Protein 8K98 (pdb70)

Solvent-accessible surface area: 76800 Å² total; per-residue (Å²): 146,40,116,66,68,4,61,0,62,0,48,46,48,87,93,36,90,62,0,1,30,6,59,4,59,24,0,15,47,42,64,67,55,43,93,42,91,60,44,7,34,0,13,0,79,84,21,138,29,28,141,84,35,90,130,156,86,56,18,44,2,23,1,95,20,49,32,214,105,31,56,5,61,1,31,12,6,30,23,32,23,114,24,60,6,25,5,73,113,104,104,99,92,7,50,0,29,1,18,7,36,50,107,64,46,57,5,2,21,6,28,58,169,61,28,100,4,0,58,129,2,73,50,69,0,42,22,0,76,64,19,118,9,2,15,22,32,4,0,52,50,13,6,113,121,38,13,66,17,62,16,23,1,13,2,64,155,144,124,142,31,24,0,62,51,4,19,84,1,51,146,31,84,117,75,44,81,100,17,67,167,115,24,101,111,49,5,75,44,0,79,93,11,8,121,77,12,24,8,95,26,11,42,168,109,40,58,140,58,141,83,98,18,84,1,95,12,52,11,0,32,21,74,26,102,67,2,56,130,54,18,124,79,169,57,122,50,18,105,43,31,21,80,30,0,6,1,10,1,24,7,3,85,5,87,76,0,1,54,40,0,17,78,9,18,132,87,0,118,122,97,105,33,26,11,16,61,2,5,0,17,9,1,32,30,13,0,33,9,0,0,33,20,0,16,91,49,5,62,36,48,3,34,8,32,42,52,148,94,30,109,55,12,76,100,139,21,41,50,85,0,78,179,89,7,92,154,41,105,10,56,98,30,15,96,63,24,92,161,110,28,36,146,75,29,75,3,4,58,61,7,14,60,60,88,15,14,30,46,21,24,7,64,8,13,49,18,9,45,101,0,74,37,29,35,52,65,23,10,24,37,20,30,88,21,16,22,68,22,4,44,14,58,1,23,11,7,1,39,2,13,26,14,10,15,16,11,17,46,3,4,44,39,5,24,44,16,0,30,29,1,0,26,5,10,0,50,19,17,40,49,87,100,23,59,64,65,31,47,28,0,114,30,14,57,62,171,78,62,98,0,40,6,14,6,0,0,1,0,0,32,5,8,60,37,75,33,0,70,24,7,50,120,66,10,35,4,75,139,20,158,16,14,88,65,151,90,0,37,114,14,0,23,33,9,2,82,14,1,38,113,30,18,66,68,123,32,21,46,6,6,7,6,14,40,5,14,60,16,0,33,2,0,7,10,0,0,39,24,0,122,11,58,106,133,4,7,13,93,1,1,99,3,2,3,58,67,3,0,33,79,30,1,22,16,0,56,14,28,37,10,1,75,29,4,18,107,42,12,112,18,39,169,52,1,11,55,22,0,17,38,10,1,19,77,12,1,89,69,8,93,86,109,144,53,62,14,10,0,6,11,24,30,13,0,44,19,0,8,65,14,1,41,131,67,69,150,125,41,105,1,174,127,1,15,102,31,0,92,76,14,54,126,91,78,81,59,3,6,43,9,0,6,31,3,8,46,3,0,26,101,118,0,57,76,70,0,54,75,80,24,75,40,144,67,39,38,10,3,27,11,0,28,81,35,41,76,34,125,144,50,62,109,88,3,58,90,27,2,27,88,67,12,68,83,58,67,96,94,51,98,94,19,134,149,105,27,49,66,30,72,41,17,41,44,35,12,19,8,4,1,32,24,43,28,83,108,85,3,81,61,100,108,5,64,113,15,64,14,58,44,40,0,7,22,16,3,34,50,44,113,118,50,98,151,22,4,57,12,38,33,43,7,107,98,34,93,87,147,10,11,35,92,9,29,54,52,92,101,15,60,97,56,7,36,92,29,4,83,67,38,14,135,50,30,110,62,156,79,14,26,56,5,6,62,100,56,28,157,86,122,73,96,10,64,0,53,0,60,54,78,74,104,50,56,48,0,0,20,5,67,5,57,22,4,21,78,79,79,42,94,59,94,63,38,13,40,0,13,0,67,85,19,136,37,20,170,130,38,90,131,68,13,125,38,64,73,206,74,82,65,21,57,2,37,6,92,19,132,26,63,28,60,6,32,10,4,32,25,35,46,110,33,57,7,35,2,90,67,93,129,90,9,55,0,25,1,15,5,25,44,73,97,60,65,6,16,19,24,27,98,174,58,27,99,8,0,59,128,6,72,47,72,0,37,22,1,77,62,20,117,9,3,16,22,28,4,0,54,49,11,10,115,120,37,14,69,18,64,18,25,1,12,2,65,157,132,193,26,30,8,55,55,6,20,84,0,52,149,29,82,116,73,44,80,101,17,66,167,114,23,102,112,46,5,75,47,0,79,93,11,15,120,80,11,24,8,95,28,12,41,172,108,41,57,140,61,140,83,99,17,82,2,94,11,52,12,0,32,22,72,28,101,68,2,59,132,57,18,125,77,167,56,125,49,17,106,42,32,21,80,31,0,5,2,10,2,25,8,4,85,4,86,77,0,1,55,41,0,16,80,9,17,133,86,0,116,124,98,99,31,30,11,15,60,2,6,0,17,9,1,31,32,13,0,41,19,0,0,34,21,0,16,89,37,6,69,31,25,2,42,7,31,35,56,163,91,34,108,54,13,75,102,140,21,41,51,84,1,76,178,90,7,90,154,40,110,11,61,102,29,18,94,66,23,95,159,112,27,36,149,72,28,74,2,4,58,60,8,14,61,55,82,15,13,29,51,18,24,8,61,7,12,49,18,9,45,103,0,73,36,28,36,53,65,24,5,40,42,39,31,94,20,14,21,67,21,4,41,15,57,0,22,10,8,1,38,2,12,26,15,10,15,17,9,19,50,3,5,41,43,7,26,46,17,0,30,29,1,0,26,6,10,0,51,16,18,37,42,76,78,24,34,59,64,43,54,67,7,122,59,57,105,43,210,115,89,67,57,99,0,39,7,14,6,0,0,1,0,0,34,5,8,71,37,78,32,0,63,22,6,51,119,64,8,35,3,73,137,21,158,15,13,90,63,150,90,0,38,116,13,0,23,33,8,2,85,14,1,38,107,34,49,67,73,155,41,104,53,26,6,11,12,16,44,8,15,66,16,0,32,1,0,8,10,0,0,38,24,0,119,10,60,106,134,3,7,14,94,1,0,98,3,4,4,60,72,6,14,110,123,32,1,33,19,0,58,15,29,40,10,1,78,31,4,18,112,41,12,113,19,39,168,52,1,10,54,22,0,18,39,11,1,19,79,12,0,89,69,7,92,88,109,143,65,53,20,28,0,9,11,19,28,14,1,46,19,0,7,63,12,0,42,132,63,69,150,132,46,103,1,178,124,0,15,100,34,0,95,79,16,60,141,107,71,82,60,3,7,54,10,0,6,37,3,8,44,4,1,28,103,119,0,60,77,65,0,56,86,63,24,76,40,141,68,37,52,9,3,32,13,0,29,84,34,40,72,32,127,146,55,62,107,88,3,66,98,33,2,33,99,65,11,80,82,84,72,93,95,41,97,95,22,126,150,101,26,52,68,52,48,39,19,43,45,30,13,20,8,3,0,16,13,37,29,57,105,85,3,86,34,85,119,5,69,125,15,73,16,87,35,34,3,7,30,18,1,40,48,37,112,119,52,97,159,25,5,43,12,28,23,42,4,94,66,33,81,87,142,12,6,36,99,11,30,54,55,91,102,12,59,94,58,6,37,93,31,0,81,73,27,16,137,49,38,109,62,154,76,13,25,52,6,7,60,98,53,26,155

InterPro domains:
  IPR059931 YomU/Tube protein family [PF27173] (4-236)

Radius of gyration: 38.04 Å; Cα contacts (8 Å, |Δi|>4): 1964; chains: 4; bounding box: 80×105×86 Å

Structure (mmCIF, N/CA/C/O backbone):
data_8K98
#
_entry.id   8K98
#
_cell.length_a   1.00
_cell.length_b   1.00
_cell.length_c   1.00
_cell.angle_alpha   90.00
_cell.angle_beta   90.00
_cell.angle_gamma   90.00
#
_symmetry.space_group_name_H-M   'P 1'
#
loop_
_entity.id
_entity.type
_entity.pdbx_description
1 polymer 'a protein'
2 polymer 'a protein'
#
loop_
_atom_site.group_PDB
_atom_site.id
_atom_site.type_symbol
_atom_site.label_atom_id
_atom_site.label_alt_id
_atom_site.label_comp_id
_atom_site.label_asym_id
_atom_site.label_entity_id
_atom_site.label_seq_id
_atom_site.pdbx_PDB_ins_code
_atom_site.Cartn_x
_atom_site.Cartn_y
_atom_site.Cartn_z
_atom_site.occupancy
_atom_site.B_iso_or_equiv
_atom_site.auth_seq_id
_atom_site.auth_comp_id
_atom_site.auth_asym_id
_atom_site.auth_atom_id
_atom_site.pdbx_PDB_model_num
ATOM 1 N N . VAL A 1 4 ? 129.109 82.751 121.303 1.00 99.72 4 VAL A N 1
ATOM 2 C CA . VAL A 1 4 ? 127.971 83.635 121.082 1.00 101.23 4 VAL A CA 1
ATOM 3 C C . VAL A 1 4 ? 127.051 83.061 120.010 1.00 99.28 4 VAL A C 1
ATOM 4 O O . VAL A 1 4 ? 127.496 82.341 119.116 1.00 100.11 4 VAL A O 1
ATOM 8 N N . ILE A 1 5 ? 125.762 83.389 120.109 1.00 87.89 5 ILE A N 1
ATOM 9 C CA . ILE A 1 5 ? 124.785 82.909 119.141 1.00 87.36 5 ILE A CA 1
ATOM 10 C C . ILE A 1 5 ? 125.007 83.605 117.804 1.00 88.09 5 ILE A C 1
ATOM 11 O O . ILE A 1 5 ? 125.239 84.820 117.745 1.00 91.05 5 ILE A O 1
ATOM 16 N N . GLN A 1 6 ? 124.939 82.831 116.716 1.00 80.62 6 GLN A N 1
ATOM 17 C CA . GLN A 1 6 ? 125.190 83.365 115.382 1.00 83.19 6 GLN A CA 1
ATOM 18 C C . GLN A 1 6 ? 124.151 84.386 114.939 1.00 83.64 6 GLN A C 1
ATOM 19 O O . GLN A 1 6 ? 124.376 85.065 113.932 1.00 85.05 6 GLN A O 1
ATOM 25 N N . ASP A 1 7 ? 123.024 84.493 115.647 1.00 75.93 7 ASP A N 1
ATOM 26 C CA . ASP A 1 7 ? 121.940 85.415 115.300 1.00 77.43 7 ASP A CA 1
ATOM 27 C C . ASP A 1 7 ? 121.326 85.077 113.944 1.00 75.06 7 ASP A C 1
ATOM 28 O O . ASP A 1 7 ? 120.767 85.943 113.268 1.00 74.17 7 ASP A O 1
ATOM 33 N N . THR A 1 8 ? 121.431 83.811 113.537 1.00 74.99 8 THR A N 1
ATOM 34 C CA . THR A 1 8 ? 120.818 83.343 112.295 1.00 78.30 8 THR A CA 1
ATOM 35 C C . THR A 1 8 ? 120.511 81.859 112.478 1.00 76.45 8 THR A C 1
ATOM 36 O O . THR A 1 8 ? 121.400 81.015 112.323 1.00 77.65 8 THR A O 1
ATOM 40 N N . ALA A 1 9 ? 119.262 81.552 112.808 1.00 63.10 9 ALA A N 1
ATOM 41 C CA . ALA A 1 9 ? 118.822 80.187 113.047 1.00 62.50 9 ALA A CA 1
ATOM 42 C C . ALA A 1 9 ? 118.097 79.640 111.822 1.00 64.27 9 ALA A C 1
ATOM 43 O O . ALA A 1 9 ? 117.820 80.357 110.858 1.00 59.54 9 ALA A O 1
ATOM 45 N N . ASP A 1 10 ? 117.792 78.345 111.869 1.00 67.85 10 ASP A N 1
ATOM 46 C CA . ASP A 1 10 ? 117.041 77.683 110.809 1.00 62.88 10 ASP A CA 1
ATOM 47 C C . ASP A 1 10 ? 115.770 77.087 111.395 1.00 61.73 10 ASP A C 1
ATOM 48 O O . ASP A 1 10 ? 115.817 76.423 112.435 1.00 57.68 10 ASP A O 1
ATOM 53 N N . VAL A 1 11 ? 114.639 77.320 110.734 1.00 60.00 11 VAL A N 1
ATOM 54 C CA . VAL A 1 11 ? 113.336 76.896 111.230 1.00 57.69 11 VAL A CA 1
ATOM 55 C C . VAL A 1 11 ? 112.829 75.752 110.363 1.00 57.92 11 VAL A C 1
ATOM 56 O O . VAL A 1 11 ? 112.975 75.768 109.133 1.00 60.63 11 VAL A O 1
ATOM 60 N N . TYR A 1 12 ? 112.270 74.741 111.021 1.00 55.73 12 TYR A N 1
ATOM 61 C CA . TYR A 1 12 ? 111.698 73.565 110.381 1.00 53.88 12 TYR A CA 1
ATOM 62 C C . TYR A 1 12 ? 110.236 73.484 110.792 1.00 58.87 12 TYR A C 1
ATOM 63 O O . TYR A 1 12 ? 109.932 73.427 111.988 1.00 62.36 12 TYR A O 1
ATOM 72 N N . PHE A 1 13 ? 109.339 73.488 109.811 1.00 59.49 13 PHE A N 1
ATOM 73 C CA . PHE A 1 13 ? 107.903 73.418 110.044 1.00 58.47 13 PHE A CA 1
ATOM 74 C C . PHE A 1 13 ? 107.424 72.046 109.596 1.00 58.92 13 PHE A C 1
ATOM 75 O O . PHE A 1 13 ? 107.565 71.697 108.417 1.00 62.58 13 PHE A O 1
ATOM 83 N N . LYS A 1 14 ? 106.869 71.272 110.531 1.00 60.87 14 LYS A N 1
ATOM 84 C CA . LYS A 1 14 ? 106.456 69.901 110.264 1.00 62.22 14 LYS A CA 1
ATOM 85 C C . LYS A 1 14 ? 105.039 69.674 110.776 1.00 65.73 14 LYS A C 1
ATOM 86 O O . LYS A 1 14 ? 104.504 70.460 111.560 1.00 66.86 14 LYS A O 1
ATOM 92 N N . ARG A 1 15 ? 104.442 68.586 110.334 1.00 76.29 15 ARG A N 1
ATOM 93 C CA . ARG A 1 15 ? 103.076 68.270 110.678 1.00 74.93 15 ARG A CA 1
ATOM 94 C C . ARG A 1 15 ? 103.098 67.465 111.886 1.00 76.48 15 ARG A C 1
ATOM 95 O O . ARG A 1 15 ? 103.965 66.645 112.078 1.00 79.86 15 ARG A O 1
ATOM 103 N N . LYS A 1 16 ? 102.134 67.662 112.734 1.00 74.65 16 LYS A N 1
ATOM 104 C CA . LYS A 1 16 ? 102.155 66.982 113.960 1.00 74.95 16 LYS A CA 1
ATOM 105 C C . LYS A 1 16 ? 101.542 65.713 113.521 1.00 78.10 16 LYS A C 1
ATOM 106 O O . LYS A 1 16 ? 101.694 65.321 112.376 1.00 74.17 16 LYS A O 1
ATOM 112 N N . SER A 1 17 ? 100.851 65.019 114.402 1.00 88.43 17 SER A N 1
ATOM 113 C CA . SER A 1 17 ? 100.129 63.820 114.007 1.00 87.90 17 SER A CA 1
ATOM 114 C C . SER A 1 17 ? 100.580 63.108 112.727 1.00 88.10 17 SER A C 1
ATOM 115 O O . SER A 1 17 ? 99.730 62.808 111.894 1.00 86.31 17 SER A O 1
ATOM 118 N N . ASP A 1 18 ? 101.872 62.793 112.589 1.00 88.75 18 ASP A N 1
ATOM 119 C CA . ASP A 1 18 ? 102.413 62.175 111.384 1.00 89.11 18 ASP A CA 1
ATOM 120 C C . ASP A 1 18 ? 103.880 62.418 111.380 1.00 88.07 18 ASP A C 1
ATOM 121 O O . ASP A 1 18 ? 104.657 61.474 111.409 1.00 86.89 18 ASP A O 1
ATOM 126 N N . GLY A 1 19 ? 104.275 63.681 111.304 1.00 83.75 19 GLY A N 1
ATOM 127 C CA . GLY A 1 19 ? 105.678 64.036 111.391 1.00 82.60 19 GLY A CA 1
ATOM 128 C C . GLY A 1 19 ? 106.363 64.487 110.138 1.00 78.67 19 GLY A C 1
ATOM 129 O O . GLY A 1 19 ? 107.495 64.918 110.172 1.00 76.73 19 GLY A O 1
ATOM 130 N N . LYS A 1 20 ? 105.691 64.355 109.023 1.00 80.38 20 LYS A N 1
ATOM 131 C CA . LYS A 1 20 ? 106.308 64.715 107.754 1.00 80.83 20 LYS A CA 1
ATOM 132 C C . LYS A 1 20 ? 106.672 66.194 107.747 1.00 78.30 20 LYS A C 1
ATOM 133 O O . LYS A 1 20 ? 105.855 67.047 108.107 1.00 80.28 20 LYS A O 1
ATOM 139 N N . LEU A 1 21 ? 107.903 66.494 107.341 1.00 70.54 21 LEU A N 1
ATOM 140 C CA . LEU A 1 21 ? 108.347 67.878 107.245 1.00 70.64 21 LEU A CA 1
ATOM 141 C C . LEU A 1 21 ? 107.522 68.624 106.205 1.00 70.52 21 LEU A C 1
ATOM 142 O O . LEU A 1 21 ? 107.308 68.130 105.094 1.00 73.97 21 LEU A O 1
ATOM 147 N N . VAL A 1 22 ? 107.057 69.817 106.564 1.00 67.94 22 VAL A N 1
ATOM 148 C CA . VAL A 1 22 ? 106.259 70.619 105.643 1.00 67.27 22 VAL A CA 1
ATOM 149 C C . VAL A 1 22 ? 107.126 71.610 104.878 1.00 65.94 22 VAL A C 1
ATOM 150 O O . VAL A 1 22 ? 107.080 71.660 103.647 1.00 70.53 22 VAL A O 1
ATOM 154 N N . PHE A 1 23 ? 107.939 72.404 105.575 1.00 57.44 23 PHE A N 1
ATOM 155 C CA . PHE A 1 23 ? 108.872 73.276 104.868 1.00 59.48 23 PHE A CA 1
ATOM 156 C C . PHE A 1 23 ? 110.005 73.705 105.792 1.00 57.11 23 PHE A C 1
ATOM 157 O O . PHE A 1 23 ? 110.026 73.392 106.985 1.00 61.78 23 PHE A O 1
ATOM 165 N N . THR A 1 24 ? 110.963 74.422 105.202 1.00 59.48 24 THR A N 1
ATOM 166 C CA . THR A 1 24 ? 112.137 74.934 105.892 1.00 63.59 24 THR A CA 1
ATOM 167 C C . THR A 1 24 ? 112.240 76.429 105.625 1.00 63.70 24 THR A C 1
ATOM 168 O O . THR A 1 24 ? 111.822 76.908 104.569 1.00 68.92 24 THR A O 1
ATOM 172 N N . ALA A 1 25 ? 112.806 77.166 106.578 1.00 56.44 25 ALA A N 1
ATOM 173 C CA . ALA A 1 25 ? 112.891 78.613 106.427 1.00 59.29 25 ALA A CA 1
ATOM 174 C C . ALA A 1 25 ? 114.020 79.158 107.289 1.00 62.52 25 ALA A C 1
ATOM 175 O O . ALA A 1 25 ? 114.647 78.434 108.066 1.00 64.43 25 ALA A O 1
ATOM 177 N N . GLU A 1 26 ? 114.266 80.458 107.139 1.00 62.63 26 GLU A N 1
ATOM 178 C CA . GLU A 1 26 ? 115.246 81.188 107.932 1.00 63.15 26 GLU A CA 1
ATOM 179 C C . GLU A 1 26 ? 114.519 82.137 108.874 1.00 63.02 26 GLU A C 1
ATOM 180 O O . GLU A 1 26 ? 113.628 82.879 108.447 1.00 66.66 26 GLU A O 1
ATOM 186 N N . ALA A 1 27 ? 114.899 82.110 110.150 1.00 53.46 27 ALA A N 1
ATOM 187 C CA . ALA A 1 27 ? 114.250 82.954 111.143 1.00 51.37 27 ALA A CA 1
ATOM 188 C C . ALA A 1 27 ? 114.477 84.428 110.834 1.00 48.08 27 ALA A C 1
ATOM 189 O O . ALA A 1 27 ? 115.581 84.842 110.470 1.00 49.32 27 ALA A O 1
ATOM 191 N N . GLN A 1 28 ? 113.417 85.222 110.973 1.00 46.20 28 GLN A N 1
ATOM 192 C CA . GLN A 1 28 ? 113.482 86.659 110.738 1.00 39.82 28 GLN A CA 1
ATOM 193 C C . GLN A 1 28 ? 113.101 87.474 111.963 1.00 40.20 28 GLN A C 1
ATOM 194 O O . GLN A 1 28 ? 113.812 88.423 112.314 1.00 53.38 28 GLN A O 1
ATOM 200 N N . THR A 1 29 ? 111.999 87.136 112.628 1.00 34.73 29 THR A N 1
ATOM 201 C CA . THR A 1 29 ? 111.505 87.940 113.737 1.00 36.70 29 THR A CA 1
ATOM 202 C C . THR A 1 29 ? 110.833 87.034 114.758 1.00 37.29 29 THR A C 1
ATOM 203 O O . THR A 1 29 ? 110.085 86.126 114.392 1.00 41.93 29 THR A O 1
ATOM 207 N N . ALA A 1 30 ? 111.112 87.280 116.037 1.00 41.75 30 ALA A N 1
ATOM 208 C CA . ALA A 1 30 ? 110.461 86.572 117.133 1.00 40.44 30 ALA A CA 1
ATOM 209 C C . ALA A 1 30 ? 109.982 87.596 118.149 1.00 43.12 30 ALA A C 1
ATOM 210 O O . ALA A 1 30 ? 110.793 88.345 118.704 1.00 42.88 30 ALA A O 1
ATOM 212 N N . SER A 1 31 ? 108.674 87.632 118.391 1.00 45.56 31 SER A N 1
ATOM 213 C CA . SER A 1 31 ? 108.075 88.570 119.329 1.00 41.77 31 SER A CA 1
ATOM 214 C C . SER A 1 31 ? 107.375 87.799 120.437 1.00 42.56 31 SER A C 1
ATOM 215 O O . SER A 1 31 ? 106.610 86.868 120.164 1.00 48.18 31 SER A O 1
ATOM 218 N N . PHE A 1 32 ? 107.643 88.183 121.682 1.00 53.78 32 PHE A N 1
ATOM 219 C CA . PHE A 1 32 ? 107.020 87.580 122.852 1.00 54.55 32 PHE A CA 1
ATOM 220 C C . PHE A 1 32 ? 106.360 88.675 123.675 1.00 62.24 32 PHE A C 1
ATOM 221 O O . PHE A 1 32 ? 107.016 89.650 124.056 1.00 61.92 32 PHE A O 1
ATOM 229 N N . SER A 1 33 ? 105.069 88.512 123.952 1.00 66.32 33 SER A N 1
ATOM 230 C CA . SER A 1 33 ? 104.291 89.504 124.679 1.00 58.59 33 SER A CA 1
ATOM 231 C C . SER A 1 33 ? 103.710 88.883 125.941 1.00 60.03 33 SER A C 1
ATOM 232 O O . SER A 1 33 ? 103.302 87.717 125.941 1.00 65.82 33 SER A O 1
ATOM 235 N N . GLN A 1 34 ? 103.678 89.669 127.013 1.00 61.22 34 GLN A N 1
ATOM 236 C CA . GLN A 1 34 ? 103.137 89.215 128.288 1.00 62.40 34 GLN A CA 1
ATOM 237 C C . GLN A 1 34 ? 102.400 90.345 128.998 1.00 60.83 34 GLN A C 1
ATOM 238 O O . GLN A 1 34 ? 102.529 90.517 130.210 1.00 53.45 34 GLN A O 1
ATOM 240 N N . TYR A 1 51 ? 96.900 85.151 144.380 1.00 64.66 51 TYR A N 1
ATOM 241 C CA . TYR A 1 51 ? 96.894 83.762 144.822 1.00 66.08 51 TYR A CA 1
ATOM 242 C C . TYR A 1 51 ? 96.750 82.818 143.634 1.00 67.65 51 TYR A C 1
ATOM 243 O O . TYR A 1 51 ? 97.732 82.244 143.164 1.00 66.42 51 TYR A O 1
ATOM 245 N N . ILE A 1 52 ? 95.517 82.663 143.151 1.00 73.64 52 ILE A N 1
ATOM 246 C CA . ILE A 1 52 ? 95.251 81.820 141.991 1.00 71.20 52 ILE A CA 1
ATOM 247 C C . ILE A 1 52 ? 95.721 82.519 140.724 1.00 68.11 52 ILE A C 1
ATOM 248 O O . ILE A 1 52 ? 94.935 83.189 140.048 1.00 71.97 52 ILE A O 1
ATOM 250 N N . LEU A 1 53 ? 97.001 82.362 140.396 1.00 63.60 53 LEU A N 1
ATOM 251 C CA . LEU A 1 53 ? 97.606 83.110 139.306 1.00 68.46 53 LEU A CA 1
ATOM 252 C C . LEU A 1 53 ? 97.050 82.650 137.959 1.00 69.82 53 LEU A C 1
ATOM 253 O O . LEU A 1 53 ? 96.267 81.702 137.859 1.00 67.38 53 LEU A O 1
ATOM 255 N N . LYS A 1 54 ? 97.473 83.346 136.906 1.00 71.69 54 LYS A N 1
ATOM 256 C CA . LYS A 1 54 ? 97.053 83.040 135.548 1.00 68.86 54 LYS A CA 1
ATOM 257 C C . LYS A 1 54 ? 98.157 83.463 134.592 1.00 68.86 54 LYS A C 1
ATOM 258 O O . LYS A 1 54 ? 99.048 84.239 134.948 1.00 70.76 54 LYS A O 1
ATOM 260 N N . SER A 1 55 ? 98.090 82.943 133.372 1.00 72.04 55 SER A N 1
ATOM 261 C CA . SER A 1 55 ? 99.092 83.204 132.350 1.00 72.62 55 SER A CA 1
ATOM 262 C C . SER A 1 55 ? 98.481 84.010 131.212 1.00 75.51 55 SER A C 1
ATOM 263 O O . SER A 1 55 ? 97.332 83.783 130.822 1.00 74.29 55 SER A O 1
ATOM 266 N N . GLU A 1 56 ? 99.259 84.957 130.687 1.00 87.60 56 GLU A N 1
ATOM 267 C CA . GLU A 1 56 ? 98.817 85.795 129.574 1.00 87.85 56 GLU A CA 1
ATOM 268 C C . GLU A 1 56 ? 100.058 86.149 128.759 1.00 85.07 56 GLU A C 1
ATOM 269 O O . GLU A 1 56 ? 100.766 87.104 129.090 1.00 86.23 56 GLU A O 1
ATOM 275 N N . LYS A 1 57 ? 100.316 85.377 127.706 1.00 75.72 57 LYS A N 1
ATOM 276 C CA . LYS A 1 57 ? 101.504 85.590 126.892 1.00 74.40 57 LYS A CA 1
ATOM 277 C C . LYS A 1 57 ? 101.276 85.007 125.506 1.00 74.30 57 LYS A C 1
ATOM 278 O O . LYS A 1 57 ? 100.632 83.965 125.363 1.00 79.30 57 LYS A O 1
ATOM 284 N N . GLU A 1 58 ? 101.805 85.689 124.493 1.00 57.70 58 GLU A N 1
ATOM 285 C CA . GLU A 1 58 ? 101.683 85.262 123.108 1.00 56.90 58 GLU A CA 1
ATOM 286 C C . GLU A 1 58 ? 103.050 85.294 122.441 1.00 56.72 58 GLU A C 1
ATOM 287 O O . GLU A 1 58 ? 103.899 86.128 122.766 1.00 63.78 58 GLU A O 1
ATOM 293 N N . ILE A 1 59 ? 103.256 84.371 121.505 1.00 50.32 59 ILE A N 1
ATOM 294 C CA . ILE A 1 59 ? 104.513 84.256 120.775 1.00 49.48 59 ILE A CA 1
ATOM 295 C C . ILE A 1 59 ? 104.202 84.289 119.286 1.00 51.04 59 ILE A C 1
ATOM 296 O O . ILE A 1 59 ? 103.474 83.425 118.779 1.00 58.30 59 ILE A O 1
ATOM 301 N N . ASN A 1 60 ? 104.753 85.280 118.589 1.00 45.10 60 ASN A N 1
ATOM 302 C CA . ASN A 1 60 ? 104.575 85.443 117.153 1.00 38.76 60 ASN A CA 1
ATOM 303 C C . ASN A 1 60 ? 105.918 85.275 116.462 1.00 42.29 60 ASN A C 1
ATOM 304 O O . ASN A 1 60 ? 106.906 85.909 116.848 1.00 51.49 60 ASN A O 1
ATOM 309 N N . LEU A 1 61 ? 105.954 84.427 115.441 1.00 38.03 61 LEU A N 1
ATOM 310 C CA . LEU A 1 61 ? 107.170 84.150 114.693 1.00 40.03 61 LEU A CA 1
ATOM 311 C C . LEU A 1 61 ? 106.975 84.542 113.237 1.00 37.31 61 LEU A C 1
ATOM 312 O O . LEU A 1 61 ? 105.925 84.273 112.648 1.00 41.87 61 LEU A O 1
ATOM 317 N N . THR A 1 62 ? 107.987 85.183 112.661 1.00 42.49 62 THR A N 1
ATOM 318 C CA . THR A 1 62 ? 107.998 85.538 111.251 1.00 42.49 62 THR A CA 1
ATOM 319 C C . THR A 1 62 ? 109.274 84.994 110.633 1.00 44.80 62 THR A C 1
ATOM 320 O O . THR A 1 62 ? 110.365 85.206 111.172 1.00 52.06 62 THR A O 1
ATOM 324 N N . VAL A 1 63 ? 109.137 84.308 109.502 1.00 43.14 63 VAL A N 1
ATOM 325 C CA . VAL A 1 63 ? 110.269 83.670 108.842 1.00 43.66 63 VAL A CA 1
ATOM 326 C C . VAL A 1 63 ? 110.491 84.328 107.488 1.00 52.25 63 VAL A C 1
ATOM 327 O O . VAL A 1 63 ? 109.785 85.273 107.120 1.00 52.88 63 VAL A O 1
ATOM 331 N N . LYS A 1 64 ? 111.468 83.831 106.742 1.00 65.53 64 LYS A N 1
ATOM 332 C CA . LYS A 1 64 ? 111.896 84.413 105.483 1.00 63.46 64 LYS A CA 1
ATOM 333 C C . LYS A 1 64 ? 111.619 83.430 104.349 1.00 66.34 64 LYS A C 1
ATOM 334 O O . LYS A 1 64 ? 110.914 82.431 104.531 1.00 69.23 64 LYS A O 1
ATOM 340 N N . ASN A 1 65 ? 112.154 83.740 103.168 1.00 78.19 65 ASN A N 1
ATOM 341 C CA . ASN A 1 65 ? 111.928 82.973 101.948 1.00 78.81 65 ASN A CA 1
ATOM 342 C C . ASN A 1 65 ? 112.021 81.475 102.197 1.00 78.60 65 ASN A C 1
ATOM 343 O O . ASN A 1 65 ? 113.067 80.962 102.610 1.00 78.67 65 ASN A O 1
ATOM 348 N N . ALA A 1 66 ? 110.920 80.772 101.941 1.00 74.92 66 ALA A N 1
ATOM 349 C CA . ALA A 1 66 ? 110.800 79.358 102.256 1.00 76.46 66 ALA A CA 1
ATOM 350 C C . ALA A 1 66 ? 110.266 78.598 101.052 1.00 77.22 66 ALA A C 1
ATOM 351 O O . ALA A 1 66 ? 109.484 79.128 100.258 1.00 75.39 66 ALA A O 1
ATOM 353 N N . PHE A 1 67 ? 110.696 77.346 100.928 1.00 77.87 67 PHE A N 1
ATOM 354 C CA . PHE A 1 67 ? 110.212 76.444 99.896 1.00 75.50 67 PHE A CA 1
ATOM 355 C C . PHE A 1 67 ? 109.596 75.215 100.548 1.00 76.71 67 PHE A C 1
ATOM 356 O O . PHE A 1 67 ? 110.131 74.682 101.525 1.00 76.26 67 PHE A O 1
ATOM 364 N N . PHE A 1 68 ? 108.463 74.779 100.008 1.00 71.00 68 PHE A N 1
ATOM 365 C CA . PHE A 1 68 ? 107.720 73.670 100.582 1.00 69.77 68 PHE A CA 1
ATOM 366 C C . PHE A 1 68 ? 108.348 72.337 100.188 1.00 70.97 68 PHE A C 1
ATOM 367 O O . PHE A 1 68 ? 109.112 72.237 99.224 1.00 75.96 68 PHE A O 1
ATOM 375 N N . ASP A 1 69 ? 108.014 71.304 100.956 1.00 73.94 69 ASP A N 1
ATOM 376 C CA . ASP A 1 69 ? 108.521 69.968 100.680 1.00 73.48 69 ASP A CA 1
ATOM 377 C C . ASP A 1 69 ? 107.944 69.439 99.373 1.00 76.36 69 ASP A C 1
ATOM 378 O O . ASP A 1 69 ? 106.764 69.637 99.069 1.00 79.17 69 ASP A O 1
ATOM 383 N N . LEU A 1 70 ? 108.791 68.764 98.592 1.00 84.80 70 LEU A N 1
ATOM 384 C CA . LEU A 1 70 ? 108.342 68.202 97.322 1.00 86.18 70 LEU A CA 1
ATOM 385 C C . LEU A 1 70 ? 107.275 67.135 97.534 1.00 86.87 70 LEU A C 1
ATOM 386 O O . LEU A 1 70 ? 106.289 67.076 96.791 1.00 86.40 70 LEU A O 1
ATOM 391 N N . GLU A 1 71 ? 107.453 66.281 98.545 1.00 78.61 71 GLU A N 1
ATOM 392 C CA . GLU A 1 71 ? 106.488 65.213 98.788 1.00 75.80 71 GLU A CA 1
ATOM 393 C C . GLU A 1 71 ? 105.202 65.748 99.405 1.00 75.71 71 GLU A C 1
ATOM 394 O O . GLU A 1 71 ? 104.126 65.183 99.176 1.00 77.46 71 GLU A O 1
ATOM 400 N N . TRP A 1 72 ? 105.287 66.831 100.178 1.00 73.89 72 TRP A N 1
ATOM 401 C CA . TRP A 1 72 ? 104.106 67.351 100.859 1.00 75.75 72 TRP A CA 1
ATOM 402 C C . TRP A 1 72 ? 103.163 68.079 99.910 1.00 76.27 72 TRP A C 1
ATOM 403 O O . TRP A 1 72 ? 101.952 68.112 100.156 1.00 76.72 72 TRP A O 1
ATOM 414 N N . LEU A 1 73 ? 103.689 68.663 98.831 1.00 73.18 73 LEU A N 1
ATOM 415 C CA . LEU A 1 73 ? 102.847 69.405 97.899 1.00 71.11 73 LEU A CA 1
ATOM 416 C C . LEU A 1 73 ? 101.835 68.512 97.194 1.00 71.27 73 LEU A C 1
ATOM 417 O O . LEU A 1 73 ? 100.824 69.017 96.695 1.00 73.93 73 LEU A O 1
ATOM 422 N N . ALA A 1 74 ? 102.079 67.206 97.142 1.00 68.50 74 ALA A N 1
ATOM 423 C CA . ALA A 1 74 ? 101.148 66.278 96.511 1.00 69.24 74 ALA A CA 1
ATOM 424 C C . ALA A 1 74 ? 100.578 65.300 97.532 1.00 67.02 74 ALA A C 1
ATOM 425 O O . ALA A 1 74 ? 99.476 65.496 98.045 1.00 69.50 74 ALA A O 1
ATOM 427 N N . SER A 1 168 ? 90.615 69.653 111.457 1.00 92.16 168 SER A N 1
ATOM 428 C CA . SER A 1 168 ? 91.746 70.570 111.534 1.00 91.84 168 SER A CA 1
ATOM 429 C C . SER A 1 168 ? 93.068 69.810 111.520 1.00 93.42 168 SER A C 1
ATOM 430 O O . SER A 1 168 ? 93.087 68.580 111.473 1.00 93.43 168 SER A O 1
ATOM 433 N N . GLU A 1 169 ? 94.174 70.551 111.561 1.00 89.77 169 GLU A N 1
ATOM 434 C CA . GLU A 1 169 ? 95.503 69.961 111.553 1.00 88.83 169 GLU A CA 1
ATOM 435 C C . GLU A 1 169 ? 96.377 70.672 112.575 1.00 87.14 169 GLU A C 1
ATOM 436 O O . GLU A 1 169 ? 96.165 71.847 112.887 1.00 89.50 169 GLU A O 1
ATOM 442 N N . ARG A 1 170 ? 97.365 69.946 113.093 1.00 79.98 170 ARG A N 1
ATOM 443 C CA . ARG A 1 170 ? 98.309 70.469 114.068 1.00 83.02 170 ARG A CA 1
ATOM 444 C C . ARG A 1 170 ? 99.719 70.396 113.497 1.00 82.49 170 ARG A C 1
ATOM 445 O O . ARG A 1 170 ? 100.024 69.535 112.667 1.00 81.99 170 ARG A O 1
ATOM 453 N N . TYR A 1 171 ? 100.582 71.308 113.946 1.00 70.91 171 TYR A N 1
ATOM 454 C CA . TYR A 1 171 ? 101.923 71.413 113.386 1.00 71.49 171 TYR A CA 1
ATOM 455 C C . TYR A 1 171 ? 102.913 71.800 114.476 1.00 71.05 171 TYR A C 1
ATOM 456 O O . TYR A 1 171 ? 102.547 72.389 115.495 1.00 68.78 171 TYR A O 1
ATOM 465 N N . GLU A 1 172 ? 104.184 71.471 114.237 1.00 66.72 172 GLU A N 1
ATOM 466 C CA . GLU A 1 172 ? 105.277 71.800 115.140 1.00 59.76 172 GLU A CA 1
ATOM 467 C C . GLU A 1 172 ? 106.333 72.627 114.418 1.00 62.06 172 GLU A C 1
ATOM 468 O O . GLU A 1 172 ? 106.492 72.537 113.192 1.00 69.61 172 GLU A O 1
ATOM 474 N N . VAL A 1 173 ? 107.069 73.419 115.199 1.00 54.69 173 VAL A N 1
ATOM 475 C CA . VAL A 1 173 ? 108.127 74.285 114.689 1.00 57.00 173 VAL A CA 1
ATOM 476 C C . VAL A 1 173 ? 109.393 74.043 115.500 1.00 57.23 173 VAL A C 1
ATOM 477 O O . VAL A 1 173 ? 109.343 73.977 116.734 1.00 58.76 173 VAL A O 1
ATOM 481 N N . GLU A 1 174 ? 110.526 73.909 114.810 1.00 56.83 174 GLU A N 1
ATOM 482 C CA . GLU A 1 174 ? 111.811 73.693 115.463 1.00 55.67 174 GLU A CA 1
ATOM 483 C C . GLU A 1 174 ? 112.821 74.725 114.980 1.00 58.96 174 GLU A C 1
ATOM 484 O O . GLU A 1 174 ? 113.041 74.864 113.775 1.00 62.91 174 GLU A O 1
ATOM 490 N N . TYR A 1 175 ? 113.437 75.432 115.921 1.00 54.18 175 TYR A N 1
ATOM 491 C CA . TYR A 1 175 ? 114.502 76.386 115.641 1.00 51.06 175 TYR A CA 1
ATOM 492 C C . TYR A 1 175 ? 115.840 75.763 116.014 1.00 56.36 175 TYR A C 1
ATOM 493 O O . TYR A 1 175 ? 116.020 75.302 117.146 1.00 58.75 175 TYR A O 1
ATOM 502 N N . ARG A 1 176 ? 116.773 75.765 115.067 1.00 61.76 176 ARG A N 1
ATOM 503 C CA . ARG A 1 176 ? 118.108 75.212 115.248 1.00 62.60 176 ARG A CA 1
ATOM 504 C C . ARG A 1 176 ? 119.125 76.342 115.177 1.00 66.61 176 ARG A C 1
ATOM 505 O O . ARG A 1 176 ? 119.126 77.114 114.209 1.00 69.95 176 ARG A O 1
ATOM 513 N N . THR A 1 177 ? 119.983 76.441 116.194 1.00 73.22 177 THR A N 1
ATOM 514 C CA . THR A 1 177 ? 121.064 77.419 116.174 1.00 73.75 177 THR A CA 1
ATOM 515 C C . THR A 1 177 ? 122.176 76.926 117.090 1.00 75.54 177 THR A C 1
ATOM 516 O O . THR A 1 177 ? 121.985 76.007 117.888 1.00 76.72 177 THR A O 1
ATOM 520 N N . ILE A 1 178 ? 123.351 77.540 116.952 1.00 86.42 178 ILE A N 1
ATOM 521 C CA . ILE A 1 178 ? 124.531 77.164 117.722 1.00 88.58 178 ILE A CA 1
ATOM 522 C C . ILE A 1 178 ? 125.166 78.425 118.295 1.00 86.10 178 ILE A C 1
ATOM 523 O O . ILE A 1 178 ? 125.129 79.491 117.671 1.00 84.02 178 ILE A O 1
ATOM 528 N N . ALA A 1 179 ? 125.730 78.306 119.496 1.00 93.54 179 ALA A N 1
ATOM 529 C CA . ALA A 1 179 ? 126.371 79.418 120.195 1.00 94.25 179 ALA A CA 1
ATOM 530 C C . ALA A 1 179 ? 127.849 79.088 120.379 1.00 93.59 179 ALA A C 1
ATOM 531 O O . ALA A 1 179 ? 128.213 78.319 121.274 1.00 94.91 179 ALA A O 1
ATOM 533 N N . TYR A 1 180 ? 128.696 79.673 119.538 1.00 95.34 180 TYR A N 1
ATOM 534 C CA . TYR A 1 180 ? 130.139 79.478 119.635 1.00 95.80 180 TYR A CA 1
ATOM 535 C C . TYR A 1 180 ? 130.891 80.660 119.032 1.00 96.32 180 TYR A C 1
ATOM 536 O O . TYR A 1 180 ? 130.606 81.084 117.913 1.00 95.53 180 TYR A O 1
ATOM 545 N N . ASP A 1 190 ? 124.577 72.517 121.216 1.00 90.31 190 ASP A N 1
ATOM 546 C CA . ASP A 1 190 ? 123.528 72.877 120.269 1.00 89.65 190 ASP A CA 1
ATOM 547 C C . ASP A 1 190 ? 122.346 73.527 120.980 1.00 86.65 190 ASP A C 1
ATOM 548 O O . ASP A 1 190 ? 121.955 73.104 122.066 1.00 86.19 190 ASP A O 1
ATOM 553 N N . ILE A 1 191 ? 121.780 74.555 120.357 1.00 79.44 191 ILE A N 1
ATOM 554 C CA . ILE A 1 191 ? 120.658 75.306 120.909 1.00 79.68 191 ILE A CA 1
ATOM 555 C C . ILE A 1 191 ? 119.423 74.999 120.073 1.00 78.35 191 ILE A C 1
ATOM 556 O O . ILE A 1 191 ? 119.421 75.192 118.847 1.00 76.72 191 ILE A O 1
ATOM 561 N N . TYR A 1 192 ? 118.371 74.527 120.742 1.00 72.35 192 TYR A N 1
ATOM 562 C CA . TYR A 1 192 ? 117.160 74.064 120.087 1.00 70.04 192 TYR A CA 1
ATOM 563 C C . TYR A 1 192 ? 115.968 74.771 120.713 1.00 67.86 192 TYR A C 1
ATOM 564 O O . TYR A 1 192 ? 115.909 74.934 121.934 1.00 70.62 192 TYR A O 1
ATOM 573 N N . ILE A 1 193 ? 115.023 75.196 119.882 1.00 53.57 193 ILE A N 1
ATOM 574 C CA . ILE A 1 193 ? 113.786 75.807 120.354 1.00 54.69 193 ILE A CA 1
ATOM 575 C C . ILE A 1 193 ? 112.619 75.030 119.764 1.00 57.28 193 ILE A C 1
ATOM 576 O O . ILE A 1 193 ? 112.564 74.811 118.551 1.00 61.70 193 ILE A O 1
ATOM 581 N N . GLN A 1 194 ? 111.695 74.606 120.619 1.00 55.17 194 GLN A N 1
ATOM 582 C CA . GLN A 1 194 ? 110.574 73.776 120.207 1.00 52.98 194 GLN A CA 1
ATOM 583 C C . GLN A 1 194 ? 109.268 74.509 120.464 1.00 55.43 194 GLN A C 1
ATOM 584 O O . GLN A 1 194 ? 109.026 74.983 121.580 1.00 58.86 194 GLN A O 1
ATOM 590 N N . PHE A 1 195 ? 108.438 74.606 119.432 1.00 60.82 195 PHE A N 1
ATOM 591 C CA . PHE A 1 195 ? 107.052 75.044 119.573 1.00 62.97 195 PHE A CA 1
ATOM 592 C C . PHE A 1 195 ? 106.161 73.882 119.162 1.00 60.32 195 PHE A C 1
ATOM 593 O O . PHE A 1 195 ? 106.055 73.582 117.956 1.00 61.57 195 PHE A O 1
ATOM 601 N N . PRO A 1 196 ? 105.532 73.186 120.113 1.00 60.00 196 PRO A N 1
ATOM 602 C CA . PRO A 1 196 ? 104.762 71.988 119.742 1.00 60.36 196 PRO A CA 1
ATOM 603 C C . PRO A 1 196 ? 103.477 72.301 119.000 1.00 63.52 196 PRO A C 1
ATOM 604 O O . PRO A 1 196 ? 103.125 71.583 118.057 1.00 67.50 196 PRO A O 1
ATOM 608 N N . ASN A 1 197 ? 102.756 73.345 119.402 1.00 60.46 197 ASN A N 1
ATOM 609 C CA . ASN A 1 197 ? 101.503 73.729 118.765 1.00 58.90 197 ASN A CA 1
ATOM 610 C C . ASN A 1 197 ? 101.664 75.117 118.166 1.00 62.77 197 ASN A C 1
ATOM 611 O O . ASN A 1 197 ? 101.936 76.081 118.890 1.00 59.20 197 ASN A O 1
ATOM 616 N N . VAL A 1 198 ? 101.495 75.218 116.847 1.00 62.63 198 VAL A N 1
ATOM 617 C CA . VAL A 1 198 ? 101.592 76.484 116.136 1.00 57.12 198 VAL A CA 1
ATOM 618 C C . VAL A 1 198 ? 100.413 76.609 115.183 1.00 59.51 198 VAL A C 1
ATOM 619 O O . VAL A 1 198 ? 99.799 75.620 114.778 1.00 65.99 198 VAL A O 1
ATOM 623 N N . SER A 1 199 ? 100.103 77.850 114.827 1.00 48.47 199 SER A N 1
ATOM 624 C CA . SER A 1 199 ? 99.041 78.122 113.871 1.00 47.50 199 SER A CA 1
ATOM 625 C C . SER A 1 199 ? 99.507 79.168 112.867 1.00 53.20 199 SER A C 1
ATOM 626 O O . SER A 1 199 ? 99.909 80.271 113.261 1.00 58.78 199 SER A O 1
ATOM 629 N N . PRO A 1 200 ? 99.504 78.850 111.574 1.00 51.30 200 PRO A N 1
ATOM 630 C CA . PRO A 1 200 ? 99.853 79.857 110.568 1.00 52.99 200 PRO A CA 1
ATOM 631 C C . PRO A 1 200 ? 98.792 80.942 110.481 1.00 53.34 200 PRO A C 1
ATOM 632 O O . PRO A 1 200 ? 97.604 80.705 110.708 1.00 49.45 200 PRO A O 1
ATOM 636 N N . SER A 1 201 ? 99.239 82.148 110.143 1.00 57.17 201 SER A N 1
ATOM 637 C CA . SER A 1 201 ? 98.361 83.310 110.060 1.00 55.77 201 SER A CA 1
ATOM 638 C C . SER A 1 201 ? 98.688 84.129 108.817 1.00 55.94 201 SER A C 1
ATOM 639 O O . SER A 1 201 ? 98.798 85.355 108.861 1.00 59.00 201 SER A O 1
ATOM 642 N N . GLY A 1 202 ? 98.862 83.447 107.689 1.00 63.28 202 GLY A N 1
ATOM 643 C CA . GLY A 1 202 ? 99.114 84.157 106.447 1.00 62.54 202 GLY A CA 1
ATOM 644 C C . GLY A 1 202 ? 97.921 85.006 106.043 1.00 64.66 202 GLY A C 1
ATOM 645 O O . GLY A 1 202 ? 96.765 84.599 106.184 1.00 63.45 202 GLY A O 1
ATOM 646 N N . GLU A 1 203 ? 98.211 86.202 105.534 1.00 70.46 203 GLU A N 1
ATOM 647 C CA . GLU A 1 203 ? 97.188 87.143 105.105 1.00 66.16 203 GLU A CA 1
ATOM 648 C C . GLU A 1 203 ? 97.436 87.537 103.657 1.00 69.01 203 GLU A C 1
ATOM 649 O O . GLU A 1 203 ? 98.585 87.694 103.235 1.00 70.35 203 GLU A O 1
ATOM 655 N N . PHE A 1 204 ? 96.353 87.696 102.903 1.00 61.70 204 PHE A N 1
ATOM 656 C CA . PHE A 1 204 ? 96.435 88.031 101.488 1.00 58.86 204 PHE A CA 1
ATOM 657 C C . PHE A 1 204 ? 96.536 89.543 101.333 1.00 62.10 204 PHE A C 1
ATOM 658 O O . PHE A 1 204 ? 95.638 90.276 101.761 1.00 64.07 204 PHE A O 1
ATOM 666 N N . GLU A 1 205 ? 97.626 90.008 100.720 1.00 58.82 205 GLU A N 1
ATOM 667 C CA . GLU A 1 205 ? 97.829 91.435 100.454 1.00 53.53 205 GLU A CA 1
ATOM 668 C C . GLU A 1 205 ? 98.441 91.568 99.060 1.00 55.02 205 GLU A C 1
ATOM 669 O O . GLU A 1 205 ? 99.664 91.548 98.901 1.00 57.69 205 GLU A O 1
ATOM 675 N N . MET A 1 206 ? 97.576 91.696 98.058 1.00 50.12 206 MET A N 1
ATOM 676 C CA . MET A 1 206 ? 98.025 91.971 96.701 1.00 43.46 206 MET A CA 1
ATOM 677 C C . MET A 1 206 ? 98.617 93.371 96.615 1.00 45.79 206 MET A C 1
ATOM 678 O O . MET A 1 206 ? 98.086 94.324 97.191 1.00 49.94 206 MET A O 1
ATOM 683 N N . SER A 1 207 ? 99.731 93.491 95.896 1.00 47.14 207 SER A N 1
ATOM 684 C CA . SER A 1 207 ? 100.561 94.685 95.943 1.00 44.15 207 SER A CA 1
ATOM 685 C C . SER A 1 207 ? 100.929 95.150 94.540 1.00 47.50 207 SER A C 1
ATOM 686 O O . SER A 1 207 ? 100.690 94.468 93.541 1.00 41.20 207 SER A O 1
ATOM 689 N N . LEU A 1 208 ? 101.515 96.344 94.490 1.00 55.76 208 LEU A N 1
ATOM 690 C CA . LEU A 1 208 ? 102.016 96.933 93.258 1.00 54.12 208 LEU A CA 1
ATOM 691 C C . LEU A 1 208 ? 103.298 96.231 92.812 1.00 56.57 208 LEU A C 1
ATOM 692 O O . LEU A 1 208 ? 104.015 95.620 93.610 1.00 58.40 208 LEU A O 1
ATOM 697 N N . GLU A 1 209 ? 103.573 96.324 91.509 1.00 61.32 209 GLU A N 1
ATOM 698 C CA . GLU A 1 209 ? 104.765 95.748 90.894 1.00 68.17 209 GLU A CA 1
ATOM 699 C C . GLU A 1 209 ? 104.789 94.235 91.060 1.00 72.14 209 GLU A C 1
ATOM 700 O O . GLU A 1 209 ? 104.078 93.518 90.347 1.00 71.53 209 GLU A O 1
ATOM 706 N N . ASN A 1 210 ? 105.608 93.747 91.995 1.00 80.15 210 ASN A N 1
ATOM 707 C CA . ASN A 1 210 ? 105.760 92.318 92.251 1.00 80.35 210 ASN A CA 1
ATOM 708 C C . ASN A 1 210 ? 106.240 91.587 91.003 1.00 82.11 210 ASN A C 1
ATOM 709 O O . ASN A 1 210 ? 106.826 92.198 90.103 1.00 79.20 210 ASN A O 1
ATOM 714 N N . GLY A 1 211 ? 106.004 90.281 90.942 1.00 98.31 211 GLY A N 1
ATOM 715 C CA . GLY A 1 211 ? 106.417 89.485 89.802 1.00 98.12 211 GLY A CA 1
ATOM 716 C C . GLY A 1 211 ? 105.257 89.009 88.949 1.00 97.49 211 GLY A C 1
ATOM 717 O O . GLY A 1 211 ? 105.310 87.931 88.357 1.00 96.99 211 GLY A O 1
ATOM 718 N N . ALA A 1 215 ? 110.233 85.368 97.405 1.00 95.57 215 ALA A N 1
ATOM 719 C CA . ALA A 1 215 ? 109.331 84.616 98.269 1.00 97.21 215 ALA A CA 1
ATOM 720 C C . ALA A 1 215 ? 108.879 85.470 99.451 1.00 96.09 215 ALA A C 1
ATOM 721 O O . ALA A 1 215 ? 109.668 86.233 100.007 1.00 95.60 215 ALA A O 1
ATOM 723 N N . PRO A 1 216 ? 107.613 85.346 99.830 1.00 86.55 216 PRO A N 1
ATOM 724 C CA . PRO A 1 216 ? 107.070 86.155 100.925 1.00 84.07 216 PRO A CA 1
ATOM 725 C C . PRO A 1 216 ? 107.394 85.533 102.280 1.00 85.61 216 PRO A C 1
ATOM 726 O O . PRO A 1 216 ? 108.085 84.522 102.384 1.00 86.43 216 PRO A O 1
ATOM 730 N N . GLU A 1 217 ? 106.876 86.165 103.328 1.00 71.96 217 GLU A N 1
ATOM 731 C CA . GLU A 1 217 ? 107.066 85.714 104.697 1.00 66.91 217 GLU A CA 1
ATOM 732 C C . GLU A 1 217 ? 105.816 85.004 105.205 1.00 65.01 217 GLU A C 1
ATOM 733 O O . GLU A 1 217 ? 104.706 85.212 104.709 1.00 64.18 217 GLU A O 1
ATOM 739 N N . ILE A 1 218 ? 106.013 84.151 106.207 1.00 54.21 218 ILE A N 1
ATOM 740 C CA . ILE A 1 218 ? 104.942 83.357 106.796 1.00 49.70 218 ILE A CA 1
ATOM 741 C C . ILE A 1 218 ? 104.948 83.598 108.299 1.00 50.43 218 ILE A C 1
ATOM 742 O O . ILE A 1 218 ? 106.013 83.591 108.926 1.00 57.59 218 ILE A O 1
ATOM 747 N N . LYS A 1 219 ? 103.768 83.813 108.872 1.00 41.82 219 LYS A N 1
ATOM 748 C CA . LYS A 1 219 ? 103.627 84.152 110.281 1.00 44.52 219 LYS A CA 1
ATOM 749 C C . LYS A 1 219 ? 102.993 83.000 111.048 1.00 41.55 219 LYS A C 1
ATOM 750 O O . LYS A 1 219 ? 102.033 82.381 110.580 1.00 44.52 219 LYS A O 1
ATOM 756 N N . PHE A 1 220 ? 103.540 82.718 112.227 1.00 48.86 220 PHE A N 1
ATOM 757 C CA . PHE A 1 220 ? 103.041 81.683 113.117 1.00 47.21 220 PHE A CA 1
ATOM 758 C C . PHE A 1 220 ? 102.688 82.293 114.464 1.00 49.21 220 PHE A C 1
ATOM 759 O O . PHE A 1 220 ? 103.360 83.213 114.940 1.00 57.76 220 PHE A O 1
ATOM 767 N N . GLU A 1 221 ? 101.636 81.766 115.083 1.00 44.34 221 GLU A N 1
ATOM 768 C CA . GLU A 1 221 ? 101.302 82.074 116.467 1.00 47.80 221 GLU A CA 1
ATOM 769 C C . GLU A 1 221 ? 101.387 80.801 117.292 1.00 49.52 221 GLU A C 1
ATOM 770 O O . GLU A 1 221 ? 100.883 79.753 116.875 1.00 52.75 221 GLU A O 1
ATOM 776 N N . ALA A 1 222 ? 102.028 80.890 118.454 1.00 45.03 222 ALA A N 1
ATOM 777 C CA . ALA A 1 222 ? 102.169 79.732 119.325 1.00 50.75 222 ALA A CA 1
ATOM 778 C C . ALA A 1 222 ? 100.861 79.461 120.058 1.00 51.73 222 ALA A C 1
ATOM 779 O O . ALA A 1 222 ? 100.298 80.357 120.694 1.00 49.63 222 ALA A O 1
ATOM 781 N N . LEU A 1 223 ? 100.383 78.223 119.970 1.00 55.38 223 LEU A N 1
ATOM 782 C CA . LEU A 1 223 ? 99.153 77.803 120.620 1.00 52.05 223 LEU A CA 1
ATOM 783 C C . LEU A 1 223 ? 99.473 77.096 121.935 1.00 57.35 223 LEU A C 1
ATOM 784 O O . LEU A 1 223 ? 100.633 76.920 122.314 1.00 64.86 223 LEU A O 1
ATOM 789 N N . ALA A 1 224 ? 98.422 76.679 122.640 1.00 58.49 224 ALA A N 1
ATOM 790 C CA . ALA A 1 224 ? 98.593 75.986 123.915 1.00 60.85 224 ALA A CA 1
ATOM 791 C C . ALA A 1 224 ? 97.325 75.196 124.210 1.00 62.10 224 ALA A C 1
ATOM 792 O O . ALA A 1 224 ? 96.261 75.790 124.410 1.00 61.66 224 ALA A O 1
ATOM 794 N N . ASP A 1 225 ? 97.441 73.872 124.241 1.00 74.53 225 ASP A N 1
ATOM 795 C CA . ASP A 1 225 ? 96.314 73.033 124.614 1.00 74.22 225 ASP A CA 1
ATOM 796 C C . ASP A 1 225 ? 96.052 73.137 126.115 1.00 77.26 225 ASP A C 1
ATOM 797 O O . ASP A 1 225 ? 96.940 73.456 126.910 1.00 77.41 225 ASP A O 1
ATOM 802 N N . THR A 1 226 ? 94.807 72.859 126.500 1.00 76.92 226 THR A N 1
ATOM 803 C CA . THR A 1 226 ? 94.363 73.097 127.868 1.00 76.80 226 THR A CA 1
ATOM 804 C C . THR A 1 226 ? 94.831 72.036 128.857 1.00 76.05 226 THR A C 1
ATOM 805 O O . THR A 1 226 ? 94.693 72.244 130.067 1.00 74.19 226 THR A O 1
ATOM 809 N N . ASP A 1 227 ? 95.376 70.913 128.387 1.00 80.66 227 ASP A N 1
ATOM 810 C CA . ASP A 1 227 ? 95.839 69.881 129.309 1.00 82.46 227 ASP A CA 1
ATOM 811 C C . ASP A 1 227 ? 97.220 70.219 129.863 1.00 80.00 227 ASP A C 1
ATOM 812 O O . ASP A 1 227 ? 97.399 70.350 131.078 1.00 82.17 227 ASP A O 1
ATOM 817 N N . THR A 1 228 ? 98.206 70.367 128.983 1.00 79.03 228 THR A N 1
ATOM 818 C CA . THR A 1 228 ? 99.567 70.742 129.361 1.00 80.12 228 THR A CA 1
ATOM 819 C C . THR A 1 228 ? 99.821 72.153 128.841 1.00 82.05 228 THR A C 1
ATOM 820 O O . THR A 1 228 ? 100.053 72.352 127.645 1.00 84.75 228 THR A O 1
ATOM 822 N N . ASP A 1 229 ? 99.785 73.132 129.746 1.00 81.67 229 ASP A N 1
ATOM 823 C CA . ASP A 1 229 ? 99.895 74.545 129.378 1.00 83.24 229 ASP A CA 1
ATOM 824 C C . ASP A 1 229 ? 101.354 74.894 129.081 1.00 82.43 229 ASP A C 1
ATOM 825 O O . ASP A 1 229 ? 102.034 75.600 129.828 1.00 80.09 229 ASP A O 1
ATOM 827 N N . GLU A 1 230 ? 101.833 74.380 127.950 1.00 80.66 230 GLU A N 1
ATOM 828 C CA . GLU A 1 230 ? 103.182 74.651 127.471 1.00 79.72 230 GLU A CA 1
ATOM 829 C C . GLU A 1 230 ? 103.109 75.131 126.030 1.00 81.92 230 GLU A C 1
ATOM 830 O O . GLU A 1 230 ? 102.437 74.511 125.200 1.00 79.00 230 GLU A O 1
ATOM 836 N N . MET A 1 231 ? 103.798 76.235 125.735 1.00 76.27 231 MET A N 1
ATOM 837 C CA . MET A 1 231 ? 103.802 76.798 124.394 1.00 71.55 231 MET A CA 1
ATOM 838 C C . MET A 1 231 ? 105.197 77.074 123.847 1.00 74.43 231 MET A C 1
ATOM 839 O O . MET A 1 231 ? 105.313 77.486 122.688 1.00 78.66 231 MET A O 1
ATOM 844 N N . ALA A 1 232 ? 106.250 76.853 124.632 1.00 71.56 232 ALA A N 1
ATOM 845 C CA . ALA A 1 232 ? 107.613 77.061 124.160 1.00 73.59 232 ALA A CA 1
ATOM 846 C C . ALA A 1 232 ? 108.568 76.258 125.030 1.00 71.67 232 ALA A C 1
ATOM 847 O O . ALA A 1 232 ? 108.423 76.232 126.254 1.00 74.85 232 ALA A O 1
ATOM 849 N N . VAL A 1 233 ? 109.536 75.600 124.391 1.00 67.34 233 VAL A N 1
ATOM 850 C CA . VAL A 1 233 ? 110.551 74.811 125.081 1.00 66.30 233 VAL A CA 1
ATOM 851 C C . VAL A 1 233 ? 111.919 75.195 124.535 1.00 65.18 233 VAL A C 1
ATOM 852 O O . VAL A 1 233 ? 112.066 75.454 123.337 1.00 70.87 233 VAL A O 1
ATOM 856 N N . VAL A 1 234 ? 112.922 75.236 125.413 1.00 74.09 234 VAL A N 1
ATOM 857 C CA . VAL A 1 234 ? 114.297 75.541 125.030 1.00 76.78 234 VAL A CA 1
ATOM 858 C C . VAL A 1 234 ? 115.197 74.409 125.506 1.00 76.41 234 VAL A C 1
ATOM 859 O O . VAL A 1 234 ? 115.105 73.984 126.662 1.00 80.57 234 VAL A O 1
ATOM 863 N N . ILE A 1 235 ? 116.066 73.927 124.621 1.00 77.47 235 ILE A N 1
ATOM 864 C CA . ILE A 1 235 ? 117.030 72.879 124.935 1.00 79.75 235 ILE A CA 1
ATOM 865 C C . ILE A 1 235 ? 118.424 73.429 124.662 1.00 82.19 235 ILE A C 1
ATOM 866 O O . ILE A 1 235 ? 118.678 73.993 123.589 1.00 82.68 235 ILE A O 1
ATOM 871 N N . GLU A 1 236 ? 119.317 73.280 125.635 1.00 91.37 236 GLU A N 1
ATOM 872 C CA . GLU A 1 236 ? 120.681 73.781 125.507 1.00 92.60 236 GLU A CA 1
ATOM 873 C C . GLU A 1 236 ? 121.640 72.682 125.059 1.00 91.80 236 GLU A C 1
ATOM 874 O O . GLU A 1 236 ? 121.227 71.685 124.467 1.00 90.65 236 GLU A O 1
ATOM 876 N N . LYS B 2 304 ? 130.393 74.648 78.150 1.00 102.66 304 LYS C N 1
ATOM 877 C CA . LYS B 2 304 ? 131.830 74.731 78.383 1.00 105.56 304 LYS C CA 1
ATOM 878 C C . LYS B 2 304 ? 132.139 75.623 79.581 1.00 107.18 304 LYS C C 1
ATOM 879 O O . LYS B 2 304 ? 131.575 76.708 79.719 1.00 104.82 304 LYS C O 1
ATOM 885 N N . ASP B 2 305 ? 133.039 75.155 80.448 1.00 107.70 305 ASP C N 1
ATOM 886 C CA . ASP B 2 305 ? 133.412 75.931 81.625 1.00 106.44 305 ASP C CA 1
ATOM 887 C C . ASP B 2 305 ? 134.196 77.187 81.269 1.00 106.32 305 ASP C C 1
ATOM 888 O O . ASP B 2 305 ? 134.225 78.129 82.067 1.00 104.96 305 ASP C O 1
ATOM 893 N N . ASP B 2 306 ? 134.834 77.221 80.099 1.00 106.90 306 ASP C N 1
ATOM 894 C CA . ASP B 2 306 ? 135.524 78.421 79.644 1.00 107.51 306 ASP C CA 1
ATOM 895 C C . ASP B 2 306 ? 134.578 79.457 79.051 1.00 107.34 306 ASP C C 1
ATOM 896 O O . ASP B 2 306 ? 134.999 80.594 78.817 1.00 105.87 306 ASP C O 1
ATOM 901 N N . GLU B 2 307 ? 133.322 79.093 78.807 1.00 105.05 307 GLU C N 1
ATOM 902 C CA . GLU B 2 307 ? 132.350 79.980 78.184 1.00 104.32 307 GLU C CA 1
ATOM 903 C C . GLU B 2 307 ? 131.532 80.778 79.192 1.00 103.23 307 GLU C C 1
ATOM 904 O O . GLU B 2 307 ? 130.658 81.550 78.785 1.00 101.39 307 GLU C O 1
ATOM 910 N N . VAL B 2 308 ? 131.790 80.614 80.491 1.00 98.51 308 VAL C N 1
ATOM 911 C CA . VAL B 2 308 ? 130.990 81.308 81.496 1.00 96.99 308 VAL C CA 1
ATOM 912 C C . VAL B 2 308 ? 131.227 82.813 81.433 1.00 98.31 308 VAL C C 1
ATOM 913 O O . VAL B 2 308 ? 130.284 83.607 81.540 1.00 99.59 308 VAL C O 1
ATOM 917 N N . ILE B 2 309 ? 132.481 83.234 81.244 1.00 94.62 309 ILE C N 1
ATOM 918 C CA . ILE B 2 309 ? 132.808 84.657 81.313 1.00 93.16 309 ILE C CA 1
ATOM 919 C C . ILE B 2 309 ? 132.459 85.418 80.046 1.00 91.36 309 ILE C C 1
ATOM 920 O O . ILE B 2 309 ? 132.542 86.652 80.038 1.00 89.18 309 ILE C O 1
ATOM 925 N N . ASP B 2 310 ? 132.081 84.725 78.971 1.00 93.10 310 ASP C N 1
ATOM 926 C CA . ASP B 2 310 ? 131.647 85.427 77.768 1.00 93.40 310 ASP C CA 1
ATOM 927 C C . ASP B 2 310 ? 130.362 86.207 78.016 1.00 90.72 310 ASP C C 1
ATOM 928 O O . ASP B 2 310 ? 130.223 87.346 77.557 1.00 87.38 310 ASP C O 1
ATOM 933 N N . TYR B 2 311 ? 129.416 85.617 78.750 1.00 89.96 311 TYR C N 1
ATOM 934 C CA . TYR B 2 311 ? 128.131 86.273 78.975 1.00 88.88 311 TYR C CA 1
ATOM 935 C C . TYR B 2 311 ? 128.261 87.448 79.940 1.00 88.76 311 TYR C C 1
ATOM 936 O O . TYR B 2 311 ? 127.694 88.525 79.699 1.00 89.31 311 TYR C O 1
ATOM 945 N N . ILE B 2 312 ? 129.002 87.265 81.037 1.00 87.14 312 ILE C N 1
ATOM 946 C CA . ILE B 2 312 ? 129.152 88.351 82.002 1.00 87.56 312 ILE C CA 1
ATOM 947 C C . ILE B 2 312 ? 129.878 89.527 81.363 1.00 86.91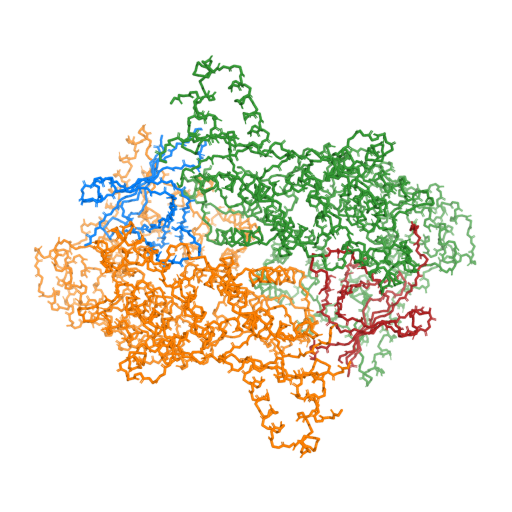 312 ILE C C 1
ATOM 948 O O . ILE B 2 312 ? 129.504 90.685 81.567 1.00 87.55 312 ILE C O 1
ATOM 953 N N . TYR B 2 313 ? 130.916 89.254 80.569 1.00 87.27 313 TYR C N 1
ATOM 954 C CA . TYR B 2 313 ? 131.595 90.330 79.855 1.00 85.90 313 TYR C CA 1
ATOM 955 C C . TYR B 2 313 ? 130.676 90.967 78.819 1.00 85.38 313 TYR C C 1
ATOM 956 O O . TYR B 2 313 ? 130.643 92.194 78.684 1.00 80.47 313 TYR C O 1
ATOM 965 N N . GLY B 2 314 ? 129.904 90.156 78.096 1.00 88.71 314 GLY C N 1
ATOM 966 C CA . GLY B 2 314 ? 129.027 90.698 77.077 1.00 87.53 314 GLY C CA 1
ATOM 967 C C . GLY B 2 314 ? 127.866 91.503 77.614 1.00 86.50 314 GLY C C 1
ATOM 968 O O . GLY B 2 314 ? 127.238 92.237 76.842 1.00 86.02 314 GLY C O 1
ATOM 969 N N . LYS B 2 315 ? 127.566 91.388 78.909 1.00 81.99 315 LYS C N 1
ATOM 970 C CA . LYS B 2 315 ? 126.535 92.221 79.513 1.00 83.20 315 LYS C CA 1
ATOM 971 C C . LYS B 2 315 ? 127.062 93.310 80.440 1.00 85.51 315 LYS C C 1
ATOM 972 O O . LYS B 2 315 ? 126.328 94.265 80.711 1.00 83.62 315 LYS C O 1
ATOM 978 N N . ILE B 2 316 ? 128.298 93.204 80.929 1.00 77.57 316 ILE C N 1
ATOM 979 C CA . ILE B 2 316 ? 128.824 94.141 81.917 1.00 73.69 316 ILE C CA 1
ATOM 980 C C . ILE B 2 316 ? 130.020 94.930 81.402 1.00 77.13 316 ILE C C 1
ATOM 981 O O . ILE B 2 316 ? 130.542 95.788 82.131 1.00 76.31 316 ILE C O 1
ATOM 986 N N . SER B 2 317 ? 130.453 94.690 80.165 1.00 80.82 317 SER C N 1
ATOM 987 C CA . SER B 2 317 ? 131.599 95.408 79.607 1.00 78.86 317 SER C CA 1
ATOM 988 C C . SER B 2 317 ? 131.496 96.930 79.681 1.00 75.94 317 SER C C 1
ATOM 989 O O . SER B 2 317 ? 132.528 97.573 79.936 1.00 69.95 317 SER C O 1
ATOM 992 N N . PRO B 2 318 ? 130.346 97.569 79.443 1.00 69.71 318 PRO C N 1
ATOM 993 C CA . PRO B 2 318 ? 130.309 99.040 79.498 1.00 65.99 318 PRO C CA 1
ATOM 994 C C . PRO B 2 318 ? 130.583 99.638 80.876 1.00 68.15 318 PRO C C 1
ATOM 995 O O . PRO B 2 318 ? 130.845 100.845 80.954 1.00 70.95 318 PRO C O 1
ATOM 999 N N . LEU B 2 319 ? 130.539 98.852 81.951 1.00 65.39 319 LEU C N 1
ATOM 1000 C CA . LEU B 2 319 ? 130.493 99.405 83.302 1.00 61.08 319 LEU C CA 1
ATOM 1001 C C . LEU B 2 319 ? 131.862 99.674 83.921 1.00 64.20 319 LEU C C 1
ATOM 1002 O O . LEU B 2 319 ? 131.916 100.112 85.075 1.00 63.81 319 LEU C O 1
ATOM 1007 N N . PHE B 2 320 ? 132.962 99.430 83.210 1.00 66.00 320 PHE C N 1
ATOM 1008 C CA . PHE B 2 320 ? 134.272 99.861 83.686 1.00 62.83 320 PHE C CA 1
ATOM 1009 C C . PHE B 2 320 ? 134.640 101.262 83.214 1.00 56.97 320 PHE C C 1
ATOM 1010 O O . PHE B 2 320 ? 135.802 101.659 83.337 1.00 58.66 320 PHE C O 1
ATOM 1018 N N . ALA B 2 321 ? 133.684 102.013 82.677 1.00 52.27 321 ALA C N 1
ATOM 1019 C CA . ALA B 2 321 ? 133.893 103.413 82.338 1.00 51.16 321 ALA C CA 1
ATOM 1020 C C . ALA B 2 321 ? 133.545 104.354 83.485 1.00 53.36 321 ALA C C 1
ATOM 1021 O O . ALA B 2 321 ? 133.662 105.574 83.325 1.00 54.65 321 ALA C O 1
ATOM 1023 N N . LEU B 2 322 ? 133.122 103.822 84.627 1.00 50.59 322 LEU C N 1
ATOM 1024 C CA . LEU B 2 322 ? 132.747 104.611 85.789 1.00 44.81 322 LEU C CA 1
ATOM 1025 C C . LEU B 2 322 ? 133.708 104.329 86.936 1.00 40.10 322 LEU C C 1
ATOM 1026 O O . LEU B 2 322 ? 134.587 103.468 86.847 1.00 46.55 322 LEU C O 1
ATOM 1031 N N . GLN B 2 323 ? 133.530 105.071 88.029 1.00 28.73 323 GLN C N 1
ATOM 1032 C CA . GLN B 2 323 ? 134.375 104.917 89.204 1.00 32.51 323 GLN C CA 1
ATOM 1033 C C . GLN B 2 323 ? 133.706 104.149 90.333 1.00 31.44 323 GLN C C 1
ATOM 1034 O O . GLN B 2 323 ? 134.410 103.571 91.167 1.00 39.45 323 GLN C O 1
ATOM 1040 N N . TYR B 2 324 ? 132.377 104.131 90.384 1.00 37.65 324 TYR C N 1
ATOM 1041 C CA . TYR B 2 324 ? 131.665 103.334 91.373 1.00 43.61 324 TYR C CA 1
ATOM 1042 C C . TYR B 2 324 ? 130.233 103.132 90.901 1.00 42.26 324 TYR C C 1
ATOM 1043 O O . TYR B 2 324 ? 129.601 104.065 90.400 1.00 44.56 324 TYR C O 1
ATOM 1052 N N . ILE B 2 325 ? 129.734 101.906 91.063 1.00 35.21 325 ILE C N 1
ATOM 1053 C CA . ILE B 2 325 ? 128.353 101.567 90.751 1.00 42.97 325 ILE C CA 1
ATOM 1054 C C . ILE B 2 325 ? 127.723 100.947 91.991 1.00 43.44 325 ILE C C 1
ATOM 1055 O O . ILE B 2 325 ? 128.406 100.401 92.860 1.00 39.55 325 ILE C O 1
ATOM 1060 N N . ARG B 2 326 ? 126.400 101.048 92.068 1.00 41.81 326 ARG C N 1
ATOM 1061 C CA . ARG B 2 326 ? 125.660 100.572 93.227 1.00 41.77 326 ARG C CA 1
ATOM 1062 C C . ARG B 2 326 ? 125.271 99.110 93.052 1.00 50.90 326 ARG C C 1
ATOM 1063 O O . ARG B 2 326 ? 124.884 98.684 91.960 1.00 52.54 326 ARG C O 1
ATOM 1071 N N . LYS B 2 327 ? 125.383 98.343 94.141 1.00 56.76 327 LYS C N 1
ATOM 1072 C CA . LYS B 2 327 ? 124.993 96.937 94.100 1.00 50.87 327 LYS C CA 1
ATOM 1073 C C . LYS B 2 327 ? 123.513 96.788 93.776 1.00 44.14 327 LYS C C 1
ATOM 1074 O O . LYS B 2 327 ? 123.124 95.910 92.997 1.00 46.00 327 LYS C O 1
ATOM 1080 N N . ILE B 2 328 ? 122.671 97.639 94.367 1.00 39.12 328 ILE C N 1
ATOM 1081 C CA . ILE B 2 328 ? 121.253 97.652 94.033 1.00 41.80 328 ILE C CA 1
ATOM 1082 C C . ILE B 2 328 ? 120.992 98.166 92.628 1.00 45.59 328 ILE C C 1
ATOM 1083 O O . ILE B 2 328 ? 119.880 98.004 92.115 1.00 51.30 328 ILE C O 1
ATOM 1088 N N . ASP B 2 329 ? 121.986 98.785 91.994 1.00 47.77 329 ASP C N 1
ATOM 1089 C CA . ASP B 2 329 ? 121.874 99.251 90.621 1.00 48.95 329 ASP C CA 1
ATOM 1090 C C . ASP B 2 329 ? 122.441 98.255 89.619 1.00 49.00 329 ASP C C 1
ATOM 1091 O O . ASP B 2 329 ? 122.477 98.553 88.422 1.00 52.77 329 ASP C O 1
ATOM 1096 N N . LEU B 2 330 ? 122.890 97.086 90.080 1.00 60.56 330 LEU C N 1
ATOM 1097 C CA . LEU B 2 330 ? 123.361 96.030 89.193 1.00 57.68 330 LEU C CA 1
ATOM 1098 C C . LEU B 2 330 ? 122.226 95.189 88.627 1.00 53.80 330 LEU C C 1
ATOM 1099 O O . LEU B 2 330 ? 122.477 94.334 87.771 1.00 51.03 330 LEU C O 1
ATOM 1104 N N . LYS B 2 331 ? 120.994 95.406 89.089 1.00 61.78 331 LYS C N 1
ATOM 1105 C CA . LYS B 2 331 ? 119.865 94.627 88.598 1.00 61.04 331 LYS C CA 1
ATOM 1106 C C . LYS B 2 331 ? 119.573 94.915 87.132 1.00 67.79 331 LYS C C 1
ATOM 1107 O O . LYS B 2 331 ? 119.143 94.017 86.400 1.00 74.16 331 LYS C O 1
ATOM 1113 N N . HIS B 2 332 ? 119.795 96.152 86.685 1.00 74.44 332 HIS C N 1
ATOM 1114 C CA . HIS B 2 332 ? 119.475 96.515 85.310 1.00 76.27 332 HIS C CA 1
ATOM 1115 C C . HIS B 2 332 ? 120.499 95.982 84.316 1.00 75.38 332 HIS C C 1
ATOM 1116 O O . HIS B 2 332 ? 120.138 95.658 83.179 1.00 72.69 332 HIS C O 1
ATOM 1123 N N . VAL B 2 333 ? 121.770 95.888 84.715 1.00 77.12 333 VAL C N 1
ATOM 1124 C CA . VAL B 2 333 ? 122.803 95.449 83.782 1.00 77.07 333 VAL C CA 1
ATOM 1125 C C . VAL B 2 333 ? 122.630 93.976 83.422 1.00 79.46 333 VAL C C 1
ATOM 1126 O O . VAL B 2 333 ? 122.988 93.557 82.315 1.00 81.24 333 VAL C O 1
ATOM 1130 N N . PHE B 2 334 ? 122.087 93.169 84.332 1.00 78.35 334 PHE C N 1
ATOM 1131 C CA . PHE B 2 334 ? 121.820 91.763 84.064 1.00 78.78 334 PHE C CA 1
ATOM 1132 C C . PHE B 2 334 ? 120.375 91.503 83.662 1.00 80.31 334 PHE C C 1
ATOM 1133 O O . PHE B 2 334 ? 120.000 90.344 83.461 1.00 79.37 334 PHE C O 1
ATOM 1141 N N . GLU B 2 335 ? 119.562 92.555 83.546 1.00 84.35 335 GLU C N 1
ATOM 1142 C CA . GLU B 2 335 ? 118.184 92.460 83.062 1.00 83.13 335 GLU C CA 1
ATOM 1143 C C . GLU B 2 335 ? 117.341 91.520 83.923 1.00 83.67 335 GLU C C 1
ATOM 1144 O O . GLU B 2 335 ? 116.632 90.646 83.419 1.00 85.17 335 GLU C O 1
ATOM 1150 N N . TYR B 2 336 ? 117.426 91.710 85.241 1.00 81.09 336 TYR C N 1
ATOM 1151 C CA . TYR B 2 336 ? 116.555 91.043 86.210 1.00 81.24 336 TYR C CA 1
ATOM 1152 C C . TYR B 2 336 ? 116.670 89.519 86.117 1.00 83.49 336 TYR C C 1
ATOM 1153 O O . TYR B 2 336 ? 115.701 88.806 85.850 1.00 85.35 336 TYR C O 1
ATOM 1162 N N . ASP B 2 337 ? 117.886 89.028 86.347 1.00 80.54 337 ASP C N 1
ATOM 1163 C CA . ASP B 2 337 ? 118.155 87.597 86.410 1.00 76.37 337 ASP C CA 1
ATOM 1164 C C . ASP B 2 337 ? 118.445 87.127 87.826 1.00 73.91 337 ASP C C 1
ATOM 1165 O O . ASP B 2 337 ? 117.882 86.126 88.279 1.00 80.84 337 ASP C O 1
ATOM 1167 N N . TYR B 2 338 ? 119.318 87.828 88.536 1.00 74.14 338 TYR C N 1
ATOM 1168 C CA . TYR B 2 338 ? 119.622 87.581 89.937 1.00 74.04 338 TYR C CA 1
ATOM 1169 C C . TYR B 2 338 ? 119.353 88.859 90.727 1.00 80.26 338 TYR C C 1
ATOM 1170 O O . TYR B 2 338 ? 119.032 89.908 90.162 1.00 84.77 338 TYR C O 1
ATOM 1179 N N . HIS B 2 339 ? 119.485 88.772 92.049 1.00 62.19 339 HIS C N 1
ATOM 1180 C CA . HIS B 2 339 ? 119.325 89.930 92.920 1.00 62.40 339 HIS C CA 1
ATOM 1181 C C . HIS B 2 339 ? 120.485 89.971 93.900 1.00 63.73 339 HIS C C 1
ATOM 1182 O O . HIS B 2 339 ? 120.733 88.994 94.612 1.00 62.30 339 HIS C O 1
ATOM 1189 N N . PHE B 2 340 ? 121.190 91.098 93.934 1.00 55.26 340 PHE C N 1
ATOM 1190 C CA . PHE B 2 340 ? 122.343 91.289 94.804 1.00 56.30 340 PHE C CA 1
ATOM 1191 C C . PHE B 2 340 ? 121.893 92.064 96.036 1.00 57.50 340 PHE C C 1
ATOM 1192 O O . PHE B 2 340 ? 121.385 93.184 95.913 1.00 52.96 340 PHE C O 1
ATOM 1200 N N . GLU B 2 341 ? 122.074 91.477 97.217 1.00 54.59 341 GLU C N 1
ATOM 1201 C CA . GLU B 2 341 ? 121.716 92.195 98.429 1.00 51.22 341 GLU C CA 1
ATOM 1202 C C . GLU B 2 341 ? 122.723 93.309 98.696 1.00 47.98 341 GLU C C 1
ATOM 1203 O O . GLU B 2 341 ? 123.824 93.336 98.139 1.00 51.28 341 GLU C O 1
ATOM 1209 N N . VAL B 2 342 ? 122.329 94.243 99.564 1.00 52.25 342 VAL C N 1
ATOM 1210 C CA . VAL B 2 342 ? 123.149 95.410 99.858 1.00 55.34 342 VAL C CA 1
ATOM 1211 C C . VAL B 2 342 ? 124.477 95.052 100.505 1.00 53.01 342 VAL C C 1
ATOM 1212 O O . VAL B 2 342 ? 125.339 95.922 100.652 1.00 50.66 342 VAL C O 1
ATOM 1216 N N . ASN B 2 343 ? 124.667 93.795 100.895 1.00 58.46 343 ASN C N 1
ATOM 1217 C CA . ASN B 2 343 ? 125.877 93.346 101.572 1.00 56.35 343 ASN C CA 1
ATOM 1218 C C . ASN B 2 343 ? 126.427 92.139 100.810 1.00 54.57 343 ASN C C 1
ATOM 1219 O O . ASN B 2 343 ? 126.566 91.035 101.337 1.00 62.38 343 ASN C O 1
ATOM 1224 N N . GLY B 2 344 ? 126.617 92.298 99.503 1.00 51.80 344 GLY C N 1
ATOM 1225 C CA . GLY B 2 344 ? 127.232 91.219 98.757 1.00 55.91 344 GLY C CA 1
ATOM 1226 C C . GLY B 2 344 ? 126.263 90.222 98.153 1.00 64.30 344 GLY C C 1
ATOM 1227 O O . GLY B 2 344 ? 125.791 90.394 97.025 1.00 65.84 344 GLY C O 1
ATOM 1228 N N . THR B 2 345 ? 125.978 89.171 98.923 1.00 59.22 345 THR C N 1
ATOM 1229 C CA . THR B 2 345 ? 125.367 87.913 98.501 1.00 52.09 345 THR C CA 1
ATOM 1230 C C . THR B 2 345 ? 124.327 88.017 97.390 1.00 57.26 345 THR C C 1
ATOM 1231 O O . THR B 2 345 ? 123.442 88.881 97.415 1.00 59.49 345 THR C O 1
ATOM 1235 N N . VAL B 2 346 ? 124.452 87.132 96.399 1.00 62.28 346 VAL C N 1
ATOM 1236 C CA . VAL B 2 346 ? 123.565 87.061 95.246 1.00 62.03 346 VAL C CA 1
ATOM 1237 C C . VAL B 2 346 ? 122.532 85.968 95.484 1.00 64.35 346 VAL C C 1
ATOM 1238 O O . VAL B 2 346 ? 122.823 84.931 96.091 1.00 64.98 346 VAL C O 1
ATOM 1242 N N . VAL B 2 347 ? 121.312 86.197 95.001 1.00 61.42 347 VAL C N 1
ATOM 1243 C CA . VAL B 2 347 ? 120.206 85.259 95.160 1.00 61.06 347 VAL C CA 1
ATOM 1244 C C . VAL B 2 347 ? 119.508 85.105 93.816 1.00 66.89 347 VAL C C 1
ATOM 1245 O O . VAL B 2 347 ? 119.234 86.100 93.136 1.00 68.97 347 VAL C O 1
ATOM 1249 N N . ARG B 2 348 ? 119.226 83.862 93.431 1.00 68.85 348 ARG C N 1
ATOM 1250 C CA . ARG B 2 348 ? 118.522 83.606 92.184 1.00 67.57 348 ARG C CA 1
ATOM 1251 C C . ARG B 2 348 ? 117.067 84.053 92.282 1.00 64.26 348 ARG C C 1
ATOM 1252 O O . ARG B 2 348 ? 116.424 83.934 93.328 1.00 64.44 348 ARG C O 1
ATOM 1260 N N . HIS B 2 349 ? 116.549 84.572 91.174 1.00 62.10 349 HIS C N 1
ATOM 1261 C CA . HIS B 2 349 ? 115.165 85.023 91.108 1.00 62.72 349 HIS C CA 1
ATOM 1262 C C . HIS B 2 349 ? 114.647 84.814 89.690 1.00 60.09 349 HIS C C 1
ATOM 1263 O O . HIS B 2 349 ? 115.128 83.942 88.967 1.00 58.44 349 HIS C O 1
ATOM 1270 N N . GLY B 2 353 ? 118.024 79.791 82.157 1.00 93.46 353 GLY C N 1
ATOM 1271 C CA . GLY B 2 353 ? 117.796 78.432 82.610 1.00 94.25 353 GLY C CA 1
ATOM 1272 C C . GLY B 2 353 ? 119.075 77.638 82.799 1.00 94.22 353 GLY C C 1
ATOM 1273 O O . GLY B 2 353 ? 119.054 76.409 82.841 1.00 91.13 353 GLY C O 1
ATOM 1274 N N . PHE B 2 354 ? 120.194 78.350 82.911 1.00 95.93 354 PHE C N 1
ATOM 1275 C CA . PHE B 2 354 ? 121.508 77.747 83.084 1.00 96.35 354 PHE C CA 1
ATOM 1276 C C . PHE B 2 354 ? 122.182 78.469 84.240 1.00 96.35 354 PHE C C 1
ATOM 1277 O O . PHE B 2 354 ? 122.106 79.699 84.327 1.00 96.16 354 PHE C O 1
ATOM 1285 N N . GLY B 2 355 ? 122.821 77.710 85.132 1.00 96.60 355 GLY C N 1
ATOM 1286 C CA . GLY B 2 355 ? 123.519 78.307 86.255 1.00 95.49 355 GLY C CA 1
ATOM 1287 C C . GLY B 2 355 ? 124.561 79.300 85.787 1.00 98.19 355 GLY C C 1
ATOM 1288 O O . GLY B 2 355 ? 125.606 78.919 85.253 1.00 98.39 355 GLY C O 1
ATOM 1289 N N . TYR B 2 356 ? 124.287 80.585 86.001 1.00 91.78 356 TYR C N 1
ATOM 1290 C CA . TYR B 2 356 ? 125.013 81.657 85.331 1.00 86.72 356 TYR C CA 1
ATOM 1291 C C . TYR B 2 356 ? 125.999 82.355 86.263 1.00 87.06 356 TYR C C 1
ATOM 1292 O O . TYR B 2 356 ? 127.195 82.423 85.964 1.00 87.62 356 TYR C O 1
ATOM 1301 N N . MET B 2 357 ? 125.521 82.871 87.394 1.00 86.06 357 MET C N 1
ATOM 1302 C CA . MET B 2 357 ? 126.394 83.535 88.353 1.00 85.47 357 MET C CA 1
ATOM 1303 C C . MET B 2 357 ? 127.038 82.577 89.345 1.00 85.95 357 MET C C 1
ATOM 1304 O O . MET B 2 357 ? 127.957 82.982 90.065 1.00 86.07 357 MET C O 1
ATOM 1309 N N . GLU B 2 358 ? 126.584 81.326 89.408 1.00 87.27 358 GLU C N 1
ATOM 1310 C CA . GLU B 2 358 ? 127.187 80.372 90.330 1.00 89.78 358 GLU C CA 1
ATOM 1311 C C . GLU B 2 358 ? 128.541 79.886 89.827 1.00 88.71 358 GLU C C 1
ATOM 1312 O O . GLU B 2 358 ? 129.479 79.724 90.617 1.00 83.87 358 GLU C O 1
ATOM 1318 N N . ARG B 2 359 ? 128.660 79.657 88.516 1.00 91.73 359 ARG C N 1
ATOM 1319 C CA . ARG B 2 359 ? 129.887 79.092 87.964 1.00 91.68 359 ARG C CA 1
ATOM 1320 C C . ARG B 2 359 ? 131.069 80.037 88.146 1.00 90.04 359 ARG C C 1
ATOM 1321 O O . ARG B 2 359 ? 132.165 79.604 88.523 1.00 92.35 359 ARG C O 1
ATOM 1329 N N . PHE B 2 360 ? 130.866 81.332 87.889 1.00 85.33 360 PHE C N 1
ATOM 1330 C CA . PHE B 2 360 ? 131.964 82.287 87.995 1.00 85.80 360 PHE C CA 1
ATOM 1331 C C . PHE B 2 360 ? 132.511 82.343 89.415 1.00 86.10 360 PHE C C 1
ATOM 1332 O O . PHE B 2 360 ? 133.729 82.324 89.626 1.00 88.19 360 PHE C O 1
ATOM 1340 N N . PHE B 2 361 ? 131.621 82.416 90.407 1.00 83.68 361 PHE C N 1
ATOM 1341 C CA . PHE B 2 361 ? 132.067 82.405 91.793 1.00 82.34 361 PHE C CA 1
ATOM 1342 C C . PHE B 2 361 ? 132.625 81.049 92.200 1.00 84.35 361 PHE C C 1
ATOM 1343 O O . PHE B 2 361 ? 133.408 80.976 93.153 1.00 86.67 361 PHE C O 1
ATOM 1351 N N . GLU B 2 362 ? 132.237 79.977 91.505 1.00 87.24 362 GLU C N 1
ATOM 1352 C CA . GLU B 2 362 ? 132.882 78.688 91.725 1.00 88.53 362 GLU C CA 1
ATOM 1353 C C . GLU B 2 362 ? 134.335 78.713 91.263 1.00 88.09 362 GLU C C 1
ATOM 1354 O O . GLU B 2 362 ? 135.208 78.127 91.913 1.00 86.59 362 GLU C O 1
ATOM 1360 N N . LEU B 2 363 ? 134.613 79.384 90.139 1.00 88.77 363 LEU C N 1
ATOM 1361 C CA . LEU B 2 363 ? 135.996 79.495 89.677 1.00 85.39 363 LEU C CA 1
ATOM 1362 C C . LEU B 2 363 ? 136.875 80.228 90.682 1.00 86.07 363 LEU C C 1
ATOM 1363 O O . LEU B 2 363 ? 138.088 79.993 90.730 1.00 90.33 363 LEU C O 1
ATOM 1368 N N . LYS B 2 364 ? 136.292 81.121 91.483 1.00 87.48 364 LYS C N 1
ATOM 1369 C CA . LYS B 2 364 ? 137.095 81.911 92.411 1.00 89.24 364 LYS C CA 1
ATOM 1370 C C . LYS B 2 364 ? 137.698 81.041 93.509 1.00 88.63 364 LYS C C 1
ATOM 1371 O O . LYS B 2 364 ? 138.859 81.231 93.890 1.00 87.63 364 LYS C O 1
ATOM 1377 N N . GLU B 2 365 ? 136.935 80.079 94.021 1.00 92.87 365 GLU C N 1
ATOM 1378 C CA . GLU B 2 365 ? 137.400 79.255 95.129 1.00 95.53 365 GLU C CA 1
ATOM 1379 C C . GLU B 2 365 ? 138.254 78.075 94.683 1.00 95.04 365 GLU C C 1
ATOM 1380 O O . GLU B 2 365 ? 138.759 77.342 95.540 1.00 92.42 365 GLU C O 1
ATOM 1386 N N . SER B 2 366 ? 138.432 77.874 93.379 1.00 106.48 366 SER C N 1
ATOM 1387 C CA . SER B 2 366 ? 139.235 76.773 92.850 1.00 106.41 366 SER C CA 1
ATOM 1388 C C . SER B 2 366 ? 140.163 77.325 91.772 1.00 105.93 366 SER C C 1
ATOM 1389 O O . SER B 2 366 ? 139.746 77.517 90.626 1.00 106.06 366 SER C O 1
ATOM 1392 N N . CYS B 2 367 ? 141.421 77.578 92.141 1.00 113.55 367 CYS C N 1
ATOM 1393 C CA . CYS B 2 367 ? 142.402 78.042 91.167 1.00 115.51 367 CYS C CA 1
ATOM 1394 C C . CYS B 2 367 ? 142.701 76.990 90.109 1.00 116.55 367 CYS C C 1
ATOM 1395 O O . CYS B 2 367 ? 143.123 77.341 89.002 1.00 113.85 367 CYS C O 1
ATOM 1398 N N . ASP B 2 368 ? 142.497 75.709 90.427 1.00 116.78 368 ASP C N 1
ATOM 1399 C CA . ASP B 2 368 ? 142.733 74.650 89.452 1.00 116.08 368 ASP C CA 1
ATOM 1400 C C . ASP B 2 368 ? 141.786 74.769 88.264 1.00 116.56 368 ASP C C 1
ATOM 1401 O O . ASP B 2 368 ? 142.192 74.565 87.114 1.00 116.00 368 ASP C O 1
ATOM 1406 N N . GLU B 2 369 ? 140.518 75.096 88.523 1.00 110.88 369 GLU C N 1
ATOM 1407 C CA . GLU B 2 369 ? 139.526 75.124 87.454 1.00 111.01 369 GLU C CA 1
ATOM 1408 C C . GLU B 2 369 ? 139.731 76.301 86.509 1.00 111.88 369 GLU C C 1
ATOM 1409 O O . GLU B 2 369 ? 139.439 76.189 85.313 1.00 110.90 369 GLU C O 1
ATOM 1415 N N . ARG B 2 370 ? 140.226 77.429 87.014 1.00 106.28 370 ARG C N 1
ATOM 1416 C CA . ARG B 2 370 ? 140.436 78.610 86.187 1.00 104.52 370 ARG C CA 1
ATOM 1417 C C . ARG B 2 370 ? 141.809 78.637 85.528 1.00 103.06 370 ARG C C 1
ATOM 1418 O O . ARG B 2 370 ? 142.116 79.594 84.810 1.00 101.14 370 ARG C O 1
ATOM 1426 N N . SER B 2 371 ? 142.638 77.617 85.751 1.00 104.74 371 SER C N 1
ATOM 1427 C CA . SER B 2 371 ? 143.953 77.552 85.128 1.00 106.60 371 SER C CA 1
ATOM 1428 C C . SER B 2 371 ? 143.901 77.095 83.676 1.00 105.63 371 SER C C 1
ATOM 1429 O O . SER B 2 371 ? 144.904 77.228 82.967 1.00 105.38 371 SER C O 1
ATOM 1432 N N . LYS B 2 372 ? 142.768 76.566 83.221 1.00 105.42 372 LYS C N 1
ATOM 1433 C CA . LYS B 2 372 ? 142.617 76.101 81.850 1.00 107.11 372 LYS C CA 1
ATOM 1434 C C . LYS B 2 372 ? 142.219 77.209 80.884 1.00 107.37 372 LYS C C 1
ATOM 1435 O O . LYS B 2 372 ? 142.147 76.961 79.676 1.00 106.43 372 LYS C O 1
ATOM 1441 N N . LEU B 2 373 ? 141.958 78.415 81.380 1.00 104.37 373 LEU C N 1
ATOM 1442 C CA . LEU B 2 373 ? 141.567 79.515 80.513 1.00 103.00 373 LEU C CA 1
ATOM 1443 C C . LEU B 2 373 ? 142.762 80.020 79.707 1.00 103.41 373 LEU C C 1
ATOM 1444 O O . LEU B 2 373 ? 143.924 79.853 80.091 1.00 101.31 373 LEU C O 1
ATOM 1449 N N . SER B 2 374 ? 142.461 80.646 78.573 1.00 108.22 374 SER C N 1
ATOM 1450 C CA . SER B 2 374 ? 143.488 81.220 77.715 1.00 107.38 374 SER C CA 1
ATOM 1451 C C . SER B 2 374 ? 143.928 82.567 78.289 1.00 106.47 374 SER C C 1
ATOM 1452 O O . SER B 2 374 ? 143.515 82.971 79.379 1.00 106.07 374 SER C O 1
ATOM 1455 N N . LYS B 2 375 ? 144.784 83.281 77.554 1.00 102.68 375 LYS C N 1
ATOM 1456 C CA . LYS B 2 375 ? 145.261 84.574 78.034 1.00 103.12 375 LYS C CA 1
ATOM 1457 C C . LYS B 2 375 ? 144.145 85.612 78.044 1.00 104.28 375 LYS C C 1
ATOM 1458 O O . LYS B 2 375 ? 143.997 86.362 79.016 1.00 104.77 375 LYS C O 1
ATOM 1464 N N . LYS B 2 376 ? 143.353 85.676 76.970 1.00 101.34 376 LYS C N 1
ATOM 1465 C CA . LYS B 2 376 ? 142.246 86.627 76.927 1.00 101.81 376 LYS C CA 1
ATOM 1466 C C . LYS B 2 376 ? 141.199 86.303 77.985 1.00 99.75 376 LYS C C 1
ATOM 1467 O O . LYS B 2 376 ? 140.681 87.205 78.656 1.00 99.19 376 LYS C O 1
ATOM 1473 N N . GLN B 2 377 ? 140.873 85.019 78.148 1.00 97.06 377 GLN C N 1
ATOM 1474 C CA . GLN B 2 377 ? 139.920 84.624 79.179 1.00 97.51 377 GLN C CA 1
ATOM 1475 C C . GLN B 2 377 ? 140.451 84.942 80.570 1.00 97.92 377 GLN C C 1
ATOM 1476 O O . GLN B 2 377 ? 139.698 85.389 81.443 1.00 101.15 377 GLN C O 1
ATOM 1482 N N . TYR B 2 378 ? 141.747 84.715 80.799 1.00 92.40 378 TYR C N 1
ATOM 1483 C CA . TYR B 2 378 ? 142.329 85.043 82.095 1.00 93.24 378 TYR C CA 1
ATOM 1484 C C . TYR B 2 378 ? 142.289 86.545 82.350 1.00 95.23 378 TYR C C 1
ATOM 1485 O O . TYR B 2 378 ? 142.031 86.983 83.476 1.00 95.51 378 TYR C O 1
ATOM 1494 N N . GLU B 2 379 ? 142.547 87.351 81.317 1.00 97.24 379 GLU C N 1
ATOM 1495 C CA . GLU B 2 379 ? 142.458 88.800 81.474 1.00 97.40 379 GLU C CA 1
ATOM 1496 C C . GLU B 2 379 ? 141.034 89.235 81.797 1.00 95.53 379 GLU C C 1
ATOM 1497 O O . GLU B 2 379 ? 140.819 90.098 82.658 1.00 94.54 379 GLU C O 1
ATOM 1503 N N . ARG B 2 380 ? 140.047 88.648 81.113 1.00 90.96 380 ARG C N 1
ATOM 1504 C CA . ARG B 2 380 ? 138.653 88.963 81.412 1.00 88.03 380 ARG C CA 1
ATOM 1505 C C . ARG B 2 380 ? 138.306 88.591 82.847 1.00 86.68 380 ARG C C 1
ATOM 1506 O O . ARG B 2 380 ? 137.641 89.358 83.555 1.00 87.49 380 ARG C O 1
ATOM 1514 N N . PHE B 2 381 ? 138.749 87.413 83.292 1.00 88.61 381 PHE C N 1
ATOM 1515 C CA . PHE B 2 381 ? 138.482 86.984 84.659 1.00 88.89 381 PHE C CA 1
ATOM 1516 C C . PHE B 2 381 ? 139.139 87.917 85.668 1.00 85.86 381 PHE C C 1
ATOM 1517 O O . PHE B 2 381 ? 138.535 88.259 86.689 1.00 86.78 381 PHE C O 1
ATOM 1525 N N . ASN B 2 382 ? 140.381 88.327 85.404 1.00 88.66 382 ASN C N 1
ATOM 1526 C CA . ASN B 2 382 ? 141.069 89.235 86.315 1.00 91.76 382 ASN C CA 1
ATOM 1527 C C . ASN B 2 382 ? 140.353 90.575 86.399 1.00 89.40 382 ASN C C 1
ATOM 1528 O O . ASN B 2 382 ? 140.177 91.124 87.493 1.00 85.99 382 ASN C O 1
ATOM 1533 N N . ALA B 2 383 ? 139.926 91.113 85.255 1.00 84.16 383 ALA C N 1
ATOM 1534 C CA . ALA B 2 383 ? 139.206 92.383 85.261 1.00 82.55 383 ALA C CA 1
ATOM 1535 C C . ALA B 2 383 ? 137.894 92.264 86.026 1.00 81.61 383 ALA C C 1
ATOM 1536 O O . ALA B 2 383 ? 137.563 93.125 86.850 1.00 81.54 383 ALA C O 1
ATOM 1538 N N . LEU B 2 384 ? 137.139 91.190 85.778 1.00 82.71 384 LEU C N 1
ATOM 1539 C CA . LEU B 2 384 ? 135.864 91.005 86.466 1.00 79.54 384 LEU C CA 1
ATOM 1540 C C . LEU B 2 384 ? 136.062 90.845 87.968 1.00 78.80 384 LEU C C 1
ATOM 1541 O O . LEU B 2 384 ? 135.320 91.432 88.764 1.00 80.28 384 LEU C O 1
ATOM 1546 N N . PHE B 2 385 ? 137.058 90.055 88.375 1.00 80.46 385 PHE C N 1
ATOM 1547 C CA . PHE B 2 385 ? 137.314 89.848 89.796 1.00 83.34 385 PHE C CA 1
ATOM 1548 C C . PHE B 2 385 ? 137.753 91.139 90.474 1.00 84.96 385 PHE C C 1
ATOM 1549 O O . PHE B 2 385 ? 137.288 91.455 91.575 1.00 82.92 385 PHE C O 1
ATOM 1557 N N . ASN B 2 386 ? 138.638 91.905 89.830 1.00 79.21 386 ASN C N 1
ATOM 1558 C CA . ASN B 2 386 ? 139.087 93.164 90.414 1.00 77.36 386 ASN C CA 1
ATOM 1559 C C . ASN B 2 386 ? 137.942 94.163 90.522 1.00 78.23 386 ASN C C 1
ATOM 1560 O O . ASN B 2 386 ? 137.836 94.890 91.514 1.00 80.57 386 ASN C O 1
ATOM 1565 N N . PHE B 2 387 ? 137.067 94.204 89.516 1.00 74.65 387 PHE C N 1
ATOM 1566 C CA . PHE B 2 387 ? 135.965 95.161 89.523 1.00 72.24 387 PHE C CA 1
ATOM 1567 C C . PHE B 2 387 ? 134.917 94.774 90.568 1.00 72.69 387 PHE C C 1
ATOM 1568 O O . PHE B 2 387 ? 134.377 95.641 91.271 1.00 74.00 387 PHE C O 1
ATOM 1576 N N . PHE B 2 388 ? 134.660 93.469 90.723 1.00 78.65 388 PHE C N 1
ATOM 1577 C CA . PHE B 2 388 ? 133.809 92.995 91.813 1.00 77.23 388 PHE C CA 1
ATOM 1578 C C . PHE B 2 388 ? 134.405 93.337 93.173 1.00 77.91 388 PHE C C 1
ATOM 1579 O O . PHE B 2 388 ? 133.689 93.780 94.078 1.00 79.76 388 PHE C O 1
ATOM 1587 N N . GLU B 2 389 ? 135.713 93.126 93.339 1.00 83.78 389 GLU C N 1
ATOM 1588 C CA . GLU B 2 389 ? 136.367 93.459 94.600 1.00 81.18 389 GLU C CA 1
ATOM 1589 C C . GLU B 2 389 ? 136.278 94.951 94.882 1.00 81.67 389 GLU C C 1
ATOM 1590 O O . GLU B 2 389 ? 136.116 95.367 96.036 1.00 83.52 389 GLU C O 1
ATOM 1596 N N . LYS B 2 390 ? 136.393 95.772 93.838 1.00 77.35 390 LYS C N 1
ATOM 1597 C CA . LYS B 2 390 ? 136.251 97.213 94.001 1.00 73.23 390 LYS C CA 1
ATOM 1598 C C . LYS B 2 390 ? 134.843 97.579 94.452 1.00 72.23 390 LYS C C 1
ATOM 1599 O O . LYS B 2 390 ? 134.666 98.481 95.279 1.00 71.98 390 LYS C O 1
ATOM 1605 N N . ASN B 2 391 ? 133.826 96.887 93.931 1.00 68.19 391 ASN C N 1
ATOM 1606 C CA . ASN B 2 391 ? 132.461 97.192 94.356 1.00 66.58 391 ASN C CA 1
ATOM 1607 C C . ASN B 2 391 ? 132.142 96.584 95.717 1.00 68.03 391 ASN C C 1
ATOM 1608 O O . ASN B 2 391 ? 131.848 97.303 96.677 1.00 65.61 391 ASN C O 1
ATOM 1613 N N . GLY B 2 392 ? 132.193 95.258 95.818 1.00 68.39 392 GLY C N 1
ATOM 1614 C CA . GLY B 2 392 ? 131.798 94.596 97.045 1.00 69.38 392 GLY C CA 1
ATOM 1615 C C . GLY B 2 392 ? 131.025 93.305 96.856 1.00 72.71 392 GLY C C 1
ATOM 1616 O O . GLY B 2 392 ? 130.631 92.672 97.838 1.00 72.86 392 GLY C O 1
ATOM 1617 N N . VAL B 2 393 ? 130.781 92.912 95.605 1.00 70.66 393 VAL C N 1
ATOM 1618 C CA . VAL B 2 393 ? 130.131 91.633 95.338 1.00 63.82 393 VAL C CA 1
ATOM 1619 C C . VAL B 2 393 ? 131.081 90.503 95.710 1.00 66.51 393 VAL C C 1
ATOM 1620 O O . VAL B 2 393 ? 132.240 90.478 95.275 1.00 66.27 393 VAL C O 1
ATOM 1624 N N . ILE B 2 394 ? 130.594 89.555 96.512 1.00 72.76 394 ILE C N 1
ATOM 1625 C CA . ILE B 2 394 ? 131.467 88.538 97.090 1.00 74.94 394 ILE C CA 1
ATOM 1626 C C . ILE B 2 394 ? 131.102 87.136 96.617 1.00 76.36 394 ILE C C 1
ATOM 1627 O O . ILE B 2 394 ? 131.908 86.466 95.962 1.00 75.54 394 ILE C O 1
ATOM 1632 N N . CYS B 2 395 ? 129.900 86.675 96.947 1.00 75.67 395 CYS C N 1
ATOM 1633 C CA . CYS B 2 395 ? 129.537 85.280 96.715 1.00 73.22 395 CYS C CA 1
ATOM 1634 C C . CYS B 2 395 ? 128.017 85.152 96.730 1.00 75.91 395 CYS C C 1
ATOM 1635 O O . CYS B 2 395 ? 127.290 86.146 96.637 1.00 75.84 395 CYS C O 1
ATOM 1638 N N . MET B 2 396 ? 127.539 83.914 96.833 1.00 79.30 396 MET C N 1
ATOM 1639 C CA . MET B 2 396 ? 126.120 83.611 96.930 1.00 73.11 396 MET C CA 1
ATOM 1640 C C . MET B 2 396 ? 125.664 83.620 98.386 1.00 74.95 396 MET C C 1
ATOM 1641 O O . MET B 2 396 ? 126.463 83.493 99.317 1.00 73.50 396 MET C O 1
ATOM 1646 N N . ALA B 2 397 ? 124.351 83.771 98.572 1.00 78.93 397 ALA C N 1
ATOM 1647 C CA . ALA B 2 397 ? 123.790 83.773 99.919 1.00 81.36 397 ALA C CA 1
ATOM 1648 C C . ALA B 2 397 ? 123.876 82.395 100.560 1.00 84.73 397 ALA C C 1
ATOM 1649 O O . ALA B 2 397 ? 124.110 82.280 101.769 1.00 81.81 397 ALA C O 1
ATOM 1651 N N . LYS B 2 398 ? 123.683 81.336 99.769 1.00 90.12 398 LYS C N 1
ATOM 1652 C CA . LYS B 2 398 ? 123.751 79.983 100.311 1.00 86.69 398 LYS C CA 1
ATOM 1653 C C . LYS B 2 398 ? 125.150 79.647 100.811 1.00 86.69 398 LYS C C 1
ATOM 1654 O O . LYS B 2 398 ? 125.306 78.790 101.688 1.00 85.19 398 LYS C O 1
ATOM 1660 N N . ASP B 2 399 ? 126.176 80.308 100.272 1.00 91.02 399 ASP C N 1
ATOM 1661 C CA . ASP B 2 399 ? 127.554 80.111 100.701 1.00 91.85 399 ASP C CA 1
ATOM 1662 C C . ASP B 2 399 ? 128.095 81.312 101.471 1.00 90.90 399 ASP C C 1
ATOM 1663 O O . ASP B 2 399 ? 129.312 81.441 101.637 1.00 88.69 399 ASP C O 1
ATOM 1668 N N . ALA B 2 400 ? 127.214 82.191 101.941 1.00 89.66 400 ALA C N 1
ATOM 1669 C CA . ALA B 2 400 ? 127.642 83.376 102.667 1.00 92.15 400 ALA C CA 1
ATOM 1670 C C . ALA B 2 400 ? 128.129 83.011 104.068 1.00 93.96 400 ALA C C 1
ATOM 1671 O O . ALA B 2 400 ? 127.769 81.976 104.635 1.00 92.06 400 ALA C O 1
ATOM 1673 N N . GLY B 2 401 ? 128.962 83.886 104.624 1.00 92.55 401 GLY C N 1
ATOM 1674 C CA . GLY B 2 401 ? 129.488 83.692 105.961 1.00 92.85 401 GLY C CA 1
ATOM 1675 C C . GLY B 2 401 ? 129.553 84.981 106.753 1.00 92.49 401 GLY C C 1
ATOM 1676 O O . GLY B 2 401 ? 128.622 85.791 106.705 1.00 93.49 401 GLY C O 1
ATOM 1677 N N . THR B 2 402 ? 130.642 85.183 107.490 1.00 97.34 402 THR C N 1
ATOM 1678 C CA . THR B 2 402 ? 130.823 86.427 108.224 1.00 100.35 402 THR C CA 1
ATOM 1679 C C . THR B 2 402 ? 131.049 87.574 107.248 1.00 101.40 402 THR C C 1
ATOM 1680 O O . THR B 2 402 ? 131.907 87.491 106.364 1.00 100.67 402 THR C O 1
ATOM 1684 N N . LEU B 2 403 ? 130.277 88.647 107.407 1.00 98.25 403 LEU C N 1
ATOM 1685 C CA . LEU B 2 403 ? 130.322 89.784 106.496 1.00 95.37 403 LEU C CA 1
ATOM 1686 C C . LEU B 2 403 ? 130.424 91.069 107.301 1.00 97.08 403 LEU C C 1
ATOM 1687 O O . LEU B 2 403 ? 129.533 91.377 108.099 1.00 97.43 403 LEU C O 1
ATOM 1692 N N . ASN B 2 404 ? 131.507 91.813 107.090 1.00 96.51 404 ASN C N 1
ATOM 1693 C CA . ASN B 2 404 ? 131.686 93.136 107.673 1.00 95.86 404 ASN C CA 1
ATOM 1694 C C . ASN B 2 404 ? 132.012 94.113 106.554 1.00 95.53 404 ASN C C 1
ATOM 1695 O O . ASN B 2 404 ? 132.932 93.874 105.765 1.00 92.52 404 ASN C O 1
ATOM 1700 N N . THR B 2 405 ? 131.257 95.204 106.483 1.00 83.73 405 THR C N 1
ATOM 1701 C CA . THR B 2 405 ? 131.382 96.177 105.407 1.00 86.15 405 THR C CA 1
ATOM 1702 C C . THR B 2 405 ? 131.877 97.503 105.965 1.00 80.18 405 THR C C 1
ATOM 1703 O O . THR B 2 405 ? 131.296 98.040 106.914 1.00 78.23 405 THR C O 1
ATOM 1707 N N . SER B 2 406 ? 132.948 98.026 105.372 1.00 54.11 406 SER C N 1
ATOM 1708 C CA . SER B 2 406 ? 133.517 99.311 105.748 1.00 56.89 406 SER C CA 1
ATOM 1709 C C . SER B 2 406 ? 133.475 100.251 104.553 1.00 54.92 406 SER C C 1
ATOM 1710 O O . SER B 2 406 ? 133.788 99.854 103.426 1.00 55.36 406 SER C O 1
ATOM 1713 N N . ILE B 2 407 ? 133.087 101.494 104.803 1.00 40.79 407 ILE C N 1
ATOM 1714 C CA . ILE B 2 407 ? 132.951 102.499 103.756 1.00 36.31 407 ILE C CA 1
ATOM 1715 C C . ILE B 2 407 ? 134.269 103.244 103.604 1.00 39.96 407 ILE C C 1
ATOM 1716 O O . ILE B 2 407 ? 134.917 103.607 104.594 1.00 38.19 407 ILE C O 1
ATOM 1721 N N . GLU B 2 408 ? 134.680 103.461 102.355 1.00 35.44 408 GLU C N 1
ATOM 1722 C CA . GLU B 2 408 ? 135.912 104.186 102.046 1.00 32.54 408 GLU C CA 1
ATOM 1723 C C . GLU B 2 408 ? 135.669 104.996 100.776 1.00 36.47 408 GLU C C 1
ATOM 1724 O O . GLU B 2 408 ? 135.714 104.451 99.669 1.00 37.09 408 GLU C O 1
ATOM 1730 N N . ILE B 2 409 ? 135.415 106.289 100.938 1.00 29.25 409 ILE C N 1
ATOM 1731 C CA . ILE B 2 409 ? 135.182 107.186 99.812 1.00 25.45 409 ILE C CA 1
ATOM 1732 C C . ILE B 2 409 ? 136.503 107.842 99.433 1.00 36.31 409 ILE C C 1
ATOM 1733 O O . ILE B 2 409 ? 137.133 108.513 100.256 1.00 33.21 409 ILE C O 1
ATOM 1738 N N . ASN B 2 410 ? 136.922 107.648 98.183 1.00 42.48 410 ASN C N 1
ATOM 1739 C CA . ASN B 2 410 ? 138.159 108.233 97.670 1.00 34.08 410 ASN C CA 1
ATOM 1740 C C . ASN B 2 410 ? 137.799 109.476 96.861 1.00 34.45 410 ASN C C 1
ATOM 1741 O O . ASN B 2 410 ? 137.709 109.455 95.634 1.00 34.48 410 ASN C O 1
ATOM 1746 N N . SER B 2 411 ? 137.588 110.579 97.575 1.00 25.33 411 SER C N 1
ATOM 1747 C CA . SER B 2 411 ? 137.250 111.847 96.945 1.00 24.08 411 SER C CA 1
ATOM 1748 C C . SER B 2 411 ? 137.869 112.977 97.749 1.00 31.39 411 SER C C 1
ATOM 1749 O O . SER B 2 411 ? 137.670 113.053 98.965 1.00 36.49 411 SER C O 1
ATOM 1752 N N . LEU B 2 412 ? 138.616 113.850 97.071 1.00 37.14 412 LEU C N 1
ATOM 1753 C CA . LEU B 2 412 ? 139.205 114.998 97.750 1.00 33.72 412 LEU C CA 1
ATOM 1754 C C . LEU B 2 412 ? 138.137 115.962 98.250 1.00 25.57 412 LEU C C 1
ATOM 1755 O O . LEU B 2 412 ? 138.339 116.635 99.266 1.00 37.64 412 LEU C O 1
ATOM 1760 N N . ALA B 2 413 ? 137.003 116.044 97.551 1.00 20.24 413 ALA C N 1
ATOM 1761 C CA . ALA B 2 413 ? 135.934 116.948 97.962 1.00 25.61 413 ALA C CA 1
ATOM 1762 C C . ALA B 2 413 ? 135.338 116.539 99.303 1.00 28.86 413 ALA C C 1
ATOM 1763 O O . ALA B 2 413 ? 135.028 117.398 100.136 1.00 34.48 413 ALA C O 1
ATOM 1765 N N . TYR B 2 414 ? 135.160 115.234 99.526 1.00 29.43 414 TYR C N 1
ATOM 1766 C CA . TYR B 2 414 ? 134.539 114.770 100.763 1.00 31.97 414 TYR C CA 1
ATOM 1767 C C . TYR B 2 414 ? 135.361 115.163 101.983 1.00 29.44 414 TYR C C 1
ATOM 1768 O O . TYR B 2 414 ? 134.809 115.600 103.000 1.00 15.74 414 TYR C O 1
ATOM 1777 N N . HIS B 2 415 ? 136.681 115.023 101.902 1.00 26.49 415 HIS C N 1
ATOM 1778 C CA . HIS B 2 415 ? 137.551 115.296 103.037 1.00 16.93 415 HIS C CA 1
ATOM 1779 C C . HIS B 2 415 ? 137.896 116.771 103.184 1.00 35.43 415 HIS C C 1
ATOM 1780 O O . HIS B 2 415 ? 138.576 117.134 104.150 1.00 43.44 415 HIS C O 1
ATOM 1787 N N . GLY B 2 416 ? 137.447 117.624 102.268 1.00 34.95 416 GLY C N 1
ATOM 1788 C CA . GLY B 2 416 ? 137.655 119.054 102.392 1.00 25.62 416 GLY C CA 1
ATOM 1789 C C . GLY B 2 416 ? 139.104 119.486 102.330 1.00 30.68 416 GLY C C 1
ATOM 1790 O O . GLY B 2 416 ? 139.550 120.301 103.142 1.00 42.51 416 GLY C O 1
ATOM 1791 N N . LYS B 2 417 ? 139.854 118.943 101.373 1.00 32.71 417 LYS C N 1
ATOM 1792 C CA . LYS B 2 417 ? 141.252 119.324 101.175 1.00 39.27 417 LYS C CA 1
ATOM 1793 C C . LYS B 2 417 ? 141.320 120.488 100.185 1.00 37.06 417 LYS C C 1
ATOM 1794 O O . LYS B 2 417 ? 141.689 120.347 99.019 1.00 36.51 417 LYS C O 1
ATOM 1800 N N . TYR B 2 418 ? 140.945 121.667 100.688 1.00 36.11 418 TYR C N 1
ATOM 1801 C CA . TYR B 2 418 ? 140.830 122.840 99.828 1.00 39.48 418 TYR C CA 1
ATOM 1802 C C . TYR B 2 418 ? 142.177 123.238 99.235 1.00 42.72 418 TYR C C 1
ATOM 1803 O O . TYR B 2 418 ? 142.259 123.594 98.054 1.00 50.33 418 TYR C O 1
ATOM 1812 N N . ASP B 2 419 ? 143.242 123.192 100.036 1.00 43.48 419 ASP C N 1
ATOM 1813 C CA . ASP B 2 419 ? 144.567 123.515 99.513 1.00 46.42 419 ASP C CA 1
ATOM 1814 C C . ASP B 2 419 ? 145.014 122.500 98.466 1.00 43.12 419 ASP C C 1
ATOM 1815 O O . ASP B 2 419 ? 145.595 122.871 97.438 1.00 44.24 419 ASP C O 1
ATOM 1820 N N . VAL B 2 420 ? 144.744 121.214 98.704 1.00 43.53 420 VAL C N 1
ATOM 1821 C CA . VAL B 2 420 ? 145.083 120.193 97.717 1.00 43.39 420 VAL C CA 1
ATOM 1822 C C . VAL B 2 420 ? 144.266 120.384 96.445 1.00 47.35 420 VAL C C 1
ATOM 1823 O O . VAL B 2 420 ? 144.776 120.210 95.333 1.00 47.40 420 VAL C O 1
ATOM 1827 N N . MET B 2 421 ? 142.985 120.734 96.585 1.00 46.79 421 MET C N 1
ATOM 1828 C CA . MET B 2 421 ? 142.160 120.988 95.407 1.00 41.57 421 MET C CA 1
ATOM 1829 C C . MET B 2 421 ? 142.678 122.185 94.619 1.00 42.68 421 MET C C 1
ATOM 1830 O O . MET B 2 421 ? 142.698 122.161 93.384 1.00 51.35 421 MET C O 1
ATOM 1835 N N . LYS B 2 422 ? 143.100 123.242 95.315 1.00 43.43 422 LYS C N 1
ATOM 1836 C CA . LYS B 2 422 ? 143.675 124.395 94.629 1.00 47.81 422 LYS C CA 1
ATOM 1837 C C . LYS B 2 422 ? 144.953 124.014 93.893 1.00 50.02 422 LYS C C 1
ATOM 1838 O O . LYS B 2 422 ? 145.166 124.428 92.747 1.00 51.46 422 LYS C O 1
ATOM 1844 N N . LYS B 2 423 ? 145.812 123.218 94.535 1.00 58.67 423 LYS C N 1
ATOM 1845 C CA . LYS B 2 423 ? 147.039 122.774 93.880 1.00 56.96 423 LYS C CA 1
ATOM 1846 C C . LYS B 2 423 ? 146.733 121.936 92.645 1.00 60.38 423 LYS C C 1
ATOM 1847 O O . LYS B 2 423 ? 147.399 122.070 91.613 1.00 59.38 423 LYS C O 1
ATOM 1853 N N . PHE B 2 424 ? 145.727 121.063 92.735 1.00 64.96 424 PHE C N 1
ATOM 1854 C CA . PHE B 2 424 ? 145.346 120.239 91.593 1.00 63.47 424 PHE C CA 1
ATOM 1855 C C . PHE B 2 424 ? 144.742 121.074 90.470 1.00 61.16 424 PHE C C 1
ATOM 1856 O O . PHE B 2 424 ? 144.918 120.745 89.292 1.00 62.24 424 PHE C O 1
ATOM 1864 N N . ILE B 2 425 ? 144.020 122.142 90.813 1.00 60.04 425 ILE C N 1
ATOM 1865 C CA . ILE B 2 425 ? 143.451 123.015 89.792 1.00 60.14 425 ILE C CA 1
ATOM 1866 C C . ILE B 2 425 ? 144.549 123.806 89.090 1.00 64.64 425 ILE C C 1
ATOM 1867 O O . ILE B 2 425 ? 144.525 123.976 87.865 1.00 63.75 425 ILE C O 1
ATOM 1872 N N . GLU B 2 426 ? 145.533 124.295 89.849 1.00 71.92 426 GLU C N 1
ATOM 1873 C CA . GLU B 2 426 ? 146.636 125.028 89.238 1.00 66.41 426 GLU C CA 1
ATOM 1874 C C . GLU B 2 426 ? 147.512 124.141 88.361 1.00 69.34 426 GLU C C 1
ATOM 1875 O O . GLU B 2 426 ? 148.262 124.664 87.531 1.00 71.67 426 GLU C O 1
ATOM 1881 N N . GLU B 2 427 ? 147.436 122.823 88.524 1.00 78.16 427 GLU C N 1
ATOM 1882 C CA . GLU B 2 427 ? 148.261 121.919 87.736 1.00 78.17 427 GLU C CA 1
ATOM 1883 C C . GLU B 2 427 ? 147.764 121.842 86.295 1.00 80.17 427 GLU C C 1
ATOM 1884 O O . GLU B 2 427 ? 146.622 122.186 85.978 1.00 78.47 427 GLU C O 1
ATOM 1890 N N . GLN B 2 428 ? 148.649 121.381 85.416 1.00 101.43 428 GLN C N 1
ATOM 1891 C CA . GLN B 2 428 ? 148.338 121.291 83.997 1.00 101.98 428 GLN C CA 1
ATOM 1892 C C . GLN B 2 428 ? 147.311 120.195 83.729 1.00 102.14 428 GLN C C 1
ATOM 1893 O O . GLN B 2 428 ? 147.226 119.199 84.452 1.00 102.28 428 GLN C O 1
ATOM 1899 N N . SER B 2 429 ? 146.523 120.394 82.675 1.00 103.59 429 SER C N 1
ATOM 1900 C CA . SER B 2 429 ? 145.520 119.421 82.272 1.00 104.27 429 SER C CA 1
ATOM 1901 C C . SER B 2 429 ? 146.172 118.228 81.579 1.00 102.99 429 SER C C 1
ATOM 1902 O O . SER B 2 429 ? 147.279 118.314 81.041 1.00 102.34 429 SER C O 1
ATOM 1905 N N . VAL B 2 430 ? 145.465 117.099 81.600 1.00 90.43 430 VAL C N 1
ATOM 1906 C CA . VAL B 2 430 ? 145.962 115.868 80.993 1.00 88.64 430 VAL C CA 1
ATOM 1907 C C . VAL B 2 430 ? 144.958 115.331 79.980 1.00 88.49 430 VAL C C 1
ATOM 1908 O O . VAL B 2 430 ? 145.302 115.101 78.815 1.00 89.04 430 VAL C O 1
ATOM 1912 N N . SER B 2 431 ? 143.718 115.130 80.408 1.00 85.65 431 SER C N 1
ATOM 1913 C CA . SER B 2 431 ? 142.718 114.478 79.569 1.00 84.80 431 SER C CA 1
ATOM 1914 C C . SER B 2 431 ? 141.350 115.076 79.888 1.00 85.78 431 SER C C 1
ATOM 1915 O O . SER B 2 431 ? 141.252 116.142 80.504 1.00 85.76 431 SER C O 1
ATOM 1918 N N . ILE B 2 432 ? 140.290 114.392 79.455 1.00 79.38 432 ILE C N 1
ATOM 1919 C CA . ILE B 2 432 ? 138.937 114.906 79.638 1.00 78.57 432 ILE C CA 1
ATOM 1920 C C . ILE B 2 432 ? 138.425 114.615 81.046 1.00 78.14 432 ILE C C 1
ATOM 1921 O O . ILE B 2 432 ? 137.745 115.450 81.654 1.00 79.16 432 ILE C O 1
ATOM 1926 N N . GLU B 2 433 ? 138.737 113.436 81.588 1.00 73.80 433 GLU C N 1
ATOM 1927 C CA . GLU B 2 433 ? 138.321 113.115 82.949 1.00 78.22 433 GLU C CA 1
ATOM 1928 C C . GLU B 2 433 ? 138.994 114.025 83.967 1.00 72.41 433 GLU C C 1
ATOM 1929 O O . GLU B 2 433 ? 138.386 114.374 84.990 1.00 69.45 433 GLU C O 1
ATOM 1935 N N . ASP B 2 434 ? 140.244 114.414 83.710 1.00 66.16 434 ASP C N 1
ATOM 1936 C CA . ASP B 2 434 ? 140.915 115.358 84.593 1.00 68.61 434 ASP C CA 1
ATOM 1937 C C . ASP B 2 434 ? 140.196 116.700 84.604 1.00 72.98 434 ASP C C 1
ATOM 1938 O O . ASP B 2 434 ? 140.057 117.326 85.659 1.00 68.69 434 ASP C O 1
ATOM 1943 N N . ASP B 2 435 ? 139.711 117.150 83.444 1.00 73.83 435 ASP C N 1
ATOM 1944 C CA . ASP B 2 435 ? 138.948 118.393 83.408 1.00 69.97 435 ASP C CA 1
ATOM 1945 C C . ASP B 2 435 ? 137.567 118.226 84.030 1.00 73.66 435 ASP C C 1
ATOM 1946 O O . ASP B 2 435 ? 137.018 119.187 84.574 1.00 74.83 435 ASP C O 1
ATOM 1951 N N . TYR B 2 436 ? 136.994 117.024 83.963 1.00 67.63 436 TYR C N 1
ATOM 1952 C CA . TYR B 2 436 ? 135.754 116.740 84.685 1.00 61.15 436 TYR C CA 1
ATOM 1953 C C . TYR B 2 436 ? 135.949 116.926 86.187 1.00 64.30 436 TYR C C 1
ATOM 1954 O O . TYR B 2 436 ? 135.179 117.636 86.856 1.00 65.65 436 TYR C O 1
ATOM 1963 N N . LYS B 2 437 ? 137.001 116.310 86.727 1.00 63.65 437 LYS C N 1
ATOM 1964 C CA . LYS B 2 437 ? 137.326 116.481 88.139 1.00 56.40 437 LYS C CA 1
ATOM 1965 C C . LYS B 2 437 ? 137.663 117.935 88.455 1.00 49.54 437 LYS C C 1
ATOM 1966 O O . LYS B 2 437 ? 137.324 118.438 89.531 1.00 55.85 437 LYS C O 1
ATOM 1972 N N . LYS B 2 438 ? 138.338 118.622 87.529 1.00 41.10 438 LYS C N 1
ATOM 1973 C CA . LYS B 2 438 ? 138.674 120.028 87.728 1.00 52.66 438 LYS C CA 1
ATOM 1974 C C . LYS B 2 438 ? 137.423 120.891 87.824 1.00 55.03 438 LYS C C 1
ATOM 1975 O O . LYS B 2 438 ? 137.343 121.795 88.664 1.00 59.82 438 LYS C O 1
ATOM 1981 N N . ALA B 2 439 ? 136.443 120.638 86.955 1.00 54.70 439 ALA C N 1
ATOM 1982 C CA . ALA B 2 439 ? 135.187 121.375 87.011 1.00 52.30 439 ALA C CA 1
ATOM 1983 C C . ALA B 2 439 ? 134.461 121.115 88.320 1.00 49.52 439 ALA C C 1
ATOM 1984 O O . ALA B 2 439 ? 133.924 122.043 88.936 1.00 49.70 439 ALA C O 1
ATOM 1986 N N . PHE B 2 440 ? 134.440 119.855 88.766 1.00 49.80 440 PHE C N 1
ATOM 1987 C CA . PHE B 2 440 ? 133.819 119.561 90.055 1.00 46.05 440 PHE C CA 1
ATOM 1988 C C . PHE B 2 440 ? 134.527 120.292 91.190 1.00 34.37 440 PHE C C 1
ATOM 1989 O O . PHE B 2 440 ? 133.877 120.844 92.086 1.00 32.43 440 PHE C O 1
ATOM 1997 N N . PHE B 2 441 ? 135.860 120.309 91.167 1.00 40.39 441 PHE C N 1
ATOM 1998 C CA . PHE B 2 441 ? 136.615 120.957 92.233 1.00 36.25 441 PHE C CA 1
ATOM 1999 C C . PHE B 2 441 ? 136.412 122.466 92.224 1.00 44.19 441 PHE C C 1
ATOM 2000 O O . PHE B 2 441 ? 136.385 123.093 93.289 1.00 50.63 441 PHE C O 1
ATOM 2008 N N . LEU B 2 442 ? 136.277 123.064 91.040 1.00 43.42 442 LEU C N 1
ATOM 2009 C CA . LEU B 2 442 ? 136.025 124.498 90.961 1.00 35.42 442 LEU C CA 1
ATOM 2010 C C . LEU B 2 442 ? 134.611 124.837 91.419 1.00 40.51 442 LEU C C 1
ATOM 2011 O O . LEU B 2 442 ? 134.387 125.887 92.031 1.00 37.06 442 LEU C O 1
ATOM 2016 N N . ALA B 2 443 ? 133.641 123.967 91.123 1.00 45.03 443 ALA C N 1
ATOM 2017 C CA . ALA B 2 443 ? 132.291 124.171 91.640 1.00 37.00 443 ALA C CA 1
ATOM 2018 C C . ALA B 2 443 ? 132.264 124.065 93.160 1.00 33.32 443 ALA C C 1
ATOM 2019 O O . ALA B 2 443 ? 131.586 124.850 93.833 1.00 29.49 443 ALA C O 1
ATOM 2021 N N . CYS B 2 444 ? 132.992 123.094 93.717 1.00 45.90 444 CYS C N 1
ATOM 2022 C CA . CYS B 2 444 ? 133.054 122.950 95.168 1.00 39.96 444 CYS C CA 1
ATOM 2023 C C . CYS B 2 444 ? 133.711 124.161 95.821 1.00 27.06 444 CYS C C 1
ATOM 2024 O O . CYS B 2 444 ? 133.270 124.619 96.881 1.00 24.52 444 CYS C O 1
ATOM 2027 N N . LEU B 2 445 ? 134.765 124.692 95.204 1.00 21.35 445 LEU C N 1
ATOM 2028 C CA . LEU B 2 445 ? 135.576 125.747 95.798 1.00 37.38 445 LEU C CA 1
ATOM 2029 C C . LEU B 2 445 ? 134.962 127.136 95.661 1.00 44.07 445 LEU C C 1
ATOM 2030 O O . LEU B 2 445 ? 135.629 128.123 95.989 1.00 37.92 445 LEU C O 1
ATOM 2035 N N . GLY B 2 446 ? 133.724 127.245 95.184 1.00 37.98 446 GLY C N 1
ATOM 2036 C CA . GLY B 2 446 ? 133.052 128.520 95.086 1.00 24.79 446 GLY C CA 1
ATOM 2037 C C . GLY B 2 446 ? 133.320 129.300 93.818 1.00 39.59 446 GLY C C 1
ATOM 2038 O O . GLY B 2 446 ? 132.630 130.295 93.567 1.00 48.67 446 GLY C O 1
ATOM 2039 N N . ARG B 2 447 ? 134.290 128.884 93.008 1.00 47.43 447 ARG C N 1
ATOM 2040 C CA . ARG B 2 447 ? 134.570 129.536 91.729 1.00 47.10 447 ARG C CA 1
ATOM 2041 C C . ARG B 2 447 ? 133.613 128.956 90.695 1.00 49.04 447 ARG C C 1
ATOM 2042 O O . ARG B 2 447 ? 133.878 127.927 90.073 1.00 52.40 447 ARG C O 1
ATOM 2050 N N . TRP B 2 448 ? 132.482 129.636 90.507 1.00 47.03 448 TRP C N 1
ATOM 2051 C CA . TRP B 2 448 ? 131.368 129.075 89.753 1.00 51.11 448 TRP C CA 1
ATOM 2052 C C . TRP B 2 448 ? 131.408 129.408 88.268 1.00 56.59 448 TRP C C 1
ATOM 2053 O O . TRP B 2 448 ? 130.998 128.575 87.449 1.00 59.38 448 TRP C O 1
ATOM 2064 N N . GLU B 2 449 ? 131.877 130.600 87.894 1.00 49.72 449 GLU C N 1
ATOM 2065 C CA . GLU B 2 449 ? 131.919 130.963 86.479 1.00 48.49 449 GLU C CA 1
ATOM 2066 C C . GLU B 2 449 ? 132.887 130.073 85.708 1.00 53.00 449 GLU C C 1
ATOM 2067 O O . GLU B 2 449 ? 132.557 129.563 84.628 1.00 53.84 449 GLU C O 1
ATOM 2073 N N . GLU B 2 450 ? 134.093 129.882 86.246 1.00 55.98 450 GLU C N 1
ATOM 2074 C CA . GLU B 2 450 ? 135.053 128.992 85.603 1.00 53.54 450 GLU C CA 1
ATOM 2075 C C . GLU B 2 450 ? 134.527 127.566 85.565 1.00 44.85 450 GLU C C 1
ATOM 2076 O O . GLU B 2 450 ? 134.771 126.832 84.602 1.00 52.72 450 GLU C O 1
ATOM 2082 N N . SER B 2 451 ? 133.801 127.156 86.606 1.00 43.09 451 SER C N 1
ATOM 2083 C CA . SER B 2 451 ? 133.178 125.839 86.605 1.00 51.53 451 SER C CA 1
ATOM 2084 C C . SER B 2 451 ? 132.201 125.698 85.444 1.00 56.41 451 SER C C 1
ATOM 2085 O O . SER B 2 451 ? 132.234 124.707 84.706 1.00 61.43 451 SER C O 1
ATOM 2088 N N . TYR B 2 452 ? 131.331 126.694 85.262 1.00 54.00 452 TYR C N 1
ATOM 2089 C CA . TYR B 2 452 ? 130.365 126.650 84.168 1.00 50.64 452 TYR C CA 1
ATOM 2090 C C . TYR B 2 452 ? 131.067 126.608 82.816 1.00 57.91 452 TYR C C 1
ATOM 2091 O O . TYR B 2 452 ? 130.678 125.837 81.928 1.00 60.05 452 TYR C O 1
ATOM 2100 N N . ASP B 2 453 ? 132.109 127.426 82.645 1.00 53.77 453 ASP C N 1
ATOM 2101 C CA . ASP B 2 453 ? 132.828 127.450 81.374 1.00 53.23 453 ASP C CA 1
ATOM 2102 C C . ASP B 2 453 ? 133.510 126.115 81.091 1.00 59.07 453 ASP C C 1
ATOM 2103 O O . ASP B 2 453 ? 133.464 125.611 79.960 1.00 63.29 453 ASP C O 1
ATOM 2108 N N . LEU B 2 454 ? 134.151 125.528 82.105 1.00 60.80 454 LEU C N 1
ATOM 2109 C CA . LEU B 2 454 ? 134.803 124.236 81.926 1.00 51.22 454 LEU C CA 1
ATOM 2110 C C . LEU B 2 454 ? 133.789 123.152 81.595 1.00 45.07 454 LEU C C 1
ATOM 2111 O O . LEU B 2 454 ? 134.045 122.293 80.744 1.00 43.88 454 LEU C O 1
ATOM 2116 N N . TYR B 2 455 ? 132.633 123.171 82.262 1.00 45.79 455 TYR C N 1
ATOM 2117 C CA . TYR B 2 455 ? 131.590 122.200 81.950 1.00 53.89 455 TYR C CA 1
ATOM 2118 C C . TYR B 2 455 ? 131.115 122.353 80.509 1.00 58.84 455 TYR C C 1
ATOM 2119 O O . TYR B 2 455 ? 130.912 121.355 79.804 1.00 61.42 455 TYR C O 1
ATOM 2128 N N . SER B 2 456 ? 130.937 123.596 80.051 1.00 56.46 456 SER C N 1
ATOM 2129 C CA . SER B 2 456 ? 130.512 123.819 78.671 1.00 58.53 456 SER C CA 1
ATOM 2130 C C . SER B 2 456 ? 131.549 123.306 77.678 1.00 61.79 456 SER C C 1
ATOM 2131 O O . SER B 2 456 ? 131.199 122.672 76.675 1.00 61.89 456 SER C O 1
ATOM 2134 N N . ASN B 2 457 ? 132.833 123.565 77.941 1.00 64.31 457 ASN C N 1
ATOM 2135 C CA . ASN B 2 457 ? 133.879 123.077 77.044 1.00 62.94 457 ASN C CA 1
ATOM 2136 C C . ASN B 2 457 ? 133.935 121.552 77.034 1.00 63.64 457 ASN C C 1
ATOM 2137 O O . ASN B 2 457 ? 134.153 120.935 75.981 1.00 63.86 457 ASN C O 1
ATOM 2142 N N . ILE B 2 458 ? 133.753 120.929 78.200 1.00 70.81 458 ILE C N 1
ATOM 2143 C CA . ILE B 2 458 ? 133.734 119.471 78.274 1.00 68.19 458 ILE C CA 1
ATOM 2144 C C . ILE B 2 458 ? 132.586 118.918 77.441 1.00 69.55 458 ILE C C 1
ATOM 2145 O O . ILE B 2 458 ? 132.748 117.947 76.693 1.00 75.42 458 ILE C O 1
ATOM 2150 N N . ILE B 2 459 ? 131.405 119.528 77.563 1.00 67.93 459 ILE C N 1
ATOM 2151 C CA . ILE B 2 459 ? 130.261 119.086 76.768 1.00 71.97 459 ILE C CA 1
ATOM 2152 C C . ILE B 2 459 ? 130.547 119.264 75.283 1.00 73.71 459 ILE C C 1
ATOM 2153 O O . ILE B 2 459 ? 130.163 118.428 74.456 1.00 74.04 459 ILE C O 1
ATOM 2158 N N . LEU B 2 460 ? 131.231 120.352 74.923 1.00 73.01 460 LEU C N 1
ATOM 2159 C CA . LEU B 2 460 ? 131.553 120.599 73.520 1.00 76.47 460 LEU C CA 1
ATOM 2160 C C . LEU B 2 460 ? 132.464 119.513 72.959 1.00 79.54 460 LEU C C 1
ATOM 2161 O O . LEU B 2 460 ? 132.207 118.967 71.879 1.00 79.36 460 LEU C O 1
ATOM 2166 N N . ASN B 2 461 ? 133.534 119.183 73.679 1.00 85.36 461 ASN C N 1
ATOM 2167 C CA . ASN B 2 461 ? 134.560 118.292 73.143 1.00 85.64 461 ASN C CA 1
ATOM 2168 C C . ASN B 2 461 ? 134.327 116.817 73.458 1.00 84.34 461 ASN C C 1
ATOM 2169 O O . ASN B 2 461 ? 135.080 115.970 72.961 1.00 84.46 461 ASN C O 1
ATOM 2174 N N . SER B 2 462 ? 133.310 116.482 74.257 1.00 92.09 462 SER C N 1
ATOM 2175 C CA . SER B 2 462 ? 133.054 115.078 74.569 1.00 92.54 462 SER C CA 1
ATOM 2176 C C . SER B 2 462 ? 132.653 114.291 73.326 1.00 94.07 462 SER C C 1
ATOM 2177 O O . SER B 2 462 ? 133.061 113.136 73.157 1.00 92.74 462 SER C O 1
ATOM 2180 N N . ILE B 2 463 ? 131.844 114.894 72.452 1.00 106.09 463 ILE C N 1
ATOM 2181 C CA . ILE B 2 463 ? 131.445 114.214 71.222 1.00 107.27 463 ILE C CA 1
ATOM 2182 C C . ILE B 2 463 ? 132.661 113.949 70.343 1.00 107.06 463 ILE C C 1
ATOM 2183 O O . ILE B 2 463 ? 132.813 112.859 69.777 1.00 104.51 463 ILE C O 1
ATOM 2188 N N . ASP B 2 464 ? 133.552 114.936 70.222 1.00 108.76 464 ASP C N 1
ATOM 2189 C CA . ASP B 2 464 ? 134.757 114.750 69.421 1.00 108.51 464 ASP C CA 1
ATOM 2190 C C . ASP B 2 464 ? 135.703 113.733 70.047 1.00 109.76 464 ASP C C 1
ATOM 2191 O O . ASP B 2 464 ? 136.470 113.081 69.329 1.00 109.31 464 ASP C O 1
ATOM 2196 N N . GLU B 2 465 ? 135.671 113.581 71.370 1.00 108.74 465 GLU C N 1
ATOM 2197 C CA . GLU B 2 465 ? 136.505 112.591 72.038 1.00 106.39 465 GLU C CA 1
ATOM 2198 C C . GLU B 2 465 ? 135.859 111.211 72.104 1.00 106.72 465 GLU C C 1
ATOM 2199 O O . GLU B 2 465 ? 136.481 110.279 72.625 1.00 108.28 465 GLU C O 1
ATOM 2205 N N . SER B 2 466 ? 134.631 111.066 71.601 1.00 104.16 466 SER C N 1
ATOM 2206 C CA . SER B 2 466 ? 133.977 109.764 71.444 1.00 104.64 466 SER C CA 1
ATOM 2207 C C . SER B 2 466 ? 133.759 109.060 72.784 1.00 105.07 466 SER C C 1
ATOM 2208 O O . SER B 2 466 ? 133.985 107.855 72.915 1.00 100.80 466 SER C O 1
ATOM 2211 N N . ASN B 2 467 ? 133.316 109.814 73.788 1.00 98.82 467 ASN C N 1
ATOM 2212 C CA . ASN B 2 467 ? 132.900 109.251 75.069 1.00 95.56 467 ASN C CA 1
ATOM 2213 C C . ASN B 2 467 ? 131.523 109.801 75.410 1.00 95.27 467 ASN C C 1
ATOM 2214 O O . ASN B 2 467 ? 131.332 111.020 75.448 1.00 94.12 467 ASN C O 1
ATOM 2219 N N . GLY B 2 468 ? 130.571 108.905 75.661 1.00 85.24 468 GLY C N 1
ATOM 2220 C CA . GLY B 2 468 ? 129.196 109.306 75.891 1.00 84.48 468 GLY C CA 1
ATOM 2221 C C . GLY B 2 468 ? 128.834 109.511 77.348 1.00 86.65 468 GLY C C 1
ATOM 2222 O O . GLY B 2 468 ? 128.015 110.378 77.671 1.00 83.96 468 GLY C O 1
ATOM 2223 N N . CYS B 2 469 ? 129.424 108.707 78.237 1.00 76.15 469 CYS C N 1
ATOM 2224 C CA . CYS B 2 469 ? 129.161 108.868 79.663 1.00 64.95 469 CYS C CA 1
ATOM 2225 C C . CYS B 2 469 ? 129.603 110.239 80.148 1.00 65.13 469 CYS C C 1
ATOM 2226 O O . CYS B 2 469 ? 128.888 110.895 80.915 1.00 74.33 469 CYS C O 1
ATOM 2229 N N . VAL B 2 470 ? 130.782 110.686 79.712 1.00 65.13 470 VAL C N 1
ATOM 2230 C CA . VAL B 2 470 ? 131.253 112.018 80.074 1.00 73.00 470 VAL C CA 1
ATOM 2231 C C . VAL B 2 470 ? 130.298 113.076 79.544 1.00 74.11 470 VAL C C 1
ATOM 2232 O O . VAL B 2 470 ? 129.961 114.034 80.246 1.00 67.36 470 VAL C O 1
ATOM 2236 N N . TYR B 2 471 ? 129.837 112.910 78.303 1.00 74.25 471 TYR C N 1
ATOM 2237 C CA . TYR B 2 471 ? 128.891 113.852 77.710 1.00 69.78 471 TYR C CA 1
ATOM 2238 C C . TYR B 2 471 ? 127.627 113.968 78.554 1.00 66.91 471 TYR C C 1
ATOM 2239 O O . TYR B 2 471 ? 127.210 115.072 78.925 1.00 65.52 471 TYR C O 1
ATOM 2248 N N . TYR B 2 472 ? 127.021 112.829 78.891 1.00 59.62 472 TYR C N 1
ATOM 2249 C CA . TYR B 2 472 ? 125.759 112.827 79.626 1.00 58.91 472 TYR C CA 1
ATOM 2250 C C . TYR B 2 472 ? 125.934 113.393 81.034 1.00 64.31 472 TYR C C 1
ATOM 2251 O O . TYR B 2 472 ? 125.153 114.251 81.478 1.00 68.21 472 TYR C O 1
ATOM 2260 N N . LEU B 2 473 ? 126.965 112.932 81.750 1.00 59.15 473 LEU C N 1
ATOM 2261 C CA . LEU B 2 473 ? 127.200 113.427 83.100 1.00 48.69 473 LEU C CA 1
ATOM 2262 C C . LEU B 2 473 ? 127.534 114.910 83.098 1.00 55.46 473 LEU C C 1
ATOM 2263 O O . LEU B 2 473 ? 127.149 115.631 84.024 1.00 69.63 473 LEU C O 1
ATOM 2268 N N . SER B 2 474 ? 128.228 115.392 82.064 1.00 59.03 474 SER C N 1
ATOM 2269 C CA . SER B 2 474 ? 128.549 116.810 81.986 1.00 68.34 474 SER C CA 1
ATOM 2270 C C . SER B 2 474 ? 127.309 117.642 81.692 1.00 64.82 474 SER C C 1
ATOM 2271 O O . SER B 2 474 ? 127.165 118.749 82.221 1.00 65.68 474 SER C O 1
ATOM 2274 N N . GLN B 2 475 ? 126.397 117.129 80.860 1.00 56.96 475 GLN C N 1
ATOM 2275 C CA . GLN B 2 475 ? 125.120 117.813 80.675 1.00 54.59 475 GLN C CA 1
ATOM 2276 C C . GLN B 2 475 ? 124.382 117.944 81.999 1.00 49.19 475 GLN C C 1
ATOM 2277 O O . GLN B 2 475 ? 123.886 119.024 82.349 1.00 57.89 475 GLN C O 1
ATOM 2283 N N . ILE B 2 476 ? 124.307 116.845 82.754 1.00 27.82 476 ILE C N 1
ATOM 2284 C CA . ILE B 2 476 ? 123.575 116.872 84.018 1.00 30.28 476 ILE C CA 1
ATOM 2285 C C . ILE B 2 476 ? 124.237 117.832 85.001 1.00 23.59 476 ILE C C 1
ATOM 2286 O O . ILE B 2 476 ? 123.561 118.621 85.677 1.00 38.12 476 ILE C O 1
ATOM 2291 N N . ASN B 2 477 ? 125.568 117.792 85.084 1.00 36.16 477 ASN C N 1
ATOM 2292 C CA . ASN B 2 477 ? 126.285 118.664 86.007 1.00 43.80 477 ASN C CA 1
ATOM 2293 C C . ASN B 2 477 ? 126.118 120.132 85.632 1.00 52.39 477 ASN C C 1
ATOM 2294 O O . ASN B 2 477 ? 125.950 120.988 86.509 1.00 48.03 477 ASN C O 1
ATOM 2299 N N . ARG B 2 478 ? 126.167 120.447 84.334 1.00 60.04 478 ARG C N 1
ATOM 2300 C CA . ARG B 2 478 ? 125.996 121.833 83.914 1.00 48.80 478 ARG C CA 1
ATOM 2301 C C . ARG B 2 478 ? 124.581 122.320 84.189 1.00 51.41 478 ARG C C 1
ATOM 2302 O O . ARG B 2 478 ? 124.389 123.468 84.601 1.00 59.30 478 ARG C O 1
ATOM 2310 N N . TYR B 2 479 ? 123.574 121.464 83.987 1.00 42.47 479 TYR C N 1
ATOM 2311 C CA . TYR B 2 479 ? 122.211 121.868 84.323 1.00 47.89 479 TYR C CA 1
ATOM 2312 C C . TYR B 2 479 ? 122.062 122.136 85.817 1.00 52.44 479 TYR C C 1
ATOM 2313 O O . TYR B 2 479 ? 121.449 123.134 86.224 1.00 57.60 479 TYR C O 1
ATOM 2322 N N . ARG B 2 480 ? 122.617 121.256 86.653 1.00 46.63 480 ARG C N 1
ATOM 2323 C CA . ARG B 2 480 ? 122.464 121.438 88.092 1.00 34.31 480 ARG C CA 1
ATOM 2324 C C . ARG B 2 480 ? 123.228 122.659 88.589 1.00 33.54 480 ARG C C 1
ATOM 2325 O O . ARG B 2 480 ? 122.731 123.392 89.454 1.00 40.61 480 ARG C O 1
ATOM 2333 N N . ILE B 2 481 ? 124.409 122.931 88.031 1.00 35.83 481 ILE C N 1
ATOM 2334 C CA . ILE B 2 481 ? 125.107 124.146 88.430 1.00 42.88 481 ILE C CA 1
ATOM 2335 C C . ILE B 2 481 ? 124.391 125.385 87.891 1.00 43.76 481 ILE C C 1
ATOM 2336 O O . ILE B 2 481 ? 124.420 126.443 88.526 1.00 43.92 481 ILE C O 1
ATOM 2341 N N . TYR B 2 482 ? 123.719 125.280 86.739 1.00 49.21 482 TYR C N 1
ATOM 2342 C CA . TYR B 2 482 ? 122.902 126.388 86.256 1.00 45.30 482 TYR C CA 1
ATOM 2343 C C . TYR B 2 482 ? 121.781 126.703 87.236 1.00 43.57 482 TYR C C 1
ATOM 2344 O O . TYR B 2 482 ? 121.526 127.875 87.549 1.00 42.45 482 TYR C O 1
ATOM 2353 N N . GLN B 2 483 ? 121.113 125.664 87.742 1.00 39.24 483 GLN C N 1
ATOM 2354 C CA . GLN B 2 483 ? 120.149 125.866 88.819 1.00 33.25 483 GLN C CA 1
ATOM 2355 C C . GLN B 2 483 ? 120.813 126.527 90.020 1.00 32.39 483 GLN C C 1
ATOM 2356 O O . GLN B 2 483 ? 120.216 127.392 90.678 1.00 36.15 483 GLN C O 1
ATOM 2362 N N . SER B 2 484 ? 122.052 126.128 90.318 1.00 27.66 484 SER C N 1
ATOM 2363 C CA . SER B 2 484 ? 122.768 126.700 91.455 1.00 27.27 484 SER C CA 1
ATOM 2364 C C . SER B 2 484 ? 122.935 128.210 91.309 1.00 42.95 484 SER C C 1
ATOM 2365 O O . SER B 2 484 ? 122.570 128.969 92.212 1.00 49.46 484 SER C O 1
ATOM 2368 N N . ILE B 2 485 ? 123.477 128.668 90.174 1.00 51.17 485 ILE C N 1
ATOM 2369 C CA . ILE B 2 485 ? 123.653 130.114 89.990 1.00 40.75 485 ILE C CA 1
ATOM 2370 C C . ILE B 2 485 ? 122.306 130.830 89.949 1.00 43.69 485 ILE C C 1
ATOM 2371 O O . ILE B 2 485 ? 122.174 131.948 90.463 1.00 42.70 485 ILE C O 1
ATOM 2376 N N . THR B 2 486 ? 121.290 130.218 89.330 1.00 48.13 486 THR C N 1
ATOM 2377 C CA . THR B 2 486 ? 119.985 130.873 89.270 1.00 40.23 486 THR C CA 1
ATOM 2378 C C . THR B 2 486 ? 119.441 131.147 90.669 1.00 41.60 486 THR C C 1
ATOM 2379 O O . THR B 2 486 ? 119.106 132.292 91.009 1.00 48.93 486 THR C O 1
ATOM 2383 N N . GLN B 2 487 ? 119.378 130.111 91.509 1.00 35.64 487 GLN C N 1
ATOM 2384 C CA . GLN B 2 487 ? 118.884 130.318 92.865 1.00 21.54 487 GLN C CA 1
ATOM 2385 C C . GLN B 2 487 ? 119.825 131.197 93.675 1.00 21.85 487 GLN C C 1
ATOM 2386 O O . GLN B 2 487 ? 119.374 131.927 94.564 1.00 22.51 487 GLN C O 1
ATOM 2392 N N . ALA B 2 488 ? 121.123 131.174 93.363 1.00 45.77 488 ALA C N 1
ATOM 2393 C CA . ALA B 2 488 ? 122.076 131.997 94.097 1.00 46.05 488 ALA C CA 1
ATOM 2394 C C . ALA B 2 488 ? 121.823 133.479 93.863 1.00 47.92 488 ALA C C 1
ATOM 2395 O O . ALA B 2 488 ? 121.765 134.263 94.815 1.00 46.71 488 ALA C O 1
ATOM 2397 N N . VAL B 2 489 ? 121.668 133.886 92.601 1.00 52.46 489 VAL C N 1
ATOM 2398 C CA . VAL B 2 489 ? 121.395 135.295 92.333 1.00 44.83 489 VAL C CA 1
ATOM 2399 C C . VAL B 2 489 ? 120.009 135.673 92.843 1.00 42.62 489 VAL C C 1
ATOM 2400 O O . VAL B 2 489 ? 119.805 136.784 93.351 1.00 42.55 489 VAL C O 1
ATOM 2404 N N . THR B 2 490 ? 119.039 134.754 92.739 1.00 50.51 490 THR C N 1
ATOM 2405 C CA . THR B 2 490 ? 117.702 135.050 93.250 1.00 47.88 490 THR C CA 1
ATOM 2406 C C . THR B 2 490 ? 117.726 135.326 94.750 1.00 46.66 490 THR C C 1
ATOM 2407 O O . THR B 2 490 ? 117.072 136.260 95.227 1.00 47.73 490 THR C O 1
ATOM 2411 N N . GLN B 2 491 ? 118.479 134.530 95.512 1.00 63.61 491 GLN C N 1
ATOM 2412 C CA . GLN B 2 491 ? 118.567 134.748 96.951 1.00 54.54 491 GLN C CA 1
ATOM 2413 C C . GLN B 2 491 ? 119.465 135.926 97.309 1.00 49.09 491 GLN C C 1
ATOM 2414 O O . GLN B 2 491 ? 119.229 136.589 98.324 1.00 56.20 491 GLN C O 1
ATOM 2420 N N . PHE B 2 492 ? 120.495 136.202 96.504 1.00 52.82 492 PHE C N 1
ATOM 2421 C CA . PHE B 2 492 ? 121.389 137.316 96.801 1.00 56.84 492 PHE C CA 1
ATOM 2422 C C . PHE B 2 492 ? 120.728 138.658 96.525 1.00 55.47 492 PHE C C 1
ATOM 2423 O O . PHE B 2 492 ? 121.078 139.660 97.159 1.00 54.13 492 PHE C O 1
ATOM 2431 N N . ASN B 2 493 ? 119.783 138.705 95.586 1.00 61.26 493 ASN C N 1
ATOM 2432 C CA . ASN B 2 493 ? 119.166 139.978 95.229 1.00 64.80 493 ASN C CA 1
ATOM 2433 C C . ASN B 2 493 ? 118.122 140.404 96.256 1.00 66.22 493 ASN C C 1
ATOM 2434 O O . ASN B 2 493 ? 118.245 141.462 96.881 1.00 66.72 493 ASN C O 1
ATOM 2439 N N . GLY B 2 494 ? 117.088 139.585 96.449 1.00 69.54 494 GLY C N 1
ATOM 2440 C CA . GLY B 2 494 ? 115.954 139.990 97.259 1.00 69.51 494 GLY C CA 1
ATOM 2441 C C . GLY B 2 494 ? 116.096 139.800 98.753 1.00 70.62 494 GLY C C 1
ATOM 2442 O O . GLY B 2 494 ? 115.257 140.309 99.502 1.00 76.00 494 GLY C O 1
ATOM 2443 N N . LEU B 2 495 ? 117.126 139.094 99.214 1.00 70.23 495 LEU C N 1
ATOM 2444 C CA . LEU B 2 495 ? 117.291 138.827 100.639 1.00 67.67 495 LEU C CA 1
ATOM 2445 C C . LEU B 2 495 ? 118.680 139.138 101.174 1.00 69.68 495 LEU C C 1
ATOM 2446 O O . LEU B 2 495 ? 118.812 139.369 102.382 1.00 71.85 495 LEU C O 1
ATOM 2451 N N . GLY B 2 496 ? 119.712 139.166 100.333 1.00 68.52 496 GLY C N 1
ATOM 2452 C CA . GLY B 2 496 ? 121.041 139.514 100.801 1.00 61.59 496 GLY C CA 1
ATOM 2453 C C . GLY B 2 496 ? 121.186 140.949 101.259 1.00 67.35 496 GLY C C 1
ATOM 2454 O O . GLY B 2 496 ? 122.175 141.269 101.928 1.00 63.92 496 GLY C O 1
ATOM 2455 N N . LEU B 2 497 ? 120.231 141.816 100.913 1.00 74.87 497 LEU C N 1
ATOM 2456 C CA . LEU B 2 497 ? 120.276 143.202 101.367 1.00 70.48 497 LEU C CA 1
ATOM 2457 C C . LEU B 2 497 ? 120.184 143.289 102.884 1.00 69.31 497 LEU C C 1
ATOM 2458 O O . LEU B 2 497 ? 120.910 144.065 103.516 1.00 66.98 497 LEU C O 1
ATOM 2463 N N . LEU B 2 498 ? 119.297 142.500 103.485 1.00 69.98 498 LEU C N 1
ATOM 2464 C CA . LEU B 2 498 ? 119.068 142.552 104.922 1.00 67.09 498 LEU C CA 1
ATOM 2465 C C . LEU B 2 498 ? 120.018 141.655 105.704 1.00 65.60 498 LEU C C 1
ATOM 2466 O O . LEU B 2 498 ? 120.428 142.019 106.812 1.00 65.21 498 LEU C O 1
ATOM 2471 N N . THR B 2 499 ? 120.391 140.501 105.149 1.00 60.65 499 THR C N 1
ATOM 2472 C CA . THR B 2 499 ? 121.254 139.568 105.867 1.00 59.63 499 THR C CA 1
ATOM 2473 C C . THR B 2 499 ? 122.710 140.023 105.839 1.00 59.71 499 THR C C 1
ATOM 2474 O O . THR B 2 499 ? 123.322 140.249 106.888 1.00 55.15 499 THR C O 1
ATOM 2478 N N . PHE B 2 500 ? 123.282 140.161 104.643 1.00 62.84 500 PHE C N 1
ATOM 2479 C CA . PHE B 2 500 ? 124.666 140.597 104.511 1.00 62.60 500 PHE C CA 1
ATOM 2480 C C . PHE B 2 500 ? 124.841 142.093 104.730 1.00 69.79 500 PHE C C 1
ATOM 2481 O O . PHE B 2 500 ? 125.983 142.558 104.814 1.00 70.59 500 PHE C O 1
ATOM 2489 N N . GLY B 2 501 ? 123.751 142.851 104.825 1.00 68.18 501 GLY C N 1
ATOM 2490 C CA . GLY B 2 501 ? 123.854 144.292 104.971 1.00 62.95 501 GLY C CA 1
ATOM 2491 C C . GLY B 2 501 ? 124.466 144.980 103.773 1.00 63.67 501 GLY C C 1
ATOM 2492 O O . GLY B 2 501 ? 125.156 145.992 103.931 1.00 66.30 501 GLY C O 1
ATOM 2493 N N . ARG B 2 502 ? 124.223 144.459 102.575 1.00 66.33 502 ARG C N 1
ATOM 2494 C CA . ARG B 2 502 ? 124.817 144.976 101.349 1.00 63.34 502 ARG C CA 1
ATOM 2495 C C . ARG B 2 502 ? 124.096 144.340 100.171 1.00 62.69 502 ARG C C 1
ATOM 2496 O O . ARG B 2 502 ? 123.354 143.366 100.324 1.00 67.47 502 ARG C O 1
ATOM 2504 N N . HIS B 2 503 ? 124.324 144.902 98.989 1.00 70.25 503 HIS C N 1
ATOM 2505 C CA . HIS B 2 503 ? 123.944 144.270 97.734 1.00 72.40 503 HIS C CA 1
ATOM 2506 C C . HIS B 2 503 ? 125.214 143.750 97.080 1.00 74.15 503 HIS C C 1
ATOM 2507 O O . HIS B 2 503 ? 126.156 144.516 96.851 1.00 71.24 503 HIS C O 1
ATOM 2514 N N . TYR B 2 504 ? 125.239 142.455 96.787 1.00 66.83 504 TYR C N 1
ATOM 2515 C CA . TYR B 2 504 ? 126.435 141.792 96.283 1.00 64.18 504 TYR C CA 1
ATOM 2516 C C . TYR B 2 504 ? 126.001 140.911 95.121 1.00 65.78 504 TYR C C 1
ATOM 2517 O O . TYR B 2 504 ? 125.259 139.943 95.315 1.00 67.91 504 TYR C O 1
ATOM 2526 N N . LYS B 2 505 ? 126.441 141.255 93.912 1.00 75.58 505 LYS C N 1
ATOM 2527 C CA . LYS B 2 505 ? 126.079 140.524 92.699 1.00 75.76 505 LYS C CA 1
ATOM 2528 C C . LYS B 2 505 ? 127.363 140.136 91.979 1.00 73.26 505 LYS C C 1
ATOM 2529 O O . LYS B 2 505 ? 127.887 140.902 91.158 1.00 76.97 505 LYS C O 1
ATOM 2535 N N . PRO B 2 506 ? 127.904 138.953 92.268 1.00 66.39 506 PRO C N 1
ATOM 2536 C CA . PRO B 2 506 ? 129.195 138.565 91.684 1.00 71.98 506 PRO C CA 1
ATOM 2537 C C . PRO B 2 506 ? 129.118 138.330 90.184 1.00 76.68 506 PRO C C 1
ATOM 2538 O O . PRO B 2 506 ? 129.921 138.876 89.421 1.00 75.09 506 PRO C O 1
ATOM 2542 N N . PHE B 2 507 ? 128.156 137.517 89.754 1.00 68.82 507 PHE C N 1
ATOM 2543 C CA . PHE B 2 507 ? 127.984 137.244 88.335 1.00 67.63 507 PHE C CA 1
ATOM 2544 C C . PHE B 2 507 ? 127.347 138.447 87.652 1.00 71.19 507 PHE C C 1
ATOM 2545 O O . PHE B 2 507 ? 126.333 138.975 88.118 1.00 69.02 507 PHE C O 1
ATOM 2553 N N . THR B 2 508 ? 127.941 138.878 86.543 1.00 77.55 508 THR C N 1
ATOM 2554 C CA . THR B 2 508 ? 127.478 140.066 85.847 1.00 74.19 508 THR C CA 1
ATOM 2555 C C . THR B 2 508 ? 126.251 139.741 84.996 1.00 75.27 508 THR C C 1
ATOM 2556 O O . THR B 2 508 ? 125.803 138.595 84.906 1.00 74.91 508 THR C O 1
ATOM 2560 N N . ASP B 2 509 ? 125.697 140.779 84.364 1.00 77.55 509 ASP C N 1
ATOM 2561 C CA . ASP B 2 509 ? 124.510 140.604 83.535 1.00 76.09 509 ASP C CA 1
ATOM 2562 C C . ASP B 2 509 ? 124.794 139.747 82.308 1.00 76.75 509 ASP C C 1
ATOM 2563 O O . ASP B 2 509 ? 123.912 139.010 81.853 1.00 72.38 509 ASP C O 1
ATOM 2568 N N . GLU B 2 510 ? 126.008 139.835 81.759 1.00 81.00 510 GLU C N 1
ATOM 2569 C CA . GLU B 2 510 ? 126.343 139.066 80.564 1.00 77.52 510 GLU C CA 1
ATOM 2570 C C . GLU B 2 510 ? 126.273 137.568 80.831 1.00 80.71 510 GLU C C 1
ATOM 2571 O O . GLU B 2 510 ? 125.749 136.807 80.008 1.00 82.59 510 GLU C O 1
ATOM 2577 N N . PHE B 2 511 ? 126.793 137.129 81.979 1.00 66.48 511 PHE C N 1
ATOM 2578 C CA . PHE B 2 511 ? 126.799 135.706 82.304 1.00 64.03 511 PHE C CA 1
ATOM 2579 C C . PHE B 2 511 ? 125.382 135.150 82.366 1.00 62.11 511 PHE C C 1
ATOM 2580 O O . PHE B 2 511 ? 125.064 134.153 81.707 1.00 57.79 511 PHE C O 1
ATOM 2588 N N . LEU B 2 512 ? 124.514 135.792 83.151 1.00 65.97 512 LEU C N 1
ATOM 2589 C CA . LEU B 2 512 ? 123.139 135.321 83.269 1.00 65.13 512 LEU C CA 1
ATOM 2590 C C . LEU B 2 512 ? 122.410 135.411 81.936 1.00 65.01 512 LEU C C 1
ATOM 2591 O O . LEU B 2 512 ? 121.661 134.500 81.568 1.00 69.71 512 LEU C O 1
ATOM 2596 N N . ALA B 2 513 ? 122.622 136.500 81.192 1.00 70.07 513 ALA C N 1
ATOM 2597 C CA . ALA B 2 513 ? 121.977 136.638 79.891 1.00 69.85 513 ALA C CA 1
ATOM 2598 C C . ALA B 2 513 ? 122.356 135.488 78.968 1.00 71.23 513 ALA C C 1
ATOM 2599 O O . ALA B 2 513 ? 121.510 134.965 78.234 1.00 68.87 513 ALA C O 1
ATOM 2601 N N . ARG B 2 514 ? 123.625 135.078 78.993 1.00 70.53 514 ARG C N 1
ATOM 2602 C CA . ARG B 2 514 ? 124.051 133.947 78.177 1.00 71.08 514 ARG C CA 1
ATOM 2603 C C . ARG B 2 514 ? 123.418 132.643 78.656 1.00 72.44 514 ARG C C 1
ATOM 2604 O O . ARG B 2 514 ? 122.837 131.895 77.857 1.00 70.40 514 ARG C O 1
ATOM 2612 N N . ILE B 2 515 ? 123.512 132.357 79.959 1.00 69.19 515 ILE C N 1
ATOM 2613 C CA . ILE B 2 515 ? 123.110 131.033 80.438 1.00 66.62 515 ILE C CA 1
ATOM 2614 C C . ILE B 2 515 ? 121.597 130.837 80.379 1.00 67.55 515 ILE C C 1
ATOM 2615 O O . ILE B 2 515 ? 121.132 129.717 80.136 1.00 67.36 515 ILE C O 1
ATOM 2620 N N . GLU B 2 516 ? 120.799 131.888 80.595 1.00 62.91 516 GLU C N 1
ATOM 2621 C CA . GLU B 2 516 ? 119.353 131.713 80.476 1.00 66.49 516 GLU C CA 1
ATOM 2622 C C . GLU B 2 516 ? 118.953 131.383 79.044 1.00 70.44 516 GLU C C 1
ATOM 2623 O O . GLU B 2 516 ? 118.062 130.556 78.818 1.00 65.56 516 GLU C O 1
ATOM 2629 N N . ARG B 2 517 ? 119.593 132.023 78.063 1.00 76.85 517 ARG C N 1
ATOM 2630 C CA . ARG B 2 517 ? 119.327 131.686 76.668 1.00 75.71 517 ARG C CA 1
ATOM 2631 C C . ARG B 2 517 ? 119.773 130.265 76.346 1.00 73.82 517 ARG C C 1
ATOM 2632 O O . ARG B 2 517 ? 119.060 129.528 75.655 1.00 72.79 517 ARG C O 1
ATOM 2640 N N . GLU B 2 518 ? 120.949 129.862 76.835 1.00 74.12 518 GLU C N 1
ATOM 2641 C CA . GLU B 2 518 ? 121.458 128.533 76.505 1.00 72.56 518 GLU C CA 1
ATOM 2642 C C . GLU B 2 518 ? 120.626 127.429 77.151 1.00 73.45 518 GLU C C 1
ATOM 2643 O O . GLU B 2 518 ? 120.420 126.369 76.549 1.00 77.11 518 GLU C O 1
ATOM 2649 N N . MET B 2 519 ? 120.141 127.653 78.370 1.00 67.92 519 MET C N 1
ATOM 2650 C CA . MET B 2 519 ? 119.468 126.613 79.139 1.00 72.78 519 MET C CA 1
ATOM 2651 C C . MET B 2 519 ? 117.968 126.539 78.884 1.00 73.97 519 MET C C 1
ATOM 2652 O O . MET B 2 519 ? 117.298 125.692 79.483 1.00 71.20 519 MET C O 1
ATOM 2657 N N . THR B 2 520 ? 117.425 127.398 78.026 1.00 84.42 520 THR C N 1
ATOM 2658 C CA . THR B 2 520 ? 116.001 127.346 77.725 1.00 81.44 520 THR C CA 1
ATOM 2659 C C . THR B 2 520 ? 115.662 126.063 76.974 1.00 77.68 520 THR C C 1
ATOM 2660 O O . THR B 2 520 ? 116.425 125.606 76.117 1.00 79.24 520 THR C O 1
ATOM 2664 N N . ASN B 2 521 ? 114.507 125.484 77.307 1.00 85.08 521 ASN C N 1
ATOM 2665 C CA . ASN B 2 521 ? 114.035 124.238 76.697 1.00 91.92 521 ASN C CA 1
ATOM 2666 C C . ASN B 2 521 ? 115.044 123.105 76.879 1.00 92.48 521 ASN C C 1
ATOM 2667 O O . ASN B 2 521 ? 115.296 122.319 75.964 1.00 91.40 521 ASN C O 1
ATOM 2672 N N . PHE B 2 522 ? 115.628 123.021 78.072 1.00 83.96 522 PHE C N 1
ATOM 2673 C CA . PHE B 2 522 ? 116.580 121.970 78.429 1.00 80.74 522 PHE C CA 1
ATOM 2674 C C . PHE B 2 522 ? 115.950 121.170 79.565 1.00 79.77 522 PHE C C 1
ATOM 2675 O O . PHE B 2 522 ? 116.169 121.464 80.743 1.00 82.20 522 PHE C O 1
ATOM 2683 N N . ASN B 2 523 ? 115.165 120.158 79.209 1.00 80.02 523 ASN C N 1
ATOM 2684 C CA . ASN B 2 523 ? 114.550 119.290 80.202 1.00 81.22 523 ASN C CA 1
ATOM 2685 C C . ASN B 2 523 ? 115.560 118.278 80.726 1.00 77.77 523 ASN C C 1
ATOM 2686 O O . ASN B 2 523 ? 116.379 117.750 79.970 1.00 78.52 523 ASN C O 1
ATOM 2691 N N . ILE B 2 524 ? 115.504 118.016 82.034 1.00 64.85 524 ILE C N 1
ATOM 2692 C CA . ILE B 2 524 ? 116.310 116.936 82.598 1.00 63.68 524 ILE C CA 1
ATOM 2693 C C . ILE B 2 524 ? 115.861 115.598 82.030 1.00 64.65 524 ILE C C 1
ATOM 2694 O O . ILE B 2 524 ? 116.684 114.744 81.679 1.00 65.37 524 ILE C O 1
ATOM 2699 N N . ASP B 2 525 ? 114.551 115.395 81.931 1.00 68.48 525 ASP C N 1
ATOM 2700 C CA . ASP B 2 525 ? 114.020 114.185 81.333 1.00 69.05 525 ASP C CA 1
ATOM 2701 C C . ASP B 2 525 ? 114.267 114.193 79.826 1.00 71.60 525 ASP C C 1
ATOM 2702 O O . ASP B 2 525 ? 114.673 115.200 79.238 1.00 70.44 525 ASP C O 1
ATOM 2707 N N . ASP B 2 526 ? 114.036 113.036 79.206 1.00 87.46 526 ASP C N 1
ATOM 2708 C CA . ASP B 2 526 ? 114.168 112.788 77.772 1.00 86.78 526 ASP C CA 1
ATOM 2709 C C . ASP B 2 526 ? 115.614 112.837 77.294 1.00 84.16 526 ASP C C 1
ATOM 2710 O O . ASP B 2 526 ? 115.864 112.595 76.108 1.00 86.06 526 ASP C O 1
ATOM 2715 N N . LEU B 2 527 ? 116.574 113.143 78.170 1.00 73.68 527 LEU C N 1
ATOM 2716 C CA . LEU B 2 527 ? 117.978 113.107 77.772 1.00 74.81 527 LEU C CA 1
ATOM 2717 C C . LEU B 2 527 ? 118.413 111.689 77.431 1.00 73.92 527 LEU C C 1
ATOM 2718 O O . LEU B 2 527 ? 119.180 111.476 76.485 1.00 74.80 527 LEU C O 1
ATOM 2723 N N . PHE B 2 528 ? 117.944 110.707 78.202 1.00 72.54 528 PHE C N 1
ATOM 2724 C CA . PHE B 2 528 ? 118.266 109.313 77.914 1.00 78.56 528 PHE C CA 1
ATOM 2725 C C . PHE B 2 528 ? 117.672 108.878 76.580 1.00 81.36 528 PHE C C 1
ATOM 2726 O O . PHE B 2 528 ? 118.342 108.226 75.770 1.00 85.78 528 PHE C O 1
ATOM 2734 N N . ASN B 2 529 ? 116.407 109.228 76.336 1.00 81.16 529 ASN C N 1
ATOM 2735 C CA . ASN B 2 529 ? 115.762 108.838 75.086 1.00 83.06 529 ASN C CA 1
ATOM 2736 C C . ASN B 2 529 ? 116.391 109.545 73.892 1.00 82.95 529 ASN C C 1
ATOM 2737 O O . ASN B 2 529 ? 116.604 108.929 72.841 1.00 81.69 529 ASN C O 1
ATOM 2742 N N . GLY B 2 530 ? 116.701 110.832 74.033 1.00 84.33 530 GLY C N 1
ATOM 2743 C CA . GLY B 2 530 ? 117.345 111.573 72.966 1.00 85.41 530 GLY C CA 1
ATOM 2744 C C . GLY B 2 530 ? 118.827 111.279 72.867 1.00 85.84 530 GLY C C 1
ATOM 2745 O O . GLY B 2 530 ? 119.656 112.190 72.947 1.00 85.08 530 GLY C O 1
ATOM 2746 N N . MET B 2 531 ? 119.168 110.007 72.686 1.00 88.61 531 MET C N 1
ATOM 2747 C CA . MET B 2 531 ? 120.551 109.555 72.691 1.00 89.65 531 MET C CA 1
ATOM 2748 C C . MET B 2 531 ? 120.624 108.240 71.925 1.00 90.18 531 MET C C 1
ATOM 2749 O O . MET B 2 531 ? 119.595 107.583 71.724 1.00 86.50 531 MET C O 1
ATOM 2754 N N . PRO B 2 532 ? 121.814 107.842 71.467 1.00 91.08 532 PRO C N 1
ATOM 2755 C CA . PRO B 2 532 ? 121.920 106.617 70.662 1.00 87.81 532 PRO C CA 1
ATOM 2756 C C . PRO B 2 532 ? 121.391 105.396 71.400 1.00 90.39 532 PRO C C 1
ATOM 2757 O O . PRO B 2 532 ? 121.547 105.261 72.615 1.00 93.73 532 PRO C O 1
ATOM 2761 N N . PHE B 2 533 ? 120.754 104.500 70.639 1.00 93.46 533 PHE C N 1
ATOM 2762 C CA . PHE B 2 533 ? 120.127 103.321 71.229 1.00 93.80 533 PHE C CA 1
ATOM 2763 C C . PHE B 2 533 ? 121.160 102.353 71.793 1.00 92.81 533 PHE C C 1
ATOM 2764 O O . PHE B 2 533 ? 120.867 101.621 72.747 1.00 92.22 533 PHE C O 1
ATOM 2772 N N . GLU B 2 534 ? 122.365 102.329 71.219 1.00 93.41 534 GLU C N 1
ATOM 2773 C CA . GLU B 2 534 ? 123.430 101.515 71.794 1.00 94.63 534 GLU C CA 1
ATOM 2774 C C . GLU B 2 534 ? 123.786 102.000 73.192 1.00 95.35 534 GLU C C 1
ATOM 2775 O O . GLU B 2 534 ? 123.978 101.193 74.108 1.00 94.30 534 GLU C O 1
ATOM 2781 N N . PHE B 2 535 ? 123.867 103.319 73.378 1.00 90.17 535 PHE C N 1
ATOM 2782 C CA . PHE B 2 535 ? 124.055 103.866 74.716 1.00 86.50 535 PHE C CA 1
ATOM 2783 C C . PHE B 2 535 ? 122.854 103.579 75.605 1.00 86.54 535 PHE C C 1
ATOM 2784 O O . PHE B 2 535 ? 123.010 103.410 76.820 1.00 88.62 535 PHE C O 1
ATOM 2792 N N . GLN B 2 536 ? 121.653 103.523 75.024 1.00 85.98 536 GLN C N 1
ATOM 2793 C CA . GLN B 2 536 ? 120.472 103.167 75.802 1.00 85.36 536 GLN C CA 1
ATOM 2794 C C . GLN B 2 536 ? 120.592 101.759 76.368 1.00 85.40 536 GLN C C 1
ATOM 2795 O O . GLN B 2 536 ? 120.238 101.514 77.526 1.00 86.55 536 GLN C O 1
ATOM 2801 N N . LYS B 2 537 ? 121.086 100.818 75.562 1.00 87.45 537 LYS C N 1
ATOM 2802 C CA . LYS B 2 537 ? 121.238 99.448 76.043 1.00 89.46 537 LYS C CA 1
ATOM 2803 C C . LYS B 2 537 ? 122.419 99.316 77.000 1.00 89.28 537 LYS C C 1
ATOM 2804 O O . LYS B 2 537 ? 122.332 98.603 78.006 1.00 86.30 537 LYS C O 1
ATOM 2810 N N . LYS B 2 538 ? 123.532 99.993 76.705 1.00 84.66 538 LYS C N 1
ATOM 2811 C CA . LYS B 2 538 ? 124.757 99.772 77.469 1.00 83.65 538 LYS C CA 1
ATOM 2812 C C . LYS B 2 538 ? 124.696 100.420 78.849 1.00 85.36 538 LYS C C 1
ATOM 2813 O O . LYS B 2 538 ? 125.118 99.815 79.841 1.00 86.81 538 LYS C O 1
ATOM 2819 N N . TYR B 2 539 ? 124.181 101.647 78.940 1.00 76.47 539 TYR C N 1
ATOM 2820 C CA . TYR B 2 539 ? 124.229 102.382 80.201 1.00 72.11 539 TYR C CA 1
ATOM 2821 C C . TYR B 2 539 ? 122.840 102.620 80.780 1.00 70.58 539 TYR C C 1
ATOM 2822 O O . TYR B 2 539 ? 122.522 103.738 81.196 1.00 71.09 539 TYR C O 1
ATOM 2831 N N . LYS B 2 540 ? 122.003 101.580 80.802 1.00 61.72 540 LYS C N 1
ATOM 2832 C CA . LYS B 2 540 ? 120.694 101.695 81.436 1.00 58.42 540 LYS C CA 1
ATOM 2833 C C . LYS B 2 540 ? 120.811 102.049 82.916 1.00 57.23 540 LYS C C 1
ATOM 2834 O O . LYS B 2 540 ? 119.891 102.649 83.484 1.00 57.15 540 LYS C O 1
ATOM 2840 N N . ILE B 2 541 ? 121.937 101.707 83.549 1.00 55.82 541 ILE C N 1
ATOM 2841 C CA . ILE B 2 541 ? 122.109 101.972 84.976 1.00 48.41 541 ILE C CA 1
ATOM 2842 C C . ILE B 2 541 ? 122.088 103.467 85.268 1.00 51.84 541 ILE C C 1
ATOM 2843 O O . ILE B 2 541 ? 121.703 103.885 86.367 1.00 55.20 541 ILE C O 1
ATOM 2848 N N . LEU B 2 542 ? 122.504 104.295 84.308 1.00 57.60 542 LEU C N 1
ATOM 2849 C CA . LEU B 2 542 ? 122.464 105.742 84.482 1.00 47.92 542 LEU C CA 1
ATOM 2850 C C . LEU B 2 542 ? 121.103 106.341 84.154 1.00 49.20 542 LEU C C 1
ATOM 2851 O O . LEU B 2 542 ? 120.902 107.539 84.388 1.00 56.63 542 LEU C O 1
ATOM 2856 N N . GLU B 2 543 ? 120.170 105.538 83.635 1.00 46.54 543 GLU C N 1
ATOM 2857 C CA . GLU B 2 543 ? 118.895 106.071 83.166 1.00 42.17 543 GLU C CA 1
ATOM 2858 C C . GLU B 2 543 ? 118.151 106.807 84.273 1.00 49.71 543 GLU C C 1
ATOM 2859 O O . GLU B 2 543 ? 117.480 107.813 84.015 1.00 53.84 543 GLU C O 1
ATOM 2865 N N . PHE B 2 544 ? 118.259 106.326 85.512 1.00 38.60 544 PHE C N 1
ATOM 2866 C CA . PHE B 2 544 ? 117.525 106.941 86.610 1.00 38.24 544 PHE C CA 1
ATOM 2867 C C . PHE B 2 544 ? 118.071 108.308 87.002 1.00 46.90 544 PHE C C 1
ATOM 2868 O O . PHE B 2 544 ? 117.403 109.025 87.753 1.00 48.08 544 PHE C O 1
ATOM 2876 N N . LEU B 2 545 ? 119.258 108.689 86.519 1.00 50.48 545 LEU C N 1
ATOM 2877 C CA . LEU B 2 545 ? 119.773 110.021 86.821 1.00 37.02 545 LEU C CA 1
ATOM 2878 C C . LEU B 2 545 ? 118.952 111.103 86.130 1.00 33.14 545 LEU C C 1
ATOM 2879 O O . LEU B 2 545 ? 118.721 112.175 86.700 1.00 34.29 545 LEU C O 1
ATOM 2884 N N . SER B 2 546 ? 118.502 110.841 84.902 1.00 46.61 546 SER C N 1
ATOM 2885 C CA . SER B 2 546 ? 117.763 111.823 84.109 1.00 49.24 546 SER C CA 1
ATOM 2886 C C . SER B 2 546 ? 116.294 111.784 84.520 1.00 56.06 546 SER C C 1
ATOM 2887 O O . SER B 2 546 ? 115.449 111.143 83.889 1.00 53.03 546 SER C O 1
ATOM 2890 N N . ASP B 2 547 ? 115.990 112.493 85.605 1.00 56.64 547 ASP C N 1
ATOM 2891 C CA . ASP B 2 547 ? 114.629 112.554 86.123 1.00 51.23 547 ASP C CA 1
ATOM 2892 C C . ASP B 2 547 ? 114.509 113.767 87.030 1.00 46.24 547 ASP C C 1
ATOM 2893 O O . ASP B 2 547 ? 115.355 113.972 87.905 1.00 48.57 547 ASP C O 1
ATOM 2898 N N . ASN B 2 548 ? 113.464 114.570 86.815 1.00 46.23 548 ASN C N 1
ATOM 2899 C CA . ASN B 2 548 ? 113.241 115.732 87.669 1.00 56.50 548 ASN C CA 1
ATOM 2900 C C . ASN B 2 548 ? 112.939 115.307 89.100 1.00 52.78 548 ASN C C 1
ATOM 2901 O O . ASN B 2 548 ? 113.530 115.824 90.053 1.00 42.57 548 ASN C O 1
ATOM 2906 N N . GLN B 2 549 ? 112.025 114.351 89.269 1.00 53.82 549 GLN C N 1
ATOM 2907 C CA . GLN B 2 549 ? 111.711 113.800 90.587 1.00 43.84 549 GLN C CA 1
ATOM 2908 C C . GLN B 2 549 ? 112.780 112.772 90.957 1.00 46.73 549 GLN C C 1
ATOM 2909 O O . GLN B 2 549 ? 112.558 111.560 90.994 1.00 46.28 549 GLN C O 1
ATOM 2915 N N . PHE B 2 550 ? 113.971 113.290 91.232 1.00 38.44 550 PHE C N 1
ATOM 2916 C CA . PHE B 2 550 ? 115.144 112.487 91.528 1.00 42.54 550 PHE C CA 1
ATOM 2917 C C . PHE B 2 550 ? 115.257 112.246 93.032 1.00 48.70 550 PHE C C 1
ATOM 2918 O O . PHE B 2 550 ? 114.713 112.995 93.847 1.00 53.88 550 PHE C O 1
ATOM 2926 N N . LEU B 2 551 ? 115.972 111.176 93.391 1.00 28.85 551 LEU C N 1
ATOM 2927 C CA . LEU B 2 551 ? 116.147 110.764 94.786 1.00 27.70 551 LEU C CA 1
ATOM 2928 C C . LEU B 2 551 ? 114.804 110.481 95.455 1.00 35.31 551 LEU C C 1
ATOM 2929 O O . LEU B 2 551 ? 114.602 110.787 96.632 1.00 37.71 551 LEU C O 1
ATOM 2934 N N . TYR B 2 552 ? 113.879 109.887 94.701 1.00 33.57 552 TYR C N 1
ATOM 2935 C CA . TYR B 2 552 ? 112.534 109.604 95.190 1.00 22.92 552 TYR C CA 1
ATOM 2936 C C . TYR B 2 552 ? 112.344 108.161 95.633 1.00 27.27 552 TYR C C 1
ATOM 2937 O O . TYR B 2 552 ? 111.684 107.916 96.647 1.00 40.99 552 TYR C O 1
ATOM 2946 N N . ASP B 2 553 ? 112.895 107.194 94.895 1.00 25.08 553 ASP C N 1
ATOM 2947 C CA . ASP B 2 553 ? 112.790 105.799 95.312 1.00 28.78 553 ASP C CA 1
ATOM 2948 C C . ASP B 2 553 ? 113.528 105.562 96.623 1.00 32.64 553 ASP C C 1
ATOM 2949 O O . ASP B 2 553 ? 113.052 104.818 97.489 1.00 31.57 553 ASP C O 1
ATOM 2954 N N . ASP B 2 554 ? 114.697 106.187 96.782 1.00 35.02 554 ASP C N 1
ATOM 2955 C CA . ASP B 2 554 ? 115.439 106.063 98.031 1.00 29.45 554 ASP C CA 1
ATOM 2956 C C . ASP B 2 554 ? 114.624 106.593 99.201 1.00 36.40 554 ASP C C 1
ATOM 2957 O O . ASP B 2 554 ? 114.634 106.008 100.288 1.00 31.57 554 ASP C O 1
ATOM 2962 N N . THR B 2 555 ? 113.905 107.697 98.992 1.00 38.09 555 THR C N 1
ATOM 2963 C CA . THR B 2 555 ? 113.069 108.254 100.049 1.00 23.34 555 THR C CA 1
ATOM 2964 C C . THR B 2 555 ? 111.936 107.305 100.423 1.00 23.82 555 THR C C 1
ATOM 2965 O O . THR B 2 555 ? 111.624 107.142 101.607 1.00 42.20 555 THR C O 1
ATOM 2969 N N . VAL B 2 556 ? 111.313 106.665 99.432 1.00 25.86 556 VAL C N 1
ATOM 2970 C CA . VAL B 2 556 ? 110.222 105.735 99.718 1.00 33.12 556 VAL C CA 1
ATOM 2971 C C . VAL B 2 556 ? 110.738 104.513 100.471 1.00 34.41 556 VAL C C 1
ATOM 2972 O O . VAL B 2 556 ? 110.115 104.052 101.439 1.00 39.08 556 VAL C O 1
ATOM 2976 N N . LYS B 2 557 ? 111.879 103.967 100.043 1.00 25.03 557 LYS C N 1
ATOM 2977 C CA . LYS B 2 557 ? 112.453 102.824 100.748 1.00 20.75 557 LYS C CA 1
ATOM 2978 C C . LYS B 2 557 ? 112.869 103.203 102.163 1.00 24.28 557 LYS C C 1
ATOM 2979 O O . LYS B 2 557 ? 112.704 102.413 103.100 1.00 20.68 557 LYS C O 1
ATOM 2985 N N . LEU B 2 558 ? 113.412 104.410 102.338 1.00 29.38 558 LEU C N 1
ATOM 2986 C CA . LEU B 2 558 ? 113.760 104.884 103.670 1.00 22.68 558 LEU C CA 1
ATOM 2987 C C . LEU B 2 558 ? 112.522 105.023 104.544 1.00 24.40 558 LEU C C 1
ATOM 2988 O O . LEU B 2 558 ? 112.559 104.700 105.734 1.00 30.56 558 LEU C O 1
ATOM 2993 N N . PHE B 2 559 ? 111.415 105.504 103.973 1.00 21.17 559 PHE C N 1
ATOM 2994 C CA . PHE B 2 559 ? 110.170 105.605 104.731 1.00 26.75 559 PHE C CA 1
ATOM 2995 C C . PHE B 2 559 ? 109.669 104.232 105.161 1.00 36.18 559 PHE C C 1
ATOM 2996 O O . PHE B 2 559 ? 109.250 104.046 106.311 1.00 42.90 559 PHE C O 1
ATOM 3004 N N . GLU B 2 560 ? 109.704 103.256 104.251 1.00 34.86 560 GLU C N 1
ATOM 3005 C CA . GLU B 2 560 ? 109.262 101.908 104.601 1.00 19.86 560 GLU C CA 1
ATOM 3006 C C . GLU B 2 560 ? 110.144 101.298 105.686 1.00 27.83 560 GLU C C 1
ATOM 3007 O O . GLU B 2 560 ? 109.641 100.690 106.641 1.00 36.69 560 GLU C O 1
ATOM 3013 N N . LEU B 2 561 ? 111.464 101.456 105.561 1.00 25.45 561 LEU C N 1
ATOM 3014 C CA . LEU B 2 561 ? 112.372 100.917 106.568 1.00 18.68 561 LEU C CA 1
ATOM 3015 C C . LEU B 2 561 ? 112.208 101.634 107.902 1.00 23.41 561 LEU C C 1
ATOM 3016 O O . LEU B 2 561 ? 112.319 101.011 108.963 1.00 22.36 561 LEU C O 1
ATOM 3021 N N . THR B 2 562 ? 111.942 102.941 107.871 1.00 29.29 562 THR C N 1
ATOM 3022 C CA . THR B 2 562 ? 111.670 103.681 109.097 1.00 24.93 562 THR C CA 1
ATOM 3023 C C . THR B 2 562 ? 110.414 103.164 109.780 1.00 22.39 562 THR C C 1
ATOM 3024 O O . THR B 2 562 ? 110.384 103.009 111.005 1.00 31.50 562 THR C O 1
ATOM 3028 N N . ASN B 2 563 ? 109.364 102.897 109.001 1.00 23.04 563 ASN C N 1
ATOM 3029 C CA . ASN B 2 563 ? 108.146 102.339 109.578 1.00 24.60 563 ASN C CA 1
ATOM 3030 C C . ASN B 2 563 ? 108.407 100.970 110.191 1.00 29.72 563 ASN C C 1
ATOM 3031 O O . ASN B 2 563 ? 107.925 100.673 111.290 1.00 37.76 563 ASN C O 1
ATOM 3036 N N . LYS B 2 564 ? 109.175 100.126 109.498 1.00 30.21 564 LYS C N 1
ATOM 3037 C CA . LYS B 2 564 ? 109.504 98.809 110.040 1.00 28.08 564 LYS C CA 1
ATOM 3038 C C . LYS B 2 564 ? 110.284 98.927 111.345 1.00 32.68 564 LYS C C 1
ATOM 3039 O O . LYS B 2 564 ? 109.987 98.235 112.326 1.00 33.89 564 LYS C O 1
ATOM 3045 N N . VAL B 2 565 ? 111.284 99.811 111.375 1.00 28.06 565 VAL C N 1
ATOM 3046 C CA . VAL B 2 565 ? 112.113 99.973 112.567 1.00 20.90 565 VAL C CA 1
ATOM 3047 C C . VAL B 2 565 ? 111.284 100.506 113.727 1.00 25.32 565 VAL C C 1
ATOM 3048 O O . VAL B 2 565 ? 111.421 100.049 114.868 1.00 26.36 565 VAL C O 1
ATOM 3052 N N . ARG B 2 566 ? 110.414 101.482 113.460 1.00 25.16 566 ARG C N 1
ATOM 3053 C CA . ARG B 2 566 ? 109.584 102.040 114.521 1.00 26.36 566 ARG C CA 1
ATOM 3054 C C . ARG B 2 566 ? 108.585 101.014 115.043 1.00 34.22 566 ARG C C 1
ATOM 3055 O O . ARG B 2 566 ? 108.327 100.951 116.251 1.00 43.10 566 ARG C O 1
ATOM 3063 N N . SER B 2 567 ? 108.014 100.198 114.153 1.00 26.76 567 SER C N 1
ATOM 3064 C CA . SER B 2 567 ? 107.108 99.146 114.598 1.00 12.99 567 SER C CA 1
ATOM 3065 C C . SER B 2 567 ? 107.835 98.119 115.457 1.00 23.58 567 SER C C 1
ATOM 3066 O O . SER B 2 567 ? 107.301 97.663 116.474 1.00 21.80 567 SER C O 1
ATOM 3069 N N . GLU B 2 568 ? 109.056 97.741 115.064 1.00 39.15 568 GLU C N 1
ATOM 3070 C CA . GLU B 2 568 ? 109.827 96.804 115.877 1.00 40.70 568 GLU C CA 1
ATOM 3071 C C . GLU B 2 568 ? 110.225 97.413 117.216 1.00 36.73 568 GLU C C 1
ATOM 3072 O O . GLU B 2 568 ? 110.298 96.699 118.222 1.00 44.85 568 GLU C O 1
ATOM 3078 N N . MET B 2 569 ? 110.498 98.719 117.247 1.00 28.57 569 MET C N 1
ATOM 3079 C CA . MET B 2 569 ? 110.773 99.390 118.512 1.00 31.08 569 MET C CA 1
ATOM 3080 C C . MET B 2 569 ? 109.546 99.387 119.414 1.00 34.46 569 MET C C 1
ATOM 3081 O O . MET B 2 569 ? 109.660 99.180 120.628 1.00 40.00 569 MET C O 1
ATOM 3086 N N . SER B 2 570 ? 108.365 99.624 118.840 1.00 32.11 570 SER C N 1
ATOM 3087 C CA . SER B 2 570 ? 107.139 99.632 119.632 1.00 33.50 570 SER C CA 1
ATOM 3088 C C . SER B 2 570 ? 106.824 98.244 120.178 1.00 37.60 570 SER C C 1
ATOM 3089 O O . SER B 2 570 ? 106.566 98.082 121.376 1.00 45.14 570 SER C O 1
ATOM 3092 N N . GLU B 2 571 ? 106.834 97.230 119.309 1.00 34.48 571 GLU C N 1
ATOM 3093 C CA . GLU B 2 571 ? 106.529 95.873 119.752 1.00 26.53 571 GLU C CA 1
ATOM 3094 C C . GLU B 2 571 ? 107.585 95.348 120.714 1.00 35.49 571 GLU C C 1
ATOM 3095 O O . GLU B 2 571 ? 107.256 94.689 121.707 1.00 40.65 571 GLU C O 1
ATOM 3101 N N . GLY B 2 572 ? 108.856 95.627 120.440 1.00 45.95 572 GLY C N 1
ATOM 3102 C CA . GLY B 2 572 ? 109.935 95.029 121.194 1.00 39.52 572 GLY C CA 1
ATOM 3103 C C . GLY B 2 572 ? 110.416 93.709 120.641 1.00 37.03 572 GLY C C 1
ATOM 3104 O O . GLY B 2 572 ? 110.829 92.838 121.415 1.00 45.74 572 GLY C O 1
ATOM 3105 N N . SER B 2 573 ? 110.374 93.531 119.324 1.00 28.90 573 SER C N 1
ATOM 3106 C CA . SER B 2 573 ? 110.734 92.271 118.700 1.00 39.16 573 SER C CA 1
ATOM 3107 C C . SER B 2 573 ? 112.251 92.117 118.619 1.00 43.91 573 SER C C 1
ATOM 3108 O O . SER B 2 573 ? 113.017 93.044 118.895 1.00 46.39 573 SER C O 1
ATOM 3111 N N . TYR B 2 574 ? 112.681 90.917 118.234 1.00 45.63 574 TYR C N 1
ATOM 3112 C CA . TYR B 2 574 ? 114.093 90.584 118.075 1.00 41.02 574 TYR C CA 1
ATOM 3113 C C . TYR B 2 574 ? 114.324 90.158 116.632 1.00 39.24 574 TYR C C 1
ATOM 3114 O O . TYR B 2 574 ? 113.893 89.075 116.225 1.00 49.70 574 TYR C O 1
ATOM 3123 N N . SER B 2 575 ? 115.003 91.003 115.863 1.00 43.60 575 SER C N 1
ATOM 3124 C CA . SER B 2 575 ? 115.295 90.677 114.478 1.00 46.31 575 SER C CA 1
ATOM 3125 C C . SER B 2 575 ? 116.473 89.710 114.393 1.00 52.62 575 SER C C 1
ATOM 3126 O O . SER B 2 575 ? 117.286 89.592 115.314 1.00 54.50 575 SER C O 1
ATOM 3129 N N . PHE B 2 576 ? 116.556 89.011 113.264 1.00 55.20 576 PHE C N 1
ATOM 3130 C CA . PHE B 2 576 ? 117.588 88.011 113.029 1.00 54.41 576 PHE C CA 1
ATOM 3131 C C . PHE B 2 576 ? 118.435 88.410 111.830 1.00 56.41 576 PHE C C 1
ATOM 3132 O O . PHE B 2 576 ? 117.906 88.828 110.795 1.00 52.45 576 PHE C O 1
ATOM 3140 N N . GLY B 2 577 ? 119.749 88.265 111.975 1.00 55.02 577 GLY C N 1
ATOM 3141 C CA . GLY B 2 577 ? 120.651 88.542 110.869 1.00 51.29 577 GLY C CA 1
ATOM 3142 C C . GLY B 2 577 ? 120.612 89.997 110.450 1.00 49.10 577 GLY C C 1
ATOM 3143 O O . GLY B 2 577 ? 120.702 90.913 111.276 1.00 48.23 577 GLY C O 1
ATOM 3144 N N . MET B 2 578 ? 120.475 90.217 109.146 1.00 46.33 578 MET C N 1
ATOM 3145 C CA . MET B 2 578 ? 120.503 91.556 108.564 1.00 46.83 578 MET C CA 1
ATOM 3146 C C . MET B 2 578 ? 119.195 92.271 108.876 1.00 49.01 578 MET C C 1
ATOM 3147 O O . MET B 2 578 ? 118.180 92.062 108.209 1.00 51.34 578 MET C O 1
ATOM 3152 N N . SER B 2 579 ? 119.219 93.125 109.896 1.00 39.66 579 SER C N 1
ATOM 3153 C CA . SER B 2 579 ? 118.045 93.881 110.301 1.00 30.64 579 SER C CA 1
ATOM 3154 C C . SER B 2 579 ? 117.798 95.037 109.334 1.00 35.66 579 SER C C 1
ATOM 3155 O O . SER B 2 579 ? 118.519 95.230 108.352 1.00 45.39 579 SER C O 1
ATOM 3158 N N . SER B 2 580 ? 116.758 95.824 109.621 1.00 33.27 580 SER C N 1
ATOM 3159 C CA . SER B 2 580 ? 116.409 96.937 108.745 1.00 35.36 580 SER C CA 1
ATOM 3160 C C . SER B 2 580 ? 117.376 98.105 108.894 1.00 34.45 580 SER C C 1
ATOM 3161 O O . SER B 2 580 ? 117.659 98.800 107.911 1.00 34.47 580 SER C O 1
ATOM 3164 N N . ASP B 2 581 ? 117.885 98.344 110.105 1.00 30.82 581 ASP C N 1
ATOM 3165 C CA . ASP B 2 581 ? 118.824 99.445 110.303 1.00 34.85 581 ASP C CA 1
ATOM 3166 C C . ASP B 2 581 ? 120.136 99.190 109.571 1.00 36.46 581 ASP C C 1
ATOM 3167 O O . ASP B 2 581 ? 120.760 100.126 109.058 1.00 44.65 581 ASP C O 1
ATOM 3172 N N . ILE B 2 582 ? 120.571 97.929 109.515 1.00 26.55 582 ILE C N 1
ATOM 3173 C CA . ILE B 2 582 ? 121.757 97.589 108.737 1.00 35.32 582 ILE C CA 1
ATOM 3174 C C . ILE B 2 582 ? 121.521 97.882 107.261 1.00 38.17 582 ILE C C 1
ATOM 3175 O O . ILE B 2 582 ? 122.408 98.389 106.562 1.00 46.38 582 ILE C O 1
ATOM 3180 N N . VAL B 2 583 ? 120.318 97.580 106.767 1.00 36.16 583 VAL C N 1
ATOM 3181 C CA . VAL B 2 583 ? 119.975 97.899 105.383 1.00 31.24 583 VAL C CA 1
ATOM 3182 C C . VAL B 2 583 ? 120.017 99.404 105.158 1.00 24.03 583 VAL C C 1
ATOM 3183 O O . VAL B 2 583 ? 120.522 99.879 104.134 1.00 31.73 583 VAL C O 1
ATOM 3187 N N . VAL B 2 584 ? 119.483 100.176 106.107 1.00 19.97 584 VAL C N 1
ATOM 3188 C CA . VAL B 2 584 ? 119.488 101.632 105.978 1.00 29.00 584 VAL C CA 1
ATOM 3189 C C . VAL B 2 584 ? 120.918 102.153 105.906 1.00 29.45 584 VAL C C 1
ATOM 3190 O O . VAL B 2 584 ? 121.256 102.982 105.052 1.00 31.97 584 VAL C O 1
ATOM 3194 N N . LEU B 2 585 ? 121.780 101.666 106.801 1.00 32.94 585 LEU C N 1
ATOM 3195 C CA . LEU B 2 585 ? 123.168 102.115 106.819 1.00 31.37 585 LEU C CA 1
ATOM 3196 C C . LEU B 2 585 ? 123.889 101.750 105.527 1.00 21.01 585 LEU C C 1
ATOM 3197 O O . LEU B 2 585 ? 124.614 102.576 104.955 1.00 34.96 585 LEU C O 1
ATOM 3202 N N . LEU B 2 586 ? 123.700 100.518 105.050 1.00 16.94 586 LEU C N 1
ATOM 3203 C CA . LEU B 2 586 ? 124.370 100.090 103.827 1.00 20.21 586 LEU C CA 1
ATOM 3204 C C . LEU B 2 586 ? 123.891 100.890 102.623 1.00 25.42 586 LEU C C 1
ATOM 3205 O O . LEU B 2 586 ? 124.699 101.291 101.778 1.00 30.28 586 LEU C O 1
ATOM 3210 N N . ARG B 2 587 ? 122.582 101.141 102.529 1.00 28.43 587 ARG C N 1
ATOM 3211 C CA . ARG B 2 587 ? 122.058 101.932 101.420 1.00 23.44 587 ARG C CA 1
ATOM 3212 C C . ARG B 2 587 ? 12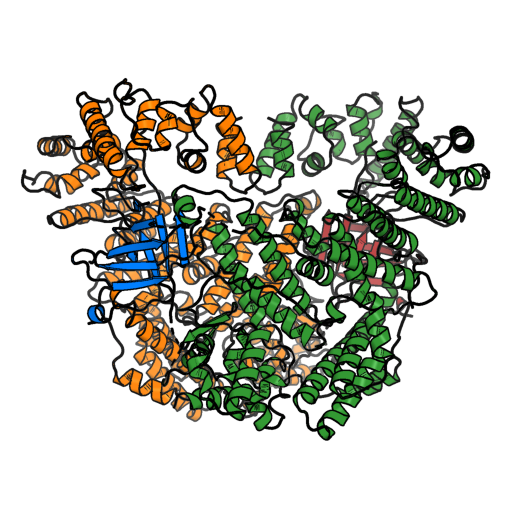2.568 103.366 101.471 1.00 33.47 587 ARG C C 1
ATOM 3213 O O . ARG B 2 587 ? 122.909 103.946 100.432 1.00 42.85 587 ARG C O 1
ATOM 3221 N N . LEU B 2 588 ? 122.622 103.957 102.668 1.00 30.72 588 LEU C N 1
ATOM 3222 C CA . LEU B 2 588 ? 123.138 105.315 102.804 1.00 30.80 588 LEU C CA 1
ATOM 3223 C C . LEU B 2 588 ? 124.593 105.395 102.364 1.00 26.53 588 LEU C C 1
ATOM 3224 O O . LEU B 2 588 ? 124.976 106.291 101.601 1.00 27.36 588 LEU C O 1
ATOM 3229 N N . TYR B 2 589 ? 125.420 104.455 102.830 1.00 30.29 589 TYR C N 1
ATOM 3230 C CA . TYR B 2 589 ? 126.825 104.453 102.437 1.00 17.27 589 TYR C CA 1
ATOM 3231 C C . TYR B 2 589 ? 126.978 104.237 100.938 1.00 23.38 589 TYR C C 1
ATOM 3232 O O . TYR B 2 589 ? 127.821 104.873 100.294 1.00 41.28 589 TYR C O 1
ATOM 3241 N N . ASP B 2 590 ? 126.172 103.341 100.366 1.00 22.28 590 ASP C N 1
ATOM 3242 C CA . ASP B 2 590 ? 126.252 103.069 98.936 1.00 27.60 590 ASP C CA 1
ATOM 3243 C C . ASP B 2 590 ? 125.911 104.311 98.121 1.00 30.71 590 ASP C C 1
ATOM 3244 O O . ASP B 2 590 ? 126.630 104.666 97.180 1.00 35.02 590 ASP C O 1
ATOM 3249 N N . ASN B 2 591 ? 124.818 104.992 98.476 1.00 36.00 591 ASN C N 1
ATOM 3250 C CA . ASN B 2 591 ? 124.438 106.203 97.753 1.00 28.82 591 ASN C CA 1
ATOM 3251 C C . ASN B 2 591 ? 125.490 107.293 97.908 1.00 25.39 591 ASN C C 1
ATOM 3252 O O . ASN B 2 591 ? 125.818 107.991 96.940 1.00 32.97 591 ASN C O 1
ATOM 3257 N N . LEU B 2 592 ? 126.030 107.456 99.121 1.00 33.23 592 LEU C N 1
ATOM 3258 C CA . LEU B 2 592 ? 127.066 108.459 99.348 1.00 31.88 592 LEU C CA 1
ATOM 3259 C C . LEU B 2 592 ? 128.284 108.199 98.475 1.00 24.85 592 LEU C C 1
ATOM 3260 O O . LEU B 2 592 ? 128.786 109.106 97.798 1.00 28.87 592 LEU C O 1
ATOM 3265 N N . ARG B 2 593 ? 128.778 106.959 98.482 1.00 19.60 593 ARG C N 1
ATOM 3266 C CA . ARG B 2 593 ? 129.950 106.625 97.682 1.00 22.03 593 ARG C CA 1
ATOM 3267 C C . ARG B 2 593 ? 129.671 106.804 96.197 1.00 30.86 593 ARG C C 1
ATOM 3268 O O . ARG B 2 593 ? 130.512 107.332 95.460 1.00 40.09 593 ARG C O 1
ATOM 3276 N N . PHE B 2 594 ? 128.487 106.384 95.740 1.00 29.86 594 PHE C N 1
ATOM 3277 C CA . PHE B 2 594 ? 128.143 106.523 94.328 1.00 28.38 594 PHE C CA 1
ATOM 3278 C C . PHE B 2 594 ? 128.148 107.984 93.900 1.00 37.38 594 PHE C C 1
ATOM 3279 O O . PHE B 2 594 ? 128.754 108.343 92.884 1.00 36.71 594 PHE C O 1
ATOM 3287 N N . LEU B 2 595 ? 127.477 108.846 94.667 1.00 41.23 595 LEU C N 1
ATOM 3288 C CA . LEU B 2 595 ? 127.381 110.245 94.265 1.00 25.75 595 LEU C CA 1
ATOM 3289 C C . LEU B 2 595 ? 128.726 110.952 94.365 1.00 35.92 595 LEU C C 1
ATOM 3290 O O . LEU B 2 595 ? 129.095 111.714 93.465 1.00 41.52 595 LEU C O 1
ATOM 3295 N N . TYR B 2 596 ? 129.474 110.723 95.447 1.00 41.47 596 TYR C N 1
ATOM 3296 C CA . TYR B 2 596 ? 130.705 111.482 95.643 1.00 28.35 596 TYR C CA 1
ATOM 3297 C C . TYR B 2 596 ? 131.835 110.998 94.741 1.00 27.20 596 TYR C C 1
ATOM 3298 O O . TYR B 2 596 ? 132.579 111.817 94.192 1.00 34.60 596 TYR C O 1
ATOM 3307 N N . GLU B 2 597 ? 131.988 109.682 94.574 1.00 27.47 597 GLU C N 1
ATOM 3308 C CA . GLU B 2 597 ? 133.110 109.170 93.797 1.00 33.33 597 GLU C CA 1
ATOM 3309 C C . GLU B 2 597 ? 132.959 109.428 92.304 1.00 41.65 597 GLU C C 1
ATOM 3310 O O . GLU B 2 597 ? 133.957 109.378 91.578 1.00 41.33 597 GLU C O 1
ATOM 3316 N N . ASN B 2 598 ? 131.746 109.702 91.831 1.00 43.84 598 ASN C N 1
ATOM 3317 C CA . ASN B 2 598 ? 131.499 109.956 90.419 1.00 34.95 598 ASN C CA 1
ATOM 3318 C C . ASN B 2 598 ? 131.521 111.440 90.071 1.00 40.03 598 ASN C C 1
ATOM 3319 O O . ASN B 2 598 ? 131.190 111.800 88.937 1.00 44.98 598 ASN C O 1
ATOM 3324 N N . CYS B 2 599 ? 131.895 112.301 91.021 1.00 42.57 599 CYS C N 1
ATOM 3325 C CA . CYS B 2 599 ? 132.035 113.740 90.792 1.00 37.44 599 CYS C CA 1
ATOM 3326 C C . CYS B 2 599 ? 130.730 114.354 90.289 1.00 37.67 599 CYS C C 1
ATOM 3327 O O . CYS B 2 599 ? 130.687 115.024 89.256 1.00 41.40 599 CYS C O 1
ATOM 3330 N N . LEU B 2 600 ? 129.657 114.122 91.037 1.00 41.49 600 LEU C N 1
ATOM 3331 C CA . LEU B 2 600 ? 128.339 114.638 90.700 1.00 42.55 600 LEU C CA 1
ATOM 3332 C C . LEU B 2 600 ? 127.997 115.826 91.589 1.00 37.80 600 LEU C C 1
ATOM 3333 O O . LEU B 2 600 ? 128.237 115.803 92.799 1.00 50.57 600 LEU C O 1
ATOM 3338 N N . TRP B 2 601 ? 127.437 116.865 90.977 1.00 18.24 601 TRP C N 1
ATOM 3339 C CA . TRP B 2 601 ? 127.092 118.096 91.683 1.00 21.94 601 TRP C CA 1
ATOM 3340 C C . TRP B 2 601 ? 125.793 117.874 92.446 1.00 31.28 601 TRP C C 1
ATOM 3341 O O . TRP B 2 601 ? 124.700 118.006 91.891 1.00 38.38 601 TRP C O 1
ATOM 3352 N N . SER B 2 602 ? 125.906 117.529 93.732 1.00 43.42 602 SER C N 1
ATOM 3353 C CA . SER B 2 602 ? 124.735 117.364 94.586 1.00 39.74 602 SER C CA 1
ATOM 3354 C C . SER B 2 602 ? 124.882 118.117 95.902 1.00 45.13 602 SER C C 1
ATOM 3355 O O . SER B 2 602 ? 124.168 117.819 96.865 1.00 40.88 602 SER C O 1
ATOM 3358 N N . VAL B 2 603 ? 125.810 119.075 95.969 1.00 35.00 603 VAL C N 1
ATOM 3359 C CA . VAL B 2 603 ? 125.798 120.038 97.063 1.00 28.99 603 VAL C CA 1
ATOM 3360 C C . VAL B 2 603 ? 124.594 120.960 96.923 1.00 33.32 603 VAL C C 1
ATOM 3361 O O . VAL B 2 603 ? 124.025 121.416 97.924 1.00 33.71 603 VAL C O 1
ATOM 3365 N N . SER B 2 604 ? 124.153 121.204 95.687 1.00 43.02 604 SER C N 1
ATOM 3366 C CA . SER B 2 604 ? 123.039 122.076 95.320 1.00 46.69 604 SER C CA 1
ATOM 3367 C C . SER B 2 604 ? 121.702 121.509 95.685 1.00 35.01 604 SER C C 1
ATOM 3368 O O . SER B 2 604 ? 120.687 122.059 95.242 1.00 42.66 604 SER C O 1
ATOM 3371 N N . PHE B 2 605 ? 121.642 120.432 96.460 1.00 13.76 605 PHE C N 1
ATOM 3372 C CA . PHE B 2 605 ? 120.387 119.786 96.803 1.00 34.42 605 PHE C CA 1
ATOM 3373 C C . PHE B 2 605 ? 120.171 119.846 98.307 1.00 34.13 605 PHE C C 1
ATOM 3374 O O . PHE B 2 605 ? 121.061 119.482 99.082 1.00 21.77 605 PHE C O 1
ATOM 3382 N N . HIS B 2 606 ? 118.995 120.322 98.711 1.00 50.08 606 HIS C N 1
ATOM 3383 C CA . HIS B 2 606 ? 118.520 120.115 100.070 1.00 45.15 606 HIS C CA 1
ATOM 3384 C C . HIS B 2 606 ? 117.943 118.719 100.255 1.00 48.89 606 HIS C C 1
ATOM 3385 O O . HIS B 2 606 ? 117.788 118.265 101.394 1.00 58.14 606 HIS C O 1
ATOM 3392 N N . GLU B 2 607 ? 117.650 118.024 99.155 1.00 36.76 607 GLU C N 1
ATOM 3393 C CA . GLU B 2 607 ? 117.048 116.698 99.218 1.00 34.40 607 GLU C CA 1
ATOM 3394 C C . GLU B 2 607 ? 118.057 115.635 99.640 1.00 33.14 607 GLU C C 1
ATOM 3395 O O . GLU B 2 607 ? 117.729 114.752 100.438 1.00 44.60 607 GLU C O 1
ATOM 3401 N N . PHE B 2 608 ? 119.283 115.696 99.115 1.00 28.11 608 PHE C N 1
ATOM 3402 C CA . PHE B 2 608 ? 120.320 114.773 99.567 1.00 27.50 608 PHE C CA 1
ATOM 3403 C C . PHE B 2 608 ? 120.655 115.008 101.034 1.00 29.42 608 PHE C C 1
ATOM 3404 O O . PHE B 2 608 ? 120.857 114.053 101.800 1.00 38.85 608 PHE C O 1
ATOM 3412 N N . HIS B 2 609 ? 120.718 116.276 101.443 1.00 28.67 609 HIS C N 1
ATOM 3413 C CA . HIS B 2 609 ? 120.930 116.593 102.849 1.00 21.29 609 HIS C CA 1
ATOM 3414 C C . HIS B 2 609 ? 119.807 116.031 103.707 1.00 23.76 609 HIS C C 1
ATOM 3415 O O . HIS B 2 609 ? 120.059 115.471 104.778 1.00 27.12 609 HIS C O 1
ATOM 3422 N N . GLN B 2 610 ? 118.560 116.164 103.246 1.00 30.22 610 GLN C N 1
ATOM 3423 C CA . GLN B 2 610 ? 117.425 115.608 103.977 1.00 24.38 610 GLN C CA 1
ATOM 3424 C C . GLN B 2 610 ? 117.525 114.093 104.092 1.00 34.85 610 GLN C C 1
ATOM 3425 O O . GLN B 2 610 ? 117.262 113.523 105.156 1.00 40.81 610 GLN C O 1
ATOM 3431 N N . TYR B 2 611 ? 117.898 113.425 102.999 1.00 37.28 611 TYR C N 1
ATOM 3432 C CA . TYR B 2 611 ? 118.010 111.970 103.002 1.00 20.95 611 TYR C CA 1
ATOM 3433 C C . TYR B 2 611 ? 119.063 111.501 104.001 1.00 28.76 611 TYR C C 1
ATOM 3434 O O . TYR B 2 611 ? 118.812 110.600 104.814 1.00 35.35 611 TYR C O 1
ATOM 3443 N N . ILE B 2 612 ? 120.246 112.119 103.967 1.00 40.49 612 ILE C N 1
ATOM 3444 C CA . ILE B 2 612 ? 121.314 111.717 104.881 1.00 40.73 612 ILE C CA 1
ATOM 3445 C C . ILE B 2 612 ? 120.945 112.054 106.321 1.00 33.77 612 ILE C C 1
ATOM 3446 O O . ILE B 2 612 ? 121.219 111.276 107.245 1.00 42.20 612 ILE C O 1
ATOM 3451 N N . ARG B 2 613 ? 120.318 113.211 106.535 1.00 20.59 613 ARG C N 1
ATOM 3452 C CA . ARG B 2 613 ? 119.857 113.590 107.864 1.00 16.78 613 ARG C CA 1
ATOM 3453 C C . ARG B 2 613 ? 118.894 112.556 108.426 1.00 26.70 613 ARG C C 1
ATOM 3454 O O . ARG B 2 613 ? 119.031 112.121 109.575 1.00 39.33 613 ARG C O 1
ATOM 3462 N N . ASN B 2 614 ? 117.907 112.151 107.623 1.00 20.33 614 ASN C N 1
ATOM 3463 C CA . ASN B 2 614 ? 116.919 111.186 108.089 1.00 17.37 614 ASN C CA 1
ATOM 3464 C C . ASN B 2 614 ? 117.560 109.838 108.383 1.00 20.58 614 ASN C C 1
ATOM 3465 O O . ASN B 2 614 ? 117.259 109.211 109.406 1.00 32.33 614 ASN C O 1
ATOM 3470 N N . SER B 2 615 ? 118.452 109.377 107.502 1.00 21.51 615 SER C N 1
ATOM 3471 C CA . SER B 2 615 ? 119.107 108.092 107.728 1.00 20.17 615 SER C CA 1
ATOM 3472 C C . SER B 2 615 ? 119.919 108.108 109.018 1.00 18.17 615 SER C C 1
ATOM 3473 O O . SER B 2 615 ? 119.820 107.190 109.843 1.00 19.89 615 SER C O 1
ATOM 3476 N N . MET B 2 616 ? 120.718 109.160 109.220 1.00 31.71 616 MET C N 1
ATOM 3477 C CA . MET B 2 616 ? 121.553 109.233 110.414 1.00 26.43 616 MET C CA 1
ATOM 3478 C C . MET B 2 616 ? 120.710 109.363 111.676 1.00 28.42 616 MET C C 1
ATOM 3479 O O . MET B 2 616 ? 121.027 108.753 112.704 1.00 28.90 616 MET C O 1
ATOM 3484 N N . SER B 2 617 ? 119.633 110.152 111.624 1.00 30.88 617 SER C N 1
ATOM 3485 C CA . SER B 2 617 ? 118.771 110.300 112.791 1.00 30.25 617 SER C CA 1
ATOM 3486 C C . SER B 2 617 ? 118.100 108.982 113.150 1.00 34.72 617 SER C C 1
ATOM 3487 O O . SER B 2 617 ? 118.003 108.628 114.332 1.00 49.76 617 SER C O 1
ATOM 3490 N N . LEU B 2 618 ? 117.632 108.239 112.144 1.00 23.86 618 LEU C N 1
ATOM 3491 C CA . LEU B 2 618 ? 117.034 106.936 112.408 1.00 26.28 618 LEU C CA 1
ATOM 3492 C C . LEU B 2 618 ? 118.051 105.979 113.015 1.00 20.61 618 LEU C C 1
ATOM 3493 O O . LEU B 2 618 ? 117.733 105.235 113.952 1.00 21.80 618 LEU C O 1
ATOM 3498 N N . LEU B 2 619 ? 119.284 105.987 112.499 1.00 30.80 619 LEU C N 1
ATOM 3499 C CA . LEU B 2 619 ? 120.317 105.117 113.055 1.00 30.32 619 LEU C CA 1
ATOM 3500 C C . LEU B 2 619 ? 120.618 105.467 114.508 1.00 33.39 619 LEU C C 1
ATOM 3501 O O . LEU B 2 619 ? 120.760 104.575 115.353 1.00 28.52 619 LEU C O 1
ATOM 3506 N N . ILE B 2 620 ? 120.716 106.763 114.819 1.00 35.98 620 ILE C N 1
ATOM 3507 C CA . ILE B 2 620 ? 121.003 107.180 116.190 1.00 28.26 620 ILE C CA 1
ATOM 3508 C C . ILE B 2 620 ? 119.861 106.789 117.121 1.00 32.07 620 ILE C C 1
ATOM 3509 O O . ILE B 2 620 ? 120.089 106.304 118.237 1.00 30.37 620 ILE C O 1
ATOM 3514 N N . GLU B 2 621 ? 118.616 106.997 116.684 1.00 35.13 621 GLU C N 1
ATOM 3515 C CA . GLU B 2 621 ? 117.473 106.625 117.513 1.00 30.40 621 GLU C CA 1
ATOM 3516 C C . GLU B 2 621 ? 117.438 105.122 117.765 1.00 33.25 621 GLU C C 1
ATOM 3517 O O . GLU B 2 621 ? 117.177 104.677 118.890 1.00 41.29 621 GLU C O 1
ATOM 3523 N N . LYS B 2 622 ? 117.703 104.323 116.730 1.00 35.16 622 LYS C N 1
ATOM 3524 C CA . LYS B 2 622 ? 117.732 102.876 116.908 1.00 32.62 622 LYS C CA 1
ATOM 3525 C C . LYS B 2 622 ? 118.830 102.469 117.885 1.00 37.48 622 LYS C C 1
ATOM 3526 O O . LYS B 2 622 ? 118.606 101.641 118.776 1.00 44.21 622 LYS C O 1
ATOM 3532 N N . ALA B 2 623 ? 120.024 103.051 117.737 1.00 35.47 623 ALA C N 1
ATOM 3533 C CA . ALA B 2 623 ? 121.120 102.728 118.644 1.00 31.47 623 ALA C CA 1
ATOM 3534 C C . ALA B 2 623 ? 120.762 103.080 120.080 1.00 42.60 623 ALA C C 1
ATOM 3535 O O . ALA B 2 623 ? 121.061 102.320 121.008 1.00 47.31 623 ALA C O 1
ATOM 3537 N N . GLU B 2 624 ? 120.105 104.224 120.278 1.00 47.04 624 GLU C N 1
ATOM 3538 C CA . GLU B 2 624 ? 119.629 104.585 121.608 1.00 42.38 624 GLU C CA 1
ATOM 3539 C C . GLU B 2 624 ? 118.637 103.553 122.134 1.00 42.95 624 GLU C C 1
ATOM 3540 O O . GLU B 2 624 ? 118.657 103.208 123.323 1.00 42.71 624 GLU C O 1
ATOM 3546 N N . TYR B 2 625 ? 117.762 103.046 121.261 1.00 47.59 625 TYR C N 1
ATOM 3547 C CA . TYR B 2 625 ? 116.784 102.054 121.697 1.00 44.61 625 TYR C CA 1
ATOM 3548 C C . TYR B 2 625 ? 117.463 100.774 122.171 1.00 42.68 625 TYR C C 1
ATOM 3549 O O . TYR B 2 625 ? 117.156 100.266 123.255 1.00 47.98 625 TYR C O 1
ATOM 3558 N N . GLU B 2 626 ? 118.385 100.227 121.371 1.00 42.60 626 GLU C N 1
ATOM 3559 C CA . GLU B 2 626 ? 119.104 99.042 121.847 1.00 43.24 626 GLU C CA 1
ATOM 3560 C C . GLU B 2 626 ? 119.980 99.342 123.057 1.00 43.13 626 GLU C C 1
ATOM 3561 O O . GLU B 2 626 ? 120.293 98.427 123.826 1.00 44.85 626 GLU C O 1
ATOM 3567 N N . ARG B 2 627 ? 120.392 100.595 123.251 1.00 42.73 627 ARG C N 1
ATOM 3568 C CA . ARG B 2 627 ? 121.175 100.897 124.444 1.00 47.91 627 ARG C CA 1
ATOM 3569 C C . ARG B 2 627 ? 120.302 100.885 125.693 1.00 42.91 627 ARG C C 1
ATOM 3570 O O . ARG B 2 627 ? 120.728 100.402 126.749 1.00 40.50 627 ARG C O 1
ATOM 3578 N N . THR B 2 628 ? 119.080 101.402 125.595 1.00 50.78 628 THR C N 1
ATOM 3579 C CA . THR B 2 628 ? 118.140 101.430 126.716 1.00 54.17 628 THR C CA 1
ATOM 3580 C C . THR B 2 628 ? 116.945 100.543 126.371 1.00 59.98 628 THR C C 1
ATOM 3581 O O . THR B 2 628 ? 115.957 101.002 125.796 1.00 64.09 628 THR C O 1
ATOM 3585 N N . ARG B 2 629 ? 117.040 99.265 126.733 1.00 57.61 629 ARG C N 1
ATOM 3586 C CA . ARG B 2 629 ? 115.946 98.330 126.515 1.00 56.49 629 ARG C CA 1
ATOM 3587 C C . ARG B 2 629 ? 116.035 97.213 127.542 1.00 62.09 629 ARG C C 1
ATOM 3588 O O . ARG B 2 629 ? 117.099 96.941 128.105 1.00 57.55 629 ARG C O 1
ATOM 3596 N N . ASP B 2 630 ? 114.899 96.569 127.782 1.00 76.05 630 ASP C N 1
ATOM 3597 C CA . ASP B 2 630 ? 114.815 95.445 128.702 1.00 71.58 630 ASP C CA 1
ATOM 3598 C C . ASP B 2 630 ? 114.936 94.132 127.939 1.00 71.45 630 ASP C C 1
ATOM 3599 O O . ASP B 2 630 ? 114.828 94.078 126.713 1.00 71.70 630 ASP C O 1
ATOM 3604 N N . ILE B 2 631 ? 115.160 93.059 128.691 1.00 77.14 631 ILE C N 1
ATOM 3605 C CA . ILE B 2 631 ? 115.273 91.721 128.141 1.00 79.20 631 ILE C CA 1
ATOM 3606 C C . ILE B 2 631 ? 114.434 90.763 128.983 1.00 79.18 631 ILE C C 1
ATOM 3607 O O . ILE B 2 631 ? 113.803 91.153 129.965 1.00 78.62 631 ILE C O 1
ATOM 3612 N N . ASP B 2 632 ? 114.439 89.496 128.583 1.00 85.92 632 ASP C N 1
ATOM 3613 C CA . ASP B 2 632 ? 113.705 88.451 129.279 1.00 86.98 632 ASP C CA 1
ATOM 3614 C C . ASP B 2 632 ? 114.558 87.189 129.254 1.00 89.44 632 ASP C C 1
ATOM 3615 O O . ASP B 2 632 ? 115.733 87.218 128.878 1.00 91.30 632 ASP C O 1
ATOM 3620 N N . GLU B 2 633 ? 113.965 86.067 129.659 1.00 90.95 633 GLU C N 1
ATOM 3621 C CA . GLU B 2 633 ? 114.699 84.808 129.638 1.00 90.25 633 GLU C CA 1
ATOM 3622 C C . GLU B 2 633 ? 114.653 84.171 128.253 1.00 88.93 633 GLU C C 1
ATOM 3623 O O . GLU B 2 633 ? 115.675 83.695 127.746 1.00 89.73 633 GLU C O 1
ATOM 3629 N N . LEU B 2 634 ? 113.478 84.168 127.618 1.00 86.41 634 LEU C N 1
ATOM 3630 C CA . LEU B 2 634 ? 113.401 83.765 126.217 1.00 86.59 634 LEU C CA 1
ATOM 3631 C C . LEU B 2 634 ? 114.218 84.706 125.341 1.00 87.09 634 LEU C C 1
ATOM 3632 O O . LEU B 2 634 ? 114.994 84.264 124.483 1.00 88.11 634 LEU C O 1
ATOM 3637 N N . GLY B 2 635 ? 114.076 86.014 125.564 1.00 86.64 635 GLY C N 1
ATOM 3638 C CA . GLY B 2 635 ? 114.868 86.969 124.809 1.00 87.20 635 GLY C CA 1
ATOM 3639 C C . GLY B 2 635 ? 116.356 86.725 124.960 1.00 88.90 635 GLY C C 1
ATOM 3640 O O . GLY B 2 635 ? 117.105 86.779 123.983 1.00 87.86 635 GLY C O 1
ATOM 3641 N N . PHE B 2 636 ? 116.799 86.424 126.183 1.00 91.53 636 PHE C N 1
ATOM 3642 C CA . PHE B 2 636 ? 118.197 86.065 126.394 1.00 88.53 636 PHE C CA 1
ATOM 3643 C C . PHE B 2 636 ? 118.553 84.774 125.670 1.00 91.19 636 PHE C C 1
ATOM 3644 O O . PHE B 2 636 ? 119.689 84.615 125.208 1.00 94.18 636 PHE C O 1
ATOM 3652 N N . SER B 2 637 ? 117.605 83.839 125.566 1.00 89.73 637 SER C N 1
ATOM 3653 C CA . SER B 2 637 ? 117.849 82.619 124.805 1.00 89.77 637 SER C CA 1
ATOM 3654 C C . SER B 2 637 ? 118.018 82.891 123.315 1.00 88.65 637 SER C C 1
ATOM 3655 O O . SER B 2 637 ? 118.690 82.114 122.630 1.00 86.28 637 SER C O 1
ATOM 3658 N N . PHE B 2 638 ? 117.423 83.966 122.798 1.00 87.47 638 PHE C N 1
ATOM 3659 C CA . PHE B 2 638 ? 117.730 84.421 121.443 1.00 86.09 638 PHE C CA 1
ATOM 3660 C C . PHE B 2 638 ? 118.804 85.504 121.407 1.00 87.91 638 PHE C C 1
ATOM 3661 O O . PHE B 2 638 ? 119.788 85.364 120.675 1.00 88.37 638 PHE C O 1
ATOM 3669 N N . PHE B 2 639 ? 118.640 86.586 122.173 1.00 92.93 639 PHE C N 1
ATOM 3670 C CA . PHE B 2 639 ? 119.625 87.666 122.146 1.00 94.40 639 PHE C CA 1
ATOM 3671 C C . PHE B 2 639 ? 120.985 87.186 122.640 1.00 91.93 639 PHE C C 1
ATOM 3672 O O . PHE B 2 639 ? 121.974 87.204 121.898 1.00 89.80 639 PHE C O 1
ATOM 3674 N N . GLY B 2 640 ? 121.053 86.750 123.893 1.00 88.06 640 GLY C N 1
ATOM 3675 C CA . GLY B 2 640 ? 122.302 86.283 124.466 1.00 88.45 640 GLY C CA 1
ATOM 3676 C C . GLY B 2 640 ? 123.200 87.407 124.943 1.00 91.18 640 GLY C C 1
ATOM 3677 O O . GLY B 2 640 ? 124.095 87.195 125.761 1.00 91.81 640 GLY C O 1
ATOM 3678 N N . SER B 2 643 ? 126.794 93.776 119.620 1.00 74.29 643 SER C N 1
ATOM 3679 C CA . SER B 2 643 ? 127.115 94.557 118.431 1.00 72.44 643 SER C CA 1
ATOM 3680 C C . SER B 2 643 ? 126.624 95.993 118.572 1.00 71.90 643 SER C C 1
ATOM 3681 O O . SER B 2 643 ? 125.689 96.409 117.888 1.00 75.04 643 SER C O 1
ATOM 3684 N N . GLY B 2 644 ? 127.262 96.747 119.464 1.00 68.95 644 GLY C N 1
ATOM 3685 C CA . GLY B 2 644 ? 126.865 98.120 119.687 1.00 68.50 644 GLY C CA 1
ATOM 3686 C C . GLY B 2 644 ? 127.206 99.022 118.517 1.00 65.24 644 GLY C C 1
ATOM 3687 O O . GLY B 2 644 ? 128.020 98.700 117.651 1.00 64.12 644 GLY C O 1
ATOM 3688 N N . PHE B 2 645 ? 126.556 100.182 118.498 1.00 51.71 645 PHE C N 1
ATOM 3689 C CA . PHE B 2 645 ? 126.768 101.189 117.468 1.00 52.82 645 PHE C CA 1
ATOM 3690 C C . PHE B 2 645 ? 127.681 102.278 118.014 1.00 52.16 645 PHE C C 1
ATOM 3691 O O . PHE B 2 645 ? 127.411 102.844 119.078 1.00 45.52 645 PHE C O 1
ATOM 3699 N N . PHE B 2 646 ? 128.758 102.565 117.287 1.00 43.76 646 PHE C N 1
ATOM 3700 C CA . PHE B 2 646 ? 129.715 103.588 117.678 1.00 45.37 646 PHE C CA 1
ATOM 3701 C C . PHE B 2 646 ? 130.054 104.459 116.476 1.00 48.96 646 PHE C C 1
ATOM 3702 O O . PHE B 2 646 ? 129.966 104.021 115.325 1.00 44.05 646 PHE C O 1
ATOM 3710 N N . MET B 2 647 ? 130.440 105.700 116.758 1.00 51.36 647 MET C N 1
ATOM 3711 C CA . MET B 2 647 ? 130.639 106.707 115.726 1.00 44.98 647 MET C CA 1
ATOM 3712 C C . MET B 2 647 ? 132.096 106.756 115.287 1.00 45.97 647 MET C C 1
ATOM 3713 O O . MET B 2 647 ? 133.011 106.696 116.112 1.00 44.05 647 MET C O 1
ATOM 3718 N N . GLU B 2 648 ? 132.301 106.872 113.980 1.00 43.01 648 GLU C N 1
ATOM 3719 C CA . GLU B 2 648 ? 133.622 106.905 113.369 1.00 37.92 648 GLU C CA 1
ATOM 3720 C C . GLU B 2 648 ? 133.814 108.229 112.623 1.00 46.17 648 GLU C C 1
ATOM 3721 O O . GLU B 2 648 ? 132.971 109.128 112.680 1.00 42.68 648 GLU C O 1
ATOM 3727 N N . TYR B 2 649 ? 134.950 108.342 111.927 1.00 47.92 649 TYR C N 1
ATOM 3728 C CA . TYR B 2 649 ? 135.279 109.572 111.210 1.00 36.50 649 TYR C CA 1
ATOM 3729 C C . TYR B 2 649 ? 134.248 109.888 110.132 1.00 34.22 649 TYR C C 1
ATOM 3730 O O . TYR B 2 649 ? 133.821 111.041 109.989 1.00 52.34 649 TYR C O 1
ATOM 3739 N N . TYR B 2 650 ? 133.829 108.876 109.368 1.00 24.25 650 TYR C N 1
ATOM 3740 C CA . TYR B 2 650 ? 132.881 109.114 108.284 1.00 35.04 650 TYR C CA 1
ATOM 3741 C C . TYR B 2 650 ? 131.533 109.587 108.815 1.00 33.62 650 TYR C C 1
ATOM 3742 O O . TYR B 2 650 ? 130.920 110.496 108.243 1.00 22.30 650 TYR C O 1
ATOM 3751 N N . ASP B 2 651 ? 131.057 108.986 109.906 1.00 36.90 651 ASP C N 1
ATOM 3752 C CA . ASP B 2 651 ? 129.801 109.429 110.501 1.00 29.83 651 ASP C CA 1
ATOM 3753 C C . ASP B 2 651 ? 129.917 110.852 111.031 1.00 38.35 651 ASP C C 1
ATOM 3754 O O . ASP B 2 651 ? 128.975 111.646 110.917 1.00 43.77 651 ASP C O 1
ATOM 3759 N N . PHE B 2 652 ? 131.069 111.192 111.616 1.00 35.60 652 PHE C N 1
ATOM 3760 C CA . PHE B 2 652 ? 131.291 112.552 112.096 1.00 26.40 652 PHE C CA 1
ATOM 3761 C C . PHE B 2 652 ? 131.222 113.553 110.950 1.00 28.79 652 PHE C C 1
ATOM 3762 O O . PHE B 2 652 ? 130.580 114.603 111.066 1.00 33.09 652 PHE C O 1
ATOM 3770 N N . VAL B 2 653 ? 131.870 113.237 109.826 1.00 26.49 653 VAL C N 1
ATOM 3771 C CA . VAL B 2 653 ? 131.847 114.147 108.685 1.00 17.67 653 VAL C CA 1
ATOM 3772 C C . VAL B 2 653 ? 130.441 114.249 108.104 1.00 27.94 653 VAL C C 1
ATOM 3773 O O . VAL B 2 653 ? 130.001 115.331 107.699 1.00 34.03 653 VAL C O 1
ATOM 3777 N N . ASN B 2 654 ? 129.711 113.131 108.057 1.00 41.50 654 ASN C N 1
ATOM 3778 C CA . ASN B 2 654 ? 128.339 113.156 107.553 1.00 37.43 654 ASN C CA 1
ATOM 3779 C C . ASN B 2 654 ? 127.455 114.057 108.406 1.00 28.58 654 ASN C C 1
ATOM 3780 O O . ASN B 2 654 ? 126.709 114.895 107.883 1.00 22.79 654 ASN C O 1
ATOM 3785 N N . ILE B 2 655 ? 127.532 113.900 109.730 1.00 26.94 655 ILE C N 1
ATOM 3786 C CA . ILE B 2 655 ? 126.721 114.718 110.625 1.00 22.68 655 ILE C CA 1
ATOM 3787 C C . ILE B 2 655 ? 127.125 116.184 110.528 1.00 31.29 655 ILE C C 1
ATOM 3788 O O . ILE B 2 655 ? 126.270 117.077 110.523 1.00 36.95 655 ILE C O 1
ATOM 3793 N N . SER B 2 656 ? 128.428 116.460 110.449 1.00 25.91 656 SER C N 1
ATOM 3794 C CA . SER B 2 656 ? 128.883 117.842 110.359 1.00 19.02 656 SER C CA 1
ATOM 3795 C C . SER B 2 656 ? 128.391 118.505 109.078 1.00 30.00 656 SER C C 1
ATOM 3796 O O . SER B 2 656 ? 127.892 119.634 109.102 1.00 44.62 656 SER C O 1
ATOM 3799 N N . ARG B 2 657 ? 128.516 117.815 107.945 1.00 19.01 657 ARG C N 1
ATOM 3800 C CA . ARG B 2 657 ? 128.198 118.449 106.672 1.00 15.26 657 ARG C CA 1
ATOM 3801 C C . ARG B 2 657 ? 126.695 118.549 106.431 1.00 30.81 657 ARG C C 1
ATOM 3802 O O . ARG B 2 657 ? 126.222 119.553 105.888 1.00 29.56 657 ARG C O 1
ATOM 3810 N N . HIS B 2 658 ? 125.924 117.537 106.830 1.00 65.50 658 HIS C N 1
ATOM 3811 C CA . HIS B 2 658 ? 124.540 117.426 106.386 1.00 52.77 658 HIS C CA 1
ATOM 3812 C C . HIS B 2 658 ? 123.512 117.845 107.430 1.00 48.51 658 HIS C C 1
ATOM 3813 O O . HIS B 2 658 ? 122.316 117.851 107.125 1.00 46.59 658 HIS C O 1
ATOM 3820 N N . PHE B 2 659 ? 123.932 118.202 108.638 1.00 38.06 659 PHE C N 1
ATOM 3821 C CA . PHE B 2 659 ? 123.012 118.606 109.690 1.00 28.74 659 PHE C CA 1
ATOM 3822 C C . PHE B 2 659 ? 123.116 120.102 109.953 1.00 36.14 659 PHE C C 1
ATOM 3823 O O . PHE B 2 659 ? 124.188 120.701 109.825 1.00 42.73 659 PHE C O 1
ATOM 3831 N N . LYS B 2 660 ? 121.988 120.698 110.318 1.00 37.35 660 LYS C N 1
ATOM 3832 C CA . LYS B 2 660 ? 121.947 122.055 110.840 1.00 28.83 660 LYS C CA 1
ATOM 3833 C C . LYS B 2 660 ? 121.926 122.013 112.364 1.00 39.02 660 LYS C C 1
ATOM 3834 O O . LYS B 2 660 ? 121.795 120.953 112.978 1.00 47.07 660 LYS C O 1
ATOM 3840 N N . ILE B 2 661 ? 122.063 123.190 112.976 1.00 38.84 661 ILE C N 1
ATOM 3841 C CA . ILE B 2 661 ? 122.148 123.253 114.431 1.00 37.01 661 ILE C CA 1
ATOM 3842 C C . ILE B 2 661 ? 120.843 122.790 115.067 1.00 39.84 661 ILE C C 1
ATOM 3843 O O . ILE B 2 661 ? 120.847 122.119 116.107 1.00 47.43 661 ILE C O 1
ATOM 3848 N N . ASP B 2 662 ? 119.708 123.131 114.454 1.00 36.85 662 ASP C N 1
ATOM 3849 C CA . ASP B 2 662 ? 118.420 122.697 114.986 1.00 35.49 662 ASP C CA 1
ATOM 3850 C C . ASP B 2 662 ? 118.294 121.179 114.964 1.00 37.84 662 ASP C C 1
ATOM 3851 O O . ASP B 2 662 ? 117.775 120.577 115.911 1.00 43.01 662 ASP C O 1
ATOM 3856 N N . ASP B 2 663 ? 118.760 120.542 113.888 1.00 32.28 663 ASP C N 1
ATOM 3857 C CA . ASP B 2 663 ? 118.691 119.087 113.802 1.00 34.47 663 ASP C CA 1
ATOM 3858 C C . ASP B 2 663 ? 119.561 118.426 114.864 1.00 37.17 663 ASP C C 1
ATOM 3859 O O . ASP B 2 663 ? 119.154 117.435 115.483 1.00 48.17 663 ASP C O 1
ATOM 3864 N N . ILE B 2 664 ? 120.761 118.961 115.095 1.00 30.49 664 ILE C N 1
ATOM 3865 C CA . ILE B 2 664 ? 121.637 118.399 116.119 1.00 31.35 664 ILE C CA 1
ATOM 3866 C C . ILE B 2 664 ? 121.038 118.601 117.505 1.00 38.40 664 ILE C C 1
ATOM 3867 O O . ILE B 2 664 ? 121.146 117.730 118.376 1.00 37.45 664 ILE C O 1
ATOM 3872 N N . LYS B 2 665 ? 120.398 119.750 117.735 1.00 37.45 665 LYS C N 1
ATOM 3873 C CA . LYS B 2 665 ? 119.736 119.977 119.015 1.00 29.85 665 LYS C CA 1
ATOM 3874 C C . LYS B 2 665 ? 118.572 119.014 119.216 1.00 35.75 665 LYS C C 1
ATOM 3875 O O . LYS B 2 665 ? 118.358 118.516 120.326 1.00 40.26 665 LYS C O 1
ATOM 3881 N N . ASN B 2 666 ? 117.809 118.740 118.155 1.00 41.90 666 ASN C N 1
ATOM 3882 C CA . ASN B 2 666 ? 116.741 117.749 118.250 1.00 30.80 666 ASN C CA 1
ATOM 3883 C C . ASN B 2 666 ? 117.302 116.364 118.551 1.00 32.76 666 ASN C C 1
ATOM 3884 O O . ASN B 2 666 ? 116.725 115.609 119.343 1.00 38.24 666 ASN C O 1
ATOM 3889 N N . LEU B 2 667 ? 118.424 116.014 117.918 1.00 36.17 667 LEU C N 1
ATOM 3890 C CA . LEU B 2 667 ? 119.073 114.737 118.201 1.00 35.97 667 LEU C CA 1
ATOM 3891 C C . LEU B 2 667 ? 119.509 114.651 119.657 1.00 34.73 667 LEU C C 1
ATOM 3892 O O . LEU B 2 667 ? 119.346 113.609 120.303 1.00 36.23 667 LEU C O 1
ATOM 3897 N N . GLU B 2 668 ? 120.075 115.735 120.189 1.00 38.04 668 GLU C N 1
ATOM 3898 C CA . GLU B 2 668 ? 120.481 115.748 121.590 1.00 41.68 668 GLU C CA 1
ATOM 3899 C C . GLU B 2 668 ? 119.281 115.664 122.524 1.00 39.89 668 GLU C C 1
ATOM 3900 O O . GLU B 2 668 ? 119.376 115.062 123.599 1.00 37.05 668 GLU C O 1
ATOM 3906 N N . ARG B 2 669 ? 118.157 116.274 122.145 1.00 46.61 669 ARG C N 1
ATOM 3907 C CA . ARG B 2 669 ? 116.944 116.158 122.948 1.00 41.11 669 ARG C CA 1
ATOM 3908 C C . ARG B 2 669 ? 116.450 114.717 122.986 1.00 40.93 669 ARG C C 1
ATOM 3909 O O . ARG B 2 669 ? 116.209 114.158 124.062 1.00 40.44 669 ARG C O 1
ATOM 3917 N N . SER B 2 670 ? 116.294 114.099 121.813 1.00 46.58 670 SER C N 1
ATOM 3918 C CA . SER B 2 670 ? 115.699 112.767 121.755 1.00 48.29 670 SER C CA 1
ATOM 3919 C C . SER B 2 670 ? 116.670 111.694 122.234 1.00 51.27 670 SER C C 1
ATOM 3920 O O . SER B 2 670 ? 116.282 110.791 122.984 1.00 52.21 670 SER C O 1
ATOM 3923 N N . CYS B 2 671 ? 117.928 111.775 121.820 1.00 58.78 671 CYS C N 1
ATOM 3924 C CA . CYS B 2 671 ? 118.919 110.742 122.084 1.00 53.94 671 CYS C CA 1
ATOM 3925 C C . CYS B 2 671 ? 119.944 111.240 123.098 1.00 52.76 671 CYS C C 1
ATOM 3926 O O . CYS B 2 671 ? 119.837 112.340 123.644 1.00 58.34 671 CYS C O 1
ATOM 3929 N N . SER B 2 672 ? 120.949 110.403 123.352 1.00 47.61 672 SER C N 1
ATOM 3930 C CA . SER B 2 672 ? 122.036 110.713 124.281 1.00 49.31 672 SER C CA 1
ATOM 3931 C C . SER B 2 672 ? 123.348 110.346 123.594 1.00 53.77 672 SER C C 1
ATOM 3932 O O . SER B 2 672 ? 123.831 109.218 123.722 1.00 52.80 672 SER C O 1
ATOM 3935 N N . ILE B 2 673 ? 123.924 111.306 122.867 1.00 50.95 673 ILE C N 1
ATOM 3936 C CA . ILE B 2 673 ? 125.161 111.062 122.133 1.00 50.45 673 ILE C CA 1
ATOM 3937 C C . ILE B 2 673 ? 126.374 110.982 123.047 1.00 50.48 673 ILE C C 1
ATOM 3938 O O . ILE B 2 673 ? 127.440 110.531 122.614 1.00 49.04 673 ILE C O 1
ATOM 3943 N N . ASP B 2 674 ? 126.236 111.395 124.309 1.00 51.52 674 ASP C N 1
ATOM 3944 C CA . ASP B 2 674 ? 127.339 111.262 125.254 1.00 51.46 674 ASP C CA 1
ATOM 3945 C C . ASP B 2 674 ? 127.683 109.797 125.498 1.00 55.57 674 ASP C C 1
ATOM 3946 O O . ASP B 2 674 ? 128.860 109.438 125.609 1.00 52.12 674 ASP C O 1
ATOM 3951 N N . LYS B 2 675 ? 126.666 108.937 125.585 1.00 58.44 675 LYS C N 1
ATOM 3952 C CA . LYS B 2 675 ? 126.887 107.513 125.809 1.00 54.57 675 LYS C CA 1
ATOM 3953 C C . LYS B 2 675 ? 127.441 106.797 124.585 1.00 53.24 675 LYS C C 1
ATOM 3954 O O . LYS B 2 675 ? 127.857 105.640 124.704 1.00 53.88 675 LYS C O 1
ATOM 3960 N N . ILE B 2 676 ? 127.453 107.444 123.424 1.00 50.33 676 ILE C N 1
ATOM 3961 C CA . ILE B 2 676 ? 127.993 106.838 122.212 1.00 47.32 676 ILE C CA 1
ATOM 3962 C C . ILE B 2 676 ? 129.500 107.057 122.179 1.00 57.71 676 ILE C C 1
ATOM 3963 O O . ILE B 2 676 ? 129.984 108.172 122.404 1.00 61.16 676 ILE C O 1
ATOM 3968 N N . ARG B 2 677 ? 130.246 105.991 121.902 1.00 50.83 677 ARG C N 1
ATOM 3969 C CA . ARG B 2 677 ? 131.698 106.057 121.850 1.00 52.96 677 ARG C CA 1
ATOM 3970 C C . ARG B 2 677 ? 132.162 106.507 120.471 1.00 51.77 677 ARG C C 1
ATOM 3971 O O . ARG B 2 677 ? 131.620 106.077 119.448 1.00 49.77 677 ARG C O 1
ATOM 3979 N N . PHE B 2 678 ? 133.169 107.375 120.451 1.00 45.37 678 PHE C N 1
ATOM 3980 C CA . PHE B 2 678 ? 133.724 107.922 119.221 1.00 45.86 678 PHE C CA 1
ATOM 3981 C C . PHE B 2 678 ? 135.111 107.341 118.984 1.00 51.05 678 PHE C C 1
ATOM 3982 O O . PHE B 2 678 ? 135.951 107.339 119.889 1.00 52.15 678 PHE C O 1
ATOM 3990 N N . GLY B 2 679 ? 135.347 106.850 117.764 1.00 57.17 679 GLY C N 1
ATOM 3991 C CA . GLY B 2 679 ? 136.620 106.279 117.391 1.00 58.08 679 GLY C CA 1
ATOM 3992 C C . GLY B 2 679 ? 137.282 107.075 116.275 1.00 59.90 679 GLY C C 1
ATOM 3993 O O . GLY B 2 679 ? 136.703 108.013 115.716 1.00 60.33 679 GLY C O 1
ATOM 3994 N N . GLU B 2 680 ? 138.515 106.677 115.956 1.00 53.67 680 GLU C N 1
ATOM 3995 C CA . GLU B 2 680 ? 139.320 107.328 114.922 1.00 52.75 680 GLU C CA 1
ATOM 3996 C C . GLU B 2 680 ? 139.448 108.826 115.188 1.00 51.73 680 GLU C C 1
ATOM 3997 O O . GLU B 2 680 ? 139.298 109.661 114.294 1.00 55.33 680 GLU C O 1
ATOM 4003 N N . GLN B 2 681 ? 139.736 109.163 116.447 1.00 43.69 681 GLN C N 1
ATOM 4004 C CA . GLN B 2 681 ? 139.752 110.560 116.863 1.00 39.26 681 GLN C CA 1
ATOM 4005 C C . GLN B 2 681 ? 140.896 111.352 116.243 1.00 38.45 681 GLN C C 1
ATOM 4006 O O . GLN B 2 681 ? 140.805 112.581 116.166 1.00 52.57 681 GLN C O 1
ATOM 4012 N N . GLU B 2 682 ? 141.967 110.687 115.803 1.00 43.20 682 GLU C N 1
ATOM 4013 C CA . GLU B 2 682 ? 143.055 111.406 115.146 1.00 48.51 682 GLU C CA 1
ATOM 4014 C C . GLU B 2 682 ? 142.598 112.021 113.828 1.00 46.46 682 GLU C C 1
ATOM 4015 O O . GLU B 2 682 ? 142.924 113.177 113.529 1.00 49.02 682 GLU C O 1
ATOM 4021 N N . LYS B 2 683 ? 141.835 111.269 113.032 1.00 33.14 683 LYS C N 1
ATOM 4022 C CA . LYS B 2 683 ? 141.320 111.807 111.778 1.00 30.49 683 LYS C CA 1
ATOM 4023 C C . LYS B 2 683 ? 140.333 112.941 112.027 1.00 38.62 683 LYS C C 1
ATOM 4024 O O . LYS B 2 683 ? 140.307 113.923 111.277 1.00 43.93 683 LYS C O 1
ATOM 4030 N N . ILE B 2 684 ? 139.511 112.822 113.070 1.00 35.42 684 ILE C N 1
ATOM 4031 C CA . ILE B 2 684 ? 138.571 113.889 113.399 1.00 32.29 684 ILE C CA 1
ATOM 4032 C C . ILE B 2 684 ? 139.318 115.147 113.824 1.00 38.73 684 ILE C C 1
ATOM 4033 O O . ILE B 2 684 ? 138.942 116.266 113.451 1.00 43.32 684 ILE C O 1
ATOM 4038 N N . GLU B 2 685 ? 140.383 114.988 114.615 1.00 39.03 685 GLU C N 1
ATOM 4039 C CA . GLU B 2 685 ? 141.201 116.135 114.992 1.00 28.60 685 GLU C CA 1
ATOM 4040 C C . GLU B 2 685 ? 141.846 116.773 113.771 1.00 27.60 685 GLU C C 1
ATOM 4041 O O . GLU B 2 685 ? 141.915 118.002 113.669 1.00 38.33 685 GLU C O 1
ATOM 4047 N N . GLU B 2 686 ? 142.328 115.953 112.835 1.00 31.66 686 GLU C N 1
ATOM 4048 C CA . GLU B 2 686 ? 142.893 116.490 111.600 1.00 28.16 686 GLU C CA 1
ATOM 4049 C C . GLU B 2 686 ? 141.851 117.274 110.811 1.00 26.61 686 GLU C C 1
ATOM 4050 O O . GLU B 2 686 ? 142.140 118.357 110.290 1.00 35.90 686 GLU C O 1
ATOM 4056 N N . TYR B 2 687 ? 140.633 116.740 110.717 1.00 26.40 687 TYR C N 1
ATOM 4057 C CA . TYR B 2 687 ? 139.557 117.413 109.995 1.00 32.43 687 TYR C CA 1
ATOM 4058 C C . TYR B 2 687 ? 139.207 118.752 110.638 1.00 32.11 687 TYR C C 1
ATOM 4059 O O . TYR B 2 687 ? 139.055 119.768 109.944 1.00 33.52 687 TYR C O 1
ATOM 4068 N N . LEU B 2 688 ? 139.092 118.776 111.967 1.00 28.09 688 LEU C N 1
ATOM 4069 C CA . LEU B 2 688 ? 138.772 120.018 112.665 1.00 27.29 688 LEU C CA 1
ATOM 4070 C C . LEU B 2 688 ? 139.898 121.038 112.536 1.00 23.06 688 LEU C C 1
ATOM 4071 O O . LEU B 2 688 ? 139.642 122.236 112.356 1.00 20.51 688 LEU C O 1
ATOM 4076 N N . VAL B 2 689 ? 141.150 120.586 112.635 1.00 22.30 689 VAL C N 1
ATOM 4077 C CA . VAL B 2 689 ? 142.286 121.488 112.476 1.00 25.57 689 VAL C CA 1
ATOM 4078 C C . VAL B 2 689 ? 142.313 122.059 111.065 1.00 36.51 689 VAL C C 1
ATOM 4079 O O . VAL B 2 689 ? 142.611 123.240 110.867 1.00 43.70 689 VAL C O 1
ATOM 4083 N N . GLY B 2 690 ? 141.999 121.234 110.065 1.00 27.15 690 GLY C N 1
ATOM 4084 C CA . GLY B 2 690 ? 141.918 121.741 108.706 1.00 25.52 690 GLY C CA 1
ATOM 4085 C C . GLY B 2 690 ? 140.833 122.787 108.540 1.00 32.35 690 GLY C C 1
ATOM 4086 O O . GLY B 2 690 ? 141.039 123.808 107.878 1.00 40.53 690 GLY C O 1
ATOM 4087 N N . ILE B 2 691 ? 139.665 122.550 109.143 1.00 26.01 691 ILE C N 1
ATOM 4088 C CA . ILE B 2 691 ? 138.576 123.525 109.067 1.00 31.27 691 ILE C CA 1
ATOM 4089 C C . ILE B 2 691 ? 138.999 124.846 109.701 1.00 23.05 691 ILE C C 1
ATOM 4090 O O . ILE B 2 691 ? 138.791 125.929 109.134 1.00 19.60 691 ILE C O 1
ATOM 4095 N N . ALA B 2 692 ? 139.605 124.775 110.890 1.00 32.51 692 ALA C N 1
ATOM 4096 C CA . ALA B 2 692 ? 140.034 125.990 111.579 1.00 27.91 692 ALA C CA 1
ATOM 4097 C C . ALA B 2 692 ? 141.124 126.718 110.801 1.00 26.06 692 ALA C C 1
ATOM 4098 O O . ALA B 2 692 ? 141.115 127.951 110.716 1.00 32.10 692 ALA C O 1
ATOM 4100 N N . GLU B 2 693 ? 142.076 125.975 110.232 1.00 36.63 693 GLU C N 1
ATOM 4101 C CA . GLU B 2 693 ? 143.123 126.598 109.433 1.00 40.45 693 GLU C CA 1
ATOM 4102 C C . GLU B 2 693 ? 142.539 127.293 108.213 1.00 35.36 693 GLU C C 1
ATOM 4103 O O . GLU B 2 693 ? 142.941 128.412 107.877 1.00 41.88 693 GLU C O 1
ATOM 4109 N N . GLU B 2 694 ? 141.579 126.651 107.543 1.00 35.05 694 GLU C N 1
ATOM 4110 C CA . GLU B 2 694 ? 140.938 127.278 106.394 1.00 30.70 694 GLU C CA 1
ATOM 4111 C C . GLU B 2 694 ? 140.229 128.565 106.795 1.00 35.56 694 GLU C C 1
ATOM 4112 O O . GLU B 2 694 ? 140.376 129.599 106.131 1.00 47.35 694 GLU C O 1
ATOM 4118 N N . ILE B 2 695 ? 139.468 128.528 107.893 1.00 39.65 695 ILE C N 1
ATOM 4119 C CA . ILE B 2 695 ? 138.699 129.712 108.270 1.00 37.29 695 ILE C CA 1
ATOM 4120 C C . ILE B 2 695 ? 139.630 130.853 108.673 1.00 40.42 695 ILE C C 1
ATOM 4121 O O . ILE B 2 695 ? 139.415 132.007 108.280 1.00 45.53 695 ILE C O 1
ATOM 4126 N N . THR B 2 696 ? 140.700 130.556 109.422 1.00 39.40 696 THR C N 1
ATOM 4127 C CA . THR B 2 696 ? 141.597 131.628 109.846 1.00 37.83 696 THR C CA 1
ATOM 4128 C C . THR B 2 696 ? 142.399 132.175 108.672 1.00 35.19 696 THR C C 1
ATOM 4129 O O . THR B 2 696 ? 142.620 133.388 108.582 1.00 40.83 696 THR C O 1
ATOM 4133 N N . LYS B 2 697 ? 142.823 131.307 107.748 1.00 39.32 697 LYS C N 1
ATOM 4134 C CA . LYS B 2 697 ? 143.555 131.776 106.579 1.00 44.23 697 LYS C CA 1
ATOM 4135 C C . LYS B 2 697 ? 142.679 132.654 105.700 1.00 46.99 697 LYS C C 1
ATOM 4136 O O . LYS B 2 697 ? 143.136 133.678 105.179 1.00 47.37 697 LYS C O 1
ATOM 4142 N N . GLN B 2 698 ? 141.413 132.274 105.524 1.00 49.50 698 GLN C N 1
ATOM 4143 C CA . GLN B 2 698 ? 140.548 133.032 104.631 1.00 51.84 698 GLN C CA 1
ATOM 4144 C C . GLN B 2 698 ? 140.090 134.345 105.258 1.00 53.69 698 GLN C C 1
ATOM 4145 O O . GLN B 2 698 ? 140.005 135.363 104.562 1.00 56.80 698 GLN C O 1
ATOM 4151 N N . PHE B 2 699 ? 139.794 134.355 106.559 1.00 48.55 699 PHE C N 1
ATOM 4152 C CA . PHE B 2 699 ? 139.276 135.553 107.208 1.00 45.05 699 PHE C CA 1
ATOM 4153 C C . PHE B 2 699 ? 140.349 136.387 107.896 1.00 53.62 699 PHE C C 1
ATOM 4154 O O . PHE B 2 699 ? 140.017 137.397 108.523 1.00 57.43 699 PHE C O 1
ATOM 4162 N N . SER B 2 700 ? 141.620 135.999 107.799 1.00 59.71 700 SER C N 1
ATOM 4163 C CA . SER B 2 700 ? 142.702 136.820 108.324 1.00 56.56 700 SER C CA 1
ATOM 4164 C C . SER B 2 700 ? 143.233 137.821 107.307 1.00 57.26 700 SER C C 1
ATOM 4165 O O . SER B 2 700 ? 144.025 138.695 107.677 1.00 54.22 700 SER C O 1
ATOM 4168 N N . ALA B 2 701 ? 142.820 137.718 106.049 1.00 77.18 701 ALA C N 1
ATOM 4169 C CA . ALA B 2 701 ? 143.258 138.605 104.983 1.00 76.76 701 ALA C CA 1
ATOM 4170 C C . ALA B 2 701 ? 142.075 139.415 104.462 1.00 81.15 701 ALA C C 1
ATOM 4171 O O . ALA B 2 701 ? 140.958 139.343 104.982 1.00 79.57 701 ALA C O 1
ATOM 4173 N N . ASN B 2 702 ? 142.335 140.200 103.421 1.00 101.86 702 ASN C N 1
ATOM 4174 C CA . ASN B 2 702 ? 141.311 141.040 102.800 1.00 99.25 702 ASN C CA 1
ATOM 4175 C C . ASN B 2 702 ? 140.629 140.328 101.636 1.00 97.88 702 ASN C C 1
ATOM 4176 O O . ASN B 2 702 ? 140.555 140.847 100.523 1.00 96.71 702 ASN C O 1
ATOM 4181 N N . GLY B 2 703 ? 140.114 139.128 101.885 1.00 89.34 703 GLY C N 1
ATOM 4182 C CA . GLY B 2 703 ? 139.477 138.360 100.834 1.00 88.80 703 GLY C CA 1
ATOM 4183 C C . GLY B 2 703 ? 138.509 137.349 101.395 1.00 86.50 703 GLY C C 1
ATOM 4184 O O . GLY B 2 703 ? 138.662 136.877 102.526 1.00 84.51 703 GLY C O 1
ATOM 4185 N N . MET B 2 704 ? 137.502 137.012 100.591 1.00 70.67 704 MET C N 1
ATOM 4186 C CA . MET B 2 704 ? 136.502 136.013 100.941 1.00 68.02 704 MET C CA 1
ATOM 4187 C C . MET B 2 704 ? 135.684 135.695 99.699 1.00 70.97 704 MET C C 1
ATOM 4188 O O . MET B 2 704 ? 135.393 136.588 98.901 1.00 74.39 704 MET C O 1
ATOM 4193 N N . ASN B 2 705 ? 135.325 134.425 99.541 1.00 50.27 705 ASN C N 1
ATOM 4194 C CA . ASN B 2 705 ? 134.442 133.986 98.468 1.00 41.65 705 ASN C CA 1
ATOM 4195 C C . ASN B 2 705 ? 133.044 133.841 99.054 1.00 46.71 705 ASN C C 1
ATOM 4196 O O . ASN B 2 705 ? 132.779 132.908 99.819 1.00 61.01 705 ASN C O 1
ATOM 4201 N N . VAL B 2 706 ? 132.151 134.765 98.694 1.00 44.47 706 VAL C N 1
ATOM 4202 C CA . VAL B 2 706 ? 130.857 134.855 99.363 1.00 50.18 706 VAL C CA 1
ATOM 4203 C C . VAL B 2 706 ? 130.001 133.628 99.072 1.00 52.41 706 VAL C C 1
ATOM 4204 O O . VAL B 2 706 ? 129.311 133.116 99.961 1.00 54.31 706 VAL C O 1
ATOM 4208 N N . VAL B 2 707 ? 130.006 133.150 97.828 1.00 42.22 707 VAL C N 1
ATOM 4209 C CA . VAL B 2 707 ? 129.266 131.931 97.509 1.00 36.29 707 VAL C CA 1
ATOM 4210 C C . VAL B 2 707 ? 129.852 130.746 98.269 1.00 42.73 707 VAL C C 1
ATOM 4211 O O . VAL B 2 707 ? 129.128 129.963 98.901 1.00 54.57 707 VAL C O 1
ATOM 4215 N N . PHE B 2 708 ? 131.180 130.612 98.240 1.00 41.27 708 PHE C N 1
ATOM 4216 C CA . PHE B 2 708 ? 131.829 129.583 99.042 1.00 39.65 708 PHE C CA 1
ATOM 4217 C C . PHE B 2 708 ? 131.608 129.825 100.528 1.00 41.55 708 PHE C C 1
ATOM 4218 O O . PHE B 2 708 ? 131.539 128.871 101.308 1.00 46.56 708 PHE C O 1
ATOM 4226 N N . TYR B 2 709 ? 131.475 131.089 100.936 1.00 44.32 709 TYR C N 1
ATOM 4227 C CA . TYR B 2 709 ? 131.125 131.389 102.320 1.00 43.95 709 TYR C CA 1
ATOM 4228 C C . TYR B 2 709 ? 129.779 130.778 102.682 1.00 40.31 709 TYR C C 1
ATOM 4229 O O . TYR B 2 709 ? 129.640 130.124 103.721 1.00 45.28 709 TYR C O 1
ATOM 4238 N N . THR B 2 710 ? 128.776 130.969 101.823 1.00 34.80 710 THR C N 1
ATOM 4239 C CA . THR B 2 710 ? 127.452 130.422 102.101 1.00 44.31 710 THR C CA 1
ATOM 4240 C C . THR B 2 710 ? 127.454 128.900 102.075 1.00 50.84 710 THR C C 1
ATOM 4241 O O . THR B 2 710 ? 126.698 128.270 102.823 1.00 53.17 710 THR C O 1
ATOM 4245 N N . GLN B 2 711 ? 128.283 128.291 101.227 1.00 51.52 711 GLN C N 1
ATOM 4246 C CA . GLN B 2 711 ? 128.326 126.832 101.188 1.00 36.59 711 GLN C CA 1
ATOM 4247 C C . GLN B 2 711 ? 129.241 126.217 102.243 1.00 29.54 711 GLN C C 1
ATOM 4248 O O . GLN B 2 711 ? 129.199 124.997 102.431 1.00 43.56 711 GLN C O 1
ATOM 4254 N N . PHE B 2 712 ? 130.059 127.011 102.934 1.00 34.35 712 PHE C N 1
ATOM 4255 C CA . PHE B 2 712 ? 131.061 126.477 103.850 1.00 38.50 712 PHE C CA 1
ATOM 4256 C C . PHE B 2 712 ? 130.840 126.841 105.313 1.00 39.44 712 PHE C C 1
ATOM 4257 O O . PHE B 2 712 ? 131.208 126.052 106.191 1.00 27.26 712 PHE C O 1
ATOM 4265 N N . ILE B 2 713 ? 130.256 128.008 105.600 1.00 45.09 713 ILE C N 1
ATOM 4266 C CA . ILE B 2 713 ? 130.139 128.458 106.982 1.00 35.96 713 ILE C CA 1
ATOM 4267 C C . ILE B 2 713 ? 129.196 127.562 107.775 1.00 39.11 713 ILE C C 1
ATOM 4268 O O . ILE B 2 713 ? 129.407 127.341 108.972 1.00 45.14 713 ILE C O 1
ATOM 4273 N N . SER B 2 714 ? 128.148 127.032 107.139 1.00 38.12 714 SER C N 1
ATOM 4274 C CA . SER B 2 714 ? 127.234 126.143 107.848 1.00 28.78 714 SER C CA 1
ATOM 4275 C C . SER B 2 714 ? 127.939 124.865 108.284 1.00 27.71 714 SER C C 1
ATOM 4276 O O . SER B 2 714 ? 127.776 124.414 109.425 1.00 41.25 714 SER C O 1
ATOM 4279 N N . GLU B 2 715 ? 128.736 124.274 107.392 1.00 31.92 715 GLU C N 1
ATOM 4280 C CA . GLU B 2 715 ? 129.483 123.076 107.753 1.00 35.00 715 GLU C CA 1
ATOM 4281 C C . GLU B 2 715 ? 130.526 123.375 108.821 1.00 36.42 715 GLU C C 1
ATOM 4282 O O . GLU B 2 715 ? 130.741 122.561 109.725 1.00 33.28 715 GLU C O 1
ATOM 4288 N N . ALA B 2 716 ? 131.188 124.532 108.733 1.00 32.51 716 ALA C N 1
ATOM 4289 C CA . ALA B 2 716 ? 132.156 124.896 109.764 1.00 30.70 716 ALA C CA 1
ATOM 4290 C C . ALA B 2 716 ? 131.483 125.046 111.124 1.00 31.66 716 ALA C C 1
ATOM 4291 O O . ALA B 2 716 ? 131.997 124.559 112.141 1.00 34.94 716 ALA C O 1
ATOM 4293 N N . LYS B 2 717 ? 130.322 125.703 111.155 1.00 30.54 717 LYS C N 1
ATOM 4294 C CA . LYS B 2 717 ? 129.574 125.856 112.397 1.00 15.57 717 LYS C CA 1
ATOM 4295 C C . LYS B 2 717 ? 129.169 124.503 112.963 1.00 34.55 717 LYS C C 1
ATOM 4296 O O . LYS B 2 717 ? 129.338 124.240 114.158 1.00 54.97 717 LYS C O 1
ATOM 4302 N N . ALA B 2 718 ? 128.632 123.625 112.113 1.00 30.64 718 ALA C N 1
ATOM 4303 C CA . ALA B 2 718 ? 128.182 122.323 112.594 1.00 14.70 718 ALA C CA 1
ATOM 4304 C C . ALA B 2 718 ? 129.347 121.483 113.101 1.00 16.00 718 ALA C C 1
ATOM 4305 O O . ALA B 2 718 ? 129.220 120.783 114.112 1.00 22.87 718 ALA C O 1
ATOM 4307 N N . ALA B 2 719 ? 130.490 121.534 112.412 1.00 14.22 719 ALA C N 1
ATOM 4308 C CA . ALA B 2 719 ? 131.656 120.781 112.860 1.00 24.38 719 ALA C CA 1
ATOM 4309 C C . ALA B 2 719 ? 132.169 121.294 114.199 1.00 36.52 719 ALA C C 1
ATOM 4310 O O . ALA B 2 719 ? 132.493 120.500 115.092 1.00 47.25 719 ALA C O 1
ATOM 4312 N N . LEU B 2 720 ? 132.245 122.617 114.366 1.00 33.14 720 LEU C N 1
ATOM 4313 C CA . LEU B 2 720 ? 132.691 123.159 115.644 1.00 23.60 720 LEU C CA 1
ATOM 4314 C C . LEU B 2 720 ? 131.678 122.921 116.756 1.00 23.64 720 LEU C C 1
ATOM 4315 O O . LEU B 2 720 ? 132.062 122.879 117.929 1.00 19.60 720 LEU C O 1
ATOM 4320 N N . TYR B 2 721 ? 130.397 122.765 116.417 1.00 31.54 721 TYR C N 1
ATOM 4321 C CA . TYR B 2 721 ? 129.393 122.440 117.423 1.00 22.48 721 TYR C CA 1
ATOM 4322 C C . TYR B 2 721 ? 129.459 120.973 117.829 1.00 28.62 721 TYR C C 1
ATOM 4323 O O . TYR B 2 721 ? 129.251 120.640 119.001 1.00 42.39 721 TYR C O 1
ATOM 4332 N N . PHE B 2 722 ? 129.738 120.083 116.877 1.00 31.18 722 PHE C N 1
ATOM 4333 C CA . PHE B 2 722 ? 129.815 118.657 117.167 1.00 18.99 722 PHE C CA 1
ATOM 4334 C C . PHE B 2 722 ? 131.179 118.226 117.687 1.00 21.57 722 PHE C C 1
ATOM 4335 O O . PHE B 2 722 ? 131.321 117.078 118.121 1.00 32.07 722 PHE C O 1
ATOM 4343 N N . ALA B 2 723 ? 132.178 119.104 117.657 1.00 25.95 723 ALA C N 1
ATOM 4344 C CA . ALA B 2 723 ? 133.472 118.762 118.247 1.00 23.74 723 ALA C CA 1
ATOM 4345 C C . ALA B 2 723 ? 133.430 118.634 119.772 1.00 31.07 723 ALA C C 1
ATOM 4346 O O . ALA B 2 723 ? 134.492 118.445 120.378 1.00 29.74 723 ALA C O 1
ATOM 4348 N N . LYS B 2 724 ? 132.254 118.738 120.395 1.00 32.99 724 LYS C N 1
ATOM 4349 C CA . LYS B 2 724 ? 132.157 118.625 121.847 1.00 28.07 724 LYS C CA 1
ATOM 4350 C C . LYS B 2 724 ? 132.507 117.222 122.328 1.00 30.87 724 LYS C C 1
ATOM 4351 O O . LYS B 2 724 ? 133.135 117.060 123.380 1.00 43.05 724 LYS C O 1
ATOM 4357 N N . TYR B 2 725 ? 132.115 116.199 121.574 1.00 36.22 725 TYR C N 1
ATOM 4358 C CA . TYR B 2 725 ? 132.261 114.813 121.998 1.00 36.13 725 TYR C CA 1
ATOM 4359 C C . TYR B 2 725 ? 133.600 114.200 121.609 1.00 36.01 725 TYR C C 1
ATOM 4360 O O . TYR B 2 725 ? 133.815 113.012 121.869 1.00 40.48 725 TYR C O 1
ATOM 4369 N N . VAL B 2 726 ? 134.500 114.968 121.003 1.00 42.34 726 VAL C N 1
ATOM 4370 C CA . VAL B 2 726 ? 135.770 114.459 120.499 1.00 46.13 726 VAL C CA 1
ATOM 4371 C C . VAL B 2 726 ? 136.896 115.035 121.345 1.00 44.63 726 VAL C C 1
ATOM 4372 O O . VAL B 2 726 ? 136.947 116.248 121.578 1.00 45.21 726 VAL C O 1
ATOM 4376 N N . LYS B 2 727 ? 137.793 114.165 121.805 1.00 48.73 727 LYS C N 1
ATOM 4377 C CA . LYS B 2 727 ? 138.946 114.591 122.585 1.00 46.76 727 LYS C CA 1
ATOM 4378 C C . LYS B 2 727 ? 140.067 115.037 121.654 1.00 46.57 727 LYS C C 1
ATOM 4379 O O . LYS B 2 727 ? 140.451 114.306 120.735 1.00 41.24 727 LYS C O 1
ATOM 4385 N N . LEU B 2 728 ? 140.590 116.234 121.893 1.00 57.78 728 LEU C N 1
ATOM 4386 C CA . LEU B 2 728 ? 141.604 116.842 121.044 1.00 57.01 728 LEU C CA 1
ATOM 4387 C C . LEU B 2 728 ? 142.914 116.998 121.806 1.00 52.57 728 LEU C C 1
ATOM 4388 O O . LEU B 2 728 ? 142.988 116.794 123.020 1.00 55.53 728 LEU C O 1
ATOM 4393 N N . SER B 2 729 ? 143.959 117.365 121.067 1.00 52.40 729 SER C N 1
ATOM 4394 C CA . SER B 2 729 ? 145.267 117.616 121.648 1.00 54.18 729 SER C CA 1
ATOM 4395 C C . SER B 2 729 ? 145.395 119.091 122.022 1.00 58.49 729 SER C C 1
ATOM 4396 O O . SER B 2 729 ? 144.477 119.890 121.828 1.00 63.30 729 SER C O 1
ATOM 4399 N N . GLU B 2 730 ? 146.555 119.460 122.571 1.00 61.24 730 GLU C N 1
ATOM 4400 C CA . GLU B 2 730 ? 146.762 120.837 123.011 1.00 60.58 730 GLU C CA 1
ATOM 4401 C C . GLU B 2 730 ? 146.892 121.788 121.826 1.00 62.02 730 GLU C C 1
ATOM 4402 O O . GLU B 2 730 ? 146.254 122.847 121.794 1.00 64.12 730 GLU C O 1
ATOM 4408 N N . GLU B 2 731 ? 147.715 121.425 120.838 1.00 61.66 731 GLU C N 1
ATOM 4409 C CA . GLU B 2 731 ? 147.951 122.317 119.706 1.00 61.40 731 GLU C CA 1
ATOM 4410 C C . GLU B 2 731 ? 146.705 122.464 118.842 1.00 61.42 731 GLU C C 1
ATOM 4411 O O . GLU B 2 731 ? 146.371 123.573 118.406 1.00 61.64 731 GLU C O 1
ATOM 4417 N N . GLY B 2 732 ? 146.012 121.356 118.576 1.00 55.54 732 GLY C N 1
ATOM 4418 C CA . GLY B 2 732 ? 144.785 121.434 117.801 1.00 58.47 732 GLY C CA 1
ATOM 4419 C C . GLY B 2 732 ? 143.714 122.251 118.495 1.00 61.27 732 GLY C C 1
ATOM 4420 O O . GLY B 2 732 ? 143.028 123.059 117.863 1.00 63.00 732 GLY C O 1
ATOM 4421 N N . LEU B 2 733 ? 143.559 122.057 119.807 1.00 50.61 733 LEU C N 1
ATOM 4422 C CA . LEU B 2 733 ? 142.598 122.851 120.564 1.00 48.18 733 LEU C CA 1
ATOM 4423 C C . LEU B 2 733 ? 142.964 124.328 120.537 1.00 50.75 733 LEU C C 1
ATOM 4424 O O . LEU B 2 733 ? 142.087 125.187 120.392 1.00 51.71 733 LEU C O 1
ATOM 4429 N N . GLY B 2 734 ? 144.252 124.644 120.677 1.00 46.69 734 GLY C N 1
ATOM 4430 C CA . GLY B 2 734 ? 144.667 126.036 120.614 1.00 50.27 734 GLY C CA 1
ATOM 4431 C C . GLY B 2 734 ? 144.359 126.670 119.271 1.00 49.36 734 GLY C C 1
ATOM 4432 O O . GLY B 2 734 ? 143.837 127.787 119.201 1.00 47.89 734 GLY C O 1
ATOM 4433 N N . LYS B 2 735 ? 144.671 125.958 118.184 1.00 42.25 735 LYS C N 1
ATOM 4434 C CA . LYS B 2 735 ? 144.375 126.478 116.852 1.00 40.68 735 LYS C CA 1
ATOM 4435 C C . LYS B 2 735 ? 142.878 126.680 116.659 1.00 48.22 735 LYS C C 1
ATOM 4436 O O . LYS B 2 735 ? 142.445 127.718 116.139 1.00 55.33 735 LYS C O 1
ATOM 4442 N N . ILE B 2 736 ? 142.073 125.700 117.077 1.00 45.91 736 ILE C N 1
ATOM 4443 C CA . ILE B 2 736 ? 140.626 125.792 116.903 1.00 41.72 736 ILE C CA 1
ATOM 4444 C C . ILE B 2 736 ? 140.070 126.972 117.688 1.00 44.46 736 ILE C C 1
ATOM 4445 O O . ILE B 2 736 ? 139.256 127.751 117.180 1.00 48.95 736 ILE C O 1
ATOM 4450 N N . VAL B 2 737 ? 140.511 127.129 118.939 1.00 45.76 737 VAL C N 1
ATOM 4451 C CA . VAL B 2 737 ? 140.007 128.212 119.776 1.00 40.82 737 VAL C CA 1
ATOM 4452 C C . VAL B 2 737 ? 140.412 129.566 119.210 1.00 38.33 737 VAL C C 1
ATOM 4453 O O . VAL B 2 737 ? 139.608 130.505 119.184 1.00 46.29 737 VAL C O 1
ATOM 4457 N N . LYS B 2 738 ? 141.661 129.696 118.753 1.00 44.94 738 LYS C N 1
ATOM 4458 C CA . LYS B 2 738 ? 142.101 130.965 118.182 1.00 49.85 738 LYS C CA 1
ATOM 4459 C C . LYS B 2 738 ? 141.301 131.316 116.933 1.00 48.73 738 LYS C C 1
ATOM 4460 O O . LYS B 2 738 ? 140.854 132.460 116.774 1.00 52.91 738 LYS C O 1
ATOM 4466 N N . ALA B 2 739 ? 141.092 130.340 116.044 1.00 37.82 739 ALA C N 1
ATOM 4467 C CA . ALA B 2 739 ? 140.330 130.607 114.829 1.00 33.98 739 ALA C CA 1
ATOM 4468 C C . ALA B 2 739 ? 138.863 130.885 115.129 1.00 44.81 739 ALA C C 1
ATOM 4469 O O . ALA B 2 739 ? 138.209 131.622 114.383 1.00 54.36 739 ALA C O 1
ATOM 4471 N N . LEU B 2 740 ? 138.327 130.306 116.204 1.00 35.86 740 LEU C N 1
ATOM 4472 C CA . LEU B 2 740 ? 136.936 130.547 116.567 1.00 35.86 740 LEU C CA 1
ATOM 4473 C C . LEU B 2 740 ? 136.750 131.917 117.207 1.00 32.85 740 LEU C C 1
ATOM 4474 O O . LEU B 2 740 ? 135.731 132.576 116.982 1.00 42.10 740 LEU C O 1
ATOM 4479 N N . LEU B 2 741 ? 137.721 132.361 118.002 1.00 23.37 741 LEU C N 1
ATOM 4480 C CA . LEU B 2 741 ? 137.568 133.596 118.758 1.00 27.18 741 LEU C CA 1
ATOM 4481 C C . LEU B 2 741 ? 138.016 134.834 117.995 1.00 41.69 741 LEU C C 1
ATOM 4482 O O . LEU B 2 741 ? 137.487 135.923 118.244 1.00 45.76 741 LEU C O 1
ATOM 4487 N N . PHE B 2 742 ? 138.972 134.708 117.070 1.00 51.84 742 PHE C N 1
ATOM 4488 C CA . PHE B 2 742 ? 139.564 135.885 116.451 1.00 50.18 742 PHE C CA 1
ATOM 4489 C C . PHE B 2 742 ? 139.141 136.132 115.011 1.00 47.87 742 PHE C C 1
ATOM 4490 O O . PHE B 2 742 ? 139.306 137.256 114.528 1.00 49.32 742 PHE C O 1
ATOM 4498 N N . TYR B 2 743 ? 138.606 135.131 114.311 1.00 37.06 743 TYR C N 1
ATOM 4499 C CA . TYR B 2 743 ? 138.373 135.265 112.881 1.00 29.63 743 TYR C CA 1
ATOM 4500 C C . TYR B 2 743 ? 137.008 134.792 112.405 1.00 31.77 743 TYR C C 1
ATOM 4501 O O . TYR B 2 743 ? 136.679 135.021 111.236 1.00 38.94 743 TYR C O 1
ATOM 4510 N N . PHE B 2 744 ? 136.213 134.146 113.248 1.00 41.17 744 PHE C N 1
ATOM 4511 C CA . PHE B 2 744 ? 134.880 133.739 112.832 1.00 45.72 744 PHE C CA 1
ATOM 4512 C C . PHE B 2 744 ? 134.003 134.973 112.625 1.00 48.77 744 PHE C C 1
ATOM 4513 O O . PHE B 2 744 ? 134.073 135.921 113.413 1.00 53.56 744 PHE C O 1
ATOM 4521 N N . PRO B 2 745 ? 133.188 135.002 111.570 1.00 47.11 745 PRO C N 1
ATOM 4522 C CA . PRO B 2 745 ? 132.348 136.179 111.320 1.00 47.33 745 PRO C CA 1
ATOM 4523 C C . PRO B 2 745 ? 131.384 136.445 112.467 1.00 47.30 745 PRO C C 1
ATOM 4524 O O . PRO B 2 745 ? 130.882 135.525 113.114 1.00 46.99 745 PRO C O 1
ATOM 4528 N N . GLU B 2 746 ? 131.134 137.732 112.716 1.00 59.59 746 GLU C N 1
ATOM 4529 C CA . GLU B 2 746 ? 130.259 138.135 113.809 1.00 56.44 746 GLU C CA 1
ATOM 4530 C C . GLU B 2 746 ? 128.782 138.060 113.449 1.00 62.58 746 GLU C C 1
ATOM 4531 O O . GLU B 2 746 ? 127.940 138.060 114.353 1.00 66.42 746 GLU C O 1
ATOM 4537 N N . ARG B 2 747 ? 128.444 137.999 112.160 1.00 51.67 747 ARG C N 1
ATOM 4538 C CA . ARG B 2 747 ? 127.044 137.901 111.767 1.00 47.68 747 ARG C CA 1
ATOM 4539 C C . ARG B 2 747 ? 126.481 136.500 111.958 1.00 50.49 747 ARG C C 1
ATOM 4540 O O . ARG B 2 747 ? 125.257 136.342 112.019 1.00 54.84 747 ARG C O 1
ATOM 4548 N N . ASP B 2 748 ? 127.339 135.486 112.054 1.00 48.58 748 ASP C N 1
ATOM 4549 C CA . ASP B 2 748 ? 126.911 134.112 112.282 1.00 43.54 748 ASP C CA 1
ATOM 4550 C C . ASP B 2 748 ? 126.991 133.708 113.745 1.00 47.48 748 ASP C C 1
ATOM 4551 O O . ASP B 2 748 ? 126.123 132.976 114.230 1.00 49.45 748 ASP C O 1
ATOM 4556 N N . LEU B 2 749 ? 128.014 134.169 114.460 1.00 48.60 749 LEU C N 1
ATOM 4557 C CA . LEU B 2 749 ? 128.189 133.871 115.877 1.00 49.34 749 LEU C CA 1
ATOM 4558 C C . LEU B 2 749 ? 128.326 135.186 116.629 1.00 45.83 749 LEU C C 1
ATOM 4559 O O . LEU B 2 749 ? 129.332 135.887 116.481 1.00 45.93 749 LEU C O 1
ATOM 4564 N N . ASP B 2 750 ? 127.320 135.522 117.430 1.00 44.12 750 ASP C N 1
ATOM 4565 C CA . ASP B 2 750 ? 127.401 136.678 118.311 1.00 42.33 750 ASP C CA 1
ATOM 4566 C C . ASP B 2 750 ? 128.232 136.300 119.535 1.00 45.11 750 ASP C C 1
ATOM 4567 O O . ASP B 2 750 ? 128.836 135.226 119.595 1.00 56.72 750 ASP C O 1
ATOM 4572 N N . ILE B 2 751 ? 128.273 137.180 120.536 1.00 43.36 751 ILE C N 1
ATOM 4573 C CA . ILE B 2 751 ? 129.103 136.915 121.707 1.00 44.60 751 ILE C CA 1
ATOM 4574 C C . ILE B 2 751 ? 128.538 135.752 122.522 1.00 41.52 751 ILE C C 1
ATOM 4575 O O . ILE B 2 751 ? 129.293 134.922 123.045 1.00 38.99 751 ILE C O 1
ATOM 4580 N N . GLY B 2 752 ? 127.211 135.658 122.629 1.00 38.02 752 GLY C N 1
ATOM 4581 C CA . GLY B 2 752 ? 126.618 134.572 123.395 1.00 40.75 752 GLY C CA 1
ATOM 4582 C C . GLY B 2 752 ? 126.831 133.214 122.752 1.00 44.67 752 GLY C C 1
ATOM 4583 O O . GLY B 2 752 ? 127.199 132.244 123.423 1.00 53.11 752 GLY C O 1
ATOM 4584 N N . LYS B 2 753 ? 126.604 133.127 121.439 1.00 39.90 753 LYS C N 1
ATOM 4585 C CA . LYS B 2 753 ? 126.832 131.871 120.732 1.00 39.45 753 LYS C CA 1
ATOM 4586 C C . LYS B 2 753 ? 128.307 131.496 120.753 1.00 41.38 753 LYS C C 1
ATOM 4587 O O . LYS B 2 753 ? 128.658 130.320 120.913 1.00 38.01 753 LYS C O 1
ATOM 4593 N N . ARG B 2 754 ? 129.184 132.488 120.593 1.00 35.57 754 ARG C N 1
ATOM 4594 C CA . ARG B 2 754 ? 130.617 132.236 120.670 1.00 34.86 754 ARG C CA 1
ATOM 4595 C C . ARG B 2 754 ? 130.991 131.652 122.024 1.00 34.49 754 ARG C C 1
ATOM 4596 O O . ARG B 2 754 ? 131.734 130.666 122.105 1.00 42.77 754 ARG C O 1
ATOM 4604 N N . TYR B 2 755 ? 130.475 132.244 123.105 1.00 35.16 755 TYR C N 1
ATOM 4605 C CA . TYR B 2 755 ? 130.802 131.737 124.432 1.00 32.22 755 TYR C CA 1
ATOM 4606 C C . TYR B 2 755 ? 130.249 130.335 124.641 1.00 28.57 755 TYR C C 1
ATOM 4607 O O . TYR B 2 755 ? 130.918 129.488 125.238 1.00 43.32 755 TYR C O 1
ATOM 4616 N N . VAL B 2 756 ? 129.026 130.074 124.175 1.00 29.84 756 VAL C N 1
ATOM 4617 C CA . VAL B 2 756 ? 128.440 128.746 124.353 1.00 40.03 756 VAL C CA 1
ATOM 4618 C C . VAL B 2 756 ? 129.268 127.695 123.626 1.00 41.32 756 VAL C C 1
ATOM 4619 O O . VAL B 2 756 ? 129.557 126.620 124.169 1.00 35.19 756 VAL C O 1
ATOM 4623 N N . TRP B 2 757 ? 129.675 127.994 122.390 1.00 43.06 757 TRP C N 1
ATOM 4624 C CA . TRP B 2 757 ? 130.432 127.023 121.609 1.00 34.68 757 TRP C CA 1
ATOM 4625 C C . TRP B 2 757 ? 131.843 126.837 122.152 1.00 26.86 757 TRP C C 1
ATOM 4626 O O . TRP B 2 757 ? 132.397 125.736 122.063 1.00 22.73 757 TRP C O 1
ATOM 4637 N N . LEU B 2 758 ? 132.445 127.892 122.708 1.00 38.89 758 LEU C N 1
ATOM 4638 C CA . LEU B 2 758 ? 133.734 127.732 123.371 1.00 32.33 758 LEU C CA 1
ATOM 4639 C C . LEU B 2 758 ? 133.599 126.898 124.640 1.00 35.12 758 LEU C C 1
ATOM 4640 O O . LEU B 2 758 ? 134.434 126.028 124.910 1.00 43.15 758 LEU C O 1
ATOM 4645 N N . GLU B 2 759 ? 132.552 127.150 125.430 1.00 39.21 759 GLU C N 1
ATOM 4646 C CA . GLU B 2 759 ? 132.379 126.454 126.699 1.00 37.48 759 GLU C CA 1
ATOM 4647 C C . GLU B 2 759 ? 132.094 124.974 126.491 1.00 38.10 759 GLU C C 1
ATOM 4648 O O . GLU B 2 759 ? 132.594 124.131 127.244 1.00 46.29 759 GLU C O 1
ATOM 4654 N N . ARG B 2 760 ? 131.291 124.636 125.479 1.00 44.86 760 ARG C N 1
ATOM 4655 C CA . ARG B 2 760 ? 130.986 123.230 125.236 1.00 40.12 760 ARG C CA 1
ATOM 4656 C C . ARG B 2 760 ? 132.209 122.447 124.778 1.00 40.20 760 ARG C C 1
ATOM 4657 O O . ARG B 2 760 ? 132.204 121.214 124.854 1.00 33.19 760 ARG C O 1
ATOM 4665 N N . LEU B 2 761 ? 133.261 123.131 124.329 1.00 52.93 761 LEU C N 1
ATOM 4666 C CA . LEU B 2 761 ? 134.486 122.474 123.896 1.00 42.43 761 LEU C CA 1
ATOM 4667 C C . LEU B 2 761 ? 135.392 122.079 125.054 1.00 39.65 761 LEU C C 1
ATOM 4668 O O . LEU B 2 761 ? 136.397 121.398 124.827 1.00 47.47 761 LEU C O 1
ATOM 4673 N N . THR B 2 762 ? 135.069 122.487 126.280 1.00 48.88 762 THR C N 1
ATOM 4674 C CA . THR B 2 762 ? 135.875 122.173 127.451 1.00 50.75 762 THR C CA 1
ATOM 4675 C C . THR B 2 762 ? 135.328 120.991 128.241 1.00 47.20 762 THR C C 1
ATOM 4676 O O . THR B 2 762 ? 135.802 120.726 129.350 1.00 48.01 762 THR C O 1
ATOM 4680 N N . LYS B 2 763 ? 134.339 120.278 127.698 1.00 49.62 763 LYS C N 1
ATOM 4681 C CA . LYS B 2 763 ? 133.759 119.148 128.414 1.00 51.25 763 LYS C CA 1
ATOM 4682 C C . LYS B 2 763 ? 134.745 117.993 128.542 1.00 54.22 763 LYS C C 1
ATOM 4683 O O . LYS B 2 763 ? 134.694 117.244 129.523 1.00 53.80 763 LYS C O 1
ATOM 4689 N N . CYS B 2 764 ? 135.642 117.830 127.568 1.00 62.14 764 CYS C N 1
ATOM 4690 C CA . CYS B 2 764 ? 136.617 116.751 127.598 1.00 57.57 764 CYS C CA 1
ATOM 4691 C C . CYS B 2 764 ? 138.054 117.221 127.415 1.00 58.41 764 CYS C C 1
ATOM 4692 O O . CYS B 2 764 ? 138.969 116.396 127.501 1.00 62.51 764 CYS C O 1
ATOM 4695 N N . ASN B 2 765 ? 138.281 118.509 127.164 1.00 56.31 765 ASN C N 1
ATOM 4696 C CA . ASN B 2 765 ? 139.617 119.032 126.923 1.00 60.49 765 ASN C CA 1
ATOM 4697 C C . ASN B 2 765 ? 140.123 119.931 128.042 1.00 62.04 765 ASN C C 1
ATOM 4698 O O . ASN B 2 765 ? 141.280 120.362 127.991 1.00 62.14 765 ASN C O 1
ATOM 4703 N N . GLU B 2 766 ? 139.297 120.218 129.043 1.00 64.55 766 GLU C N 1
ATOM 4704 C CA . GLU B 2 766 ? 139.654 121.106 130.158 1.00 65.65 766 GLU C CA 1
ATOM 4705 C C . GLU B 2 766 ? 140.079 122.459 129.579 1.00 69.09 766 GLU C C 1
ATOM 4706 O O . GLU B 2 766 ? 139.595 122.873 128.518 1.00 69.96 766 GLU C O 1
ATOM 4712 N N . LEU B 2 767 ? 140.978 123.166 130.263 1.00 69.73 767 LEU C N 1
ATOM 4713 C CA . LEU B 2 767 ? 141.404 124.499 129.841 1.00 65.17 767 LEU C CA 1
ATOM 4714 C C . LEU B 2 767 ? 142.876 124.698 130.172 1.00 66.34 767 LEU C C 1
ATOM 4715 O O . LEU B 2 767 ? 143.228 125.144 131.271 1.00 69.29 767 LEU C O 1
ATOM 4720 N N . PRO B 2 768 ? 143.771 124.372 129.237 1.00 68.40 768 PRO C N 1
ATOM 4721 C CA . PRO B 2 768 ? 145.202 124.629 129.460 1.00 67.21 768 PRO C CA 1
ATOM 4722 C C . PRO B 2 768 ? 145.547 126.111 129.440 1.00 67.31 768 PRO C C 1
ATOM 4723 O O . PRO B 2 768 ? 144.664 126.965 129.314 1.00 71.78 768 PRO C O 1
ATOM 4727 N N . LYS B 2 769 ? 146.839 126.422 129.567 1.00 67.17 769 LYS C N 1
ATOM 4728 C CA . LYS B 2 769 ? 147.268 127.812 129.696 1.00 69.46 769 LYS C CA 1
ATOM 4729 C C . LYS B 2 769 ? 147.146 128.569 128.376 1.00 70.08 769 LYS C C 1
ATOM 4730 O O . LYS B 2 769 ? 146.831 129.766 128.368 1.00 71.55 769 LYS C O 1
ATOM 4736 N N . SER B 2 770 ? 147.396 127.893 127.251 1.00 69.03 770 SER C N 1
ATOM 4737 C CA . SER B 2 770 ? 147.357 128.567 125.956 1.00 65.67 770 SER C CA 1
ATOM 4738 C C . SER B 2 770 ? 145.962 129.095 125.643 1.00 73.08 770 SER C C 1
ATOM 4739 O O . SER B 2 770 ? 145.811 130.212 125.130 1.00 78.15 770 SER C O 1
ATOM 4742 N N . ILE B 2 771 ? 144.931 128.302 125.940 1.00 65.64 771 ILE C N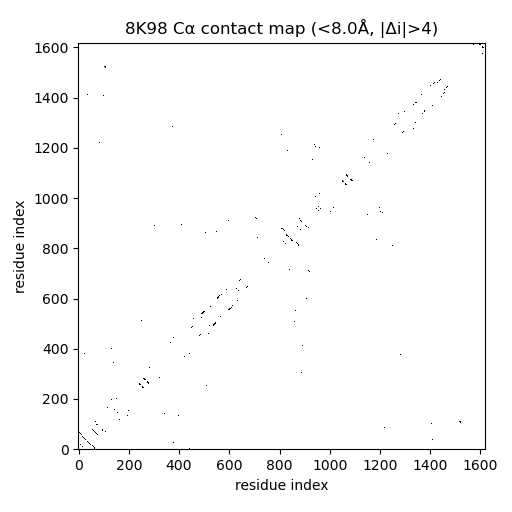 1
ATOM 4743 C CA . ILE B 2 771 ? 143.559 128.750 125.716 1.00 62.73 771 ILE C CA 1
ATOM 4744 C C . ILE B 2 771 ? 143.254 129.968 126.577 1.00 62.11 771 ILE C C 1
ATOM 4745 O O . ILE B 2 771 ? 142.580 130.909 126.137 1.00 63.01 771 ILE C O 1
ATOM 4750 N N . ILE B 2 772 ? 143.745 129.970 127.816 1.00 56.18 772 ILE C N 1
ATOM 4751 C CA . ILE B 2 772 ? 143.536 131.110 128.702 1.00 58.19 772 ILE C CA 1
ATOM 4752 C C . ILE B 2 772 ? 144.210 132.354 128.138 1.00 59.20 772 ILE C C 1
ATOM 4753 O O . ILE B 2 772 ? 143.651 133.455 128.181 1.00 60.32 772 ILE C O 1
ATOM 4758 N N . SER B 2 773 ? 145.418 132.199 127.591 1.00 62.15 773 SER C N 1
ATOM 4759 C CA . SER B 2 773 ? 146.097 133.337 126.977 1.00 67.11 773 SER C CA 1
ATOM 4760 C C . SER B 2 773 ? 145.319 133.865 125.776 1.00 67.78 773 SER C C 1
ATOM 4761 O O . SER B 2 773 ? 145.202 135.084 125.587 1.00 69.98 773 SER C O 1
ATOM 4764 N N . ILE B 2 774 ? 144.780 132.962 124.951 1.00 57.51 774 ILE C N 1
ATOM 4765 C CA . ILE B 2 774 ? 143.990 133.387 123.796 1.00 57.89 774 ILE C CA 1
ATOM 4766 C C . ILE B 2 774 ? 142.751 134.152 124.249 1.00 62.39 774 ILE C C 1
ATOM 4767 O O . ILE B 2 774 ? 142.391 135.187 123.669 1.00 59.43 774 ILE C O 1
ATOM 4772 N N . ILE B 2 775 ? 142.080 133.657 125.291 1.00 58.78 775 ILE C N 1
ATOM 4773 C CA . ILE B 2 775 ? 140.920 134.364 125.829 1.00 53.98 775 ILE C CA 1
ATOM 4774 C C . ILE B 2 775 ? 141.336 135.724 126.377 1.00 57.13 775 ILE C C 1
ATOM 4775 O O . ILE B 2 775 ? 140.585 136.703 126.287 1.00 65.32 775 ILE C O 1
ATOM 4780 N N . ASP B 2 776 ? 142.537 135.808 126.953 1.00 57.24 776 ASP C N 1
ATOM 4781 C CA . ASP B 2 776 ? 143.039 137.087 127.446 1.00 57.19 776 ASP C CA 1
ATOM 4782 C C . ASP B 2 776 ? 143.197 138.087 126.307 1.00 56.66 776 ASP C C 1
ATOM 4783 O O . ASP B 2 776 ? 142.799 139.253 126.428 1.00 57.75 776 ASP C O 1
ATOM 4788 N N . ASP B 2 777 ? 143.778 137.651 125.185 1.00 57.38 777 ASP C N 1
ATOM 4789 C CA . ASP B 2 777 ? 143.905 138.561 124.046 1.00 58.73 777 ASP C CA 1
ATOM 4790 C C . ASP B 2 777 ? 142.537 138.955 123.502 1.00 57.66 777 ASP C C 1
ATOM 4791 O O . ASP B 2 777 ? 142.330 140.105 123.097 1.00 66.97 777 ASP C O 1
ATOM 4796 N N . PHE B 2 778 ? 141.592 138.012 123.477 1.00 48.90 778 PHE C N 1
ATOM 4797 C CA . PHE B 2 778 ? 140.240 138.335 123.023 1.00 58.71 778 PHE C CA 1
ATOM 4798 C C . PHE B 2 778 ? 139.598 139.396 123.912 1.00 56.22 778 PHE C C 1
ATOM 4799 O O . PHE B 2 778 ? 138.964 140.337 123.416 1.00 51.50 778 PHE C O 1
ATOM 4807 N N . LEU B 2 779 ? 139.757 139.260 125.229 1.00 59.00 779 LEU C N 1
ATOM 4808 C CA . LEU B 2 779 ? 139.201 140.239 126.157 1.00 57.14 779 LEU C CA 1
ATOM 4809 C C . LEU B 2 779 ? 139.869 141.599 125.997 1.00 57.21 779 LEU C C 1
ATOM 4810 O O . LEU B 2 779 ? 139.203 142.637 126.085 1.00 57.23 779 LEU C O 1
ATOM 4815 N N . VAL B 2 780 ? 141.185 141.617 125.771 1.00 63.71 780 VAL C N 1
ATOM 4816 C CA . VAL B 2 780 ? 141.875 142.885 125.536 1.00 63.97 780 VAL C CA 1
ATOM 4817 C C . VAL B 2 780 ? 141.345 143.552 124.272 1.00 64.72 780 VAL C C 1
ATOM 4818 O O . VAL B 2 780 ? 141.125 144.771 124.237 1.00 66.86 780 VAL C O 1
ATOM 4822 N N . LEU B 2 781 ? 141.135 142.765 123.213 1.00 63.25 781 LEU C N 1
ATOM 4823 C CA . LEU B 2 781 ? 140.585 143.322 121.981 1.00 63.29 781 LEU C CA 1
ATOM 4824 C C . LEU B 2 781 ? 139.186 143.882 122.208 1.00 68.57 781 LEU C C 1
ATOM 4825 O O . LEU B 2 781 ? 138.852 144.957 121.699 1.00 67.41 781 LEU C O 1
ATOM 4830 N N . GLN B 2 782 ? 138.355 143.170 122.975 1.00 69.65 782 GLN C N 1
ATOM 4831 C CA . GLN B 2 782 ? 137.020 143.681 123.282 1.00 67.48 782 GLN C CA 1
ATOM 4832 C C . GLN B 2 782 ? 137.096 144.986 124.068 1.00 66.15 782 GLN C C 1
ATOM 4833 O O . GLN B 2 782 ? 136.331 145.925 123.811 1.00 65.20 782 GLN C O 1
ATOM 4839 N N . ALA B 2 783 ? 138.019 145.062 125.030 1.00 69.41 783 ALA C N 1
ATOM 4840 C CA . ALA B 2 783 ? 138.190 146.288 125.802 1.00 66.94 783 ALA C CA 1
ATOM 4841 C C . ALA B 2 783 ? 138.590 147.449 124.904 1.00 68.41 783 ALA C C 1
ATOM 4842 O O . ALA B 2 783 ? 138.101 148.571 125.073 1.00 73.53 783 ALA C O 1
ATOM 4844 N N . GLU B 2 784 ? 139.484 147.199 123.945 1.00 71.06 784 GLU C N 1
ATOM 4845 C CA . GLU B 2 784 ? 139.854 148.253 123.004 1.00 70.31 784 GLU C CA 1
ATOM 4846 C C . GLU B 2 784 ? 138.676 148.642 122.116 1.00 69.02 784 GLU C C 1
ATOM 4847 O O . GLU B 2 784 ? 138.524 149.816 121.759 1.00 69.77 784 GLU C O 1
ATOM 4853 N N . LYS B 2 785 ? 137.837 147.671 121.744 1.00 71.22 785 LYS C N 1
ATOM 4854 C CA . LYS B 2 785 ? 136.633 147.991 120.980 1.00 75.09 785 LYS C CA 1
ATOM 4855 C C . LYS B 2 785 ? 135.667 148.850 121.784 1.00 77.10 785 LYS C C 1
ATOM 4856 O O . LYS B 2 785 ? 134.909 149.638 121.207 1.00 71.88 785 LYS C O 1
ATOM 4862 N N . HIS B 2 786 ? 135.674 148.713 123.109 1.00 85.52 786 HIS C N 1
ATOM 4863 C CA . HIS B 2 786 ? 134.789 149.509 123.952 1.00 81.70 786 HIS C CA 1
ATOM 4864 C C . HIS B 2 786 ? 135.306 150.920 124.203 1.00 80.81 786 HIS C C 1
ATOM 4865 O O . HIS B 2 786 ? 134.670 151.666 124.956 1.00 78.27 786 HIS C O 1
ATOM 4872 N N . ILE B 2 787 ? 136.437 151.302 123.605 1.00 84.74 787 ILE C N 1
ATOM 4873 C CA . ILE B 2 787 ? 136.932 152.669 123.750 1.00 86.89 787 ILE C CA 1
ATOM 4874 C C . ILE B 2 787 ? 135.947 153.659 123.140 1.00 86.98 787 ILE C C 1
ATOM 4875 O O . ILE B 2 787 ? 135.655 154.709 123.725 1.00 86.23 787 ILE C O 1
ATOM 4880 N N . ASP B 2 788 ? 135.417 153.339 121.961 1.00 98.88 788 ASP C N 1
ATOM 4881 C CA . ASP B 2 788 ? 134.436 154.203 121.321 1.00 102.58 788 ASP C CA 1
ATOM 4882 C C . ASP B 2 788 ? 133.166 154.272 122.160 1.00 103.27 788 ASP C C 1
ATOM 4883 O O . ASP B 2 788 ? 132.724 153.272 122.732 1.00 102.32 788 ASP C O 1
ATOM 4888 N N . GLN B 2 789 ? 132.576 155.467 122.228 1.00 107.00 789 GLN C N 1
ATOM 4889 C CA . GLN B 2 789 ? 131.389 155.711 123.038 1.00 106.23 789 GLN C CA 1
ATOM 4890 C C . GLN B 2 789 ? 130.095 155.485 122.268 1.00 105.02 789 GLN C C 1
ATOM 4891 O O . GLN B 2 789 ? 129.061 156.076 122.608 1.00 105.42 789 GLN C O 1
ATOM 4897 N N . ASN B 2 790 ? 130.124 154.642 121.233 1.00 100.81 790 ASN C N 1
ATOM 4898 C CA . ASN B 2 790 ? 128.925 154.305 120.476 1.00 102.15 790 ASN C CA 1
ATOM 4899 C C . ASN B 2 790 ? 128.864 152.812 120.178 1.00 101.21 790 ASN C C 1
ATOM 4900 O O . ASN B 2 790 ? 128.287 152.399 119.165 1.00 100.38 790 ASN C O 1
ATOM 4905 N N . TYR B 2 791 ? 129.451 151.993 121.045 1.00 87.03 791 TYR C N 1
ATOM 4906 C CA . TYR B 2 791 ? 129.490 150.549 120.873 1.00 84.84 791 TYR C CA 1
ATOM 4907 C C . TYR B 2 791 ? 128.634 149.873 121.934 1.00 85.16 791 TYR C C 1
ATOM 4908 O O . TYR B 2 791 ? 128.573 150.328 123.081 1.00 85.24 791 TYR C O 1
ATOM 4917 N N . SER B 2 792 ? 127.972 148.786 121.543 1.00 84.00 792 SER C N 1
ATOM 4918 C CA . SER B 2 792 ? 127.164 148.000 122.466 1.00 84.82 792 SER C CA 1
ATOM 4919 C C . SER B 2 792 ? 126.950 146.624 121.859 1.00 83.01 792 SER C C 1
ATOM 4920 O O . SER B 2 792 ? 126.454 146.514 120.734 1.00 83.06 792 SER C O 1
ATOM 4923 N N . GLU B 2 793 ? 127.326 145.584 122.598 1.00 73.47 793 GLU C N 1
ATOM 4924 C CA . GLU B 2 793 ? 127.199 144.216 122.117 1.00 71.92 793 GLU C CA 1
ATOM 4925 C C . GLU B 2 793 ? 125.828 143.656 122.470 1.00 72.02 793 GLU C C 1
ATOM 4926 O O . GLU B 2 793 ? 125.296 143.912 123.553 1.00 75.29 793 GLU C O 1
ATOM 4932 N N . VAL B 2 794 ? 125.259 142.892 121.541 1.00 68.39 794 VAL C N 1
ATOM 4933 C CA . VAL B 2 794 ? 123.948 142.277 121.706 1.00 70.31 794 VAL C CA 1
ATOM 4934 C C . VAL B 2 794 ? 124.103 140.773 121.538 1.00 64.55 794 VAL C C 1
ATOM 4935 O O . VAL B 2 794 ? 124.785 140.313 120.615 1.00 69.43 794 VAL C O 1
ATOM 4939 N N . SER B 2 795 ? 123.481 140.012 122.432 1.00 45.51 795 SER C N 1
ATOM 4940 C CA . SER B 2 795 ? 123.581 138.561 122.435 1.00 51.65 795 SER C CA 1
ATOM 4941 C C . SER B 2 795 ? 122.194 137.941 122.370 1.00 56.61 795 SER C C 1
ATOM 4942 O O . SER B 2 795 ? 121.268 138.393 123.051 1.00 65.32 795 SER C O 1
ATOM 4945 N N . SER B 2 796 ? 122.057 136.901 121.550 1.00 50.23 796 SER C N 1
ATOM 4946 C CA . SER B 2 796 ? 120.815 136.149 121.438 1.00 47.34 796 SER C CA 1
ATOM 4947 C C . SER B 2 796 ? 120.671 135.091 122.520 1.00 45.04 796 SER C C 1
ATOM 4948 O O . SER B 2 796 ? 119.795 134.228 122.410 1.00 52.56 796 SER C O 1
ATOM 4951 N N . ASN B 2 797 ? 121.506 135.137 123.555 1.00 52.17 797 ASN C N 1
ATOM 4952 C CA . ASN B 2 797 ? 121.529 134.102 124.573 1.00 57.88 797 ASN C CA 1
ATOM 4953 C C . ASN B 2 797 ? 121.497 134.636 125.996 1.00 64.14 797 ASN C C 1
ATOM 4954 O O . ASN B 2 797 ? 121.264 133.849 126.920 1.00 65.30 797 ASN C O 1
ATOM 4959 N N . GLY B 2 798 ? 121.714 135.932 126.205 1.00 53.80 798 GLY C N 1
ATOM 4960 C CA . GLY B 2 798 ? 121.850 136.476 127.537 1.00 49.76 798 GLY C CA 1
ATOM 4961 C C . GLY B 2 798 ? 123.235 136.357 128.127 1.00 52.28 798 GLY C C 1
ATOM 4962 O O . GLY B 2 798 ? 123.449 136.806 129.260 1.00 57.64 798 GLY C O 1
ATOM 4963 N N . LEU B 2 799 ? 124.181 135.771 127.399 1.00 52.55 799 LEU C N 1
ATOM 4964 C CA . LEU B 2 799 ? 125.556 135.622 127.852 1.00 51.01 799 LEU C CA 1
ATOM 4965 C C . LEU B 2 799 ? 126.417 136.650 127.131 1.00 47.74 799 LEU C C 1
ATOM 4966 O O . LEU B 2 799 ? 126.435 136.695 125.897 1.00 55.08 799 LEU C O 1
ATOM 4971 N N . TYR B 2 800 ? 127.123 137.468 127.899 1.00 47.45 800 TYR C N 1
ATOM 4972 C CA . TYR B 2 800 ? 127.877 138.599 127.379 1.00 51.11 800 TYR C CA 1
ATOM 4973 C C . TYR B 2 800 ? 129.360 138.411 127.690 1.00 49.90 800 TYR C C 1
ATOM 4974 O O . TYR B 2 800 ? 129.800 137.335 128.104 1.00 54.78 800 TYR C O 1
ATOM 4983 N N . SER B 2 801 ? 130.135 139.474 127.467 1.00 43.55 801 SER C N 1
ATOM 4984 C CA . SER B 2 801 ? 131.573 139.415 127.691 1.00 43.11 801 SER C CA 1
ATOM 4985 C C . SER B 2 801 ? 131.925 139.084 129.135 1.00 54.51 801 SER C C 1
ATOM 4986 O O . SER B 2 801 ? 133.040 138.621 129.394 1.00 61.19 801 SER C O 1
ATOM 4989 N N . ARG B 2 802 ? 131.010 139.305 130.080 1.00 59.12 802 ARG C N 1
ATOM 4990 C CA . ARG B 2 802 ? 131.273 138.927 131.463 1.00 53.77 802 ARG C CA 1
ATOM 4991 C C . ARG B 2 802 ? 130.963 137.451 131.682 1.00 53.28 802 ARG C C 1
ATOM 4992 O O . ARG B 2 802 ? 130.313 137.078 132.663 1.00 55.86 802 ARG C O 1
ATOM 5000 N N . ASP B 2 803 ? 131.448 136.604 130.777 1.00 49.20 803 ASP C N 1
ATOM 5001 C CA . ASP B 2 803 ? 131.394 135.156 130.946 1.00 46.50 803 ASP C CA 1
ATOM 5002 C C . ASP B 2 803 ? 132.697 134.462 130.597 1.00 48.13 803 ASP C C 1
ATOM 5003 O O . ASP B 2 803 ? 132.930 133.352 131.088 1.00 44.31 803 ASP C O 1
ATOM 5008 N N . TYR B 2 804 ? 133.554 135.064 129.770 1.00 50.59 804 TYR C N 1
ATOM 5009 C CA . TYR B 2 804 ? 134.911 134.560 129.613 1.00 48.30 804 TYR C CA 1
ATOM 5010 C C . TYR B 2 804 ? 135.686 134.679 130.915 1.00 53.18 804 TYR C C 1
ATOM 5011 O O . TYR B 2 804 ? 136.519 133.820 131.223 1.00 59.59 804 TYR C O 1
ATOM 5020 N N . GLY B 2 805 ? 135.424 135.732 131.692 1.00 58.26 805 GLY C N 1
ATOM 5021 C CA . GLY B 2 805 ? 136.058 135.856 132.994 1.00 59.83 805 GLY C CA 1
ATOM 5022 C C . GLY B 2 805 ? 135.635 134.767 133.962 1.00 61.64 805 GLY C C 1
ATOM 5023 O O . GLY B 2 805 ? 136.470 134.189 134.661 1.00 59.17 805 GLY C O 1
ATOM 5024 N N . ALA B 2 806 ? 134.333 134.473 134.019 1.00 55.32 806 ALA C N 1
ATOM 5025 C CA . ALA B 2 806 ? 133.857 133.400 134.887 1.00 53.43 806 ALA C CA 1
ATOM 5026 C C . ALA B 2 806 ? 134.389 132.045 134.437 1.00 59.01 806 ALA C C 1
ATOM 5027 O O . ALA B 2 806 ? 134.768 131.211 135.269 1.00 63.71 806 ALA C O 1
ATOM 5029 N N . LEU B 2 807 ? 134.424 131.808 133.124 1.00 58.68 807 LEU C N 1
ATOM 5030 C CA . LEU B 2 807 ? 134.979 130.560 132.609 1.00 59.51 807 LEU C CA 1
ATOM 5031 C C . LEU B 2 807 ? 136.459 130.436 132.947 1.00 57.69 807 LEU C C 1
ATOM 5032 O O . LEU B 2 807 ? 136.940 129.346 133.279 1.00 56.51 807 LEU C O 1
ATOM 5037 N N . ILE B 2 808 ? 137.197 131.543 132.861 1.00 53.24 808 ILE C N 1
ATOM 5038 C CA . ILE B 2 808 ? 138.610 131.533 133.222 1.00 57.36 808 ILE C CA 1
ATOM 5039 C C . ILE B 2 808 ? 138.780 131.248 134.709 1.00 63.50 808 ILE C C 1
ATOM 5040 O O . ILE B 2 808 ? 139.639 130.453 135.110 1.00 66.93 808 ILE C O 1
ATOM 5045 N N . LYS B 2 809 ? 137.960 131.883 135.550 1.00 60.24 809 LYS C N 1
ATOM 5046 C CA . LYS B 2 809 ? 138.101 131.721 136.992 1.00 62.34 809 LYS C CA 1
ATOM 5047 C C . LYS B 2 809 ? 137.683 130.331 137.455 1.00 60.49 809 LYS C C 1
ATOM 5048 O O . LYS B 2 809 ? 138.171 129.852 138.484 1.00 62.69 809 LYS C O 1
ATOM 5054 N N . HIS B 2 810 ? 136.781 129.673 136.724 1.00 63.72 810 HIS C N 1
ATOM 5055 C CA . HIS B 2 810 ? 136.372 128.328 137.111 1.00 64.06 810 HIS C CA 1
ATOM 5056 C C . HIS B 2 810 ? 137.516 127.325 137.025 1.00 65.35 810 HIS C C 1
ATOM 5057 O O . HIS B 2 810 ? 137.485 126.308 137.726 1.00 63.35 810 HIS C O 1
ATOM 5064 N N . PHE B 2 811 ? 138.521 127.586 136.190 1.00 69.19 811 PHE C N 1
ATOM 5065 C CA . PHE B 2 811 ? 139.670 126.702 136.049 1.00 68.36 811 PHE C CA 1
ATOM 5066 C C . PHE B 2 811 ? 140.952 127.269 136.635 1.00 69.25 811 PHE C C 1
ATOM 5067 O O . PHE B 2 811 ? 141.834 126.499 137.017 1.00 70.19 811 PHE C O 1
ATOM 5075 N N . GLU B 2 812 ? 141.074 128.590 136.711 1.00 73.35 812 GLU C N 1
ATOM 5076 C CA . GLU B 2 812 ? 142.289 129.273 137.143 1.00 76.09 812 GLU C CA 1
ATOM 5077 C C . GLU B 2 812 ? 141.922 130.372 138.142 1.00 79.16 812 GLU C C 1
ATOM 5078 O O . GLU B 2 812 ? 142.204 131.557 137.949 1.00 78.16 812 GLU C O 1
ATOM 5084 N N . LYS B 2 813 ? 141.190 129.973 139.189 1.00 76.15 813 LYS C N 1
ATOM 5085 C CA . LYS B 2 813 ? 140.651 130.890 140.194 1.00 74.57 813 LYS C CA 1
ATOM 5086 C C . LYS B 2 813 ? 141.600 132.035 140.539 1.00 74.02 813 LYS C C 1
ATOM 5087 O O . LYS B 2 813 ? 141.191 133.199 140.594 1.00 75.98 813 LYS C O 1
ATOM 5093 N N . ASN B 2 814 ? 142.872 131.725 140.773 1.00 77.07 814 ASN C N 1
ATOM 5094 C CA . ASN B 2 814 ? 143.890 132.751 140.975 1.00 77.72 814 ASN C CA 1
ATOM 5095 C C . ASN B 2 814 ? 144.493 133.149 139.626 1.00 80.56 814 ASN C C 1
ATOM 5096 O O . ASN B 2 814 ? 145.255 132.392 139.017 1.00 80.28 814 ASN C O 1
ATOM 5101 N N . PHE B 2 815 ? 144.134 134.340 139.151 1.00 83.34 815 PHE C N 1
ATOM 5102 C CA . PHE B 2 815 ? 144.555 134.786 137.828 1.00 84.67 815 PHE C CA 1
ATOM 5103 C C . PHE B 2 815 ? 144.354 136.289 137.718 1.00 84.09 815 PHE C C 1
ATOM 5104 O O . PHE B 2 815 ? 143.297 136.804 138.094 1.00 85.82 815 PHE C O 1
ATOM 5112 N N . ILE B 2 816 ? 145.369 136.983 137.208 1.00 78.96 816 ILE C N 1
ATOM 5113 C CA . ILE B 2 816 ? 145.269 138.396 136.874 1.00 80.66 816 ILE C CA 1
ATOM 5114 C C . ILE B 2 816 ? 145.818 138.592 135.469 1.00 81.87 816 ILE C C 1
ATOM 5115 O O . ILE B 2 816 ? 146.703 137.858 135.019 1.00 82.00 816 ILE C O 1
ATOM 5120 N N . SER B 2 817 ? 145.277 139.584 134.770 1.00 81.70 817 SER C N 1
ATOM 5121 C CA . SER B 2 817 ? 145.681 139.891 133.406 1.00 79.74 817 SER C CA 1
ATOM 5122 C C . SER B 2 817 ? 146.666 141.051 133.418 1.00 80.97 817 SER C C 1
ATOM 5123 O O . SER B 2 817 ? 146.399 142.094 134.023 1.00 76.74 817 SER C O 1
ATOM 5126 N N . LYS B 2 818 ? 147.802 140.864 132.748 1.00 88.51 818 LYS C N 1
ATOM 5127 C CA . LYS B 2 818 ? 148.849 141.876 132.721 1.00 87.16 818 LYS C CA 1
ATOM 5128 C C . LYS B 2 818 ? 148.581 142.989 131.717 1.00 89.40 818 LYS C C 1
ATOM 5129 O O . LYS B 2 818 ? 149.235 144.033 131.793 1.00 89.09 818 LYS C O 1
ATOM 5135 N N . ARG B 2 819 ? 147.640 142.804 130.791 1.00 81.58 819 ARG C N 1
ATOM 5136 C CA . ARG B 2 819 ? 147.371 143.801 129.762 1.00 82.20 819 ARG C CA 1
ATOM 5137 C C . ARG B 2 819 ? 146.151 144.663 130.053 1.00 81.46 819 ARG C C 1
ATOM 5138 O O . ARG B 2 819 ? 146.111 145.820 129.622 1.00 79.30 819 ARG C O 1
ATOM 5146 N N . LEU B 2 820 ? 145.157 144.135 130.769 1.00 80.71 820 LEU C N 1
ATOM 5147 C CA . LEU B 2 820 ? 143.974 144.925 131.087 1.00 80.33 820 LEU C CA 1
ATOM 5148 C C . LEU B 2 820 ? 144.259 145.994 132.134 1.00 83.16 820 LEU C C 1
ATOM 5149 O O . LEU B 2 820 ? 143.510 146.974 132.226 1.00 83.59 820 LEU C O 1
ATOM 5154 N N . SER B 2 821 ? 145.326 145.830 132.919 1.00 86.79 821 SER C N 1
ATOM 5155 C CA . SER B 2 821 ? 145.627 146.797 133.969 1.00 85.72 821 SER C CA 1
ATOM 5156 C C . SER B 2 821 ? 145.962 148.165 133.388 1.00 85.79 821 SER C C 1
ATOM 5157 O O . SER B 2 821 ? 145.494 149.190 133.897 1.00 88.78 821 SER C O 1
ATOM 5160 N N . GLU B 2 822 ? 146.764 148.205 132.319 1.00 88.34 822 GLU C N 1
ATOM 5161 C CA . GLU B 2 822 ? 147.159 149.490 131.748 1.00 91.68 822 GLU C CA 1
ATOM 5162 C C . GLU B 2 822 ? 145.955 150.262 131.225 1.00 91.66 822 GLU C C 1
ATOM 5163 O O . GLU B 2 822 ? 145.845 151.473 131.445 1.00 89.61 822 GLU C O 1
ATOM 5169 N N . ILE B 2 823 ? 145.043 149.583 130.526 1.00 86.95 823 ILE C N 1
ATOM 5170 C CA . ILE B 2 823 ? 143.843 150.268 130.059 1.00 87.64 823 ILE C CA 1
ATOM 5171 C C . ILE B 2 823 ? 142.948 150.633 131.237 1.00 89.53 823 ILE C C 1
ATOM 5172 O O . ILE B 2 823 ? 142.201 151.617 131.174 1.00 88.88 823 ILE C O 1
ATOM 5177 N N . THR B 2 824 ? 143.006 149.861 132.326 1.00 89.37 824 THR C N 1
ATOM 5178 C CA . THR B 2 824 ? 142.277 150.242 133.532 1.00 88.46 824 THR C CA 1
ATOM 5179 C C . THR B 2 824 ? 142.971 151.387 134.261 1.00 88.04 824 THR C C 1
ATOM 5180 O O . THR B 2 824 ? 142.308 152.289 134.787 1.00 84.67 824 THR C O 1
ATOM 5184 N N . LEU B 2 825 ? 144.304 151.374 134.299 1.00 92.40 825 LEU C N 1
ATOM 5185 C CA . LEU B 2 825 ? 145.074 152.420 134.962 1.00 90.68 825 LEU C CA 1
ATOM 5186 C C . LEU B 2 825 ? 145.325 153.630 134.069 1.00 92.76 825 LEU C C 1
ATOM 5187 O O . LEU B 2 825 ? 146.173 154.463 134.406 1.00 93.86 825 LEU C O 1
ATOM 5192 N N . CYS B 2 826 ? 144.618 153.743 132.949 1.00 97.22 826 CYS C N 1
ATOM 5193 C CA . CYS B 2 826 ? 144.685 154.903 132.066 1.00 97.38 826 CYS C CA 1
ATOM 5194 C C . CYS B 2 826 ? 143.279 155.412 131.780 1.00 97.49 826 CYS C C 1
ATOM 5195 O O . CYS B 2 826 ? 142.903 155.695 130.641 1.00 97.28 826 CYS C O 1
ATOM 5198 N N . LEU B 2 827 ? 142.477 155.525 132.832 1.00 96.25 827 LEU C N 1
ATOM 5199 C CA . LEU B 2 827 ? 141.080 155.911 132.725 1.00 97.18 827 LEU C CA 1
ATOM 5200 C C . LEU B 2 827 ? 140.870 157.315 133.277 1.00 99.55 827 LEU C C 1
ATOM 5201 O O . LEU B 2 827 ? 141.740 157.898 133.930 1.00 99.00 827 LEU C O 1
ATOM 5206 N N . THR B 2 828 ? 139.686 157.853 132.996 1.00 99.02 828 THR C N 1
ATOM 5207 C CA . THR B 2 828 ? 139.281 159.168 133.470 1.00 99.52 828 THR C CA 1
ATOM 5208 C C . THR B 2 828 ? 137.759 159.197 133.450 1.00 99.47 828 THR C C 1
ATOM 5209 O O . THR B 2 828 ? 137.122 158.443 132.710 1.00 99.84 828 THR C O 1
ATOM 5213 N N . GLN B 2 829 ? 137.180 160.067 134.285 1.00 105.13 829 GLN C N 1
ATOM 5214 C CA . GLN B 2 829 ? 135.728 160.097 134.448 1.00 104.61 829 GLN C CA 1
ATOM 5215 C C . GLN B 2 829 ? 135.003 160.340 133.129 1.00 104.57 829 GLN C C 1
ATOM 5216 O O . GLN B 2 829 ? 133.843 159.938 132.980 1.00 102.20 829 GLN C O 1
ATOM 5222 N N . ASP B 2 830 ? 135.657 160.991 132.166 1.00 103.64 830 ASP C N 1
ATOM 5223 C CA . ASP B 2 830 ? 135.045 161.214 130.862 1.00 101.62 830 ASP C CA 1
ATOM 5224 C C . ASP B 2 830 ? 135.146 160.003 129.944 1.00 102.56 830 ASP C C 1
ATOM 5225 O O . ASP B 2 830 ? 134.509 159.996 128.885 1.00 101.53 830 ASP C O 1
ATOM 5230 N N . LYS B 2 831 ? 135.925 158.989 130.317 1.00 102.84 831 LYS C N 1
ATOM 5231 C CA . LYS B 2 831 ? 136.093 157.792 129.493 1.00 101.08 831 LYS C CA 1
ATOM 5232 C C . LYS B 2 831 ? 135.011 156.760 129.814 1.00 97.93 831 LYS C C 1
ATOM 5233 O O . LYS B 2 831 ? 135.281 155.619 130.187 1.00 97.05 831 LYS C O 1
ATOM 5239 N N . GLN B 2 832 ? 133.760 157.185 129.658 1.00 100.74 832 GLN C N 1
ATOM 5240 C CA . GLN B 2 832 ? 132.644 156.281 129.874 1.00 101.04 832 GLN C CA 1
ATOM 5241 C C . GLN B 2 832 ? 132.543 155.282 128.722 1.00 103.78 832 GLN C C 1
ATOM 5242 O O . GLN B 2 832 ? 133.242 155.382 127.710 1.00 105.50 832 GLN C O 1
ATOM 5248 N N . LYS B 2 833 ? 131.666 154.294 128.903 1.00 97.65 833 LYS C N 1
ATOM 5249 C CA . LYS B 2 833 ? 131.480 153.129 128.040 1.00 95.39 833 LYS C CA 1
ATOM 5250 C C . LYS B 2 833 ? 132.686 152.201 128.062 1.00 94.51 833 LYS C C 1
ATOM 5251 O O . LYS B 2 833 ? 132.659 151.155 127.404 1.00 97.74 833 LYS C O 1
ATOM 5257 N N . GLN B 2 834 ? 133.743 152.549 128.790 1.00 83.97 834 GLN C N 1
ATOM 5258 C CA . GLN B 2 834 ? 134.854 151.656 129.086 1.00 85.45 834 GLN C CA 1
ATOM 5259 C C . GLN B 2 834 ? 134.920 151.283 130.556 1.00 90.31 834 GLN C C 1
ATOM 5260 O O . GLN B 2 834 ? 135.256 150.145 130.888 1.00 91.06 834 GLN C O 1
ATOM 5266 N N . ILE B 2 835 ? 134.598 152.227 131.443 1.00 90.25 835 ILE C N 1
ATOM 5267 C CA . ILE B 2 835 ? 134.491 151.921 132.866 1.00 88.99 835 ILE C CA 1
ATOM 5268 C C . ILE B 2 835 ? 133.365 150.925 133.108 1.00 87.06 835 ILE C C 1
ATOM 5269 O O . ILE B 2 835 ? 133.496 149.998 133.918 1.00 88.21 835 ILE C O 1
ATOM 5274 N N . ASP B 2 836 ? 132.241 151.099 132.407 1.00 86.50 836 ASP C N 1
ATOM 5275 C CA . ASP B 2 836 ? 131.128 150.165 132.540 1.00 87.52 836 ASP C CA 1
ATOM 5276 C C . ASP B 2 836 ? 131.532 148.757 132.122 1.00 86.57 836 ASP C C 1
ATOM 5277 O O . ASP B 2 836 ? 131.194 147.779 132.800 1.00 83.02 836 ASP C O 1
ATOM 5282 N N . PHE B 2 837 ? 132.250 148.633 131.003 1.00 75.67 837 PHE C N 1
ATOM 5283 C CA . PHE B 2 837 ? 132.687 147.316 130.551 1.00 70.95 837 PHE C CA 1
ATOM 5284 C C . PHE B 2 837 ? 133.725 146.722 131.493 1.00 68.87 837 PHE C C 1
ATOM 5285 O O . PHE B 2 837 ? 133.733 145.511 131.731 1.00 71.82 837 PHE C O 1
ATOM 5293 N N . LEU B 2 838 ? 134.626 147.551 132.022 1.00 78.12 838 LEU C N 1
ATOM 5294 C CA . LEU B 2 838 ? 135.632 147.035 132.943 1.00 81.19 838 LEU C CA 1
ATOM 5295 C C . LEU B 2 838 ? 135.016 146.615 134.272 1.00 82.65 838 LEU C C 1
ATOM 5296 O O . LEU B 2 838 ? 135.574 145.760 134.969 1.00 76.79 838 LEU C O 1
ATOM 5301 N N . PHE B 2 839 ? 133.872 147.200 134.640 1.00 82.87 839 PHE C N 1
ATOM 5302 C CA . PHE B 2 839 ? 133.169 146.748 135.837 1.00 77.03 839 PHE C CA 1
ATOM 5303 C C . PHE B 2 839 ? 132.660 145.320 135.675 1.00 74.34 839 PHE C C 1
ATOM 5304 O O . PHE B 2 839 ? 132.533 144.589 136.665 1.00 73.28 839 PHE C O 1
ATOM 5312 N N . LYS B 2 840 ? 132.349 144.917 134.440 1.00 76.28 840 LYS C N 1
ATOM 5313 C CA . LYS B 2 840 ? 132.054 143.516 134.152 1.00 76.01 840 LYS C CA 1
ATOM 5314 C C . LYS B 2 840 ? 133.218 142.619 134.559 1.00 77.08 840 LYS C C 1
ATOM 5315 O O . LYS B 2 840 ? 133.017 141.516 135.081 1.00 69.20 840 LYS C O 1
ATOM 5321 N N . LEU B 2 841 ? 134.448 143.086 134.326 1.00 75.46 841 LEU C N 1
ATOM 5322 C CA . LEU B 2 841 ? 135.658 142.276 134.392 1.00 67.59 841 LEU C CA 1
ATOM 5323 C C . LEU B 2 841 ? 136.524 142.625 135.600 1.00 70.08 841 LEU C C 1
ATOM 5324 O O . LEU B 2 841 ? 137.749 142.496 135.547 1.00 74.67 841 LEU C O 1
ATOM 5329 N N . LEU B 2 842 ? 135.902 143.078 136.688 1.00 76.93 842 LEU C N 1
ATOM 5330 C CA . LEU B 2 842 ? 136.668 143.483 137.867 1.00 78.43 842 LEU C CA 1
ATOM 5331 C C . LEU B 2 842 ? 137.502 142.360 138.475 1.00 79.19 842 LEU C C 1
ATOM 5332 O O . LEU B 2 842 ? 138.684 142.601 138.777 1.00 79.59 842 LEU C O 1
ATOM 5337 N N . PRO B 2 843 ? 136.988 141.142 138.691 1.00 69.70 843 PRO C N 1
ATOM 5338 C CA . PRO B 2 843 ? 137.814 140.108 139.336 1.00 72.11 843 PRO C CA 1
ATOM 5339 C C . PRO B 2 843 ? 139.000 139.636 138.508 1.00 72.00 843 PRO C C 1
ATOM 5340 O O . PRO B 2 843 ? 139.735 138.755 138.968 1.00 69.29 843 PRO C O 1
ATOM 5344 N N . LEU B 2 844 ? 139.218 140.180 137.311 1.00 76.79 844 LEU C N 1
ATOM 5345 C CA . LEU B 2 844 ? 140.279 139.711 136.431 1.00 77.05 844 LEU C CA 1
ATOM 5346 C C . LEU B 2 844 ? 141.563 140.527 136.525 1.00 75.94 844 LEU C C 1
ATOM 5347 O O . LEU B 2 844 ? 142.572 140.123 135.937 1.00 76.21 844 LEU C O 1
ATOM 5352 N N . LEU B 2 845 ? 141.562 141.648 137.238 1.00 79.10 845 LEU C N 1
ATOM 5353 C CA . LEU B 2 845 ? 142.714 142.537 137.283 1.00 79.11 845 LEU C CA 1
ATOM 5354 C C . LEU B 2 845 ? 143.337 142.536 138.676 1.00 79.83 845 LEU C C 1
ATOM 5355 O O . LEU B 2 845 ? 142.914 141.808 139.578 1.00 81.79 845 LEU C O 1
ATOM 5360 N N . SER B 2 846 ? 144.363 143.368 138.839 1.00 84.28 846 SER C N 1
ATOM 5361 C CA . SER B 2 846 ? 145.064 143.477 140.108 1.00 87.61 846 SER C CA 1
ATOM 5362 C C . SER B 2 846 ? 144.221 144.232 141.133 1.00 89.60 846 SER C C 1
ATOM 5363 O O . SER B 2 846 ? 143.312 144.995 140.792 1.00 89.52 846 SER C O 1
ATOM 5366 N N . THR B 2 847 ? 144.542 144.011 142.411 1.00 92.99 847 THR C N 1
ATOM 5367 C CA . THR B 2 847 ? 143.803 144.662 143.490 1.00 90.78 847 THR C CA 1
ATOM 5368 C C . THR B 2 847 ? 143.956 146.178 143.431 1.00 91.73 847 THR C C 1
ATOM 5369 O O . THR B 2 847 ? 142.987 146.916 143.651 1.00 91.22 847 THR C O 1
ATOM 5373 N N . ASN B 2 848 ? 145.169 146.660 143.146 1.00 91.36 848 ASN C N 1
ATOM 5374 C CA . ASN B 2 848 ? 145.368 148.096 142.982 1.00 91.82 848 ASN C CA 1
ATOM 5375 C C . ASN B 2 848 ? 144.531 148.632 141.829 1.00 92.38 848 ASN C C 1
ATOM 5376 O O . ASN B 2 848 ? 143.871 149.671 141.958 1.00 91.33 848 ASN C O 1
ATOM 5381 N N . ALA B 2 849 ? 144.534 147.923 140.697 1.00 87.34 849 ALA C N 1
ATOM 5382 C CA . ALA B 2 849 ? 143.692 148.313 139.572 1.00 87.51 849 ALA C CA 1
ATOM 5383 C C . ALA B 2 849 ? 142.218 148.214 139.934 1.00 86.75 849 ALA C C 1
ATOM 5384 O O . ALA B 2 849 ? 141.412 149.054 139.517 1.00 82.21 849 ALA C O 1
ATOM 5386 N N . LYS B 2 850 ? 141.846 147.199 140.717 1.00 85.19 850 LYS C N 1
ATOM 5387 C CA . LYS B 2 850 ? 140.460 147.072 141.158 1.00 81.88 850 LYS C CA 1
ATOM 5388 C C . LYS B 2 850 ? 140.017 148.312 141.922 1.00 81.40 850 LYS C C 1
ATOM 5389 O O . LYS B 2 850 ? 138.997 148.927 141.590 1.00 82.69 850 LYS C O 1
ATOM 5395 N N . SER B 2 851 ? 140.788 148.701 142.942 1.00 87.44 851 SER C N 1
ATOM 5396 C CA . SER B 2 851 ? 140.425 149.858 143.756 1.00 90.19 851 SER C CA 1
ATOM 5397 C C . SER B 2 851 ? 140.446 151.142 142.936 1.00 91.58 851 SER C C 1
ATOM 5398 O O . SER B 2 851 ? 139.574 152.005 143.100 1.00 90.72 851 SER C O 1
ATOM 5401 N N . HIS B 2 852 ? 141.434 151.285 142.048 1.00 87.01 852 HIS C N 1
ATOM 5402 C CA . HIS B 2 852 ? 141.466 152.439 141.157 1.00 85.76 852 HIS C CA 1
ATOM 5403 C C . HIS B 2 852 ? 140.210 152.489 140.295 1.00 87.78 852 HIS C C 1
ATOM 5404 O O . HIS B 2 852 ? 139.719 153.573 139.962 1.00 83.67 852 HIS C O 1
ATOM 5411 N N . LEU B 2 853 ? 139.680 151.323 139.922 1.00 89.64 853 LEU C N 1
ATOM 5412 C CA . LEU B 2 853 ? 138.474 151.287 139.103 1.00 86.66 853 LEU C CA 1
ATOM 5413 C C . LEU B 2 853 ? 137.243 151.675 139.917 1.00 86.11 853 LEU C C 1
ATOM 5414 O O . LEU B 2 853 ? 136.432 152.497 139.473 1.00 86.40 853 LEU C O 1
ATOM 5419 N N . LEU B 2 854 ? 137.041 151.045 141.061 1.00 86.19 854 LEU C N 1
ATOM 5420 C CA . LEU B 2 854 ? 135.892 151.262 141.877 1.00 87.42 854 LEU C CA 1
ATOM 5421 C C . LEU B 2 854 ? 135.905 152.575 142.548 1.00 87.88 854 LEU C C 1
ATOM 5422 O O . LEU B 2 854 ? 135.084 152.832 143.416 1.00 88.68 854 LEU C O 1
ATOM 5427 N N . SER B 2 855 ? 136.855 153.421 142.188 1.00 93.39 855 SER C N 1
ATOM 5428 C CA . SER B 2 855 ? 136.903 154.756 142.742 1.00 95.05 855 SER C CA 1
ATOM 5429 C C . SER B 2 855 ? 136.088 155.572 141.807 1.00 95.15 855 SER C C 1
ATOM 5430 O O . SER B 2 855 ? 135.138 156.236 142.183 1.00 92.96 855 SER C O 1
ATOM 5433 N N . PHE B 2 856 ? 136.443 155.488 140.536 1.00 98.97 856 PHE C N 1
ATOM 5434 C CA . PHE B 2 856 ? 135.710 156.290 139.561 1.00 98.41 856 PHE C CA 1
ATOM 5435 C C . PHE B 2 856 ? 134.208 156.032 139.633 1.00 96.75 856 PHE C C 1
ATOM 5436 O O . PHE B 2 856 ? 133.408 156.974 139.649 1.00 97.02 856 PHE C O 1
ATOM 5444 N N . LYS B 2 857 ? 133.806 154.765 139.678 1.00 90.64 857 LYS C N 1
ATOM 5445 C CA . LYS B 2 857 ? 132.406 154.381 139.550 1.00 91.96 857 LYS C CA 1
ATOM 5446 C C . LYS B 2 857 ? 131.873 153.870 140.881 1.00 95.46 857 LYS C C 1
ATOM 5447 O O . LYS B 2 857 ? 132.500 153.020 141.522 1.00 95.90 857 LYS C O 1
ATOM 5453 N N . SER B 2 858 ? 130.715 154.384 141.284 1.00 105.73 858 SER C N 1
ATOM 5454 C CA . SER B 2 858 ? 130.022 153.944 142.481 1.00 105.04 858 SER C CA 1
ATOM 5455 C C . SER B 2 858 ? 128.935 152.934 142.111 1.00 103.25 858 SER C C 1
ATOM 5456 O O . SER B 2 858 ? 128.859 152.450 140.978 1.00 104.78 858 SER C O 1
ATOM 5459 N N . VAL B 2 859 ? 128.080 152.615 143.076 1.00 101.52 859 VAL C N 1
ATOM 5460 C CA . VAL B 2 859 ? 127.015 151.637 142.896 1.00 103.45 859 VAL C CA 1
ATOM 5461 C C . VAL B 2 859 ? 125.662 152.321 142.662 1.00 103.68 859 VAL C C 1
ATOM 5462 O O . VAL B 2 859 ? 124.610 151.714 142.866 1.00 103.74 859 VAL C O 1
ATOM 5466 N N . GLU B 2 860 ? 125.678 153.564 142.181 1.00 103.33 860 GLU C N 1
ATOM 5467 C CA . GLU B 2 860 ? 124.511 154.441 142.161 1.00 104.00 860 GLU C CA 1
ATOM 5468 C C . GLU B 2 860 ? 123.389 153.971 141.236 1.00 104.22 860 GLU C C 1
ATOM 5469 O O . GLU B 2 860 ? 122.389 154.687 141.120 1.00 102.94 860 GLU C O 1
ATOM 5475 N N . ASN B 2 861 ? 123.507 152.819 140.579 1.00 102.39 861 ASN C N 1
ATOM 5476 C CA . ASN B 2 861 ? 122.437 152.331 139.718 1.00 101.40 861 ASN C CA 1
ATOM 5477 C C . ASN B 2 861 ? 122.207 150.846 139.972 1.00 100.05 861 ASN C C 1
ATOM 5478 O O . ASN B 2 861 ? 123.080 150.135 140.476 1.00 99.98 861 ASN C O 1
ATOM 5483 N N . ILE B 2 862 ? 121.003 150.390 139.614 1.00 91.63 862 ILE C N 1
ATOM 5484 C CA . ILE B 2 862 ? 120.582 149.024 139.917 1.00 94.15 862 ILE C CA 1
ATOM 5485 C C . ILE B 2 862 ? 121.440 148.009 139.169 1.00 94.12 862 ILE C C 1
ATOM 5486 O O . ILE B 2 862 ? 121.801 146.957 139.714 1.00 88.17 862 ILE C O 1
ATOM 5491 N N . ASN B 2 863 ? 121.761 148.295 137.904 1.00 94.05 863 ASN C N 1
ATOM 5492 C CA . ASN B 2 863 ? 122.595 147.381 137.130 1.00 91.50 863 ASN C CA 1
ATOM 5493 C C . ASN B 2 863 ? 123.962 147.205 137.776 1.00 91.45 863 ASN C C 1
ATOM 5494 O O . ASN B 2 863 ? 124.473 146.083 137.864 1.00 93.18 863 ASN C O 1
ATOM 5499 N N . ASP B 2 864 ? 124.564 148.301 138.245 1.00 91.00 864 ASP C N 1
ATOM 5500 C CA . ASP B 2 864 ? 125.829 148.195 138.965 1.00 92.68 864 ASP C CA 1
ATOM 5501 C C . ASP B 2 864 ? 125.662 147.398 140.251 1.00 94.46 864 ASP C C 1
ATOM 5502 O O . ASP B 2 864 ? 126.566 146.657 140.653 1.00 94.51 864 ASP C O 1
ATOM 5507 N N . LEU B 2 865 ? 124.512 147.539 140.914 1.00 89.24 865 LEU C N 1
ATOM 5508 C CA . LEU B 2 865 ? 124.265 146.778 142.134 1.00 89.88 865 LEU C CA 1
ATOM 5509 C C . LEU B 2 865 ? 124.267 145.280 141.858 1.00 87.98 865 LEU C C 1
ATOM 5510 O O . LEU B 2 865 ? 124.969 144.510 142.529 1.00 88.97 865 LEU C O 1
ATOM 5515 N N . MET B 2 866 ? 123.489 144.845 140.864 1.00 77.45 866 MET C N 1
ATOM 5516 C CA . MET B 2 866 ? 123.445 143.417 140.568 1.00 79.65 866 MET C CA 1
ATOM 5517 C C . MET B 2 866 ? 124.757 142.929 139.971 1.00 79.86 866 MET C C 1
ATOM 5518 O O . MET B 2 866 ? 125.092 141.747 140.104 1.00 78.59 866 MET C O 1
ATOM 5523 N N . ASN B 2 867 ? 125.512 143.812 139.316 1.00 78.92 867 ASN C N 1
ATOM 5524 C CA . ASN B 2 867 ? 126.833 143.432 138.831 1.00 74.88 867 ASN C CA 1
ATOM 5525 C C . ASN B 2 867 ? 127.780 143.161 139.989 1.00 74.86 867 ASN C C 1
ATOM 5526 O O . ASN B 2 867 ? 128.467 142.134 140.017 1.00 72.46 867 ASN C O 1
ATOM 5531 N N . GLY B 2 868 ? 127.824 144.077 140.959 1.00 85.95 868 GLY C N 1
ATOM 5532 C CA . GLY B 2 868 ? 128.673 143.873 142.119 1.00 87.21 868 GLY C CA 1
ATOM 5533 C C . GLY B 2 868 ? 128.271 142.652 142.920 1.00 85.95 868 GLY C C 1
ATOM 5534 O O . GLY B 2 868 ? 129.121 141.957 143.480 1.00 86.26 868 GLY C O 1
ATOM 5535 N N . ILE B 2 869 ? 126.967 142.377 142.990 1.00 80.38 869 ILE C N 1
ATOM 5536 C CA . ILE B 2 869 ? 126.516 141.140 143.621 1.00 81.17 869 ILE C CA 1
ATOM 5537 C C . ILE B 2 869 ? 126.971 139.932 142.804 1.00 79.79 869 ILE C C 1
ATOM 5538 O O . ILE B 2 869 ? 127.336 138.889 143.360 1.00 76.31 869 ILE C O 1
ATOM 5543 N N . ARG B 2 870 ? 126.983 140.065 141.475 1.00 79.67 870 ARG C N 1
ATOM 5544 C CA . ARG B 2 870 ? 127.283 138.930 140.606 1.00 76.05 870 ARG C CA 1
ATOM 5545 C C . ARG B 2 870 ? 128.760 138.556 140.648 1.00 78.46 870 ARG C C 1
ATOM 5546 O O . ARG B 2 870 ? 129.101 137.371 140.744 1.00 77.23 870 ARG C O 1
ATOM 5554 N N . ILE B 2 871 ? 129.652 139.545 140.584 1.00 82.40 871 ILE C N 1
ATOM 5555 C CA . ILE B 2 871 ? 131.085 139.280 140.497 1.00 78.01 871 ILE C CA 1
ATOM 5556 C C . ILE B 2 871 ? 131.658 139.048 141.889 1.00 78.36 871 ILE C C 1
ATOM 5557 O O . ILE B 2 871 ? 132.878 138.937 142.058 1.00 78.30 871 ILE C O 1
ATOM 5562 N N . GLY B 2 872 ? 130.787 138.977 142.892 1.00 86.45 872 GLY C N 1
ATOM 5563 C CA . GLY B 2 872 ? 131.223 138.743 144.252 1.00 88.39 872 GLY C CA 1
ATOM 5564 C C . GLY B 2 872 ? 131.815 139.942 144.953 1.00 91.25 872 GLY C C 1
ATOM 5565 O O . GLY B 2 872 ? 132.404 139.779 146.028 1.00 90.96 872 GLY C O 1
ATOM 5566 N N . LEU B 2 873 ? 131.688 141.140 144.378 1.00 94.33 873 LEU C N 1
ATOM 5567 C CA . LEU B 2 873 ? 132.211 142.334 145.033 1.00 94.83 873 LEU C CA 1
ATOM 5568 C C . LEU B 2 873 ? 131.503 142.591 146.357 1.00 95.81 873 LEU C C 1
ATOM 5569 O O . LEU B 2 873 ? 132.144 142.943 147.355 1.00 96.50 873 LEU C O 1
ATOM 5574 N N . ILE B 2 874 ? 130.187 142.418 146.387 1.00 98.15 874 ILE C N 1
ATOM 5575 C CA . ILE B 2 874 ? 129.385 142.636 147.584 1.00 100.23 874 ILE C CA 1
ATOM 5576 C C . ILE B 2 874 ? 128.909 141.276 148.074 1.00 101.60 874 ILE C C 1
ATOM 5577 O O . ILE B 2 874 ? 128.112 140.607 147.404 1.00 102.00 874 ILE C O 1
ATOM 5582 N N . ASP B 2 875 ? 129.395 140.864 149.244 1.00 112.14 875 ASP C N 1
ATOM 5583 C CA . ASP B 2 875 ? 128.949 139.628 149.873 1.00 112.86 875 ASP C CA 1
ATOM 5584 C C . ASP B 2 875 ? 127.805 139.882 150.848 1.00 112.64 875 ASP C C 1
ATOM 5585 O O . ASP B 2 875 ? 126.758 139.233 150.767 1.00 111.80 875 ASP C O 1
ATOM 5590 N N . GLU B 2 876 ? 127.992 140.825 151.766 1.00 112.18 876 GLU C N 1
ATOM 5591 C CA . GLU B 2 876 ? 126.959 141.232 152.706 1.00 111.17 876 GLU C CA 1
ATOM 5592 C C . GLU B 2 876 ? 126.265 142.476 152.170 1.00 109.96 876 GLU C C 1
ATOM 5593 O O . GLU B 2 876 ? 126.930 143.425 151.743 1.00 108.27 876 GLU C O 1
ATOM 5599 N N . PHE B 2 877 ? 124.935 142.469 152.194 1.00 101.14 877 PHE C N 1
ATOM 5600 C CA . PHE B 2 877 ? 124.186 143.609 151.693 1.00 101.22 877 PHE C CA 1
ATOM 5601 C C . PHE B 2 877 ? 124.442 144.848 152.546 1.00 101.97 877 PHE C C 1
ATOM 5602 O O . PHE B 2 877 ? 124.896 144.774 153.691 1.00 101.02 877 PHE C O 1
ATOM 5610 N N . THR B 2 878 ? 124.139 146.000 151.962 1.00 103.05 878 THR C N 1
ATOM 5611 C CA . THR B 2 878 ? 124.449 147.309 152.507 1.00 102.07 878 THR C CA 1
ATOM 5612 C C . THR B 2 878 ? 123.173 148.134 152.571 1.00 101.21 878 THR C C 1
ATOM 5613 O O . THR B 2 878 ? 122.245 147.903 151.789 1.00 101.37 878 THR C O 1
ATOM 5617 N N . PRO B 2 879 ? 123.082 149.083 153.515 1.00 103.31 879 PRO C N 1
ATOM 5618 C CA . PRO B 2 879 ? 121.954 150.025 153.509 1.00 103.21 879 PRO C CA 1
ATOM 5619 C C . PRO B 2 879 ? 121.769 150.745 152.181 1.00 104.74 879 PRO C C 1
ATOM 5620 O O . PRO B 2 879 ? 122.602 150.631 151.278 1.00 104.76 879 PRO C O 1
ATOM 5624 N N . GLU B 2 880 ? 120.645 151.454 152.056 1.00 101.84 880 GLU C N 1
ATOM 5625 C CA . GLU B 2 880 ? 120.209 152.184 150.855 1.00 100.89 880 GLU C CA 1
ATOM 5626 C C . GLU B 2 880 ? 120.259 151.330 149.585 1.00 99.57 880 GLU C C 1
ATOM 5627 O O . GLU B 2 880 ? 120.206 151.859 148.471 1.00 98.85 880 GLU C O 1
ATOM 5633 N N . HIS B 2 881 ? 120.267 150.005 149.730 1.00 95.75 881 HIS C N 1
ATOM 5634 C CA . HIS B 2 881 ? 120.062 149.110 148.596 1.00 95.63 881 HIS C CA 1
ATOM 5635 C C . HIS B 2 881 ? 118.588 148.740 148.464 1.00 95.94 881 HIS C C 1
ATOM 5636 O O . HIS B 2 881 ? 118.022 148.771 147.362 1.00 92.98 881 HIS C O 1
ATOM 5643 N N . GLU B 2 882 ? 117.953 148.406 149.590 1.00 97.24 882 GLU C N 1
ATOM 5644 C CA . GLU B 2 882 ? 116.502 148.294 149.614 1.00 97.76 882 GLU C CA 1
ATOM 5645 C C . GLU B 2 882 ? 115.837 149.605 149.229 1.00 100.08 882 GLU C C 1
ATOM 5646 O O . GLU B 2 882 ? 114.695 149.591 148.768 1.00 99.03 882 GLU C O 1
ATOM 5652 N N . GLU B 2 883 ? 116.533 150.733 149.388 1.00 101.56 883 GLU C N 1
ATOM 5653 C CA . GLU B 2 883 ? 116.031 151.997 148.859 1.00 99.47 883 GLU C CA 1
ATOM 5654 C C . GLU B 2 883 ? 115.836 151.916 147.350 1.00 100.29 883 GLU C C 1
ATOM 5655 O O . GLU B 2 883 ? 114.763 152.245 146.831 1.00 96.97 883 GLU C O 1
ATOM 5661 N N . LEU B 2 884 ? 116.865 151.461 146.628 1.00 99.39 884 LEU C N 1
ATOM 5662 C CA . LEU B 2 884 ? 116.747 151.314 145.180 1.00 96.37 884 LEU C CA 1
ATOM 5663 C C . LEU B 2 884 ? 115.710 150.260 144.815 1.00 96.94 884 LEU C C 1
ATOM 5664 O O . LEU B 2 884 ? 114.939 150.438 143.861 1.00 98.96 884 LEU C O 1
ATOM 5669 N N . ILE B 2 885 ? 115.680 149.151 145.559 1.00 90.86 885 ILE C N 1
ATOM 5670 C CA . ILE B 2 885 ? 114.715 148.091 145.269 1.00 91.90 885 ILE C CA 1
ATOM 5671 C C . ILE B 2 885 ? 113.288 148.613 145.407 1.00 92.85 885 ILE C C 1
ATOM 5672 O O . ILE B 2 885 ? 112.433 148.380 144.542 1.00 93.52 885 ILE C O 1
ATOM 5677 N N . ILE B 2 886 ? 113.012 149.336 146.495 1.00 94.53 886 ILE C N 1
ATOM 5678 C CA . ILE B 2 886 ? 111.672 149.859 146.724 1.00 94.20 886 ILE C CA 1
ATOM 5679 C C . ILE B 2 886 ? 111.345 150.963 145.729 1.00 92.42 886 ILE C C 1
ATOM 5680 O O . ILE B 2 886 ? 110.193 151.093 145.305 1.00 89.95 886 ILE C O 1
ATOM 5685 N N . GLU B 2 887 ? 112.336 151.758 145.316 1.00 93.66 887 GLU C N 1
ATOM 5686 C CA . GLU B 2 887 ? 112.075 152.772 144.300 1.00 96.40 887 GLU C CA 1
ATOM 5687 C C . GLU B 2 887 ? 111.660 152.130 142.984 1.00 96.67 887 GLU C C 1
ATOM 5688 O O . GLU B 2 887 ? 110.705 152.580 142.338 1.00 98.77 887 GLU C O 1
ATOM 5694 N N . TYR B 2 888 ? 112.356 151.066 142.576 1.00 85.13 888 TYR C N 1
ATOM 5695 C CA . TYR B 2 888 ? 111.984 150.380 141.343 1.00 81.81 888 TYR C CA 1
ATOM 5696 C C . TYR B 2 888 ? 110.608 149.735 141.464 1.00 83.55 888 TYR C C 1
ATOM 5697 O O . TYR B 2 888 ? 109.767 149.866 140.564 1.00 86.46 888 TYR C O 1
ATOM 5706 N N . LEU B 2 889 ? 110.357 149.039 142.576 1.00 91.16 889 LEU C N 1
ATOM 5707 C CA . LEU B 2 889 ? 109.082 148.351 142.746 1.00 96.95 889 LEU C CA 1
ATOM 5708 C C . LEU B 2 889 ? 107.926 149.316 142.972 1.00 96.13 889 LEU C C 1
ATOM 5709 O O . LEU B 2 889 ? 106.765 148.914 142.837 1.00 92.57 889 LEU C O 1
ATOM 5714 N N . GLU B 2 890 ? 108.212 150.571 143.316 1.00 95.85 890 GLU C N 1
ATOM 5715 C CA . GLU B 2 890 ? 107.179 151.588 143.444 1.00 95.20 890 GLU C CA 1
ATOM 5716 C C . GLU B 2 890 ? 106.912 152.290 142.121 1.00 94.10 890 GLU C C 1
ATOM 5717 O O . GLU B 2 890 ? 105.756 152.574 141.797 1.00 92.52 890 GLU C O 1
ATOM 5723 N N . THR B 2 891 ? 107.963 152.570 141.345 1.00 90.50 891 THR C N 1
ATOM 5724 C CA . THR B 2 891 ? 107.769 153.133 140.014 1.00 88.08 891 THR C CA 1
ATOM 5725 C C . THR B 2 891 ? 107.048 152.151 139.099 1.00 88.76 891 THR C C 1
ATOM 5726 O O . THR B 2 891 ? 106.231 152.565 138.264 1.00 93.73 891 THR C O 1
ATOM 5730 N N . ARG B 2 892 ? 107.314 150.851 139.254 1.00 86.82 892 ARG C N 1
ATOM 5731 C CA . ARG B 2 892 ? 106.614 149.861 138.441 1.00 88.51 892 ARG C CA 1
ATOM 5732 C C . ARG B 2 892 ? 105.108 149.910 138.684 1.00 92.29 892 ARG C C 1
ATOM 5733 O O . ARG B 2 892 ? 104.318 149.879 137.734 1.00 91.14 892 ARG C O 1
ATOM 5741 N N . LYS B 2 893 ? 104.690 150.013 139.949 1.00 96.14 893 LYS C N 1
ATOM 5742 C CA . LYS B 2 893 ? 103.262 150.125 140.234 1.00 95.66 893 LYS C CA 1
ATOM 5743 C C . LYS B 2 893 ? 102.717 151.499 139.862 1.00 93.29 893 LYS C C 1
ATOM 5744 O O . LYS B 2 893 ? 101.549 151.614 139.474 1.00 91.85 893 LYS C O 1
ATOM 5750 N N . VAL B 2 894 ? 103.539 152.547 139.974 1.00 93.83 894 VAL C N 1
ATOM 5751 C CA . VAL B 2 894 ? 103.106 153.882 139.572 1.00 93.41 894 VAL C CA 1
ATOM 5752 C C . VAL B 2 894 ? 102.767 153.899 138.088 1.00 93.15 894 VAL C C 1
ATOM 5753 O O . VAL B 2 894 ? 101.814 154.559 137.658 1.00 93.48 894 VAL C O 1
ATOM 5757 N N . ASN B 2 895 ? 103.540 153.172 137.283 1.00 94.66 895 ASN C N 1
ATOM 5758 C CA . ASN B 2 895 ? 103.181 152.987 135.884 1.00 93.27 895 ASN C CA 1
ATOM 5759 C C . ASN B 2 895 ? 102.059 151.971 135.704 1.00 93.79 895 ASN C C 1
ATOM 5760 O O . ASN B 2 895 ? 101.335 152.037 134.704 1.00 97.64 895 ASN C O 1
ATOM 5765 N N . TYR B 2 896 ? 101.888 151.047 136.654 1.00 88.78 896 TYR C N 1
ATOM 5766 C CA . TYR B 2 896 ? 100.896 149.986 136.496 1.00 92.33 896 TYR C CA 1
ATOM 5767 C C . TYR B 2 896 ? 99.470 150.525 136.550 1.00 94.08 896 TYR C C 1
ATOM 5768 O O . TYR B 2 896 ? 98.648 150.209 135.682 1.00 92.66 896 TYR C O 1
ATOM 5777 N N . ILE B 2 897 ? 99.148 151.338 137.562 1.00 94.84 897 ILE C N 1
ATOM 5778 C CA . ILE B 2 897 ? 97.760 151.766 137.735 1.00 93.77 897 ILE C CA 1
ATOM 5779 C C . ILE B 2 897 ? 97.328 152.824 136.731 1.00 95.76 897 ILE C C 1
ATOM 5780 O O . ILE B 2 897 ? 96.136 153.153 136.672 1.00 96.97 897 ILE C O 1
ATOM 5785 N N . VAL B 2 898 ? 98.253 153.365 135.937 1.00 95.83 898 VAL C N 1
ATOM 5786 C CA . VAL B 2 898 ? 97.867 154.210 134.813 1.00 96.68 898 VAL C CA 1
ATOM 5787 C C . VAL B 2 898 ? 97.642 153.399 133.541 1.00 94.80 898 VAL C C 1
ATOM 5788 O O . VAL B 2 898 ? 96.915 153.854 132.647 1.00 94.12 898 VAL C O 1
ATOM 5792 N N . GLU B 2 899 ? 98.234 152.211 133.438 1.00 93.12 899 GLU C N 1
ATOM 5793 C CA . GLU B 2 899 ? 98.087 151.377 132.255 1.00 95.56 899 GLU C CA 1
ATOM 5794 C C . GLU B 2 899 ? 96.941 150.380 132.364 1.00 98.14 899 GLU C C 1
ATOM 5795 O O . GLU B 2 899 ? 96.651 149.689 131.381 1.00 99.38 899 GLU C O 1
ATOM 5801 N N . LYS B 2 900 ? 96.284 150.290 133.524 1.00 95.45 900 LYS C N 1
ATOM 5802 C CA . LYS B 2 900 ? 95.142 149.390 133.652 1.00 95.56 900 LYS C CA 1
ATOM 5803 C C . LYS B 2 900 ? 94.008 149.806 132.724 1.00 96.05 900 LYS C C 1
ATOM 5804 O O . LYS B 2 900 ? 93.378 148.958 132.082 1.00 96.00 900 LYS C O 1
ATOM 5810 N N . GLU B 2 901 ? 93.731 151.109 132.644 1.00 93.62 901 GLU C N 1
ATOM 5811 C CA . GLU B 2 901 ? 92.776 151.596 131.654 1.00 92.47 901 GLU C CA 1
ATOM 5812 C C . GLU B 2 901 ? 93.312 151.404 130.241 1.00 91.19 901 GLU C C 1
ATOM 5813 O O . GLU B 2 901 ? 92.550 151.100 129.316 1.00 89.76 901 GLU C O 1
ATOM 5819 N N . LYS B 2 902 ? 94.622 151.581 130.055 1.00 95.03 902 LYS C N 1
ATOM 5820 C CA . LYS B 2 902 ? 95.224 151.346 128.748 1.00 95.64 902 LYS C CA 1
ATOM 5821 C C . LYS B 2 902 ? 95.216 149.863 128.400 1.00 96.09 902 LYS C C 1
ATOM 5822 O O . LYS B 2 902 ? 95.038 149.492 127.234 1.00 98.44 902 LYS C O 1
ATOM 5828 N N . GLY B 2 903 ? 95.397 149.001 129.398 1.00 94.70 903 GLY C N 1
ATOM 5829 C CA . GLY B 2 903 ? 95.377 147.571 129.172 1.00 95.36 903 GLY C CA 1
ATOM 5830 C C . GLY B 2 903 ? 96.624 147.052 128.490 1.00 93.94 903 GLY C C 1
ATOM 5831 O O . GLY B 2 903 ? 96.564 146.573 127.354 1.00 92.76 903 GLY C O 1
ATOM 5832 N N . ILE B 2 904 ? 97.764 147.144 129.170 1.00 94.64 904 ILE C N 1
ATOM 5833 C CA . ILE B 2 904 ? 99.039 146.668 128.648 1.00 95.70 904 ILE C CA 1
ATOM 5834 C C . ILE B 2 904 ? 99.509 145.520 129.529 1.00 92.79 904 ILE C C 1
ATOM 5835 O O . ILE B 2 904 ? 99.676 145.689 130.744 1.00 93.32 904 ILE C O 1
ATOM 5840 N N . GLN B 2 905 ? 99.718 144.353 128.918 1.00 90.77 905 GLN C N 1
ATOM 5841 C CA . GLN B 2 905 ? 100.160 143.181 129.665 1.00 92.92 905 GLN C CA 1
ATOM 5842 C C . GLN B 2 905 ? 101.637 143.266 130.036 1.00 91.95 905 GLN C C 1
ATOM 5843 O O . GLN B 2 905 ? 102.029 142.779 131.103 1.00 91.16 905 GLN C O 1
ATOM 5849 N N . THR B 2 906 ? 102.448 143.886 129.175 1.00 93.24 906 THR C N 1
ATOM 5850 C CA . THR B 2 906 ? 103.874 144.178 129.398 1.00 94.86 906 THR C CA 1
ATOM 5851 C C . THR B 2 906 ? 104.604 143.055 130.138 1.00 93.26 906 THR C C 1
ATOM 5852 O O . THR B 2 906 ? 105.276 143.265 131.151 1.00 95.58 906 THR C O 1
ATOM 5856 N N . PHE B 2 907 ? 104.487 141.841 129.601 1.00 90.55 907 PHE C N 1
ATOM 5857 C CA . PHE B 2 907 ? 105.325 140.726 130.044 1.00 92.00 907 PHE C CA 1
ATOM 5858 C C . PHE B 2 907 ? 106.698 140.869 129.395 1.00 92.54 907 PHE C C 1
ATOM 5859 O O . PHE B 2 907 ? 107.035 140.214 128.405 1.00 92.69 907 PHE C O 1
ATOM 5867 N N . SER B 2 908 ? 107.503 141.756 129.972 1.00 92.55 908 SER C N 1
ATOM 5868 C CA . SER B 2 908 ? 108.865 141.942 129.507 1.00 93.29 908 SER C CA 1
ATOM 5869 C C . SER B 2 908 ? 109.724 140.741 129.896 1.00 92.29 908 SER C C 1
ATOM 5870 O O . SER B 2 908 ? 109.331 139.886 130.695 1.00 92.59 908 SER C O 1
ATOM 5873 N N . SER B 2 909 ? 110.918 140.684 129.315 1.00 90.26 909 SER C N 1
ATOM 5874 C CA . SER B 2 909 ? 111.870 139.623 129.604 1.00 89.68 909 SER C CA 1
ATOM 5875 C C . SER B 2 909 ? 112.763 139.947 130.792 1.00 90.09 909 SER C C 1
ATOM 5876 O O . SER B 2 909 ? 113.657 139.156 131.112 1.00 88.69 909 SER C O 1
ATOM 5879 N N . ASN B 2 910 ? 112.545 141.084 131.444 1.00 83.57 910 ASN C N 1
ATOM 5880 C CA . ASN B 2 910 ? 113.354 141.464 132.593 1.00 83.74 910 ASN C CA 1
ATOM 5881 C C . ASN B 2 910 ? 113.036 140.560 133.778 1.00 82.40 910 ASN C C 1
ATOM 5882 O O . ASN B 2 910 ? 111.866 140.329 134.099 1.00 82.78 910 ASN C O 1
ATOM 5887 N N . ASP B 2 911 ? 114.081 140.050 134.431 1.00 80.78 911 ASP C N 1
ATOM 5888 C CA . ASP B 2 911 ? 113.934 139.099 135.527 1.00 81.61 911 ASP C CA 1
ATOM 5889 C C . ASP B 2 911 ? 114.316 139.696 136.878 1.00 80.49 911 ASP C C 1
ATOM 5890 O O . ASP B 2 911 ? 114.688 138.955 137.794 1.00 79.27 911 ASP C O 1
ATOM 5892 N N . TYR B 2 912 ? 114.237 141.022 137.020 1.00 82.81 912 TYR C N 1
ATOM 5893 C CA . TYR B 2 912 ? 114.617 141.658 138.279 1.00 82.83 912 TYR C CA 1
ATOM 5894 C C . TYR B 2 912 ? 113.678 141.264 139.413 1.00 80.87 912 TYR C C 1
ATOM 5895 O O . TYR B 2 912 ? 114.121 141.040 140.544 1.00 82.12 912 TYR C O 1
ATOM 5904 N N . MET B 2 913 ? 112.377 141.183 139.132 1.00 70.97 913 MET C N 1
ATOM 5905 C CA . MET B 2 913 ? 111.391 141.034 140.197 1.00 72.87 913 MET C CA 1
ATOM 5906 C C . MET B 2 913 ? 111.390 139.619 140.769 1.00 75.49 913 MET C C 1
ATOM 5907 O O . MET B 2 913 ? 111.302 139.433 141.991 1.00 77.79 913 MET C O 1
ATOM 5912 N N . SER B 2 914 ? 111.496 138.605 139.907 1.00 72.51 914 SER C N 1
ATOM 5913 C CA . SER B 2 914 ? 111.623 137.237 140.400 1.00 68.67 914 SER C CA 1
ATOM 5914 C C . SER B 2 914 ? 112.911 137.059 141.195 1.00 75.13 914 SER C C 1
ATOM 5915 O O . SER B 2 914 ? 112.933 136.352 142.210 1.00 74.99 914 SER C O 1
ATOM 5918 N N . THR B 2 915 ? 113.997 137.697 140.749 1.00 75.34 915 THR C N 1
ATOM 5919 C CA . THR B 2 915 ? 115.243 137.659 141.507 1.00 71.78 915 THR C CA 1
ATOM 5920 C C . THR B 2 915 ? 115.080 138.327 142.866 1.00 79.56 915 THR C C 1
ATOM 5921 O O . THR B 2 915 ? 115.635 137.859 143.866 1.00 80.88 915 THR C O 1
ATOM 5925 N N . PHE B 2 916 ? 114.329 139.429 142.920 1.00 84.15 916 PHE C N 1
ATOM 5926 C CA . PHE B 2 916 ? 114.052 140.077 144.199 1.00 81.62 916 PHE C CA 1
ATOM 5927 C C . PHE B 2 916 ? 113.267 139.153 145.119 1.00 84.70 916 PHE C C 1
ATOM 5928 O O . PHE B 2 916 ? 113.524 139.096 146.327 1.00 85.86 916 PHE C O 1
ATOM 5936 N N . GLY B 2 917 ? 112.301 138.422 144.564 1.00 77.03 917 GLY C N 1
ATOM 5937 C CA . GLY B 2 917 ? 111.595 137.432 145.363 1.00 72.98 917 GLY C CA 1
ATOM 5938 C C . GLY B 2 917 ? 112.522 136.361 145.909 1.00 77.79 917 GLY C C 1
ATOM 5939 O O . GLY B 2 917 ? 112.461 136.006 147.091 1.00 81.58 917 GLY C O 1
ATOM 5940 N N . ILE B 2 918 ? 113.402 135.834 145.052 1.00 80.19 918 ILE C N 1
ATOM 5941 C CA . ILE B 2 918 ? 114.350 134.813 145.495 1.00 79.76 918 ILE C CA 1
ATOM 5942 C C . ILE B 2 918 ? 115.247 135.362 146.598 1.00 79.01 918 ILE C C 1
ATOM 5943 O O . ILE B 2 918 ? 115.561 134.664 147.569 1.00 77.03 918 ILE C O 1
ATOM 5948 N N . TRP B 2 919 ? 115.669 136.621 146.469 1.00 82.25 919 TRP C N 1
ATOM 5949 C CA . TRP B 2 919 ? 116.433 137.260 147.537 1.00 82.47 919 TRP C CA 1
ATOM 5950 C C . TRP B 2 919 ? 115.615 137.348 148.817 1.00 85.68 919 TRP C C 1
ATOM 5951 O O . TRP B 2 919 ? 116.150 137.185 149.920 1.00 87.98 919 TRP C O 1
ATOM 5962 N N . TYR B 2 920 ? 114.314 137.618 148.688 1.00 84.79 920 TYR C N 1
ATOM 5963 C CA . TYR B 2 920 ? 113.437 137.662 149.854 1.00 85.51 920 TYR C CA 1
ATOM 5964 C C . TYR B 2 920 ? 113.397 136.318 150.569 1.00 84.54 920 TYR C C 1
ATOM 5965 O O . TYR B 2 920 ? 113.433 136.263 151.804 1.00 85.83 920 TYR C O 1
ATOM 5974 N N . PHE B 2 921 ? 113.315 135.221 149.812 1.00 87.10 921 PHE C N 1
ATOM 5975 C CA . PHE B 2 921 ? 113.188 133.910 150.447 1.00 86.29 921 PHE C CA 1
ATOM 5976 C C . PHE B 2 921 ? 114.446 133.514 151.213 1.00 87.15 921 PHE C C 1
ATOM 5977 O O . PHE B 2 921 ? 114.366 132.719 152.155 1.00 86.37 921 PHE C O 1
ATOM 5985 N N . LEU B 2 922 ? 115.607 134.044 150.831 1.00 91.12 922 LEU C N 1
ATOM 5986 C CA . LEU B 2 922 ? 116.841 133.787 151.565 1.00 89.94 922 LEU C CA 1
ATOM 5987 C C . LEU B 2 922 ? 117.045 134.748 152.730 1.00 89.46 922 LEU C C 1
ATOM 5988 O O . LEU B 2 922 ? 118.117 134.731 153.347 1.00 91.10 922 LEU C O 1
ATOM 5993 N N . GLU B 2 923 ? 116.054 135.594 153.017 1.00 88.61 923 GLU C N 1
ATOM 5994 C CA . GLU B 2 923 ? 116.024 136.438 154.207 1.00 90.27 923 GLU C CA 1
ATOM 5995 C C . GLU B 2 923 ? 117.126 137.492 154.224 1.00 92.55 923 GLU C C 1
ATOM 5996 O O . GLU B 2 923 ? 117.272 138.215 155.215 1.00 92.33 923 GLU C O 1
ATOM 6002 N N . GLU B 2 924 ? 117.911 137.592 153.148 1.00 96.06 924 GLU C N 1
ATOM 6003 C CA . GLU B 2 924 ? 118.890 138.671 153.070 1.00 96.53 924 GLU C CA 1
ATOM 6004 C C . GLU B 2 924 ? 118.199 140.026 153.002 1.00 96.94 924 GLU C C 1
ATOM 6005 O O . GLU B 2 924 ? 118.643 140.990 153.638 1.00 97.62 924 GLU C O 1
ATOM 6011 N N . ILE B 2 925 ? 117.115 140.119 152.238 1.00 93.92 925 ILE C N 1
ATOM 6012 C CA . ILE B 2 925 ? 116.257 141.297 152.213 1.00 94.59 925 ILE C CA 1
ATOM 6013 C C . ILE B 2 925 ? 114.952 140.910 152.896 1.00 92.67 925 ILE C C 1
ATOM 6014 O O . ILE B 2 925 ? 114.306 139.926 152.513 1.00 90.88 925 ILE C O 1
ATOM 6019 N N . ASN B 2 926 ? 114.588 141.658 153.934 1.00 95.90 926 ASN C N 1
ATOM 6020 C CA . ASN B 2 926 ? 113.367 141.396 154.686 1.00 95.88 926 ASN C CA 1
ATOM 6021 C C . ASN B 2 926 ? 112.901 142.710 155.289 1.00 96.67 926 ASN C C 1
ATOM 6022 O O . ASN B 2 926 ? 113.624 143.316 156.086 1.00 92.59 926 ASN C O 1
ATOM 6027 N N . ASN B 2 927 ? 111.700 143.140 154.914 1.00 94.23 927 ASN C N 1
ATOM 6028 C CA . ASN B 2 927 ? 111.195 144.446 155.310 1.00 93.63 927 ASN C CA 1
ATOM 6029 C C . ASN B 2 927 ? 109.712 144.508 154.981 1.00 93.67 927 ASN C C 1
ATOM 6030 O O . ASN B 2 927 ? 109.262 143.923 153.993 1.00 94.69 927 ASN C O 1
ATOM 6035 N N . SER B 2 928 ? 108.959 145.217 155.825 1.00 88.26 928 SER C N 1
ATOM 6036 C CA . SER B 2 928 ? 107.512 145.292 155.644 1.00 86.76 928 SER C CA 1
ATOM 6037 C C . SER B 2 928 ? 107.144 146.059 154.380 1.00 86.70 928 SER C C 1
ATOM 6038 O O . SER B 2 928 ? 106.165 145.719 153.705 1.00 87.52 928 SER C O 1
ATOM 6041 N N . LYS B 2 929 ? 107.913 147.096 154.043 1.00 89.75 929 LYS C N 1
ATOM 6042 C CA . LYS B 2 929 ? 107.592 147.930 152.892 1.00 89.90 929 LYS C CA 1
ATOM 6043 C C . LYS B 2 929 ? 107.753 147.201 151.565 1.00 90.15 929 LYS C C 1
ATOM 6044 O O . LYS B 2 929 ? 107.257 147.695 150.548 1.00 90.98 929 LYS C O 1
ATOM 6050 N N . MET B 2 930 ? 108.422 146.046 151.546 1.00 87.26 930 MET C N 1
ATOM 6051 C CA . MET B 2 930 ? 108.615 145.326 150.290 1.00 88.84 930 MET C CA 1
ATOM 6052 C C . MET B 2 930 ? 107.284 144.885 149.694 1.00 88.48 930 MET C C 1
ATOM 6053 O O . MET B 2 930 ? 107.096 144.933 148.473 1.00 88.49 930 MET C O 1
ATOM 6058 N N . GLU B 2 931 ? 106.346 144.456 150.539 1.00 88.29 931 GLU C N 1
ATOM 6059 C CA . GLU B 2 931 ? 105.023 144.044 150.095 1.00 87.93 931 GLU C CA 1
ATOM 6060 C C . GLU B 2 931 ? 104.021 145.193 150.090 1.00 89.86 931 GLU C C 1
ATOM 6061 O O . GLU B 2 931 ? 102.809 144.948 150.091 1.00 90.33 931 GLU C O 1
ATOM 6067 N N . GLU B 2 932 ? 104.499 146.440 150.085 1.00 95.42 932 GLU C N 1
ATOM 6068 C CA . GLU B 2 932 ? 103.593 147.583 150.112 1.00 94.42 932 GLU C CA 1
ATOM 6069 C C . GLU B 2 932 ? 102.819 147.731 148.809 1.00 93.02 932 GLU C C 1
ATOM 6070 O O . GLU B 2 932 ? 101.659 148.159 148.828 1.00 93.39 932 GLU C O 1
ATOM 6076 N N . PHE B 2 933 ? 103.431 147.392 147.675 1.00 91.55 933 PHE C N 1
ATOM 6077 C CA . PHE B 2 933 ? 102.848 147.683 146.372 1.00 92.68 933 PHE C CA 1
ATOM 6078 C C . PHE B 2 933 ? 102.428 146.429 145.616 1.00 91.46 933 PHE C C 1
ATOM 6079 O O . PHE B 2 933 ? 101.250 146.290 145.276 1.00 89.73 933 PHE C O 1
ATOM 6081 N N . ILE B 2 934 ? 103.360 145.504 145.365 1.00 86.38 934 ILE C N 1
ATOM 6082 C CA . ILE B 2 934 ? 103.151 144.321 144.527 1.00 85.64 934 ILE C CA 1
ATOM 6083 C C . ILE B 2 934 ? 102.843 144.745 143.094 1.00 87.04 934 ILE C C 1
ATOM 6084 O O . ILE B 2 934 ? 101.941 145.551 142.843 1.00 85.81 934 ILE C O 1
ATOM 6089 N N . GLY B 2 935 ? 103.602 144.211 142.142 1.00 82.66 935 GLY C N 1
ATOM 6090 C CA . GLY B 2 935 ? 103.465 144.568 140.746 1.00 78.40 935 GLY C CA 1
ATOM 6091 C C . GLY B 2 935 ? 102.529 143.654 139.984 1.00 77.98 935 GLY C C 1
ATOM 6092 O O . GLY B 2 935 ? 101.759 142.880 140.557 1.00 77.27 935 GLY C O 1
ATOM 6093 N N . MET B 2 936 ? 102.606 143.756 138.655 1.00 82.94 936 MET C N 1
ATOM 6094 C CA . MET B 2 936 ? 101.753 142.950 137.787 1.00 83.71 936 MET C CA 1
ATOM 6095 C C . MET B 2 936 ? 102.134 141.478 137.824 1.00 84.02 936 MET C C 1
ATOM 6096 O O . MET B 2 936 ? 101.275 140.612 137.623 1.00 83.39 936 MET C O 1
ATOM 6101 N N . ASP B 2 937 ? 103.406 141.179 138.074 1.00 82.79 937 ASP C N 1
ATOM 6102 C CA . ASP B 2 937 ? 103.922 139.834 137.873 1.00 83.63 937 ASP C CA 1
ATOM 6103 C C . ASP B 2 937 ? 103.286 138.849 138.847 1.00 82.07 937 ASP C C 1
ATOM 6104 O O . ASP B 2 937 ? 102.953 139.186 139.986 1.00 82.44 937 ASP C O 1
ATOM 6109 N N . ASP B 2 938 ? 103.111 137.618 138.374 1.00 79.54 938 ASP C N 1
ATOM 6110 C CA . ASP B 2 938 ? 102.501 136.557 139.161 1.00 76.38 938 ASP C CA 1
ATOM 6111 C C . ASP B 2 938 ? 103.487 135.848 140.080 1.00 78.83 938 ASP C C 1
ATOM 6112 O O . ASP B 2 938 ? 103.051 135.102 140.963 1.00 79.78 938 ASP C O 1
ATOM 6117 N N . GLN B 2 939 ? 104.790 136.066 139.908 1.00 83.31 939 GLN C N 1
ATOM 6118 C CA . GLN B 2 939 ? 105.798 135.315 140.648 1.00 80.84 939 GLN C CA 1
ATOM 6119 C C . GLN B 2 939 ? 105.931 135.746 142.101 1.00 81.46 939 GLN C C 1
ATOM 6120 O O . GLN B 2 939 ? 106.671 135.100 142.850 1.00 80.31 939 GLN C O 1
ATOM 6122 N N . TYR B 2 940 ? 105.250 136.808 142.523 1.00 79.20 940 TYR C N 1
ATOM 6123 C CA . TYR B 2 940 ? 105.296 137.190 143.927 1.00 75.69 940 TYR C CA 1
ATOM 6124 C C . TYR B 2 940 ? 104.327 136.394 144.790 1.00 77.24 940 TYR C C 1
ATOM 6125 O O . TYR B 2 940 ? 104.350 136.545 146.014 1.00 81.46 940 TYR C O 1
ATOM 6134 N N . ASP B 2 941 ? 103.488 135.544 144.195 1.00 84.21 941 ASP C N 1
ATOM 6135 C CA . ASP B 2 941 ? 102.744 134.583 144.999 1.00 84.58 941 ASP C CA 1
ATOM 6136 C C . ASP B 2 941 ? 103.656 133.535 145.620 1.00 85.02 941 ASP C C 1
ATOM 6137 O O . ASP B 2 941 ? 103.210 132.778 146.487 1.00 84.78 941 ASP C O 1
ATOM 6142 N N . PHE B 2 942 ? 104.913 133.473 145.181 1.00 88.83 942 PHE C N 1
ATOM 6143 C CA . PHE B 2 942 ? 105.903 132.584 145.775 1.00 88.14 942 PHE C CA 1
ATOM 6144 C C . PHE B 2 942 ? 106.548 133.234 146.995 1.00 87.33 942 PHE C C 1
ATOM 6145 O O . PHE B 2 942 ? 106.484 132.696 148.105 1.00 88.79 942 PHE C O 1
ATOM 6153 N N . PHE B 2 943 ? 107.169 134.397 146.810 1.00 82.12 943 PHE C N 1
ATOM 6154 C CA . PHE B 2 943 ? 108.031 134.976 147.830 1.00 84.86 943 PHE C CA 1
ATOM 6155 C C . PHE B 2 943 ? 107.399 136.149 148.572 1.00 85.56 943 PHE C C 1
ATOM 6156 O O . PHE B 2 943 ? 108.099 136.831 149.326 1.00 87.08 943 PHE C O 1
ATOM 6164 N N . VAL B 2 944 ? 106.109 136.413 148.378 1.00 84.89 944 VAL C N 1
ATOM 6165 C CA . VAL B 2 944 ? 105.461 137.493 149.116 1.00 86.12 944 VAL C CA 1
ATOM 6166 C C . VAL B 2 944 ? 104.245 136.941 149.851 1.00 87.93 944 VAL C C 1
ATOM 6167 O O . VAL B 2 944 ? 103.876 137.431 150.925 1.00 87.91 944 VAL C O 1
ATOM 6171 N N . ASP B 2 945 ? 103.651 135.883 149.309 1.00 87.70 945 ASP C N 1
ATOM 6172 C CA . ASP B 2 945 ? 102.473 135.281 149.918 1.00 88.21 945 ASP C CA 1
ATOM 6173 C C . ASP B 2 945 ? 102.280 133.865 149.392 1.00 89.57 945 ASP C C 1
ATOM 6174 O O . ASP B 2 945 ? 101.469 133.646 148.483 1.00 89.86 945 ASP C O 1
ATOM 6179 N N . PRO B 2 946 ? 102.998 132.877 149.936 1.00 89.26 946 PRO C N 1
ATOM 6180 C CA . PRO B 2 946 ? 102.853 131.496 149.452 1.00 90.09 946 PRO C CA 1
ATOM 6181 C C . PRO B 2 946 ? 101.485 130.884 149.712 1.00 89.42 946 PRO C C 1
ATOM 6182 O O . PRO B 2 946 ? 101.258 129.736 149.311 1.00 88.33 946 PRO C O 1
ATOM 6186 N N . GLU B 2 947 ? 100.569 131.600 150.363 1.00 87.18 947 GLU C N 1
ATOM 6187 C CA . GLU B 2 947 ? 99.244 131.072 150.661 1.00 88.81 947 GLU C CA 1
ATOM 6188 C C . GLU B 2 947 ? 98.160 131.597 149.731 1.00 89.81 947 GLU C C 1
ATOM 6189 O O . GLU B 2 947 ? 97.152 130.911 149.529 1.00 88.91 947 GLU C O 1
ATOM 6195 N N . ASN B 2 948 ? 98.334 132.792 149.162 1.00 91.33 948 ASN C N 1
ATOM 6196 C CA . ASN B 2 948 ? 97.349 133.316 148.221 1.00 89.92 948 ASN C CA 1
ATOM 6197 C C . ASN B 2 948 ? 97.349 132.505 146.931 1.00 89.32 948 ASN C C 1
ATOM 6198 O O . ASN B 2 948 ? 96.329 131.916 146.553 1.00 91.71 948 ASN C O 1
ATOM 6203 N N . PHE B 2 949 ? 98.487 132.480 146.235 1.00 83.53 949 PHE C N 1
ATOM 6204 C CA . PHE B 2 949 ? 98.729 131.575 145.117 1.00 84.20 949 PHE C CA 1
ATOM 6205 C C . PHE B 2 949 ? 97.789 131.869 143.950 1.00 81.48 949 PHE C C 1
ATOM 6206 O O . PHE B 2 949 ? 97.022 132.837 143.983 1.00 77.76 949 PHE C O 1
ATOM 6214 N N . ASP B 2 950 ? 97.864 131.047 142.911 1.00 87.26 950 ASP C N 1
ATOM 6215 C CA . ASP B 2 950 ? 97.031 131.137 141.718 1.00 88.04 950 ASP C CA 1
ATOM 6216 C C . ASP B 2 950 ? 97.059 129.757 141.062 1.00 87.60 950 ASP C C 1
ATOM 6217 O O . ASP B 2 950 ? 97.426 128.768 141.706 1.00 86.33 950 ASP C O 1
ATOM 6222 N N . TYR B 2 951 ? 96.646 129.679 139.797 1.00 79.17 951 TYR C N 1
ATOM 6223 C CA . TYR B 2 951 ? 96.851 128.457 139.032 1.00 76.49 951 TYR C CA 1
ATOM 6224 C C . TYR B 2 951 ? 98.345 128.155 139.028 1.00 82.81 951 TYR C C 1
ATOM 6225 O O . TYR B 2 951 ? 98.784 127.161 139.614 1.00 80.28 951 TYR C O 1
ATOM 6234 N N . LYS B 2 952 ? 99.125 129.024 138.389 1.00 86.51 952 LYS C N 1
ATOM 6235 C CA . LYS B 2 952 ? 100.581 128.960 138.371 1.00 81.39 952 LYS C CA 1
ATOM 6236 C C . LYS B 2 952 ? 101.096 130.342 138.005 1.00 76.80 952 LYS C C 1
ATOM 6237 O O . LYS B 2 952 ? 100.410 131.106 137.320 1.00 70.17 952 LYS C O 1
ATOM 6243 N N . LYS B 2 953 ? 102.303 130.669 138.470 1.00 81.32 953 LYS C N 1
ATOM 6244 C CA . LYS B 2 953 ? 102.909 131.915 138.016 1.00 84.77 953 LYS C CA 1
ATOM 6245 C C . LYS B 2 953 ? 103.838 131.660 136.837 1.00 80.96 953 LYS C C 1
ATOM 6246 O O . LYS B 2 953 ? 103.536 132.044 135.703 1.00 80.29 953 LYS C O 1
ATOM 6248 N N . PHE B 2 954 ? 104.974 131.008 137.098 1.00 61.64 954 PHE C N 1
ATOM 6249 C CA . PHE B 2 954 ? 105.710 130.294 136.061 1.00 60.19 954 PHE C CA 1
ATOM 6250 C C . PHE B 2 954 ? 106.417 129.079 136.642 1.00 62.76 954 PHE C C 1
ATOM 6251 O O . PHE B 2 954 ? 107.478 128.684 136.146 1.00 63.35 954 PHE C O 1
ATOM 6259 N N . ILE B 2 955 ? 105.857 128.500 137.705 1.00 63.75 955 ILE C N 1
ATOM 6260 C CA . ILE B 2 955 ? 106.527 127.397 138.395 1.00 68.44 955 ILE C CA 1
ATOM 6261 C C . ILE B 2 955 ? 106.866 126.237 137.463 1.00 69.41 955 ILE C C 1
ATOM 6262 O O . ILE B 2 955 ? 108.024 125.789 137.473 1.00 64.36 955 ILE C O 1
ATOM 6267 N N . PRO B 2 956 ? 105.945 125.732 136.616 1.00 66.73 956 PRO C N 1
ATOM 6268 C CA . PRO B 2 956 ? 106.248 124.492 135.872 1.00 65.10 956 PRO C CA 1
ATOM 6269 C C . PRO B 2 956 ? 107.540 124.541 135.073 1.00 65.38 956 PRO C C 1
ATOM 6270 O O . PRO B 2 956 ? 108.246 123.529 134.988 1.00 59.56 956 PRO C O 1
ATOM 6274 N N . SER B 2 957 ? 107.872 125.690 134.487 1.00 73.42 957 SER C N 1
ATOM 6275 C CA . SER B 2 957 ? 109.174 125.850 133.854 1.00 71.02 957 SER C CA 1
ATOM 6276 C C . SER B 2 957 ? 110.266 126.221 134.850 1.00 71.08 957 SER C C 1
ATOM 6277 O O . SER B 2 957 ? 111.446 125.969 134.584 1.00 70.95 957 SER C O 1
ATOM 6280 N N . TRP B 2 958 ? 109.909 126.802 135.996 1.00 68.19 958 TRP C N 1
ATOM 6281 C CA . TRP B 2 958 ? 110.942 127.256 136.916 1.00 67.43 958 TRP C CA 1
ATOM 6282 C C . TRP B 2 958 ? 111.490 126.155 137.814 1.00 72.58 958 TRP C C 1
ATOM 6283 O O . TRP B 2 958 ? 112.577 126.334 138.372 1.00 78.21 958 TRP C O 1
ATOM 6294 N N . LEU B 2 959 ? 110.801 125.018 137.962 1.00 66.67 959 LEU C N 1
ATOM 6295 C CA . LEU B 2 959 ? 111.455 123.899 138.640 1.00 72.58 959 LEU C CA 1
ATOM 6296 C C . LEU B 2 959 ? 112.692 123.453 137.872 1.00 68.43 959 LEU C C 1
ATOM 6297 O O . LEU B 2 959 ? 113.731 123.155 138.473 1.00 55.86 959 LEU C O 1
ATOM 6302 N N . LYS B 2 960 ? 112.599 123.393 136.543 1.00 64.94 960 LYS C N 1
ATOM 6303 C CA . LYS B 2 960 ? 113.778 123.122 135.734 1.00 62.74 960 LYS C CA 1
ATOM 6304 C C . LYS B 2 960 ? 114.671 124.346 135.585 1.00 72.41 960 LYS C C 1
ATOM 6305 O O . LYS B 2 960 ? 115.869 124.191 135.323 1.00 78.32 960 LYS C O 1
ATOM 6311 N N . ASN B 2 961 ? 114.122 125.554 135.745 1.00 71.39 961 ASN C N 1
ATOM 6312 C CA . ASN B 2 961 ? 114.953 126.752 135.674 1.00 63.10 961 ASN C CA 1
ATOM 6313 C C . ASN B 2 961 ? 115.750 126.978 136.956 1.00 61.65 961 ASN C C 1
ATOM 6314 O O . ASN B 2 961 ? 116.883 127.466 136.900 1.00 68.42 961 ASN C O 1
ATOM 6319 N N . TYR B 2 962 ? 115.186 126.635 138.113 1.00 63.57 962 TYR C N 1
ATOM 6320 C CA . TYR B 2 962 ? 115.852 126.908 139.381 1.00 67.50 962 TYR C CA 1
ATOM 6321 C C . TYR B 2 962 ? 117.105 126.048 139.539 1.00 69.19 962 TYR C C 1
ATOM 6322 O O . TYR B 2 962 ? 117.447 125.219 138.691 1.00 66.81 962 TYR C O 1
ATOM 6331 N N . ASN B 2 963 ? 117.797 126.258 140.655 1.00 68.94 963 ASN C N 1
ATOM 6332 C CA . ASN B 2 963 ? 118.972 125.493 141.039 1.00 67.88 963 ASN C CA 1
ATOM 6333 C C . ASN B 2 963 ? 118.630 124.584 142.216 1.00 68.91 963 ASN C C 1
ATOM 6334 O O . ASN B 2 963 ? 117.501 124.569 142.715 1.00 73.93 963 ASN C O 1
ATOM 6339 N N . ASP B 2 964 ? 119.629 123.820 142.662 1.00 74.53 964 ASP C N 1
ATOM 6340 C CA . ASP B 2 964 ? 119.393 122.799 143.679 1.00 80.67 964 ASP C CA 1
ATOM 6341 C C . ASP B 2 964 ? 118.961 123.408 145.009 1.00 80.67 964 ASP C C 1
ATOM 6342 O O . ASP B 2 964 ? 118.058 122.885 145.673 1.00 77.11 964 ASP C O 1
ATOM 6347 N N . LYS B 2 965 ? 119.602 124.504 145.422 1.00 79.32 965 LYS C N 1
ATOM 6348 C CA . LYS B 2 965 ? 119.364 125.053 146.755 1.00 76.69 965 LYS C CA 1
ATOM 6349 C C . LYS B 2 965 ? 117.922 125.520 146.921 1.00 75.63 965 LYS C C 1
ATOM 6350 O O . LYS B 2 965 ? 117.268 125.220 147.930 1.00 78.89 965 LYS C O 1
ATOM 6356 N N . LEU B 2 966 ? 117.406 126.257 145.937 1.00 74.97 966 LEU C N 1
ATOM 6357 C CA . LEU B 2 966 ? 116.062 126.802 146.070 1.00 76.92 966 LEU C CA 1
ATOM 6358 C C . LEU B 2 966 ? 115.013 125.699 145.988 1.00 77.79 966 LEU C C 1
ATOM 6359 O O . LEU B 2 966 ? 114.000 125.761 146.688 1.00 74.52 966 LEU C O 1
ATOM 6364 N N . LEU B 2 967 ? 115.248 124.673 145.167 1.00 80.79 967 LEU C N 1
ATOM 6365 C CA . LEU B 2 967 ? 114.335 123.534 145.131 1.00 79.33 967 LEU C CA 1
ATOM 6366 C C . LEU B 2 967 ? 114.339 122.782 146.458 1.00 83.50 967 LEU C C 1
ATOM 6367 O O . LEU B 2 967 ? 113.281 122.368 146.954 1.00 86.29 967 LEU C O 1
ATOM 6372 N N . GLY B 2 968 ? 115.521 122.596 147.049 1.00 86.53 968 GLY C N 1
ATOM 6373 C CA . GLY B 2 968 ? 115.591 121.957 148.352 1.00 88.41 968 GLY C CA 1
ATOM 6374 C C . GLY B 2 968 ? 114.853 122.740 149.420 1.00 89.14 968 GLY C C 1
ATOM 6375 O O . GLY B 2 968 ? 114.174 122.160 150.271 1.00 87.50 968 GLY C O 1
ATOM 6376 N N . LYS B 2 969 ? 114.977 124.069 149.391 1.00 87.89 969 LYS C N 1
ATOM 6377 C CA . LYS B 2 969 ? 114.199 124.896 150.309 1.00 86.33 969 LYS C CA 1
ATOM 6378 C C . LYS B 2 969 ? 112.706 124.820 150.005 1.00 84.34 969 LYS C C 1
ATOM 6379 O O . LYS B 2 969 ? 111.883 124.911 150.924 1.00 83.66 969 LYS C O 1
ATOM 6385 N N . ILE B 2 970 ? 112.343 124.662 148.730 1.00 88.50 970 ILE C N 1
ATOM 6386 C CA . ILE B 2 970 ? 110.943 124.482 148.354 1.00 92.54 970 ILE C CA 1
ATOM 6387 C C . ILE B 2 970 ? 110.383 123.227 149.004 1.00 91.51 970 ILE C C 1
ATOM 6388 O O . ILE B 2 970 ? 109.258 123.221 149.518 1.00 91.46 970 ILE C O 1
ATOM 6393 N N . ALA B 2 971 ? 111.162 122.143 148.994 1.00 98.99 971 ALA C N 1
ATOM 6394 C CA . ALA B 2 971 ? 110.749 120.934 149.696 1.00 101.78 971 ALA C CA 1
ATOM 6395 C C . ALA B 2 971 ? 110.609 121.159 151.196 1.00 101.58 971 ALA C C 1
ATOM 6396 O O . ALA B 2 971 ? 109.925 120.380 151.867 1.00 98.88 971 ALA C O 1
ATOM 6398 N N . GLY B 2 972 ? 111.267 122.180 151.741 1.00 99.91 972 GLY C N 1
ATOM 6399 C CA . GLY B 2 972 ? 111.131 122.527 153.142 1.00 99.94 972 GLY C CA 1
ATOM 6400 C C . GLY B 2 972 ? 110.138 123.634 153.441 1.00 100.33 972 GLY C C 1
ATOM 6401 O O . GLY B 2 972 ? 110.540 124.704 153.907 1.00 99.44 972 GLY C O 1
ATOM 6402 N N . ASN B 2 973 ? 108.850 123.413 153.186 1.00 101.60 973 ASN C N 1
ATOM 6403 C CA . ASN B 2 973 ? 107.843 124.434 153.461 1.00 102.90 973 ASN C CA 1
ATOM 6404 C C . ASN B 2 973 ? 106.566 123.754 153.948 1.00 103.57 973 ASN C C 1
ATOM 6405 O O . ASN B 2 973 ? 106.553 122.561 154.263 1.00 101.39 973 ASN C O 1
ATOM 6410 N N . LYS B 2 974 ? 105.481 124.530 154.022 1.00 107.32 974 LYS C N 1
ATOM 6411 C CA . LYS B 2 974 ? 104.269 124.118 154.724 1.00 105.66 974 LYS C CA 1
ATOM 6412 C C . LYS B 2 974 ? 103.200 123.523 153.809 1.00 107.02 974 LYS C C 1
ATOM 6413 O O . LYS B 2 974 ? 102.829 122.357 153.969 1.00 107.66 974 LYS C O 1
ATOM 6415 N N . HIS B 2 975 ? 102.696 124.300 152.852 1.00 112.18 975 HIS C N 1
ATOM 6416 C CA . HIS B 2 975 ? 101.462 123.929 152.162 1.00 114.86 975 HIS C CA 1
ATOM 6417 C C . HIS B 2 975 ? 101.607 123.760 150.659 1.00 113.63 975 HIS C C 1
ATOM 6418 O O . HIS B 2 975 ? 100.967 122.874 150.087 1.00 112.80 975 HIS C O 1
ATOM 6425 N N . MET B 2 976 ? 102.425 124.579 149.995 1.00 104.42 976 MET C N 1
ATOM 6426 C CA . MET B 2 976 ? 102.543 124.481 148.543 1.00 105.79 976 MET C CA 1
ATOM 6427 C C . MET B 2 976 ? 103.213 123.189 148.094 1.00 106.21 976 MET C C 1
ATOM 6428 O O . MET B 2 976 ? 103.241 122.910 146.889 1.00 104.58 976 MET C O 1
ATOM 6433 N N . LYS B 2 977 ? 103.752 122.405 149.032 1.00 109.64 977 LYS C N 1
ATOM 6434 C CA . LYS B 2 977 ? 104.391 121.142 148.680 1.00 109.26 977 LYS C CA 1
ATOM 6435 C C . LYS B 2 977 ? 103.409 120.188 148.014 1.00 107.89 977 LYS C C 1
ATOM 6436 O O . LYS B 2 977 ? 103.761 119.502 147.049 1.00 107.22 977 LYS C O 1
ATOM 6442 N N . HIS B 2 978 ? 102.175 120.117 148.521 1.00 107.61 978 HIS C N 1
ATOM 6443 C CA . HIS B 2 978 ? 101.200 119.204 147.932 1.00 108.58 978 HIS C CA 1
ATOM 6444 C C . HIS B 2 978 ? 100.783 119.658 146.536 1.00 106.59 978 HIS C C 1
ATOM 6445 O O . HIS B 2 978 ? 100.603 118.829 145.637 1.00 105.37 978 HIS C O 1
ATOM 6452 N N . HIS B 2 979 ? 100.641 120.967 146.324 1.00 100.09 979 HIS C N 1
ATOM 6453 C CA . HIS B 2 979 ? 100.350 121.459 144.983 1.00 100.77 979 HIS C CA 1
ATOM 6454 C C . HIS B 2 979 ? 101.494 121.137 144.031 1.00 102.50 979 HIS C C 1
ATOM 6455 O O . HIS B 2 979 ? 101.269 120.729 142.882 1.00 100.78 979 HIS C O 1
ATOM 6462 N N . VAL B 2 980 ? 102.733 121.302 144.502 1.00 100.24 980 VAL C N 1
ATOM 6463 C CA . VAL B 2 980 ? 103.897 120.986 143.679 1.00 98.15 980 VAL C CA 1
ATOM 6464 C C . VAL B 2 980 ? 103.926 119.500 143.343 1.00 101.02 980 VAL C C 1
ATOM 6465 O O . VAL B 2 980 ? 104.226 119.113 142.209 1.00 101.90 980 VAL C O 1
ATOM 6469 N N . ILE B 2 981 ? 103.614 118.644 144.317 1.00 103.36 981 ILE C N 1
ATOM 6470 C CA . ILE B 2 981 ? 103.647 117.208 144.059 1.00 102.37 981 ILE C CA 1
ATOM 6471 C C . ILE B 2 981 ? 102.541 116.818 143.082 1.00 102.00 981 ILE C C 1
ATOM 6472 O O . ILE B 2 981 ? 102.741 115.958 142.216 1.00 100.14 981 ILE C O 1
ATOM 6477 N N . GLU B 2 982 ? 101.373 117.463 143.178 1.00 99.32 982 GLU C N 1
ATOM 6478 C CA . GLU B 2 982 ? 100.298 117.188 142.227 1.00 99.07 982 GLU C CA 1
ATOM 6479 C C . GLU B 2 982 ? 100.706 117.575 140.811 1.00 96.48 982 GLU C C 1
ATOM 6480 O O . GLU B 2 982 ? 100.549 116.787 139.869 1.00 99.09 982 GLU C O 1
ATOM 6486 N N . VAL B 2 983 ? 101.240 118.788 140.640 1.00 88.84 983 VAL C N 1
ATOM 6487 C CA . VAL B 2 983 ? 101.619 119.218 139.297 1.00 91.70 983 VAL C CA 1
ATOM 6488 C C . VAL B 2 983 ? 102.766 118.365 138.764 1.00 92.44 983 VAL C C 1
ATOM 6489 O O . VAL B 2 983 ? 102.815 118.054 137.570 1.00 93.44 983 VAL C O 1
ATOM 6493 N N . LEU B 2 984 ? 103.686 117.943 139.637 1.00 88.19 984 LEU C N 1
ATOM 6494 C CA . LEU B 2 984 ? 104.810 117.132 139.181 1.00 86.75 984 LEU C CA 1
ATOM 6495 C C . LEU B 2 984 ? 104.359 115.736 138.770 1.00 88.63 984 LEU C C 1
ATOM 6496 O O . LEU B 2 984 ? 104.851 115.191 137.775 1.00 89.75 984 LEU C O 1
ATOM 6501 N N . LYS B 2 985 ? 103.427 115.140 139.521 1.00 90.78 985 LYS C N 1
ATOM 6502 C CA . LYS B 2 985 ? 102.871 113.854 139.112 1.00 89.06 985 LYS C CA 1
ATOM 6503 C C . LYS B 2 985 ? 102.130 113.978 137.788 1.00 87.46 985 LYS C C 1
ATOM 6504 O O . LYS B 2 985 ? 102.247 113.107 136.917 1.00 80.54 985 LYS C O 1
ATOM 6510 N N . GLU B 2 986 ? 101.369 115.063 137.616 1.00 93.53 986 GLU C N 1
ATOM 6511 C CA . GLU B 2 986 ? 100.685 115.283 136.347 1.00 90.21 986 GLU C CA 1
ATOM 6512 C C . GLU B 2 986 ? 101.680 115.401 135.199 1.00 88.21 986 GLU C C 1
ATOM 6513 O O . GLU B 2 986 ? 101.465 114.834 134.121 1.00 88.53 986 GLU C O 1
ATOM 6519 N N . ARG B 2 987 ? 102.780 116.128 135.412 1.00 84.22 987 ARG C N 1
ATOM 6520 C CA . ARG B 2 987 ? 103.759 116.303 134.344 1.00 83.38 987 ARG C CA 1
ATOM 6521 C C . ARG B 2 987 ? 104.448 114.987 134.004 1.00 86.41 987 ARG C C 1
ATOM 6522 O O . ARG B 2 987 ? 104.576 114.632 132.827 1.00 86.40 987 ARG C O 1
ATOM 6530 N N . VAL B 2 988 ? 104.902 114.245 135.018 1.00 92.20 988 VAL C N 1
ATOM 6531 C CA . VAL B 2 988 ? 105.629 113.009 134.737 1.00 90.82 988 VAL C CA 1
ATOM 6532 C C . VAL B 2 988 ? 104.709 111.968 134.112 1.00 89.46 988 VAL C C 1
ATOM 6533 O O . VAL B 2 988 ? 105.144 111.180 133.264 1.00 87.33 988 VAL C O 1
ATOM 6537 N N . LYS B 2 989 ? 103.436 111.938 134.510 1.00 89.31 989 LYS C N 1
ATOM 6538 C CA . LYS B 2 989 ? 102.509 110.970 133.933 1.00 89.19 989 LYS C CA 1
ATOM 6539 C C . LYS B 2 989 ? 102.170 111.326 132.489 1.00 88.71 989 LYS C C 1
ATOM 6540 O O . LYS B 2 989 ? 102.338 110.509 131.577 1.00 86.21 989 LYS C O 1
ATOM 6546 N N . ASN B 2 990 ? 101.693 112.547 132.262 1.00 90.35 990 ASN C N 1
ATOM 6547 C CA . ASN B 2 990 ? 101.258 112.975 130.932 1.00 85.87 990 ASN C CA 1
ATOM 6548 C C . ASN B 2 990 ? 102.368 113.689 130.163 1.00 88.83 990 ASN C C 1
ATOM 6549 O O . ASN B 2 990 ? 102.149 114.750 129.581 1.00 88.82 990 ASN C O 1
ATOM 6554 N N . SER B 2 991 ? 103.563 113.091 130.135 1.00 89.04 991 SER C N 1
ATOM 6555 C CA . SER B 2 991 ? 104.690 113.608 129.363 1.00 88.52 991 SER C CA 1
ATOM 6556 C C . SER B 2 991 ? 105.887 112.672 129.465 1.00 86.89 991 SER C C 1
ATOM 6557 O O . SER B 2 991 ? 105.853 111.684 130.206 1.00 83.82 991 SER C O 1
ATOM 6560 N N . ASN B 2 992 ? 106.948 112.978 128.721 1.00 90.85 992 ASN C N 1
ATOM 6561 C CA . ASN B 2 992 ? 108.213 112.250 128.801 1.00 91.27 992 ASN C CA 1
ATOM 6562 C C . ASN B 2 992 ? 109.339 113.276 128.871 1.00 93.04 992 ASN C C 1
ATOM 6563 O O . ASN B 2 992 ? 109.686 113.898 127.862 1.00 90.54 992 ASN C O 1
ATOM 6568 N N . ASP B 2 993 ? 109.903 113.455 130.063 1.00 97.00 993 ASP C N 1
ATOM 6569 C CA . ASP B 2 993 ? 111.006 114.383 130.260 1.00 95.35 993 ASP C CA 1
ATOM 6570 C C . ASP B 2 993 ? 111.813 113.933 131.467 1.00 93.89 993 ASP C C 1
ATOM 6571 O O . ASP B 2 993 ? 111.243 113.615 132.515 1.00 94.60 993 ASP C O 1
ATOM 6576 N N . LYS B 2 994 ? 113.138 113.908 131.313 1.00 92.47 994 LYS C N 1
ATOM 6577 C CA . LYS B 2 994 ? 114.003 113.453 132.396 1.00 96.07 994 LYS C CA 1
ATOM 6578 C C . LYS B 2 994 ? 114.040 114.445 133.552 1.00 94.75 994 LYS C C 1
ATOM 6579 O O . LYS B 2 994 ? 114.178 114.036 134.711 1.00 93.45 994 LYS C O 1
ATOM 6585 N N . ARG B 2 995 ? 113.930 115.744 133.260 1.00 88.14 995 ARG C N 1
ATOM 6586 C CA . ARG B 2 995 ? 114.053 116.750 134.310 1.00 88.09 995 ARG C CA 1
ATOM 6587 C C . ARG B 2 995 ? 112.922 116.643 135.326 1.00 84.37 995 ARG C C 1
ATOM 6588 O O . ARG B 2 995 ? 113.162 116.735 136.534 1.00 84.46 995 ARG C O 1
ATOM 6596 N N . TYR B 2 996 ? 111.686 116.446 134.860 1.00 85.15 996 TYR C N 1
ATOM 6597 C CA . TYR B 2 996 ? 110.569 116.286 135.784 1.00 89.88 996 TYR C CA 1
ATOM 6598 C C . TYR B 2 996 ? 110.704 115.033 136.637 1.00 87.64 996 TYR C C 1
ATOM 6599 O O . TYR B 2 996 ? 110.111 114.965 137.718 1.00 86.20 996 TYR C O 1
ATOM 6608 N N . LEU B 2 997 ? 111.462 114.039 136.173 1.00 89.91 997 LEU C N 1
ATOM 6609 C CA . LEU B 2 997 ? 111.700 112.848 136.978 1.00 87.97 997 LEU C CA 1
ATOM 6610 C C . LEU B 2 997 ? 112.821 113.070 137.986 1.00 89.96 997 LEU C C 1
ATOM 6611 O O . LEU B 2 997 ? 112.756 112.559 139.110 1.00 90.52 997 LEU C O 1
ATOM 6616 N N . GLU B 2 998 ? 113.855 113.825 137.603 1.00 91.13 998 GLU C N 1
ATOM 6617 C CA . GLU B 2 998 ? 114.972 114.057 138.515 1.00 88.11 998 GLU C CA 1
ATOM 6618 C C . GLU B 2 998 ? 114.550 114.886 139.721 1.00 91.59 998 GLU C C 1
ATOM 6619 O O . GLU B 2 998 ? 114.954 114.591 140.852 1.00 92.00 998 GLU C O 1
ATOM 6625 N N . ILE B 2 999 ? 113.743 115.929 139.508 1.00 92.90 999 ILE C N 1
ATOM 6626 C CA . ILE B 2 999 ? 113.253 116.723 140.630 1.00 91.62 999 ILE C CA 1
ATOM 6627 C C . ILE B 2 999 ? 112.197 115.987 141.434 1.00 89.75 999 ILE C C 1
ATOM 6628 O O . ILE B 2 999 ? 111.876 116.403 142.552 1.00 90.73 999 ILE C O 1
ATOM 6633 N N . LEU B 2 1000 ? 111.647 114.904 140.887 1.00 95.42 1000 LEU C N 1
ATOM 6634 C CA . LEU B 2 1000 ? 110.720 114.053 141.617 1.00 99.21 1000 LEU C CA 1
ATOM 6635 C C . LEU B 2 1000 ? 111.419 112.961 142.414 1.00 98.18 1000 LEU C C 1
ATOM 6636 O O . LEU B 2 1000 ? 110.853 112.475 143.399 1.00 94.34 1000 LEU C O 1
ATOM 6641 N N . MET B 2 1001 ? 112.625 112.563 142.009 1.00 101.51 1001 MET C N 1
ATOM 6642 C CA . MET B 2 1001 ? 113.370 111.517 142.695 1.00 102.06 1001 MET C CA 1
ATOM 6643 C C . MET B 2 1001 ? 114.385 112.048 143.699 1.00 101.26 1001 MET C C 1
ATOM 6644 O O . MET B 2 1001 ? 114.776 111.305 144.606 1.00 101.62 1001 MET C O 1
ATOM 6649 N N . ASN B 2 1002 ? 114.817 113.302 143.567 1.00 99.17 1002 ASN C N 1
ATOM 6650 C CA . ASN B 2 1002 ? 115.917 113.828 144.365 1.00 100.16 1002 ASN C CA 1
ATOM 6651 C C . ASN B 2 1002 ? 115.449 114.779 145.460 1.00 99.04 1002 ASN C C 1
ATOM 6652 O O . ASN B 2 1002 ? 115.738 114.552 146.638 1.00 98.91 1002 ASN C O 1
ATOM 6657 N N . TYR B 2 1003 ? 114.730 115.842 145.107 1.00 98.07 1003 TYR C N 1
ATOM 6658 C CA . TYR B 2 1003 ? 114.339 116.853 146.080 1.00 97.82 1003 TYR C CA 1
ATOM 6659 C C . TYR B 2 1003 ? 112.947 116.633 146.655 1.00 98.89 1003 TYR C C 1
ATOM 6660 O O . TYR B 2 1003 ? 112.615 117.242 147.677 1.00 99.87 1003 TYR C O 1
ATOM 6669 N N . PHE B 2 1004 ? 112.133 115.785 146.035 1.00 106.36 1004 PHE C N 1
ATOM 6670 C CA . PHE B 2 1004 ? 110.784 115.516 146.508 1.00 106.26 1004 PHE C CA 1
ATOM 6671 C C . PHE B 2 1004 ? 110.599 114.015 146.669 1.00 108.35 1004 PHE C C 1
ATOM 6672 O O . PHE B 2 1004 ? 111.217 113.218 145.959 1.00 108.24 1004 PHE C O 1
ATOM 6680 N N . ILE B 2 1005 ? 109.759 113.634 147.625 1.00 111.01 1005 ILE C N 1
ATOM 6681 C CA . ILE B 2 1005 ? 109.472 112.225 147.867 1.00 111.68 1005 ILE C CA 1
ATOM 6682 C C . ILE B 2 1005 ? 107.968 112.009 147.963 1.00 110.84 1005 ILE C C 1
ATOM 6683 O O . ILE B 2 1005 ? 107.273 112.729 148.680 1.00 110.95 1005 ILE C O 1
ATOM 6688 N N . ILE C 1 5 ? 92.329 134.205 120.940 1.00 84.02 5 ILE D N 1
ATOM 6689 C CA . ILE C 1 5 ? 92.862 135.167 119.985 1.00 83.93 5 ILE D CA 1
ATOM 6690 C C . ILE C 1 5 ? 92.863 134.545 118.593 1.00 84.95 5 ILE D C 1
ATOM 6691 O O . ILE C 1 5 ? 92.918 133.323 118.452 1.00 88.36 5 ILE D O 1
ATOM 6696 N N . GLN C 1 6 ? 92.788 135.395 117.570 1.00 78.89 6 GLN D N 1
ATOM 6697 C CA . GLN C 1 6 ? 92.814 134.924 116.192 1.00 76.88 6 GLN D CA 1
ATOM 6698 C C . GLN C 1 6 ? 94.110 134.173 115.910 1.00 75.89 6 GLN D C 1
ATOM 6699 O O . GLN C 1 6 ? 95.185 134.557 116.377 1.00 78.55 6 GLN D O 1
ATOM 6705 N N . ASP C 1 7 ? 94.000 133.091 115.138 1.00 81.27 7 ASP D N 1
ATOM 6706 C CA . ASP C 1 7 ? 95.130 132.201 114.907 1.00 85.14 7 ASP D CA 1
ATOM 6707 C C . ASP C 1 7 ? 96.120 132.729 113.876 1.00 83.83 7 ASP D C 1
ATOM 6708 O O . ASP C 1 7 ? 97.202 132.149 113.734 1.00 83.57 7 ASP D O 1
ATOM 6713 N N . THR C 1 8 ? 95.787 133.797 113.157 1.00 84.56 8 THR D N 1
ATOM 6714 C CA . THR C 1 8 ? 96.664 134.369 112.144 1.00 85.79 8 THR D CA 1
ATOM 6715 C C . THR C 1 8 ? 97.015 135.799 112.529 1.00 85.44 8 THR D C 1
ATOM 6716 O O . THR C 1 8 ? 96.123 136.609 112.801 1.00 87.61 8 THR D O 1
ATOM 6720 N N . ALA C 1 9 ? 98.309 136.102 112.549 1.00 71.40 9 ALA D N 1
ATOM 6721 C CA . ALA C 1 9 ? 98.813 137.424 112.883 1.00 71.75 9 ALA D CA 1
ATOM 6722 C C . ALA C 1 9 ? 99.521 138.026 111.675 1.00 73.46 9 ALA D C 1
ATOM 6723 O O . ALA C 1 9 ? 99.690 137.379 110.638 1.00 71.79 9 ALA D O 1
ATOM 6725 N N . ASP C 1 10 ? 99.935 139.282 111.818 1.00 72.41 10 ASP D N 1
ATOM 6726 C CA . ASP C 1 10 ? 100.680 139.981 110.779 1.00 67.74 10 ASP D CA 1
ATOM 6727 C C . ASP C 1 10 ? 101.991 140.500 111.352 1.00 68.20 10 ASP D C 1
ATOM 6728 O O . ASP C 1 10 ? 102.030 140.999 112.479 1.00 65.93 10 ASP D O 1
ATOM 6733 N N . VAL C 1 11 ? 103.064 140.385 110.573 1.00 67.48 11 VAL D N 1
ATOM 6734 C CA . VAL C 1 11 ? 104.412 140.719 111.017 1.00 65.78 11 VAL D CA 1
ATOM 6735 C C . VAL C 1 11 ? 104.908 141.910 110.212 1.00 65.32 11 VAL D C 1
ATOM 6736 O O . VAL C 1 11 ? 104.845 141.903 108.976 1.00 68.50 11 VAL D O 1
ATOM 6740 N N . TYR C 1 12 ? 105.401 142.927 110.914 1.00 59.80 12 TYR D N 1
ATOM 6741 C CA . TYR C 1 12 ? 105.978 144.119 110.308 1.00 57.98 12 TYR D CA 1
ATOM 6742 C C . TYR C 1 12 ? 107.437 144.224 110.726 1.00 63.97 12 TYR D C 1
ATOM 6743 O O . TYR C 1 12 ? 107.753 144.091 111.915 1.00 68.47 12 TYR D O 1
ATOM 6752 N N . PHE C 1 13 ? 108.319 144.467 109.756 1.00 64.68 13 PHE D N 1
ATOM 6753 C CA . PHE C 1 13 ? 109.753 144.568 109.992 1.00 63.54 13 PHE D CA 1
ATOM 6754 C C . PHE C 1 13 ? 110.193 146.010 109.778 1.00 64.33 13 PHE D C 1
ATOM 6755 O O . PHE C 1 13 ? 109.942 146.585 108.714 1.00 66.43 13 PHE D O 1
ATOM 6763 N N . LYS C 1 14 ? 110.849 146.593 110.781 1.00 65.38 14 LYS D N 1
ATOM 6764 C CA . LYS C 1 14 ? 111.254 147.990 110.724 1.00 64.59 14 LYS D CA 1
ATOM 6765 C C . LYS C 1 14 ? 112.727 148.125 111.084 1.00 68.59 14 LYS D C 1
ATOM 6766 O O . LYS C 1 14 ? 113.314 147.252 111.723 1.00 72.27 14 LYS D O 1
ATOM 6772 N N . ARG C 1 15 ? 113.312 149.249 110.678 1.00 82.86 15 ARG D N 1
ATOM 6773 C CA . ARG C 1 15 ? 114.719 149.545 110.910 1.00 82.40 15 ARG D CA 1
ATOM 6774 C C . ARG C 1 15 ? 114.868 150.498 112.090 1.00 84.25 15 ARG D C 1
ATOM 6775 O O . ARG C 1 15 ? 114.061 151.416 112.263 1.00 85.16 15 ARG D O 1
ATOM 6783 N N . LYS C 1 16 ? 115.902 150.279 112.900 1.00 86.35 16 LYS D N 1
ATOM 6784 C CA . LYS C 1 16 ? 116.121 151.100 114.093 1.00 86.25 16 LYS D CA 1
ATOM 6785 C C . LYS C 1 16 ? 117.026 152.296 113.811 1.00 87.56 16 LYS D C 1
ATOM 6786 O O . LYS C 1 16 ? 117.971 152.571 114.549 1.00 84.93 16 LYS D O 1
ATOM 6792 N N . SER C 1 17 ? 116.742 153.021 112.733 1.00 104.64 17 SER D N 1
ATOM 6793 C CA . SER C 1 17 ? 117.341 154.335 112.520 1.00 105.36 17 SER D CA 1
ATOM 6794 C C . SER C 1 17 ? 116.358 155.388 112.029 1.00 106.55 17 SER D C 1
ATOM 6795 O O . SER C 1 17 ? 116.600 156.578 112.254 1.00 107.39 17 SER D O 1
ATOM 6798 N N . ASP C 1 18 ? 115.261 155.002 111.377 1.00 104.71 18 ASP D N 1
ATOM 6799 C CA . ASP C 1 18 ? 114.256 155.948 110.920 1.00 104.69 18 ASP D CA 1
ATOM 6800 C C . ASP C 1 18 ? 112.835 155.471 111.176 1.00 105.38 18 ASP D C 1
ATOM 6801 O O . ASP C 1 18 ? 111.895 156.227 110.912 1.00 104.67 18 ASP D O 1
ATOM 6806 N N . GLY C 1 19 ? 112.647 154.255 111.679 1.00 94.56 19 GLY D N 1
ATOM 6807 C CA . GLY C 1 19 ? 111.315 153.689 111.802 1.00 91.65 19 GLY D CA 1
ATOM 6808 C C . GLY C 1 19 ? 110.662 153.421 110.465 1.00 88.64 19 GLY D C 1
ATOM 6809 O O . GLY C 1 19 ? 109.443 153.585 110.329 1.00 88.97 19 GLY D O 1
ATOM 6810 N N . LYS C 1 20 ? 111.445 153.010 109.471 1.00 80.62 20 LYS D N 1
ATOM 6811 C CA . LYS C 1 20 ? 110.958 152.799 108.116 1.00 81.84 20 LYS D CA 1
ATOM 6812 C C . LYS C 1 20 ? 110.700 151.315 107.893 1.00 81.52 20 LYS D C 1
ATOM 6813 O O . LYS C 1 20 ? 111.550 150.478 108.215 1.00 84.36 20 LYS D O 1
ATOM 6819 N N . LEU C 1 21 ? 109.528 150.998 107.346 1.00 75.52 21 LEU D N 1
ATOM 6820 C CA . LEU C 1 21 ? 109.165 149.611 107.092 1.00 75.90 21 LEU D CA 1
ATOM 6821 C C . LEU C 1 21 ? 110.139 148.964 106.117 1.00 77.37 21 LEU D C 1
ATOM 6822 O O . LEU C 1 21 ? 110.583 149.587 105.149 1.00 77.49 21 LEU D O 1
ATOM 6827 N N . VAL C 1 22 ? 110.474 147.705 106.382 1.00 73.42 22 VAL D N 1
ATOM 6828 C CA . VAL C 1 22 ? 111.326 146.910 105.508 1.00 71.91 22 VAL D CA 1
ATOM 6829 C C . VAL C 1 22 ? 110.512 145.880 104.733 1.00 72.34 22 VAL D C 1
ATOM 6830 O O . VAL C 1 22 ? 110.593 145.810 103.506 1.00 78.70 22 VAL D O 1
ATOM 6834 N N . PHE C 1 23 ? 109.715 145.075 105.433 1.00 62.24 23 PHE D N 1
ATOM 6835 C CA . PHE C 1 23 ? 108.797 144.165 104.760 1.00 64.42 23 PHE D CA 1
ATOM 6836 C C . PHE C 1 23 ? 107.654 143.803 105.700 1.00 61.82 23 PHE D C 1
ATOM 6837 O O . PHE C 1 23 ? 107.673 144.106 106.898 1.00 64.75 23 PHE D O 1
ATOM 6845 N N . THR C 1 24 ? 106.641 143.165 105.119 1.00 62.61 24 THR D N 1
ATOM 6846 C CA . THR C 1 24 ? 105.439 142.746 105.824 1.00 66.72 24 THR D CA 1
ATOM 6847 C C . THR C 1 24 ? 105.154 141.300 105.449 1.00 67.05 24 THR D C 1
ATOM 6848 O O . THR C 1 24 ? 105.213 140.942 104.268 1.00 71.71 24 THR D O 1
ATOM 6852 N N . ALA C 1 25 ? 104.852 140.470 106.446 1.00 63.85 25 ALA D N 1
ATOM 6853 C CA . ALA C 1 25 ? 104.633 139.049 106.218 1.00 67.12 25 ALA D CA 1
ATOM 6854 C C . ALA C 1 25 ? 103.521 138.553 107.131 1.00 70.47 25 ALA D C 1
ATOM 6855 O O . ALA C 1 25 ? 102.933 139.314 107.905 1.00 71.52 25 ALA D O 1
ATOM 6857 N N . GLU C 1 26 ? 103.235 137.258 107.036 1.00 66.65 26 GLU D N 1
ATOM 6858 C CA . GLU C 1 26 ? 102.286 136.588 107.913 1.00 66.84 26 GLU D CA 1
ATOM 6859 C C . GLU C 1 26 ? 103.022 135.517 108.707 1.00 67.41 26 GLU D C 1
ATOM 6860 O O . GLU C 1 26 ? 103.820 134.757 108.147 1.00 72.05 26 GLU D O 1
ATOM 6866 N N . ALA C 1 27 ? 102.775 135.483 110.013 1.00 54.06 27 ALA D N 1
ATOM 6867 C CA . ALA C 1 27 ? 103.542 134.631 110.908 1.00 56.64 27 ALA D CA 1
ATOM 6868 C C . ALA C 1 27 ? 103.230 133.157 110.676 1.00 50.84 27 ALA D C 1
ATOM 6869 O O . ALA C 1 27 ? 102.097 132.775 110.374 1.00 50.68 27 ALA D O 1
ATOM 6871 N N . GLN C 1 28 ? 104.260 132.324 110.821 1.00 45.17 28 GLN D N 1
ATOM 6872 C CA . GLN C 1 28 ? 104.130 130.881 110.670 1.00 40.10 28 GLN D CA 1
ATOM 6873 C C . GLN C 1 28 ? 104.503 130.118 111.931 1.00 42.20 28 GLN D C 1
ATOM 6874 O O . GLN C 1 28 ? 103.778 129.199 112.327 1.00 53.99 28 GLN D O 1
ATOM 6880 N N . THR C 1 29 ? 105.613 130.468 112.578 1.00 35.79 29 THR D N 1
ATOM 6881 C CA . THR C 1 29 ? 106.114 129.678 113.693 1.00 35.65 29 THR D CA 1
ATOM 6882 C C . THR C 1 29 ? 106.777 130.593 114.712 1.00 33.12 29 THR D C 1
ATOM 6883 O O . THR C 1 29 ? 107.511 131.513 114.343 1.00 41.77 29 THR D O 1
ATOM 6887 N N . ALA C 1 30 ? 106.511 130.339 115.991 1.00 35.66 30 ALA D N 1
ATOM 6888 C CA . ALA C 1 30 ? 107.156 131.052 117.087 1.00 36.11 30 ALA D CA 1
ATOM 6889 C C . ALA C 1 30 ? 107.627 130.034 118.112 1.00 42.21 30 ALA D C 1
ATOM 6890 O O . ALA C 1 30 ? 106.809 129.314 118.693 1.00 41.35 30 ALA D O 1
ATOM 6892 N N . SER C 1 31 ? 108.938 129.969 118.332 1.00 43.96 31 SER D N 1
ATOM 6893 C CA . SER C 1 31 ? 109.533 129.042 119.284 1.00 39.20 31 SER D CA 1
ATOM 6894 C C . SER C 1 31 ? 110.182 129.830 120.412 1.00 39.12 31 SER D C 1
ATOM 6895 O O . SER C 1 31 ? 110.966 130.752 120.160 1.00 46.84 31 SER D O 1
ATOM 6898 N N . PHE C 1 32 ? 109.852 129.467 121.648 1.00 47.64 32 PHE D N 1
ATOM 6899 C CA . PHE C 1 32 ? 110.374 130.124 122.845 1.00 47.42 32 PHE D CA 1
ATOM 6900 C C . PHE C 1 32 ? 111.064 129.066 123.698 1.00 55.00 32 PHE D C 1
ATOM 6901 O O . PHE C 1 32 ? 110.399 128.277 124.377 1.00 55.72 32 PHE D O 1
ATOM 6909 N N . SER C 1 33 ? 112.392 129.049 123.668 1.00 64.61 33 SER D N 1
ATOM 6910 C CA . SER C 1 33 ? 113.157 128.084 124.446 1.00 59.95 33 SER D CA 1
ATOM 6911 C C . SER C 1 33 ? 113.815 128.755 125.646 1.00 59.29 33 SER D C 1
ATOM 6912 O O . SER C 1 33 ? 113.963 129.977 125.680 1.00 64.14 33 SER D O 1
ATOM 6915 N N . ILE C 1 52 ? 124.086 135.360 142.427 1.00 71.08 52 ILE D N 1
ATOM 6916 C CA . ILE C 1 52 ? 123.055 136.102 141.715 1.00 69.18 52 ILE D CA 1
ATOM 6917 C C . ILE C 1 52 ? 122.344 135.195 140.723 1.00 70.73 52 ILE D C 1
ATOM 6918 O O . ILE C 1 52 ? 122.921 134.230 140.227 1.00 77.31 52 ILE D O 1
ATOM 6920 N N . LEU C 1 53 ? 121.086 135.512 140.435 1.00 62.42 53 LEU D N 1
ATOM 6921 C CA . LEU C 1 53 ? 120.318 134.739 139.476 1.00 64.81 53 LEU D CA 1
ATOM 6922 C C . LEU C 1 53 ? 120.729 135.099 138.051 1.00 66.40 53 LEU D C 1
ATOM 6923 O O . LEU C 1 53 ? 121.457 136.064 137.805 1.00 65.97 53 LEU D O 1
ATOM 6925 N N . LYS C 1 54 ? 120.249 134.301 137.102 1.00 64.73 54 LYS D N 1
ATOM 6926 C CA . LYS C 1 54 ? 120.540 134.519 135.692 1.00 62.01 54 LYS D CA 1
ATOM 6927 C C . LYS C 1 54 ? 119.468 133.820 134.869 1.00 62.29 54 LYS D C 1
ATOM 6928 O O . LYS C 1 54 ? 118.609 133.114 135.401 1.00 65.27 54 LYS D O 1
ATOM 6930 N N . SER C 1 55 ? 119.531 134.028 133.556 1.00 62.66 55 SER D N 1
ATOM 6931 C CA . SER C 1 55 ? 118.587 133.404 132.644 1.00 66.87 55 SER D CA 1
ATOM 6932 C C . SER C 1 55 ? 119.264 133.179 131.302 1.00 66.90 55 SER D C 1
ATOM 6933 O O . SER C 1 55 ? 120.255 133.833 130.965 1.00 65.26 55 SER D O 1
ATOM 6936 N N . GLU C 1 56 ? 118.713 132.238 130.537 1.00 83.81 56 GLU D N 1
ATOM 6937 C CA . GLU C 1 56 ? 119.246 131.905 129.217 1.00 81.11 56 GLU D CA 1
ATOM 6938 C C . GLU C 1 56 ? 118.082 131.381 128.381 1.00 82.28 56 GLU D C 1
ATOM 6939 O O . GLU C 1 56 ? 117.716 130.207 128.490 1.00 80.56 56 GLU D O 1
ATOM 6945 N N . LYS C 1 57 ? 117.511 132.251 127.552 1.00 74.48 57 LYS D N 1
ATOM 6946 C CA . LYS C 1 57 ? 116.340 131.912 126.758 1.00 73.46 57 LYS D CA 1
ATOM 6947 C C . LYS C 1 57 ? 116.511 132.445 125.344 1.00 71.82 57 LYS D C 1
ATOM 6948 O O . LYS C 1 57 ? 117.244 133.409 125.111 1.00 76.69 57 LYS D O 1
ATOM 6954 N N . GLU C 1 58 ? 115.825 131.804 124.400 1.00 58.26 58 GLU D N 1
ATOM 6955 C CA . GLU C 1 58 ? 115.885 132.184 122.998 1.00 56.40 58 GLU D CA 1
ATOM 6956 C C . GLU C 1 58 ? 114.476 132.290 122.435 1.00 59.66 58 GLU D C 1
ATOM 6957 O O . GLU C 1 58 ? 113.565 131.574 122.859 1.00 65.06 58 GLU D O 1
ATOM 6963 N N . ILE C 1 59 ? 114.305 133.193 121.474 1.00 53.74 59 ILE D N 1
ATOM 6964 C CA . ILE C 1 59 ? 113.033 133.395 120.791 1.00 49.76 59 ILE D CA 1
ATOM 6965 C C . ILE C 1 59 ? 113.313 133.394 119.295 1.00 50.80 59 ILE D C 1
ATOM 6966 O O . ILE C 1 59 ? 113.956 134.317 118.778 1.00 60.75 59 ILE D O 1
ATOM 6971 N N . ASN C 1 60 ? 112.836 132.365 118.601 1.00 42.44 60 ASN D N 1
ATOM 6972 C CA . ASN C 1 60 ? 113.019 132.228 117.163 1.00 39.64 60 ASN D CA 1
ATOM 6973 C C . ASN C 1 60 ? 111.676 132.385 116.465 1.00 44.05 60 ASN D C 1
ATOM 6974 O O . ASN C 1 60 ? 110.705 131.706 116.815 1.00 51.67 60 ASN D O 1
ATOM 6979 N N . LEU C 1 61 ? 111.621 133.274 115.480 1.00 41.55 61 LEU D N 1
ATOM 6980 C CA . LEU C 1 61 ? 110.401 133.531 114.733 1.00 42.49 61 LEU D CA 1
ATOM 6981 C C . LEU C 1 61 ? 110.622 133.198 113.266 1.00 40.91 61 LEU D C 1
ATOM 6982 O O . LEU C 1 61 ? 111.649 133.561 112.681 1.00 46.33 61 LEU D O 1
ATOM 6987 N N . THR C 1 62 ? 109.655 132.498 112.680 1.00 44.04 62 THR D N 1
ATOM 6988 C CA . THR C 1 62 ? 109.677 132.119 111.276 1.00 44.34 62 THR D CA 1
ATOM 6989 C C . THR C 1 62 ? 108.401 132.622 110.622 1.00 46.14 62 THR D C 1
ATOM 6990 O O . THR C 1 62 ? 107.300 132.351 111.114 1.00 52.43 62 THR D O 1
ATOM 6994 N N . VAL C 1 63 ? 108.548 133.342 109.512 1.00 45.51 63 VAL D N 1
ATOM 6995 C CA . VAL C 1 63 ? 107.395 133.911 108.823 1.00 44.28 63 VAL D CA 1
ATOM 6996 C C . VAL C 1 63 ? 107.277 133.279 107.444 1.00 51.79 63 VAL D C 1
ATOM 6997 O O . VAL C 1 63 ? 108.080 132.417 107.073 1.00 50.83 63 VAL D O 1
ATOM 7001 N N . LYS C 1 64 ? 106.281 133.706 106.678 1.00 65.90 64 LYS D N 1
ATOM 7002 C CA . LYS C 1 64 ? 105.973 133.147 105.372 1.00 64.83 64 LYS D CA 1
ATOM 7003 C C . LYS C 1 64 ? 106.179 134.214 104.301 1.00 67.86 64 LYS D C 1
ATOM 7004 O O . LYS C 1 64 ? 106.766 135.271 104.562 1.00 70.63 64 LYS D O 1
ATOM 7010 N N . ASN C 1 65 ? 105.717 133.914 103.087 1.00 77.70 65 ASN D N 1
ATOM 7011 C CA . ASN C 1 65 ? 105.953 134.732 101.901 1.00 77.70 65 ASN D CA 1
ATOM 7012 C C . ASN C 1 65 ? 105.776 136.215 102.192 1.00 77.60 65 ASN D C 1
ATOM 7013 O O . ASN C 1 65 ? 104.691 136.663 102.575 1.00 77.89 65 ASN D O 1
ATOM 7018 N N . ALA C 1 66 ? 106.851 136.975 102.005 1.00 71.56 66 ALA D N 1
ATOM 7019 C CA . ALA C 1 66 ? 106.904 138.380 102.377 1.00 72.85 66 ALA D CA 1
ATOM 7020 C C . ALA C 1 66 ? 107.259 139.230 101.168 1.00 75.25 66 ALA D C 1
ATOM 7021 O O . ALA C 1 66 ? 108.091 138.840 100.343 1.00 74.17 66 ALA D O 1
ATOM 7023 N N . PHE C 1 67 ? 106.624 140.393 101.073 1.00 73.45 67 PHE D N 1
ATOM 7024 C CA . PHE C 1 67 ? 106.919 141.376 100.041 1.00 70.48 67 PHE D CA 1
ATOM 7025 C C . PHE C 1 67 ? 107.709 142.519 100.662 1.00 70.45 67 PHE D C 1
ATOM 7026 O O . PHE C 1 67 ? 107.288 143.096 101.670 1.00 70.55 67 PHE D O 1
ATOM 7034 N N . PHE C 1 68 ? 108.857 142.830 100.071 1.00 68.88 68 PHE D N 1
ATOM 7035 C CA . PHE C 1 68 ? 109.707 143.888 100.591 1.00 68.16 68 PHE D CA 1
ATOM 7036 C C . PHE C 1 68 ? 109.131 145.255 100.245 1.00 69.94 68 PHE D C 1
ATOM 7037 O O . PHE C 1 68 ? 108.376 145.410 99.280 1.00 75.04 68 PHE D O 1
ATOM 7045 N N . ASP C 1 69 ? 109.488 146.250 101.054 1.00 75.71 69 ASP D N 1
ATOM 7046 C CA . ASP C 1 69 ? 108.967 147.595 100.860 1.00 76.59 69 ASP D CA 1
ATOM 7047 C C . ASP C 1 69 ? 109.418 148.157 99.517 1.00 78.01 69 ASP D C 1
ATOM 7048 O O . ASP C 1 69 ? 110.566 147.977 99.102 1.00 78.93 69 ASP D O 1
ATOM 7053 N N . LEU C 1 70 ? 108.499 148.845 98.835 1.00 87.52 70 LEU D N 1
ATOM 7054 C CA . LEU C 1 70 ? 108.772 149.347 97.493 1.00 89.12 70 LEU D CA 1
ATOM 7055 C C . LEU C 1 70 ? 109.839 150.435 97.475 1.00 89.29 70 LEU D C 1
ATOM 7056 O O . LEU C 1 70 ? 110.476 150.640 96.436 1.00 86.47 70 LEU D O 1
ATOM 7061 N N . GLU C 1 71 ? 110.048 151.133 98.591 1.00 83.32 71 GLU D N 1
ATOM 7062 C CA . GLU C 1 71 ? 111.042 152.196 98.656 1.00 81.15 71 GLU D CA 1
ATOM 7063 C C . GLU C 1 71 ? 112.325 151.779 99.360 1.00 79.22 71 GLU D C 1
ATOM 7064 O O . GLU C 1 71 ? 113.362 152.417 99.150 1.00 81.41 71 GLU D O 1
ATOM 7070 N N . TRP C 1 72 ? 112.280 150.733 100.188 1.00 76.64 72 TRP D N 1
ATOM 7071 C CA . TRP C 1 72 ? 113.472 150.318 100.919 1.00 78.37 72 TRP D CA 1
ATOM 7072 C C . TRP C 1 72 ? 114.470 149.604 100.016 1.00 79.07 72 TRP D C 1
ATOM 7073 O O . TRP C 1 72 ? 115.672 149.606 100.302 1.00 79.78 72 TRP D O 1
ATOM 7084 N N . LEU C 1 73 ? 113.998 148.995 98.925 1.00 75.55 73 LEU D N 1
ATOM 7085 C CA . LEU C 1 73 ? 114.891 148.269 98.030 1.00 74.57 73 LEU D CA 1
ATOM 7086 C C . LEU C 1 73 ? 115.872 149.187 97.314 1.00 74.91 73 LEU D C 1
ATOM 7087 O O . LEU C 1 73 ? 116.896 148.708 96.815 1.00 76.25 73 LEU D O 1
ATOM 7092 N N . ALA C 1 74 ? 115.588 150.484 97.251 1.00 71.60 74 ALA D N 1
ATOM 7093 C CA . ALA C 1 74 ? 116.483 151.434 96.603 1.00 70.95 74 ALA D CA 1
ATOM 7094 C C . ALA C 1 74 ? 117.079 152.401 97.621 1.00 70.20 74 ALA D C 1
ATOM 7095 O O . ALA C 1 74 ? 118.144 152.147 98.183 1.00 72.67 74 ALA D O 1
ATOM 7097 N N . ALA C 1 161 ? 133.260 139.932 98.506 1.00 73.65 161 ALA D N 1
ATOM 7098 C CA . ALA C 1 161 ? 133.978 139.458 99.684 1.00 74.32 161 ALA D CA 1
ATOM 7099 C C . ALA C 1 161 ? 133.205 139.773 100.959 1.00 75.28 161 ALA D C 1
ATOM 7100 O O . ALA C 1 161 ? 132.338 140.646 100.972 1.00 76.16 161 ALA D O 1
ATOM 7102 N N . ILE C 1 162 ? 133.523 139.052 102.030 1.00 64.99 162 ILE D N 1
ATOM 7103 C CA . ILE C 1 162 ? 132.893 139.237 103.331 1.00 66.03 162 ILE D CA 1
ATOM 7104 C C . ILE C 1 162 ? 133.987 139.404 104.375 1.00 69.53 162 ILE D C 1
ATOM 7105 O O . ILE C 1 162 ? 134.936 138.614 104.418 1.00 73.44 162 ILE D O 1
ATOM 7110 N N . LYS C 1 163 ? 133.857 140.431 105.208 1.00 83.91 163 LYS D N 1
ATOM 7111 C CA . LYS C 1 163 ? 134.785 140.687 106.298 1.00 84.23 163 LYS D CA 1
ATOM 7112 C C . LYS C 1 163 ? 134.087 140.441 107.628 1.00 85.67 163 LYS D C 1
ATOM 7113 O O . LYS C 1 163 ? 132.891 140.714 107.772 1.00 86.56 163 LYS D O 1
ATOM 7119 N N . ALA C 1 164 ? 134.839 139.920 108.598 1.00 83.17 164 ALA D N 1
ATOM 7120 C CA . ALA C 1 164 ? 134.301 139.638 109.929 1.00 79.33 164 ALA D CA 1
ATOM 7121 C C . ALA C 1 164 ? 134.164 140.957 110.683 1.00 82.18 164 ALA D C 1
ATOM 7122 O O . ALA C 1 164 ? 134.978 141.321 111.536 1.00 84.50 164 ALA D O 1
ATOM 7124 N N . SER C 1 165 ? 133.102 141.689 110.352 1.00 88.69 165 SER D N 1
ATOM 7125 C CA . SER C 1 165 ? 132.808 142.967 110.982 1.00 87.52 165 SER D CA 1
ATOM 7126 C C . SER C 1 165 ? 131.328 143.025 111.325 1.00 88.56 165 SER D C 1
ATOM 7127 O O . SER C 1 165 ? 130.499 142.380 110.677 1.00 90.31 165 SER D O 1
ATOM 7130 N N . LYS C 1 166 ? 131.003 143.807 112.351 1.00 87.26 166 LYS D N 1
ATOM 7131 C CA . LYS C 1 166 ? 129.636 143.946 112.840 1.00 87.01 166 LYS D CA 1
ATOM 7132 C C . LYS C 1 166 ? 129.106 145.362 112.634 1.00 87.73 166 LYS D C 1
ATOM 7133 O O . LYS C 1 166 ? 128.404 145.911 113.485 1.00 88.43 166 LYS D O 1
ATOM 7139 N N . PHE C 1 167 ? 129.441 145.971 111.498 1.00 96.34 167 PHE D N 1
ATOM 7140 C CA . PHE C 1 167 ? 128.921 147.293 111.150 1.00 98.92 167 PHE D CA 1
ATOM 7141 C C . PHE C 1 167 ? 127.565 147.158 110.455 1.00 99.39 167 PHE D C 1
ATOM 7142 O O . PHE C 1 167 ? 127.376 147.527 109.296 1.00 98.89 167 PHE D O 1
ATOM 7150 N N . SER C 1 168 ? 126.610 146.613 111.200 1.00 98.95 168 SER D N 1
ATOM 7151 C CA . SER C 1 168 ? 125.267 146.350 110.712 1.00 98.83 168 SER D CA 1
ATOM 7152 C C . SER C 1 168 ? 124.279 147.315 111.362 1.00 97.40 168 SER D C 1
ATOM 7153 O O . SER C 1 168 ? 124.661 148.235 112.095 1.00 95.01 168 SER D O 1
ATOM 7156 N N . GLU C 1 169 ? 122.999 147.104 111.085 1.00 95.37 169 GLU D N 1
ATOM 7157 C CA . GLU C 1 169 ? 121.917 147.917 111.617 1.00 96.23 169 GLU D CA 1
ATOM 7158 C C . GLU C 1 169 ? 121.158 147.135 112.684 1.00 94.29 169 GLU D C 1
ATOM 7159 O O . GLU C 1 169 ? 121.505 146.002 113.029 1.00 94.19 169 GLU D O 1
ATOM 7165 N N . ARG C 1 170 ? 120.107 147.760 113.210 1.00 85.94 170 ARG D N 1
ATOM 7166 C CA . ARG C 1 170 ? 119.233 147.143 114.194 1.00 87.40 170 ARG D CA 1
ATOM 7167 C C . ARG C 1 170 ? 117.800 147.205 113.686 1.00 85.99 170 ARG D C 1
ATOM 7168 O O . ARG C 1 170 ? 117.430 148.121 112.947 1.00 85.37 170 ARG D O 1
ATOM 7176 N N . TYR C 1 171 ? 116.996 146.217 114.075 1.00 72.24 171 TYR D N 1
ATOM 7177 C CA . TYR C 1 171 ? 115.664 146.066 113.510 1.00 70.96 171 TYR D CA 1
ATOM 7178 C C . TYR C 1 171 ? 114.655 145.701 114.590 1.00 70.99 171 TYR D C 1
ATOM 7179 O O . TYR C 1 171 ? 114.999 145.100 115.611 1.00 68.83 171 TYR D O 1
ATOM 7188 N N . GLU C 1 172 ? 113.400 146.068 114.339 1.00 67.93 172 GLU D N 1
ATOM 7189 C CA . GLU C 1 172 ? 112.274 145.779 115.215 1.00 62.08 172 GLU D CA 1
ATOM 7190 C C . GLU C 1 172 ? 111.251 144.924 114.482 1.00 62.70 172 GLU D C 1
ATOM 7191 O O . GLU C 1 172 ? 111.079 145.039 113.263 1.00 69.05 172 GLU D O 1
ATOM 7197 N N . VAL C 1 173 ? 110.553 144.082 115.242 1.00 56.47 173 VAL D N 1
ATOM 7198 C CA . VAL C 1 173 ? 109.510 143.215 114.708 1.00 59.72 173 VAL D CA 1
ATOM 7199 C C . VAL C 1 173 ? 108.224 143.466 115.483 1.00 59.55 173 VAL D C 1
ATOM 7200 O O . VAL C 1 173 ? 108.230 143.482 116.720 1.00 62.33 173 VAL D O 1
ATOM 7204 N N . GLU C 1 174 ? 107.123 143.662 114.758 1.00 58.46 174 GLU D N 1
ATOM 7205 C CA . GLU C 1 174 ? 105.820 143.894 115.367 1.00 60.30 174 GLU D CA 1
ATOM 7206 C C . GLU C 1 174 ? 104.831 142.837 114.897 1.00 64.77 174 GLU D C 1
ATOM 7207 O O . GLU C 1 174 ? 104.649 142.643 113.692 1.00 67.28 174 GLU D O 1
ATOM 7213 N N . TYR C 1 175 ? 104.193 142.166 115.853 1.00 58.97 175 TYR D N 1
ATOM 7214 C CA . TYR C 1 175 ? 103.139 141.196 115.589 1.00 57.17 175 TYR D CA 1
ATOM 7215 C C . TYR C 1 175 ? 101.798 141.829 115.938 1.00 62.75 175 TYR D C 1
ATOM 7216 O O . TYR C 1 175 ? 101.600 142.287 117.070 1.00 64.15 175 TYR D O 1
ATOM 7225 N N . ARG C 1 176 ? 100.884 141.838 114.974 1.00 67.06 176 ARG D N 1
ATOM 7226 C CA . ARG C 1 176 ? 99.544 142.386 115.133 1.00 66.72 176 ARG D CA 1
ATOM 7227 C C . ARG C 1 176 ? 98.547 141.236 115.090 1.00 71.04 176 ARG D C 1
ATOM 7228 O O . ARG C 1 176 ? 98.534 140.463 114.123 1.00 73.73 176 ARG D O 1
ATOM 7236 N N . THR C 1 177 ? 97.718 141.125 116.128 1.00 76.01 177 THR D N 1
ATOM 7237 C CA . THR C 1 177 ? 96.672 140.108 116.167 1.00 74.30 177 THR D CA 1
ATOM 7238 C C . THR C 1 177 ? 95.657 140.417 117.262 1.00 73.19 177 THR D C 1
ATOM 7239 O O . THR C 1 177 ? 95.392 141.580 117.564 1.00 74.87 177 THR D O 1
ATOM 7243 N N . ASP C 1 190 ? 93.009 144.823 120.957 1.00 89.76 190 ASP D N 1
ATOM 7244 C CA . ASP C 1 190 ? 94.032 144.441 119.991 1.00 90.39 190 ASP D CA 1
ATOM 7245 C C . ASP C 1 190 ? 95.270 143.896 120.694 1.00 89.12 190 ASP D C 1
ATOM 7246 O O . ASP C 1 190 ? 95.702 144.434 121.713 1.00 86.56 190 ASP D O 1
ATOM 7251 N N . ILE C 1 191 ? 95.837 142.826 120.144 1.00 85.32 191 ILE D N 1
ATOM 7252 C CA . ILE C 1 191 ? 97.007 142.166 120.716 1.00 83.51 191 ILE D CA 1
ATOM 7253 C C . ILE C 1 191 ? 98.237 142.589 119.926 1.00 81.22 191 ILE D C 1
ATOM 7254 O O . ILE C 1 191 ? 98.278 142.445 118.695 1.00 80.25 191 ILE D O 1
ATOM 7259 N N . TYR C 1 192 ? 99.240 143.110 120.630 1.00 75.50 192 TYR D N 1
ATOM 7260 C CA . TYR C 1 192 ? 100.458 143.611 120.012 1.00 73.53 192 TYR D CA 1
ATOM 7261 C C . TYR C 1 192 ? 101.645 142.909 120.648 1.00 70.70 192 TYR D C 1
ATOM 7262 O O . TYR C 1 192 ? 101.721 142.807 121.875 1.00 73.94 192 TYR D O 1
ATOM 7271 N N . ILE C 1 193 ? 102.564 142.419 119.823 1.00 57.27 193 ILE D N 1
ATOM 7272 C CA . ILE C 1 193 ? 103.791 141.795 120.304 1.00 58.97 193 ILE D CA 1
ATOM 7273 C C . ILE C 1 193 ? 104.970 142.559 119.722 1.00 61.38 193 ILE D C 1
ATOM 7274 O O . ILE C 1 193 ? 105.042 142.768 118.507 1.00 66.76 193 ILE D O 1
ATOM 7279 N N . GLN C 1 194 ? 105.886 142.982 120.586 1.00 59.35 194 GLN D N 1
ATOM 7280 C CA . GLN C 1 194 ? 107.016 143.807 120.191 1.00 59.34 194 GLN D CA 1
ATOM 7281 C C . GLN C 1 194 ? 108.313 143.065 120.466 1.00 60.85 194 GLN D C 1
ATOM 7282 O O . GLN C 1 194 ? 108.534 142.587 121.585 1.00 63.26 194 GLN D O 1
ATOM 7288 N N . PHE C 1 195 ? 109.156 142.965 119.445 1.00 63.79 195 PHE D N 1
ATOM 7289 C CA . PHE C 1 195 ? 110.541 142.530 119.606 1.00 64.63 195 PHE D CA 1
ATOM 7290 C C . PHE C 1 195 ? 111.434 143.692 119.202 1.00 61.92 195 PHE D C 1
ATOM 7291 O O . PHE C 1 195 ? 111.559 143.983 117.996 1.00 63.02 195 PHE D O 1
ATOM 7299 N N . PRO C 1 196 ? 112.045 144.399 120.157 1.00 64.82 196 PRO D N 1
ATOM 7300 C CA . PRO C 1 196 ? 112.799 145.609 119.790 1.00 64.98 196 PRO D CA 1
ATOM 7301 C C . PRO C 1 196 ? 114.096 145.316 119.060 1.00 67.84 196 PRO D C 1
ATOM 7302 O O . PRO C 1 196 ? 114.471 146.070 118.155 1.00 71.92 196 PRO D O 1
ATOM 7306 N N . ASN C 1 197 ? 114.800 144.250 119.431 1.00 61.50 197 ASN D N 1
ATOM 7307 C CA . ASN C 1 197 ? 116.070 143.892 118.812 1.00 58.45 197 ASN D CA 1
ATOM 7308 C C . ASN C 1 197 ? 115.947 142.500 118.214 1.00 64.09 197 ASN D C 1
ATOM 7309 O O . ASN C 1 197 ? 115.702 141.530 118.939 1.00 62.13 197 ASN D O 1
ATOM 7314 N N . VAL C 1 198 ? 116.116 142.403 116.895 1.00 62.30 198 VAL D N 1
ATOM 7315 C CA . VAL C 1 198 ? 116.053 141.132 116.189 1.00 57.31 198 VAL D CA 1
ATOM 7316 C C . VAL C 1 198 ? 117.232 141.034 115.234 1.00 56.63 198 VAL D C 1
ATOM 7317 O O . VAL C 1 198 ? 117.812 142.037 114.813 1.00 62.40 198 VAL D O 1
ATOM 7321 N N . SER C 1 199 ? 117.580 139.800 114.896 1.00 47.08 199 SER D N 1
ATOM 7322 C CA . SER C 1 199 ? 118.638 139.527 113.935 1.00 47.33 199 SER D CA 1
ATOM 7323 C C . SER C 1 199 ? 118.169 138.449 112.969 1.00 53.72 199 SER D C 1
ATOM 7324 O O . SER C 1 199 ? 117.788 137.354 113.400 1.00 61.36 199 SER D O 1
ATOM 7327 N N . PRO C 1 200 ? 118.162 138.724 111.662 1.00 47.57 200 PRO D N 1
ATOM 7328 C CA . PRO C 1 200 ? 117.724 137.717 110.684 1.00 50.35 200 PRO D CA 1
ATOM 7329 C C . PRO C 1 200 ? 118.841 136.724 110.397 1.00 49.57 200 PRO D C 1
ATOM 7330 O O . PRO C 1 200 ? 119.953 137.110 110.033 1.00 42.13 200 PRO D O 1
ATOM 7334 N N . SER C 1 201 ? 118.541 135.441 110.565 1.00 57.35 201 SER D N 1
ATOM 7335 C CA . SER C 1 201 ? 119.488 134.360 110.304 1.00 56.29 201 SER D CA 1
ATOM 7336 C C . SER C 1 201 ? 119.042 133.656 109.025 1.00 53.63 201 SER D C 1
ATOM 7337 O O . SER C 1 201 ? 118.303 132.671 109.064 1.00 52.29 201 SER D O 1
ATOM 7340 N N . GLY C 1 202 ? 119.501 134.172 107.886 1.00 61.43 202 GLY D N 1
ATOM 7341 C CA . GLY C 1 202 ? 119.162 133.594 106.600 1.00 59.71 202 GLY D CA 1
ATOM 7342 C C . GLY C 1 202 ? 120.099 132.457 106.249 1.00 60.93 202 GLY D C 1
ATOM 7343 O O . GLY C 1 202 ? 121.322 132.622 106.257 1.00 62.95 202 GLY D O 1
ATOM 7344 N N . GLU C 1 203 ? 119.519 131.302 105.938 1.00 68.82 203 GLU D N 1
ATOM 7345 C CA . GLU C 1 203 ? 120.272 130.115 105.565 1.00 63.56 203 GLU D CA 1
ATOM 7346 C C . GLU C 1 203 ? 120.098 129.849 104.076 1.00 66.77 203 GLU D C 1
ATOM 7347 O O . GLU C 1 203 ? 118.996 129.978 103.535 1.00 69.45 203 GLU D O 1
ATOM 7353 N N . PHE C 1 204 ? 121.192 129.476 103.422 1.00 57.86 204 PHE D N 1
ATOM 7354 C CA . PHE C 1 204 ? 121.231 129.311 101.976 1.00 54.57 204 PHE D CA 1
ATOM 7355 C C . PHE C 1 204 ? 121.121 127.830 101.637 1.00 59.36 204 PHE D C 1
ATOM 7356 O O . PHE C 1 204 ? 122.001 127.040 101.996 1.00 62.94 204 PHE D O 1
ATOM 7364 N N . GLU C 1 205 ? 120.047 127.458 100.941 1.00 59.70 205 GLU D N 1
ATOM 7365 C CA . GLU C 1 205 ? 119.832 126.078 100.517 1.00 54.36 205 GLU D CA 1
ATOM 7366 C C . GLU C 1 205 ? 119.186 126.079 99.141 1.00 56.08 205 GLU D C 1
ATOM 7367 O O . GLU C 1 205 ? 118.064 126.568 98.982 1.00 59.16 205 GLU D O 1
ATOM 7373 N N . MET C 1 206 ? 119.894 125.534 98.155 1.00 46.75 206 MET D N 1
ATOM 7374 C CA . MET C 1 206 ? 119.364 125.371 96.809 1.00 41.80 206 MET D CA 1
ATOM 7375 C C . MET C 1 206 ? 118.593 124.062 96.700 1.00 47.34 206 MET D C 1
ATOM 7376 O O . MET C 1 206 ? 118.977 123.051 97.293 1.00 50.99 206 MET D O 1
ATOM 7381 N N . SER C 1 207 ? 117.499 124.091 95.943 1.00 46.71 207 SER D N 1
ATOM 7382 C CA . SER C 1 207 ? 116.560 122.983 95.880 1.00 42.87 207 SER D CA 1
ATOM 7383 C C . SER C 1 207 ? 116.498 122.397 94.475 1.00 47.12 207 SER D C 1
ATOM 7384 O O . SER C 1 207 ? 116.927 123.015 93.496 1.00 42.61 207 SER D O 1
ATOM 7387 N N . LEU C 1 208 ? 115.959 121.179 94.396 1.00 46.54 208 LEU D N 1
ATOM 7388 C CA . LEU C 1 208 ? 115.819 120.482 93.121 1.00 44.20 208 LEU D CA 1
ATOM 7389 C C . LEU C 1 208 ? 114.680 121.051 92.282 1.00 47.32 208 LEU D C 1
ATOM 7390 O O . LEU C 1 208 ? 114.819 121.197 91.063 1.00 48.72 208 LEU D O 1
ATOM 7395 N N . GLU C 1 209 ? 113.555 121.378 92.912 1.00 48.61 209 GLU D N 1
ATOM 7396 C CA . GLU C 1 209 ? 112.366 121.797 92.182 1.00 47.81 209 GLU D CA 1
ATOM 7397 C C . GLU C 1 209 ? 112.396 123.266 91.784 1.00 56.59 209 GLU D C 1
ATOM 7398 O O . GLU C 1 209 ? 111.443 123.732 91.149 1.00 57.08 209 GLU D O 1
ATOM 7404 N N . ASN C 1 210 ? 113.452 123.997 92.145 1.00 59.67 210 ASN D N 1
ATOM 7405 C CA . ASN C 1 210 ? 113.601 125.404 91.789 1.00 53.52 210 ASN D CA 1
ATOM 7406 C C . ASN C 1 210 ? 112.434 126.228 92.318 1.00 58.67 210 ASN D C 1
ATOM 7407 O O . ASN C 1 210 ? 112.441 126.652 93.479 1.00 60.84 210 ASN D O 1
ATOM 7412 N N . GLY C 1 211 ? 111.431 126.459 91.477 1.00 67.47 211 GLY D N 1
ATOM 7413 C CA . GLY C 1 211 ? 110.261 127.220 91.875 1.00 67.47 211 GLY D CA 1
ATOM 7414 C C . GLY C 1 211 ? 109.346 126.466 92.820 1.00 63.97 211 GLY D C 1
ATOM 7415 O O . GLY C 1 211 ? 108.141 126.366 92.587 1.00 61.87 211 GLY D O 1
ATOM 7416 N N . PRO C 1 216 ? 109.401 131.705 99.875 1.00 81.98 216 PRO D N 1
ATOM 7417 C CA . PRO C 1 216 ? 110.307 132.581 100.626 1.00 80.17 216 PRO D CA 1
ATOM 7418 C C . PRO C 1 216 ? 110.126 132.436 102.134 1.00 82.02 216 PRO D C 1
ATOM 7419 O O . PRO C 1 216 ? 109.129 132.908 102.681 1.00 82.17 216 PRO D O 1
ATOM 7423 N N . GLU C 1 217 ? 111.084 131.792 102.793 1.00 71.53 217 GLU D N 1
ATOM 7424 C CA . GLU C 1 217 ? 111.006 131.503 104.218 1.00 66.22 217 GLU D CA 1
ATOM 7425 C C . GLU C 1 217 ? 112.034 132.357 104.947 1.00 62.55 217 GLU D C 1
ATOM 7426 O O . GLU C 1 217 ? 113.224 132.314 104.617 1.00 60.73 217 GLU D O 1
ATOM 7432 N N . ILE C 1 218 ? 111.582 133.124 105.936 1.00 53.33 218 ILE D N 1
ATOM 7433 C CA . ILE C 1 218 ? 112.428 134.080 106.642 1.00 49.00 218 ILE D CA 1
ATOM 7434 C C . ILE C 1 218 ? 112.425 133.744 108.126 1.00 49.70 218 ILE D C 1
ATOM 7435 O O . ILE C 1 218 ? 111.359 133.581 108.733 1.00 56.14 218 ILE D O 1
ATOM 7440 N N . LYS C 1 219 ? 113.620 133.646 108.705 1.00 44.02 219 LYS D N 1
ATOM 7441 C CA . LYS C 1 219 ? 113.807 133.366 110.120 1.00 46.46 219 LYS D CA 1
ATOM 7442 C C . LYS C 1 219 ? 114.556 134.514 110.780 1.00 40.94 219 LYS D C 1
ATOM 7443 O O . LYS C 1 219 ? 115.403 135.160 110.158 1.00 44.74 219 LYS D O 1
ATOM 7449 N N . PHE C 1 220 ? 114.241 134.765 112.049 1.00 43.93 220 PHE D N 1
ATOM 7450 C CA . PHE C 1 220 ? 115.035 135.702 112.831 1.00 42.70 220 PHE D CA 1
ATOM 7451 C C . PHE C 1 220 ? 114.980 135.314 114.301 1.00 46.87 220 PHE D C 1
ATOM 7452 O O . PHE C 1 220 ? 114.135 134.525 114.730 1.00 57.75 220 PHE D O 1
ATOM 7460 N N . GLU C 1 221 ? 115.922 135.863 115.063 1.00 44.27 221 GLU D N 1
ATOM 7461 C CA . GLU C 1 221 ? 116.058 135.582 116.483 1.00 48.51 221 GLU D CA 1
ATOM 7462 C C . GLU C 1 221 ? 116.027 136.881 117.276 1.00 49.71 221 GLU D C 1
ATOM 7463 O O . GLU C 1 221 ? 116.523 137.916 116.823 1.00 52.82 221 GLU D O 1
ATOM 7469 N N . ALA C 1 222 ? 115.445 136.814 118.469 1.00 46.35 222 ALA D N 1
ATOM 7470 C CA . ALA C 1 222 ? 115.336 137.990 119.322 1.00 53.39 222 ALA D CA 1
ATOM 7471 C C . ALA C 1 222 ? 116.647 138.235 120.060 1.00 55.08 222 ALA D C 1
ATOM 7472 O O . ALA C 1 222 ? 117.201 137.322 120.681 1.00 50.03 222 ALA D O 1
ATOM 7474 N N . LEU C 1 223 ? 117.139 139.470 119.993 1.00 58.18 223 LEU D N 1
ATOM 7475 C CA . LEU C 1 223 ? 118.377 139.870 120.641 1.00 53.96 223 LEU D CA 1
ATOM 7476 C C . LEU C 1 223 ? 118.077 140.612 121.941 1.00 58.53 223 LEU D C 1
ATOM 7477 O O . LEU C 1 223 ? 116.921 140.840 122.307 1.00 62.87 223 LEU D O 1
ATOM 7482 N N . ALA C 1 224 ? 119.140 141.002 122.645 1.00 61.20 224 ALA D N 1
ATOM 7483 C CA . ALA C 1 224 ? 119.004 141.741 123.894 1.00 63.83 224 ALA D CA 1
ATOM 7484 C C . ALA C 1 224 ? 120.339 142.377 124.247 1.00 63.56 224 ALA D C 1
ATOM 7485 O O . ALA C 1 224 ? 121.358 141.682 124.309 1.00 62.66 224 ALA D O 1
ATOM 7487 N N . ASP C 1 225 ? 120.332 143.687 124.481 1.00 77.61 225 ASP D N 1
ATOM 7488 C CA . ASP C 1 225 ? 121.530 144.377 124.928 1.00 81.04 225 ASP D CA 1
ATOM 7489 C C . ASP C 1 225 ? 121.759 144.128 126.419 1.00 81.85 225 ASP D C 1
ATOM 7490 O O . ASP C 1 225 ? 120.891 143.624 127.136 1.00 79.35 225 ASP D O 1
ATOM 7495 N N . THR C 1 226 ? 122.950 144.494 126.885 1.00 80.22 226 THR D N 1
ATOM 7496 C CA . THR C 1 226 ? 123.419 144.113 128.212 1.00 79.97 226 THR D CA 1
ATOM 7497 C C . THR C 1 226 ? 123.002 145.078 129.316 1.00 80.92 226 THR D C 1
ATOM 7498 O O . THR C 1 226 ? 123.299 144.813 130.486 1.00 81.48 226 THR D O 1
ATOM 7502 N N . ASP C 1 227 ? 122.329 146.181 128.992 1.00 86.70 227 ASP D N 1
ATOM 7503 C CA . ASP C 1 227 ? 121.956 147.164 130.004 1.00 88.60 227 ASP D CA 1
ATOM 7504 C C . ASP C 1 227 ? 120.478 147.525 130.024 1.00 87.03 227 ASP D C 1
ATOM 7505 O O . ASP C 1 227 ? 120.002 148.013 131.056 1.00 88.06 227 ASP D O 1
ATOM 7510 N N . THR C 1 228 ? 119.739 147.309 128.938 1.00 91.07 228 THR D N 1
ATOM 7511 C CA . THR C 1 228 ? 118.310 147.595 128.903 1.00 92.78 228 THR D CA 1
ATOM 7512 C C . THR C 1 228 ? 117.545 146.313 128.603 1.00 94.88 228 THR D C 1
ATOM 7513 O O . THR C 1 228 ? 116.701 146.286 127.701 1.00 95.05 228 THR D O 1
ATOM 7517 N N . ASP C 1 229 ? 117.860 145.251 129.348 1.00 100.75 229 ASP D N 1
ATOM 7518 C CA . ASP C 1 229 ? 117.391 143.898 129.062 1.00 101.14 229 ASP D CA 1
ATOM 7519 C C . ASP C 1 229 ? 115.902 143.868 128.750 1.00 101.94 229 ASP D C 1
ATOM 7520 O O . ASP C 1 229 ? 115.066 144.173 129.606 1.00 102.10 229 ASP D O 1
ATOM 7525 N N . GLU C 1 230 ? 115.584 143.490 127.514 1.00 93.87 230 GLU D N 1
ATOM 7526 C CA . GLU C 1 230 ? 114.203 143.365 127.056 1.00 93.12 230 GLU D CA 1
ATOM 7527 C C . GLU C 1 230 ? 114.219 142.555 125.772 1.00 94.86 230 GLU D C 1
ATOM 7528 O O . GLU C 1 230 ? 114.884 142.946 124.807 1.00 94.56 230 GLU D O 1
ATOM 7534 N N . MET C 1 231 ? 113.500 141.434 125.754 1.00 79.51 231 MET D N 1
ATOM 7535 C CA . MET C 1 231 ? 113.490 140.551 124.600 1.00 72.94 231 MET D CA 1
ATOM 7536 C C . MET C 1 231 ? 112.120 140.373 123.965 1.00 77.08 231 MET D C 1
ATOM 7537 O O . MET C 1 231 ? 112.053 140.060 122.772 1.00 81.45 231 MET D O 1
ATOM 7542 N N . ALA C 1 232 ? 111.035 140.565 124.713 1.00 74.58 232 ALA D N 1
ATOM 7543 C CA . ALA C 1 232 ? 109.694 140.446 124.161 1.00 74.76 232 ALA D CA 1
ATOM 7544 C C . ALA C 1 232 ? 108.734 141.244 125.030 1.00 74.39 232 ALA D C 1
ATOM 7545 O O . ALA C 1 232 ? 108.791 141.159 126.259 1.00 77.16 232 ALA D O 1
ATOM 7547 N N . VAL C 1 233 ? 107.859 142.014 124.387 1.00 71.04 233 VAL D N 1
ATOM 7548 C CA . VAL C 1 233 ? 106.872 142.832 125.082 1.00 70.11 233 VAL D CA 1
ATOM 7549 C C . VAL C 1 233 ? 105.494 142.508 124.522 1.00 69.12 233 VAL D C 1
ATOM 7550 O O . VAL C 1 233 ? 105.341 142.307 123.314 1.00 73.71 233 VAL D O 1
ATOM 7554 N N . VAL C 1 234 ? 104.493 142.444 125.398 1.00 76.79 234 VAL D N 1
ATOM 7555 C CA . VAL C 1 234 ? 103.121 142.143 125.007 1.00 79.01 234 VAL D CA 1
ATOM 7556 C C . VAL C 1 234 ? 102.218 143.277 125.473 1.00 77.89 234 VAL D C 1
ATOM 7557 O O . VAL C 1 234 ? 102.255 143.664 126.646 1.00 81.49 234 VAL D O 1
ATOM 7561 N N . ILE C 1 235 ? 101.410 143.804 124.555 1.00 80.54 235 ILE D N 1
ATOM 7562 C CA . ILE C 1 235 ? 100.427 144.842 124.844 1.00 82.80 235 ILE D CA 1
ATOM 7563 C C . ILE C 1 235 ? 99.048 144.280 124.529 1.00 85.52 235 ILE D C 1
ATOM 7564 O O . ILE C 1 235 ? 98.832 143.720 123.446 1.00 85.53 235 ILE D O 1
ATOM 7569 N N . GLU C 1 236 ? 98.122 144.419 125.472 1.00 91.18 236 GLU D N 1
ATOM 7570 C CA . GLU C 1 236 ? 96.763 143.927 125.279 1.00 90.90 236 GLU D CA 1
ATOM 7571 C C . GLU C 1 236 ? 95.817 145.048 124.857 1.00 90.30 236 GLU D C 1
ATOM 7572 O O . GLU C 1 236 ? 96.203 145.960 124.126 1.00 89.42 236 GLU D O 1
ATOM 7578 N N . LYS D 2 304 ? 87.212 142.924 78.151 1.00 103.29 304 LYS B N 1
ATOM 7579 C CA . LYS D 2 304 ? 85.775 142.850 78.386 1.00 105.37 304 LYS B CA 1
ATOM 7580 C C . LYS D 2 304 ? 85.462 141.961 79.584 1.00 106.68 304 LYS B C 1
ATOM 7581 O O . LYS D 2 304 ? 86.031 140.878 79.730 1.00 104.59 304 LYS B O 1
ATOM 7587 N N . ASP D 2 305 ? 84.553 142.426 80.444 1.00 105.00 305 ASP B N 1
ATOM 7588 C CA . ASP D 2 305 ? 84.175 141.651 81.619 1.00 104.47 305 ASP B CA 1
ATOM 7589 C C . ASP D 2 305 ? 83.404 140.388 81.258 1.00 104.35 305 ASP B C 1
ATOM 7590 O O . ASP D 2 305 ? 83.405 139.434 82.042 1.00 103.30 305 ASP B O 1
ATOM 7595 N N . ASP D 2 306 ? 82.744 140.361 80.100 1.00 104.50 306 ASP B N 1
ATOM 7596 C CA . ASP D 2 306 ? 82.056 139.160 79.644 1.00 104.74 306 ASP B CA 1
ATOM 7597 C C . ASP D 2 306 ? 83.004 138.127 79.050 1.00 104.20 306 ASP B C 1
ATOM 7598 O O . ASP D 2 306 ? 82.585 136.988 78.818 1.00 103.00 306 ASP B O 1
ATOM 7603 N N . GLU D 2 307 ? 84.259 138.492 78.802 1.00 101.88 307 GLU B N 1
ATOM 7604 C CA . GLU D 2 307 ? 85.229 137.609 78.170 1.00 101.29 307 GLU B CA 1
ATOM 7605 C C . GLU D 2 307 ? 86.050 136.805 79.171 1.00 100.34 307 GLU B C 1
ATOM 7606 O O . GLU D 2 307 ? 86.921 136.034 78.756 1.00 100.67 307 GLU B O 1
ATOM 7612 N N . VAL D 2 308 ? 85.798 136.963 80.472 1.00 92.91 308 VAL B N 1
ATOM 7613 C CA . VAL D 2 308 ? 86.602 136.262 81.469 1.00 92.15 308 VAL B CA 1
ATOM 7614 C C . VAL D 2 308 ? 86.357 134.759 81.405 1.00 93.32 308 VAL B C 1
ATOM 7615 O O . VAL D 2 308 ? 87.295 133.960 81.515 1.00 94.14 308 VAL B O 1
ATOM 7619 N N . ILE D 2 309 ? 85.101 134.345 81.212 1.00 91.45 309 ILE B N 1
ATOM 7620 C CA . ILE D 2 309 ? 84.764 132.925 81.295 1.00 90.42 309 ILE B CA 1
ATOM 7621 C C . ILE D 2 309 ? 85.081 132.152 80.026 1.00 89.52 309 ILE B C 1
ATOM 7622 O O . ILE D 2 309 ? 84.969 130.920 80.024 1.00 87.71 309 ILE B O 1
ATOM 7627 N N . ASP D 2 310 ? 85.464 132.833 78.945 1.00 91.43 310 ASP B N 1
ATOM 7628 C CA . ASP D 2 310 ? 85.874 132.117 77.742 1.00 91.47 310 ASP B CA 1
ATOM 7629 C C . ASP D 2 310 ? 87.145 131.314 77.985 1.00 88.96 310 ASP B C 1
ATOM 7630 O O . ASP D 2 310 ? 87.262 130.171 77.532 1.00 87.49 310 ASP B O 1
ATOM 7635 N N . TYR D 2 311 ? 88.103 131.892 78.713 1.00 88.01 311 TYR B N 1
ATOM 7636 C CA . TYR D 2 311 ? 89.389 131.230 78.916 1.00 88.30 311 TYR B CA 1
ATOM 7637 C C . TYR D 2 311 ? 89.275 130.071 79.902 1.00 88.38 311 TYR B C 1
ATOM 7638 O O . TYR D 2 311 ? 89.855 128.998 79.678 1.00 88.17 311 TYR B O 1
ATOM 7647 N N . ILE D 2 312 ? 88.536 130.261 81.000 1.00 84.40 312 ILE B N 1
ATOM 7648 C CA . ILE D 2 312 ? 88.399 129.184 81.977 1.00 84.62 312 ILE B CA 1
ATOM 7649 C C . ILE D 2 312 ? 87.673 127.999 81.358 1.00 86.30 312 ILE B C 1
ATOM 7650 O O . ILE D 2 312 ? 88.055 126.844 81.569 1.00 87.14 312 ILE B O 1
ATOM 7655 N N . TYR D 2 313 ? 86.625 128.260 80.574 1.00 86.87 313 TYR B N 1
ATOM 7656 C CA . TYR D 2 313 ? 85.953 127.174 79.871 1.00 83.99 313 TYR B CA 1
ATOM 7657 C C . TYR D 2 313 ? 86.876 126.549 78.831 1.00 83.24 313 TYR B C 1
ATOM 7658 O O . TYR D 2 313 ? 86.927 125.322 78.699 1.00 79.62 313 TYR B O 1
ATOM 7667 N N . GLY D 2 314 ? 87.638 127.370 78.108 1.00 86.60 314 GLY B N 1
ATOM 7668 C CA . GLY D 2 314 ? 88.520 126.843 77.083 1.00 85.25 314 GLY B CA 1
ATOM 7669 C C . GLY D 2 314 ? 89.683 126.033 77.610 1.00 85.04 314 GLY B C 1
ATOM 7670 O O . GLY D 2 314 ? 90.296 125.290 76.836 1.00 85.24 314 GLY B O 1
ATOM 7671 N N . LYS D 2 315 ? 89.998 126.152 78.902 1.00 80.71 315 LYS B N 1
ATOM 7672 C CA . LYS D 2 315 ? 91.041 125.329 79.500 1.00 81.91 315 LYS B CA 1
ATOM 7673 C C . LYS D 2 315 ? 90.529 124.250 80.446 1.00 83.05 315 LYS B C 1
ATOM 7674 O O . LYS D 2 315 ? 91.282 123.321 80.750 1.00 80.42 315 LYS B O 1
ATOM 7680 N N . ILE D 2 316 ? 89.283 124.338 80.911 1.00 75.11 316 ILE B N 1
ATOM 7681 C CA . ILE D 2 316 ? 88.749 123.413 81.906 1.00 71.95 316 ILE B CA 1
ATOM 7682 C C . ILE D 2 316 ? 87.566 122.609 81.387 1.00 77.11 316 ILE B C 1
ATOM 7683 O O . ILE D 2 316 ? 87.058 121.739 82.111 1.00 77.31 316 ILE B O 1
ATOM 7688 N N . SER D 2 317 ? 87.133 122.845 80.148 1.00 78.68 317 SER B N 1
ATOM 7689 C CA . SER D 2 317 ? 85.964 122.153 79.606 1.00 75.05 317 SER B CA 1
ATOM 7690 C C . SER D 2 317 ? 86.017 120.631 79.712 1.00 71.87 317 SER B C 1
ATOM 7691 O O . SER D 2 317 ? 84.969 120.030 79.998 1.00 67.28 317 SER B O 1
ATOM 7694 N N . PRO D 2 318 ? 87.140 119.950 79.464 1.00 68.07 318 PRO B N 1
ATOM 7695 C CA . PRO D 2 318 ? 87.132 118.484 79.609 1.00 66.45 318 PRO B CA 1
ATOM 7696 C C . PRO D 2 318 ? 86.811 117.994 81.014 1.00 68.41 318 PRO B C 1
ATOM 7697 O O . PRO D 2 318 ? 86.231 116.910 81.162 1.00 71.07 318 PRO B O 1
ATOM 7701 N N . LEU D 2 319 ? 87.159 118.759 82.051 1.00 65.88 319 LEU B N 1
ATOM 7702 C CA . LEU D 2 319 ? 87.176 118.236 83.414 1.00 62.35 319 LEU B CA 1
ATOM 7703 C C . LEU D 2 319 ? 85.791 118.017 84.016 1.00 65.77 319 LEU B C 1
ATOM 7704 O O . LEU D 2 319 ? 85.717 117.577 85.169 1.00 63.69 319 LEU B O 1
ATOM 7709 N N . PHE D 2 320 ? 84.701 118.302 83.303 1.00 70.55 320 PHE B N 1
ATOM 7710 C CA . PHE D 2 320 ? 83.383 117.859 83.743 1.00 66.35 320 PHE B CA 1
ATOM 7711 C C . PHE D 2 320 ? 83.047 116.455 83.256 1.00 59.85 320 PHE B C 1
ATOM 7712 O O . PHE D 2 320 ? 81.915 116.000 83.448 1.00 61.62 320 PHE B O 1
ATOM 7720 N N . ALA D 2 321 ? 84.000 115.761 82.641 1.00 56.69 321 ALA B N 1
ATOM 7721 C CA . ALA D 2 321 ? 83.817 114.374 82.240 1.00 54.59 321 ALA B CA 1
ATOM 7722 C C . ALA D 2 321 ? 84.143 113.389 83.356 1.00 58.11 321 ALA B C 1
ATOM 7723 O O . ALA D 2 321 ? 84.061 112.176 83.136 1.00 57.93 321 ALA B O 1
ATOM 7725 N N . LEU D 2 322 ? 84.508 113.877 84.536 1.00 56.51 322 LEU B N 1
ATOM 7726 C CA . LEU D 2 322 ? 84.862 113.047 85.679 1.00 51.59 322 LEU B CA 1
ATOM 7727 C C . LEU D 2 322 ? 83.885 113.301 86.822 1.00 45.92 322 LEU B C 1
ATOM 7728 O O . LEU D 2 322 ? 82.966 114.117 86.717 1.00 51.03 322 LEU B O 1
ATOM 7733 N N . GLN D 2 323 ? 84.096 112.588 87.930 1.00 32.09 323 GLN B N 1
ATOM 7734 C CA . GLN D 2 323 ? 83.249 112.719 89.105 1.00 33.88 323 GLN B CA 1
ATOM 7735 C C . GLN D 2 323 ? 83.905 113.468 90.253 1.00 34.33 323 GLN B C 1
ATOM 7736 O O . GLN D 2 323 ? 83.190 114.039 91.081 1.00 42.13 323 GLN B O 1
ATOM 7742 N N . TYR D 2 324 ? 85.233 113.478 90.328 1.00 37.38 324 TYR B N 1
ATOM 7743 C CA . TYR D 2 324 ? 85.934 114.266 91.331 1.00 41.70 324 TYR B CA 1
ATOM 7744 C C . TYR D 2 324 ? 87.371 114.471 90.876 1.00 42.18 324 TYR B C 1
ATOM 7745 O O . TYR D 2 324 ? 88.007 113.542 90.374 1.00 44.41 324 TYR B O 1
ATOM 7754 N N . ILE D 2 325 ? 87.870 115.695 91.054 1.00 38.15 325 ILE B N 1
ATOM 7755 C CA . ILE D 2 325 ? 89.250 116.038 90.748 1.00 42.65 325 ILE B CA 1
ATOM 7756 C C . ILE D 2 325 ? 89.881 116.641 91.995 1.00 41.73 325 ILE B C 1
ATOM 7757 O O . ILE D 2 325 ? 89.199 117.175 92.872 1.00 38.02 325 ILE B O 1
ATOM 7762 N N . ARG D 2 326 ? 91.204 116.538 92.070 1.00 41.21 326 ARG B N 1
ATOM 7763 C CA . ARG D 2 326 ? 91.947 117.019 93.225 1.00 41.81 326 ARG B CA 1
ATOM 7764 C C . ARG D 2 326 ? 92.335 118.479 93.039 1.00 51.00 326 ARG B C 1
ATOM 7765 O O . ARG D 2 326 ? 92.724 118.896 91.945 1.00 54.10 326 ARG B O 1
ATOM 7773 N N . LYS D 2 327 ? 92.222 119.254 94.121 1.00 58.14 327 LYS B N 1
ATOM 7774 C CA . LYS D 2 327 ? 92.610 120.660 94.070 1.00 51.29 327 LYS B CA 1
ATOM 7775 C C . LYS D 2 327 ? 94.093 120.808 93.763 1.00 45.80 327 LYS B C 1
ATOM 7776 O O . LYS D 2 327 ? 94.492 121.692 92.996 1.00 48.88 327 LYS B O 1
ATOM 7782 N N . ILE D 2 328 ? 94.928 119.950 94.354 1.00 39.88 328 ILE B N 1
ATOM 7783 C CA . ILE D 2 328 ? 96.347 119.929 94.022 1.00 44.08 328 ILE B CA 1
ATOM 7784 C C . ILE D 2 328 ? 96.602 119.435 92.608 1.00 47.57 328 ILE B C 1
ATOM 7785 O O . ILE D 2 328 ? 97.708 119.617 92.087 1.00 52.03 328 ILE B O 1
ATOM 7790 N N . ASP D 2 329 ? 95.609 118.812 91.976 1.00 44.98 329 ASP B N 1
ATOM 7791 C CA . ASP D 2 329 ? 95.720 118.347 90.602 1.00 44.74 329 ASP B CA 1
ATOM 7792 C C . ASP D 2 329 ? 95.147 119.341 89.602 1.00 46.94 329 ASP B C 1
ATOM 7793 O O . ASP D 2 329 ? 95.107 119.043 88.405 1.00 51.23 329 ASP B O 1
ATOM 7798 N N . LEU D 2 330 ? 94.697 120.510 90.064 1.00 59.95 330 LEU B N 1
ATOM 7799 C CA . LEU D 2 330 ? 94.228 121.568 89.179 1.00 56.64 330 LEU B CA 1
ATOM 7800 C C . LEU D 2 330 ? 95.363 122.408 88.615 1.00 53.48 330 LEU B C 1
ATOM 7801 O O . LEU D 2 330 ? 95.113 123.264 87.760 1.00 50.84 330 LEU B O 1
ATOM 7806 N N . LYS D 2 331 ? 96.595 122.190 89.077 1.00 61.52 331 LYS B N 1
ATOM 7807 C CA . LYS D 2 331 ? 97.725 122.965 88.582 1.00 60.18 331 LYS B CA 1
ATOM 7808 C C . LYS D 2 331 ? 98.011 122.675 87.115 1.00 66.88 331 LYS B C 1
ATOM 7809 O O . LYS D 2 331 ? 98.413 123.578 86.373 1.00 73.75 331 LYS B O 1
ATOM 7815 N N . HIS D 2 332 ? 97.814 121.430 86.678 1.00 75.13 332 HIS B N 1
ATOM 7816 C CA . HIS D 2 332 ? 98.130 121.066 85.302 1.00 76.95 332 HIS B CA 1
ATOM 7817 C C . HIS D 2 332 ? 97.100 121.590 84.311 1.00 74.13 332 HIS B C 1
ATOM 7818 O O . HIS D 2 332 ? 97.452 121.896 83.166 1.00 72.36 332 HIS B O 1
ATOM 7825 N N . VAL D 2 333 ? 95.834 121.699 84.721 1.00 75.72 333 VAL B N 1
ATOM 7826 C CA . VAL D 2 333 ? 94.797 122.137 83.792 1.00 78.00 333 VAL B CA 1
ATOM 7827 C C . VAL D 2 333 ? 94.974 123.607 83.423 1.00 79.83 333 VAL B C 1
ATOM 7828 O O . VAL D 2 333 ? 94.609 124.021 82.316 1.00 82.05 333 VAL B O 1
ATOM 7832 N N . PHE D 2 334 ? 95.528 124.416 84.324 1.00 80.00 334 PHE B N 1
ATOM 7833 C CA . PHE D 2 334 ? 95.802 125.819 84.046 1.00 80.87 334 PHE B CA 1
ATOM 7834 C C . PHE D 2 334 ? 97.246 126.067 83.634 1.00 81.88 334 PHE B C 1
ATOM 7835 O O . PHE D 2 334 ? 97.628 127.223 83.428 1.00 79.46 334 PHE B O 1
ATOM 7843 N N . GLU D 2 335 ? 98.051 125.009 83.519 1.00 87.68 335 GLU B N 1
ATOM 7844 C CA . GLU D 2 335 ? 99.425 125.090 83.020 1.00 84.88 335 GLU B CA 1
ATOM 7845 C C . GLU D 2 335 ? 100.290 126.009 83.883 1.00 85.53 335 GLU B C 1
ATOM 7846 O O . GLU D 2 335 ? 101.006 126.878 83.380 1.00 88.87 335 GLU B O 1
ATOM 7852 N N . TYR D 2 336 ? 100.218 125.803 85.199 1.00 85.40 336 TYR B N 1
ATOM 7853 C CA . TYR D 2 336 ? 101.105 126.451 86.166 1.00 87.43 336 TYR B CA 1
ATOM 7854 C C . TYR D 2 336 ? 101.029 127.977 86.067 1.00 88.28 336 TYR B C 1
ATOM 7855 O O . TYR D 2 336 ? 102.018 128.664 85.801 1.00 87.94 336 TYR B O 1
ATOM 7864 N N . ASP D 2 337 ? 99.826 128.501 86.293 1.00 83.16 337 ASP B N 1
ATOM 7865 C CA . ASP D 2 337 ? 99.601 129.940 86.346 1.00 79.01 337 ASP B CA 1
ATOM 7866 C C . ASP D 2 337 ? 99.417 130.437 87.774 1.00 77.25 337 ASP B C 1
ATOM 7867 O O . ASP D 2 337 ? 100.111 131.359 88.208 1.00 83.32 337 ASP B O 1
ATOM 7869 N N . TYR D 2 338 ? 98.492 129.839 88.511 1.00 74.75 338 TYR B N 1
ATOM 7870 C CA . TYR D 2 338 ? 98.275 130.109 89.922 1.00 74.12 338 TYR B CA 1
ATOM 7871 C C . TYR D 2 338 ? 98.470 128.811 90.701 1.00 78.78 338 TYR B C 1
ATOM 7872 O O . TYR D 2 338 ? 98.738 127.753 90.127 1.00 82.50 338 TYR B O 1
ATOM 7881 N N . HIS D 2 339 ? 98.332 128.891 92.021 1.00 60.18 339 HIS B N 1
ATOM 7882 C CA . HIS D 2 339 ? 98.410 127.714 92.874 1.00 60.17 339 HIS B CA 1
ATOM 7883 C C . HIS D 2 339 ? 97.222 127.702 93.820 1.00 61.34 339 HIS B C 1
ATOM 7884 O O . HIS D 2 339 ? 96.994 128.672 94.548 1.00 58.16 339 HIS B O 1
ATOM 7891 N N . PHE D 2 340 ? 96.472 126.605 93.807 1.00 55.51 340 PHE B N 1
ATOM 7892 C CA . PHE D 2 340 ? 95.325 126.425 94.687 1.00 55.64 340 PHE B CA 1
ATOM 7893 C C . PHE D 2 340 ? 95.790 125.669 95.923 1.00 55.65 340 PHE B C 1
ATOM 7894 O O . PHE D 2 340 ? 96.238 124.522 95.817 1.00 49.05 340 PHE B O 1
ATOM 7902 N N . GLU D 2 341 ? 95.691 126.304 97.088 1.00 57.03 341 GLU B N 1
ATOM 7903 C CA . GLU D 2 341 ? 96.043 125.609 98.312 1.00 54.20 341 GLU B CA 1
ATOM 7904 C C . GLU D 2 341 ? 95.049 124.487 98.576 1.00 48.71 341 GLU B C 1
ATOM 7905 O O . GLU D 2 341 ? 93.932 124.470 98.052 1.00 51.02 341 GLU B O 1
ATOM 7911 N N . VAL D 2 342 ? 95.477 123.537 99.405 1.00 49.28 342 VAL B N 1
ATOM 7912 C CA . VAL D 2 342 ? 94.727 122.314 99.636 1.00 54.23 342 VAL B CA 1
ATOM 7913 C C . VAL D 2 342 ? 93.359 122.591 100.256 1.00 52.94 342 VAL B C 1
ATOM 7914 O O . VAL D 2 342 ? 92.479 121.724 100.232 1.00 51.00 342 VAL B O 1
ATOM 7918 N N . ASN D 2 343 ? 93.133 123.809 100.744 1.00 53.77 343 ASN B N 1
ATOM 7919 C CA . ASN D 2 343 ? 91.887 124.142 101.421 1.00 53.20 343 ASN B CA 1
ATOM 7920 C C . ASN D 2 343 ? 91.345 125.357 100.667 1.00 49.52 343 ASN B C 1
ATOM 7921 O O . ASN D 2 343 ? 91.180 126.440 101.234 1.00 55.88 343 ASN B O 1
ATOM 7926 N N . GLY D 2 344 ? 91.206 125.234 99.347 1.00 49.44 344 GLY B N 1
ATOM 7927 C CA . GLY D 2 344 ? 90.567 126.300 98.602 1.00 53.82 344 GLY B CA 1
ATOM 7928 C C . GLY D 2 344 ? 91.486 127.358 98.025 1.00 61.65 344 GLY B C 1
ATOM 7929 O O . GLY D 2 344 ? 91.983 127.222 96.903 1.00 62.37 344 GLY B O 1
ATOM 7930 N N . THR D 2 345 ? 91.699 128.415 98.810 1.00 60.13 345 THR B N 1
ATOM 7931 C CA . THR D 2 345 ? 92.225 129.711 98.385 1.00 54.76 345 THR B CA 1
ATOM 7932 C C . THR D 2 345 ? 93.311 129.622 97.317 1.00 57.71 345 THR B C 1
ATOM 7933 O O . THR D 2 345 ? 94.203 128.775 97.382 1.00 59.31 345 THR B O 1
ATOM 7937 N N . VAL D 2 346 ? 93.224 130.522 96.331 1.00 63.09 346 VAL B N 1
ATOM 7938 C CA . VAL D 2 346 ? 94.163 130.595 95.216 1.00 63.68 346 VAL B CA 1
ATOM 7939 C C . VAL D 2 346 ? 95.204 131.670 95.502 1.00 65.25 346 VAL B C 1
ATOM 7940 O O . VAL D 2 346 ? 94.926 132.678 96.162 1.00 67.97 346 VAL B O 1
ATOM 7944 N N . VAL D 2 347 ? 96.417 131.456 94.994 1.00 61.26 347 VAL B N 1
ATOM 7945 C CA . VAL D 2 347 ? 97.533 132.380 95.171 1.00 62.95 347 VAL B CA 1
ATOM 7946 C C . VAL D 2 347 ? 98.234 132.551 93.830 1.00 68.44 347 VAL B C 1
ATOM 7947 O O . VAL D 2 347 ? 98.473 131.573 93.114 1.00 69.82 347 VAL B O 1
ATOM 7951 N N . ARG D 2 348 ? 98.561 133.795 93.487 1.00 71.68 348 ARG B N 1
ATOM 7952 C CA . ARG D 2 348 ? 99.206 134.071 92.212 1.00 70.41 348 ARG B CA 1
ATOM 7953 C C . ARG D 2 348 ? 100.646 133.567 92.207 1.00 68.96 348 ARG B C 1
ATOM 7954 O O . ARG D 2 348 ? 101.338 133.574 93.228 1.00 69.80 348 ARG B O 1
ATOM 7962 N N . HIS D 2 349 ? 101.090 133.124 91.036 1.00 67.43 349 HIS B N 1
ATOM 7963 C CA . HIS D 2 349 ? 102.448 132.629 90.853 1.00 68.44 349 HIS B CA 1
ATOM 7964 C C . HIS D 2 349 ? 102.767 132.695 89.363 1.00 66.70 349 HIS B C 1
ATOM 7965 O O . HIS D 2 349 ? 103.809 133.212 88.964 1.00 67.99 349 HIS B O 1
ATOM 7972 N N . PHE D 2 354 ? 97.646 139.889 84.230 1.00 97.98 354 PHE B N 1
ATOM 7973 C CA . PHE D 2 354 ? 96.207 140.080 84.098 1.00 102.70 354 PHE B CA 1
ATOM 7974 C C . PHE D 2 354 ? 95.492 139.145 85.069 1.00 103.13 354 PHE B C 1
ATOM 7975 O O . PHE D 2 354 ? 95.579 137.923 84.940 1.00 102.91 354 PHE B O 1
ATOM 7983 N N . GLY D 2 355 ? 94.794 139.728 86.043 1.00 100.33 355 GLY B N 1
ATOM 7984 C CA . GLY D 2 355 ? 93.996 138.955 86.975 1.00 99.13 355 GLY B CA 1
ATOM 7985 C C . GLY D 2 355 ? 92.979 138.103 86.248 1.00 100.77 355 GLY B C 1
ATOM 7986 O O . GLY D 2 355 ? 92.056 138.629 85.619 1.00 100.23 355 GLY B O 1
ATOM 7987 N N . TYR D 2 356 ? 93.135 136.784 86.324 1.00 93.79 356 TYR B N 1
ATOM 7988 C CA . TYR D 2 356 ? 92.401 135.876 85.454 1.00 89.33 356 TYR B CA 1
ATOM 7989 C C . TYR D 2 356 ? 91.301 135.116 86.185 1.00 88.98 356 TYR B C 1
ATOM 7990 O O . TYR D 2 356 ? 90.166 135.079 85.701 1.00 88.66 356 TYR B O 1
ATOM 7999 N N . MET D 2 357 ? 91.583 134.514 87.344 1.00 86.76 357 MET B N 1
ATOM 8000 C CA . MET D 2 357 ? 90.488 134.050 88.192 1.00 87.98 357 MET B CA 1
ATOM 8001 C C . MET D 2 357 ? 90.022 135.108 89.183 1.00 86.31 357 MET B C 1
ATOM 8002 O O . MET D 2 357 ? 88.965 134.932 89.801 1.00 87.73 357 MET B O 1
ATOM 8007 N N . GLU D 2 358 ? 90.778 136.195 89.347 1.00 84.51 358 GLU B N 1
ATOM 8008 C CA . GLU D 2 358 ? 90.354 137.258 90.251 1.00 87.50 358 GLU B CA 1
ATOM 8009 C C . GLU D 2 358 ? 89.047 137.884 89.783 1.00 87.39 358 GLU B C 1
ATOM 8010 O O . GLU D 2 358 ? 88.123 138.083 90.581 1.00 83.78 358 GLU B O 1
ATOM 8016 N N . ARG D 2 359 ? 88.943 138.180 88.485 1.00 89.35 359 ARG B N 1
ATOM 8017 C CA . ARG D 2 359 ? 87.709 138.742 87.949 1.00 88.47 359 ARG B CA 1
ATOM 8018 C C . ARG D 2 359 ? 86.548 137.767 88.105 1.00 85.85 359 ARG B C 1
ATOM 8019 O O . ARG D 2 359 ? 85.446 138.161 88.507 1.00 86.99 359 ARG B O 1
ATOM 8027 N N . PHE D 2 360 ? 86.783 136.486 87.809 1.00 81.84 360 PHE B N 1
ATOM 8028 C CA . PHE D 2 360 ? 85.717 135.495 87.911 1.00 82.69 360 PHE B CA 1
ATOM 8029 C C . PHE D 2 360 ? 85.199 135.388 89.339 1.00 83.06 360 PHE B C 1
ATOM 8030 O O . PHE D 2 360 ? 83.984 135.370 89.571 1.00 84.60 360 PHE B O 1
ATOM 8038 N N . PHE D 2 361 ? 86.107 135.313 90.314 1.00 80.89 361 PHE B N 1
ATOM 8039 C CA . PHE D 2 361 ? 85.670 135.266 91.704 1.00 78.60 361 PHE B CA 1
ATOM 8040 C C . PHE D 2 361 ? 85.074 136.590 92.160 1.00 81.61 361 PHE B C 1
ATOM 8041 O O . PHE D 2 361 ? 84.320 136.612 93.138 1.00 84.41 361 PHE B O 1
ATOM 8049 N N . GLU D 2 362 ? 85.398 137.692 91.478 1.00 82.03 362 GLU B N 1
ATOM 8050 C CA . GLU D 2 362 ? 84.711 138.951 91.745 1.00 82.54 362 GLU B CA 1
ATOM 8051 C C . GLU D 2 362 ? 83.260 138.896 91.284 1.00 82.54 362 GLU B C 1
ATOM 8052 O O . GLU D 2 362 ? 82.372 139.445 91.947 1.00 80.44 362 GLU B O 1
ATOM 8058 N N . LEU D 2 363 ? 82.998 138.242 90.146 1.00 86.07 363 LEU B N 1
ATOM 8059 C CA . LEU D 2 363 ? 81.619 138.120 89.674 1.00 82.67 363 LEU B CA 1
ATOM 8060 C C . LEU D 2 363 ? 80.738 137.369 90.665 1.00 83.45 363 LEU B C 1
ATOM 8061 O O . LEU D 2 363 ? 79.521 137.579 90.691 1.00 87.79 363 LEU B O 1
ATOM 8066 N N . LYS D 2 364 ? 81.325 136.489 91.479 1.00 85.64 364 LYS B N 1
ATOM 8067 C CA . LYS D 2 364 ? 80.518 135.683 92.389 1.00 86.42 364 LYS B CA 1
ATOM 8068 C C . LYS D 2 364 ? 79.873 136.539 93.473 1.00 86.25 364 LYS B C 1
ATOM 8069 O O . LYS D 2 364 ? 78.700 136.340 93.811 1.00 84.28 364 LYS B O 1
ATOM 8075 N N . GLU D 2 365 ? 80.610 137.501 94.018 1.00 90.10 365 GLU B N 1
ATOM 8076 C CA . GLU D 2 365 ? 80.116 138.314 95.120 1.00 92.32 365 GLU B CA 1
ATOM 8077 C C . GLU D 2 365 ? 79.289 139.508 94.662 1.00 90.77 365 GLU B C 1
ATOM 8078 O O . GLU D 2 365 ? 78.790 140.257 95.509 1.00 85.92 365 GLU B O 1
ATOM 8084 N N . SER D 2 366 ? 79.125 139.703 93.355 1.00 100.21 366 SER B N 1
ATOM 8085 C CA . SER D 2 366 ? 78.347 140.815 92.812 1.00 99.83 366 SER B CA 1
ATOM 8086 C C . SER D 2 366 ? 77.413 140.271 91.736 1.00 99.95 366 SER B C 1
ATOM 8087 O O . SER D 2 366 ? 77.823 140.088 90.586 1.00 98.84 366 SER B O 1
ATOM 8090 N N . CYS D 2 367 ? 76.158 140.014 92.111 1.00 111.38 367 CYS B N 1
ATOM 8091 C CA . CYS D 2 367 ? 75.171 139.558 91.138 1.00 113.00 367 CYS B CA 1
ATOM 8092 C C . CYS D 2 367 ? 74.870 140.617 90.087 1.00 112.88 367 CYS B C 1
ATOM 8093 O O . CYS D 2 367 ? 74.434 140.274 88.983 1.00 109.12 367 CYS B O 1
ATOM 8096 N N . ASP D 2 368 ? 75.088 141.895 90.409 1.00 113.55 368 ASP B N 1
ATOM 8097 C CA . ASP D 2 368 ? 74.854 142.959 89.438 1.00 112.99 368 ASP B CA 1
ATOM 8098 C C . ASP D 2 368 ? 75.801 142.844 88.250 1.00 113.60 368 ASP B C 1
ATOM 8099 O O . ASP D 2 368 ? 75.396 143.055 87.100 1.00 113.74 368 ASP B O 1
ATOM 8104 N N . GLU D 2 369 ? 77.068 142.510 88.507 1.00 107.66 369 GLU B N 1
ATOM 8105 C CA . GLU D 2 369 ? 78.059 142.483 87.436 1.00 107.88 369 GLU B CA 1
ATOM 8106 C C . GLU D 2 369 ? 77.855 141.302 86.495 1.00 108.04 369 GLU B C 1
ATOM 8107 O O . GLU D 2 369 ? 78.146 141.412 85.298 1.00 105.72 369 GLU B O 1
ATOM 8113 N N . ARG D 2 370 ? 77.364 140.174 87.003 1.00 103.52 370 ARG B N 1
ATOM 8114 C CA . ARG D 2 370 ? 77.155 138.991 86.179 1.00 102.67 370 ARG B CA 1
ATOM 8115 C C . ARG D 2 370 ? 75.781 138.958 85.524 1.00 101.21 370 ARG B C 1
ATOM 8116 O O . ARG D 2 370 ? 75.476 137.998 84.808 1.00 99.22 370 ARG B O 1
ATOM 8124 N N . SER D 2 371 ? 74.949 139.975 85.747 1.00 103.29 371 SER B N 1
ATOM 8125 C CA . SER D 2 371 ? 73.633 140.035 85.127 1.00 104.79 371 SER B CA 1
ATOM 8126 C C . SER D 2 371 ? 73.680 140.492 83.675 1.00 104.76 371 SER B C 1
ATOM 8127 O O . SER D 2 371 ? 72.677 140.354 82.967 1.00 105.02 371 SER B O 1
ATOM 8130 N N . LYS D 2 372 ? 74.809 141.028 83.218 1.00 105.18 372 LYS B N 1
ATOM 8131 C CA . LYS D 2 372 ? 74.955 141.495 81.847 1.00 106.76 372 LYS B CA 1
ATOM 8132 C C . LYS D 2 372 ? 75.355 140.389 80.879 1.00 107.25 372 LYS B C 1
ATOM 8133 O O . LYS D 2 372 ? 75.418 140.638 79.671 1.00 106.31 372 LYS B O 1
ATOM 8139 N N . LEU D 2 373 ? 75.625 139.185 81.373 1.00 102.74 373 LEU B N 1
ATOM 8140 C CA . LEU D 2 373 ? 76.022 138.088 80.505 1.00 101.27 373 LEU B CA 1
ATOM 8141 C C . LEU D 2 373 ? 74.830 137.577 79.699 1.00 101.38 373 LEU B C 1
ATOM 8142 O O . LEU D 2 373 ? 73.667 137.739 80.081 1.00 98.89 373 LEU B O 1
ATOM 8147 N N . SER D 2 374 ? 75.136 136.951 78.566 1.00 106.75 374 SER B N 1
ATOM 8148 C CA . SER D 2 374 ? 74.112 136.356 77.722 1.00 106.76 374 SER B CA 1
ATOM 8149 C C . SER D 2 374 ? 73.684 135.007 78.297 1.00 105.44 374 SER B C 1
ATOM 8150 O O . SER D 2 374 ? 74.121 134.592 79.374 1.00 103.85 374 SER B O 1
ATOM 8153 N N . LYS D 2 375 ? 72.811 134.308 77.569 1.00 101.38 375 LYS B N 1
ATOM 8154 C CA . LYS D 2 375 ? 72.330 133.014 78.044 1.00 101.62 375 LYS B CA 1
ATOM 8155 C C . LYS D 2 375 ? 73.443 131.972 78.044 1.00 103.20 375 LYS B C 1
ATOM 8156 O O . LYS D 2 375 ? 73.589 131.215 79.010 1.00 103.00 375 LYS B O 1
ATOM 8162 N N . LYS D 2 376 ? 74.236 131.915 76.971 1.00 99.56 376 LYS B N 1
ATOM 8163 C CA . LYS D 2 376 ? 75.344 130.966 76.924 1.00 99.37 376 LYS B CA 1
ATOM 8164 C C . LYS D 2 376 ? 76.392 131.290 77.981 1.00 97.58 376 LYS B C 1
ATOM 8165 O O . LYS D 2 376 ? 76.914 130.388 78.649 1.00 96.57 376 LYS B O 1
ATOM 8171 N N . GLN D 2 377 ? 76.716 132.575 78.146 1.00 95.53 377 GLN B N 1
ATOM 8172 C CA . GLN D 2 377 ? 77.667 132.969 79.180 1.00 95.63 377 GLN B CA 1
ATOM 8173 C C . GLN D 2 377 ? 77.130 132.654 80.569 1.00 95.72 377 GLN B C 1
ATOM 8174 O O . GLN D 2 377 ? 77.881 132.213 81.448 1.00 99.83 377 GLN B O 1
ATOM 8180 N N . TYR D 2 378 ? 75.832 132.873 80.790 1.00 90.37 378 TYR B N 1
ATOM 8181 C CA . TYR D 2 378 ? 75.243 132.545 82.083 1.00 91.69 378 TYR B CA 1
ATOM 8182 C C . TYR D 2 378 ? 75.297 131.043 82.341 1.00 93.76 378 TYR B C 1
ATOM 8183 O O . TYR D 2 378 ? 75.559 130.609 83.467 1.00 93.07 378 TYR B O 1
ATOM 8192 N N . GLU D 2 379 ? 75.051 130.234 81.307 1.00 97.09 379 GLU B N 1
ATOM 8193 C CA . GLU D 2 379 ? 75.145 128.785 81.466 1.00 97.63 379 GLU B CA 1
ATOM 8194 C C . GLU D 2 379 ? 76.571 128.356 81.787 1.00 95.51 379 GLU B C 1
ATOM 8195 O O . GLU D 2 379 ? 76.789 127.492 82.647 1.00 94.40 379 GLU B O 1
ATOM 8201 N N . ARG D 2 380 ? 77.555 128.945 81.103 1.00 87.54 380 ARG B N 1
ATOM 8202 C CA . ARG D 2 380 ? 78.950 128.636 81.405 1.00 84.70 380 ARG B CA 1
ATOM 8203 C C . ARG D 2 380 ? 79.295 129.011 82.840 1.00 84.32 380 ARG B C 1
ATOM 8204 O O . ARG D 2 380 ? 79.961 128.246 83.549 1.00 86.57 380 ARG B O 1
ATOM 8212 N N . PHE D 2 381 ? 78.847 130.187 83.284 1.00 88.41 381 PHE B N 1
ATOM 8213 C CA . PHE D 2 381 ? 79.113 130.616 84.652 1.00 88.54 381 PHE B CA 1
ATOM 8214 C C . PHE D 2 381 ? 78.458 129.682 85.660 1.00 86.06 381 PHE B C 1
ATOM 8215 O O . PHE D 2 381 ? 79.063 129.339 86.681 1.00 87.78 381 PHE B O 1
ATOM 8223 N N . ASN D 2 382 ? 77.217 129.269 85.396 1.00 87.94 382 ASN B N 1
ATOM 8224 C CA . ASN D 2 382 ? 76.532 128.359 86.307 1.00 91.38 382 ASN B CA 1
ATOM 8225 C C . ASN D 2 382 ? 77.250 127.020 86.389 1.00 89.39 382 ASN B C 1
ATOM 8226 O O . ASN D 2 382 ? 77.426 126.469 87.483 1.00 86.00 382 ASN B O 1
ATOM 8231 N N . ALA D 2 383 ? 77.678 126.484 85.244 1.00 85.15 383 ALA B N 1
ATOM 8232 C CA . ALA D 2 383 ? 78.400 125.215 85.248 1.00 84.72 383 ALA B CA 1
ATOM 8233 C C . ALA D 2 383 ? 79.712 125.334 86.012 1.00 83.40 383 ALA B C 1
ATOM 8234 O O . ALA D 2 383 ? 80.047 124.471 86.832 1.00 86.32 383 ALA B O 1
ATOM 8236 N N . LEU D 2 384 ? 80.464 126.412 85.767 1.00 84.66 384 LEU B N 1
ATOM 8237 C CA . LEU D 2 384 ? 81.738 126.597 86.455 1.00 82.31 384 LEU B CA 1
ATOM 8238 C C . LEU D 2 384 ? 81.541 126.755 87.958 1.00 81.98 384 LEU B C 1
ATOM 8239 O O . LEU D 2 384 ? 82.285 126.170 88.754 1.00 81.90 384 LEU B O 1
ATOM 8244 N N . PHE D 2 385 ? 80.541 127.541 88.366 1.00 85.95 385 PHE B N 1
ATOM 8245 C CA . PHE D 2 385 ? 80.285 127.746 89.787 1.00 87.58 385 PHE B CA 1
ATOM 8246 C C . PHE D 2 385 ? 79.848 126.452 90.462 1.00 87.61 385 PHE B C 1
ATOM 8247 O O . PHE D 2 385 ? 80.308 126.139 91.566 1.00 85.33 385 PHE B O 1
ATOM 8255 N N . ASN D 2 386 ? 78.969 125.683 89.814 1.00 83.12 386 ASN B N 1
ATOM 8256 C CA . ASN D 2 386 ? 78.526 124.420 90.394 1.00 81.79 386 ASN B CA 1
ATOM 8257 C C . ASN D 2 386 ? 79.677 123.427 90.500 1.00 82.98 386 ASN B C 1
ATOM 8258 O O . ASN D 2 386 ? 79.790 122.703 91.494 1.00 85.63 386 ASN B O 1
ATOM 8263 N N . PHE D 2 387 ? 80.547 123.386 89.490 1.00 77.03 387 PHE B N 1
ATOM 8264 C CA . PHE D 2 387 ? 81.668 122.452 89.507 1.00 73.50 387 PHE B CA 1
ATOM 8265 C C . PHE D 2 387 ? 82.691 122.846 90.572 1.00 74.62 387 PHE B C 1
ATOM 8266 O O . PHE D 2 387 ? 83.232 121.982 91.277 1.00 74.58 387 PHE B O 1
ATOM 8274 N N . PHE D 2 388 ? 82.934 124.152 90.735 1.00 79.42 388 PHE B N 1
ATOM 8275 C CA . PHE D 2 388 ? 83.786 124.627 91.823 1.00 77.56 388 PHE B CA 1
ATOM 8276 C C . PHE D 2 388 ? 83.189 124.287 93.184 1.00 77.79 388 PHE B C 1
ATOM 8277 O O . PHE D 2 388 ? 83.907 123.860 94.095 1.00 79.28 388 PHE B O 1
ATOM 8285 N N . GLU D 2 389 ? 81.877 124.480 93.343 1.00 86.13 389 GLU B N 1
ATOM 8286 C CA . GLU D 2 389 ? 81.223 124.145 94.603 1.00 83.97 389 GLU B CA 1
ATOM 8287 C C . GLU D 2 389 ? 81.323 122.654 94.889 1.00 85.29 389 GLU B C 1
ATOM 8288 O O . GLU D 2 389 ? 81.501 122.243 96.042 1.00 87.90 389 GLU B O 1
ATOM 8294 N N . LYS D 2 390 ? 81.200 121.829 93.849 1.00 77.89 390 LYS B N 1
ATOM 8295 C CA . LYS D 2 390 ? 81.350 120.389 94.017 1.00 73.29 390 LYS B CA 1
ATOM 8296 C C . LYS D 2 390 ? 82.767 120.029 94.446 1.00 73.20 390 LYS B C 1
ATOM 8297 O O . LYS D 2 390 ? 82.962 119.126 95.267 1.00 73.16 390 LYS B O 1
ATOM 8303 N N . ASN D 2 391 ? 83.770 120.729 93.911 1.00 68.38 391 ASN B N 1
ATOM 8304 C CA . ASN D 2 391 ? 85.148 120.429 94.293 1.00 65.95 391 ASN B CA 1
ATOM 8305 C C . ASN D 2 391 ? 85.503 121.027 95.651 1.00 67.15 391 ASN B C 1
ATOM 8306 O O . ASN D 2 391 ? 85.826 120.300 96.596 1.00 65.48 391 ASN B O 1
ATOM 8311 N N . GLY D 2 392 ? 85.448 122.352 95.765 1.00 69.80 392 GLY B N 1
ATOM 8312 C CA . GLY D 2 392 ? 85.846 123.003 96.998 1.00 70.54 392 GLY B CA 1
ATOM 8313 C C . GLY D 2 392 ? 86.610 124.300 96.820 1.00 72.30 392 GLY B C 1
ATOM 8314 O O . GLY D 2 392 ? 87.000 124.928 97.808 1.00 71.90 392 GLY B O 1
ATOM 8315 N N . VAL D 2 393 ? 86.848 124.709 95.573 1.00 69.86 393 VAL B N 1
ATOM 8316 C CA . VAL D 2 393 ? 87.492 125.992 95.317 1.00 64.22 393 VAL B CA 1
ATOM 8317 C C . VAL D 2 393 ? 86.537 127.115 95.699 1.00 66.45 393 VAL B C 1
ATOM 8318 O O . VAL D 2 393 ? 85.376 127.135 95.270 1.00 67.82 393 VAL B O 1
ATOM 8322 N N . ILE D 2 394 ? 87.022 128.062 96.503 1.00 73.65 394 ILE B N 1
ATOM 8323 C CA . ILE D 2 394 ? 86.146 129.069 97.093 1.00 76.95 394 ILE B CA 1
ATOM 8324 C C . ILE D 2 394 ? 86.500 130.478 96.628 1.00 78.26 394 ILE B C 1
ATOM 8325 O O . ILE D 2 394 ? 85.685 131.148 95.985 1.00 76.83 394 ILE B O 1
ATOM 8330 N N . CYS D 2 395 ? 87.702 130.943 96.954 1.00 77.75 395 CYS B N 1
ATOM 8331 C CA . CYS D 2 395 ? 88.053 132.343 96.736 1.00 75.16 395 CYS B CA 1
ATOM 8332 C C . CYS D 2 395 ? 89.572 132.480 96.727 1.00 76.94 395 CYS B C 1
ATOM 8333 O O . CYS D 2 395 ? 90.302 131.493 96.594 1.00 77.10 395 CYS B O 1
ATOM 8336 N N . MET D 2 396 ? 90.046 133.718 96.851 1.00 81.61 396 MET B N 1
ATOM 8337 C CA . MET D 2 396 ? 91.466 134.027 96.929 1.00 76.21 396 MET B CA 1
ATOM 8338 C C . MET D 2 396 ? 91.948 134.002 98.376 1.00 78.06 396 MET B C 1
ATOM 8339 O O . MET D 2 396 ? 91.166 134.118 99.323 1.00 77.52 396 MET B O 1
ATOM 8344 N N . ALA D 2 397 ? 93.264 133.846 98.535 1.00 83.50 397 ALA B N 1
ATOM 8345 C CA . ALA D 2 397 ? 93.854 133.839 99.871 1.00 86.57 397 ALA B CA 1
ATOM 8346 C C . ALA D 2 397 ? 93.746 135.205 100.535 1.00 89.36 397 ALA B C 1
ATOM 8347 O O . ALA D 2 397 ? 93.502 135.296 101.744 1.00 87.69 397 ALA B O 1
ATOM 8349 N N . LYS D 2 398 ? 93.932 136.279 99.763 1.00 96.21 398 LYS B N 1
ATOM 8350 C CA . LYS D 2 398 ? 93.847 137.622 100.328 1.00 93.97 398 LYS B CA 1
ATOM 8351 C C . LYS D 2 398 ? 92.445 137.934 100.833 1.00 93.86 398 LYS B C 1
ATOM 8352 O O . LYS D 2 398 ? 92.281 138.762 101.736 1.00 92.87 398 LYS B O 1
ATOM 8358 N N . ASP D 2 399 ? 91.425 137.285 100.270 1.00 96.99 399 ASP B N 1
ATOM 8359 C CA . ASP D 2 399 ? 90.043 137.464 100.697 1.00 97.55 399 ASP B CA 1
ATOM 8360 C C . ASP D 2 399 ? 89.515 136.258 101.467 1.00 96.94 399 ASP B C 1
ATOM 8361 O O . ASP D 2 399 ? 88.300 136.119 101.637 1.00 95.78 399 ASP B O 1
ATOM 8366 N N . ALA D 2 400 ? 90.404 135.384 101.932 1.00 94.70 400 ALA B N 1
ATOM 8367 C CA . ALA D 2 400 ? 89.989 134.198 102.664 1.00 97.07 400 ALA B CA 1
ATOM 8368 C C . ALA D 2 400 ? 89.484 134.566 104.058 1.00 98.46 400 ALA B C 1
ATOM 8369 O O . ALA D 2 400 ? 89.800 135.625 104.607 1.00 96.23 400 ALA B O 1
ATOM 8371 N N . GLY D 2 401 ? 88.687 133.667 104.629 1.00 90.63 401 GLY B N 1
ATOM 8372 C CA . GLY D 2 401 ? 88.147 133.870 105.959 1.00 90.72 401 GLY B CA 1
ATOM 8373 C C . GLY D 2 401 ? 88.073 132.593 106.769 1.00 91.35 401 GLY B C 1
ATOM 8374 O O . GLY D 2 401 ? 89.013 131.793 106.765 1.00 90.43 401 GLY B O 1
ATOM 8375 N N . THR D 2 402 ? 86.960 132.390 107.471 1.00 96.34 402 THR B N 1
ATOM 8376 C CA . THR D 2 402 ? 86.769 131.168 108.243 1.00 97.76 402 THR B CA 1
ATOM 8377 C C . THR D 2 402 ? 86.510 130.003 107.297 1.00 98.23 402 THR B C 1
ATOM 8378 O O . THR D 2 402 ? 85.558 130.034 106.510 1.00 96.58 402 THR B O 1
ATOM 8382 N N . LEU D 2 403 ? 87.353 128.976 107.371 1.00 94.63 403 LEU B N 1
ATOM 8383 C CA . LEU D 2 403 ? 87.279 127.837 106.465 1.00 91.89 403 LEU B CA 1
ATOM 8384 C C . LEU D 2 403 ? 87.182 126.555 107.275 1.00 90.97 403 LEU B C 1
ATOM 8385 O O . LEU D 2 403 ? 88.066 126.261 108.086 1.00 90.25 403 LEU B O 1
ATOM 8390 N N . ASN D 2 404 ? 86.110 125.798 107.054 1.00 91.75 404 ASN B N 1
ATOM 8391 C CA . ASN D 2 404 ? 85.934 124.478 107.643 1.00 90.89 404 ASN B CA 1
ATOM 8392 C C . ASN D 2 404 ? 85.606 123.495 106.530 1.00 89.98 404 ASN B C 1
ATOM 8393 O O . ASN D 2 404 ? 84.690 123.735 105.736 1.00 85.22 404 ASN B O 1
ATOM 8398 N N . THR D 2 405 ? 86.354 122.398 106.468 1.00 81.15 405 THR B N 1
ATOM 8399 C CA . THR D 2 405 ? 86.226 121.419 105.398 1.00 83.19 405 THR B CA 1
ATOM 8400 C C . THR D 2 405 ? 85.725 120.098 105.963 1.00 78.97 405 THR B C 1
ATOM 8401 O O . THR D 2 405 ? 86.303 119.566 106.917 1.00 76.45 405 THR B O 1
ATOM 8405 N N . SER D 2 406 ? 84.655 119.574 105.370 1.00 55.77 406 SER B N 1
ATOM 8406 C CA . SER D 2 406 ? 84.086 118.290 105.748 1.00 55.82 406 SER B CA 1
ATOM 8407 C C . SER D 2 406 ? 84.126 117.349 104.553 1.00 55.59 406 SER B C 1
ATOM 8408 O O . SER D 2 406 ? 83.813 117.746 103.427 1.00 56.30 406 SER B O 1
ATOM 8411 N N . ILE D 2 407 ? 84.512 116.106 104.804 1.00 38.24 407 ILE B N 1
ATOM 8412 C CA . ILE D 2 407 ? 84.648 115.100 103.758 1.00 33.19 407 ILE B CA 1
ATOM 8413 C C . ILE D 2 407 ? 83.330 114.354 103.605 1.00 40.18 407 ILE B C 1
ATOM 8414 O O . ILE D 2 407 ? 82.682 113.992 104.595 1.00 37.05 407 ILE B O 1
ATOM 8419 N N . GLU D 2 408 ? 82.920 114.137 102.356 1.00 37.30 408 GLU B N 1
ATOM 8420 C CA . GLU D 2 408 ? 81.688 113.412 102.046 1.00 34.73 408 GLU B CA 1
ATOM 8421 C C . GLU D 2 408 ? 81.931 112.603 100.776 1.00 38.37 408 GLU B C 1
ATOM 8422 O O . GLU D 2 408 ? 81.887 113.147 99.670 1.00 41.26 408 GLU B O 1
ATOM 8428 N N . ILE D 2 409 ? 82.184 111.308 100.939 1.00 26.71 409 ILE B N 1
ATOM 8429 C CA . ILE D 2 409 ? 82.418 110.412 99.812 1.00 24.32 409 ILE B CA 1
ATOM 8430 C C . ILE D 2 409 ? 81.097 109.756 99.432 1.00 32.92 409 ILE B C 1
ATOM 8431 O O . ILE D 2 409 ? 80.466 109.085 100.256 1.00 29.72 409 ILE B O 1
ATOM 8436 N N . ASN D 2 410 ? 80.678 109.951 98.182 1.00 38.09 410 ASN B N 1
ATOM 8437 C CA . ASN D 2 410 ? 79.441 109.366 97.670 1.00 31.40 410 ASN B CA 1
ATOM 8438 C C . ASN D 2 410 ? 79.801 108.123 96.860 1.00 33.61 410 ASN B C 1
ATOM 8439 O O . ASN D 2 410 ? 79.891 108.144 95.633 1.00 34.59 410 ASN B O 1
ATOM 8444 N N . SER D 2 411 ? 80.011 107.020 97.574 1.00 19.42 411 SER B N 1
ATOM 8445 C CA . SER D 2 411 ? 80.348 105.752 96.944 1.00 19.78 411 SER B CA 1
ATOM 8446 C C . SER D 2 411 ? 79.729 104.622 97.749 1.00 29.57 411 SER B C 1
ATOM 8447 O O . SER D 2 411 ? 79.928 104.547 98.965 1.00 37.69 411 SER B O 1
ATOM 8450 N N . LEU D 2 412 ? 78.982 103.749 97.071 1.00 36.11 412 LEU B N 1
ATOM 8451 C CA . LEU D 2 412 ? 78.394 102.600 97.750 1.00 31.52 412 LEU B CA 1
ATOM 8452 C C . LEU D 2 412 ? 79.463 101.638 98.250 1.00 21.88 412 LEU B C 1
ATOM 8453 O O . LEU D 2 412 ? 79.261 100.964 99.266 1.00 35.09 412 LEU B O 1
ATOM 8458 N N . ALA D 2 413 ? 80.596 101.556 97.551 1.00 18.91 413 ALA B N 1
ATOM 8459 C CA . ALA D 2 413 ? 81.666 100.653 97.962 1.00 24.95 413 ALA B CA 1
ATOM 8460 C C . ALA D 2 413 ? 82.262 101.062 99.303 1.00 26.43 413 ALA B C 1
ATOM 8461 O O . ALA D 2 413 ? 82.572 100.203 100.136 1.00 32.81 413 ALA B O 1
ATOM 8463 N N . TYR D 2 414 ? 82.441 102.367 99.525 1.00 29.54 414 TYR B N 1
ATOM 8464 C CA . TYR D 2 414 ? 83.062 102.831 100.762 1.00 33.38 414 TYR B CA 1
ATOM 8465 C C . TYR D 2 414 ? 82.239 102.438 101.983 1.00 27.80 414 TYR B C 1
ATOM 8466 O O . TYR D 2 414 ? 82.791 102.000 102.999 1.00 11.61 414 TYR B O 1
ATOM 8475 N N . HIS D 2 415 ? 80.920 102.579 101.901 1.00 26.17 415 HIS B N 1
ATOM 8476 C CA . HIS D 2 415 ? 80.049 102.306 103.035 1.00 18.37 415 HIS B CA 1
ATOM 8477 C C . HIS D 2 415 ? 79.703 100.831 103.183 1.00 35.06 415 HIS B C 1
ATOM 8478 O O . HIS D 2 415 ? 79.025 100.468 104.149 1.00 40.29 415 HIS B O 1
ATOM 8485 N N . GLY D 2 416 ? 80.152 99.979 102.265 1.00 35.50 416 GLY B N 1
ATOM 8486 C CA . GLY D 2 416 ? 79.942 98.550 102.387 1.00 26.25 416 GLY B CA 1
ATOM 8487 C C . GLY D 2 416 ? 78.490 98.121 102.331 1.00 31.66 416 GLY B C 1
ATOM 8488 O O . GLY D 2 416 ? 78.042 97.317 103.153 1.00 46.00 416 GLY B O 1
ATOM 8489 N N . LYS D 2 417 ? 77.742 98.656 101.369 1.00 31.65 417 LYS B N 1
ATOM 8490 C CA . LYS D 2 417 ? 76.343 98.275 101.174 1.00 38.50 417 LYS B CA 1
ATOM 8491 C C . LYS D 2 417 ? 76.275 97.109 100.187 1.00 36.36 417 LYS B C 1
ATOM 8492 O O . LYS D 2 417 ? 75.905 97.247 99.020 1.00 36.49 417 LYS B O 1
ATOM 8498 N N . TYR D 2 418 ? 76.649 95.931 100.692 1.00 36.33 418 TYR B N 1
ATOM 8499 C CA . TYR D 2 418 ? 76.764 94.756 99.834 1.00 37.54 418 TYR B CA 1
ATOM 8500 C C . TYR D 2 418 ? 75.418 94.357 99.242 1.00 40.53 418 TYR B C 1
ATOM 8501 O O . TYR D 2 418 ? 75.336 93.997 98.063 1.00 50.25 418 TYR B O 1
ATOM 8510 N N . ASP D 2 419 ? 74.352 94.404 100.042 1.00 43.67 419 ASP B N 1
ATOM 8511 C CA . ASP D 2 419 ? 73.028 94.082 99.519 1.00 45.81 419 ASP B CA 1
ATOM 8512 C C . ASP D 2 419 ? 72.581 95.098 98.472 1.00 46.08 419 ASP B C 1
ATOM 8513 O O . ASP D 2 419 ? 72.003 94.726 97.442 1.00 45.72 419 ASP B O 1
ATOM 8518 N N . VAL D 2 420 ? 72.848 96.384 98.712 1.00 45.07 420 VAL B N 1
ATOM 8519 C CA . VAL D 2 420 ? 72.510 97.405 97.724 1.00 40.79 420 VAL B CA 1
ATOM 8520 C C . VAL D 2 420 ? 73.332 97.216 96.456 1.00 45.25 420 VAL B C 1
ATOM 8521 O O . VAL D 2 420 ? 72.826 97.394 95.342 1.00 45.57 420 VAL B O 1
ATOM 8525 N N . MET D 2 421 ? 74.610 96.860 96.599 1.00 46.17 421 MET B N 1
ATOM 8526 C CA . MET D 2 421 ? 75.441 96.612 95.425 1.00 42.92 421 MET B CA 1
ATOM 8527 C C . MET D 2 421 ? 74.929 95.417 94.631 1.00 45.77 421 MET B C 1
ATOM 8528 O O . MET D 2 421 ? 74.911 95.445 93.395 1.00 53.22 421 MET B O 1
ATOM 8533 N N . LYS D 2 422 ? 74.507 94.357 95.323 1.00 44.66 422 LYS B N 1
ATOM 8534 C CA . LYS D 2 422 ? 73.934 93.204 94.634 1.00 45.02 422 LYS B CA 1
ATOM 8535 C C . LYS D 2 422 ? 72.658 93.584 93.896 1.00 47.11 422 LYS B C 1
ATOM 8536 O O . LYS D 2 422 ? 72.448 93.171 92.748 1.00 49.29 422 LYS B O 1
ATOM 8542 N N . LYS D 2 423 ? 71.795 94.377 94.537 1.00 57.17 423 LYS B N 1
ATOM 8543 C CA . LYS D 2 423 ? 70.569 94.818 93.878 1.00 55.92 423 LYS B CA 1
ATOM 8544 C C . LYS D 2 423 ? 70.878 95.661 92.647 1.00 59.47 423 LYS B C 1
ATOM 8545 O O . LYS D 2 423 ? 70.220 95.522 91.609 1.00 58.96 423 LYS B O 1
ATOM 8551 N N . PHE D 2 424 ? 71.877 96.541 92.745 1.00 63.13 424 PHE B N 1
ATOM 8552 C CA . PHE D 2 424 ? 72.264 97.365 91.604 1.00 60.25 424 PHE B CA 1
ATOM 8553 C C . PHE D 2 424 ? 72.856 96.528 90.478 1.00 58.72 424 PHE B C 1
ATOM 8554 O O . PHE D 2 424 ? 72.652 96.843 89.300 1.00 58.45 424 PHE B O 1
ATOM 8562 N N . ILE D 2 425 ? 73.596 95.471 90.816 1.00 58.01 425 ILE B N 1
ATOM 8563 C CA . ILE D 2 425 ? 74.156 94.594 89.792 1.00 57.99 425 ILE B CA 1
ATOM 8564 C C . ILE D 2 425 ? 73.050 93.811 89.094 1.00 61.10 425 ILE B C 1
ATOM 8565 O O . ILE D 2 425 ? 73.069 93.642 87.869 1.00 58.93 425 ILE B O 1
ATOM 8570 N N . GLU D 2 426 ? 72.067 93.327 89.855 1.00 68.74 426 GLU B N 1
ATOM 8571 C CA . GLU D 2 426 ? 70.968 92.582 89.250 1.00 64.80 426 GLU B CA 1
ATOM 8572 C C . GLU D 2 426 ? 70.085 93.454 88.365 1.00 67.43 426 GLU B C 1
ATOM 8573 O O . GLU D 2 426 ? 69.351 92.918 87.529 1.00 69.41 426 GLU B O 1
ATOM 8579 N N . GLU D 2 427 ? 70.137 94.774 88.525 1.00 71.39 427 GLU B N 1
ATOM 8580 C CA . GLU D 2 427 ? 69.301 95.656 87.725 1.00 69.51 427 GLU B CA 1
ATOM 8581 C C . GLU D 2 427 ? 69.812 95.740 86.289 1.00 72.14 427 GLU B C 1
ATOM 8582 O O . GLU D 2 427 ? 70.962 95.411 85.984 1.00 72.69 427 GLU B O 1
ATOM 8588 N N . GLN D 2 428 ? 68.930 96.191 85.402 1.00 90.47 428 GLN B N 1
ATOM 8589 C CA . GLN D 2 428 ? 69.252 96.283 83.986 1.00 91.67 428 GLN B CA 1
ATOM 8590 C C . GLN D 2 428 ? 70.281 97.380 83.728 1.00 93.38 428 GLN B C 1
ATOM 8591 O O . GLN D 2 428 ? 70.362 98.374 84.455 1.00 95.07 428 GLN B O 1
ATOM 8597 N N . SER D 2 429 ? 71.074 97.186 82.678 1.00 96.10 429 SER B N 1
ATOM 8598 C CA . SER D 2 429 ? 72.072 98.164 82.278 1.00 97.86 429 SER B CA 1
ATOM 8599 C C . SER D 2 429 ? 71.415 99.351 81.579 1.00 96.19 429 SER B C 1
ATOM 8600 O O . SER D 2 429 ? 70.311 99.255 81.037 1.00 94.17 429 SER B O 1
ATOM 8603 N N . VAL D 2 430 ? 72.116 100.487 81.600 1.00 88.75 430 VAL B N 1
ATOM 8604 C CA . VAL D 2 430 ? 71.639 101.727 81.000 1.00 87.08 430 VAL B CA 1
ATOM 8605 C C . VAL D 2 430 ? 72.639 102.283 79.991 1.00 86.36 430 VAL B C 1
ATOM 8606 O O . VAL D 2 430 ? 72.294 102.535 78.833 1.00 86.24 430 VAL B O 1
ATOM 8610 N N . SER D 2 431 ? 73.883 102.479 80.413 1.00 81.50 431 SER B N 1
ATOM 8611 C CA . SER D 2 431 ? 74.880 103.133 79.572 1.00 81.44 431 SER B CA 1
ATOM 8612 C C . SER D 2 431 ? 76.248 102.532 79.887 1.00 82.60 431 SER B C 1
ATOM 8613 O O . SER D 2 431 ? 76.345 101.464 80.499 1.00 82.54 431 SER B O 1
ATOM 8616 N N . ILE D 2 432 ? 77.308 103.216 79.454 1.00 75.60 432 ILE B N 1
ATOM 8617 C CA . ILE D 2 432 ? 78.661 102.702 79.638 1.00 73.92 432 ILE B CA 1
ATOM 8618 C C . ILE D 2 432 ? 79.171 102.989 81.047 1.00 73.49 432 ILE B C 1
ATOM 8619 O O . ILE D 2 432 ? 79.851 102.154 81.653 1.00 73.73 432 ILE B O 1
ATOM 8624 N N . GLU D 2 433 ? 78.856 104.167 81.592 1.00 67.40 433 GLU B N 1
ATOM 8625 C CA . GLU D 2 433 ? 79.271 104.485 82.954 1.00 70.82 433 GLU B CA 1
ATOM 8626 C C . GLU D 2 433 ? 78.598 103.573 83.970 1.00 64.73 433 GLU B C 1
ATOM 8627 O O . GLU D 2 433 ? 79.204 103.223 84.992 1.00 61.51 433 GLU B O 1
ATOM 8633 N N . ASP D 2 434 ? 77.348 103.184 83.711 1.00 64.42 434 ASP B N 1
ATOM 8634 C CA . ASP D 2 434 ? 76.676 102.238 84.592 1.00 68.05 434 ASP B CA 1
ATOM 8635 C C . ASP D 2 434 ? 77.398 100.898 84.604 1.00 71.00 434 ASP B C 1
ATOM 8636 O O . ASP D 2 434 ? 77.538 100.272 85.658 1.00 66.22 434 ASP B O 1
ATOM 8641 N N . ASP D 2 435 ? 77.885 100.449 83.444 1.00 72.46 435 ASP B N 1
ATOM 8642 C CA . ASP D 2 435 ? 78.649 99.206 83.407 1.00 68.05 435 ASP B CA 1
ATOM 8643 C C . ASP D 2 435 ? 80.030 99.374 84.029 1.00 71.37 435 ASP B C 1
ATOM 8644 O O . ASP D 2 435 ? 80.579 98.414 84.573 1.00 73.94 435 ASP B O 1
ATOM 8649 N N . TYR D 2 436 ? 80.603 100.577 83.963 1.00 66.80 436 TYR B N 1
ATOM 8650 C CA . TYR D 2 436 ? 81.842 100.861 84.684 1.00 60.87 436 TYR B CA 1
ATOM 8651 C C . TYR D 2 436 ? 81.648 100.674 86.187 1.00 64.93 436 TYR B C 1
ATOM 8652 O O . TYR D 2 436 ? 82.418 99.964 86.854 1.00 66.25 436 TYR B O 1
ATOM 8661 N N . LYS D 2 437 ? 80.595 101.290 86.728 1.00 65.02 437 LYS B N 1
ATOM 8662 C CA . LYS D 2 437 ? 80.271 101.117 88.140 1.00 55.83 437 LYS B CA 1
ATOM 8663 C C . LYS D 2 437 ? 79.934 99.663 88.454 1.00 46.99 437 LYS B C 1
ATOM 8664 O O . LYS D 2 437 ? 80.274 99.159 89.530 1.00 52.87 437 LYS B O 1
ATOM 8670 N N . LYS D 2 438 ? 79.260 98.976 87.528 1.00 41.20 438 LYS B N 1
ATOM 8671 C CA . LYS D 2 438 ? 78.924 97.570 87.726 1.00 53.30 438 LYS B CA 1
ATOM 8672 C C . LYS D 2 438 ? 80.176 96.707 87.822 1.00 53.84 438 LYS B C 1
ATOM 8673 O O . LYS D 2 438 ? 80.256 95.804 88.662 1.00 60.51 438 LYS B O 1
ATOM 8679 N N . ALA D 2 439 ? 81.156 96.961 86.954 1.00 54.02 439 ALA B N 1
ATOM 8680 C CA . ALA D 2 439 ? 82.412 96.224 87.008 1.00 53.05 439 ALA B CA 1
ATOM 8681 C C . ALA D 2 439 ? 83.137 96.484 88.318 1.00 51.28 439 ALA B C 1
ATOM 8682 O O . ALA D 2 439 ? 83.675 95.556 88.934 1.00 52.97 439 ALA B O 1
ATOM 8684 N N . PHE D 2 440 ? 83.159 97.744 88.764 1.00 51.49 440 PHE B N 1
ATOM 8685 C CA . PHE D 2 440 ? 83.781 98.037 90.053 1.00 47.35 440 PHE B CA 1
ATOM 8686 C C . PHE D 2 440 ? 83.073 97.306 91.188 1.00 34.38 440 PHE B C 1
ATOM 8687 O O . PHE D 2 440 ? 83.724 96.755 92.084 1.00 32.15 440 PHE B O 1
ATOM 8695 N N . PHE D 2 441 ? 81.740 97.290 91.166 1.00 38.21 441 PHE B N 1
ATOM 8696 C CA . PHE D 2 441 ? 80.986 96.641 92.232 1.00 35.29 441 PHE B CA 1
ATOM 8697 C C . PHE D 2 441 ? 81.188 95.132 92.223 1.00 44.33 441 PHE B C 1
ATOM 8698 O O . PHE D 2 441 ? 81.217 94.505 93.288 1.00 49.91 441 PHE B O 1
ATOM 8706 N N . LEU D 2 442 ? 81.322 94.534 91.038 1.00 43.11 442 LEU B N 1
ATOM 8707 C CA . LEU D 2 442 ? 81.576 93.099 90.960 1.00 34.24 442 LEU B CA 1
ATOM 8708 C C . LEU D 2 442 ? 82.990 92.762 91.417 1.00 40.70 442 LEU B C 1
ATOM 8709 O O . LEU D 2 442 ? 83.215 91.711 92.028 1.00 38.58 442 LEU B O 1
ATOM 8714 N N . ALA D 2 443 ? 83.958 93.633 91.122 1.00 46.33 443 ALA B N 1
ATOM 8715 C CA . ALA D 2 443 ? 85.308 93.429 91.639 1.00 34.12 443 ALA B CA 1
ATOM 8716 C C . ALA D 2 443 ? 85.337 93.535 93.158 1.00 32.95 443 ALA B C 1
ATOM 8717 O O . ALA D 2 443 ? 86.014 92.750 93.831 1.00 31.30 443 ALA B O 1
ATOM 8719 N N . CYS D 2 444 ? 84.609 94.506 93.716 1.00 45.24 444 CYS B N 1
ATOM 8720 C CA . CYS D 2 444 ? 84.550 94.652 95.167 1.00 39.61 444 CYS B CA 1
ATOM 8721 C C . CYS D 2 444 ? 83.896 93.442 95.824 1.00 27.45 444 CYS B C 1
ATOM 8722 O O . CYS D 2 444 ? 84.340 92.987 96.884 1.00 26.87 444 CYS B O 1
ATOM 8725 N N . LEU D 2 445 ? 82.841 92.908 95.210 1.00 20.19 445 LEU B N 1
ATOM 8726 C CA . LEU D 2 445 ? 82.033 91.853 95.809 1.00 35.36 445 LEU B CA 1
ATOM 8727 C C . LEU D 2 445 ? 82.653 90.466 95.679 1.00 43.32 445 LEU B C 1
ATOM 8728 O O . LEU D 2 445 ? 81.993 89.479 96.019 1.00 39.46 445 LEU B O 1
ATOM 8733 N N . GLY D 2 446 ? 83.889 90.360 95.195 1.00 37.22 446 GLY B N 1
ATOM 8734 C CA . GLY D 2 446 ? 84.564 89.085 95.103 1.00 23.18 446 GLY B CA 1
ATOM 8735 C C . GLY D 2 446 ? 84.290 88.292 93.846 1.00 36.22 446 GLY B C 1
ATOM 8736 O O . GLY D 2 446 ? 84.954 87.272 93.622 1.00 46.26 446 GLY B O 1
ATOM 8737 N N . ARG D 2 447 ? 83.345 88.720 93.013 1.00 43.71 447 ARG B N 1
ATOM 8738 C CA . ARG D 2 447 ? 83.065 88.059 91.739 1.00 45.67 447 ARG B CA 1
ATOM 8739 C C . ARG D 2 447 ? 84.017 88.636 90.700 1.00 47.65 447 ARG B C 1
ATOM 8740 O O . ARG D 2 447 ? 83.746 89.660 90.072 1.00 51.69 447 ARG B O 1
ATOM 8748 N N . TRP D 2 448 ? 85.152 87.962 90.516 1.00 41.69 448 TRP B N 1
ATOM 8749 C CA . TRP D 2 448 ? 86.262 88.527 89.760 1.00 47.74 448 TRP B CA 1
ATOM 8750 C C . TRP D 2 448 ? 86.221 88.193 88.275 1.00 54.36 448 TRP B C 1
ATOM 8751 O O . TRP D 2 448 ? 86.627 89.025 87.455 1.00 60.22 448 TRP B O 1
ATOM 8762 N N . GLU D 2 449 ? 85.751 87.000 87.904 1.00 45.78 449 GLU B N 1
ATOM 8763 C CA . GLU D 2 449 ? 85.708 86.633 86.490 1.00 45.98 449 GLU B CA 1
ATOM 8764 C C . GLU D 2 449 ? 84.739 87.521 85.718 1.00 50.51 449 GLU B C 1
ATOM 8765 O O . GLU D 2 449 ? 85.072 88.036 84.641 1.00 52.54 449 GLU B O 1
ATOM 8771 N N . GLU D 2 450 ? 83.528 87.704 86.249 1.00 54.72 450 GLU B N 1
ATOM 8772 C CA . GLU D 2 450 ? 82.570 88.594 85.605 1.00 52.92 450 GLU B CA 1
ATOM 8773 C C . GLU D 2 450 ? 83.086 90.024 85.573 1.00 42.84 450 GLU B C 1
ATOM 8774 O O . GLU D 2 450 ? 82.836 90.752 84.608 1.00 48.11 450 GLU B O 1
ATOM 8780 N N . SER D 2 451 ? 83.807 90.441 86.615 1.00 42.99 451 SER B N 1
ATOM 8781 C CA . SER D 2 451 ? 84.423 91.762 86.611 1.00 51.61 451 SER B CA 1
ATOM 8782 C C . SER D 2 451 ? 85.400 91.903 85.452 1.00 56.07 451 SER B C 1
ATOM 8783 O O . SER D 2 451 ? 85.366 92.894 84.712 1.00 62.91 451 SER B O 1
ATOM 8786 N N . TYR D 2 452 ? 86.274 90.910 85.272 1.00 52.77 452 TYR B N 1
ATOM 8787 C CA . TYR D 2 452 ? 87.239 90.953 84.178 1.00 51.42 452 TYR B CA 1
ATOM 8788 C C . TYR D 2 452 ? 86.538 90.992 82.826 1.00 59.44 452 TYR B C 1
ATOM 8789 O O . TYR D 2 452 ? 86.926 91.763 81.936 1.00 60.07 452 TYR B O 1
ATOM 8798 N N . ASP D 2 453 ? 85.497 90.173 82.656 1.00 53.49 453 ASP B N 1
ATOM 8799 C CA . ASP D 2 453 ? 84.779 90.145 81.384 1.00 52.73 453 ASP B CA 1
ATOM 8800 C C . ASP D 2 453 ? 84.094 91.478 81.099 1.00 59.26 453 ASP B C 1
ATOM 8801 O O . ASP D 2 453 ? 84.139 91.981 79.967 1.00 63.24 453 ASP B O 1
ATOM 8806 N N . LEU D 2 454 ? 83.450 92.064 82.112 1.00 61.97 454 LEU B N 1
ATOM 8807 C CA . LEU D 2 454 ? 82.796 93.355 81.931 1.00 52.14 454 LEU B CA 1
ATOM 8808 C C . LEU D 2 454 ? 83.808 94.441 81.599 1.00 47.37 454 LEU B C 1
ATOM 8809 O O . LEU D 2 454 ? 83.551 95.298 80.747 1.00 46.60 454 LEU B O 1
ATOM 8814 N N . TYR D 2 455 ? 84.964 94.424 82.267 1.00 48.26 455 TYR B N 1
ATOM 8815 C CA . TYR D 2 455 ? 86.005 95.396 81.953 1.00 56.21 455 TYR B CA 1
ATOM 8816 C C . TYR D 2 455 ? 86.481 95.243 80.513 1.00 60.26 455 TYR B C 1
ATOM 8817 O O . TYR D 2 455 ? 86.684 96.240 79.808 1.00 62.95 455 TYR B O 1
ATOM 8826 N N . SER D 2 456 ? 86.660 93.999 80.056 1.00 57.97 456 SER B N 1
ATOM 8827 C CA . SER D 2 456 ? 87.086 93.775 78.677 1.00 61.02 456 SER B CA 1
ATOM 8828 C C . SER D 2 456 ? 86.048 94.286 77.683 1.00 64.85 456 SER B C 1
ATOM 8829 O O . SER D 2 456 ? 86.398 94.919 76.679 1.00 64.45 456 SER B O 1
ATOM 8832 N N . ASN D 2 457 ? 84.765 94.026 77.946 1.00 65.70 457 ASN B N 1
ATOM 8833 C CA . ASN D 2 457 ? 83.719 94.513 77.048 1.00 63.11 457 ASN B CA 1
ATOM 8834 C C . ASN D 2 457 ? 83.662 96.037 77.035 1.00 62.50 457 ASN B C 1
ATOM 8835 O O . ASN D 2 457 ? 83.446 96.653 75.981 1.00 63.11 457 ASN B O 1
ATOM 8840 N N . ILE D 2 458 ? 83.842 96.662 78.201 1.00 69.72 458 ILE B N 1
ATOM 8841 C CA . ILE D 2 458 ? 83.860 98.121 78.272 1.00 68.70 458 ILE B CA 1
ATOM 8842 C C . ILE D 2 458 ? 85.009 98.672 77.441 1.00 69.47 458 ILE B C 1
ATOM 8843 O O . ILE D 2 458 ? 84.848 99.642 76.691 1.00 74.15 458 ILE B O 1
ATOM 8848 N N . ILE D 2 459 ? 86.191 98.065 77.568 1.00 70.53 459 ILE B N 1
ATOM 8849 C CA . ILE D 2 459 ? 87.336 98.504 76.774 1.00 73.22 459 ILE B CA 1
ATOM 8850 C C . ILE D 2 459 ? 87.051 98.326 75.288 1.00 74.73 459 ILE B C 1
ATOM 8851 O O . ILE D 2 459 ? 87.436 99.162 74.461 1.00 73.28 459 ILE B O 1
ATOM 8856 N N . LEU D 2 460 ? 86.366 97.238 74.928 1.00 72.43 460 LEU B N 1
ATOM 8857 C CA . LEU D 2 460 ? 86.047 96.991 73.525 1.00 75.53 460 LEU B CA 1
ATOM 8858 C C . LEU D 2 460 ? 85.137 98.076 72.961 1.00 77.77 460 LEU B C 1
ATOM 8859 O O . LEU D 2 460 ? 85.396 98.621 71.881 1.00 76.28 460 LEU B O 1
ATOM 8864 N N . ASN D 2 461 ? 84.066 98.407 73.679 1.00 86.56 461 ASN B N 1
ATOM 8865 C CA . ASN D 2 461 ? 83.042 99.299 73.141 1.00 87.38 461 ASN B CA 1
ATOM 8866 C C . ASN D 2 461 ? 83.279 100.774 73.452 1.00 84.91 461 ASN B C 1
ATOM 8867 O O . ASN D 2 461 ? 82.531 101.622 72.951 1.00 83.85 461 ASN B O 1
ATOM 8872 N N . SER D 2 462 ? 84.295 101.108 74.253 1.00 92.42 462 SER B N 1
ATOM 8873 C CA . SER D 2 462 ? 84.558 102.511 74.559 1.00 92.60 462 SER B CA 1
ATOM 8874 C C . SER D 2 462 ? 84.978 103.289 73.317 1.00 94.88 462 SER B C 1
ATOM 8875 O O . SER D 2 462 ? 84.588 104.450 73.145 1.00 93.83 462 SER B O 1
ATOM 8878 N N . ILE D 2 463 ? 85.783 102.674 72.447 1.00 107.99 463 ILE B N 1
ATOM 8879 C CA . ILE D 2 463 ? 86.203 103.349 71.221 1.00 108.74 463 ILE B CA 1
ATOM 8880 C C . ILE D 2 463 ? 84.997 103.643 70.337 1.00 108.73 463 ILE B C 1
ATOM 8881 O O . ILE D 2 463 ? 84.875 104.736 69.769 1.00 105.99 463 ILE B O 1
ATOM 8886 N N . ASP D 2 464 ? 84.083 102.678 70.213 1.00 112.77 464 ASP B N 1
ATOM 8887 C CA . ASP D 2 464 ? 82.879 102.899 69.419 1.00 112.21 464 ASP B CA 1
ATOM 8888 C C . ASP D 2 464 ? 81.971 103.947 70.049 1.00 113.12 464 ASP B C 1
ATOM 8889 O O . ASP D 2 464 ? 81.296 104.691 69.329 1.00 112.12 464 ASP B O 1
ATOM 8894 N N . GLU D 2 465 ? 81.934 104.023 71.381 1.00 109.92 465 GLU B N 1
ATOM 8895 C CA . GLU D 2 465 ? 81.117 105.034 72.041 1.00 108.19 465 GLU B CA 1
ATOM 8896 C C . GLU D 2 465 ? 81.794 106.397 72.112 1.00 108.75 465 GLU B C 1
ATOM 8897 O O . GLU D 2 465 ? 81.142 107.369 72.510 1.00 110.02 465 GLU B O 1
ATOM 8903 N N . SER D 2 466 ? 83.073 106.488 71.744 1.00 105.77 466 SER B N 1
ATOM 8904 C CA . SER D 2 466 ? 83.803 107.755 71.659 1.00 105.62 466 SER B CA 1
ATOM 8905 C C . SER D 2 466 ? 83.862 108.463 73.016 1.00 106.90 466 SER B C 1
ATOM 8906 O O . SER D 2 466 ? 83.386 109.588 73.187 1.00 103.05 466 SER B O 1
ATOM 8909 N N . ASN D 2 467 ? 84.463 107.776 73.988 1.00 96.48 467 ASN B N 1
ATOM 8910 C CA . ASN D 2 467 ? 84.735 108.348 75.308 1.00 93.51 467 ASN B CA 1
ATOM 8911 C C . ASN D 2 467 ? 86.114 107.855 75.739 1.00 91.71 467 ASN B C 1
ATOM 8912 O O . ASN D 2 467 ? 86.246 106.747 76.267 1.00 90.49 467 ASN B O 1
ATOM 8917 N N . GLY D 2 468 ? 87.134 108.684 75.511 1.00 83.37 468 GLY B N 1
ATOM 8918 C CA . GLY D 2 468 ? 88.500 108.258 75.773 1.00 84.84 468 GLY B CA 1
ATOM 8919 C C . GLY D 2 468 ? 88.791 108.033 77.245 1.00 87.37 468 GLY B C 1
ATOM 8920 O O . GLY D 2 468 ? 89.577 107.149 77.601 1.00 84.81 468 GLY B O 1
ATOM 8921 N N . CYS D 2 469 ? 88.186 108.843 78.119 1.00 76.64 469 CYS B N 1
ATOM 8922 C CA . CYS D 2 469 ? 88.433 108.701 79.552 1.00 66.88 469 CYS B CA 1
ATOM 8923 C C . CYS D 2 469 ? 87.999 107.333 80.053 1.00 67.29 469 CYS B C 1
ATOM 8924 O O . CYS D 2 469 ? 88.721 106.688 80.824 1.00 75.62 469 CYS B O 1
ATOM 8927 N N . VAL D 2 470 ? 86.818 106.878 79.632 1.00 66.46 470 VAL B N 1
ATOM 8928 C CA . VAL D 2 470 ? 86.351 105.552 80.021 1.00 73.03 470 VAL B CA 1
ATOM 8929 C C . VAL D 2 470 ? 87.300 104.485 79.499 1.00 73.32 470 VAL B C 1
ATOM 8930 O O . VAL D 2 470 ? 87.638 103.534 80.210 1.00 68.66 470 VAL B O 1
ATOM 8934 N N . TYR D 2 471 ? 87.754 104.635 78.253 1.00 70.43 471 TYR B N 1
ATOM 8935 C CA . TYR D 2 471 ? 88.698 103.687 77.666 1.00 67.28 471 TYR B CA 1
ATOM 8936 C C . TYR D 2 471 ? 89.962 103.574 78.511 1.00 65.97 471 TYR B C 1
ATOM 8937 O O . TYR D 2 471 ? 90.376 102.472 78.891 1.00 65.33 471 TYR B O 1
ATOM 8946 N N . TYR D 2 472 ? 90.569 104.714 78.843 1.00 60.61 472 TYR B N 1
ATOM 8947 C CA . TYR D 2 472 ? 91.835 104.717 79.570 1.00 59.58 472 TYR B CA 1
ATOM 8948 C C . TYR D 2 472 ? 91.664 104.178 80.989 1.00 62.61 472 TYR B C 1
ATOM 8949 O O . TYR D 2 472 ? 92.448 103.331 81.448 1.00 67.03 472 TYR B O 1
ATOM 8958 N N . LEU D 2 473 ? 90.634 104.651 81.698 1.00 57.41 473 LEU B N 1
ATOM 8959 C CA . LEU D 2 473 ? 90.399 104.175 83.055 1.00 48.50 473 LEU B CA 1
ATOM 8960 C C . LEU D 2 473 ? 90.069 102.691 83.073 1.00 56.81 473 LEU B C 1
ATOM 8961 O O . LEU D 2 473 ? 90.467 101.982 84.002 1.00 71.99 473 LEU B O 1
ATOM 8966 N N . SER D 2 474 ? 89.361 102.197 82.055 1.00 59.08 474 SER B N 1
ATOM 8967 C CA . SER D 2 474 ? 89.043 100.777 81.996 1.00 65.90 474 SER B CA 1
ATOM 8968 C C . SER D 2 474 ? 90.282 99.946 81.695 1.00 63.93 474 SER B C 1
ATOM 8969 O O . SER D 2 474 ? 90.427 98.837 82.220 1.00 66.77 474 SER B O 1
ATOM 8972 N N . GLN D 2 475 ? 91.192 100.462 80.863 1.00 53.88 475 GLN B N 1
ATOM 8973 C CA . GLN D 2 475 ? 92.471 99.781 80.674 1.00 53.22 475 GLN B CA 1
ATOM 8974 C C . GLN D 2 475 ? 93.212 99.649 81.996 1.00 49.72 475 GLN B C 1
ATOM 8975 O O . GLN D 2 475 ? 93.704 98.568 82.346 1.00 58.75 475 GLN B O 1
ATOM 8981 N N . ILE D 2 476 ? 93.295 100.749 82.747 1.00 29.89 476 ILE B N 1
ATOM 8982 C CA . ILE D 2 476 ? 94.029 100.721 84.011 1.00 32.97 476 ILE B CA 1
ATOM 8983 C C . ILE D 2 476 ? 93.363 99.768 84.997 1.00 22.26 476 ILE B C 1
ATOM 8984 O O . ILE D 2 476 ? 94.035 98.981 85.679 1.00 36.36 476 ILE B O 1
ATOM 8989 N N . ASN D 2 477 ? 92.032 99.811 85.078 1.00 36.27 477 ASN B N 1
ATOM 8990 C CA . ASN D 2 477 ? 91.312 98.943 86.003 1.00 46.67 477 ASN B CA 1
ATOM 8991 C C . ASN D 2 477 ? 91.478 97.473 85.633 1.00 55.82 477 ASN B C 1
ATOM 8992 O O . ASN D 2 477 ? 91.645 96.620 86.513 1.00 53.80 477 ASN B O 1
ATOM 8997 N N . ARG D 2 478 ? 91.428 97.153 84.336 1.00 61.30 478 ARG B N 1
ATOM 8998 C CA . ARG D 2 478 ? 91.599 95.767 83.920 1.00 50.66 478 ARG B CA 1
ATOM 8999 C C . ARG D 2 478 ? 93.015 95.280 84.195 1.00 52.67 478 ARG B C 1
ATOM 9000 O O . ARG D 2 478 ? 93.208 94.133 84.609 1.00 60.15 478 ARG B O 1
ATOM 9008 N N . TYR D 2 479 ? 94.020 96.136 83.993 1.00 44.34 479 TYR B N 1
ATOM 9009 C CA . TYR D 2 479 ? 95.385 95.735 84.329 1.00 47.91 479 TYR B CA 1
ATOM 9010 C C . TYR D 2 479 ? 95.533 95.469 85.823 1.00 54.38 479 TYR B C 1
ATOM 9011 O O . TYR D 2 479 ? 96.147 94.472 86.231 1.00 60.04 479 TYR B O 1
ATOM 9020 N N . ARG D 2 480 ? 94.979 96.351 86.659 1.00 49.41 480 ARG B N 1
ATOM 9021 C CA . ARG D 2 480 ? 95.132 96.170 88.098 1.00 36.79 480 ARG B CA 1
ATOM 9022 C C . ARG D 2 480 ? 94.366 94.951 88.597 1.00 36.28 480 ARG B C 1
ATOM 9023 O O . ARG D 2 480 ? 94.861 94.222 89.465 1.00 42.94 480 ARG B O 1
ATOM 9031 N N . ILE D 2 481 ? 93.187 94.678 88.037 1.00 35.84 481 ILE B N 1
ATOM 9032 C CA . ILE D 2 481 ? 92.487 93.463 88.438 1.00 42.97 481 ILE B CA 1
ATOM 9033 C C . ILE D 2 481 ? 93.205 92.223 87.902 1.00 44.85 481 ILE B C 1
ATOM 9034 O O . ILE D 2 481 ? 93.177 91.168 88.541 1.00 44.66 481 ILE B O 1
ATOM 9039 N N . TYR D 2 482 ? 93.875 92.325 86.750 1.00 50.00 482 TYR B N 1
ATOM 9040 C CA . TYR D 2 482 ? 94.693 91.216 86.268 1.00 45.16 482 TYR B CA 1
ATOM 9041 C C . TYR D 2 482 ? 95.815 90.905 87.247 1.00 45.45 482 TYR B C 1
ATOM 9042 O O . TYR D 2 482 ? 96.071 89.734 87.563 1.00 44.27 482 TYR B O 1
ATOM 9051 N N . GLN D 2 483 ? 96.483 91.946 87.748 1.00 41.41 483 GLN B N 1
ATOM 9052 C CA . GLN D 2 483 ? 97.450 91.747 88.824 1.00 33.95 483 GLN B CA 1
ATOM 9053 C C . GLN D 2 483 ? 96.789 91.092 90.029 1.00 32.72 483 GLN B C 1
ATOM 9054 O O . GLN D 2 483 ? 97.387 90.231 90.688 1.00 37.75 483 GLN B O 1
ATOM 9060 N N . SER D 2 484 ? 95.551 91.493 90.330 1.00 28.86 484 SER B N 1
ATOM 9061 C CA . SER D 2 484 ? 94.840 90.927 91.473 1.00 28.43 484 SER B CA 1
ATOM 9062 C C . SER D 2 484 ? 94.670 89.418 91.334 1.00 42.18 484 SER B C 1
ATOM 9063 O O . SER D 2 484 ? 95.040 88.661 92.238 1.00 48.78 484 SER B O 1
ATOM 9066 N N . ILE D 2 485 ? 94.121 88.956 90.204 1.00 50.63 485 ILE B N 1
ATOM 9067 C CA . ILE D 2 485 ? 93.947 87.510 90.021 1.00 42.17 485 ILE B CA 1
ATOM 9068 C C . ILE D 2 485 ? 95.295 86.796 89.991 1.00 46.05 485 ILE B C 1
ATOM 9069 O O . ILE D 2 485 ? 95.432 85.692 90.536 1.00 46.28 485 ILE B O 1
ATOM 9074 N N . THR D 2 486 ? 96.304 87.390 89.346 1.00 47.87 486 THR B N 1
ATOM 9075 C CA . THR D 2 486 ? 97.607 86.731 89.280 1.00 40.34 486 THR B CA 1
ATOM 9076 C C . THR D 2 486 ? 98.168 86.476 90.676 1.00 41.87 486 THR B C 1
ATOM 9077 O O . THR D 2 486 ? 98.511 85.337 91.026 1.00 46.70 486 THR B O 1
ATOM 9081 N N . GLN D 2 487 ? 98.240 87.523 91.501 1.00 35.26 487 GLN B N 1
ATOM 9082 C CA . GLN D 2 487 ? 98.762 87.340 92.850 1.00 22.34 487 GLN B CA 1
ATOM 9083 C C . GLN D 2 487 ? 97.844 86.466 93.692 1.00 22.57 487 GLN B C 1
ATOM 9084 O O . GLN D 2 487 ? 98.322 85.730 94.561 1.00 25.79 487 GLN B O 1
ATOM 9090 N N . ALA D 2 488 ? 96.534 86.508 93.436 1.00 46.47 488 ALA B N 1
ATOM 9091 C CA . ALA D 2 488 ? 95.604 85.691 94.205 1.00 45.22 488 ALA B CA 1
ATOM 9092 C C . ALA D 2 488 ? 95.842 84.206 93.964 1.00 45.15 488 ALA B C 1
ATOM 9093 O O . ALA D 2 488 ? 95.921 83.424 94.915 1.00 41.87 488 ALA B O 1
ATOM 9095 N N . VAL D 2 489 ? 95.967 83.796 92.700 1.00 51.05 489 VAL B N 1
ATOM 9096 C CA . VAL D 2 489 ? 96.215 82.382 92.427 1.00 46.31 489 VAL B CA 1
ATOM 9097 C C . VAL D 2 489 ? 97.609 81.986 92.899 1.00 46.43 489 VAL B C 1
ATOM 9098 O O . VAL D 2 489 ? 97.815 80.868 93.393 1.00 47.36 489 VAL B O 1
ATOM 9102 N N . THR D 2 490 ? 98.588 82.892 92.768 1.00 52.34 490 THR B N 1
ATOM 9103 C CA . THR D 2 490 ? 99.932 82.582 93.251 1.00 49.14 490 THR B CA 1
ATOM 9104 C C . THR D 2 490 ? 99.935 82.314 94.752 1.00 47.41 490 THR B C 1
ATOM 9105 O O . THR D 2 490 ? 100.578 81.367 95.219 1.00 50.06 490 THR B O 1
ATOM 9109 N N . GLN D 2 491 ? 99.216 83.130 95.525 1.00 63.50 491 GLN B N 1
ATOM 9110 C CA . GLN D 2 491 ? 99.136 82.909 96.965 1.00 55.29 491 GLN B CA 1
ATOM 9111 C C . GLN D 2 491 ? 98.212 81.751 97.327 1.00 48.29 491 GLN B C 1
ATOM 9112 O O . GLN D 2 491 ? 98.363 81.162 98.401 1.00 54.62 491 GLN B O 1
ATOM 9118 N N . PHE D 2 492 ? 97.244 81.425 96.468 1.00 51.05 492 PHE B N 1
ATOM 9119 C CA . PHE D 2 492 ? 96.344 80.312 96.747 1.00 60.27 492 PHE B CA 1
ATOM 9120 C C . PHE D 2 492 ? 97.014 78.966 96.513 1.00 57.95 492 PHE B C 1
ATOM 9121 O O . PHE D 2 492 ? 96.662 77.983 97.173 1.00 54.84 492 PHE B O 1
ATOM 9129 N N . ASN D 2 493 ? 97.966 78.898 95.581 1.00 63.32 493 ASN B N 1
ATOM 9130 C CA . ASN D 2 493 ? 98.658 77.637 95.331 1.00 67.02 493 ASN B CA 1
ATOM 9131 C C . ASN D 2 493 ? 99.608 77.299 96.475 1.00 66.69 493 ASN B C 1
ATOM 9132 O O . ASN D 2 493 ? 99.465 76.261 97.132 1.00 68.47 493 ASN B O 1
ATOM 9137 N N . GLY D 2 494 ? 100.581 78.167 96.730 1.00 66.38 494 GLY B N 1
ATOM 9138 C CA . GLY D 2 494 ? 101.541 77.967 97.804 1.00 66.43 494 GLY B CA 1
ATOM 9139 C C . GLY D 2 494 ? 101.152 78.760 99.041 1.00 70.02 494 GLY B C 1
ATOM 9140 O O . GLY D 2 494 ? 100.759 79.922 98.945 1.00 75.42 494 GLY B O 1
ATOM 9141 N N . LEU D 2 495 ? 101.252 78.099 100.199 1.00 67.52 495 LEU B N 1
ATOM 9142 C CA . LEU D 2 495 ? 100.913 78.642 101.514 1.00 68.27 495 LEU B CA 1
ATOM 9143 C C . LEU D 2 495 ? 99.396 78.726 101.666 1.00 69.06 495 LEU B C 1
ATOM 9144 O O . LEU D 2 495 ? 98.884 78.987 102.759 1.00 72.66 495 LEU B O 1
ATOM 9149 N N . GLY D 2 496 ? 98.661 78.465 100.582 1.00 69.14 496 GLY B N 1
ATOM 9150 C CA . GLY D 2 496 ? 97.223 78.299 100.692 1.00 63.55 496 GLY B CA 1
ATOM 9151 C C . GLY D 2 496 ? 96.800 76.898 101.066 1.00 66.88 496 GLY B C 1
ATOM 9152 O O . GLY D 2 496 ? 95.677 76.705 101.542 1.00 61.62 496 GLY B O 1
ATOM 9153 N N . LEU D 2 497 ? 97.679 75.916 100.854 1.00 76.25 497 LEU B N 1
ATOM 9154 C CA . LEU D 2 497 ? 97.399 74.550 101.282 1.00 73.41 497 LEU B CA 1
ATOM 9155 C C . LEU D 2 497 ? 97.430 74.433 102.800 1.00 72.48 497 LEU B C 1
ATOM 9156 O O . LEU D 2 497 ? 96.644 73.681 103.389 1.00 67.00 497 LEU B O 1
ATOM 9161 N N . LEU D 2 498 ? 98.333 75.167 103.446 1.00 72.62 498 LEU B N 1
ATOM 9162 C CA . LEU D 2 498 ? 98.518 75.084 104.888 1.00 68.52 498 LEU B CA 1
ATOM 9163 C C . LEU D 2 498 ? 97.543 75.959 105.664 1.00 67.90 498 LEU B C 1
ATOM 9164 O O . LEU D 2 498 ? 97.107 75.569 106.754 1.00 66.10 498 LEU B O 1
ATOM 9169 N N . THR D 2 499 ? 97.177 77.123 105.126 1.00 63.26 499 THR B N 1
ATOM 9170 C CA . THR D 2 499 ? 96.307 78.043 105.851 1.00 60.63 499 THR B CA 1
ATOM 9171 C C . THR D 2 499 ? 94.852 77.586 105.806 1.00 59.53 499 THR B C 1
ATOM 9172 O O . THR D 2 499 ? 94.234 77.341 106.847 1.00 55.24 499 THR B O 1
ATOM 9176 N N . PHE D 2 500 ? 94.289 77.467 104.604 1.00 60.76 500 PHE B N 1
ATOM 9177 C CA . PHE D 2 500 ? 92.909 77.025 104.453 1.00 60.38 500 PHE B CA 1
ATOM 9178 C C . PHE D 2 500 ? 92.736 75.529 104.677 1.00 67.79 500 PHE B C 1
ATOM 9179 O O . PHE D 2 500 ? 91.596 75.060 104.748 1.00 66.87 500 PHE B O 1
ATOM 9187 N N . GLY D 2 501 ? 93.828 74.776 104.792 1.00 70.72 501 GLY B N 1
ATOM 9188 C CA . GLY D 2 501 ? 93.731 73.334 104.930 1.00 67.13 501 GLY B CA 1
ATOM 9189 C C . GLY D 2 501 ? 93.127 72.650 103.726 1.00 67.63 501 GLY B C 1
ATOM 9190 O O . GLY D 2 501 ? 92.432 71.640 103.876 1.00 65.46 501 GLY B O 1
ATOM 9191 N N . ARG D 2 502 ? 93.381 73.174 102.532 1.00 69.85 502 ARG B N 1
ATOM 9192 C CA . ARG D 2 502 ? 92.803 72.658 101.298 1.00 63.71 502 ARG B CA 1
ATOM 9193 C C . ARG D 2 502 ? 93.548 73.291 100.132 1.00 63.29 502 ARG B C 1
ATOM 9194 O O . ARG D 2 502 ? 94.353 74.208 100.308 1.00 67.21 502 ARG B O 1
ATOM 9202 N N . HIS D 2 503 ? 93.267 72.789 98.934 1.00 68.41 503 HIS B N 1
ATOM 9203 C CA . HIS D 2 503 ? 93.694 73.425 97.693 1.00 72.46 503 HIS B CA 1
ATOM 9204 C C . HIS D 2 503 ? 92.441 73.938 96.999 1.00 74.19 503 HIS B C 1
ATOM 9205 O O . HIS D 2 503 ? 91.654 73.151 96.462 1.00 73.88 503 HIS B O 1
ATOM 9212 N N . TYR D 2 504 ? 92.256 75.253 97.016 1.00 62.90 504 TYR B N 1
ATOM 9213 C CA . TYR D 2 504 ? 91.062 75.891 96.477 1.00 59.88 504 TYR B CA 1
ATOM 9214 C C . TYR D 2 504 ? 91.512 76.780 95.325 1.00 60.87 504 TYR B C 1
ATOM 9215 O O . TYR D 2 504 ? 92.232 77.762 95.538 1.00 63.54 504 TYR B O 1
ATOM 9224 N N . LYS D 2 505 ? 91.110 76.427 94.106 1.00 71.68 505 LYS B N 1
ATOM 9225 C CA . LYS D 2 505 ? 91.502 77.155 92.900 1.00 71.98 505 LYS B CA 1
ATOM 9226 C C . LYS D 2 505 ? 90.239 77.522 92.134 1.00 68.43 505 LYS B C 1
ATOM 9227 O O . LYS D 2 505 ? 89.766 76.754 91.284 1.00 72.52 505 LYS B O 1
ATOM 9233 N N . PRO D 2 506 ? 89.658 78.687 92.416 1.00 58.89 506 PRO B N 1
ATOM 9234 C CA . PRO D 2 506 ? 88.377 79.050 91.795 1.00 65.76 506 PRO B CA 1
ATOM 9235 C C . PRO D 2 506 ? 88.480 79.260 90.292 1.00 71.36 506 PRO B C 1
ATOM 9236 O O . PRO D 2 506 ? 87.720 78.663 89.522 1.00 71.21 506 PRO B O 1
ATOM 9240 N N . PHE D 2 507 ? 89.412 80.108 89.866 1.00 62.52 507 PHE B N 1
ATOM 9241 C CA . PHE D 2 507 ? 89.603 80.359 88.445 1.00 60.43 507 PHE B CA 1
ATOM 9242 C C . PHE D 2 507 ? 90.234 79.144 87.776 1.00 67.70 507 PHE B C 1
ATOM 9243 O O . PHE D 2 507 ? 91.194 78.561 88.287 1.00 63.04 507 PHE B O 1
ATOM 9251 N N . THR D 2 508 ? 89.689 78.766 86.624 1.00 78.21 508 THR B N 1
ATOM 9252 C CA . THR D 2 508 ? 90.129 77.572 85.923 1.00 73.40 508 THR B CA 1
ATOM 9253 C C . THR D 2 508 ? 91.347 77.881 85.053 1.00 73.80 508 THR B C 1
ATOM 9254 O O . THR D 2 508 ? 91.811 79.020 84.962 1.00 74.02 508 THR B O 1
ATOM 9258 N N . ASP D 2 509 ? 91.873 76.840 84.404 1.00 79.09 509 ASP B N 1
ATOM 9259 C CA . ASP D 2 509 ? 93.057 76.998 83.566 1.00 78.19 509 ASP B CA 1
ATOM 9260 C C . ASP D 2 509 ? 92.776 77.855 82.339 1.00 80.36 509 ASP B C 1
ATOM 9261 O O . ASP D 2 509 ? 93.659 78.594 81.888 1.00 77.42 509 ASP B O 1
ATOM 9266 N N . GLU D 2 510 ? 91.566 77.762 81.782 1.00 82.18 510 GLU B N 1
ATOM 9267 C CA . GLU D 2 510 ? 91.237 78.529 80.584 1.00 78.30 510 GLU B CA 1
ATOM 9268 C C . GLU D 2 510 ? 91.309 80.027 80.846 1.00 80.66 510 GLU B C 1
ATOM 9269 O O . GLU D 2 510 ? 91.836 80.786 80.022 1.00 83.05 510 GLU B O 1
ATOM 9275 N N . PHE D 2 511 ? 90.786 80.470 81.992 1.00 67.81 511 PHE B N 1
ATOM 9276 C CA . PHE D 2 511 ? 90.787 81.893 82.315 1.00 66.31 511 PHE B CA 1
ATOM 9277 C C . PHE D 2 511 ? 92.206 82.445 82.367 1.00 65.12 511 PHE B C 1
ATOM 9278 O O . PHE D 2 511 ? 92.525 83.434 81.697 1.00 60.81 511 PHE B O 1
ATOM 9286 N N . LEU D 2 512 ? 93.077 81.805 83.152 1.00 68.51 512 LEU B N 1
ATOM 9287 C CA . LEU D 2 512 ? 94.453 82.277 83.264 1.00 67.14 512 LEU B CA 1
ATOM 9288 C C . LEU D 2 512 ? 95.176 82.182 81.928 1.00 66.25 512 LEU B C 1
ATOM 9289 O O . LEU D 2 512 ? 95.921 83.093 81.552 1.00 70.90 512 LEU B O 1
ATOM 9294 N N . ALA D 2 513 ? 94.965 81.088 81.192 1.00 69.25 513 ALA B N 1
ATOM 9295 C CA . ALA D 2 513 ? 95.601 80.946 79.888 1.00 69.77 513 ALA B CA 1
ATOM 9296 C C . ALA D 2 513 ? 95.226 82.099 78.967 1.00 71.54 513 ALA B C 1
ATOM 9297 O O . ALA D 2 513 ? 96.073 82.619 78.232 1.00 68.84 513 ALA B O 1
ATOM 9299 N N . ARG D 2 514 ? 93.959 82.516 78.997 1.00 72.06 514 ARG B N 1
ATOM 9300 C CA . ARG D 2 514 ? 93.537 83.647 78.178 1.00 72.59 514 ARG B CA 1
ATOM 9301 C C . ARG D 2 514 ? 94.171 84.951 78.656 1.00 75.19 514 ARG B C 1
ATOM 9302 O O . ARG D 2 514 ? 94.755 85.696 77.857 1.00 72.96 514 ARG B O 1
ATOM 9310 N N . ILE D 2 515 ? 94.074 85.241 79.959 1.00 72.93 515 ILE B N 1
ATOM 9311 C CA . ILE D 2 515 ? 94.472 86.567 80.435 1.00 69.28 515 ILE B CA 1
ATOM 9312 C C . ILE D 2 515 ? 95.985 86.766 80.381 1.00 69.62 515 ILE B C 1
ATOM 9313 O O . ILE D 2 515 ? 96.448 87.885 80.129 1.00 68.10 515 ILE B O 1
ATOM 9318 N N . GLU D 2 516 ? 96.786 85.720 80.614 1.00 67.12 516 GLU B N 1
ATOM 9319 C CA . GLU D 2 516 ? 98.232 85.902 80.502 1.00 70.37 516 GLU B CA 1
ATOM 9320 C C . GLU D 2 516 ? 98.638 86.223 79.069 1.00 73.58 516 GLU B C 1
ATOM 9321 O O . GLU D 2 516 ? 99.532 87.047 78.842 1.00 68.99 516 GLU B O 1
ATOM 9327 N N . ARG D 2 517 ? 98.003 85.576 78.089 1.00 78.25 517 ARG B N 1
ATOM 9328 C CA . ARG D 2 517 ? 98.276 85.908 76.694 1.00 77.12 517 ARG B CA 1
ATOM 9329 C C . ARG D 2 517 ? 97.829 87.326 76.363 1.00 73.86 517 ARG B C 1
ATOM 9330 O O . ARG D 2 517 ? 98.546 88.063 75.676 1.00 71.96 517 ARG B O 1
ATOM 9338 N N . GLU D 2 518 ? 96.647 87.727 76.838 1.00 73.99 518 GLU B N 1
ATOM 9339 C CA . GLU D 2 518 ? 96.138 89.056 76.504 1.00 74.03 518 GLU B CA 1
ATOM 9340 C C . GLU D 2 518 ? 96.972 90.161 77.146 1.00 77.29 518 GLU B C 1
ATOM 9341 O O . GLU D 2 518 ? 97.181 91.217 76.538 1.00 78.45 518 GLU B O 1
ATOM 9347 N N . MET D 2 519 ? 97.454 89.942 78.367 1.00 72.13 519 MET B N 1
ATOM 9348 C CA . MET D 2 519 ? 98.127 90.984 79.134 1.00 73.25 519 MET B CA 1
ATOM 9349 C C . MET D 2 519 ? 99.626 91.060 78.877 1.00 74.02 519 MET B C 1
ATOM 9350 O O . MET D 2 519 ? 100.295 91.910 79.472 1.00 71.96 519 MET B O 1
ATOM 9355 N N . THR D 2 520 ? 100.170 90.199 78.022 1.00 85.62 520 THR B N 1
ATOM 9356 C CA . THR D 2 520 ? 101.593 90.250 77.721 1.00 83.73 520 THR B CA 1
ATOM 9357 C C . THR D 2 520 ? 101.932 91.531 76.967 1.00 80.91 520 THR B C 1
ATOM 9358 O O . THR D 2 520 ? 101.168 91.988 76.112 1.00 82.10 520 THR B O 1
ATOM 9362 N N . ASN D 2 521 ? 103.089 92.110 77.296 1.00 88.63 521 ASN B N 1
ATOM 9363 C CA . ASN D 2 521 ? 103.560 93.356 76.685 1.00 93.62 521 ASN B CA 1
ATOM 9364 C C . ASN D 2 521 ? 102.550 94.487 76.870 1.00 94.39 521 ASN B C 1
ATOM 9365 O O . ASN D 2 521 ? 102.277 95.258 75.948 1.00 94.10 521 ASN B O 1
ATOM 9370 N N . PHE D 2 522 ? 101.991 94.589 78.073 1.00 84.85 522 PHE B N 1
ATOM 9371 C CA . PHE D 2 522 ? 101.042 95.641 78.434 1.00 81.99 522 PHE B CA 1
ATOM 9372 C C . PHE D 2 522 ? 101.668 96.424 79.585 1.00 81.18 522 PHE B C 1
ATOM 9373 O O . PHE D 2 522 ? 101.433 96.121 80.757 1.00 83.03 522 PHE B O 1
ATOM 9381 N N . ASN D 2 523 ? 102.468 97.430 79.247 1.00 81.62 523 ASN B N 1
ATOM 9382 C CA . ASN D 2 523 ? 103.080 98.282 80.256 1.00 83.20 523 ASN B CA 1
ATOM 9383 C C . ASN D 2 523 ? 102.075 99.300 80.776 1.00 80.12 523 ASN B C 1
ATOM 9384 O O . ASN D 2 523 ? 101.251 99.822 80.019 1.00 79.07 523 ASN B O 1
ATOM 9389 N N . ILE D 2 524 ? 102.139 99.577 82.081 1.00 68.18 524 ILE B N 1
ATOM 9390 C CA . ILE D 2 524 ? 101.337 100.662 82.638 1.00 66.66 524 ILE B CA 1
ATOM 9391 C C . ILE D 2 524 ? 101.782 101.994 82.052 1.00 67.73 524 ILE B C 1
ATOM 9392 O O . ILE D 2 524 ? 100.956 102.842 81.694 1.00 66.45 524 ILE B O 1
ATOM 9397 N N . ASP D 2 525 ? 103.091 102.198 81.946 1.00 72.38 525 ASP B N 1
ATOM 9398 C CA . ASP D 2 525 ? 103.618 103.408 81.344 1.00 71.34 525 ASP B CA 1
ATOM 9399 C C . ASP D 2 525 ? 103.365 103.399 79.839 1.00 72.71 525 ASP B C 1
ATOM 9400 O O . ASP D 2 525 ? 102.972 102.388 79.250 1.00 71.85 525 ASP B O 1
ATOM 9405 N N . ASP D 2 526 ? 103.576 104.560 79.220 1.00 85.42 526 ASP B N 1
ATOM 9406 C CA . ASP D 2 526 ? 103.427 104.812 77.789 1.00 84.71 526 ASP B CA 1
ATOM 9407 C C . ASP D 2 526 ? 101.979 104.736 77.323 1.00 81.87 526 ASP B C 1
ATOM 9408 O O . ASP D 2 526 ? 101.715 104.974 76.139 1.00 84.22 526 ASP B O 1
ATOM 9413 N N . LEU D 2 527 ? 101.032 104.411 78.207 1.00 70.19 527 LEU B N 1
ATOM 9414 C CA . LEU D 2 527 ? 99.625 104.428 77.822 1.00 71.41 527 LEU B CA 1
ATOM 9415 C C . LEU D 2 527 ? 99.167 105.840 77.485 1.00 69.63 527 LEU B C 1
ATOM 9416 O O . LEU D 2 527 ? 98.392 106.042 76.545 1.00 70.68 527 LEU B O 1
ATOM 9421 N N . PHE D 2 528 ? 99.632 106.829 78.251 1.00 67.45 528 PHE B N 1
ATOM 9422 C CA . PHE D 2 528 ? 99.278 108.216 77.973 1.00 72.99 528 PHE B CA 1
ATOM 9423 C C . PHE D 2 528 ? 99.802 108.660 76.613 1.00 77.29 528 PHE B C 1
ATOM 9424 O O . PHE D 2 528 ? 99.088 109.319 75.848 1.00 81.29 528 PHE B O 1
ATOM 9432 N N . ASN D 2 529 ? 101.050 108.311 76.296 1.00 78.43 529 ASN B N 1
ATOM 9433 C CA . ASN D 2 529 ? 101.643 108.745 75.036 1.00 79.65 529 ASN B CA 1
ATOM 9434 C C . ASN D 2 529 ? 100.967 108.079 73.843 1.00 78.97 529 ASN B C 1
ATOM 9435 O O . ASN D 2 529 ? 100.795 108.707 72.792 1.00 77.74 529 ASN B O 1
ATOM 9440 N N . GLY D 2 530 ? 100.574 106.816 73.983 1.00 80.88 530 GLY B N 1
ATOM 9441 C CA . GLY D 2 530 ? 99.960 106.093 72.887 1.00 82.97 530 GLY B CA 1
ATOM 9442 C C . GLY D 2 530 ? 98.485 106.388 72.697 1.00 84.54 530 GLY B C 1
ATOM 9443 O O . GLY D 2 530 ? 97.694 105.478 72.432 1.00 85.00 530 GLY B O 1
ATOM 9444 N N . MET D 2 531 ? 98.105 107.651 72.830 1.00 84.00 531 MET B N 1
ATOM 9445 C CA . MET D 2 531 ? 96.737 108.107 72.648 1.00 86.33 531 MET B CA 1
ATOM 9446 C C . MET D 2 531 ? 96.771 109.440 71.917 1.00 85.10 531 MET B C 1
ATOM 9447 O O . MET D 2 531 ? 97.816 110.099 71.873 1.00 82.41 531 MET B O 1
ATOM 9452 N N . PRO D 2 532 ? 95.652 109.855 71.314 1.00 87.24 532 PRO B N 1
ATOM 9453 C CA . PRO D 2 532 ? 95.666 111.080 70.503 1.00 85.56 532 PRO B CA 1
ATOM 9454 C C . PRO D 2 532 ? 96.109 112.300 71.297 1.00 88.72 532 PRO B C 1
ATOM 9455 O O . PRO D 2 532 ? 95.858 112.417 72.499 1.00 90.83 532 PRO B O 1
ATOM 9459 N N . PHE D 2 533 ? 96.788 113.215 70.597 1.00 93.08 533 PHE B N 1
ATOM 9460 C CA . PHE D 2 533 ? 97.362 114.390 71.246 1.00 92.91 533 PHE B CA 1
ATOM 9461 C C . PHE D 2 533 ? 96.289 115.302 71.825 1.00 90.99 533 PHE B C 1
ATOM 9462 O O . PHE D 2 533 ? 96.563 116.064 72.761 1.00 89.22 533 PHE B O 1
ATOM 9470 N N . GLU D 2 534 ? 95.070 115.252 71.282 1.00 93.76 534 GLU B N 1
ATOM 9471 C CA . GLU D 2 534 ? 93.975 116.006 71.884 1.00 94.64 534 GLU B CA 1
ATOM 9472 C C . GLU D 2 534 ? 93.695 115.519 73.299 1.00 95.02 534 GLU B C 1
ATOM 9473 O O . GLU D 2 534 ? 93.503 116.326 74.215 1.00 92.75 534 GLU B O 1
ATOM 9479 N N . PHE D 2 535 ? 93.681 114.200 73.499 1.00 90.86 535 PHE B N 1
ATOM 9480 C CA . PHE D 2 535 ? 93.562 113.661 74.849 1.00 86.53 535 PHE B CA 1
ATOM 9481 C C . PHE D 2 535 ? 94.775 114.013 75.696 1.00 84.73 535 PHE B C 1
ATOM 9482 O O . PHE D 2 535 ? 94.646 114.218 76.908 1.00 87.45 535 PHE B O 1
ATOM 9490 N N . GLN D 2 536 ? 95.958 114.081 75.082 1.00 80.43 536 GLN B N 1
ATOM 9491 C CA . GLN D 2 536 ? 97.154 114.461 75.825 1.00 82.58 536 GLN B CA 1
ATOM 9492 C C . GLN D 2 536 ? 97.031 115.873 76.381 1.00 83.08 536 GLN B C 1
ATOM 9493 O O . GLN D 2 536 ? 97.410 116.132 77.529 1.00 84.11 536 GLN B O 1
ATOM 9499 N N . LYS D 2 537 ? 96.507 116.801 75.579 1.00 84.19 537 LYS B N 1
ATOM 9500 C CA . LYS D 2 537 ? 96.346 118.174 76.047 1.00 86.39 537 LYS B CA 1
ATOM 9501 C C . LYS D 2 537 ? 95.181 118.300 77.022 1.00 85.82 537 LYS B C 1
ATOM 9502 O O . LYS D 2 537 ? 95.283 119.006 78.032 1.00 82.97 537 LYS B O 1
ATOM 9508 N N . LYS D 2 538 ? 94.065 117.623 76.739 1.00 80.38 538 LYS B N 1
ATOM 9509 C CA . LYS D 2 538 ? 92.850 117.838 77.519 1.00 80.37 538 LYS B CA 1
ATOM 9510 C C . LYS D 2 538 ? 92.927 117.180 78.893 1.00 81.81 538 LYS B C 1
ATOM 9511 O O . LYS D 2 538 ? 92.502 117.771 79.892 1.00 82.42 538 LYS B O 1
ATOM 9517 N N . TYR D 2 539 ? 93.462 115.960 78.970 1.00 74.38 539 TYR B N 1
ATOM 9518 C CA . TYR D 2 539 ? 93.418 115.211 80.223 1.00 69.49 539 TYR B CA 1
ATOM 9519 C C . TYR D 2 539 ? 94.806 114.983 80.805 1.00 69.35 539 TYR B C 1
ATOM 9520 O O . TYR D 2 539 ? 95.132 113.866 81.218 1.00 70.36 539 TYR B O 1
ATOM 9529 N N . LYS D 2 540 ? 95.636 116.029 80.834 1.00 60.93 540 LYS B N 1
ATOM 9530 C CA . LYS D 2 540 ? 96.942 115.918 81.475 1.00 55.78 540 LYS B CA 1
ATOM 9531 C C . LYS D 2 540 ? 96.817 115.561 82.952 1.00 56.86 540 LYS B C 1
ATOM 9532 O O . LYS D 2 540 ? 97.732 114.959 83.525 1.00 57.69 540 LYS B O 1
ATOM 9538 N N . ILE D 2 541 ? 95.687 115.904 83.579 1.00 56.57 541 ILE B N 1
ATOM 9539 C CA . ILE D 2 541 ? 95.503 115.632 85.003 1.00 48.48 541 ILE B CA 1
ATOM 9540 C C . ILE D 2 541 ? 95.516 114.136 85.288 1.00 50.03 541 ILE B C 1
ATOM 9541 O O . ILE D 2 541 ? 95.898 113.711 86.385 1.00 54.37 541 ILE B O 1
ATOM 9546 N N . LEU D 2 542 ? 95.097 113.314 84.323 1.00 55.50 542 LEU B N 1
ATOM 9547 C CA . LEU D 2 542 ? 95.134 111.866 84.489 1.00 47.03 542 LEU B CA 1
ATOM 9548 C C . LEU D 2 542 ? 96.493 111.266 84.157 1.00 47.46 542 LEU B C 1
ATOM 9549 O O . LEU D 2 542 ? 96.693 110.068 84.388 1.00 54.74 542 LEU B O 1
ATOM 9554 N N . GLU D 2 543 ? 97.426 112.070 83.639 1.00 45.31 543 GLU B N 1
ATOM 9555 C CA . GLU D 2 543 ? 98.701 111.536 83.169 1.00 43.17 543 GLU B CA 1
ATOM 9556 C C . GLU D 2 543 ? 99.445 110.799 84.275 1.00 48.64 543 GLU B C 1
ATOM 9557 O O . GLU D 2 543 ? 100.114 109.792 84.018 1.00 49.55 543 GLU B O 1
ATOM 9563 N N . PHE D 2 544 ? 99.337 111.280 85.515 1.00 37.59 544 PHE B N 1
ATOM 9564 C CA . PHE D 2 544 ? 100.069 110.664 86.613 1.00 36.61 544 PHE B CA 1
ATOM 9565 C C . PHE D 2 544 ? 99.520 109.298 87.006 1.00 44.83 544 PHE B C 1
ATOM 9566 O O . PHE D 2 544 ? 100.189 108.580 87.756 1.00 43.89 544 PHE B O 1
ATOM 9574 N N . LEU D 2 545 ? 98.332 108.920 86.525 1.00 49.11 545 LEU B N 1
ATOM 9575 C CA . LEU D 2 545 ? 97.816 107.588 86.825 1.00 34.46 545 LEU B CA 1
ATOM 9576 C C . LEU D 2 545 ? 98.636 106.507 86.130 1.00 31.29 545 LEU B C 1
ATOM 9577 O O . LEU D 2 545 ? 98.866 105.433 86.698 1.00 32.14 545 LEU B O 1
ATOM 9582 N N . SER D 2 546 ? 99.084 106.772 84.903 1.00 46.93 546 SER B N 1
ATOM 9583 C CA . SER D 2 546 ? 99.821 105.791 84.107 1.00 48.69 546 SER B CA 1
ATOM 9584 C C . SER D 2 546 ? 101.289 105.823 84.519 1.00 56.16 546 SER B C 1
ATOM 9585 O O . SER D 2 546 ? 102.138 106.462 83.891 1.00 52.49 546 SER B O 1
ATOM 9588 N N . ASP D 2 547 ? 101.589 105.110 85.603 1.00 56.38 547 ASP B N 1
ATOM 9589 C CA . ASP D 2 547 ? 102.948 105.041 86.124 1.00 50.61 547 ASP B CA 1
ATOM 9590 C C . ASP D 2 547 ? 103.061 103.822 87.024 1.00 46.94 547 ASP B C 1
ATOM 9591 O O . ASP D 2 547 ? 102.214 103.618 87.899 1.00 50.06 547 ASP B O 1
ATOM 9596 N N . ASN D 2 548 ? 104.099 103.013 86.803 1.00 49.15 548 ASN B N 1
ATOM 9597 C CA . ASN D 2 548 ? 104.312 101.840 87.645 1.00 58.57 548 ASN B CA 1
ATOM 9598 C C . ASN D 2 548 ? 104.594 102.248 89.086 1.00 56.74 548 ASN B C 1
ATOM 9599 O O . ASN D 2 548 ? 103.988 101.721 90.024 1.00 46.70 548 ASN B O 1
ATOM 9604 N N . GLN D 2 549 ? 105.507 103.201 89.279 1.00 58.54 549 GLN B N 1
ATOM 9605 C CA . GLN D 2 549 ? 105.814 103.730 90.608 1.00 48.63 549 GLN B CA 1
ATOM 9606 C C . GLN D 2 549 ? 104.754 104.767 90.984 1.00 49.52 549 GLN B C 1
ATOM 9607 O O . GLN D 2 549 ? 104.999 105.972 91.063 1.00 45.47 549 GLN B O 1
ATOM 9613 N N . PHE D 2 550 ? 103.548 104.263 91.213 1.00 40.95 550 PHE B N 1
ATOM 9614 C CA . PHE D 2 550 ? 102.388 105.081 91.524 1.00 45.41 550 PHE B CA 1
ATOM 9615 C C . PHE D 2 550 ? 102.304 105.336 93.028 1.00 50.82 550 PHE B C 1
ATOM 9616 O O . PHE D 2 550 ? 102.869 104.599 93.840 1.00 54.30 550 PHE B O 1
ATOM 9624 N N . LEU D 2 551 ? 101.588 106.405 93.391 1.00 30.96 551 LEU B N 1
ATOM 9625 C CA . LEU D 2 551 ? 101.424 106.820 94.787 1.00 27.55 551 LEU B CA 1
ATOM 9626 C C . LEU D 2 551 ? 102.771 107.100 95.449 1.00 32.80 551 LEU B C 1
ATOM 9627 O O . LEU D 2 551 ? 102.988 106.770 96.616 1.00 35.42 551 LEU B O 1
ATOM 9632 N N . TYR D 2 552 ? 103.684 107.719 94.700 1.00 34.31 552 TYR B N 1
ATOM 9633 C CA . TYR D 2 552 ? 105.032 107.997 95.183 1.00 26.00 552 TYR B CA 1
ATOM 9634 C C . TYR D 2 552 ? 105.229 109.440 95.626 1.00 27.42 552 TYR B C 1
ATOM 9635 O O . TYR D 2 552 ? 105.896 109.683 96.635 1.00 40.89 552 TYR B O 1
ATOM 9644 N N . ASP D 2 553 ? 104.675 110.408 94.890 1.00 25.82 553 ASP B N 1
ATOM 9645 C CA . ASP D 2 553 ? 104.790 111.804 95.302 1.00 27.77 553 ASP B CA 1
ATOM 9646 C C . ASP D 2 553 ? 104.067 112.048 96.620 1.00 31.88 553 ASP B C 1
ATOM 9647 O O . ASP D 2 553 ? 104.559 112.787 97.482 1.00 33.15 553 ASP B O 1
ATOM 9652 N N . ASP D 2 554 ? 102.891 111.440 96.788 1.00 33.08 554 ASP B N 1
ATOM 9653 C CA . ASP D 2 554 ? 102.161 111.577 98.043 1.00 27.75 554 ASP B CA 1
ATOM 9654 C C . ASP D 2 554 ? 102.973 111.028 99.207 1.00 34.65 554 ASP B C 1
ATOM 9655 O O . ASP D 2 554 ? 102.961 111.596 100.302 1.00 29.29 554 ASP B O 1
ATOM 9660 N N . THR D 2 555 ? 103.692 109.927 98.984 1.00 34.50 555 THR B N 1
ATOM 9661 C CA . THR D 2 555 ? 104.527 109.359 100.036 1.00 19.06 555 THR B CA 1
ATOM 9662 C C . THR D 2 555 ? 105.662 110.303 100.418 1.00 25.37 555 THR B C 1
ATOM 9663 O O . THR D 2 555 ? 105.967 110.464 101.605 1.00 42.02 555 THR B O 1
ATOM 9667 N N . VAL D 2 556 ? 106.292 110.944 99.431 1.00 25.51 556 VAL B N 1
ATOM 9668 C CA . VAL D 2 556 ? 107.380 111.874 99.725 1.00 30.96 556 VAL B CA 1
ATOM 9669 C C . VAL D 2 556 ? 106.858 113.095 100.475 1.00 31.92 556 VAL B C 1
ATOM 9670 O O . VAL D 2 556 ? 107.478 113.562 101.442 1.00 35.69 556 VAL B O 1
ATOM 9674 N N . LYS D 2 557 ? 105.714 113.634 100.045 1.00 21.65 557 LYS B N 1
ATOM 9675 C CA . LYS D 2 557 ? 105.132 114.776 100.746 1.00 13.56 557 LYS B CA 1
ATOM 9676 C C . LYS D 2 557 ? 104.727 114.401 102.165 1.00 21.91 557 LYS B C 1
ATOM 9677 O O . LYS D 2 557 ? 104.900 115.192 103.100 1.00 16.43 557 LYS B O 1
ATOM 9683 N N . LEU D 2 558 ? 104.184 113.195 102.345 1.00 29.83 558 LEU B N 1
ATOM 9684 C CA . LEU D 2 558 ? 103.838 112.724 103.680 1.00 21.65 558 LEU B CA 1
ATOM 9685 C C . LEU D 2 558 ? 105.079 112.583 104.551 1.00 26.45 558 LEU B C 1
ATOM 9686 O O . LEU D 2 558 ? 105.044 112.904 105.740 1.00 31.97 558 LEU B O 1
ATOM 9691 N N . PHE D 2 559 ? 106.183 112.100 103.976 1.00 23.37 559 PHE B N 1
ATOM 9692 C CA . PHE D 2 559 ? 107.428 111.996 104.734 1.00 27.55 559 PHE B CA 1
ATOM 9693 C C . PHE D 2 559 ? 107.932 113.368 105.165 1.00 34.86 559 PHE B C 1
ATOM 9694 O O . PHE D 2 559 ? 108.352 113.552 106.315 1.00 41.91 559 PHE B O 1
ATOM 9702 N N . GLU D 2 560 ? 107.899 114.345 104.255 1.00 30.70 560 GLU B N 1
ATOM 9703 C CA . GLU D 2 560 ? 108.344 115.691 104.608 1.00 18.67 560 GLU B CA 1
ATOM 9704 C C . GLU D 2 560 ? 107.461 116.303 105.691 1.00 25.61 560 GLU B C 1
ATOM 9705 O O . GLU D 2 560 ? 107.963 116.913 106.644 1.00 32.98 560 GLU B O 1
ATOM 9711 N N . LEU D 2 561 ? 106.141 116.142 105.566 1.00 23.76 561 LEU B N 1
ATOM 9712 C CA . LEU D 2 561 ? 105.232 116.680 106.573 1.00 18.06 561 LEU B CA 1
ATOM 9713 C C . LEU D 2 561 ? 105.400 115.966 107.909 1.00 24.69 561 LEU B C 1
ATOM 9714 O O . LEU D 2 561 ? 105.292 116.591 108.968 1.00 24.03 561 LEU B O 1
ATOM 9719 N N . THR D 2 562 ? 105.666 114.659 107.879 1.00 28.26 562 THR B N 1
ATOM 9720 C CA . THR D 2 562 ? 105.939 113.920 109.105 1.00 23.23 562 THR B CA 1
ATOM 9721 C C . THR D 2 562 ? 107.196 114.436 109.786 1.00 23.13 562 THR B C 1
ATOM 9722 O O . THR D 2 562 ? 107.228 114.594 111.012 1.00 30.71 562 THR B O 1
ATOM 9726 N N . ASN D 2 563 ? 108.247 114.700 109.006 1.00 22.02 563 ASN B N 1
ATOM 9727 C CA . ASN D 2 563 ? 109.466 115.255 109.582 1.00 22.82 563 ASN B CA 1
ATOM 9728 C C . ASN D 2 563 ? 109.208 116.624 110.196 1.00 28.11 563 ASN B C 1
ATOM 9729 O O . ASN D 2 563 ? 109.688 116.919 111.297 1.00 34.72 563 ASN B O 1
ATOM 9734 N N . LYS D 2 564 ? 108.442 117.471 109.503 1.00 28.42 564 LYS B N 1
ATOM 9735 C CA . LYS D 2 564 ? 108.115 118.787 110.045 1.00 27.90 564 LYS B CA 1
ATOM 9736 C C . LYS D 2 564 ? 107.337 118.668 111.351 1.00 32.66 564 LYS B C 1
ATOM 9737 O O . LYS D 2 564 ? 107.638 119.357 112.334 1.00 29.48 564 LYS B O 1
ATOM 9743 N N . VAL D 2 565 ? 106.334 117.787 111.381 1.00 29.31 565 VAL B N 1
ATOM 9744 C CA . VAL D 2 565 ? 105.502 117.632 112.571 1.00 23.14 565 VAL B CA 1
ATOM 9745 C C . VAL D 2 565 ? 106.324 117.095 113.735 1.00 27.91 565 VAL B C 1
ATOM 9746 O O . VAL D 2 565 ? 106.184 117.551 114.875 1.00 28.73 565 VAL B O 1
ATOM 9750 N N . ARG D 2 566 ? 107.194 116.118 113.470 1.00 29.96 566 ARG B N 1
ATOM 9751 C CA . ARG D 2 566 ? 108.028 115.566 114.532 1.00 27.82 566 ARG B CA 1
ATOM 9752 C C . ARG D 2 566 ? 109.019 116.599 115.054 1.00 29.84 566 ARG B C 1
ATOM 9753 O O . ARG D 2 566 ? 109.275 116.665 116.262 1.00 41.28 566 ARG B O 1
ATOM 9761 N N . SER D 2 567 ? 109.586 117.417 114.163 1.00 23.33 567 SER B N 1
ATOM 9762 C CA . SER D 2 567 ? 110.489 118.472 114.610 1.00 17.95 567 SER B CA 1
ATOM 9763 C C . SER D 2 567 ? 109.759 119.493 115.473 1.00 22.57 567 SER B C 1
ATOM 9764 O O . SER D 2 567 ? 110.290 119.944 116.495 1.00 17.74 567 SER B O 1
ATOM 9767 N N . GLU D 2 568 ? 108.538 119.871 115.082 1.00 35.82 568 GLU B N 1
ATOM 9768 C CA . GLU D 2 568 ? 107.767 120.803 115.901 1.00 37.32 568 GLU B CA 1
ATOM 9769 C C . GLU D 2 568 ? 107.362 120.186 117.234 1.00 35.52 568 GLU B C 1
ATOM 9770 O O . GLU D 2 568 ? 107.272 120.898 118.240 1.00 44.06 568 GLU B O 1
ATOM 9776 N N . MET D 2 569 ? 107.101 118.878 117.264 1.00 27.01 569 MET B N 1
ATOM 9777 C CA . MET D 2 569 ? 106.842 118.210 118.535 1.00 26.73 569 MET B CA 1
ATOM 9778 C C . MET D 2 569 ? 108.076 118.235 119.428 1.00 30.07 569 MET B C 1
ATOM 9779 O O . MET D 2 569 ? 107.968 118.452 120.640 1.00 34.38 569 MET B O 1
ATOM 9784 N N . SER D 2 570 ? 109.255 118.006 118.847 1.00 31.82 570 SER B N 1
ATOM 9785 C CA . SER D 2 570 ? 110.485 117.999 119.633 1.00 32.83 570 SER B CA 1
ATOM 9786 C C . SER D 2 570 ? 110.797 119.384 120.187 1.00 34.72 570 SER B C 1
ATOM 9787 O O . SER D 2 570 ? 111.055 119.540 121.386 1.00 43.10 570 SER B O 1
ATOM 9790 N N . GLU D 2 571 ? 110.784 120.404 119.326 1.00 31.63 571 GLU B N 1
ATOM 9791 C CA . GLU D 2 571 ? 111.080 121.759 119.784 1.00 24.54 571 GLU B CA 1
ATOM 9792 C C . GLU D 2 571 ? 110.012 122.269 120.744 1.00 33.70 571 GLU B C 1
ATOM 9793 O O . GLU D 2 571 ? 110.330 122.909 121.752 1.00 36.56 571 GLU B O 1
ATOM 9799 N N . GLY D 2 572 ? 108.744 121.996 120.449 1.00 44.21 572 GLY B N 1
ATOM 9800 C CA . GLY D 2 572 ? 107.653 122.553 121.221 1.00 36.95 572 GLY B CA 1
ATOM 9801 C C . GLY D 2 572 ? 107.221 123.898 120.677 1.00 36.13 572 GLY B C 1
ATOM 9802 O O . GLY D 2 572 ? 106.926 124.823 121.440 1.00 44.93 572 GLY B O 1
ATOM 9803 N N . SER D 2 573 ? 107.185 124.017 119.354 1.00 25.24 573 SER B N 1
ATOM 9804 C CA . SER D 2 573 ? 106.854 125.272 118.702 1.00 34.88 573 SER B CA 1
ATOM 9805 C C . SER D 2 573 ? 105.340 125.460 118.628 1.00 43.20 573 SER B C 1
ATOM 9806 O O . SER D 2 573 ? 104.555 124.584 119.000 1.00 43.85 573 SER B O 1
ATOM 9809 N N . TYR D 2 574 ? 104.935 126.629 118.139 1.00 46.01 574 TYR B N 1
ATOM 9810 C CA . TYR D 2 574 ? 103.528 126.993 117.989 1.00 38.60 574 TYR B CA 1
ATOM 9811 C C . TYR D 2 574 ? 103.290 127.388 116.535 1.00 39.01 574 TYR B C 1
ATOM 9812 O O . TYR D 2 574 ? 103.573 128.522 116.141 1.00 45.19 574 TYR B O 1
ATOM 9821 N N . SER D 2 575 ? 102.771 126.456 115.741 1.00 45.74 575 SER B N 1
ATOM 9822 C CA . SER D 2 575 ? 102.442 126.761 114.356 1.00 45.38 575 SER B CA 1
ATOM 9823 C C . SER D 2 575 ? 101.198 127.637 114.291 1.00 48.39 575 SER B C 1
ATOM 9824 O O . SER D 2 575 ? 100.276 127.496 115.099 1.00 48.29 575 SER B O 1
ATOM 9827 N N . PHE D 2 576 ? 101.178 128.551 113.326 1.00 53.55 576 PHE B N 1
ATOM 9828 C CA . PHE D 2 576 ? 100.096 129.514 113.174 1.00 52.16 576 PHE B CA 1
ATOM 9829 C C . PHE D 2 576 ? 99.289 129.201 111.922 1.00 52.05 576 PHE B C 1
ATOM 9830 O O . PHE D 2 576 ? 99.851 128.842 110.883 1.00 48.46 576 PHE B O 1
ATOM 9838 N N . GLY D 2 577 ? 97.973 129.345 112.029 1.00 53.07 577 GLY B N 1
ATOM 9839 C CA . GLY D 2 577 ? 97.116 129.137 110.872 1.00 49.70 577 GLY B CA 1
ATOM 9840 C C . GLY D 2 577 ? 97.073 127.679 110.464 1.00 48.07 577 GLY B C 1
ATOM 9841 O O . GLY D 2 577 ? 96.934 126.777 111.298 1.00 50.52 577 GLY B O 1
ATOM 9842 N N . MET D 2 578 ? 97.192 127.441 109.161 1.00 46.98 578 MET B N 1
ATOM 9843 C CA . MET D 2 578 ? 97.118 126.097 108.594 1.00 47.42 578 MET B CA 1
ATOM 9844 C C . MET D 2 578 ? 98.418 125.362 108.896 1.00 49.09 578 MET B C 1
ATOM 9845 O O . MET D 2 578 ? 99.437 125.573 108.234 1.00 53.99 578 MET B O 1
ATOM 9850 N N . SER D 2 579 ? 98.383 124.490 109.901 1.00 36.49 579 SER B N 1
ATOM 9851 C CA . SER D 2 579 ? 99.552 123.726 110.302 1.00 29.85 579 SER B CA 1
ATOM 9852 C C . SER D 2 579 ? 99.787 122.568 109.333 1.00 37.20 579 SER B C 1
ATOM 9853 O O . SER D 2 579 ? 99.057 122.376 108.358 1.00 43.79 579 SER B O 1
ATOM 9856 N N . SER D 2 580 ? 100.827 121.779 109.611 1.00 36.60 580 SER B N 1
ATOM 9857 C CA . SER D 2 580 ? 101.167 120.657 108.744 1.00 34.46 580 SER B CA 1
ATOM 9858 C C . SER D 2 580 ? 100.206 119.486 108.907 1.00 31.07 580 SER B C 1
ATOM 9859 O O . SER D 2 580 ? 99.924 118.784 107.930 1.00 28.77 580 SER B O 1
ATOM 9862 N N . ASP D 2 581 ? 99.703 119.253 110.122 1.00 30.50 581 ASP B N 1
ATOM 9863 C CA . ASP D 2 581 ? 98.768 118.152 110.332 1.00 36.68 581 ASP B CA 1
ATOM 9864 C C . ASP D 2 581 ? 97.453 118.398 109.603 1.00 38.55 581 ASP B C 1
ATOM 9865 O O . ASP D 2 581 ? 96.829 117.456 109.098 1.00 44.85 581 ASP B O 1
ATOM 9870 N N . ILE D 2 582 ? 97.014 119.656 109.541 1.00 26.47 582 ILE B N 1
ATOM 9871 C CA . ILE D 2 582 ? 95.824 119.990 108.764 1.00 35.57 582 ILE B CA 1
ATOM 9872 C C . ILE D 2 582 ? 96.055 119.684 107.290 1.00 35.93 582 ILE B C 1
ATOM 9873 O O . ILE D 2 582 ? 95.170 119.158 106.602 1.00 42.28 582 ILE B O 1
ATOM 9878 N N . VAL D 2 583 ? 97.250 120.000 106.786 1.00 31.97 583 VAL B N 1
ATOM 9879 C CA . VAL D 2 583 ? 97.593 119.670 105.406 1.00 28.84 583 VAL B CA 1
ATOM 9880 C C . VAL D 2 583 ? 97.551 118.164 105.192 1.00 26.50 583 VAL B C 1
ATOM 9881 O O . VAL D 2 583 ? 97.035 117.682 104.178 1.00 36.46 583 VAL B O 1
ATOM 9885 N N . VAL D 2 584 ? 98.093 117.398 106.142 1.00 21.66 584 VAL B N 1
ATOM 9886 C CA . VAL D 2 584 ? 98.098 115.942 106.014 1.00 28.35 584 VAL B CA 1
ATOM 9887 C C . VAL D 2 584 ? 96.672 115.408 105.955 1.00 27.98 584 VAL B C 1
ATOM 9888 O O . VAL D 2 584 ? 96.330 114.588 105.094 1.00 30.51 584 VAL B O 1
ATOM 9892 N N . LEU D 2 585 ? 95.817 115.878 106.865 1.00 31.89 585 LEU B N 1
ATOM 9893 C CA . LEU D 2 585 ? 94.433 115.411 106.903 1.00 33.80 585 LEU B CA 1
ATOM 9894 C C . LEU D 2 585 ? 93.695 115.758 105.617 1.00 21.81 585 LEU B C 1
ATOM 9895 O O . LEU D 2 585 ? 92.988 114.918 105.045 1.00 36.44 585 LEU B O 1
ATOM 9900 N N . LEU D 2 586 ? 93.850 116.995 105.144 1.00 16.67 586 LEU B N 1
ATOM 9901 C CA . LEU D 2 586 ? 93.129 117.415 103.950 1.00 19.18 586 LEU B CA 1
ATOM 9902 C C . LEU D 2 586 ? 93.629 116.683 102.709 1.00 24.87 586 LEU B C 1
ATOM 9903 O O . LEU D 2 586 ? 92.829 116.306 101.846 1.00 34.23 586 LEU B O 1
ATOM 9908 N N . ARG D 2 587 ? 94.943 116.461 102.601 1.00 26.92 587 ARG B N 1
ATOM 9909 C CA . ARG D 2 587 ? 95.473 115.696 101.476 1.00 22.88 587 ARG B CA 1
ATOM 9910 C C . ARG D 2 587 ? 94.987 114.253 101.508 1.00 33.42 587 ARG B C 1
ATOM 9911 O O . ARG D 2 587 ? 94.655 113.679 100.463 1.00 44.23 587 ARG B O 1
ATOM 9919 N N . LEU D 2 588 ? 94.951 113.645 102.696 1.00 30.01 588 LEU B N 1
ATOM 9920 C CA . LEU D 2 588 ? 94.446 112.281 102.816 1.00 33.30 588 LEU B CA 1
ATOM 9921 C C . LEU D 2 588 ? 92.990 112.198 102.378 1.00 26.71 588 LEU B C 1
ATOM 9922 O O . LEU D 2 588 ? 92.608 111.303 101.614 1.00 27.06 588 LEU B O 1
ATOM 9927 N N . TYR D 2 589 ? 92.164 113.137 102.846 1.00 26.54 589 TYR B N 1
ATOM 9928 C CA . TYR D 2 589 ? 90.758 113.141 102.454 1.00 19.74 589 TYR B CA 1
ATOM 9929 C C . TYR D 2 589 ? 90.605 113.359 100.955 1.00 25.08 589 TYR B C 1
ATOM 9930 O O . TYR D 2 589 ? 89.764 112.722 100.309 1.00 44.84 589 TYR B O 1
ATOM 9939 N N . ASP D 2 590 ? 91.409 114.258 100.384 1.00 17.28 590 ASP B N 1
ATOM 9940 C CA . ASP D 2 590 ? 91.331 114.532 98.954 1.00 26.06 590 ASP B CA 1
ATOM 9941 C C . ASP D 2 590 ? 91.675 113.293 98.137 1.00 30.98 590 ASP B C 1
ATOM 9942 O O . ASP D 2 590 ? 90.958 112.939 97.194 1.00 34.91 590 ASP B O 1
ATOM 9947 N N . ASN D 2 591 ? 92.769 112.614 98.491 1.00 35.36 591 ASN B N 1
ATOM 9948 C CA . ASN D 2 591 ? 93.154 111.408 97.765 1.00 28.21 591 ASN B CA 1
ATOM 9949 C C . ASN D 2 591 ? 92.106 110.313 97.916 1.00 25.88 591 ASN B C 1
ATOM 9950 O O . ASN D 2 591 ? 91.782 109.616 96.945 1.00 33.57 591 ASN B O 1
ATOM 9955 N N . LEU D 2 592 ? 91.566 110.145 99.127 1.00 33.34 592 LEU B N 1
ATOM 9956 C CA . LEU D 2 592 ? 90.531 109.140 99.351 1.00 29.53 592 LEU B CA 1
ATOM 9957 C C . LEU D 2 592 ? 89.313 109.401 98.477 1.00 23.27 592 LEU B C 1
ATOM 9958 O O . LEU D 2 592 ? 88.812 108.495 97.800 1.00 29.45 592 LEU B O 1
ATOM 9963 N N . ARG D 2 593 ? 88.819 110.641 98.485 1.00 15.60 593 ARG B N 1
ATOM 9964 C CA . ARG D 2 593 ? 87.648 110.976 97.685 1.00 19.74 593 ARG B CA 1
ATOM 9965 C C . ARG D 2 593 ? 87.928 110.798 96.199 1.00 27.25 593 ARG B C 1
ATOM 9966 O O . ARG D 2 593 ? 87.087 110.270 95.462 1.00 38.80 593 ARG B O 1
ATOM 9974 N N . PHE D 2 594 ? 89.112 111.218 95.743 1.00 26.46 594 PHE B N 1
ATOM 9975 C CA . PHE D 2 594 ? 89.457 111.079 94.333 1.00 27.01 594 PHE B CA 1
ATOM 9976 C C . PHE D 2 594 ? 89.453 109.618 93.905 1.00 37.72 594 PHE B C 1
ATOM 9977 O O . PHE D 2 594 ? 88.847 109.259 92.889 1.00 35.76 594 PHE B O 1
ATOM 9985 N N . LEU D 2 595 ? 90.122 108.756 94.672 1.00 42.94 595 LEU B N 1
ATOM 9986 C CA . LEU D 2 595 ? 90.221 107.358 94.270 1.00 24.75 595 LEU B CA 1
ATOM 9987 C C . LEU D 2 595 ? 88.877 106.649 94.369 1.00 33.97 595 LEU B C 1
ATOM 9988 O O . LEU D 2 595 ? 88.510 105.886 93.468 1.00 38.68 595 LEU B O 1
ATOM 9993 N N . TYR D 2 596 ? 88.126 106.878 95.449 1.00 39.14 596 TYR B N 1
ATOM 9994 C CA . TYR D 2 596 ? 86.895 106.120 95.643 1.00 25.56 596 TYR B CA 1
ATOM 9995 C C . TYR D 2 596 ? 85.766 106.604 94.740 1.00 24.24 596 TYR B C 1
ATOM 9996 O O . TYR D 2 596 ? 85.023 105.786 94.188 1.00 37.14 596 TYR B O 1
ATOM 10005 N N . GLU D 2 597 ? 85.613 107.920 94.574 1.00 24.78 597 GLU B N 1
ATOM 10006 C CA . GLU D 2 597 ? 84.490 108.434 93.798 1.00 30.42 597 GLU B CA 1
ATOM 10007 C C . GLU D 2 597 ? 84.641 108.177 92.305 1.00 41.43 597 GLU B C 1
ATOM 10008 O O . GLU D 2 597 ? 83.643 108.229 91.579 1.00 42.48 597 GLU B O 1
ATOM 10014 N N . ASN D 2 598 ? 85.853 107.903 91.832 1.00 44.37 598 ASN B N 1
ATOM 10015 C CA . ASN D 2 598 ? 86.100 107.649 90.419 1.00 34.51 598 ASN B CA 1
ATOM 10016 C C . ASN D 2 598 ? 86.074 106.166 90.071 1.00 37.51 598 ASN B C 1
ATOM 10017 O O . ASN D 2 598 ? 86.406 105.805 88.937 1.00 42.55 598 ASN B O 1
ATOM 10022 N N . CYS D 2 599 ? 85.697 105.306 91.021 1.00 41.97 599 CYS B N 1
ATOM 10023 C CA . CYS D 2 599 ? 85.553 103.867 90.791 1.00 38.84 599 CYS B CA 1
ATOM 10024 C C . CYS D 2 599 ? 86.857 103.250 90.288 1.00 38.03 599 CYS B C 1
ATOM 10025 O O . CYS D 2 599 ? 86.897 102.577 89.256 1.00 46.91 599 CYS B O 1
ATOM 10028 N N . LEU D 2 600 ? 87.932 103.484 91.033 1.00 40.41 600 LEU B N 1
ATOM 10029 C CA . LEU D 2 600 ? 89.249 102.963 90.697 1.00 44.18 600 LEU B CA 1
ATOM 10030 C C . LEU D 2 600 ? 89.583 101.773 91.587 1.00 38.59 600 LEU B C 1
ATOM 10031 O O . LEU D 2 600 ? 89.307 101.784 92.790 1.00 51.30 600 LEU B O 1
ATOM 10036 N N . TRP D 2 601 ? 90.180 100.748 90.986 1.00 19.04 601 TRP B N 1
ATOM 10037 C CA . TRP D 2 601 ? 90.517 99.513 91.689 1.00 23.86 601 TRP B CA 1
ATOM 10038 C C . TRP D 2 601 ? 91.817 99.730 92.454 1.00 33.91 601 TRP B C 1
ATOM 10039 O O . TRP D 2 601 ? 92.914 99.573 91.918 1.00 42.86 601 TRP B O 1
ATOM 10050 N N . SER D 2 602 ? 91.694 100.103 93.731 1.00 45.28 602 SER B N 1
ATOM 10051 C CA . SER D 2 602 ? 92.860 100.281 94.590 1.00 41.73 602 SER B CA 1
ATOM 10052 C C . SER D 2 602 ? 92.717 99.524 95.905 1.00 46.32 602 SER B C 1
ATOM 10053 O O . SER D 2 602 ? 93.434 99.823 96.866 1.00 40.29 602 SER B O 1
ATOM 10056 N N . VAL D 2 603 ? 91.793 98.565 95.972 1.00 37.83 603 VAL B N 1
ATOM 10057 C CA . VAL D 2 603 ? 91.830 97.581 97.047 1.00 30.90 603 VAL B CA 1
ATOM 10058 C C . VAL D 2 603 ? 93.042 96.677 96.869 1.00 33.67 603 VAL B C 1
ATOM 10059 O O . VAL D 2 603 ? 93.622 96.194 97.850 1.00 34.10 603 VAL B O 1
ATOM 10063 N N . SER D 2 604 ? 93.480 96.481 95.619 1.00 44.84 604 SER B N 1
ATOM 10064 C CA . SER D 2 604 ? 94.591 95.630 95.196 1.00 46.00 604 SER B CA 1
ATOM 10065 C C . SER D 2 604 ? 95.926 96.182 95.563 1.00 33.45 604 SER B C 1
ATOM 10066 O O . SER D 2 604 ? 96.930 95.677 95.049 1.00 40.24 604 SER B O 1
ATOM 10069 N N . PHE D 2 605 ? 95.995 97.207 96.404 1.00 11.90 605 PHE B N 1
ATOM 10070 C CA . PHE D 2 605 ? 97.255 97.834 96.764 1.00 36.16 605 PHE B CA 1
ATOM 10071 C C . PHE D 2 605 ? 97.454 97.772 98.270 1.00 36.42 605 PHE B C 1
ATOM 10072 O O . PHE D 2 605 ? 96.560 98.144 99.036 1.00 24.17 605 PHE B O 1
ATOM 10080 N N . HIS D 2 606 ? 98.621 97.282 98.684 1.00 49.34 606 HIS B N 1
ATOM 10081 C CA . HIS D 2 606 ? 99.094 97.488 100.045 1.00 43.60 606 HIS B CA 1
ATOM 10082 C C . HIS D 2 606 ? 99.665 98.886 100.231 1.00 44.24 606 HIS B C 1
ATOM 10083 O O . HIS D 2 606 ? 99.812 99.342 101.370 1.00 52.64 606 HIS B O 1
ATOM 10090 N N . GLU D 2 607 ? 99.962 99.580 99.130 1.00 34.13 607 GLU B N 1
ATOM 10091 C CA . GLU D 2 607 ? 100.569 100.904 99.209 1.00 33.22 607 GLU B CA 1
ATOM 10092 C C . GLU D 2 607 ? 99.557 101.961 99.636 1.00 32.17 607 GLU B C 1
ATOM 10093 O O . GLU D 2 607 ? 99.879 102.844 100.437 1.00 44.86 607 GLU B O 1
ATOM 10099 N N . PHE D 2 608 ? 98.331 101.895 99.110 1.00 26.95 608 PHE B N 1
ATOM 10100 C CA . PHE D 2 608 ? 97.291 102.816 99.561 1.00 24.34 608 PHE B CA 1
ATOM 10101 C C . PHE D 2 608 ? 96.953 102.582 101.028 1.00 25.74 608 PHE B C 1
ATOM 10102 O O . PHE D 2 608 ? 96.749 103.537 101.792 1.00 35.40 608 PHE B O 1
ATOM 10110 N N . HIS D 2 609 ? 96.889 101.314 101.437 1.00 21.78 609 HIS B N 1
ATOM 10111 C CA . HIS D 2 609 ? 96.675 101.000 102.843 1.00 16.63 609 HIS B CA 1
ATOM 10112 C C . HIS D 2 609 ? 97.798 101.562 103.702 1.00 19.33 609 HIS B C 1
ATOM 10113 O O . HIS D 2 609 ? 97.545 102.122 104.772 1.00 22.55 609 HIS B O 1
ATOM 10120 N N . GLN D 2 610 ? 99.045 101.430 103.240 1.00 26.47 610 GLN B N 1
ATOM 10121 C CA . GLN D 2 610 ? 100.180 101.988 103.971 1.00 20.64 610 GLN B CA 1
ATOM 10122 C C . GLN D 2 610 ? 100.077 103.504 104.085 1.00 28.77 610 GLN B C 1
ATOM 10123 O O . GLN D 2 610 ? 100.340 104.074 105.150 1.00 33.09 610 GLN B O 1
ATOM 10129 N N . TYR D 2 611 ? 99.703 104.171 102.993 1.00 35.03 611 TYR B N 1
ATOM 10130 C CA . TYR D 2 611 ? 99.589 105.627 102.996 1.00 17.38 611 TYR B CA 1
ATOM 10131 C C . TYR D 2 611 ? 98.535 106.095 103.993 1.00 22.59 611 TYR B C 1
ATOM 10132 O O . TYR D 2 611 ? 98.785 106.996 104.806 1.00 27.38 611 TYR B O 1
ATOM 10141 N N . ILE D 2 612 ? 97.353 105.476 103.959 1.00 35.59 612 ILE B N 1
ATOM 10142 C CA . ILE D 2 612 ? 96.285 105.877 104.871 1.00 35.21 612 ILE B CA 1
ATOM 10143 C C . ILE D 2 612 ? 96.653 105.541 106.312 1.00 27.27 612 ILE B C 1
ATOM 10144 O O . ILE D 2 612 ? 96.379 106.319 107.235 1.00 34.58 612 ILE B O 1
ATOM 10149 N N . ARG D 2 613 ? 97.281 104.383 106.526 1.00 19.46 613 ARG B N 1
ATOM 10150 C CA . ARG D 2 613 ? 97.741 104.006 107.856 1.00 17.65 613 ARG B CA 1
ATOM 10151 C C . ARG D 2 613 ? 98.705 105.040 108.417 1.00 25.75 613 ARG B C 1
ATOM 10152 O O . ARG D 2 613 ? 98.568 105.476 109.565 1.00 35.73 613 ARG B O 1
ATOM 10160 N N . ASN D 2 614 ? 99.692 105.444 107.614 1.00 19.92 614 ASN B N 1
ATOM 10161 C CA . ASN D 2 614 ? 100.680 106.409 108.079 1.00 12.25 614 ASN B CA 1
ATOM 10162 C C . ASN D 2 614 ? 100.041 107.758 108.371 1.00 17.03 614 ASN B C 1
ATOM 10163 O O . ASN D 2 614 ? 100.342 108.386 109.393 1.00 32.93 614 ASN B O 1
ATOM 10168 N N . SER D 2 615 ? 99.149 108.218 107.490 1.00 23.24 615 SER B N 1
ATOM 10169 C CA . SER D 2 615 ? 98.494 109.503 107.715 1.00 20.25 615 SER B CA 1
ATOM 10170 C C . SER D 2 615 ? 97.681 109.488 109.005 1.00 19.77 615 SER B C 1
ATOM 10171 O O . SER D 2 615 ? 97.782 110.407 109.829 1.00 17.96 615 SER B O 1
ATOM 10174 N N . MET D 2 616 ? 96.881 108.438 109.206 1.00 28.82 616 MET B N 1
ATOM 10175 C CA . MET D 2 616 ? 96.045 108.367 110.400 1.00 20.89 616 MET B CA 1
ATOM 10176 C C . MET D 2 616 ? 96.888 108.236 111.662 1.00 24.43 616 MET B C 1
ATOM 10177 O O . MET D 2 616 ? 96.572 108.847 112.690 1.00 26.15 616 MET B O 1
ATOM 10182 N N . SER D 2 617 ? 97.963 107.444 111.611 1.00 29.98 617 SER B N 1
ATOM 10183 C CA . SER D 2 617 ? 98.824 107.294 112.778 1.00 28.25 617 SER B CA 1
ATOM 10184 C C . SER D 2 617 ? 99.500 108.610 113.136 1.00 30.33 617 SER B C 1
ATOM 10185 O O . SER D 2 617 ? 99.600 108.964 114.318 1.00 47.35 617 SER B O 1
ATOM 10188 N N . LEU D 2 618 ? 99.969 109.352 112.129 1.00 20.60 618 LEU B N 1
ATOM 10189 C CA . LEU D 2 618 ? 100.569 110.655 112.392 1.00 27.80 618 LEU B CA 1
ATOM 10190 C C . LEU D 2 618 ? 99.555 111.614 112.998 1.00 21.06 618 LEU B C 1
ATOM 10191 O O . LEU D 2 618 ? 99.875 112.358 113.933 1.00 17.80 618 LEU B O 1
ATOM 10196 N N . LEU D 2 619 ? 98.322 111.607 112.484 1.00 29.97 619 LEU B N 1
ATOM 10197 C CA . LEU D 2 619 ? 97.290 112.479 113.039 1.00 27.05 619 LEU B CA 1
ATOM 10198 C C . LEU D 2 619 ? 96.988 112.130 114.491 1.00 32.04 619 LEU B C 1
ATOM 10199 O O . LEU D 2 619 ? 96.844 113.023 115.336 1.00 25.38 619 LEU B O 1
ATOM 10204 N N . ILE D 2 620 ? 96.889 110.835 114.803 1.00 36.96 620 ILE B N 1
ATOM 10205 C CA . ILE D 2 620 ? 96.601 110.419 116.174 1.00 27.57 620 ILE B CA 1
ATOM 10206 C C . ILE D 2 620 ? 97.744 110.807 117.105 1.00 30.21 620 ILE B C 1
ATOM 10207 O O . ILE D 2 620 ? 97.517 111.294 118.219 1.00 27.98 620 ILE B O 1
ATOM 10212 N N . GLU D 2 621 ? 98.989 110.595 116.668 1.00 35.24 621 GLU B N 1
ATOM 10213 C CA . GLU D 2 621 ? 100.133 110.965 117.495 1.00 28.58 621 GLU B CA 1
ATOM 10214 C C . GLU D 2 621 ? 100.174 112.468 117.743 1.00 29.57 621 GLU B C 1
ATOM 10215 O O . GLU D 2 621 ? 100.437 112.915 118.866 1.00 38.44 621 GLU B O 1
ATOM 10221 N N . LYS D 2 622 ? 99.909 113.266 116.706 1.00 30.59 622 LYS B N 1
ATOM 10222 C CA . LYS D 2 622 ? 99.884 114.714 116.881 1.00 30.57 622 LYS B CA 1
ATOM 10223 C C . LYS D 2 622 ? 98.787 115.134 117.852 1.00 37.62 622 LYS B C 1
ATOM 10224 O O . LYS D 2 622 ? 99.017 115.972 118.733 1.00 42.34 622 LYS B O 1
ATOM 10230 N N . ALA D 2 623 ? 97.590 114.558 117.711 1.00 37.63 623 ALA B N 1
ATOM 10231 C CA . ALA D 2 623 ? 96.497 114.892 118.618 1.00 30.91 623 ALA B CA 1
ATOM 10232 C C . ALA D 2 623 ? 96.851 114.535 120.054 1.00 41.24 623 ALA B C 1
ATOM 10233 O O . ALA D 2 623 ? 96.570 115.302 120.983 1.00 48.37 623 ALA B O 1
ATOM 10235 N N . GLU D 2 624 ? 97.482 113.376 120.250 1.00 45.52 624 GLU B N 1
ATOM 10236 C CA . GLU D 2 624 ? 97.947 112.997 121.579 1.00 41.42 624 GLU B CA 1
ATOM 10237 C C . GLU D 2 624 ? 98.948 114.012 122.116 1.00 42.27 624 GLU B C 1
ATOM 10238 O O . GLU D 2 624 ? 98.914 114.362 123.303 1.00 43.70 624 GLU B O 1
ATOM 10244 N N . T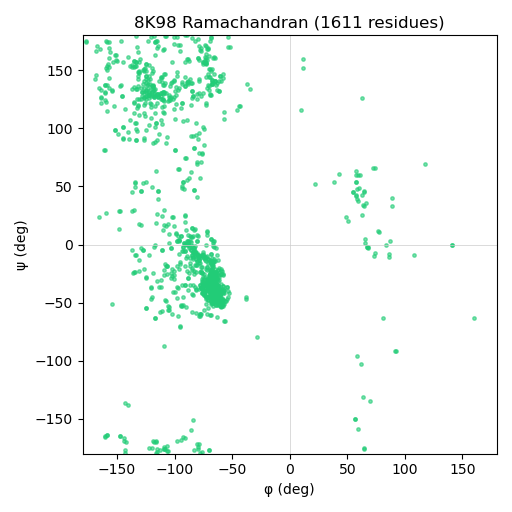YR D 2 625 ? 99.843 114.502 121.254 1.00 44.55 625 TYR B N 1
ATOM 10245 C CA . TYR D 2 625 ? 100.818 115.493 121.698 1.00 44.81 625 TYR B CA 1
ATOM 10246 C C . TYR D 2 625 ? 100.136 116.772 122.168 1.00 44.76 625 TYR B C 1
ATOM 10247 O O . TYR D 2 625 ? 100.393 117.247 123.279 1.00 48.96 625 TYR B O 1
ATOM 10256 N N . GLU D 2 626 ? 99.257 117.348 121.339 1.00 42.19 626 GLU B N 1
ATOM 10257 C CA . GLU D 2 626 ? 98.571 118.565 121.781 1.00 42.59 626 GLU B CA 1
ATOM 10258 C C . GLU D 2 626 ? 97.693 118.319 123.001 1.00 39.16 626 GLU B C 1
ATOM 10259 O O . GLU D 2 626 ? 97.431 119.253 123.766 1.00 39.39 626 GLU B O 1
ATOM 10265 N N . ARG D 2 627 ? 97.221 117.089 123.206 1.00 41.55 627 ARG B N 1
ATOM 10266 C CA . ARG D 2 627 ? 96.436 116.827 124.407 1.00 49.16 627 ARG B CA 1
ATOM 10267 C C . ARG D 2 627 ? 97.321 116.781 125.647 1.00 43.79 627 ARG B C 1
ATOM 10268 O O . ARG D 2 627 ? 96.922 117.251 126.719 1.00 40.16 627 ARG B O 1
ATOM 10276 N N . THR D 2 628 ? 98.526 116.225 125.522 1.00 51.38 628 THR B N 1
ATOM 10277 C CA . THR D 2 628 ? 99.391 115.977 126.669 1.00 54.08 628 THR B CA 1
ATOM 10278 C C . THR D 2 628 ? 100.559 116.950 126.788 1.00 58.89 628 THR B C 1
ATOM 10279 O O . THR D 2 628 ? 101.357 116.820 127.722 1.00 60.71 628 THR B O 1
ATOM 10283 N N . ARG D 2 629 ? 100.677 117.924 125.889 1.00 63.32 629 ARG B N 1
ATOM 10284 C CA . ARG D 2 629 ? 101.851 118.787 125.870 1.00 56.27 629 ARG B CA 1
ATOM 10285 C C . ARG D 2 629 ? 101.915 119.673 127.110 1.00 59.11 629 ARG B C 1
ATOM 10286 O O . ARG D 2 629 ? 100.895 120.020 127.712 1.00 55.79 629 ARG B O 1
ATOM 10294 N N . ASP D 2 630 ? 103.140 120.024 127.497 1.00 83.45 630 ASP B N 1
ATOM 10295 C CA . ASP D 2 630 ? 103.360 120.995 128.562 1.00 85.35 630 ASP B CA 1
ATOM 10296 C C . ASP D 2 630 ? 103.173 122.400 128.009 1.00 80.98 630 ASP B C 1
ATOM 10297 O O . ASP D 2 630 ? 103.741 122.748 126.968 1.00 77.84 630 ASP B O 1
ATOM 10302 N N . ILE D 2 631 ? 102.380 123.209 128.705 1.00 88.75 631 ILE B N 1
ATOM 10303 C CA . ILE D 2 631 ? 101.906 124.486 128.185 1.00 91.35 631 ILE B CA 1
ATOM 10304 C C . ILE D 2 631 ? 102.332 125.602 129.128 1.00 89.97 631 ILE B C 1
ATOM 10305 O O . ILE D 2 631 ? 102.137 125.503 130.346 1.00 89.18 631 ILE B O 1
ATOM 10310 N N . ASP D 2 632 ? 102.911 126.657 128.564 1.00 95.39 632 ASP B N 1
ATOM 10311 C CA . ASP D 2 632 ? 103.183 127.884 129.295 1.00 96.05 632 ASP B CA 1
ATOM 10312 C C . ASP D 2 632 ? 101.989 128.827 129.141 1.00 100.41 632 ASP B C 1
ATOM 10313 O O . ASP D 2 632 ? 100.908 128.426 128.701 1.00 99.96 632 ASP B O 1
ATOM 10318 N N . GLU D 2 633 ? 102.171 130.096 129.513 1.00 110.98 633 GLU B N 1
ATOM 10319 C CA . GLU D 2 633 ? 101.074 131.057 129.436 1.00 111.32 633 GLU B CA 1
ATOM 10320 C C . GLU D 2 633 ? 100.618 131.278 127.997 1.00 111.34 633 GLU B C 1
ATOM 10321 O O . GLU D 2 633 ? 99.420 131.439 127.737 1.00 107.30 633 GLU B O 1
ATOM 10327 N N . LEU D 2 634 ? 101.561 131.300 127.051 1.00 112.81 634 LEU B N 1
ATOM 10328 C CA . LEU D 2 634 ? 101.222 131.613 125.665 1.00 110.41 634 LEU B CA 1
ATOM 10329 C C . LEU D 2 634 ? 100.274 130.575 125.077 1.00 108.40 634 LEU B C 1
ATOM 10330 O O . LEU D 2 634 ? 99.261 130.921 124.457 1.00 108.14 634 LEU B O 1
ATOM 10335 N N . GLY D 2 635 ? 100.586 129.291 125.264 1.00 109.58 635 GLY B N 1
ATOM 10336 C CA . GLY D 2 635 ? 99.732 128.248 124.721 1.00 111.36 635 GLY B CA 1
ATOM 10337 C C . GLY D 2 635 ? 98.358 128.224 125.362 1.00 112.28 635 GLY B C 1
ATOM 10338 O O . GLY D 2 635 ? 97.351 127.999 124.684 1.00 109.95 635 GLY B O 1
ATOM 10339 N N . PHE D 2 636 ? 98.297 128.447 126.677 1.00 113.23 636 PHE B N 1
ATOM 10340 C CA . PHE D 2 636 ? 97.009 128.509 127.358 1.00 112.82 636 PHE B CA 1
ATOM 10341 C C . PHE D 2 636 ? 96.180 129.684 126.858 1.00 113.46 636 PHE B C 1
ATOM 10342 O O . PHE D 2 636 ? 94.955 129.579 126.727 1.00 112.64 636 PHE B O 1
ATOM 10350 N N . SER D 2 637 ? 96.828 130.816 126.584 1.00 111.98 637 SER B N 1
ATOM 10351 C CA . SER D 2 637 ? 96.101 131.978 126.083 1.00 111.69 637 SER B CA 1
ATOM 10352 C C . SER D 2 637 ? 95.579 131.736 124.672 1.00 109.91 637 SER B C 1
ATOM 10353 O O . SER D 2 637 ? 94.400 131.977 124.387 1.00 109.27 637 SER B O 1
ATOM 10356 N N . PHE D 2 638 ? 96.438 131.246 123.776 1.00 102.23 638 PHE B N 1
ATOM 10357 C CA . PHE D 2 638 ? 96.059 131.114 122.373 1.00 101.12 638 PHE B CA 1
ATOM 10358 C C . PHE D 2 638 ? 95.153 129.919 122.098 1.00 102.99 638 PHE B C 1
ATOM 10359 O O . PHE D 2 638 ? 94.423 129.935 121.101 1.00 102.40 638 PHE B O 1
ATOM 10367 N N . PHE D 2 639 ? 95.178 128.890 122.942 1.00 102.44 639 PHE B N 1
ATOM 10368 C CA . PHE D 2 639 ? 94.380 127.681 122.741 1.00 101.13 639 PHE B CA 1
ATOM 10369 C C . PHE D 2 639 ? 93.696 127.267 124.038 1.00 100.25 639 PHE B C 1
ATOM 10370 O O . PHE D 2 639 ? 93.752 126.111 124.462 1.00 98.38 639 PHE B O 1
ATOM 10378 N N . GLY D 2 640 ? 93.039 128.227 124.692 1.00 106.55 640 GLY B N 1
ATOM 10379 C CA . GLY D 2 640 ? 92.398 127.939 125.966 1.00 105.78 640 GLY B CA 1
ATOM 10380 C C . GLY D 2 640 ? 91.251 126.951 125.856 1.00 106.04 640 GLY B C 1
ATOM 10381 O O . GLY D 2 640 ? 91.115 126.052 126.691 1.00 105.55 640 GLY B O 1
ATOM 10382 N N . LYS D 2 641 ? 90.410 127.101 124.830 1.00 98.21 641 LYS B N 1
ATOM 10383 C CA . LYS D 2 641 ? 89.236 126.247 124.699 1.00 96.57 641 LYS B CA 1
ATOM 10384 C C . LYS D 2 641 ? 89.573 124.834 124.242 1.00 96.09 641 LYS B C 1
ATOM 10385 O O . LYS D 2 641 ? 88.698 123.962 124.304 1.00 94.64 641 LYS B O 1
ATOM 10391 N N . LYS D 2 642 ? 90.804 124.590 123.788 1.00 95.76 642 LYS B N 1
ATOM 10392 C CA . LYS D 2 642 ? 91.268 123.260 123.393 1.00 95.11 642 LYS B CA 1
ATOM 10393 C C . LYS D 2 642 ? 90.389 122.666 122.289 1.00 94.25 642 LYS B C 1
ATOM 10394 O O . LYS D 2 642 ? 89.727 121.641 122.463 1.00 92.06 642 LYS B O 1
ATOM 10400 N N . SER D 2 643 ? 90.395 123.337 121.137 1.00 89.93 643 SER B N 1
ATOM 10401 C CA . SER D 2 643 ? 89.696 122.846 119.949 1.00 84.50 643 SER B CA 1
ATOM 10402 C C . SER D 2 643 ? 90.528 121.714 119.352 1.00 84.36 643 SER B C 1
ATOM 10403 O O . SER D 2 643 ? 91.237 121.868 118.355 1.00 83.36 643 SER B O 1
ATOM 10406 N N . GLY D 2 644 ? 90.429 120.548 119.983 1.00 79.24 644 GLY B N 1
ATOM 10407 C CA . GLY D 2 644 ? 91.272 119.416 119.667 1.00 77.36 644 GLY B CA 1
ATOM 10408 C C . GLY D 2 644 ? 90.752 118.566 118.527 1.00 73.12 644 GLY B C 1
ATOM 10409 O O . GLY D 2 644 ? 89.944 118.999 117.701 1.00 71.70 644 GLY B O 1
ATOM 10410 N N . PHE D 2 645 ? 91.236 117.328 118.490 1.00 52.97 645 PHE B N 1
ATOM 10411 C CA . PHE D 2 645 ? 90.926 116.370 117.440 1.00 53.91 645 PHE B CA 1
ATOM 10412 C C . PHE D 2 645 ? 89.992 115.304 117.996 1.00 52.74 645 PHE B C 1
ATOM 10413 O O . PHE D 2 645 ? 90.256 114.738 119.062 1.00 46.79 645 PHE B O 1
ATOM 10421 N N . PHE D 2 646 ? 88.903 115.039 117.278 1.00 41.01 646 PHE B N 1
ATOM 10422 C CA . PHE D 2 646 ? 87.932 114.030 117.674 1.00 42.97 646 PHE B CA 1
ATOM 10423 C C . PHE D 2 646 ? 87.580 113.157 116.478 1.00 47.82 646 PHE B C 1
ATOM 10424 O O . PHE D 2 646 ? 87.674 113.585 115.324 1.00 45.60 646 PHE B O 1
ATOM 10432 N N . MET D 2 647 ? 87.177 111.923 116.768 1.00 47.83 647 MET B N 1
ATOM 10433 C CA . MET D 2 647 ? 86.966 110.911 115.742 1.00 44.32 647 MET B CA 1
ATOM 10434 C C . MET D 2 647 ? 85.509 110.878 115.300 1.00 45.03 647 MET B C 1
ATOM 10435 O O . MET D 2 647 ? 84.593 110.987 116.119 1.00 42.42 647 MET B O 1
ATOM 10440 N N . GLU D 2 648 ? 85.306 110.722 113.997 1.00 41.81 648 GLU B N 1
ATOM 10441 C CA . GLU D 2 648 ? 83.987 110.688 113.379 1.00 34.49 648 GLU B CA 1
ATOM 10442 C C . GLU D 2 648 ? 83.799 109.371 112.627 1.00 42.00 648 GLU B C 1
ATOM 10443 O O . GLU D 2 648 ? 84.645 108.475 112.675 1.00 35.43 648 GLU B O 1
ATOM 10449 N N . TYR D 2 649 ? 82.661 109.260 111.936 1.00 45.42 649 TYR B N 1
ATOM 10450 C CA . TYR D 2 649 ? 82.328 108.032 111.217 1.00 34.89 649 TYR B CA 1
ATOM 10451 C C . TYR D 2 649 ? 83.357 107.716 110.137 1.00 34.02 649 TYR B C 1
ATOM 10452 O O . TYR D 2 649 ? 83.781 106.562 109.992 1.00 52.21 649 TYR B O 1
ATOM 10461 N N . TYR D 2 650 ? 83.776 108.727 109.373 1.00 23.11 650 TYR B N 1
ATOM 10462 C CA . TYR D 2 650 ? 84.723 108.487 108.288 1.00 32.52 650 TYR B CA 1
ATOM 10463 C C . TYR D 2 650 ? 86.070 108.014 108.819 1.00 34.43 650 TYR B C 1
ATOM 10464 O O . TYR D 2 650 ? 86.686 107.106 108.248 1.00 24.55 650 TYR B O 1
ATOM 10473 N N . ASP D 2 651 ? 86.544 108.615 109.912 1.00 37.80 651 ASP B N 1
ATOM 10474 C CA . ASP D 2 651 ? 87.799 108.171 110.510 1.00 28.93 651 ASP B CA 1
ATOM 10475 C C . ASP D 2 651 ? 87.682 106.747 111.036 1.00 36.92 651 ASP B C 1
ATOM 10476 O O . ASP D 2 651 ? 88.624 105.953 110.920 1.00 43.71 651 ASP B O 1
ATOM 10481 N N . PHE D 2 652 ? 86.530 106.406 111.620 1.00 33.82 652 PHE B N 1
ATOM 10482 C CA . PHE D 2 652 ? 86.308 105.045 112.098 1.00 24.68 652 PHE B CA 1
ATOM 10483 C C . PHE D 2 652 ? 86.377 104.046 110.950 1.00 25.82 652 PHE B C 1
ATOM 10484 O O . PHE D 2 652 ? 87.019 102.996 111.065 1.00 31.18 652 PHE B O 1
ATOM 10492 N N . VAL D 2 653 ? 85.729 104.364 109.827 1.00 23.49 653 VAL B N 1
ATOM 10493 C CA . VAL D 2 653 ? 85.752 103.454 108.685 1.00 15.04 653 VAL B CA 1
ATOM 10494 C C . VAL D 2 653 ? 87.158 103.352 108.104 1.00 24.88 653 VAL B C 1
ATOM 10495 O O . VAL D 2 653 ? 87.596 102.269 107.699 1.00 29.81 653 VAL B O 1
ATOM 10499 N N . ASN D 2 654 ? 87.888 104.469 108.058 1.00 35.31 654 ASN B N 1
ATOM 10500 C CA . ASN D 2 654 ? 89.260 104.443 107.553 1.00 32.16 654 ASN B CA 1
ATOM 10501 C C . ASN D 2 654 ? 90.144 103.542 108.407 1.00 25.80 654 ASN B C 1
ATOM 10502 O O . ASN D 2 654 ? 90.890 102.704 107.884 1.00 15.27 654 ASN B O 1
ATOM 10507 N N . ILE D 2 655 ? 90.066 103.698 109.730 1.00 26.60 655 ILE B N 1
ATOM 10508 C CA . ILE D 2 655 ? 90.880 102.881 110.626 1.00 20.29 655 ILE B CA 1
ATOM 10509 C C . ILE D 2 655 ? 90.477 101.416 110.527 1.00 28.79 655 ILE B C 1
ATOM 10510 O O . ILE D 2 655 ? 91.331 100.522 110.522 1.00 31.87 655 ILE B O 1
ATOM 10515 N N . SER D 2 656 ? 89.173 101.142 110.448 1.00 24.88 656 SER B N 1
ATOM 10516 C CA . SER D 2 656 ? 88.717 99.760 110.359 1.00 14.29 656 SER B CA 1
ATOM 10517 C C . SER D 2 656 ? 89.207 99.096 109.078 1.00 24.83 656 SER B C 1
ATOM 10518 O O . SER D 2 656 ? 89.705 97.966 109.102 1.00 41.42 656 SER B O 1
ATOM 10521 N N . ARG D 2 657 ? 89.082 99.785 107.945 1.00 11.21 657 ARG B N 1
ATOM 10522 C CA . ARG D 2 657 ? 89.400 99.151 106.672 1.00 9.92 657 ARG B CA 1
ATOM 10523 C C . ARG D 2 657 ? 90.902 99.050 106.431 1.00 26.85 657 ARG B C 1
ATOM 10524 O O . ARG D 2 657 ? 91.375 98.046 105.887 1.00 27.09 657 ARG B O 1
ATOM 10532 N N . HIS D 2 658 ? 91.674 100.061 106.832 1.00 43.41 658 HIS B N 1
ATOM 10533 C CA . HIS D 2 658 ? 93.058 100.172 106.389 1.00 21.54 658 HIS B CA 1
ATOM 10534 C C . HIS D 2 658 ? 94.086 99.754 107.434 1.00 19.05 658 HIS B C 1
ATOM 10535 O O . HIS D 2 658 ? 95.281 99.747 107.130 1.00 16.99 658 HIS B O 1
ATOM 10542 N N . PHE D 2 659 ? 93.665 99.398 108.643 1.00 32.26 659 PHE B N 1
ATOM 10543 C CA . PHE D 2 659 ? 94.586 98.995 109.695 1.00 20.63 659 PHE B CA 1
ATOM 10544 C C . PHE D 2 659 ? 94.479 97.499 109.961 1.00 30.82 659 PHE B C 1
ATOM 10545 O O . PHE D 2 659 ? 93.403 96.904 109.850 1.00 38.16 659 PHE B O 1
ATOM 10553 N N . LYS D 2 660 ? 95.610 96.898 110.310 1.00 31.82 660 LYS B N 1
ATOM 10554 C CA . LYS D 2 660 ? 95.653 95.543 110.834 1.00 25.32 660 LYS B CA 1
ATOM 10555 C C . LYS D 2 660 ? 95.671 95.586 112.358 1.00 36.70 660 LYS B C 1
ATOM 10556 O O . LYS D 2 660 ? 95.798 96.647 112.972 1.00 46.07 660 LYS B O 1
ATOM 10562 N N . ILE D 2 661 ? 95.536 94.410 112.971 1.00 33.60 661 ILE B N 1
ATOM 10563 C CA . ILE D 2 661 ? 95.450 94.349 114.427 1.00 34.56 661 ILE B CA 1
ATOM 10564 C C . ILE D 2 661 ? 96.755 94.812 115.064 1.00 35.09 661 ILE B C 1
ATOM 10565 O O . ILE D 2 661 ? 96.750 95.484 116.103 1.00 42.25 661 ILE B O 1
ATOM 10570 N N . ASP D 2 662 ? 97.890 94.471 114.451 1.00 34.69 662 ASP B N 1
ATOM 10571 C CA . ASP D 2 662 ? 99.178 94.904 114.983 1.00 34.04 662 ASP B CA 1
ATOM 10572 C C . ASP D 2 662 ? 99.304 96.422 114.962 1.00 35.71 662 ASP B C 1
ATOM 10573 O O . ASP D 2 662 ? 99.824 97.023 115.909 1.00 38.40 662 ASP B O 1
ATOM 10578 N N . ASP D 2 663 ? 98.839 97.060 113.886 1.00 31.27 663 ASP B N 1
ATOM 10579 C CA . ASP D 2 663 ? 98.907 98.515 113.801 1.00 30.21 663 ASP B CA 1
ATOM 10580 C C . ASP D 2 663 ? 98.038 99.176 114.863 1.00 32.24 663 ASP B C 1
ATOM 10581 O O . ASP D 2 663 ? 98.445 100.166 115.482 1.00 48.42 663 ASP B O 1
ATOM 10586 N N . ILE D 2 664 ? 96.837 98.640 115.095 1.00 26.10 664 ILE B N 1
ATOM 10587 C CA . ILE D 2 664 ? 95.962 99.202 116.119 1.00 27.38 664 ILE B CA 1
ATOM 10588 C C . ILE D 2 664 ? 96.562 98.999 117.504 1.00 34.91 664 ILE B C 1
ATOM 10589 O O . ILE D 2 664 ? 96.454 99.870 118.376 1.00 36.63 664 ILE B O 1
ATOM 10594 N N . LYS D 2 665 ? 97.201 97.851 117.733 1.00 36.77 665 LYS B N 1
ATOM 10595 C CA . LYS D 2 665 ? 97.863 97.623 119.014 1.00 28.86 665 LYS B CA 1
ATOM 10596 C C . LYS D 2 665 ? 99.027 98.586 119.214 1.00 32.30 665 LYS B C 1
ATOM 10597 O O . LYS D 2 665 ? 99.242 99.083 120.325 1.00 36.63 665 LYS B O 1
ATOM 10603 N N . ASN D 2 666 ? 99.790 98.860 118.154 1.00 38.81 666 ASN B N 1
ATOM 10604 C CA . ASN D 2 666 ? 100.859 99.851 118.249 1.00 31.74 666 ASN B CA 1
ATOM 10605 C C . ASN D 2 666 ? 100.299 101.235 118.549 1.00 34.50 666 ASN B C 1
ATOM 10606 O O . ASN D 2 666 ? 100.876 101.992 119.341 1.00 38.15 666 ASN B O 1
ATOM 10611 N N . LEU D 2 667 ? 99.176 101.586 117.917 1.00 34.19 667 LEU B N 1
ATOM 10612 C CA . LEU D 2 667 ? 98.528 102.863 118.200 1.00 34.57 667 LEU B CA 1
ATOM 10613 C C . LEU D 2 667 ? 98.092 102.949 119.657 1.00 34.38 667 LEU B C 1
ATOM 10614 O O . LEU D 2 667 ? 98.256 103.991 120.302 1.00 35.89 667 LEU B O 1
ATOM 10619 N N . GLU D 2 668 ? 97.526 101.865 120.189 1.00 36.21 668 GLU B N 1
ATOM 10620 C CA . GLU D 2 668 ? 97.120 101.852 121.590 1.00 38.83 668 GLU B CA 1
ATOM 10621 C C . GLU D 2 668 ? 98.321 101.937 122.523 1.00 39.16 668 GLU B C 1
ATOM 10622 O O . GLU D 2 668 ? 98.227 102.538 123.598 1.00 34.31 668 GLU B O 1
ATOM 10628 N N . ARG D 2 669 ? 99.445 101.326 122.143 1.00 46.41 669 ARG B N 1
ATOM 10629 C CA . ARG D 2 669 ? 100.658 101.442 122.946 1.00 41.59 669 ARG B CA 1
ATOM 10630 C C . ARG D 2 669 ? 101.153 102.882 122.984 1.00 43.28 669 ARG B C 1
ATOM 10631 O O . ARG D 2 669 ? 101.394 103.442 124.059 1.00 41.70 669 ARG B O 1
ATOM 10639 N N . SER D 2 670 ? 101.310 103.499 121.810 1.00 48.68 670 SER B N 1
ATOM 10640 C CA . SER D 2 670 ? 101.906 104.830 121.752 1.00 49.26 670 SER B CA 1
ATOM 10641 C C . SER D 2 670 ? 100.936 105.905 122.228 1.00 53.74 670 SER B C 1
ATOM 10642 O O . SER D 2 670 ? 101.323 106.809 122.977 1.00 56.71 670 SER B O 1
ATOM 10645 N N . CYS D 2 671 ? 99.678 105.824 121.811 1.00 57.58 671 CYS B N 1
ATOM 10646 C CA . CYS D 2 671 ? 98.687 106.857 122.073 1.00 52.17 671 CYS B CA 1
ATOM 10647 C C . CYS D 2 671 ? 97.662 106.359 123.088 1.00 51.38 671 CYS B C 1
ATOM 10648 O O . CYS D 2 671 ? 97.771 105.261 123.637 1.00 56.45 671 CYS B O 1
ATOM 10651 N N . SER D 2 672 ? 96.655 107.195 123.340 1.00 47.41 672 SER B N 1
ATOM 10652 C CA . SER D 2 672 ? 95.569 106.884 124.269 1.00 47.89 672 SER B CA 1
ATOM 10653 C C . SER D 2 672 ? 94.257 107.253 123.584 1.00 51.74 672 SER B C 1
ATOM 10654 O O . SER D 2 672 ? 93.776 108.382 123.711 1.00 50.14 672 SER B O 1
ATOM 10657 N N . ILE D 2 673 ? 93.676 106.292 122.859 1.00 46.91 673 ILE B N 1
ATOM 10658 C CA . ILE D 2 673 ? 92.433 106.540 122.131 1.00 49.82 673 ILE B CA 1
ATOM 10659 C C . ILE D 2 673 ? 91.223 106.600 123.048 1.00 49.31 673 ILE B C 1
ATOM 10660 O O . ILE D 2 673 ? 90.145 107.022 122.612 1.00 45.60 673 ILE B O 1
ATOM 10665 N N . ASP D 2 674 ? 91.371 106.198 124.312 1.00 50.97 674 ASP B N 1
ATOM 10666 C CA . ASP D 2 674 ? 90.270 106.327 125.261 1.00 48.86 674 ASP B CA 1
ATOM 10667 C C . ASP D 2 674 ? 89.921 107.790 125.503 1.00 53.23 674 ASP B C 1
ATOM 10668 O O . ASP D 2 674 ? 88.742 108.143 125.626 1.00 50.51 674 ASP B O 1
ATOM 10673 N N . LYS D 2 675 ? 90.934 108.657 125.575 1.00 55.32 675 LYS B N 1
ATOM 10674 C CA . LYS D 2 675 ? 90.708 110.079 125.804 1.00 50.18 675 LYS B CA 1
ATOM 10675 C C . LYS D 2 675 ? 90.157 110.797 124.580 1.00 47.88 675 LYS B C 1
ATOM 10676 O O . LYS D 2 675 ? 89.741 111.954 124.700 1.00 47.01 675 LYS B O 1
ATOM 10682 N N . ILE D 2 676 ? 90.146 110.152 123.418 1.00 48.85 676 ILE B N 1
ATOM 10683 C CA . ILE D 2 676 ? 89.607 110.760 122.207 1.00 46.42 676 ILE B CA 1
ATOM 10684 C C . ILE D 2 676 ? 88.100 110.544 122.172 1.00 56.70 676 ILE B C 1
ATOM 10685 O O . ILE D 2 676 ? 87.615 109.429 122.398 1.00 60.68 676 ILE B O 1
ATOM 10690 N N . ARG D 2 677 ? 87.356 111.610 121.896 1.00 48.51 677 ARG B N 1
ATOM 10691 C CA . ARG D 2 677 ? 85.903 111.547 121.844 1.00 51.14 677 ARG B CA 1
ATOM 10692 C C . ARG D 2 677 ? 85.439 111.094 120.466 1.00 50.67 677 ARG B C 1
ATOM 10693 O O . ARG D 2 677 ? 85.979 111.521 119.443 1.00 49.70 677 ARG B O 1
ATOM 10701 N N . PHE D 2 678 ? 84.431 110.225 120.449 1.00 43.19 678 PHE B N 1
ATOM 10702 C CA . PHE D 2 678 ? 83.875 109.675 119.220 1.00 43.06 678 PHE B CA 1
ATOM 10703 C C . PHE D 2 678 ? 82.488 110.256 118.983 1.00 48.76 678 PHE B C 1
ATOM 10704 O O . PHE D 2 678 ? 81.649 110.259 119.889 1.00 51.34 678 PHE B O 1
ATOM 10712 N N . GLY D 2 679 ? 82.251 110.745 117.763 1.00 50.64 679 GLY B N 1
ATOM 10713 C CA . GLY D 2 679 ? 80.978 111.314 117.389 1.00 50.96 679 GLY B CA 1
ATOM 10714 C C . GLY D 2 679 ? 80.317 110.518 116.274 1.00 52.83 679 GLY B C 1
ATOM 10715 O O . GLY D 2 679 ? 80.897 109.580 115.715 1.00 54.01 679 GLY B O 1
ATOM 10716 N N . GLU D 2 680 ? 79.084 110.914 115.954 1.00 48.84 680 GLU B N 1
ATOM 10717 C CA . GLU D 2 680 ? 78.281 110.264 114.918 1.00 49.90 680 GLU B CA 1
ATOM 10718 C C . GLU D 2 680 ? 78.152 108.766 115.183 1.00 49.17 680 GLU B C 1
ATOM 10719 O O . GLU D 2 680 ? 78.304 107.932 114.288 1.00 51.83 680 GLU B O 1
ATOM 10725 N N . GLN D 2 681 ? 77.863 108.427 116.441 1.00 41.65 681 GLN B N 1
ATOM 10726 C CA . GLN D 2 681 ? 77.849 107.030 116.856 1.00 36.20 681 GLN B CA 1
ATOM 10727 C C . GLN D 2 681 ? 76.706 106.237 116.236 1.00 37.47 681 GLN B C 1
ATOM 10728 O O . GLN D 2 681 ? 76.798 105.008 116.158 1.00 52.78 681 GLN B O 1
ATOM 10734 N N . GLU D 2 682 ? 75.634 106.900 115.796 1.00 44.70 682 GLU B N 1
ATOM 10735 C CA . GLU D 2 682 ? 74.546 106.181 115.140 1.00 49.47 682 GLU B CA 1
ATOM 10736 C C . GLU D 2 682 ? 75.003 105.565 113.823 1.00 46.52 682 GLU B C 1
ATOM 10737 O O . GLU D 2 682 ? 74.677 104.409 113.524 1.00 49.79 682 GLU B O 1
ATOM 10743 N N . LYS D 2 683 ? 75.765 106.317 113.026 1.00 35.58 683 LYS B N 1
ATOM 10744 C CA . LYS D 2 683 ? 76.282 105.778 111.772 1.00 33.71 683 LYS B CA 1
ATOM 10745 C C . LYS D 2 683 ? 77.267 104.644 112.023 1.00 39.42 683 LYS B C 1
ATOM 10746 O O . LYS D 2 683 ? 77.295 103.662 111.273 1.00 44.60 683 LYS B O 1
ATOM 10752 N N . ILE D 2 684 ? 78.087 104.762 113.067 1.00 33.21 684 ILE B N 1
ATOM 10753 C CA . ILE D 2 684 ? 79.027 103.696 113.398 1.00 32.86 684 ILE B CA 1
ATOM 10754 C C . ILE D 2 684 ? 78.279 102.437 113.822 1.00 39.31 684 ILE B C 1
ATOM 10755 O O . ILE D 2 684 ? 78.655 101.318 113.450 1.00 42.97 684 ILE B O 1
ATOM 10760 N N . GLU D 2 685 ? 77.213 102.596 114.611 1.00 37.37 685 GLU B N 1
ATOM 10761 C CA . GLU D 2 685 ? 76.394 101.449 114.987 1.00 30.92 685 GLU B CA 1
ATOM 10762 C C . GLU D 2 685 ? 75.752 100.810 113.765 1.00 30.70 685 GLU B C 1
ATOM 10763 O O . GLU D 2 685 ? 75.685 99.581 113.662 1.00 42.07 685 GLU B O 1
ATOM 10769 N N . GLU D 2 686 ? 75.270 101.630 112.828 1.00 34.76 686 GLU B N 1
ATOM 10770 C CA . GLU D 2 686 ? 74.707 101.093 111.593 1.00 32.55 686 GLU B CA 1
ATOM 10771 C C . GLU D 2 686 ? 75.751 100.309 110.805 1.00 27.94 686 GLU B C 1
ATOM 10772 O O . GLU D 2 686 ? 75.465 99.227 110.283 1.00 36.71 686 GLU B O 1
ATOM 10778 N N . TYR D 2 687 ? 76.970 100.845 110.715 1.00 24.88 687 TYR B N 1
ATOM 10779 C CA . TYR D 2 687 ? 78.047 100.174 109.994 1.00 31.09 687 TYR B CA 1
ATOM 10780 C C . TYR D 2 687 ? 78.397 98.834 110.635 1.00 31.33 687 TYR B C 1
ATOM 10781 O O . TYR D 2 687 ? 78.552 97.820 109.940 1.00 29.58 687 TYR B O 1
ATOM 10790 N N . LEU D 2 688 ? 78.507 98.807 111.965 1.00 30.99 688 LEU B N 1
ATOM 10791 C CA . LEU D 2 688 ? 78.826 97.564 112.662 1.00 30.60 688 LEU B CA 1
ATOM 10792 C C . LEU D 2 688 ? 77.701 96.543 112.529 1.00 21.72 688 LEU B C 1
ATOM 10793 O O . LEU D 2 688 ? 77.958 95.346 112.349 1.00 17.94 688 LEU B O 1
ATOM 10798 N N . VAL D 2 689 ? 76.448 96.995 112.623 1.00 21.65 689 VAL B N 1
ATOM 10799 C CA . VAL D 2 689 ? 75.314 96.091 112.458 1.00 24.41 689 VAL B CA 1
ATOM 10800 C C . VAL D 2 689 ? 75.295 95.520 111.048 1.00 35.77 689 VAL B C 1
ATOM 10801 O O . VAL D 2 689 ? 75.002 94.337 110.847 1.00 43.59 689 VAL B O 1
ATOM 10805 N N . GLY D 2 690 ? 75.609 96.346 110.049 1.00 28.79 690 GLY B N 1
ATOM 10806 C CA . GLY D 2 690 ? 75.697 95.840 108.690 1.00 27.30 690 GLY B CA 1
ATOM 10807 C C . GLY D 2 690 ? 76.789 94.801 108.526 1.00 33.45 690 GLY B C 1
ATOM 10808 O O . GLY D 2 690 ? 76.596 93.786 107.853 1.00 40.24 690 GLY B O 1
ATOM 10809 N N . ILE D 2 691 ? 77.949 95.038 109.145 1.00 27.99 691 ILE B N 1
ATOM 10810 C CA . ILE D 2 691 ? 79.041 94.067 109.076 1.00 33.89 691 ILE B CA 1
ATOM 10811 C C . ILE D 2 691 ? 78.616 92.741 109.701 1.00 26.29 691 ILE B C 1
ATOM 10812 O O . ILE D 2 691 ? 78.840 91.662 109.135 1.00 19.45 691 ILE B O 1
ATOM 10817 N N . ALA D 2 692 ? 77.992 92.806 110.880 1.00 34.35 692 ALA B N 1
ATOM 10818 C CA . ALA D 2 692 ? 77.555 91.587 111.557 1.00 27.46 692 ALA B CA 1
ATOM 10819 C C . ALA D 2 692 ? 76.480 90.859 110.758 1.00 26.01 692 ALA B C 1
ATOM 10820 O O . ALA D 2 692 ? 76.493 89.625 110.668 1.00 34.33 692 ALA B O 1
ATOM 10822 N N . GLU D 2 693 ? 75.537 91.603 110.177 1.00 34.26 693 GLU B N 1
ATOM 10823 C CA . GLU D 2 693 ? 74.505 90.979 109.357 1.00 39.22 693 GLU B CA 1
ATOM 10824 C C . GLU D 2 693 ? 75.111 90.294 108.142 1.00 33.39 693 GLU B C 1
ATOM 10825 O O . GLU D 2 693 ? 74.714 89.180 107.786 1.00 40.97 693 GLU B O 1
ATOM 10831 N N . GLU D 2 694 ? 76.087 90.940 107.498 1.00 35.08 694 GLU B N 1
ATOM 10832 C CA . GLU D 2 694 ? 76.747 90.319 106.356 1.00 32.62 694 GLU B CA 1
ATOM 10833 C C . GLU D 2 694 ? 77.466 89.039 106.761 1.00 36.73 694 GLU B C 1
ATOM 10834 O O . GLU D 2 694 ? 77.359 88.016 106.072 1.00 44.23 694 GLU B O 1
ATOM 10840 N N . ILE D 2 695 ? 78.192 89.067 107.882 1.00 39.74 695 ILE B N 1
ATOM 10841 C CA . ILE D 2 695 ? 78.956 87.883 108.269 1.00 34.61 695 ILE B CA 1
ATOM 10842 C C . ILE D 2 695 ? 78.020 86.736 108.645 1.00 41.72 695 ILE B C 1
ATOM 10843 O O . ILE D 2 695 ? 78.260 85.580 108.271 1.00 46.83 695 ILE B O 1
ATOM 10848 N N . THR D 2 696 ? 76.923 87.030 109.355 1.00 41.02 696 THR B N 1
ATOM 10849 C CA . THR D 2 696 ? 76.014 85.954 109.742 1.00 35.55 696 THR B CA 1
ATOM 10850 C C . THR D 2 696 ? 75.250 85.417 108.538 1.00 34.27 696 THR B C 1
ATOM 10851 O O . THR D 2 696 ? 75.002 84.209 108.448 1.00 41.27 696 THR B O 1
ATOM 10855 N N . LYS D 2 697 ? 74.890 86.286 107.589 1.00 34.52 697 LYS B N 1
ATOM 10856 C CA . LYS D 2 697 ? 74.230 85.818 106.377 1.00 40.36 697 LYS B CA 1
ATOM 10857 C C . LYS D 2 697 ? 75.156 84.935 105.553 1.00 43.52 697 LYS B C 1
ATOM 10858 O O . LYS D 2 697 ? 74.728 83.906 105.017 1.00 42.47 697 LYS B O 1
ATOM 10864 N N . GLN D 2 698 ? 76.430 85.317 105.444 1.00 50.74 698 GLN B N 1
ATOM 10865 C CA . GLN D 2 698 ? 77.362 84.534 104.642 1.00 53.03 698 GLN B CA 1
ATOM 10866 C C . GLN D 2 698 ? 77.675 83.193 105.295 1.00 56.04 698 GLN B C 1
ATOM 10867 O O . GLN D 2 698 ? 77.687 82.159 104.618 1.00 58.99 698 GLN B O 1
ATOM 10873 N N . PHE D 2 699 ? 77.924 83.180 106.605 1.00 48.00 699 PHE B N 1
ATOM 10874 C CA . PHE D 2 699 ? 78.387 81.973 107.275 1.00 43.16 699 PHE B CA 1
ATOM 10875 C C . PHE D 2 699 ? 77.269 81.192 107.956 1.00 52.37 699 PHE B C 1
ATOM 10876 O O . PHE D 2 699 ? 77.552 80.230 108.675 1.00 53.84 699 PHE B O 1
ATOM 10884 N N . SER D 2 700 ? 76.010 81.579 107.749 1.00 61.72 700 SER B N 1
ATOM 10885 C CA . SER D 2 700 ? 74.891 80.789 108.242 1.00 57.57 700 SER B CA 1
ATOM 10886 C C . SER D 2 700 ? 74.393 79.771 107.227 1.00 59.27 700 SER B C 1
ATOM 10887 O O . SER D 2 700 ? 73.699 78.823 107.610 1.00 58.44 700 SER B O 1
ATOM 10890 N N . ALA D 2 701 ? 74.729 79.943 105.952 1.00 80.51 701 ALA B N 1
ATOM 10891 C CA . ALA D 2 701 ? 74.313 79.052 104.883 1.00 80.01 701 ALA B CA 1
ATOM 10892 C C . ALA D 2 701 ? 75.506 78.231 104.398 1.00 81.38 701 ALA B C 1
ATOM 10893 O O . ALA D 2 701 ? 76.611 78.309 104.948 1.00 81.03 701 ALA B O 1
ATOM 10895 N N . ASN D 2 702 ? 75.278 77.433 103.359 1.00 98.96 702 ASN B N 1
ATOM 10896 C CA . ASN D 2 702 ? 76.316 76.577 102.787 1.00 98.44 702 ASN B CA 1
ATOM 10897 C C . ASN D 2 702 ? 77.046 77.265 101.637 1.00 97.53 702 ASN B C 1
ATOM 10898 O O . ASN D 2 702 ? 77.148 76.731 100.534 1.00 96.49 702 ASN B O 1
ATOM 10903 N N . GLY D 2 703 ? 77.571 78.461 101.888 1.00 88.26 703 GLY B N 1
ATOM 10904 C CA . GLY D 2 703 ? 78.262 79.200 100.851 1.00 86.59 703 GLY B CA 1
ATOM 10905 C C . GLY D 2 703 ? 79.189 80.237 101.434 1.00 84.78 703 GLY B C 1
ATOM 10906 O O . GLY D 2 703 ? 78.942 80.779 102.516 1.00 82.00 703 GLY B O 1
ATOM 10907 N N . MET D 2 704 ? 80.271 80.514 100.707 1.00 72.09 704 MET B N 1
ATOM 10908 C CA . MET D 2 704 ? 81.228 81.542 101.094 1.00 69.33 704 MET B CA 1
ATOM 10909 C C . MET D 2 704 ? 82.098 81.870 99.890 1.00 71.45 704 MET B C 1
ATOM 10910 O O . MET D 2 704 ? 82.693 80.968 99.293 1.00 72.91 704 MET B O 1
ATOM 10915 N N . ASN D 2 705 ? 82.164 83.149 99.533 1.00 50.86 705 ASN B N 1
ATOM 10916 C CA . ASN D 2 705 ? 83.053 83.602 98.467 1.00 40.16 705 ASN B CA 1
ATOM 10917 C C . ASN D 2 705 ? 84.442 83.751 99.069 1.00 44.00 705 ASN B C 1
ATOM 10918 O O . ASN D 2 705 ? 84.717 84.708 99.795 1.00 58.83 705 ASN B O 1
ATOM 10923 N N . VAL D 2 706 ? 85.326 82.799 98.764 1.00 39.76 706 VAL B N 1
ATOM 10924 C CA . VAL D 2 706 ? 86.593 82.703 99.481 1.00 43.34 706 VAL B CA 1
ATOM 10925 C C . VAL D 2 706 ? 87.498 83.887 99.157 1.00 46.99 706 VAL B C 1
ATOM 10926 O O . VAL D 2 706 ? 88.218 84.386 100.029 1.00 49.65 706 VAL B O 1
ATOM 10930 N N . VAL D 2 707 ? 87.493 84.349 97.906 1.00 39.17 707 VAL B N 1
ATOM 10931 C CA . VAL D 2 707 ? 88.264 85.543 97.566 1.00 28.95 707 VAL B CA 1
ATOM 10932 C C . VAL D 2 707 ? 87.704 86.756 98.301 1.00 37.48 707 VAL B C 1
ATOM 10933 O O . VAL D 2 707 ? 88.441 87.521 98.938 1.00 49.78 707 VAL B O 1
ATOM 10937 N N . PHE D 2 708 ? 86.383 86.935 98.241 1.00 40.94 708 PHE B N 1
ATOM 10938 C CA . PHE D 2 708 ? 85.750 87.992 99.019 1.00 36.53 708 PHE B CA 1
ATOM 10939 C C . PHE D 2 708 ? 85.941 87.765 100.511 1.00 35.51 708 PHE B C 1
ATOM 10940 O O . PHE D 2 708 ? 86.029 88.728 101.278 1.00 39.81 708 PHE B O 1
ATOM 10948 N N . TYR D 2 709 ? 86.023 86.504 100.940 1.00 38.16 709 TYR B N 1
ATOM 10949 C CA . TYR D 2 709 ? 86.332 86.215 102.336 1.00 39.67 709 TYR B CA 1
ATOM 10950 C C . TYR D 2 709 ? 87.696 86.775 102.718 1.00 35.06 709 TYR B C 1
ATOM 10951 O O . TYR D 2 709 ? 87.847 87.414 103.764 1.00 37.28 709 TYR B O 1
ATOM 10960 N N . THR D 2 710 ? 88.701 86.559 101.866 1.00 30.24 710 THR B N 1
ATOM 10961 C CA . THR D 2 710 ? 90.034 87.077 102.153 1.00 37.53 710 THR B CA 1
ATOM 10962 C C . THR D 2 710 ? 90.064 88.598 102.129 1.00 44.64 710 THR B C 1
ATOM 10963 O O . THR D 2 710 ? 90.797 89.212 102.913 1.00 47.59 710 THR B O 1
ATOM 10967 N N . GLN D 2 711 ? 89.289 89.224 101.243 1.00 47.93 711 GLN B N 1
ATOM 10968 C CA . GLN D 2 711 ? 89.274 90.684 101.205 1.00 33.01 711 GLN B CA 1
ATOM 10969 C C . GLN D 2 711 ? 88.393 91.316 102.281 1.00 22.79 711 GLN B C 1
ATOM 10970 O O . GLN D 2 711 ? 88.514 92.521 102.519 1.00 38.14 711 GLN B O 1
ATOM 10976 N N . PHE D 2 712 ? 87.522 90.548 102.935 1.00 31.82 712 PHE B N 1
ATOM 10977 C CA . PHE D 2 712 ? 86.532 91.104 103.851 1.00 34.01 712 PHE B CA 1
ATOM 10978 C C . PHE D 2 712 ? 86.756 90.752 105.316 1.00 35.50 712 PHE B C 1
ATOM 10979 O O . PHE D 2 712 ? 86.397 91.550 106.189 1.00 24.90 712 PHE B O 1
ATOM 10987 N N . ILE D 2 713 ? 87.336 89.584 105.609 1.00 41.55 713 ILE B N 1
ATOM 10988 C CA . ILE D 2 713 ? 87.455 89.141 106.994 1.00 30.78 713 ILE B CA 1
ATOM 10989 C C . ILE D 2 713 ? 88.403 90.037 107.780 1.00 36.66 713 ILE B C 1
ATOM 10990 O O . ILE D 2 713 ? 88.199 90.259 108.978 1.00 43.54 713 ILE B O 1
ATOM 10995 N N . SER D 2 714 ? 89.446 90.567 107.137 1.00 36.76 714 SER B N 1
ATOM 10996 C CA . SER D 2 714 ? 90.365 91.456 107.841 1.00 27.71 714 SER B CA 1
ATOM 10997 C C . SER D 2 714 ? 89.664 92.733 108.283 1.00 24.72 714 SER B C 1
ATOM 10998 O O . SER D 2 714 ? 89.828 93.179 109.426 1.00 40.00 714 SER B O 1
ATOM 11001 N N . GLU D 2 715 ? 88.867 93.329 107.395 1.00 28.04 715 GLU B N 1
ATOM 11002 C CA . GLU D 2 715 ? 88.126 94.530 107.761 1.00 31.51 715 GLU B CA 1
ATOM 11003 C C . GLU D 2 715 ? 87.078 94.230 108.823 1.00 35.67 715 GLU B C 1
ATOM 11004 O O . GLU D 2 715 ? 86.856 95.043 109.726 1.00 31.42 715 GLU B O 1
ATOM 11010 N N . ALA D 2 716 ? 86.418 93.071 108.732 1.00 34.13 716 ALA B N 1
ATOM 11011 C CA . ALA D 2 716 ? 85.449 92.703 109.761 1.00 31.36 716 ALA B CA 1
ATOM 11012 C C . ALA D 2 716 ? 86.120 92.557 111.123 1.00 32.58 716 ALA B C 1
ATOM 11013 O O . ALA D 2 716 ? 85.605 93.046 112.138 1.00 37.30 716 ALA B O 1
ATOM 11015 N N . LYS D 2 717 ? 87.279 91.896 111.157 1.00 30.68 717 LYS B N 1
ATOM 11016 C CA . LYS D 2 717 ? 88.026 91.744 112.400 1.00 15.21 717 LYS B CA 1
ATOM 11017 C C . LYS D 2 717 ? 88.432 93.098 112.963 1.00 31.49 717 LYS B C 1
ATOM 11018 O O . LYS D 2 717 ? 88.264 93.362 114.158 1.00 52.03 717 LYS B O 1
ATOM 11024 N N . ALA D 2 718 ? 88.968 93.975 112.112 1.00 27.29 718 ALA B N 1
ATOM 11025 C CA . ALA D 2 718 ? 89.420 95.276 112.592 1.00 15.44 718 ALA B CA 1
ATOM 11026 C C . ALA D 2 718 ? 88.256 96.117 113.101 1.00 18.93 718 ALA B C 1
ATOM 11027 O O . ALA D 2 718 ? 88.384 96.817 114.112 1.00 24.44 718 ALA B O 1
ATOM 11029 N N . ALA D 2 719 ? 87.112 96.067 112.413 1.00 17.62 719 ALA B N 1
ATOM 11030 C CA . ALA D 2 719 ? 85.947 96.822 112.862 1.00 23.38 719 ALA B CA 1
ATOM 11031 C C . ALA D 2 719 ? 85.434 96.308 114.201 1.00 34.49 719 ALA B C 1
ATOM 11032 O O . ALA D 2 719 ? 85.111 97.102 115.094 1.00 45.88 719 ALA B O 1
ATOM 11034 N N . LEU D 2 720 ? 85.357 94.985 114.367 1.00 29.99 720 LEU B N 1
ATOM 11035 C CA . LEU D 2 720 ? 84.912 94.442 115.645 1.00 21.33 720 L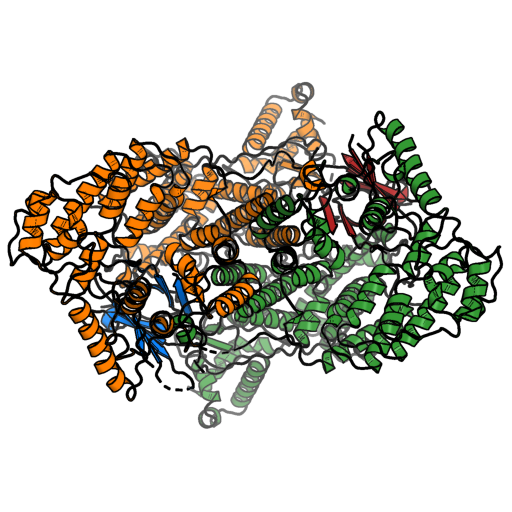EU B CA 1
ATOM 11036 C C . LEU D 2 720 ? 85.926 94.679 116.757 1.00 24.45 720 LEU B C 1
ATOM 11037 O O . LEU D 2 720 ? 85.542 94.719 117.930 1.00 21.05 720 LEU B O 1
ATOM 11042 N N . TYR D 2 721 ? 87.206 94.835 116.417 1.00 31.36 721 TYR B N 1
ATOM 11043 C CA . TYR D 2 721 ? 88.211 95.158 117.424 1.00 20.56 721 TYR B CA 1
ATOM 11044 C C . TYR D 2 721 ? 88.147 96.626 117.829 1.00 25.83 721 TYR B C 1
ATOM 11045 O O . TYR D 2 721 ? 88.355 96.958 119.001 1.00 41.23 721 TYR B O 1
ATOM 11054 N N . PHE D 2 722 ? 87.868 97.516 116.877 1.00 28.68 722 PHE B N 1
ATOM 11055 C CA . PHE D 2 722 ? 87.792 98.942 117.168 1.00 19.81 722 PHE B CA 1
ATOM 11056 C C . PHE D 2 722 ? 86.428 99.373 117.689 1.00 23.48 722 PHE B C 1
ATOM 11057 O O . PHE D 2 722 ? 86.286 100.522 118.121 1.00 33.78 722 PHE B O 1
ATOM 11065 N N . ALA D 2 723 ? 85.430 98.495 117.661 1.00 26.98 723 ALA B N 1
ATOM 11066 C CA . ALA D 2 723 ? 84.136 98.838 118.252 1.00 26.03 723 ALA B CA 1
ATOM 11067 C C . ALA D 2 723 ? 84.181 98.967 119.777 1.00 30.86 723 ALA B C 1
ATOM 11068 O O . ALA D 2 723 ? 83.120 99.157 120.384 1.00 31.16 723 ALA B O 1
ATOM 11070 N N . LYS D 2 724 ? 85.358 98.865 120.399 1.00 30.30 724 LYS B N 1
ATOM 11071 C CA . LYS D 2 724 ? 85.456 98.977 121.851 1.00 23.77 724 LYS B CA 1
ATOM 11072 C C . LYS D 2 724 ? 85.101 100.379 122.332 1.00 29.25 724 LYS B C 1
ATOM 11073 O O . LYS D 2 724 ? 84.475 100.538 123.386 1.00 40.60 724 LYS B O 1
ATOM 11079 N N . TYR D 2 725 ? 85.488 101.404 121.578 1.00 34.21 725 TYR B N 1
ATOM 11080 C CA . TYR D 2 725 ? 85.338 102.789 122.002 1.00 32.54 725 TYR B CA 1
ATOM 11081 C C . TYR D 2 725 ? 83.999 103.400 121.613 1.00 34.12 725 TYR B C 1
ATOM 11082 O O . TYR D 2 725 ? 83.781 104.588 121.871 1.00 39.97 725 TYR B O 1
ATOM 11091 N N . VAL D 2 726 ? 83.100 102.630 121.007 1.00 41.64 726 VAL B N 1
ATOM 11092 C CA . VAL D 2 726 ? 81.830 103.138 120.502 1.00 45.03 726 VAL B CA 1
ATOM 11093 C C . VAL D 2 726 ? 80.703 102.561 121.347 1.00 45.56 726 VAL B C 1
ATOM 11094 O O . VAL D 2 726 ? 80.653 101.348 121.583 1.00 45.64 726 VAL B O 1
ATOM 11098 N N . LYS D 2 727 ? 79.805 103.431 121.805 1.00 48.78 727 LYS B N 1
ATOM 11099 C CA . LYS D 2 727 ? 78.652 103.005 122.585 1.00 46.72 727 LYS B CA 1
ATOM 11100 C C . LYS D 2 727 ? 77.532 102.556 121.654 1.00 46.74 727 LYS B C 1
ATOM 11101 O O . LYS D 2 727 ? 77.148 103.284 120.734 1.00 42.78 727 LYS B O 1
ATOM 11107 N N . LEU D 2 728 ? 77.010 101.358 121.896 1.00 57.88 728 LEU B N 1
ATOM 11108 C CA . LEU D 2 728 ? 75.999 100.747 121.047 1.00 57.91 728 LEU B CA 1
ATOM 11109 C C . LEU D 2 728 ? 74.690 100.583 121.810 1.00 52.91 728 LEU B C 1
ATOM 11110 O O . LEU D 2 728 ? 74.623 100.751 123.030 1.00 54.89 728 LEU B O 1
ATOM 11115 N N . SER D 2 729 ? 73.638 100.250 121.065 1.00 52.66 729 SER B N 1
ATOM 11116 C CA . SER D 2 729 ? 72.330 99.996 121.645 1.00 54.83 729 SER B CA 1
ATOM 11117 C C . SER D 2 729 ? 72.205 98.520 122.019 1.00 60.14 729 SER B C 1
ATOM 11118 O O . SER D 2 729 ? 73.125 97.723 121.826 1.00 64.30 729 SER B O 1
ATOM 11121 N N . GLU D 2 730 ? 71.046 98.149 122.568 1.00 63.60 730 GLU B N 1
ATOM 11122 C CA . GLU D 2 730 ? 70.842 96.772 123.008 1.00 62.00 730 GLU B CA 1
ATOM 11123 C C . GLU D 2 730 ? 70.711 95.820 121.824 1.00 63.67 730 GLU B C 1
ATOM 11124 O O . GLU D 2 730 ? 71.349 94.761 121.793 1.00 65.87 730 GLU B O 1
ATOM 11130 N N . GLU D 2 731 ? 69.888 96.182 120.836 1.00 61.87 731 GLU B N 1
ATOM 11131 C CA . GLU D 2 731 ? 69.651 95.289 119.705 1.00 61.40 731 GLU B CA 1
ATOM 11132 C C . GLU D 2 731 ? 70.896 95.140 118.840 1.00 62.02 731 GLU B C 1
ATOM 11133 O O . GLU D 2 731 ? 71.230 94.029 118.405 1.00 63.00 731 GLU B O 1
ATOM 11139 N N . GLY D 2 732 ? 71.590 96.247 118.572 1.00 59.25 732 GLY B N 1
ATOM 11140 C CA . GLY D 2 732 ? 72.817 96.167 117.798 1.00 61.45 732 GLY B CA 1
ATOM 11141 C C . GLY D 2 732 ? 73.887 95.350 118.493 1.00 64.44 732 GLY B C 1
ATOM 11142 O O . GLY D 2 732 ? 74.573 94.542 117.862 1.00 66.13 732 GLY B O 1
ATOM 11143 N N . LEU D 2 733 ? 74.040 95.546 119.805 1.00 53.78 733 LEU B N 1
ATOM 11144 C CA . LEU D 2 733 ? 75.001 94.753 120.563 1.00 50.90 733 LEU B CA 1
ATOM 11145 C C . LEU D 2 733 ? 74.635 93.276 120.536 1.00 51.65 733 LEU B C 1
ATOM 11146 O O . LEU D 2 733 ? 75.512 92.416 120.392 1.00 52.52 733 LEU B O 1
ATOM 11151 N N . GLY D 2 734 ? 73.347 92.959 120.676 1.00 47.55 734 GLY B N 1
ATOM 11152 C CA . GLY D 2 734 ? 72.933 91.567 120.614 1.00 53.35 734 GLY B CA 1
ATOM 11153 C C . GLY D 2 734 ? 73.240 90.932 119.272 1.00 51.75 734 GLY B C 1
ATOM 11154 O O . GLY D 2 734 ? 73.762 89.816 119.202 1.00 48.57 734 GLY B O 1
ATOM 11155 N N . LYS D 2 735 ? 72.929 91.644 118.184 1.00 46.35 735 LYS B N 1
ATOM 11156 C CA . LYS D 2 735 ? 73.225 91.123 116.853 1.00 45.51 735 LYS B CA 1
ATOM 11157 C C . LYS D 2 735 ? 74.722 90.921 116.660 1.00 51.50 735 LYS B C 1
ATOM 11158 O O . LYS D 2 735 ? 75.155 89.883 116.141 1.00 57.84 735 LYS B O 1
ATOM 11164 N N . ILE D 2 736 ? 75.528 91.900 117.079 1.00 46.96 736 ILE B N 1
ATOM 11165 C CA . ILE D 2 736 ? 76.975 91.808 116.906 1.00 42.74 736 ILE B CA 1
ATOM 11166 C C . ILE D 2 736 ? 77.529 90.627 117.692 1.00 46.02 736 ILE B C 1
ATOM 11167 O O . ILE D 2 736 ? 78.343 89.849 117.184 1.00 49.23 736 ILE B O 1
ATOM 11172 N N . VAL D 2 737 ? 77.087 90.472 118.942 1.00 49.56 737 VAL B N 1
ATOM 11173 C CA . VAL D 2 737 ? 77.590 89.389 119.781 1.00 44.86 737 VAL B CA 1
ATOM 11174 C C . VAL D 2 737 ? 77.186 88.035 119.213 1.00 38.14 737 VAL B C 1
ATOM 11175 O O . VAL D 2 737 ? 77.990 87.095 119.188 1.00 42.74 737 VAL B O 1
ATOM 11179 N N . LYS D 2 738 ? 75.937 87.905 118.756 1.00 44.67 738 LYS B N 1
ATOM 11180 C CA . LYS D 2 738 ? 75.497 86.636 118.185 1.00 51.08 738 LYS B CA 1
ATOM 11181 C C . LYS D 2 738 ? 76.297 86.284 116.936 1.00 49.17 738 LYS B C 1
ATOM 11182 O O . LYS D 2 738 ? 76.743 85.140 116.777 1.00 52.02 738 LYS B O 1
ATOM 11188 N N . ALA D 2 739 ? 76.506 87.260 116.047 1.00 38.15 739 ALA B N 1
ATOM 11189 C CA . ALA D 2 739 ? 77.268 86.993 114.832 1.00 34.92 739 ALA B CA 1
ATOM 11190 C C . ALA D 2 739 ? 78.735 86.714 115.132 1.00 43.60 739 ALA B C 1
ATOM 11191 O O . ALA D 2 739 ? 79.389 85.978 114.386 1.00 52.72 739 ALA B O 1
ATOM 11193 N N . LEU D 2 740 ? 79.271 87.294 116.207 1.00 32.36 740 LEU B N 1
ATOM 11194 C CA . LEU D 2 740 ? 80.662 87.053 116.570 1.00 33.97 740 LEU B CA 1
ATOM 11195 C C . LEU D 2 740 ? 80.848 85.683 117.211 1.00 27.95 740 LEU B C 1
ATOM 11196 O O . LEU D 2 740 ? 81.867 85.023 116.984 1.00 35.37 740 LEU B O 1
ATOM 11201 N N . LEU D 2 741 ? 79.877 85.239 118.006 1.00 22.41 741 LEU B N 1
ATOM 11202 C CA . LEU D 2 741 ? 80.031 84.003 118.761 1.00 27.41 741 LEU B CA 1
ATOM 11203 C C . LEU D 2 741 ? 79.581 82.766 117.998 1.00 38.59 741 LEU B C 1
ATOM 11204 O O . LEU D 2 741 ? 80.110 81.677 118.246 1.00 39.85 741 LEU B O 1
ATOM 11209 N N . PHE D 2 742 ? 78.624 82.893 117.075 1.00 51.37 742 PHE B N 1
ATOM 11210 C CA . PHE D 2 742 ? 78.033 81.717 116.452 1.00 50.95 742 PHE B CA 1
ATOM 11211 C C . PHE D 2 742 ? 78.454 81.475 115.011 1.00 48.75 742 PHE B C 1
ATOM 11212 O O . PHE D 2 742 ? 78.289 80.352 114.526 1.00 49.98 742 PHE B O 1
ATOM 11220 N N . TYR D 2 743 ? 78.989 82.478 114.315 1.00 36.78 743 TYR B N 1
ATOM 11221 C CA . TYR D 2 743 ? 79.224 82.347 112.884 1.00 29.24 743 TYR B CA 1
ATOM 11222 C C . TYR D 2 743 ? 80.592 82.815 112.412 1.00 32.61 743 TYR B C 1
ATOM 11223 O O . TYR D 2 743 ? 80.925 82.580 111.246 1.00 38.97 743 TYR B O 1
ATOM 11232 N N . PHE D 2 744 ? 81.385 83.464 113.256 1.00 39.92 744 PHE B N 1
ATOM 11233 C CA . PHE D 2 744 ? 82.719 83.866 112.842 1.00 43.14 744 PHE B CA 1
ATOM 11234 C C . PHE D 2 744 ? 83.594 82.629 112.644 1.00 45.95 744 PHE B C 1
ATOM 11235 O O . PHE D 2 744 ? 83.526 81.688 113.440 1.00 52.16 744 PHE B O 1
ATOM 11243 N N . PRO D 2 745 ? 84.407 82.591 111.587 1.00 42.52 745 PRO B N 1
ATOM 11244 C CA . PRO D 2 745 ? 85.238 81.407 111.339 1.00 41.68 745 PRO B CA 1
ATOM 11245 C C . PRO D 2 745 ? 86.205 81.139 112.483 1.00 41.88 745 PRO B C 1
ATOM 11246 O O . PRO D 2 745 ? 86.721 82.058 113.121 1.00 41.84 745 PRO B O 1
ATOM 11250 N N . GLU D 2 746 ? 86.441 79.850 112.740 1.00 49.01 746 GLU B N 1
ATOM 11251 C CA . GLU D 2 746 ? 87.334 79.445 113.817 1.00 44.43 746 GLU B CA 1
ATOM 11252 C C . GLU D 2 746 ? 88.804 79.516 113.427 1.00 50.53 746 GLU B C 1
ATOM 11253 O O . GLU D 2 746 ? 89.664 79.516 114.314 1.00 54.38 746 GLU B O 1
ATOM 11259 N N . ARG D 2 747 ? 89.115 79.573 112.132 1.00 44.82 747 ARG B N 1
ATOM 11260 C CA . ARG D 2 747 ? 90.505 79.671 111.706 1.00 41.67 747 ARG B CA 1
ATOM 11261 C C . ARG D 2 747 ? 91.074 81.070 111.885 1.00 45.62 747 ARG B C 1
ATOM 11262 O O . ARG D 2 747 ? 92.299 81.226 111.918 1.00 46.34 747 ARG B O 1
ATOM 11270 N N . ASP D 2 748 ? 90.219 82.085 112.002 1.00 45.59 748 ASP B N 1
ATOM 11271 C CA . ASP D 2 748 ? 90.653 83.459 112.220 1.00 38.86 748 ASP B CA 1
ATOM 11272 C C . ASP D 2 748 ? 90.588 83.872 113.681 1.00 42.35 748 ASP B C 1
ATOM 11273 O O . ASP D 2 748 ? 91.453 84.618 114.148 1.00 43.87 748 ASP B O 1
ATOM 11278 N N . LEU D 2 749 ? 89.581 83.403 114.414 1.00 44.46 749 LEU B N 1
ATOM 11279 C CA . LEU D 2 749 ? 89.422 83.710 115.831 1.00 45.30 749 LEU B CA 1
ATOM 11280 C C . LEU D 2 749 ? 89.278 82.400 116.591 1.00 40.40 749 LEU B C 1
ATOM 11281 O O . LEU D 2 749 ? 88.278 81.694 116.432 1.00 41.56 749 LEU B O 1
ATOM 11286 N N . ASP D 2 750 ? 90.270 82.077 117.414 1.00 39.81 750 ASP B N 1
ATOM 11287 C CA . ASP D 2 750 ? 90.183 80.920 118.294 1.00 38.63 750 ASP B CA 1
ATOM 11288 C C . ASP D 2 750 ? 89.356 81.302 119.520 1.00 40.40 750 ASP B C 1
ATOM 11289 O O . ASP D 2 750 ? 88.752 82.375 119.578 1.00 50.98 750 ASP B O 1
ATOM 11294 N N . ILE D 2 751 ? 89.318 80.424 120.523 1.00 39.35 751 ILE B N 1
ATOM 11295 C CA . ILE D 2 751 ? 88.499 80.695 121.700 1.00 41.76 751 ILE B CA 1
ATOM 11296 C C . ILE D 2 751 ? 89.075 81.856 122.510 1.00 37.68 751 ILE B C 1
ATOM 11297 O O . ILE D 2 751 ? 88.328 82.683 123.049 1.00 33.98 751 ILE B O 1
ATOM 11302 N N . GLY D 2 752 ? 90.404 81.954 122.592 1.00 34.09 752 GLY B N 1
ATOM 11303 C CA . GLY D 2 752 ? 91.007 83.034 123.359 1.00 38.77 752 GLY B CA 1
ATOM 11304 C C . GLY D 2 752 ? 90.789 84.396 122.725 1.00 42.99 752 GLY B C 1
ATOM 11305 O O . GLY D 2 752 ? 90.417 85.360 123.403 1.00 49.72 752 GLY B O 1
ATOM 11306 N N . LYS D 2 753 ? 91.017 84.493 121.413 1.00 36.30 753 LYS B N 1
ATOM 11307 C CA . LYS D 2 753 ? 90.781 85.751 120.713 1.00 35.56 753 LYS B CA 1
ATOM 11308 C C . LYS D 2 753 ? 89.304 86.119 120.741 1.00 38.60 753 LYS B C 1
ATOM 11309 O O . LYS D 2 753 ? 88.949 87.294 120.903 1.00 32.19 753 LYS B O 1
ATOM 11315 N N . ARG D 2 754 ? 88.430 85.124 120.583 1.00 34.51 754 ARG B N 1
ATOM 11316 C CA . ARG D 2 754 ? 86.997 85.371 120.665 1.00 30.93 754 ARG B CA 1
ATOM 11317 C C . ARG D 2 754 ? 86.624 85.953 122.021 1.00 32.72 754 ARG B C 1
ATOM 11318 O O . ARG D 2 754 ? 85.881 86.938 122.104 1.00 41.49 754 ARG B O 1
ATOM 11326 N N . TYR D 2 755 ? 87.142 85.360 123.100 1.00 32.28 755 TYR B N 1
ATOM 11327 C CA . TYR D 2 755 ? 86.818 85.869 124.428 1.00 30.25 755 TYR B CA 1
ATOM 11328 C C . TYR D 2 755 ? 87.375 87.270 124.635 1.00 26.79 755 TYR B C 1
ATOM 11329 O O . TYR D 2 755 ? 86.712 88.117 125.237 1.00 42.12 755 TYR B O 1
ATOM 11338 N N . VAL D 2 756 ? 88.596 87.529 124.161 1.00 26.73 756 VAL B N 1
ATOM 11339 C CA . VAL D 2 756 ? 89.186 88.856 124.335 1.00 38.46 756 VAL B CA 1
ATOM 11340 C C . VAL D 2 756 ? 88.349 89.909 123.620 1.00 40.25 756 VAL B C 1
ATOM 11341 O O . VAL D 2 756 ? 88.063 90.981 124.171 1.00 32.11 756 VAL B O 1
ATOM 11345 N N . TRP D 2 757 ? 87.932 89.614 122.387 1.00 43.58 757 TRP B N 1
ATOM 11346 C CA . TRP D 2 757 ? 87.170 90.587 121.614 1.00 35.93 757 TRP B CA 1
ATOM 11347 C C . TRP D 2 757 ? 85.759 90.766 122.160 1.00 27.96 757 TRP B C 1
ATOM 11348 O O . TRP D 2 757 ? 85.201 91.865 122.075 1.00 25.34 757 TRP B O 1
ATOM 11359 N N . LEU D 2 758 ? 85.162 89.707 122.713 1.00 36.46 758 LEU B N 1
ATOM 11360 C CA . LEU D 2 758 ? 83.874 89.860 123.380 1.00 29.10 758 LEU B CA 1
ATOM 11361 C C . LEU D 2 758 ? 84.007 90.685 124.655 1.00 31.68 758 LEU B C 1
ATOM 11362 O O . LEU D 2 758 ? 83.158 91.536 124.942 1.00 39.72 758 LEU B O 1
ATOM 11367 N N . GLU D 2 759 ? 85.068 90.446 125.430 1.00 36.33 759 GLU B N 1
ATOM 11368 C CA . GLU D 2 759 ? 85.254 91.151 126.694 1.00 35.41 759 GLU B CA 1
ATOM 11369 C C . GLU D 2 759 ? 85.521 92.632 126.473 1.00 37.61 759 GLU B C 1
ATOM 11370 O O . GLU D 2 759 ? 85.018 93.475 127.224 1.00 45.39 759 GLU B O 1
ATOM 11376 N N . ARG D 2 760 ? 86.314 92.972 125.454 1.00 44.95 760 ARG B N 1
ATOM 11377 C CA . ARG D 2 760 ? 86.608 94.378 125.200 1.00 38.32 760 ARG B CA 1
ATOM 11378 C C . ARG D 2 760 ? 85.376 95.153 124.749 1.00 37.74 760 ARG B C 1
ATOM 11379 O O . ARG D 2 760 ? 85.392 96.386 124.778 1.00 33.96 760 ARG B O 1
ATOM 11387 N N . LEU D 2 761 ? 84.310 94.460 124.349 1.00 51.72 761 LEU B N 1
ATOM 11388 C CA . LEU D 2 761 ? 83.079 95.112 123.923 1.00 41.26 761 LEU B CA 1
ATOM 11389 C C . LEU D 2 761 ? 82.178 95.503 125.086 1.00 37.20 761 LEU B C 1
ATOM 11390 O O . LEU D 2 761 ? 81.166 96.174 124.862 1.00 42.91 761 LEU B O 1
ATOM 11395 N N . THR D 2 762 ? 82.513 95.104 126.311 1.00 48.33 762 THR B N 1
ATOM 11396 C CA . THR D 2 762 ? 81.714 95.418 127.486 1.00 50.03 762 THR B CA 1
ATOM 11397 C C . THR D 2 762 ? 82.263 96.604 128.269 1.00 46.97 762 THR B C 1
ATOM 11398 O O . THR D 2 762 ? 81.792 96.874 129.378 1.00 49.38 762 THR B O 1
ATOM 11402 N N . LYS D 2 763 ? 83.250 97.315 127.719 1.00 48.36 763 LYS B N 1
ATOM 11403 C CA . LYS D 2 763 ? 83.831 98.448 128.429 1.00 51.95 763 LYS B CA 1
ATOM 11404 C C . LYS D 2 763 ? 82.847 99.604 128.552 1.00 52.73 763 LYS B C 1
ATOM 11405 O O . LYS D 2 763 ? 82.896 100.355 129.532 1.00 51.70 763 LYS B O 1
ATOM 11411 N N . CYS D 2 764 ? 81.953 99.767 127.576 1.00 59.77 764 CYS B N 1
ATOM 11412 C CA . CYS D 2 764 ? 80.978 100.846 127.601 1.00 56.87 764 CYS B CA 1
ATOM 11413 C C . CYS D 2 764 ? 79.542 100.377 127.416 1.00 56.41 764 CYS B C 1
ATOM 11414 O O . CYS D 2 764 ? 78.626 101.202 127.503 1.00 61.23 764 CYS B O 1
ATOM 11417 N N . ASN D 2 765 ? 79.315 99.089 127.163 1.00 53.97 765 ASN B N 1
ATOM 11418 C CA . ASN D 2 765 ? 77.979 98.566 126.922 1.00 60.05 765 ASN B CA 1
ATOM 11419 C C . ASN D 2 765 ? 77.475 97.667 128.041 1.00 62.72 765 ASN B C 1
ATOM 11420 O O . ASN D 2 765 ? 76.317 97.236 127.991 1.00 62.86 765 ASN B O 1
ATOM 11425 N N . GLU D 2 766 ? 78.301 97.380 129.041 1.00 63.48 766 GLU B N 1
ATOM 11426 C CA . GLU D 2 766 ? 77.946 96.492 130.157 1.00 63.94 766 GLU B CA 1
ATOM 11427 C C . GLU D 2 766 ? 77.519 95.138 129.580 1.00 66.04 766 GLU B C 1
ATOM 11428 O O . GLU D 2 766 ? 78.000 94.725 128.517 1.00 67.93 766 GLU B O 1
ATOM 11434 N N . LEU D 2 767 ? 76.623 94.432 130.267 1.00 66.64 767 LEU B N 1
ATOM 11435 C CA . LEU D 2 767 ? 76.194 93.100 129.846 1.00 62.93 767 LEU B CA 1
ATOM 11436 C C . LEU D 2 767 ? 74.723 92.904 130.180 1.00 64.97 767 LEU B C 1
ATOM 11437 O O . LEU D 2 767 ? 74.372 92.460 131.281 1.00 68.32 767 LEU B O 1
ATOM 11442 N N . PRO D 2 768 ? 73.826 93.229 129.247 1.00 65.81 768 PRO B N 1
ATOM 11443 C CA . PRO D 2 768 ? 72.396 92.972 129.471 1.00 61.99 768 PRO B CA 1
ATOM 11444 C C . PRO D 2 768 ? 72.053 91.490 129.452 1.00 64.86 768 PRO B C 1
ATOM 11445 O O . PRO D 2 768 ? 72.936 90.637 129.321 1.00 70.58 768 PRO B O 1
ATOM 11449 N N . LYS D 2 769 ? 70.761 91.176 129.583 1.00 68.11 769 LYS B N 1
ATOM 11450 C CA . LYS D 2 769 ? 70.332 89.785 129.699 1.00 70.16 769 LYS B CA 1
ATOM 11451 C C . LYS D 2 769 ? 70.450 89.032 128.377 1.00 70.07 769 LYS B C 1
ATOM 11452 O O . LYS D 2 769 ? 70.765 87.834 128.375 1.00 72.55 769 LYS B O 1
ATOM 11458 N N . SER D 2 770 ? 70.203 89.706 127.251 1.00 66.35 770 SER B N 1
ATOM 11459 C CA . SER D 2 770 ? 70.245 89.030 125.957 1.00 63.07 770 SER B CA 1
ATOM 11460 C C . SER D 2 770 ? 71.642 88.503 125.649 1.00 70.25 770 SER B C 1
ATOM 11461 O O . SER D 2 770 ? 71.795 87.388 125.134 1.00 76.52 770 SER B O 1
ATOM 11464 N N . ILE D 2 771 ? 72.672 89.295 125.951 1.00 62.47 771 ILE B N 1
ATOM 11465 C CA . ILE D 2 771 ? 74.045 88.847 125.732 1.00 61.14 771 ILE B CA 1
ATOM 11466 C C . ILE D 2 771 ? 74.347 87.629 126.594 1.00 58.66 771 ILE B C 1
ATOM 11467 O O . ILE D 2 771 ? 75.022 86.688 126.155 1.00 58.49 771 ILE B O 1
ATOM 11472 N N . ILE D 2 772 ? 73.853 87.628 127.832 1.00 53.31 772 ILE B N 1
ATOM 11473 C CA . ILE D 2 772 ? 74.059 86.486 128.717 1.00 57.01 772 ILE B CA 1
ATOM 11474 C C . ILE D 2 772 ? 73.386 85.244 128.148 1.00 59.25 772 ILE B C 1
ATOM 11475 O O . ILE D 2 772 ? 73.945 84.142 128.191 1.00 60.34 772 ILE B O 1
ATOM 11480 N N . SER D 2 773 ? 72.179 85.400 127.598 1.00 62.33 773 SER B N 1
ATOM 11481 C CA . SER D 2 773 ? 71.502 84.263 126.980 1.00 64.71 773 SER B CA 1
ATOM 11482 C C . SER D 2 773 ? 72.282 83.736 125.779 1.00 66.00 773 SER B C 1
ATOM 11483 O O . SER D 2 773 ? 72.400 82.517 125.591 1.00 67.52 773 SER B O 1
ATOM 11486 N N . ILE D 2 774 ? 72.821 84.640 124.956 1.00 59.03 774 ILE B N 1
ATOM 11487 C CA . ILE D 2 774 ? 73.609 84.216 123.799 1.00 58.88 774 ILE B CA 1
ATOM 11488 C C . ILE D 2 774 ? 74.849 83.450 124.249 1.00 62.66 774 ILE B C 1
ATOM 11489 O O . ILE D 2 774 ? 75.207 82.415 123.668 1.00 60.18 774 ILE B O 1
ATOM 11494 N N . ILE D 2 775 ? 75.523 83.945 125.289 1.00 57.83 775 ILE B N 1
ATOM 11495 C CA . ILE D 2 775 ? 76.679 83.234 125.828 1.00 54.34 775 ILE B CA 1
ATOM 11496 C C . ILE D 2 775 ? 76.262 81.878 126.380 1.00 58.41 775 ILE B C 1
ATOM 11497 O O . ILE D 2 775 ? 77.014 80.900 126.286 1.00 66.87 775 ILE B O 1
ATOM 11502 N N . ASP D 2 776 ? 75.063 81.791 126.960 1.00 58.27 776 ASP B N 1
ATOM 11503 C CA . ASP D 2 776 ? 74.562 80.511 127.451 1.00 59.53 776 ASP B CA 1
ATOM 11504 C C . ASP D 2 776 ? 74.404 79.512 126.310 1.00 60.56 776 ASP B C 1
ATOM 11505 O O . ASP D 2 776 ? 74.803 78.347 126.430 1.00 60.40 776 ASP B O 1
ATOM 11510 N N . ASP D 2 777 ? 73.823 79.950 125.189 1.00 60.91 777 ASP B N 1
ATOM 11511 C CA . ASP D 2 777 ? 73.694 79.041 124.050 1.00 60.96 777 ASP B CA 1
ATOM 11512 C C . ASP D 2 777 ? 75.061 78.647 123.503 1.00 59.58 777 ASP B C 1
ATOM 11513 O O . ASP D 2 777 ? 75.268 77.496 123.099 1.00 68.50 777 ASP B O 1
ATOM 11518 N N . PHE D 2 778 ? 76.006 79.591 123.476 1.00 49.09 778 PHE B N 1
ATOM 11519 C CA . PHE D 2 778 ? 77.357 79.267 123.021 1.00 57.88 778 PHE B CA 1
ATOM 11520 C C . PHE D 2 778 ? 78.000 78.207 123.908 1.00 56.37 778 PHE B C 1
ATOM 11521 O O . PHE D 2 778 ? 78.634 77.266 123.412 1.00 51.98 778 PHE B O 1
ATOM 11529 N N . LEU D 2 779 ? 77.844 78.343 125.226 1.00 60.05 779 LEU B N 1
ATOM 11530 C CA . LEU D 2 779 ? 78.402 77.364 126.153 1.00 57.56 779 LEU B CA 1
ATOM 11531 C C . LEU D 2 779 ? 77.734 76.004 125.995 1.00 56.64 779 LEU B C 1
ATOM 11532 O O . LEU D 2 779 ? 78.401 74.966 126.082 1.00 57.12 779 LEU B O 1
ATOM 11537 N N . VAL D 2 780 ? 76.418 75.985 125.771 1.00 63.06 780 VAL B N 1
ATOM 11538 C CA . VAL D 2 780 ? 75.729 74.717 125.537 1.00 66.02 780 VAL B CA 1
ATOM 11539 C C . VAL D 2 780 ? 76.257 74.050 124.272 1.00 65.30 780 VAL B C 1
ATOM 11540 O O . VAL D 2 780 ? 76.477 72.831 124.237 1.00 66.56 780 VAL B O 1
ATOM 11544 N N . LEU D 2 781 ? 76.466 74.836 123.213 1.00 64.41 781 LEU B N 1
ATOM 11545 C CA . LEU D 2 781 ? 77.016 74.280 121.981 1.00 63.99 781 LEU B CA 1
ATOM 11546 C C . LEU D 2 781 ? 78.415 73.720 122.208 1.00 69.46 781 LEU B C 1
ATOM 11547 O O . LEU D 2 781 ? 78.749 72.645 121.699 1.00 69.11 781 LEU B O 1
ATOM 11552 N N . GLN D 2 782 ? 79.246 74.432 122.973 1.00 69.14 782 GLN B N 1
ATOM 11553 C CA . GLN D 2 782 ? 80.582 73.922 123.279 1.00 67.13 782 GLN B CA 1
ATOM 11554 C C . GLN D 2 782 ? 80.507 72.617 124.065 1.00 64.17 782 GLN B C 1
ATOM 11555 O O . GLN D 2 782 ? 81.272 71.678 123.806 1.00 63.36 782 GLN B O 1
ATOM 11561 N N . ALA D 2 783 ? 79.585 72.541 125.029 1.00 68.18 783 ALA B N 1
ATOM 11562 C CA . ALA D 2 783 ? 79.417 71.314 125.800 1.00 68.13 783 ALA B CA 1
ATOM 11563 C C . ALA D 2 783 ? 79.016 70.153 124.903 1.00 69.94 783 ALA B C 1
ATOM 11564 O O . ALA D 2 783 ? 79.510 69.032 125.068 1.00 74.83 783 ALA B O 1
ATOM 11566 N N . GLU D 2 784 ? 78.116 70.401 123.949 1.00 72.22 784 GLU B N 1
ATOM 11567 C CA . GLU D 2 784 ? 77.746 69.348 123.006 1.00 71.77 784 GLU B CA 1
ATOM 11568 C C . GLU D 2 784 ? 78.926 68.958 122.121 1.00 70.07 784 GLU B C 1
ATOM 11569 O O . GLU D 2 784 ? 79.081 67.783 121.769 1.00 69.34 784 GLU B O 1
ATOM 11575 N N . LYS D 2 785 ? 79.764 69.929 121.746 1.00 71.91 785 LYS B N 1
ATOM 11576 C CA . LYS D 2 785 ? 80.966 69.609 120.980 1.00 75.36 785 LYS B CA 1
ATOM 11577 C C . LYS D 2 785 ? 81.933 68.751 121.784 1.00 77.00 785 LYS B C 1
ATOM 11578 O O . LYS D 2 785 ? 82.690 67.963 121.206 1.00 73.47 785 LYS B O 1
ATOM 11584 N N . HIS D 2 786 ? 81.928 68.888 123.108 1.00 84.51 786 HIS B N 1
ATOM 11585 C CA . HIS D 2 786 ? 82.815 68.093 123.950 1.00 80.68 786 HIS B CA 1
ATOM 11586 C C . HIS D 2 786 ? 82.300 66.682 124.203 1.00 79.76 786 HIS B C 1
ATOM 11587 O O . HIS D 2 786 ? 82.937 65.938 124.957 1.00 76.55 786 HIS B O 1
ATOM 11594 N N . ILE D 2 787 ? 81.169 66.298 123.605 1.00 84.07 787 ILE B N 1
ATOM 11595 C CA . ILE D 2 787 ? 80.675 64.931 123.752 1.00 86.45 787 ILE B CA 1
ATOM 11596 C C . ILE D 2 787 ? 81.660 63.941 123.143 1.00 86.96 787 ILE B C 1
ATOM 11597 O O . ILE D 2 787 ? 81.954 62.892 123.730 1.00 86.68 787 ILE B O 1
ATOM 11602 N N . ASP D 2 788 ? 82.188 64.259 121.963 1.00 96.48 788 ASP B N 1
ATOM 11603 C CA . ASP D 2 788 ? 83.169 63.394 121.323 1.00 100.26 788 ASP B CA 1
ATOM 11604 C C . ASP D 2 788 ? 84.441 63.330 122.161 1.00 100.88 788 ASP B C 1
ATOM 11605 O O . ASP D 2 788 ? 84.882 64.332 122.731 1.00 100.24 788 ASP B O 1
ATOM 11610 N N . GLN D 2 789 ? 85.033 62.136 122.230 1.00 104.33 789 GLN B N 1
ATOM 11611 C CA . GLN D 2 789 ? 86.221 61.896 123.041 1.00 103.56 789 GLN B CA 1
ATOM 11612 C C . GLN D 2 789 ? 87.515 62.123 122.269 1.00 102.55 789 GLN B C 1
ATOM 11613 O O . GLN D 2 789 ? 88.553 61.546 122.619 1.00 103.18 789 GLN B O 1
ATOM 11619 N N . ASN D 2 790 ? 87.481 62.951 121.222 1.00 98.45 790 ASN B N 1
ATOM 11620 C CA . ASN D 2 790 ? 88.678 63.288 120.463 1.00 100.36 790 ASN B CA 1
ATOM 11621 C C . ASN D 2 790 ? 88.742 64.783 120.171 1.00 99.69 790 ASN B C 1
ATOM 11622 O O . ASN D 2 790 ? 89.312 65.198 119.156 1.00 96.77 790 ASN B O 1
ATOM 11627 N N . TYR D 2 791 ? 88.166 65.600 121.047 1.00 88.50 791 TYR B N 1
ATOM 11628 C CA . TYR D 2 791 ? 88.131 67.045 120.882 1.00 85.33 791 TYR B CA 1
ATOM 11629 C C . TYR D 2 791 ? 89.007 67.713 121.932 1.00 85.18 791 TYR B C 1
ATOM 11630 O O . TYR D 2 791 ? 89.080 67.255 123.077 1.00 85.26 791 TYR B O 1
ATOM 11639 N N . SER D 2 792 ? 89.672 68.794 121.534 1.00 80.79 792 SER B N 1
ATOM 11640 C CA . SER D 2 792 ? 90.501 69.571 122.451 1.00 80.60 792 SER B CA 1
ATOM 11641 C C . SER D 2 792 ? 90.684 70.957 121.857 1.00 78.50 792 SER B C 1
ATOM 11642 O O . SER D 2 792 ? 91.172 71.085 120.730 1.00 78.73 792 SER B O 1
ATOM 11645 N N . GLU D 2 793 ? 90.293 71.986 122.603 1.00 69.22 793 GLU B N 1
ATOM 11646 C CA . GLU D 2 793 ? 90.384 73.358 122.126 1.00 68.48 793 GLU B CA 1
ATOM 11647 C C . GLU D 2 793 ? 91.746 73.948 122.466 1.00 69.66 793 GLU B C 1
ATOM 11648 O O . GLU D 2 793 ? 92.284 73.722 123.553 1.00 72.60 793 GLU B O 1
ATOM 11654 N N . VAL D 2 794 ? 92.302 74.701 121.520 1.00 65.05 794 VAL B N 1
ATOM 11655 C CA . VAL D 2 794 ? 93.606 75.334 121.668 1.00 65.22 794 VAL B CA 1
ATOM 11656 C C . VAL D 2 794 ? 93.428 76.841 121.563 1.00 61.65 794 VAL B C 1
ATOM 11657 O O . VAL D 2 794 ? 92.698 77.331 120.694 1.00 67.86 794 VAL B O 1
ATOM 11661 N N . SER D 2 795 ? 94.093 77.574 122.450 1.00 43.53 795 SER B N 1
ATOM 11662 C CA . SER D 2 795 ? 93.993 79.024 122.505 1.00 50.79 795 SER B CA 1
ATOM 11663 C C . SER D 2 795 ? 95.375 79.645 122.372 1.00 56.66 795 SER B C 1
ATOM 11664 O O . SER D 2 795 ? 96.344 79.160 122.964 1.00 65.58 795 SER B O 1
ATOM 11667 N N . SER D 2 796 ? 95.457 80.724 121.595 1.00 51.48 796 SER B N 1
ATOM 11668 C CA . SER D 2 796 ? 96.708 81.444 121.400 1.00 45.11 796 SER B CA 1
ATOM 11669 C C . SER D 2 796 ? 96.976 82.472 122.488 1.00 43.41 796 SER B C 1
ATOM 11670 O O . SER D 2 796 ? 98.018 83.133 122.450 1.00 51.70 796 SER B O 1
ATOM 11673 N N . ASN D 2 797 ? 96.068 82.625 123.449 1.00 55.15 797 ASN B N 1
ATOM 11674 C CA . ASN D 2 797 ? 96.202 83.632 124.485 1.00 60.10 797 ASN B CA 1
ATOM 11675 C C . ASN D 2 797 ? 96.199 83.045 125.890 1.00 63.67 797 ASN B C 1
ATOM 11676 O O . ASN D 2 797 ? 96.500 83.769 126.845 1.00 63.56 797 ASN B O 1
ATOM 11681 N N . GLY D 2 798 ? 95.894 81.759 126.043 1.00 54.88 798 GLY B N 1
ATOM 11682 C CA . GLY D 2 798 ? 95.777 81.149 127.348 1.00 52.63 798 GLY B CA 1
ATOM 11683 C C . GLY D 2 798 ? 94.410 81.263 127.984 1.00 53.76 798 GLY B C 1
ATOM 11684 O O . GLY D 2 798 ? 94.236 80.815 129.124 1.00 56.11 798 GLY B O 1
ATOM 11685 N N . LEU D 2 799 ? 93.439 81.846 127.289 1.00 52.98 799 LEU B N 1
ATOM 11686 C CA . LEU D 2 799 ? 92.078 81.980 127.789 1.00 50.74 799 LEU B CA 1
ATOM 11687 C C . LEU D 2 799 ? 91.200 80.952 127.087 1.00 48.47 799 LEU B C 1
ATOM 11688 O O . LEU D 2 799 ? 91.159 80.903 125.854 1.00 56.51 799 LEU B O 1
ATOM 11693 N N . TYR D 2 800 ? 90.503 80.140 127.871 1.00 46.23 800 TYR B N 1
ATOM 11694 C CA . TYR D 2 800 ? 89.748 79.003 127.368 1.00 49.78 800 TYR B CA 1
ATOM 11695 C C . TYR D 2 800 ? 88.265 79.194 127.675 1.00 48.66 800 TYR B C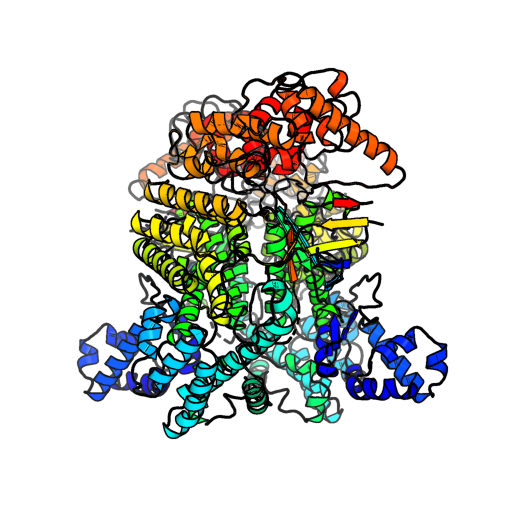 1
ATOM 11696 O O . TYR D 2 800 ? 87.824 80.274 128.079 1.00 52.21 800 TYR B O 1
ATOM 11705 N N . SER D 2 801 ? 87.489 78.129 127.461 1.00 42.27 801 SER B N 1
ATOM 11706 C CA . SER D 2 801 ? 86.050 78.194 127.676 1.00 40.91 801 SER B CA 1
ATOM 11707 C C . SER D 2 801 ? 85.689 78.515 129.119 1.00 52.29 801 SER B C 1
ATOM 11708 O O . SER D 2 801 ? 84.569 78.969 129.376 1.00 58.21 801 SER B O 1
ATOM 11711 N N . ARG D 2 802 ? 86.601 78.294 130.068 1.00 58.22 802 ARG B N 1
ATOM 11712 C CA . ARG D 2 802 ? 86.329 78.664 131.451 1.00 53.43 802 ARG B CA 1
ATOM 11713 C C . ARG D 2 802 ? 86.639 80.139 131.680 1.00 51.85 802 ARG B C 1
ATOM 11714 O O . ARG D 2 802 ? 87.283 80.506 132.668 1.00 50.99 802 ARG B O 1
ATOM 11722 N N . ASP D 2 803 ? 86.161 80.990 130.776 1.00 50.88 803 ASP B N 1
ATOM 11723 C CA . ASP D 2 803 ? 86.217 82.438 130.951 1.00 48.24 803 ASP B CA 1
ATOM 11724 C C . ASP D 2 803 ? 84.915 83.136 130.606 1.00 49.41 803 ASP B C 1
ATOM 11725 O O . ASP D 2 803 ? 84.686 84.245 131.099 1.00 46.84 803 ASP B O 1
ATOM 11730 N N . TYR D 2 804 ? 84.056 82.538 129.778 1.00 50.63 804 TYR B N 1
ATOM 11731 C CA . TYR D 2 804 ? 82.700 83.047 129.623 1.00 49.40 804 TYR B CA 1
ATOM 11732 C C . TYR D 2 804 ? 81.923 82.926 130.925 1.00 55.29 804 TYR B C 1
ATOM 11733 O O . TYR D 2 804 ? 81.098 83.790 131.238 1.00 62.89 804 TYR B O 1
ATOM 11742 N N . GLY D 2 805 ? 82.175 81.866 131.694 1.00 59.92 805 GLY B N 1
ATOM 11743 C CA . GLY D 2 805 ? 81.527 81.733 132.989 1.00 62.12 805 GLY B CA 1
ATOM 11744 C C . GLY D 2 805 ? 81.941 82.820 133.961 1.00 64.71 805 GLY B C 1
ATOM 11745 O O . GLY D 2 805 ? 81.105 83.399 134.658 1.00 61.60 805 GLY B O 1
ATOM 11746 N N . ALA D 2 806 ? 83.242 83.113 134.023 1.00 56.93 806 ALA B N 1
ATOM 11747 C CA . ALA D 2 806 ? 83.718 84.183 134.894 1.00 54.27 806 ALA B CA 1
ATOM 11748 C C . ALA D 2 806 ? 83.190 85.539 134.444 1.00 59.56 806 ALA B C 1
ATOM 11749 O O . ALA D 2 806 ? 82.819 86.376 135.277 1.00 64.40 806 ALA B O 1
ATOM 11751 N N . LEU D 2 807 ? 83.150 85.775 133.131 1.00 59.41 807 LEU B N 1
ATOM 11752 C CA . LEU D 2 807 ? 82.604 87.028 132.618 1.00 61.35 807 LEU B CA 1
ATOM 11753 C C . LEU D 2 807 ? 81.125 87.163 132.960 1.00 58.50 807 LEU B C 1
ATOM 11754 O O . LEU D 2 807 ? 80.654 88.255 133.296 1.00 59.84 807 LEU B O 1
ATOM 11759 N N . ILE D 2 808 ? 80.377 86.062 132.870 1.00 53.72 808 ILE B N 1
ATOM 11760 C CA . ILE D 2 808 ? 78.967 86.083 133.242 1.00 59.59 808 ILE B CA 1
ATOM 11761 C C . ILE D 2 808 ? 78.810 86.361 134.732 1.00 64.80 808 ILE B C 1
ATOM 11762 O O . ILE D 2 808 ? 77.964 87.165 135.143 1.00 68.44 808 ILE B O 1
ATOM 11767 N N . LYS D 2 809 ? 79.626 85.709 135.564 1.00 60.71 809 LYS B N 1
ATOM 11768 C CA . LYS D 2 809 ? 79.499 85.869 137.008 1.00 63.34 809 LYS B CA 1
ATOM 11769 C C . LYS D 2 809 ? 79.915 87.260 137.468 1.00 61.79 809 LYS B C 1
ATOM 11770 O O . LYS D 2 809 ? 79.431 87.738 138.499 1.00 64.51 809 LYS B O 1
ATOM 11776 N N . HIS D 2 810 ? 80.811 87.920 136.731 1.00 65.12 810 HIS B N 1
ATOM 11777 C CA . HIS D 2 810 ? 81.216 89.268 137.116 1.00 65.69 810 HIS B CA 1
ATOM 11778 C C . HIS D 2 810 ? 80.059 90.256 137.023 1.00 66.89 810 HIS B C 1
ATOM 11779 O O . HIS D 2 810 ? 80.057 91.272 137.726 1.00 65.42 810 HIS B O 1
ATOM 11786 N N . PHE D 2 811 ? 79.072 89.979 136.168 1.00 69.23 811 PHE B N 1
ATOM 11787 C CA . PHE D 2 811 ? 77.903 90.836 136.029 1.00 67.15 811 PHE B CA 1
ATOM 11788 C C . PHE D 2 811 ? 76.630 90.224 136.589 1.00 68.22 811 PHE B C 1
ATOM 11789 O O . PHE D 2 811 ? 75.691 90.965 136.896 1.00 69.71 811 PHE B O 1
ATOM 11797 N N . GLU D 2 812 ? 76.575 88.903 136.727 1.00 71.15 812 GLU B N 1
ATOM 11798 C CA . GLU D 2 812 ? 75.387 88.174 137.157 1.00 74.87 812 GLU B CA 1
ATOM 11799 C C . GLU D 2 812 ? 75.759 87.138 138.209 1.00 78.04 812 GLU B C 1
ATOM 11800 O O . GLU D 2 812 ? 75.478 85.946 138.066 1.00 76.69 812 GLU B O 1
ATOM 11806 N N . LYS D 2 813 ? 76.452 87.593 139.261 1.00 75.52 813 LYS B N 1
ATOM 11807 C CA . LYS D 2 813 ? 76.955 86.722 140.325 1.00 74.72 813 LYS B CA 1
ATOM 11808 C C . LYS D 2 813 ? 75.989 85.599 140.690 1.00 74.14 813 LYS B C 1
ATOM 11809 O O . LYS D 2 813 ? 76.392 84.440 140.834 1.00 75.73 813 LYS B O 1
ATOM 11815 N N . ASN D 2 814 ? 74.708 85.923 140.843 1.00 76.24 814 ASN B N 1
ATOM 11816 C CA . ASN D 2 814 ? 73.671 84.911 141.024 1.00 76.38 814 ASN B CA 1
ATOM 11817 C C . ASN D 2 814 ? 73.061 84.542 139.668 1.00 78.80 814 ASN B C 1
ATOM 11818 O O . ASN D 2 814 ? 72.304 85.313 139.073 1.00 79.13 814 ASN B O 1
ATOM 11823 N N . PHE D 2 815 ? 73.414 83.358 139.170 1.00 78.02 815 PHE B N 1
ATOM 11824 C CA . PHE D 2 815 ? 72.975 82.924 137.849 1.00 78.49 815 PHE B CA 1
ATOM 11825 C C . PHE D 2 815 ? 73.224 81.431 137.709 1.00 79.94 815 PHE B C 1
ATOM 11826 O O . PHE D 2 815 ? 74.298 80.943 138.072 1.00 82.77 815 PHE B O 1
ATOM 11834 N N . ILE D 2 816 ? 72.230 80.712 137.186 1.00 73.30 816 ILE B N 1
ATOM 11835 C CA . ILE D 2 816 ? 72.367 79.305 136.846 1.00 73.88 816 ILE B CA 1
ATOM 11836 C C . ILE D 2 816 ? 71.833 79.103 135.435 1.00 74.92 816 ILE B C 1
ATOM 11837 O O . ILE D 2 816 ? 71.024 79.886 134.932 1.00 73.54 816 ILE B O 1
ATOM 11842 N N . SER D 2 817 ? 72.300 78.036 134.796 1.00 79.46 817 SER B N 1
ATOM 11843 C CA . SER D 2 817 ? 71.914 77.711 133.431 1.00 77.07 817 SER B CA 1
ATOM 11844 C C . SER D 2 817 ? 70.932 76.549 133.442 1.00 78.16 817 SER B C 1
ATOM 11845 O O . SER D 2 817 ? 71.195 75.512 134.060 1.00 74.44 817 SER B O 1
ATOM 11848 N N . LYS D 2 818 ? 69.804 76.727 132.755 1.00 83.29 818 LYS B N 1
ATOM 11849 C CA . LYS D 2 818 ? 68.758 75.714 132.723 1.00 82.44 818 LYS B CA 1
ATOM 11850 C C . LYS D 2 818 ? 69.032 74.600 131.722 1.00 85.66 818 LYS B C 1
ATOM 11851 O O . LYS D 2 818 ? 68.350 73.572 131.771 1.00 86.14 818 LYS B O 1
ATOM 11857 N N . ARG D 2 819 ? 70.003 74.768 130.824 1.00 82.33 819 ARG B N 1
ATOM 11858 C CA . ARG D 2 819 ? 70.270 73.774 129.791 1.00 81.75 819 ARG B CA 1
ATOM 11859 C C . ARG D 2 819 ? 71.486 72.905 130.078 1.00 79.92 819 ARG B C 1
ATOM 11860 O O . ARG D 2 819 ? 71.528 71.755 129.628 1.00 78.42 819 ARG B O 1
ATOM 11868 N N . LEU D 2 820 ? 72.476 73.418 130.809 1.00 77.69 820 LEU B N 1
ATOM 11869 C CA . LEU D 2 820 ? 73.652 72.616 131.126 1.00 78.88 820 LEU B CA 1
ATOM 11870 C C . LEU D 2 820 ? 73.349 71.527 132.146 1.00 81.29 820 LEU B C 1
ATOM 11871 O O . LEU D 2 820 ? 74.080 70.532 132.213 1.00 81.96 820 LEU B O 1
ATOM 11876 N N . SER D 2 821 ? 72.286 71.692 132.937 1.00 84.65 821 SER B N 1
ATOM 11877 C CA . SER D 2 821 ? 71.971 70.712 133.971 1.00 84.37 821 SER B CA 1
ATOM 11878 C C . SER D 2 821 ? 71.636 69.354 133.364 1.00 84.97 821 SER B C 1
ATOM 11879 O O . SER D 2 821 ? 72.126 68.320 133.831 1.00 87.73 821 SER B O 1
ATOM 11882 N N . GLU D 2 822 ? 70.813 69.336 132.311 1.00 85.65 822 GLU B N 1
ATOM 11883 C CA . GLU D 2 822 ? 70.401 68.061 131.727 1.00 87.37 822 GLU B CA 1
ATOM 11884 C C . GLU D 2 822 ? 71.592 67.296 131.166 1.00 87.21 822 GLU B C 1
ATOM 11885 O O . GLU D 2 822 ? 71.702 66.080 131.361 1.00 85.81 822 GLU B O 1
ATOM 11891 N N . ILE D 2 823 ? 72.493 67.984 130.461 1.00 84.27 823 ILE B N 1
ATOM 11892 C CA . ILE D 2 823 ? 73.678 67.302 129.955 1.00 85.96 823 ILE B CA 1
ATOM 11893 C C . ILE D 2 823 ? 74.586 66.889 131.107 1.00 88.10 823 ILE B C 1
ATOM 11894 O O . ILE D 2 823 ? 75.312 65.893 131.007 1.00 87.51 823 ILE B O 1
ATOM 11899 N N . THR D 2 824 ? 74.562 67.634 132.217 1.00 89.85 824 THR B N 1
ATOM 11900 C CA . THR D 2 824 ? 75.304 67.211 133.399 1.00 88.60 824 THR B CA 1
ATOM 11901 C C . THR D 2 824 ? 74.586 66.091 134.145 1.00 88.82 824 THR B C 1
ATOM 11902 O O . THR D 2 824 ? 75.232 65.172 134.661 1.00 85.25 824 THR B O 1
ATOM 11906 N N . LEU D 2 825 ? 73.255 66.144 134.208 1.00 92.56 825 LEU B N 1
ATOM 11907 C CA . LEU D 2 825 ? 72.470 65.108 134.869 1.00 89.91 825 LEU B CA 1
ATOM 11908 C C . LEU D 2 825 ? 72.220 63.896 133.981 1.00 92.63 825 LEU B C 1
ATOM 11909 O O . LEU D 2 825 ? 71.375 63.061 134.320 1.00 94.22 825 LEU B O 1
ATOM 11914 N N . CYS D 2 826 ? 72.927 63.783 132.860 1.00 96.19 826 CYS B N 1
ATOM 11915 C CA . CYS D 2 826 ? 72.857 62.627 131.972 1.00 96.10 826 CYS B CA 1
ATOM 11916 C C . CYS D 2 826 ? 74.262 62.122 131.672 1.00 96.17 826 CYS B C 1
ATOM 11917 O O . CYS D 2 826 ? 74.625 61.839 130.529 1.00 96.80 826 CYS B O 1
ATOM 11920 N N . LEU D 2 827 ? 75.076 62.012 132.715 1.00 96.29 827 LEU B N 1
ATOM 11921 C CA . LEU D 2 827 ? 76.468 61.610 132.598 1.00 97.00 827 LEU B CA 1
ATOM 11922 C C . LEU D 2 827 ? 76.672 60.222 133.192 1.00 99.53 827 LEU B C 1
ATOM 11923 O O . LEU D 2 827 ? 75.810 59.678 133.887 1.00 98.90 827 LEU B O 1
ATOM 11928 N N . THR D 2 828 ? 77.838 59.652 132.900 1.00 100.35 828 THR B N 1
ATOM 11929 C CA . THR D 2 828 ? 78.235 58.366 133.451 1.00 100.52 828 THR B CA 1
ATOM 11930 C C . THR D 2 828 ? 79.744 58.375 133.649 1.00 100.41 828 THR B C 1
ATOM 11931 O O . THR D 2 828 ? 80.434 59.325 133.273 1.00 99.67 828 THR B O 1
ATOM 11935 N N . GLN D 2 829 ? 80.254 57.299 134.252 1.00 107.09 829 GLN B N 1
ATOM 11936 C CA . GLN D 2 829 ? 81.685 57.204 134.513 1.00 106.41 829 GLN B CA 1
ATOM 11937 C C . GLN D 2 829 ? 82.503 57.059 133.237 1.00 106.32 829 GLN B C 1
ATOM 11938 O O . GLN D 2 829 ? 83.699 57.370 133.246 1.00 104.16 829 GLN B O 1
ATOM 11944 N N . ASP D 2 830 ? 81.894 56.598 132.147 1.00 106.72 830 ASP B N 1
ATOM 11945 C CA . ASP D 2 830 ? 82.588 56.439 130.876 1.00 104.92 830 ASP B CA 1
ATOM 11946 C C . ASP D 2 830 ? 82.459 57.656 129.970 1.00 105.23 830 ASP B C 1
ATOM 11947 O O . ASP D 2 830 ? 83.040 57.662 128.880 1.00 104.70 830 ASP B O 1
ATOM 11952 N N . LYS D 2 831 ? 81.718 58.680 130.388 1.00 102.70 831 LYS B N 1
ATOM 11953 C CA . LYS D 2 831 ? 81.520 59.878 129.572 1.00 102.38 831 LYS B CA 1
ATOM 11954 C C . LYS D 2 831 ? 82.612 60.912 129.855 1.00 100.84 831 LYS B C 1
ATOM 11955 O O . LYS D 2 831 ? 82.350 62.066 130.190 1.00 100.06 831 LYS B O 1
ATOM 11961 N N . GLN D 2 832 ? 83.859 60.477 129.703 1.00 101.99 832 GLN B N 1
ATOM 11962 C CA . GLN D 2 832 ? 84.981 61.380 129.891 1.00 100.91 832 GLN B CA 1
ATOM 11963 C C . GLN D 2 832 ? 85.071 62.360 128.721 1.00 103.21 832 GLN B C 1
ATOM 11964 O O . GLN D 2 832 ? 84.372 62.235 127.711 1.00 104.83 832 GLN B O 1
ATOM 11970 N N . LYS D 2 833 ? 85.942 63.357 128.883 1.00 100.66 833 LYS B N 1
ATOM 11971 C CA . LYS D 2 833 ? 86.110 64.516 128.007 1.00 99.49 833 LYS B CA 1
ATOM 11972 C C . LYS D 2 833 ? 84.896 65.435 128.034 1.00 98.94 833 LYS B C 1
ATOM 11973 O O . LYS D 2 833 ? 84.905 66.472 127.361 1.00 100.70 833 LYS B O 1
ATOM 11979 N N . GLN D 2 834 ? 83.853 65.088 128.781 1.00 87.65 834 GLN B N 1
ATOM 11980 C CA . GLN D 2 834 ? 82.740 65.976 129.086 1.00 88.48 834 GLN B CA 1
ATOM 11981 C C . GLN D 2 834 ? 82.680 66.338 130.559 1.00 92.88 834 GLN B C 1
ATOM 11982 O O . GLN D 2 834 ? 82.346 67.474 130.902 1.00 93.31 834 GLN B O 1
ATOM 11988 N N . ILE D 2 835 ? 83.007 65.386 131.435 1.00 92.15 835 ILE B N 1
ATOM 11989 C CA . ILE D 2 835 ? 83.130 65.678 132.860 1.00 90.86 835 ILE B CA 1
ATOM 11990 C C . ILE D 2 835 ? 84.250 66.681 133.099 1.00 89.52 835 ILE B C 1
ATOM 11991 O O . ILE D 2 835 ? 84.113 67.611 133.905 1.00 89.72 835 ILE B O 1
ATOM 11996 N N . ASP D 2 836 ? 85.376 66.509 132.402 1.00 87.12 836 ASP B N 1
ATOM 11997 C CA . ASP D 2 836 ? 86.493 67.438 132.541 1.00 86.64 836 ASP B CA 1
ATOM 11998 C C . ASP D 2 836 ? 86.089 68.849 132.130 1.00 86.03 836 ASP B C 1
ATOM 11999 O O . ASP D 2 836 ? 86.416 69.826 132.813 1.00 82.17 836 ASP B O 1
ATOM 12004 N N . PHE D 2 837 ? 85.381 68.973 131.005 1.00 76.87 837 PHE B N 1
ATOM 12005 C CA . PHE D 2 837 ? 84.941 70.288 130.550 1.00 73.44 837 PHE B CA 1
ATOM 12006 C C . PHE D 2 837 ? 83.917 70.892 131.502 1.00 71.02 837 PHE B C 1
ATOM 12007 O O . PHE D 2 837 ? 83.942 72.099 131.763 1.00 76.36 837 PHE B O 1
ATOM 12015 N N . LEU D 2 838 ? 82.993 70.076 132.014 1.00 77.26 838 LEU B N 1
ATOM 12016 C CA . LEU D 2 838 ? 81.989 70.600 132.933 1.00 81.28 838 LEU B CA 1
ATOM 12017 C C . LEU D 2 838 ? 82.605 71.017 134.263 1.00 81.75 838 LEU B C 1
ATOM 12018 O O . LEU D 2 838 ? 82.061 71.891 134.948 1.00 76.45 838 LEU B O 1
ATOM 12023 N N . PHE D 2 839 ? 83.732 70.409 134.646 1.00 82.35 839 PHE B N 1
ATOM 12024 C CA . PHE D 2 839 ? 84.430 70.848 135.852 1.00 78.36 839 PHE B CA 1
ATOM 12025 C C . PHE D 2 839 ? 84.954 72.271 135.702 1.00 73.00 839 PHE B C 1
ATOM 12026 O O . PHE D 2 839 ? 85.078 72.997 136.696 1.00 70.26 839 PHE B O 1
ATOM 12034 N N . LYS D 2 840 ? 85.276 72.679 134.472 1.00 74.45 840 LYS B N 1
ATOM 12035 C CA . LYS D 2 840 ? 85.632 74.069 134.204 1.00 75.39 840 LYS B CA 1
ATOM 12036 C C . LYS D 2 840 ? 84.489 75.009 134.574 1.00 76.50 840 LYS B C 1
ATOM 12037 O O . LYS D 2 840 ? 84.716 76.104 135.102 1.00 69.35 840 LYS B O 1
ATOM 12043 N N . LEU D 2 841 ? 83.251 74.589 134.304 1.00 75.79 841 LEU B N 1
ATOM 12044 C CA . LEU D 2 841 ? 82.075 75.449 134.324 1.00 67.70 841 LEU B CA 1
ATOM 12045 C C . LEU D 2 841 ? 81.191 75.219 135.545 1.00 69.19 841 LEU B C 1
ATOM 12046 O O . LEU D 2 841 ? 80.026 75.628 135.537 1.00 71.97 841 LEU B O 1
ATOM 12051 N N . LEU D 2 842 ? 81.721 74.586 136.590 1.00 77.57 842 LEU B N 1
ATOM 12052 C CA . LEU D 2 842 ? 80.899 74.187 137.731 1.00 80.95 842 LEU B CA 1
ATOM 12053 C C . LEU D 2 842 ? 80.082 75.309 138.369 1.00 79.25 842 LEU B C 1
ATOM 12054 O O . LEU D 2 842 ? 78.894 75.075 138.649 1.00 77.54 842 LEU B O 1
ATOM 12059 N N . PRO D 2 843 ? 80.614 76.510 138.631 1.00 71.74 843 PRO B N 1
ATOM 12060 C CA . PRO D 2 843 ? 79.795 77.540 139.294 1.00 73.71 843 PRO B CA 1
ATOM 12061 C C . PRO D 2 843 ? 78.594 78.011 138.486 1.00 73.83 843 PRO B C 1
ATOM 12062 O O . PRO D 2 843 ? 77.819 78.830 138.992 1.00 69.98 843 PRO B O 1
ATOM 12066 N N . LEU D 2 844 ? 78.410 77.530 137.260 1.00 78.43 844 LEU B N 1
ATOM 12067 C CA . LEU D 2 844 ? 77.301 77.951 136.414 1.00 77.75 844 LEU B CA 1
ATOM 12068 C C . LEU D 2 844 ? 76.076 77.053 136.534 1.00 74.70 844 LEU B C 1
ATOM 12069 O O . LEU D 2 844 ? 75.055 77.341 135.901 1.00 73.96 844 LEU B O 1
ATOM 12074 N N . LEU D 2 845 ? 76.144 75.987 137.324 1.00 78.73 845 LEU B N 1
ATOM 12075 C CA . LEU D 2 845 ? 75.079 74.999 137.417 1.00 77.33 845 LEU B CA 1
ATOM 12076 C C . LEU D 2 845 ? 74.319 75.149 138.731 1.00 77.38 845 LEU B C 1
ATOM 12077 O O . LEU D 2 845 ? 74.585 76.040 139.542 1.00 81.35 845 LEU B O 1
ATOM 12082 N N . SER D 2 846 ? 73.353 74.255 138.929 1.00 77.44 846 SER B N 1
ATOM 12083 C CA . SER D 2 846 ? 72.613 74.171 140.176 1.00 81.24 846 SER B CA 1
ATOM 12084 C C . SER D 2 846 ? 73.425 73.421 141.230 1.00 84.16 846 SER B C 1
ATOM 12085 O O . SER D 2 846 ? 74.362 72.680 140.920 1.00 84.95 846 SER B O 1
ATOM 12088 N N . THR D 2 847 ? 73.046 73.621 142.495 1.00 85.57 847 THR B N 1
ATOM 12089 C CA . THR D 2 847 ? 73.758 72.976 143.596 1.00 84.66 847 THR B CA 1
ATOM 12090 C C . THR D 2 847 ? 73.645 71.458 143.518 1.00 86.60 847 THR B C 1
ATOM 12091 O O . THR D 2 847 ? 74.633 70.740 143.733 1.00 85.08 847 THR B O 1
ATOM 12095 N N . ASN D 2 848 ? 72.447 70.949 143.214 1.00 86.55 848 ASN B N 1
ATOM 12096 C CA . ASN D 2 848 ? 72.279 69.510 143.043 1.00 85.81 848 ASN B CA 1
ATOM 12097 C C . ASN D 2 848 ? 73.142 68.995 141.901 1.00 85.57 848 ASN B C 1
ATOM 12098 O O . ASN D 2 848 ? 73.799 67.955 142.028 1.00 85.38 848 ASN B O 1
ATOM 12103 N N . ALA D 2 849 ? 73.163 69.721 140.780 1.00 80.28 849 ALA B N 1
ATOM 12104 C CA . ALA D 2 849 ? 74.033 69.348 139.671 1.00 81.79 849 ALA B CA 1
ATOM 12105 C C . ALA D 2 849 ? 75.501 69.445 140.059 1.00 81.43 849 ALA B C 1
ATOM 12106 O O . ALA D 2 849 ? 76.309 68.618 139.626 1.00 77.92 849 ALA B O 1
ATOM 12108 N N . LYS D 2 850 ? 75.862 70.436 140.876 1.00 78.37 850 LYS B N 1
ATOM 12109 C CA . LYS D 2 850 ? 77.244 70.560 141.330 1.00 76.57 850 LYS B CA 1
ATOM 12110 C C . LYS D 2 850 ? 77.674 69.328 142.116 1.00 75.77 850 LYS B C 1
ATOM 12111 O O . LYS D 2 850 ? 78.728 68.738 141.844 1.00 75.12 850 LYS B O 1
ATOM 12117 N N . SER D 2 851 ? 76.866 68.924 143.099 1.00 83.00 851 SER B N 1
ATOM 12118 C CA . SER D 2 851 ? 77.205 67.747 143.894 1.00 85.61 851 SER B CA 1
ATOM 12119 C C . SER D 2 851 ? 77.196 66.482 143.044 1.00 87.00 851 SER B C 1
ATOM 12120 O O . SER D 2 851 ? 78.063 65.612 143.201 1.00 86.51 851 SER B O 1
ATOM 12123 N N . HIS D 2 852 ? 76.230 66.368 142.128 1.00 82.43 852 HIS B N 1
ATOM 12124 C CA . HIS D 2 852 ? 76.158 65.200 141.258 1.00 79.28 852 HIS B CA 1
ATOM 12125 C C . HIS D 2 852 ? 77.399 65.109 140.377 1.00 81.73 852 HIS B C 1
ATOM 12126 O O . HIS D 2 852 ? 77.895 64.010 140.101 1.00 78.01 852 HIS B O 1
ATOM 12133 N N . LEU D 2 853 ? 77.912 66.253 139.922 1.00 84.55 853 LEU B N 1
ATOM 12134 C CA . LEU D 2 853 ? 79.104 66.247 139.082 1.00 82.15 853 LEU B CA 1
ATOM 12135 C C . LEU D 2 853 ? 80.347 65.906 139.897 1.00 80.85 853 LEU B C 1
ATOM 12136 O O . LEU D 2 853 ? 81.177 65.100 139.461 1.00 80.86 853 LEU B O 1
ATOM 12141 N N . LEU D 2 854 ? 80.497 66.509 141.082 1.00 80.00 854 LEU B N 1
ATOM 12142 C CA . LEU D 2 854 ? 81.647 66.187 141.925 1.00 80.54 854 LEU B CA 1
ATOM 12143 C C . LEU D 2 854 ? 81.607 64.759 142.449 1.00 82.36 854 LEU B C 1
ATOM 12144 O O . LEU D 2 854 ? 82.637 64.254 142.908 1.00 84.12 854 LEU B O 1
ATOM 12149 N N . SER D 2 855 ? 80.446 64.101 142.408 1.00 86.59 855 SER B N 1
ATOM 12150 C CA . SER D 2 855 ? 80.402 62.689 142.770 1.00 87.32 855 SER B CA 1
ATOM 12151 C C . SER D 2 855 ? 81.251 61.849 141.822 1.00 86.93 855 SER B C 1
ATOM 12152 O O . SER D 2 855 ? 81.959 60.933 142.258 1.00 85.11 855 SER B O 1
ATOM 12155 N N . PHE D 2 856 ? 81.195 62.144 140.521 1.00 92.03 856 PHE B N 1
ATOM 12156 C CA . PHE D 2 856 ? 81.932 61.345 139.546 1.00 91.64 856 PHE B CA 1
ATOM 12157 C C . PHE D 2 856 ? 83.433 61.604 139.620 1.00 91.25 856 PHE B C 1
ATOM 12158 O O . PHE D 2 856 ? 84.233 60.662 139.632 1.00 91.14 856 PHE B O 1
ATOM 12166 N N . LYS D 2 857 ? 83.836 62.870 139.670 1.00 90.95 857 LYS B N 1
ATOM 12167 C CA . LYS D 2 857 ? 85.238 63.250 139.548 1.00 91.12 857 LYS B CA 1
ATOM 12168 C C . LYS D 2 857 ? 85.767 63.757 140.882 1.00 94.21 857 LYS B C 1
ATOM 12169 O O . LYS D 2 857 ? 85.155 64.628 141.508 1.00 94.61 857 LYS B O 1
ATOM 12175 N N . SER D 2 858 ? 86.903 63.211 141.306 1.00 103.11 858 SER B N 1
ATOM 12176 C CA . SER D 2 858 ? 87.587 63.660 142.507 1.00 103.00 858 SER B CA 1
ATOM 12177 C C . SER D 2 858 ? 88.658 64.687 142.136 1.00 101.08 858 SER B C 1
ATOM 12178 O O . SER D 2 858 ? 88.710 65.190 141.010 1.00 101.50 858 SER B O 1
ATOM 12181 N N . VAL D 2 859 ? 89.529 65.005 143.088 1.00 100.65 859 VAL B N 1
ATOM 12182 C CA . VAL D 2 859 ? 90.590 65.984 142.892 1.00 101.80 859 VAL B CA 1
ATOM 12183 C C . VAL D 2 859 ? 91.941 65.299 142.650 1.00 102.31 859 VAL B C 1
ATOM 12184 O O . VAL D 2 859 ? 92.995 65.907 142.843 1.00 101.56 859 VAL B O 1
ATOM 12188 N N . GLU D 2 860 ? 91.922 64.054 142.174 1.00 101.59 860 GLU B N 1
ATOM 12189 C CA . GLU D 2 860 ? 93.089 63.176 142.150 1.00 101.17 860 GLU B CA 1
ATOM 12190 C C . GLU D 2 860 ? 94.208 63.644 141.224 1.00 101.56 860 GLU B C 1
ATOM 12191 O O . GLU D 2 860 ? 95.206 62.926 141.102 1.00 100.64 860 GLU B O 1
ATOM 12197 N N . ASN D 2 861 ? 94.092 64.799 140.570 1.00 100.18 861 ASN B N 1
ATOM 12198 C CA . ASN D 2 861 ? 95.162 65.288 139.710 1.00 99.72 861 ASN B CA 1
ATOM 12199 C C . ASN D 2 861 ? 95.393 66.772 139.966 1.00 97.78 861 ASN B C 1
ATOM 12200 O O . ASN D 2 861 ? 94.521 67.482 140.473 1.00 99.56 861 ASN B O 1
ATOM 12205 N N . ILE D 2 862 ? 96.597 67.228 139.607 1.00 87.75 862 ILE B N 1
ATOM 12206 C CA . ILE D 2 862 ? 97.017 68.594 139.909 1.00 92.23 862 ILE B CA 1
ATOM 12207 C C . ILE D 2 862 ? 96.163 69.609 139.157 1.00 92.33 862 ILE B C 1
ATOM 12208 O O . ILE D 2 862 ? 95.808 70.667 139.697 1.00 85.44 862 ILE B O 1
ATOM 12213 N N . ASN D 2 863 ? 95.836 69.317 137.895 1.00 91.96 863 ASN B N 1
ATOM 12214 C CA . ASN D 2 863 ? 95.003 70.229 137.119 1.00 89.14 863 ASN B CA 1
ATOM 12215 C C . ASN D 2 863 ? 93.638 70.411 137.769 1.00 88.90 863 ASN B C 1
ATOM 12216 O O . ASN D 2 863 ? 93.128 71.534 137.850 1.00 90.65 863 ASN B O 1
ATOM 12221 N N . ASP D 2 864 ? 93.037 69.319 138.248 1.00 89.83 864 ASP B N 1
ATOM 12222 C CA . ASP D 2 864 ? 91.778 69.431 138.977 1.00 90.78 864 ASP B CA 1
ATOM 12223 C C . ASP D 2 864 ? 91.956 70.241 140.254 1.00 92.51 864 ASP B C 1
ATOM 12224 O O . ASP D 2 864 ? 91.055 70.986 140.656 1.00 92.17 864 ASP B O 1
ATOM 12229 N N . LEU D 2 865 ? 93.113 70.110 140.907 1.00 86.27 865 LEU B N 1
ATOM 12230 C CA . LEU D 2 865 ? 93.369 70.879 142.120 1.00 86.36 865 LEU B CA 1
ATOM 12231 C C . LEU D 2 865 ? 93.369 72.375 141.833 1.00 87.56 865 LEU B C 1
ATOM 12232 O O . LEU D 2 865 ? 92.680 73.153 142.508 1.00 89.78 865 LEU B O 1
ATOM 12237 N N . MET D 2 866 ? 94.133 72.801 140.824 1.00 77.52 866 MET B N 1
ATOM 12238 C CA . MET D 2 866 ? 94.174 74.227 140.523 1.00 78.41 866 MET B CA 1
ATOM 12239 C C . MET D 2 866 ? 92.859 74.711 139.929 1.00 78.78 866 MET B C 1
ATOM 12240 O O . MET D 2 866 ? 92.526 75.893 140.055 1.00 77.35 866 MET B O 1
ATOM 12245 N N . ASN D 2 867 ? 92.100 73.824 139.283 1.00 78.60 867 ASN B N 1
ATOM 12246 C CA . ASN D 2 867 ? 90.772 74.197 138.812 1.00 73.51 867 ASN B CA 1
ATOM 12247 C C . ASN D 2 867 ? 89.841 74.477 139.982 1.00 72.33 867 ASN B C 1
ATOM 12248 O O . ASN D 2 867 ? 89.142 75.496 140.004 1.00 70.16 867 ASN B O 1
ATOM 12253 N N . GLY D 2 868 ? 89.827 73.580 140.970 1.00 81.83 868 GLY B N 1
ATOM 12254 C CA . GLY D 2 868 ? 89.007 73.801 142.149 1.00 84.44 868 GLY B CA 1
ATOM 12255 C C . GLY D 2 868 ? 89.419 75.044 142.911 1.00 82.04 868 GLY B C 1
ATOM 12256 O O . GLY D 2 868 ? 88.577 75.744 143.479 1.00 83.20 868 GLY B O 1
ATOM 12257 N N . ILE D 2 869 ? 90.722 75.330 142.940 1.00 75.89 869 ILE B N 1
ATOM 12258 C CA . ILE D 2 869 ? 91.183 76.590 143.517 1.00 77.97 869 ILE B CA 1
ATOM 12259 C C . ILE D 2 869 ? 90.670 77.767 142.693 1.00 77.22 869 ILE B C 1
ATOM 12260 O O . ILE D 2 869 ? 90.295 78.813 143.237 1.00 74.01 869 ILE B O 1
ATOM 12265 N N . ARG D 2 870 ? 90.625 77.605 141.368 1.00 75.76 870 ARG B N 1
ATOM 12266 C CA . ARG D 2 870 ? 90.291 78.714 140.479 1.00 71.14 870 ARG B CA 1
ATOM 12267 C C . ARG D 2 870 ? 88.810 79.070 140.550 1.00 73.24 870 ARG B C 1
ATOM 12268 O O . ARG D 2 870 ? 88.450 80.250 140.633 1.00 72.77 870 ARG B O 1
ATOM 12276 N N . ILE D 2 871 ? 87.935 78.064 140.524 1.00 79.01 871 ILE B N 1
ATOM 12277 C CA . ILE D 2 871 ? 86.497 78.303 140.460 1.00 76.18 871 ILE B CA 1
ATOM 12278 C C . ILE D 2 871 ? 85.941 78.530 141.860 1.00 77.36 871 ILE B C 1
ATOM 12279 O O . ILE D 2 871 ? 84.724 78.634 142.046 1.00 78.00 871 ILE B O 1
ATOM 12284 N N . GLY D 2 872 ? 86.825 78.605 142.851 1.00 83.84 872 GLY B N 1
ATOM 12285 C CA . GLY D 2 872 ? 86.405 78.836 144.216 1.00 84.72 872 GLY B CA 1
ATOM 12286 C C . GLY D 2 872 ? 85.823 77.634 144.922 1.00 90.09 872 GLY B C 1
ATOM 12287 O O . GLY D 2 872 ? 85.236 77.794 145.998 1.00 89.91 872 GLY B O 1
ATOM 12288 N N . LEU D 2 873 ? 85.955 76.435 144.347 1.00 91.64 873 LEU B N 1
ATOM 12289 C CA . LEU D 2 873 ? 85.439 75.239 145.005 1.00 88.99 873 LEU B CA 1
ATOM 12290 C C . LEU D 2 873 ? 86.148 74.989 146.329 1.00 89.94 873 LEU B C 1
ATOM 12291 O O . LEU D 2 873 ? 85.512 74.629 147.326 1.00 89.52 873 LEU B O 1
ATOM 12296 N N . ILE D 2 874 ? 87.463 75.176 146.360 1.00 96.10 874 ILE B N 1
ATOM 12297 C CA . ILE D 2 874 ? 88.266 74.966 147.557 1.00 97.77 874 ILE B CA 1
ATOM 12298 C C . ILE D 2 874 ? 88.729 76.330 148.047 1.00 99.14 874 ILE B C 1
ATOM 12299 O O . ILE D 2 874 ? 89.508 77.014 147.371 1.00 97.10 874 ILE B O 1
ATOM 12304 N N . ASP D 2 875 ? 88.251 76.730 149.225 1.00 110.75 875 ASP B N 1
ATOM 12305 C CA . ASP D 2 875 ? 88.686 77.970 149.854 1.00 110.36 875 ASP B CA 1
ATOM 12306 C C . ASP D 2 875 ? 89.836 77.726 150.824 1.00 109.56 875 ASP B C 1
ATOM 12307 O O . ASP D 2 875 ? 90.884 78.373 150.729 1.00 108.36 875 ASP B O 1
ATOM 12312 N N . GLU D 2 876 ? 89.654 76.794 151.754 1.00 108.83 876 GLU B N 1
ATOM 12313 C CA . GLU D 2 876 ? 90.692 76.396 152.693 1.00 108.43 876 GLU B CA 1
ATOM 12314 C C . GLU D 2 876 ? 91.386 75.150 152.162 1.00 107.67 876 GLU B C 1
ATOM 12315 O O . GLU D 2 876 ? 90.722 74.214 151.704 1.00 105.03 876 GLU B O 1
ATOM 12321 N N . PHE D 2 877 ? 92.715 75.140 152.223 1.00 101.73 877 PHE B N 1
ATOM 12322 C CA . PHE D 2 877 ? 93.466 74.002 151.720 1.00 101.49 877 PHE B CA 1
ATOM 12323 C C . PHE D 2 877 ? 93.194 72.755 152.559 1.00 102.28 877 PHE B C 1
ATOM 12324 O O . PHE D 2 877 ? 92.716 72.820 153.695 1.00 101.98 877 PHE B O 1
ATOM 12332 N N . THR D 2 878 ? 93.509 71.608 151.971 1.00 107.18 878 THR B N 1
ATOM 12333 C CA . THR D 2 878 ? 93.196 70.296 152.507 1.00 107.30 878 THR B CA 1
ATOM 12334 C C . THR D 2 878 ? 94.467 69.463 152.568 1.00 107.11 878 THR B C 1
ATOM 12335 O O . THR D 2 878 ? 95.397 69.690 151.786 1.00 107.09 878 THR B O 1
ATOM 12339 N N . PRO D 2 879 ? 94.552 68.511 153.512 1.00 109.62 879 PRO B N 1
ATOM 12340 C CA . PRO D 2 879 ? 95.662 67.549 153.496 1.00 108.58 879 PRO B CA 1
ATOM 12341 C C . PRO D 2 879 ? 95.846 66.851 152.157 1.00 109.14 879 PRO B C 1
ATOM 12342 O O . PRO D 2 879 ? 95.015 66.983 151.253 1.00 109.18 879 PRO B O 1
ATOM 12346 N N . GLU D 2 880 ? 96.962 66.127 152.033 1.00 105.84 880 GLU B N 1
ATOM 12347 C CA . GLU D 2 880 ? 97.373 65.409 150.815 1.00 105.15 880 GLU B CA 1
ATOM 12348 C C . GLU D 2 880 ? 97.291 66.273 149.556 1.00 103.59 880 GLU B C 1
ATOM 12349 O O . GLU D 2 880 ? 97.258 65.760 148.436 1.00 103.54 880 GLU B O 1
ATOM 12355 N N . HIS D 2 881 ? 97.353 67.595 149.724 1.00 100.41 881 HIS B N 1
ATOM 12356 C CA . HIS D 2 881 ? 97.553 68.521 148.615 1.00 100.85 881 HIS B CA 1
ATOM 12357 C C . HIS D 2 881 ? 99.014 68.936 148.499 1.00 102.28 881 HIS B C 1
ATOM 12358 O O . HIS D 2 881 ? 99.593 68.923 147.403 1.00 100.24 881 HIS B O 1
ATOM 12365 N N . GLU D 2 882 ? 99.629 69.287 149.632 1.00 104.62 882 GLU B N 1
ATOM 12366 C CA . GLU D 2 882 ? 101.078 69.398 149.682 1.00 104.64 882 GLU B CA 1
ATOM 12367 C C . GLU D 2 882 ? 101.747 68.088 149.298 1.00 105.99 882 GLU B C 1
ATOM 12368 O O . GLU D 2 882 ? 102.881 68.105 148.818 1.00 104.87 882 GLU B O 1
ATOM 12374 N N . GLU D 2 883 ? 101.061 66.957 149.477 1.00 105.59 883 GLU B N 1
ATOM 12375 C CA . GLU D 2 883 ? 101.571 65.688 148.966 1.00 103.71 883 GLU B CA 1
ATOM 12376 C C . GLU D 2 883 ? 101.732 65.733 147.451 1.00 104.44 883 GLU B C 1
ATOM 12377 O O . GLU D 2 883 ? 102.794 65.394 146.919 1.00 100.96 883 GLU B O 1
ATOM 12383 N N . LEU D 2 884 ? 100.684 66.158 146.738 1.00 104.22 884 LEU B N 1
ATOM 12384 C CA . LEU D 2 884 ? 100.767 66.254 145.283 1.00 100.74 884 LEU B CA 1
ATOM 12385 C C . LEU D 2 884 ? 101.817 67.272 144.859 1.00 100.50 884 LEU B C 1
ATOM 12386 O O . LEU D 2 884 ? 102.569 67.043 143.901 1.00 102.93 884 LEU B O 1
ATOM 12391 N N . ILE D 2 885 ? 101.879 68.407 145.560 1.00 94.30 885 ILE B N 1
ATOM 12392 C CA . ILE D 2 885 ? 102.869 69.428 145.225 1.00 95.83 885 ILE B CA 1
ATOM 12393 C C . ILE D 2 885 ? 104.284 68.886 145.408 1.00 97.06 885 ILE B C 1
ATOM 12394 O O . ILE D 2 885 ? 105.167 69.110 144.567 1.00 96.16 885 ILE B O 1
ATOM 12399 N N . ILE D 2 886 ? 104.518 68.158 146.503 1.00 100.14 886 ILE B N 1
ATOM 12400 C CA . ILE D 2 886 ? 105.842 67.613 146.773 1.00 99.19 886 ILE B CA 1
ATOM 12401 C C . ILE D 2 886 ? 106.189 66.535 145.754 1.00 97.36 886 ILE B C 1
ATOM 12402 O O . ILE D 2 886 ? 107.340 66.426 145.323 1.00 94.47 886 ILE B O 1
ATOM 12407 N N . GLU D 2 887 ? 105.200 65.741 145.326 1.00 95.80 887 GLU B N 1
ATOM 12408 C CA . GLU D 2 887 ? 105.468 64.738 144.299 1.00 96.96 887 GLU B CA 1
ATOM 12409 C C . GLU D 2 887 ? 105.861 65.392 142.981 1.00 97.04 887 GLU B C 1
ATOM 12410 O O . GLU D 2 887 ? 106.811 64.953 142.320 1.00 97.91 887 GLU B O 1
ATOM 12416 N N . TYR D 2 888 ? 105.148 66.449 142.584 1.00 89.97 888 TYR B N 1
ATOM 12417 C CA . TYR D 2 888 ? 105.481 67.119 141.331 1.00 86.37 888 TYR B CA 1
ATOM 12418 C C . TYR D 2 888 ? 106.864 67.755 141.399 1.00 87.56 888 TYR B C 1
ATOM 12419 O O . TYR D 2 888 ? 107.679 67.600 140.481 1.00 90.87 888 TYR B O 1
ATOM 12428 N N . LEU D 2 889 ? 107.151 68.471 142.487 1.00 92.32 889 LEU B N 1
ATOM 12429 C CA . LEU D 2 889 ? 108.434 69.149 142.601 1.00 97.49 889 LEU B CA 1
ATOM 12430 C C . LEU D 2 889 ? 109.578 68.202 142.945 1.00 97.28 889 LEU B C 1
ATOM 12431 O O . LEU D 2 889 ? 110.741 68.618 142.890 1.00 94.36 889 LEU B O 1
ATOM 12436 N N . GLU D 2 890 ? 109.280 66.951 143.300 1.00 97.35 890 GLU B N 1
ATOM 12437 C CA . GLU D 2 890 ? 110.293 65.912 143.419 1.00 96.94 890 GLU B CA 1
ATOM 12438 C C . GLU D 2 890 ? 110.588 65.258 142.078 1.00 95.93 890 GLU B C 1
ATOM 12439 O O . GLU D 2 890 ? 111.754 65.019 141.752 1.00 94.73 890 GLU B O 1
ATOM 12445 N N . THR D 2 891 ? 109.549 64.964 141.293 1.00 91.88 891 THR B N 1
ATOM 12446 C CA . THR D 2 891 ? 109.761 64.411 139.960 1.00 88.96 891 THR B CA 1
ATOM 12447 C C . THR D 2 891 ? 110.471 65.409 139.053 1.00 88.63 891 THR B C 1
ATOM 12448 O O . THR D 2 891 ? 111.302 65.013 138.224 1.00 92.62 891 THR B O 1
ATOM 12452 N N . ARG D 2 892 ? 110.179 66.704 139.209 1.00 91.14 892 ARG B N 1
ATOM 12453 C CA . ARG D 2 892 ? 110.865 67.711 138.406 1.00 93.66 892 ARG B CA 1
ATOM 12454 C C . ARG D 2 892 ? 112.370 67.681 138.649 1.00 96.95 892 ARG B C 1
ATOM 12455 O O . ARG D 2 892 ? 113.161 67.716 137.699 1.00 96.92 892 ARG B O 1
ATOM 12463 N N . LYS D 2 893 ? 112.788 67.592 139.915 1.00 99.23 893 LYS B N 1
ATOM 12464 C CA . LYS D 2 893 ? 114.216 67.497 140.205 1.00 98.51 893 LYS B CA 1
ATOM 12465 C C . LYS D 2 893 ? 114.782 66.135 139.823 1.00 95.85 893 LYS B C 1
ATOM 12466 O O . LYS D 2 893 ? 115.945 66.044 139.414 1.00 94.23 893 LYS B O 1
ATOM 12472 N N . VAL D 2 894 ? 113.985 65.070 139.949 1.00 95.54 894 VAL B N 1
ATOM 12473 C CA . VAL D 2 894 ? 114.447 63.738 139.569 1.00 95.80 894 VAL B CA 1
ATOM 12474 C C . VAL D 2 894 ? 114.794 63.705 138.087 1.00 95.85 894 VAL B C 1
ATOM 12475 O O . VAL D 2 894 ? 115.774 63.073 137.676 1.00 95.66 894 VAL B O 1
ATOM 12479 N N . ASN D 2 895 ? 114.000 64.385 137.263 1.00 95.33 895 ASN B N 1
ATOM 12480 C CA . ASN D 2 895 ? 114.357 64.544 135.860 1.00 94.02 895 ASN B CA 1
ATOM 12481 C C . ASN D 2 895 ? 115.431 65.605 135.653 1.00 94.73 895 ASN B C 1
ATOM 12482 O O . ASN D 2 895 ? 116.146 65.557 134.647 1.00 99.59 895 ASN B O 1
ATOM 12487 N N . TYR D 2 896 ? 115.573 66.546 136.590 1.00 89.32 896 TYR B N 1
ATOM 12488 C CA . TYR D 2 896 ? 116.502 67.656 136.400 1.00 92.20 896 TYR B CA 1
ATOM 12489 C C . TYR D 2 896 ? 117.956 67.198 136.469 1.00 94.38 896 TYR B C 1
ATOM 12490 O O . TYR D 2 896 ? 118.778 67.593 135.633 1.00 94.77 896 TYR B O 1
ATOM 12499 N N . ILE D 2 897 ? 118.304 66.371 137.460 1.00 96.40 897 ILE B N 1
ATOM 12500 C CA . ILE D 2 897 ? 119.711 66.015 137.647 1.00 95.21 897 ILE B CA 1
ATOM 12501 C C . ILE D 2 897 ? 120.192 64.934 136.691 1.00 97.00 897 ILE B C 1
ATOM 12502 O O . ILE D 2 897 ? 121.399 64.670 136.632 1.00 97.25 897 ILE B O 1
ATOM 12507 N N . VAL D 2 898 ? 119.291 64.302 135.938 1.00 98.09 898 VAL B N 1
ATOM 12508 C CA . VAL D 2 898 ? 119.714 63.414 134.860 1.00 98.60 898 VAL B CA 1
ATOM 12509 C C . VAL D 2 898 ? 119.980 64.179 133.569 1.00 96.91 898 VAL B C 1
ATOM 12510 O O . VAL D 2 898 ? 120.724 63.688 132.708 1.00 97.39 898 VAL B O 1
ATOM 12514 N N . GLU D 2 899 ? 119.409 65.371 133.417 1.00 95.25 899 GLU B N 1
ATOM 12515 C CA . GLU D 2 899 ? 119.579 66.187 132.226 1.00 97.59 899 GLU B CA 1
ATOM 12516 C C . GLU D 2 899 ? 120.716 67.191 132.348 1.00 101.09 899 GLU B C 1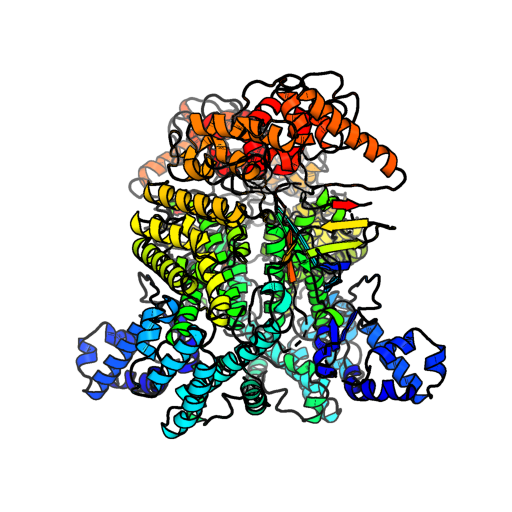
ATOM 12517 O O . GLU D 2 899 ? 121.024 67.876 131.367 1.00 102.19 899 GLU B O 1
ATOM 12523 N N . LYS D 2 900 ? 121.346 67.298 133.521 1.00 98.16 900 LYS B N 1
ATOM 12524 C CA . LYS D 2 900 ? 122.477 68.210 133.667 1.00 97.80 900 LYS B CA 1
ATOM 12525 C C . LYS D 2 900 ? 123.646 67.778 132.790 1.00 99.41 900 LYS B C 1
ATOM 12526 O O . LYS D 2 900 ? 124.285 68.613 132.139 1.00 99.57 900 LYS B O 1
ATOM 12532 N N . GLU D 2 901 ? 123.942 66.477 132.761 1.00 100.53 901 GLU B N 1
ATOM 12533 C CA . GLU D 2 901 ? 124.950 65.976 131.833 1.00 99.89 901 GLU B CA 1
ATOM 12534 C C . GLU D 2 901 ? 124.500 66.149 130.388 1.00 98.58 901 GLU B C 1
ATOM 12535 O O . GLU D 2 901 ? 125.305 66.497 129.516 1.00 99.40 901 GLU B O 1
ATOM 12541 N N . LYS D 2 902 ? 123.215 65.907 130.118 1.00 100.41 902 LYS B N 1
ATOM 12542 C CA . LYS D 2 902 ? 122.680 66.107 128.777 1.00 102.25 902 LYS B CA 1
ATOM 12543 C C . LYS D 2 902 ? 122.608 67.586 128.427 1.00 102.80 902 LYS B C 1
ATOM 12544 O O . LYS D 2 902 ? 122.793 67.960 127.263 1.00 105.28 902 LYS B O 1
ATOM 12550 N N . GLY D 2 903 ? 122.373 68.438 129.420 1.00 98.56 903 GLY B N 1
ATOM 12551 C CA . GLY D 2 903 ? 122.265 69.862 129.184 1.00 99.20 903 GLY B CA 1
ATOM 12552 C C . GLY D 2 903 ? 120.990 70.271 128.475 1.00 98.66 903 GLY B C 1
ATOM 12553 O O . GLY D 2 903 ? 121.032 70.757 127.341 1.00 98.03 903 GLY B O 1
ATOM 12554 N N . ILE D 2 904 ? 119.849 70.088 129.132 1.00 100.59 904 ILE B N 1
ATOM 12555 C CA . ILE D 2 904 ? 118.563 70.539 128.616 1.00 101.96 904 ILE B CA 1
ATOM 12556 C C . ILE D 2 904 ? 118.094 71.689 129.492 1.00 98.43 904 ILE B C 1
ATOM 12557 O O . ILE D 2 904 ? 117.876 71.516 130.698 1.00 98.86 904 ILE B O 1
ATOM 12562 N N . GLN D 2 905 ? 117.942 72.861 128.881 1.00 92.22 905 GLN B N 1
ATOM 12563 C CA . GLN D 2 905 ? 117.610 74.065 129.629 1.00 95.35 905 GLN B CA 1
ATOM 12564 C C . GLN D 2 905 ? 116.140 74.069 130.040 1.00 94.76 905 GLN B C 1
ATOM 12565 O O . GLN D 2 905 ? 115.807 74.533 131.138 1.00 94.41 905 GLN B O 1
ATOM 12571 N N . THR D 2 906 ? 115.276 73.521 129.185 1.00 92.70 906 THR B N 1
ATOM 12572 C CA . THR D 2 906 ? 113.846 73.270 129.431 1.00 93.74 906 THR B CA 1
ATOM 12573 C C . THR D 2 906 ? 113.135 74.426 130.140 1.00 92.25 906 THR B C 1
ATOM 12574 O O . THR D 2 906 ? 112.555 74.278 131.217 1.00 94.10 906 THR B O 1
ATOM 12578 N N . PHE D 2 907 ? 113.133 75.588 129.491 1.00 85.46 907 PHE B N 1
ATOM 12579 C CA . PHE D 2 907 ? 112.124 76.587 129.828 1.00 85.51 907 PHE B CA 1
ATOM 12580 C C . PHE D 2 907 ? 110.787 76.268 129.178 1.00 86.32 907 PHE B C 1
ATOM 12581 O O . PHE D 2 907 ? 110.530 76.688 128.047 1.00 84.79 907 PHE B O 1
ATOM 12589 N N . SER D 2 908 ? 109.935 75.525 129.876 1.00 89.49 908 SER B N 1
ATOM 12590 C CA . SER D 2 908 ? 108.552 75.390 129.449 1.00 89.78 908 SER B CA 1
ATOM 12591 C C . SER D 2 908 ? 107.772 76.652 129.809 1.00 87.80 908 SER B C 1
ATOM 12592 O O . SER D 2 908 ? 108.229 77.507 130.574 1.00 86.93 908 SER B O 1
ATOM 12595 N N . SER D 2 909 ? 106.580 76.769 129.236 1.00 84.29 909 SER B N 1
ATOM 12596 C CA . SER D 2 909 ? 105.692 77.880 129.538 1.00 83.33 909 SER B CA 1
ATOM 12597 C C . SER D 2 909 ? 104.821 77.613 130.754 1.00 85.05 909 SER B C 1
ATOM 12598 O O . SER D 2 909 ? 103.978 78.450 131.095 1.00 83.90 909 SER B O 1
ATOM 12601 N N . ASN D 2 910 ? 105.011 76.473 131.411 1.00 82.35 910 ASN B N 1
ATOM 12602 C CA . ASN D 2 910 ? 104.219 76.123 132.578 1.00 81.41 910 ASN B CA 1
ATOM 12603 C C . ASN D 2 910 ? 104.582 77.025 133.751 1.00 79.51 910 ASN B C 1
ATOM 12604 O O . ASN D 2 910 ? 105.762 77.282 134.010 1.00 80.90 910 ASN B O 1
ATOM 12609 N N . ASP D 2 911 ? 103.563 77.506 134.464 1.00 77.68 911 ASP B N 1
ATOM 12610 C CA . ASP D 2 911 ? 103.741 78.458 135.554 1.00 78.84 911 ASP B CA 1
ATOM 12611 C C . ASP D 2 911 ? 103.340 77.874 136.907 1.00 77.37 911 ASP B C 1
ATOM 12612 O O . ASP D 2 911 ? 102.964 78.614 137.819 1.00 76.48 911 ASP B O 1
ATOM 12614 N N . TYR D 2 912 ? 103.406 76.547 137.047 1.00 80.61 912 TYR B N 1
ATOM 12615 C CA . TYR D 2 912 ? 103.005 75.914 138.301 1.00 81.96 912 TYR B CA 1
ATOM 12616 C C . TYR D 2 912 ? 103.926 76.310 139.449 1.00 80.29 912 TYR B C 1
ATOM 12617 O O . TYR D 2 912 ? 103.462 76.563 140.566 1.00 82.33 912 TYR B O 1
ATOM 12626 N N . MET D 2 913 ? 105.233 76.363 139.197 1.00 73.52 913 MET B N 1
ATOM 12627 C CA . MET D 2 913 ? 106.202 76.526 140.276 1.00 75.67 913 MET B CA 1
ATOM 12628 C C . MET D 2 913 ? 106.229 77.958 140.807 1.00 78.41 913 MET B C 1
ATOM 12629 O O . MET D 2 913 ? 106.313 78.175 142.024 1.00 81.73 913 MET B O 1
ATOM 12634 N N . SER D 2 914 ? 106.143 78.949 139.917 1.00 73.08 914 SER B N 1
ATOM 12635 C CA . SER D 2 914 ? 106.034 80.332 140.371 1.00 69.93 914 SER B CA 1
ATOM 12636 C C . SER D 2 914 ? 104.751 80.546 141.166 1.00 75.91 914 SER B C 1
ATOM 12637 O O . SER D 2 914 ? 104.746 81.265 142.173 1.00 76.18 914 SER B O 1
ATOM 12640 N N . THR D 2 915 ? 103.652 79.926 140.728 1.00 75.96 915 THR B N 1
ATOM 12641 C CA . THR D 2 915 ? 102.406 80.002 141.483 1.00 72.64 915 THR B CA 1
ATOM 12642 C C . THR D 2 915 ? 102.548 79.334 142.845 1.00 79.22 915 THR B C 1
ATOM 12643 O O . THR D 2 915 ? 101.983 79.806 143.838 1.00 79.89 915 THR B O 1
ATOM 12647 N N . PHE D 2 916 ? 103.293 78.227 142.909 1.00 86.30 916 PHE B N 1
ATOM 12648 C CA . PHE D 2 916 ? 103.557 77.584 144.192 1.00 84.09 916 PHE B CA 1
ATOM 12649 C C . PHE D 2 916 ? 104.315 78.520 145.122 1.00 86.10 916 PHE B C 1
ATOM 12650 O O . PHE D 2 916 ? 104.021 78.597 146.320 1.00 86.96 916 PHE B O 1
ATOM 12658 N N . GLY D 2 917 ? 105.294 79.246 144.585 1.00 77.91 917 GLY B N 1
ATOM 12659 C CA . GLY D 2 917 ? 105.988 80.233 145.399 1.00 73.03 917 GLY B CA 1
ATOM 12660 C C . GLY D 2 917 ? 105.067 81.335 145.892 1.00 77.65 917 GLY B C 1
ATOM 12661 O O . GLY D 2 917 ? 105.097 81.718 147.069 1.00 80.90 917 GLY B O 1
ATOM 12662 N N . ILE D 2 918 ? 104.231 81.861 144.993 1.00 80.45 918 ILE B N 1
ATOM 12663 C CA . ILE D 2 918 ? 103.279 82.898 145.387 1.00 79.52 918 ILE B CA 1
ATOM 12664 C C . ILE D 2 918 ? 102.377 82.390 146.503 1.00 81.30 918 ILE B C 1
ATOM 12665 O O . ILE D 2 918 ? 102.100 83.105 147.471 1.00 78.03 918 ILE B O 1
ATOM 12670 N N . TRP D 2 919 ? 101.924 81.139 146.398 1.00 85.09 919 TRP B N 1
ATOM 12671 C CA . TRP D 2 919 ? 101.157 80.534 147.482 1.00 82.83 919 TRP B CA 1
ATOM 12672 C C . TRP D 2 919 ? 101.983 80.431 148.757 1.00 84.92 919 TRP B C 1
ATOM 12673 O O . TRP D 2 919 ? 101.441 80.562 149.860 1.00 87.04 919 TRP B O 1
ATOM 12684 N N . TYR D 2 920 ? 103.288 80.183 148.623 1.00 85.68 920 TYR B N 1
ATOM 12685 C CA . TYR D 2 920 ? 104.164 80.121 149.789 1.00 87.14 920 TYR B CA 1
ATOM 12686 C C . TYR D 2 920 ? 104.178 81.444 150.545 1.00 86.14 920 TYR B C 1
ATOM 12687 O O . TYR D 2 920 ? 104.137 81.460 151.781 1.00 86.86 920 TYR B O 1
ATOM 12696 N N . PHE D 2 921 ? 104.238 82.566 149.825 1.00 91.53 921 PHE B N 1
ATOM 12697 C CA . PHE D 2 921 ? 104.308 83.852 150.519 1.00 91.11 921 PHE B CA 1
ATOM 12698 C C . PHE D 2 921 ? 103.008 84.269 151.205 1.00 91.83 921 PHE B C 1
ATOM 12699 O O . PHE D 2 921 ? 103.027 85.246 151.960 1.00 91.18 921 PHE B O 1
ATOM 12707 N N . LEU D 2 922 ? 101.891 83.580 150.972 1.00 92.86 922 LEU B N 1
ATOM 12708 C CA . LEU D 2 922 ? 100.685 83.793 151.767 1.00 91.63 922 LEU B CA 1
ATOM 12709 C C . LEU D 2 922 ? 100.495 82.728 152.842 1.00 90.72 922 LEU B C 1
ATOM 12710 O O . LEU D 2 922 ? 99.389 82.585 153.375 1.00 89.97 922 LEU B O 1
ATOM 12715 N N . GLU D 2 923 ? 101.546 81.967 153.152 1.00 93.36 923 GLU B N 1
ATOM 12716 C CA . GLU D 2 923 ? 101.594 81.090 154.319 1.00 94.94 923 GLU B CA 1
ATOM 12717 C C . GLU D 2 923 ? 100.586 79.948 154.262 1.00 96.84 923 GLU B C 1
ATOM 12718 O O . GLU D 2 923 ? 100.504 79.153 155.203 1.00 96.87 923 GLU B O 1
ATOM 12724 N N . GLU D 2 924 ? 99.808 79.855 153.181 1.00 97.61 924 GLU B N 1
ATOM 12725 C CA . GLU D 2 924 ? 98.909 78.715 153.027 1.00 97.36 924 GLU B CA 1
ATOM 12726 C C . GLU D 2 924 ? 99.695 77.419 152.886 1.00 97.03 924 GLU B C 1
ATOM 12727 O O . GLU D 2 924 ? 99.366 76.406 153.514 1.00 98.08 924 GLU B O 1
ATOM 12733 N N . ILE D 2 925 ? 100.739 77.432 152.062 1.00 94.83 925 ILE B N 1
ATOM 12734 C CA . ILE D 2 925 ? 101.644 76.295 151.975 1.00 95.97 925 ILE B CA 1
ATOM 12735 C C . ILE D 2 925 ? 102.956 76.671 152.655 1.00 94.79 925 ILE B C 1
ATOM 12736 O O . ILE D 2 925 ? 103.855 77.260 152.042 1.00 92.55 925 ILE B O 1
ATOM 12741 N N . ASN D 2 926 ? 103.061 76.354 153.942 1.00 97.95 926 ASN B N 1
ATOM 12742 C CA . ASN D 2 926 ? 104.261 76.606 154.727 1.00 98.43 926 ASN B CA 1
ATOM 12743 C C . ASN D 2 926 ? 104.756 75.273 155.264 1.00 99.74 926 ASN B C 1
ATOM 12744 O O . ASN D 2 926 ? 104.031 74.585 155.990 1.00 96.60 926 ASN B O 1
ATOM 12749 N N . ASN D 2 927 ? 105.984 74.914 154.908 1.00 98.76 927 ASN B N 1
ATOM 12750 C CA . ASN D 2 927 ? 106.512 73.588 155.193 1.00 98.78 927 ASN B CA 1
ATOM 12751 C C . ASN D 2 927 ? 108.022 73.666 154.992 1.00 97.92 927 ASN B C 1
ATOM 12752 O O . ASN D 2 927 ? 108.539 74.655 154.469 1.00 96.26 927 ASN B O 1
ATOM 12757 N N . SER D 2 928 ? 108.728 72.625 155.434 1.00 93.23 928 SER B N 1
ATOM 12758 C CA . SER D 2 928 ? 110.167 72.537 155.236 1.00 91.06 928 SER B CA 1
ATOM 12759 C C . SER D 2 928 ? 110.566 71.631 154.079 1.00 90.87 928 SER B C 1
ATOM 12760 O O . SER D 2 928 ? 111.665 71.796 153.539 1.00 92.12 928 SER B O 1
ATOM 12763 N N . LYS D 2 929 ? 109.711 70.685 153.684 1.00 93.57 929 LYS B N 1
ATOM 12764 C CA . LYS D 2 929 ? 110.048 69.810 152.566 1.00 95.22 929 LYS B CA 1
ATOM 12765 C C . LYS D 2 929 ? 109.921 70.495 151.211 1.00 95.44 929 LYS B C 1
ATOM 12766 O O . LYS D 2 929 ? 110.335 69.909 150.206 1.00 95.76 929 LYS B O 1
ATOM 12772 N N . MET D 2 930 ? 109.355 71.702 151.149 1.00 92.23 930 MET B N 1
ATOM 12773 C CA . MET D 2 930 ? 109.342 72.428 149.883 1.00 93.21 930 MET B CA 1
ATOM 12774 C C . MET D 2 930 ? 110.740 72.898 149.500 1.00 91.95 930 MET B C 1
ATOM 12775 O O . MET D 2 930 ? 111.095 72.905 148.316 1.00 92.31 930 MET B O 1
ATOM 12780 N N . GLU D 2 931 ? 111.544 73.294 150.483 1.00 94.46 931 GLU B N 1
ATOM 12781 C CA . GLU D 2 931 ? 112.937 73.646 150.250 1.00 95.83 931 GLU B CA 1
ATOM 12782 C C . GLU D 2 931 ? 113.865 72.443 150.354 1.00 97.25 931 GLU B C 1
ATOM 12783 O O . GLU D 2 931 ? 115.088 72.613 150.332 1.00 97.43 931 GLU B O 1
ATOM 12789 N N . GLU D 2 932 ? 113.308 71.235 150.468 1.00 96.70 932 GLU B N 1
ATOM 12790 C CA . GLU D 2 932 ? 114.093 70.013 150.346 1.00 95.75 932 GLU B CA 1
ATOM 12791 C C . GLU D 2 932 ? 114.662 69.832 148.947 1.00 95.38 932 GLU B C 1
ATOM 12792 O O . GLU D 2 932 ? 115.552 68.995 148.760 1.00 94.62 932 GLU B O 1
ATOM 12798 N N . PHE D 2 933 ? 114.170 70.590 147.971 1.00 96.16 933 PHE B N 1
ATOM 12799 C CA . PHE D 2 933 ? 114.633 70.494 146.597 1.00 95.73 933 PHE B CA 1
ATOM 12800 C C . PHE D 2 933 ? 114.464 71.845 145.919 1.00 94.42 933 PHE B C 1
ATOM 12801 O O . PHE D 2 933 ? 113.684 72.693 146.361 1.00 93.75 933 PHE B O 1
ATOM 12809 N N . ILE D 2 934 ? 115.221 72.043 144.845 1.00 86.74 934 ILE B N 1
ATOM 12810 C CA . ILE D 2 934 ? 115.097 73.225 144.000 1.00 86.64 934 ILE B CA 1
ATOM 12811 C C . ILE D 2 934 ? 115.159 72.769 142.550 1.00 89.32 934 ILE B C 1
ATOM 12812 O O . ILE D 2 934 ? 116.025 71.969 142.182 1.00 91.03 934 ILE B O 1
ATOM 12817 N N . GLY D 2 935 ? 114.245 73.274 141.728 1.00 84.40 935 GLY B N 1
ATOM 12818 C CA . GLY D 2 935 ? 114.231 72.948 140.321 1.00 82.90 935 GLY B CA 1
ATOM 12819 C C . GLY D 2 935 ? 115.140 73.797 139.467 1.00 83.46 935 GLY B C 1
ATOM 12820 O O . GLY D 2 935 ? 114.970 73.824 138.245 1.00 84.18 935 GLY B O 1
ATOM 12821 N N . MET D 2 936 ? 116.067 74.533 140.091 1.00 85.84 936 MET B N 1
ATOM 12822 C CA . MET D 2 936 ? 117.049 75.389 139.429 1.00 86.11 936 MET B CA 1
ATOM 12823 C C . MET D 2 936 ? 116.353 76.632 138.883 1.00 86.08 936 MET B C 1
ATOM 12824 O O . MET D 2 936 ? 117.010 77.623 138.550 1.00 84.31 936 MET B O 1
ATOM 12829 N N . ASP D 2 937 ? 115.021 76.629 138.903 1.00 88.50 937 ASP B N 1
ATOM 12830 C CA . ASP D 2 937 ? 114.253 77.767 138.418 1.00 88.89 937 ASP B CA 1
ATOM 12831 C C . ASP D 2 937 ? 114.572 79.007 139.240 1.00 85.80 937 ASP B C 1
ATOM 12832 O O . ASP D 2 937 ? 114.583 78.968 140.473 1.00 87.68 937 ASP B O 1
ATOM 12837 N N . ASP D 2 938 ? 114.841 80.111 138.544 1.00 83.79 938 ASP B N 1
ATOM 12838 C CA . ASP D 2 938 ? 115.171 81.355 139.226 1.00 83.94 938 ASP B CA 1
ATOM 12839 C C . ASP D 2 938 ? 113.978 81.916 139.986 1.00 85.85 938 ASP B C 1
ATOM 12840 O O . ASP D 2 938 ? 114.158 82.585 141.008 1.00 87.41 938 ASP B O 1
ATOM 12845 N N . GLN D 2 939 ? 112.761 81.642 139.511 1.00 86.58 939 GLN B N 1
ATOM 12846 C CA . GLN D 2 939 ? 111.568 82.284 140.052 1.00 84.00 939 GLN B CA 1
ATOM 12847 C C . GLN D 2 939 ? 111.321 81.954 141.517 1.00 85.84 939 GLN B C 1
ATOM 12848 O O . GLN D 2 939 ? 110.653 82.731 142.207 1.00 84.42 939 GLN B O 1
ATOM 12850 N N . TYR D 2 940 ? 111.830 80.829 142.009 1.00 84.35 940 TYR B N 1
ATOM 12851 C CA . TYR D 2 940 ? 111.557 80.429 143.381 1.00 82.74 940 TYR B CA 1
ATOM 12852 C C . TYR D 2 940 ? 112.588 80.955 144.373 1.00 81.02 940 TYR B C 1
ATOM 12853 O O . TYR D 2 940 ? 112.475 80.669 145.569 1.00 81.30 940 TYR B O 1
ATOM 12862 N N . ASP D 2 941 ? 113.591 81.710 143.916 1.00 88.43 941 ASP B N 1
ATOM 12863 C CA . ASP D 2 941 ? 114.456 82.413 144.857 1.00 90.03 941 ASP B CA 1
ATOM 12864 C C . ASP D 2 941 ? 113.695 83.492 145.613 1.00 91.58 941 ASP B C 1
ATOM 12865 O O . ASP D 2 941 ? 114.119 83.892 146.701 1.00 92.22 941 ASP B O 1
ATOM 12870 N N . PHE D 2 942 ? 112.591 83.974 145.041 1.00 95.09 942 PHE B N 1
ATOM 12871 C CA . PHE D 2 942 ? 111.713 84.903 145.741 1.00 93.86 942 PHE B CA 1
ATOM 12872 C C . PHE D 2 942 ? 111.125 84.250 146.987 1.00 93.08 942 PHE B C 1
ATOM 12873 O O . PHE D 2 942 ? 111.158 84.827 148.080 1.00 94.10 942 PHE B O 1
ATOM 12881 N N . PHE D 2 943 ? 110.611 83.030 146.849 1.00 87.69 943 PHE B N 1
ATOM 12882 C CA . PHE D 2 943 ? 109.750 82.446 147.867 1.00 89.46 943 PHE B CA 1
ATOM 12883 C C . PHE D 2 943 ? 110.400 81.292 148.628 1.00 90.21 943 PHE B C 1
ATOM 12884 O O . PHE D 2 943 ? 109.699 80.569 149.343 1.00 90.39 943 PHE B O 1
ATOM 12892 N N . VAL D 2 944 ? 111.711 81.091 148.491 1.00 91.03 944 VAL B N 1
ATOM 12893 C CA . VAL D 2 944 ? 112.415 80.110 149.313 1.00 92.71 944 VAL B CA 1
ATOM 12894 C C . VAL D 2 944 ? 113.581 80.777 150.032 1.00 93.95 944 VAL B C 1
ATOM 12895 O O . VAL D 2 944 ? 113.941 80.391 151.151 1.00 93.75 944 VAL B O 1
ATOM 12899 N N . ASP D 2 945 ? 114.139 81.816 149.426 1.00 92.06 945 ASP B N 1
ATOM 12900 C CA . ASP D 2 945 ? 115.302 82.474 150.004 1.00 93.36 945 ASP B CA 1
ATOM 12901 C C . ASP D 2 945 ? 115.458 83.870 149.418 1.00 94.41 945 ASP B C 1
ATOM 12902 O O . ASP D 2 945 ? 116.261 84.070 148.497 1.00 95.35 945 ASP B O 1
ATOM 12907 N N . PRO D 2 946 ? 114.717 84.859 149.922 1.00 93.42 946 PRO B N 1
ATOM 12908 C CA . PRO D 2 946 ? 114.831 86.220 149.379 1.00 93.51 946 PRO B CA 1
ATOM 12909 C C . PRO D 2 946 ? 116.190 86.854 149.640 1.00 93.20 946 PRO B C 1
ATOM 12910 O O . PRO D 2 946 ? 116.441 87.985 149.213 1.00 93.02 946 PRO B O 1
ATOM 12914 N N . GLU D 2 947 ? 117.073 86.138 150.336 1.00 90.33 947 GLU B N 1
ATOM 12915 C CA . GLU D 2 947 ? 118.402 86.646 150.651 1.00 91.58 947 GLU B CA 1
ATOM 12916 C C . GLU D 2 947 ? 119.491 86.094 149.742 1.00 91.76 947 GLU B C 1
ATOM 12917 O O . GLU D 2 947 ? 120.515 86.758 149.552 1.00 90.06 947 GLU B O 1
ATOM 12923 N N . ASN D 2 948 ? 119.302 84.899 149.177 1.00 91.99 948 ASN B N 1
ATOM 12924 C CA . ASN D 2 948 ? 120.283 84.360 148.239 1.00 91.73 948 ASN B CA 1
ATOM 12925 C C . ASN D 2 948 ? 120.277 85.153 146.938 1.00 90.31 948 ASN B C 1
ATOM 12926 O O . ASN D 2 948 ? 121.295 85.735 146.546 1.00 91.16 948 ASN B O 1
ATOM 12931 N N . PHE D 2 949 ? 119.135 85.166 146.248 1.00 83.06 949 PHE B N 1
ATOM 12932 C CA . PHE D 2 949 ? 118.883 86.058 145.121 1.00 82.63 949 PHE B CA 1
ATOM 12933 C C . PHE D 2 949 ? 119.816 85.755 143.952 1.00 79.27 949 PHE B C 1
ATOM 12934 O O . PHE D 2 949 ? 120.584 84.789 143.988 1.00 76.46 949 PHE B O 1
ATOM 12942 N N . ASP D 2 950 ? 119.736 86.571 142.908 1.00 80.99 950 ASP B N 1
ATOM 12943 C CA . ASP D 2 950 ? 120.556 86.466 141.708 1.00 82.20 950 ASP B CA 1
ATOM 12944 C C . ASP D 2 950 ? 120.527 87.840 141.038 1.00 81.65 950 ASP B C 1
ATOM 12945 O O . ASP D 2 950 ? 120.175 88.838 141.677 1.00 80.62 950 ASP B O 1
ATOM 12950 N N . TYR D 2 951 ? 120.922 87.902 139.767 1.00 71.74 951 TYR B N 1
ATOM 12951 C CA . TYR D 2 951 ? 120.720 89.115 138.986 1.00 70.05 951 TYR B CA 1
ATOM 12952 C C . TYR D 2 951 ? 119.231 89.440 139.017 1.00 77.10 951 TYR B C 1
ATOM 12953 O O . TYR D 2 951 ? 118.823 90.449 139.600 1.00 72.39 951 TYR B O 1
ATOM 12962 N N . LYS D 2 952 ? 118.421 88.574 138.411 1.00 85.07 952 LYS B N 1
ATOM 12963 C CA . LYS D 2 952 ? 116.967 88.679 138.428 1.00 80.02 952 LYS B CA 1
ATOM 12964 C C . LYS D 2 952 ? 116.403 87.299 138.130 1.00 75.55 952 LYS B C 1
ATOM 12965 O O . LYS D 2 952 ? 117.056 86.474 137.487 1.00 67.47 952 LYS B O 1
ATOM 12971 N N . LYS D 2 953 ? 115.185 87.046 138.613 1.00 82.33 953 LYS B N 1
ATOM 12972 C CA . LYS D 2 953 ? 114.531 85.799 138.234 1.00 84.78 953 LYS B CA 1
ATOM 12973 C C . LYS D 2 953 ? 113.600 86.012 137.049 1.00 80.23 953 LYS B C 1
ATOM 12974 O O . LYS D 2 953 ? 113.883 85.560 135.935 1.00 80.36 953 LYS B O 1
ATOM 12976 N N . PHE D 2 954 ? 112.482 86.705 137.282 1.00 64.96 954 PHE B N 1
ATOM 12977 C CA . PHE D 2 954 ? 111.761 87.392 136.217 1.00 66.62 954 PHE B CA 1
ATOM 12978 C C . PHE D 2 954 ? 111.093 88.649 136.749 1.00 68.41 954 PHE B C 1
ATOM 12979 O O . PHE D 2 954 ? 110.041 89.055 136.241 1.00 68.89 954 PHE B O 1
ATOM 12987 N N . ILE D 2 955 ? 111.673 89.252 137.788 1.00 68.24 955 ILE B N 1
ATOM 12988 C CA . ILE D 2 955 ? 111.024 90.381 138.454 1.00 72.39 955 ILE B CA 1
ATOM 12989 C C . ILE D 2 955 ? 110.696 91.521 137.494 1.00 73.95 955 ILE B C 1
ATOM 12990 O O . ILE D 2 955 ? 109.543 91.981 137.494 1.00 70.88 955 ILE B O 1
ATOM 12995 N N . PRO D 2 956 ? 111.619 91.993 136.632 1.00 69.66 956 PRO B N 1
ATOM 12996 C CA . PRO D 2 956 ? 111.331 93.219 135.859 1.00 67.43 956 PRO B CA 1
ATOM 12997 C C . PRO D 2 956 ? 110.035 93.170 135.067 1.00 68.91 956 PRO B C 1
ATOM 12998 O O . PRO D 2 956 ? 109.347 94.191 134.956 1.00 64.86 956 PRO B O 1
ATOM 13002 N N . SER D 2 957 ? 109.678 92.012 134.517 1.00 77.92 957 SER B N 1
ATOM 13003 C CA . SER D 2 957 ? 108.377 91.850 133.886 1.00 76.35 957 SER B CA 1
ATOM 13004 C C . SER D 2 957 ? 107.286 91.455 134.873 1.00 75.28 957 SER B C 1
ATOM 13005 O O . SER D 2 957 ? 106.100 91.629 134.572 1.00 77.19 957 SER B O 1
ATOM 13008 N N . TRP D 2 958 ? 107.648 90.944 136.048 1.00 71.42 958 TRP B N 1
ATOM 13009 C CA . TRP D 2 958 ? 106.630 90.492 136.984 1.00 71.46 958 TRP B CA 1
ATOM 13010 C C . TRP D 2 958 ? 106.092 91.588 137.893 1.00 77.55 958 TRP B C 1
ATOM 13011 O O . TRP D 2 958 ? 105.026 91.395 138.486 1.00 84.87 958 TRP B O 1
ATOM 13022 N N . LEU D 2 959 ? 106.767 92.736 138.013 1.00 69.72 959 LEU B N 1
ATOM 13023 C CA . LEU D 2 959 ? 106.100 93.857 138.673 1.00 75.14 959 LEU B CA 1
ATOM 13024 C C . LEU D 2 959 ? 104.856 94.271 137.898 1.00 68.65 959 LEU B C 1
ATOM 13025 O O . LEU D 2 959 ? 103.823 94.599 138.493 1.00 55.35 959 LEU B O 1
ATOM 13030 N N . LYS D 2 960 ? 104.935 94.263 136.566 1.00 64.60 960 LYS B N 1
ATOM 13031 C CA . LYS D 2 960 ? 103.756 94.516 135.752 1.00 63.42 960 LYS B CA 1
ATOM 13032 C C . LYS D 2 960 ? 102.879 93.280 135.600 1.00 72.81 960 LYS B C 1
ATOM 13033 O O . LYS D 2 960 ? 101.681 93.420 135.335 1.00 77.95 960 LYS B O 1
ATOM 13039 N N . ASN D 2 961 ? 103.442 92.078 135.758 1.00 73.79 961 ASN B N 1
ATOM 13040 C CA . ASN D 2 961 ? 102.623 90.872 135.700 1.00 65.13 961 ASN B CA 1
ATOM 13041 C C . ASN D 2 961 ? 101.838 90.631 136.985 1.00 63.66 961 ASN B C 1
ATOM 13042 O O . ASN D 2 961 ? 100.710 90.129 136.924 1.00 71.72 961 ASN B O 1
ATOM 13047 N N . TYR D 2 962 ? 102.397 90.973 138.144 1.00 65.08 962 TYR B N 1
ATOM 13048 C CA . TYR D 2 962 ? 101.732 90.689 139.409 1.00 69.48 962 TYR B CA 1
ATOM 13049 C C . TYR D 2 962 ? 100.477 91.546 139.571 1.00 71.34 962 TYR B C 1
ATOM 13050 O O . TYR D 2 962 ? 100.138 92.384 138.731 1.00 69.00 962 TYR B O 1
ATOM 13059 N N . ASN D 2 963 ? 99.779 91.323 140.681 1.00 70.89 963 ASN B N 1
ATOM 13060 C CA . ASN D 2 963 ? 98.605 92.089 141.068 1.00 70.09 963 ASN B CA 1
ATOM 13061 C C . ASN D 2 963 ? 98.955 93.007 142.236 1.00 71.19 963 ASN B C 1
ATOM 13062 O O . ASN D 2 963 ? 100.087 93.027 142.727 1.00 75.65 963 ASN B O 1
ATOM 13067 N N . ASP D 2 964 ? 97.959 93.774 142.684 1.00 78.02 964 ASP B N 1
ATOM 13068 C CA . ASP D 2 964 ? 98.199 94.795 143.700 1.00 83.94 964 ASP B CA 1
ATOM 13069 C C . ASP D 2 964 ? 98.630 94.187 145.031 1.00 83.11 964 ASP B C 1
ATOM 13070 O O . ASP D 2 964 ? 99.534 94.711 145.692 1.00 80.71 964 ASP B O 1
ATOM 13075 N N . LYS D 2 965 ? 97.990 93.092 145.447 1.00 77.32 965 LYS B N 1
ATOM 13076 C CA . LYS D 2 965 ? 98.232 92.543 146.779 1.00 75.29 965 LYS B CA 1
ATOM 13077 C C . LYS D 2 965 ? 99.675 92.076 146.940 1.00 73.16 965 LYS B C 1
ATOM 13078 O O . LYS D 2 965 ? 100.333 92.373 147.947 1.00 75.84 965 LYS B O 1
ATOM 13084 N N . LEU D 2 966 ? 100.188 91.341 145.952 1.00 73.74 966 LEU B N 1
ATOM 13085 C CA . LEU D 2 966 ? 101.533 90.795 146.080 1.00 77.45 966 LEU B CA 1
ATOM 13086 C C . LEU D 2 966 ? 102.580 91.899 146.000 1.00 78.30 966 LEU B C 1
ATOM 13087 O O . LEU D 2 966 ? 103.594 91.837 146.700 1.00 75.63 966 LEU B O 1
ATOM 13092 N N . LEU D 2 967 ? 102.342 92.927 145.182 1.00 80.18 967 LEU B N 1
ATOM 13093 C CA . LEU D 2 967 ? 103.253 94.068 145.146 1.00 78.50 967 LEU B CA 1
ATOM 13094 C C . LEU D 2 967 ? 103.251 94.818 146.473 1.00 82.64 967 LEU B C 1
ATOM 13095 O O . LEU D 2 967 ? 104.309 95.232 146.968 1.00 85.30 967 LEU B O 1
ATOM 13100 N N . GLY D 2 968 ? 102.070 95.002 147.067 1.00 85.36 968 GLY B N 1
ATOM 13101 C CA . GLY D 2 968 ? 102.001 95.642 148.370 1.00 86.10 968 GLY B CA 1
ATOM 13102 C C . GLY D 2 968 ? 102.743 94.861 149.436 1.00 85.83 968 GLY B C 1
ATOM 13103 O O . GLY D 2 968 ? 103.422 95.442 150.287 1.00 84.16 968 GLY B O 1
ATOM 13104 N N . LYS D 2 969 ? 102.621 93.531 149.408 1.00 86.89 969 LYS B N 1
ATOM 13105 C CA . LYS D 2 969 ? 103.406 92.706 150.322 1.00 85.16 969 LYS B CA 1
ATOM 13106 C C . LYS D 2 969 ? 104.897 92.786 150.012 1.00 83.33 969 LYS B C 1
ATOM 13107 O O . LYS D 2 969 ? 105.725 92.696 150.926 1.00 84.35 969 LYS B O 1
ATOM 13113 N N . ILE D 2 970 ? 105.254 92.947 148.735 1.00 87.37 970 ILE B N 1
ATOM 13114 C CA . ILE D 2 970 ? 106.653 93.129 148.355 1.00 91.59 970 ILE B CA 1
ATOM 13115 C C . ILE D 2 970 ? 107.214 94.384 149.004 1.00 91.60 970 ILE B C 1
ATOM 13116 O O . ILE D 2 970 ? 108.344 94.392 149.510 1.00 91.93 970 ILE B O 1
ATOM 13121 N N . ALA D 2 971 ? 106.434 95.466 149.000 1.00 98.56 971 ALA B N 1
ATOM 13122 C CA . ALA D 2 971 ? 106.846 96.672 149.708 1.00 100.19 971 ALA B CA 1
ATOM 13123 C C . ALA D 2 971 ? 106.989 96.439 151.207 1.00 100.12 971 ALA B C 1
ATOM 13124 O O . ALA D 2 971 ? 107.674 97.214 151.881 1.00 97.30 971 ALA B O 1
ATOM 13126 N N . GLY D 2 972 ? 106.335 95.412 151.746 1.00 100.05 972 GLY B N 1
ATOM 13127 C CA . GLY D 2 972 ? 106.468 95.060 153.146 1.00 99.87 972 GLY B CA 1
ATOM 13128 C C . GLY D 2 972 ? 107.470 93.960 153.442 1.00 100.78 972 GLY B C 1
ATOM 13129 O O . GLY D 2 972 ? 107.076 92.881 153.896 1.00 100.33 972 GLY B O 1
ATOM 13130 N N . ASN D 2 973 ? 108.756 94.197 153.194 1.00 101.26 973 ASN B N 1
ATOM 13131 C CA . ASN D 2 973 ? 109.775 93.187 153.464 1.00 102.62 973 ASN B CA 1
ATOM 13132 C C . ASN D 2 973 ? 111.039 93.882 153.964 1.00 103.37 973 ASN B C 1
ATOM 13133 O O . ASN D 2 973 ? 111.021 95.062 154.329 1.00 100.48 973 ASN B O 1
ATOM 13138 N N . LYS D 2 974 ? 112.148 93.138 153.991 1.00 108.36 974 LYS B N 1
ATOM 13139 C CA . LYS D 2 974 ? 113.353 93.559 154.701 1.00 106.90 974 LYS B CA 1
ATOM 13140 C C . LYS D 2 974 ? 114.440 94.119 153.788 1.00 108.36 974 LYS B C 1
ATOM 13141 O O . LYS D 2 974 ? 114.839 95.277 153.940 1.00 108.12 974 LYS B O 1
ATOM 13143 N N . HIS D 2 975 ? 114.931 93.323 152.839 1.00 112.85 975 HIS B N 1
ATOM 13144 C CA . HIS D 2 975 ? 116.166 93.674 152.141 1.00 115.55 975 HIS B CA 1
ATOM 13145 C C . HIS D 2 975 ? 116.016 93.836 150.638 1.00 114.06 975 HIS B C 1
ATOM 13146 O O . HIS D 2 975 ? 116.656 94.718 150.059 1.00 113.94 975 HIS B O 1
ATOM 13153 N N . MET D 2 976 ? 115.193 93.018 149.980 1.00 103.55 976 MET B N 1
ATOM 13154 C CA . MET D 2 976 ? 115.070 93.112 148.529 1.00 104.34 976 MET B CA 1
ATOM 13155 C C . MET D 2 976 ? 114.392 94.400 148.079 1.00 104.97 976 MET B C 1
ATOM 13156 O O . MET D 2 976 ? 114.363 94.679 146.874 1.00 103.96 976 MET B O 1
ATOM 13161 N N . LYS D 2 977 ? 113.851 95.181 149.018 1.00 107.67 977 LYS B N 1
ATOM 13162 C CA . LYS D 2 977 ? 113.206 96.441 148.668 1.00 107.21 977 LYS B CA 1
ATOM 13163 C C . LYS D 2 977 ? 114.184 97.400 147.999 1.00 107.03 977 LYS B C 1
ATOM 13164 O O . LYS D 2 977 ? 113.827 98.083 147.034 1.00 106.33 977 LYS B O 1
ATOM 13170 N N . HIS D 2 978 ? 115.420 97.473 148.501 1.00 106.35 978 HIS B N 1
ATOM 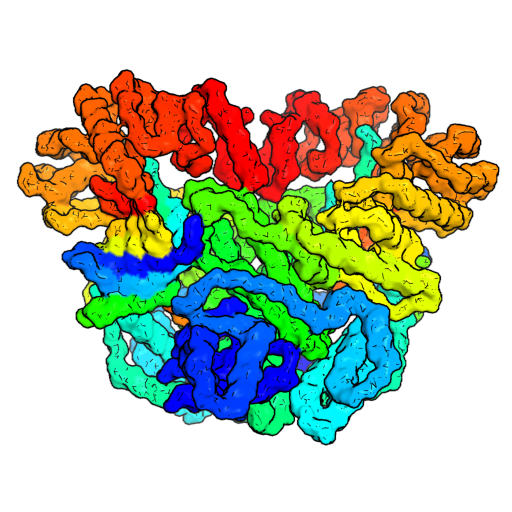13171 C CA . HIS D 2 978 ? 116.388 98.394 147.912 1.00 106.76 978 HIS B CA 1
ATOM 13172 C C . HIS D 2 978 ? 116.815 97.940 146.519 1.00 103.93 978 HIS B C 1
ATOM 13173 O O . HIS D 2 978 ? 116.998 98.768 145.620 1.00 103.38 978 HIS B O 1
ATOM 13180 N N . HIS D 2 979 ? 116.961 96.631 146.309 1.00 95.98 979 HIS B N 1
ATOM 13181 C CA . HIS D 2 979 ? 117.255 96.140 144.968 1.00 97.07 979 HIS B CA 1
ATOM 13182 C C . HIS D 2 979 ? 116.109 96.461 144.017 1.00 99.85 979 HIS B C 1
ATOM 13183 O O . HIS D 2 979 ? 116.333 96.870 142.868 1.00 97.03 979 HIS B O 1
ATOM 13190 N N . VAL D 2 980 ? 114.871 96.296 144.489 1.00 100.37 980 VAL B N 1
ATOM 13191 C CA . VAL D 2 980 ? 113.706 96.612 143.668 1.00 97.79 980 VAL B CA 1
ATOM 13192 C C . VAL D 2 980 ? 113.676 98.098 143.332 1.00 99.33 980 VAL B C 1
ATOM 13193 O O . VAL D 2 980 ? 113.372 98.484 142.198 1.00 99.98 980 VAL B O 1
ATOM 13197 N N . ILE D 2 981 ? 113.990 98.955 144.305 1.00 101.43 981 ILE B N 1
ATOM 13198 C CA . ILE D 2 981 ? 113.953 100.391 144.046 1.00 101.27 981 ILE B CA 1
ATOM 13199 C C . ILE D 2 981 ? 115.055 100.783 143.065 1.00 100.58 981 ILE B C 1
ATOM 13200 O O . ILE D 2 981 ? 114.850 101.640 142.197 1.00 99.42 981 ILE B O 1
ATOM 13205 N N . GLU D 2 982 ? 116.226 100.142 143.159 1.00 95.74 982 GLU B N 1
ATOM 13206 C CA . GLU D 2 982 ? 117.297 100.420 142.205 1.00 95.47 982 GLU B CA 1
ATOM 13207 C C . GLU D 2 982 ? 116.886 100.030 140.790 1.00 93.41 982 GLU B C 1
ATOM 13208 O O . GLU D 2 982 ? 117.037 100.817 139.845 1.00 94.42 982 GLU B O 1
ATOM 13214 N N . VAL D 2 983 ? 116.356 98.814 140.623 1.00 88.75 983 VAL B N 1
ATOM 13215 C CA . VAL D 2 983 ? 115.970 98.388 139.281 1.00 91.38 983 VAL B CA 1
ATOM 13216 C C . VAL D 2 983 ? 114.817 99.238 138.754 1.00 91.59 983 VAL B C 1
ATOM 13217 O O . VAL D 2 983 ? 114.765 99.543 137.558 1.00 92.76 983 VAL B O 1
ATOM 13221 N N . LEU D 2 984 ? 113.897 99.662 139.625 1.00 89.72 984 LEU B N 1
ATOM 13222 C CA . LEU D 2 984 ? 112.774 100.472 139.169 1.00 88.11 984 LEU B CA 1
ATOM 13223 C C . LEU D 2 984 ? 113.227 101.866 138.753 1.00 90.28 984 LEU B C 1
ATOM 13224 O O . LEU D 2 984 ? 112.735 102.409 137.757 1.00 91.53 984 LEU B O 1
ATOM 13229 N N . LYS D 2 985 ? 114.162 102.463 139.499 1.00 93.15 985 LYS B N 1
ATOM 13230 C CA . LYS D 2 985 ? 114.714 103.750 139.087 1.00 90.89 985 LYS B CA 1
ATOM 13231 C C . LYS D 2 985 ? 115.450 103.627 137.761 1.00 88.85 985 LYS B C 1
ATOM 13232 O O . LYS D 2 985 ? 115.324 104.495 136.887 1.00 81.38 985 LYS B O 1
ATOM 13238 N N . GLU D 2 986 ? 116.216 102.546 137.586 1.00 92.66 986 GLU B N 1
ATOM 13239 C CA . GLU D 2 986 ? 116.898 102.331 136.314 1.00 89.95 986 GLU B CA 1
ATOM 13240 C C . GLU D 2 986 ? 115.900 102.201 135.170 1.00 87.50 986 GLU B C 1
ATOM 13241 O O . GLU D 2 986 ? 116.102 102.774 134.093 1.00 87.97 986 GLU B O 1
ATOM 13247 N N . ARG D 2 987 ? 114.813 101.457 135.386 1.00 82.84 987 ARG B N 1
ATOM 13248 C CA . ARG D 2 987 ? 113.820 101.273 134.332 1.00 81.99 987 ARG B CA 1
ATOM 13249 C C . ARG D 2 987 ? 113.122 102.582 133.985 1.00 83.20 987 ARG B C 1
ATOM 13250 O O . ARG D 2 987 ? 112.969 102.918 132.806 1.00 81.55 987 ARG B O 1
ATOM 13258 N N . VAL D 2 988 ? 112.688 103.339 134.997 1.00 91.74 988 VAL B N 1
ATOM 13259 C CA . VAL D 2 988 ? 111.955 104.569 134.707 1.00 91.20 988 VAL B CA 1
ATOM 13260 C C . VAL D 2 988 ? 112.872 105.616 134.089 1.00 89.02 988 VAL B C 1
ATOM 13261 O O . VAL D 2 988 ? 112.424 106.445 133.288 1.00 87.88 988 VAL B O 1
ATOM 13265 N N . LYS D 2 989 ? 114.160 105.604 134.438 1.00 88.93 989 LYS B N 1
ATOM 13266 C CA . LYS D 2 989 ? 115.082 106.583 133.871 1.00 88.09 989 LYS B CA 1
ATOM 13267 C C . LYS D 2 989 ? 115.411 106.251 132.419 1.00 87.83 989 LYS B C 1
ATOM 13268 O O . LYS D 2 989 ? 115.210 107.074 131.519 1.00 83.22 989 LYS B O 1
ATOM 13274 N N . ASN D 2 990 ? 115.916 105.046 132.171 1.00 92.34 990 ASN B N 1
ATOM 13275 C CA . ASN D 2 990 ? 116.335 104.638 130.829 1.00 87.39 990 ASN B CA 1
ATOM 13276 C C . ASN D 2 990 ? 115.227 103.908 130.073 1.00 90.36 990 ASN B C 1
ATOM 13277 O O . ASN D 2 990 ? 115.450 102.837 129.511 1.00 89.30 990 ASN B O 1
ATOM 13282 N N . SER D 2 991 ? 114.031 104.494 130.038 1.00 90.35 991 SER B N 1
ATOM 13283 C CA . SER D 2 991 ? 112.902 103.954 129.286 1.00 88.29 991 SER B CA 1
ATOM 13284 C C . SER D 2 991 ? 111.737 104.926 129.416 1.00 84.49 991 SER B C 1
ATOM 13285 O O . SER D 2 991 ? 111.805 105.917 130.149 1.00 81.44 991 SER B O 1
ATOM 13288 N N . ASN D 2 992 ? 110.662 104.626 128.689 1.00 86.29 992 ASN B N 1
ATOM 13289 C CA . ASN D 2 992 ? 109.403 105.362 128.778 1.00 88.04 992 ASN B CA 1
ATOM 13290 C C . ASN D 2 992 ? 108.270 104.344 128.843 1.00 90.29 992 ASN B C 1
ATOM 13291 O O . ASN D 2 992 ? 107.914 103.735 127.829 1.00 86.88 992 ASN B O 1
ATOM 13296 N N . ASP D 2 993 ? 107.708 104.158 130.035 1.00 92.20 993 ASP B N 1
ATOM 13297 C CA . ASP D 2 993 ? 106.596 103.238 130.223 1.00 89.65 993 ASP B CA 1
ATOM 13298 C C . ASP D 2 993 ? 105.787 103.690 131.427 1.00 88.40 993 ASP B C 1
ATOM 13299 O O . ASP D 2 993 ? 106.353 103.977 132.486 1.00 88.55 993 ASP B O 1
ATOM 13304 N N . LYS D 2 994 ? 104.466 103.749 131.257 1.00 88.18 994 LYS B N 1
ATOM 13305 C CA . LYS D 2 994 ? 103.596 104.211 132.332 1.00 91.73 994 LYS B CA 1
ATOM 13306 C C . LYS D 2 994 ? 103.576 103.229 133.498 1.00 90.88 994 LYS B C 1
ATOM 13307 O O . LYS D 2 994 ? 103.520 103.643 134.665 1.00 89.75 994 LYS B O 1
ATOM 13313 N N . ARG D 2 995 ? 103.623 101.927 133.204 1.00 84.72 995 ARG B N 1
ATOM 13314 C CA . ARG D 2 995 ? 103.500 100.925 134.259 1.00 83.66 995 ARG B CA 1
ATOM 13315 C C . ARG D 2 995 ? 104.626 101.053 135.276 1.00 80.62 995 ARG B C 1
ATOM 13316 O O . ARG D 2 995 ? 104.377 101.116 136.484 1.00 80.91 995 ARG B O 1
ATOM 13324 N N . TYR D 2 996 ? 105.872 101.142 134.803 1.00 85.62 996 TYR B N 1
ATOM 13325 C CA . TYR D 2 996 ? 106.996 101.311 135.718 1.00 90.72 996 TYR B CA 1
ATOM 13326 C C . TYR D 2 996 ? 106.862 102.573 136.557 1.00 88.18 996 TYR B C 1
ATOM 13327 O O . TYR D 2 996 ? 107.461 102.657 137.634 1.00 87.06 996 TYR B O 1
ATOM 13336 N N . LEU D 2 997 ? 106.096 103.557 136.084 1.00 88.12 997 LEU B N 1
ATOM 13337 C CA . LEU D 2 997 ? 105.831 104.744 136.886 1.00 85.09 997 LEU B CA 1
ATOM 13338 C C . LEU D 2 997 ? 104.762 104.485 137.942 1.00 86.85 997 LEU B C 1
ATOM 13339 O O . LEU D 2 997 ? 104.867 104.994 139.063 1.00 86.84 997 LEU B O 1
ATOM 13344 N N . GLU D 2 998 ? 103.723 103.707 137.610 1.00 88.42 998 GLU B N 1
ATOM 13345 C CA . GLU D 2 998 ? 102.669 103.467 138.598 1.00 85.51 998 GLU B CA 1
ATOM 13346 C C . GLU D 2 998 ? 103.172 102.657 139.789 1.00 88.92 998 GLU B C 1
ATOM 13347 O O . GLU D 2 998 ? 102.847 102.980 140.936 1.00 89.12 998 GLU B O 1
ATOM 13353 N N . ILE D 2 999 ? 103.955 101.599 139.551 1.00 90.28 999 ILE B N 1
ATOM 13354 C CA . ILE D 2 999 ? 104.496 100.852 140.685 1.00 89.01 999 ILE B CA 1
ATOM 13355 C C . ILE D 2 999 ? 105.497 101.693 141.465 1.00 87.88 999 ILE B C 1
ATOM 13356 O O . ILE D 2 999 ? 105.749 101.422 142.645 1.00 89.46 999 ILE B O 1
ATOM 13361 N N . LEU D 2 1000 ? 106.056 102.730 140.847 1.00 92.56 1000 LEU B N 1
ATOM 13362 C CA . LEU D 2 1000 ? 106.957 103.632 141.548 1.00 95.64 1000 LEU B CA 1
ATOM 13363 C C . LEU D 2 1000 ? 106.229 104.713 142.333 1.00 95.22 1000 LEU B C 1
ATOM 13364 O O . LEU D 2 1000 ? 106.786 105.229 143.310 1.00 91.26 1000 LEU B O 1
ATOM 13369 N N . MET D 2 1001 ? 105.007 105.068 141.937 1.00 96.57 1001 MET B N 1
ATOM 13370 C CA . MET D 2 1001 ? 104.249 106.116 142.606 1.00 95.97 1001 MET B CA 1
ATOM 13371 C C . MET D 2 1001 ? 103.240 105.594 143.620 1.00 95.26 1001 MET B C 1
ATOM 13372 O O . MET D 2 1001 ? 102.797 106.366 144.477 1.00 95.11 1001 MET B O 1
ATOM 13377 N N . ASN D 2 1002 ? 102.867 104.315 143.554 1.00 94.00 1002 ASN B N 1
ATOM 13378 C CA . ASN D 2 1002 ? 101.757 103.797 144.345 1.00 94.92 1002 ASN B CA 1
ATOM 13379 C C . ASN D 2 1002 ? 102.208 102.841 145.442 1.00 94.31 1002 ASN B C 1
ATOM 13380 O O . ASN D 2 1002 ? 101.915 103.073 146.619 1.00 94.63 1002 ASN B O 1
ATOM 13385 N N . TYR D 2 1003 ? 102.916 101.767 145.094 1.00 97.23 1003 TYR B N 1
ATOM 13386 C CA . TYR D 2 1003 ? 103.293 100.760 146.077 1.00 96.95 1003 TYR B CA 1
ATOM 13387 C C . TYR D 2 1003 ? 104.687 100.964 146.652 1.00 97.03 1003 TYR B C 1
ATOM 13388 O O . TYR D 2 1003 ? 104.995 100.388 147.700 1.00 98.24 1003 TYR B O 1
ATOM 13397 N N . PHE D 2 1004 ? 105.527 101.764 146.004 1.00 103.16 1004 PHE B N 1
ATOM 13398 C CA . PHE D 2 1004 ? 106.874 102.036 146.481 1.00 103.58 1004 PHE B CA 1
ATOM 13399 C C . PHE D 2 1004 ? 107.065 103.540 146.607 1.00 106.52 1004 PHE B C 1
ATOM 13400 O O . PHE D 2 1004 ? 106.513 104.311 145.818 1.00 105.79 1004 PHE B O 1
ATOM 13408 N N . ILE D 2 1005 ? 107.831 103.954 147.610 1.00 107.09 1005 ILE B N 1
ATOM 13409 C CA . ILE D 2 1005 ? 108.103 105.370 147.821 1.00 106.78 1005 ILE B CA 1
ATOM 13410 C C . ILE D 2 1005 ? 109.601 105.595 147.980 1.00 105.57 1005 ILE B C 1
ATOM 13411 O O . ILE D 2 1005 ? 110.280 104.846 148.682 1.00 105.79 1005 ILE B O 1
#

Organism: NCBI:txid260554

Nearest PDB structures (foldseek):
  8k98-assembly1_D  TM=1.009E+00  e=2.548E-20  Bacillus halotolerans
  8wfn-assembly1_D  TM=9.525E-01  e=2.542E-16  Bacillus subtilis
  8k98-assembly1_A  TM=9.148E-01  e=3.271E-15  Bacillus halotolerans
  8wfn-assembly1_C  TM=9.035E-01  e=5.793E-14  Bacillus subtilis
  8zc9-assembly1_F  TM=8.760E-01  e=2.712E-13  Bacillus subtilis

Secondary structure (DSSP, 8-state):
-B-S--EEEEEETTT--EEEEEEEEEEEEE--------EEEEEE-S-EE-TTTT----EEEEEEE-B--EEEEESSEEE-------SS------EEEE--BSSS----EEE-/-GGGHHHHHHHHHGGGGGSS---GGGSTTTTTSSEEE-TTS-EEE---SHHHHHHHHH-TTGGGGS-HHHHHHHHHHHHHHHHHT---BSTT------------HHHHT-HHHHHHHHHSPP-SHHHHHHHHHHHHHTT-HHHHHHHHHHHHHHHHHHT-HHHHHHHHHHHHHHHHHHHHHHHHHHSSHHHHSSS----S-HHHHHHHHHHHTT--STTTTTTS-HHHHHHTGGGGGGS-SS-S-HHHHHHHHHHHHHHHHHHHT-EE-SS-HHHHHHHHHHHHHHHHHHTT---TT-HHHHHHHHHHHHHHHHHHHHHHH----HHHHHHTTT-----B-HHHHHHHHHH--HHHHHHHHHHS-GGGS-B--HHHHHHHHHHHHHHHHHHHHTT---HHHHHHHHHHHHHHHHHGGGS---HHHHHHHHHHHHHSS-TTTS-HHHHHHHHHHTTTTT---HHHHHHHHHHHHHHHHHTTSTT---B-SSS--STTHHHHHHHH-SS---TTHHHHHTT--TT-TTTHHHHHHTGGGS-HHHHHHHHHH--S-SHHHHHHHHHTTS-SS--TTHHHHHHHHHHHHHHHHHHHHHHT-----S--HHHHHHHHHHTTSS--STTTT---S-GGGHHHH-TTT--S-SSHHHHHHHS-HHHHHHHHSSSSHHHHHHHHHHHHHHTS--HHHHHHHHTT--/-GGGHHHHHHHHHGGGGGSS---GGGSTTTTTSSEEE-TTS-EEE-----HHHHHHHHH-TTGGGGS-HHHHHHHHHHHHHHHHHT---BSTT------------HHHHT-HHHHHHHHHSPP-SHHHHHHHHHHHHHTT-HHHHHHHHHHHHHHHHHTT-HHHHHHHHHHHHHHHHHHHHHHHHHHHTHHHHSSS----S-HHHHHHHHHHHTT--STTTTTSS-HHHHHHTGGGGGGS-SS-S-HHHHHHHHHHHHHHHHHHHT-EE-SS-HHHHHHHHHHHHHHHHHHTT---TT-HHHHHHHHHHHHHHHHHHHHHHS----HHHHHH------B-HHHHHHHHHH--HHHHHHHHHHS-GGGS-B--HHHHHHHHHHHHHHHHHHHTTT---HHHHHHHHHHHHHHHHHGGGS---HHHHHHHHHHHHHSS-TTTS-HHHHHHHHHHTTTTT---HHHHHHHHHHHHHHHHHTTSTT---B-SSS--STTHHHHHHHH-SS---TTHHHHHTT--TT-TTTHHHHHHTGGGS-HHHHHHHHHH--S-SHHHHHHHHHTTS-SS--TTHHHHHHHHHHHHHHHHHHHHHHT-----S--HHHHHHHHHHTTSS--GGGGGS--S-TTHHHHT-TTT--S-SSHHHHHHHS-HHHHHHHHSSSSHHHHHHHHHHHHHHTS--HHHHHHHHSS--/--S--EEEEEETTT--EEEEEEEEEEEE--------EEEEE-S-EE-TTTT----S------EEEEEE---EEEEEEEEE-------SS----EEEEE--BSSS--S-EEE-

Foldseek 3Di:
DWPPKKKKWKAWAPPTHTFKIFIWDDWDKDFVPDDGDIKIKTKTDQMDTDPVVVVVTFMKMWIAIDVCGKIKIFRGKDKDDDDDDDPDDPRDMIMIMFDADPPDGDGMDIDD/DLLCLLVVVCVQQVLPVVFQAAALQLCCVSNVNAWHAALQAAIGGPPDDRQQSLLVCVVPVPSVVPHDPVSVVSNVVVVVVCVSHRHHYHPVPDDDTDDDFDADFCLLLVPLVVLVVLLPDDDDDLVSLLSNLLSCVLQLNLVVSLVSLVVSLVCVVVVPHVVSNLLSLQQNVLSLVVVVVVQVCQAPPVCPQVVDRDDPDDPVSNVVVVVVCPPPALPCPLVPDDVVCCSRPVSCNQVSDPCHPPVVVVLLVVLLVVLVVCLVVVDDDDDCHSLNSLVSVLSSVVNRCRNRSHPDLSDLSNLVSLLSSLLSNQLSLQSVVDDDADDVRCVVVVDHDAAEPSNLSSQLQSDFPVSVVVSVQNGPCLPHHYPPLVSLLVSLLVLLVVQCVQQVDDHDSVSSCVNRVRSNVSSLQVLLNGEYDDVSLLSNLLSLLPGRDCSVAFQQNSLVSNVSNCPRHPADPSSLVSLLVSLLVVLVVQQDPPDDGDDPHPDHNLVNLVSCCVRCVDAARPRVLVVLVPDDLVRPSNLVVVLSVLSHHDPVSNVSSCVSDDCPDPVSVVSCVVVVVDDQDDPCPVVRVLVVLVVQQVVVVVCVVVDDLPPDPDCPVLVVLVCLVVVSDDDPSNPVGDHSQQNVCVRPNVPVHDLHRPVVVVLVVDDDVVLLVVLVDDPCLVVVVVVLVVDVVPHDDVSSVCSCPPNHD/DDPKKKKWKAFPPPRDTFKIFIWDDWDWAVDDDDIKIKTKTDDIDTDPPVVVPDDPDDPDTFMKMWIVPVKIKIQRGKAWDDDDDDDDVRDDMTMIMGDADDPPGDGMDMDD/DLLCLLVVVCVQQVVVVVFQAAALQLCCVSVVNAWHAALQAAIGGVVPRVQSLLVCVVPVPSVVPHDPVSVVSNVVVVVVCVSHRHHYHPVPDDDGDDDFDADFCLLLVPLVVLVVLLPDDDDDLVSLLSNLLSCVLQLNLVVSLVSLVVSLVCCVVVPDVVSNLLSLQQNVLSLVVLVVVQVCLQPPVCVQVVHRDDPDDPVSNVVVVVVCPPPALPPPLVPDDVVCCSRPVSCNQVSDPPHPPVLVVLLVVLLVVLVVCLVVVDDDDDCHSLNSLVSVLSSVVNRCRNRSHPPLSDLSNLVSLLSSLLSLQLSLQSLVPPDDDPVCCVVQVVPPGDAAEPSNLSSQLQSDFPVSVVVSVQNGPCLPHHYPPLVSLLVSLLVLLVVQCVQQVDDHDSVSSCVNRVRSNVSSLQVLLNGEYDDVSLLSNLLSLLPGRDCSVAFQQNSLVSNVSNCPRHPADPSSLVSLLVSLLVVLVVQQDPPDDGDDPPPDHNLVNLVSCCVRCVPAARPRVLVVLVPDDLPRPSNLVVVLSNLSRHDPVSNVSSCVNDDCPDPVSVVSCVVVVVDDADDPCPVVRVLVVQVVLVVVQVVCVVVDDPDPDPDCPVLVVLVVLVVVSDDDDSVVVDDNPQLSNCVRPPVPVHDLHRPPVVVLVVDDDVVLLVVLVDDPCLVVVVVVLVVDVVPHDDVSSVCSCVPNHD

B-factor: mean 66.4, std 23.77, range [4.73, 118.43]

Sequence (1619 aa):
VIQDTADVYFKRKSDGKLVFTAEAQTASFSQYILKSEKEINLTVKNAFFDLEWLASERYEVEYRTIAYDIYIQFPNVSPSGEFEMSLENGAPEIKFEALADTDTDEMAVVIEKDDEVIDYIYGKISPLFALQYIRKIDLKHVFEYDYHFEVNGTVVRHGFGYMERFFELKESCDERSKLSKKQYERFNALFNFFEKNGVICMAKDAGTLNTSIEINSLAYHGKYDVMKKFIEEQSVSIEDDYKKAFFLACLGRWEESYDLYSNIILNSIDESNGCVYYLSQINRYRIYQSITQAVTQFNGLGLLTFGRHYKPFTDEFLARIEREMTNFNIDDLFNGMPFEFQKKYKILEFLSDNQFLYDDTVKLFELTNKVRSEMSEGSYSFGMSSDIVVLLRLYDNLRFLYENCLWSVSFHEFHQYIRNSMSLLIEKAEYERTRDIDELGFSFFGSGFFMEYYDFVNISRHFKIDDIKNLERSCSIDKIRFGEQEKIEEYLVGIAEEITKQFSANGMNVVFYTQFISEAKAALYFAKYVKLSEEGLGKIVKALLFYFPERDLDIGKRYVWLERLTKCNELPKSIISIIDDFLVLQAEKHIDQNYSEVSSNGLYSRDYGALIKHFEKNFISKRLSEITLCLTQDKQKQIDFLFKLLPLLSTNAKSHLLSFKSVENINDLMNGIRIGLIDEFTPEHEELIIEYLETRKVNYIVEKEKGIQTFSSNDYMSTFGIWYFLEEINNSKMEEFIGMDDQYDFFVDPENFDYKKFIPSWLKNYNDKLLGKIAGNKHMKHHVIEVLKERVKNSNDKRYLEILMNYFIIQDTADVYFKRKSDGKLVFTAEAQTASFSILKSEKEINLTVKNAFFDLEWLAAIKASKFSERYEVEYRTDIYIQFPNVSPSGEFEMSLENGPEIKFEALADTDTDEMAVVIEKDDEVIDYIYGKISPLFALQYIRKIDLKHVFEYDYHFEVNGTVVRHFGYMERFFELKESCDERSKLSKKQYERFNALFNFFEKNGVICMAKDAGTLNTSIEINSLAYHGKYDVMKKFIEEQSVSIEDDYKKAFFLACLGRWEESYDLYSNIILNSIDESNGCVYYLSQINRYRIYQSITQAVTQFNGLGLLTFGRHYKPFTDEFLARIEREMTNFNIDDLFNGMPFEFQKKYKILEFLSDNQFLYDDTVKLFELTNKVRSEMSEGSYSFGMSSDIVVLLRLYDNLRFLYENCLWSVSFHEFHQYIRNSMSLLIEKAEYERTRDIDELGFSFFGKKSGFFMEYYDFVNISRHFKIDDIKNLERSCSIDKIRFGEQEKIEEYLVGIAEEITKQFSANGMNVVFYTQFISEAKAALYFAKYVKLSEEGLGKIVKALLFYFPERDLDIGKRYVWLERLTKCNELPKSIISIIDDFLVLQAEKHIDQNYSEVSSNGLYSRDYGALIKHFEKNFISKRLSEITLCLTQDKQKQIDFLFKLLPLLSTNAKSHLLSFKSVENINDLMNGIRIGLIDEFTPEHEELIIEYLETRKVNYIVEKEKGIQTFSSNDYMSTFGIWYFLEEINNSKMEEFIGMDDQYDFFVDPENFDYKKFIPSWLKNYNDKLLGKIAGNKHMKHHVIEVLKERVKNSNDKRYLEILMNYFI